Protein 2H7T (pdb70)

Organism: Homo sapiens (NCBI:txid9606)

Solvent-accessible surface area: 10264 Å² total; per-residue (Å²): 118,124,93,96,41,184,54,94,7,78,98,66,32,41,113,40,86,126,130,63,65,109,103,219,73,141,83,139,207,31,144,66,141,166,140,94,76,84,45,80,6,73,33,49,186,166,22,114,12,42,113,112,11,45,50,91,48,76,174,76,128,153,33,7,27,13,35,21,149,46,84,88,2,99,131,63,56,69,29,83,84,25,230,36,91,70,132,66,172,108,116,165,128,171,139,128,142,73,202,60,153,166,123,173,221,171,213

Nearest PDB structures (foldseek):
  2h7t-assembly1_A  TM=5.697E-01  e=1.228E-16  Homo sapiens
  2h7t-assembly1_A  TM=6.263E-01  e=9.728E-14  Homo sapiens
  2dsr-assembly1_G  TM=5.550E-01  e=2.317E-03  Homo sapiens
  6mf4-assembly1_A  TM=3.445E-01  e=5.367E+00  Saccharomyces cerevisiae S288C
  2h7t-assembly1_A  TM=6.612E-01  e=3.374E-17  Homo sapiens

CATH classification: 4.10.800.10

Foldseek 3Di:
DDDDDDAVLVVQLVVVVVCCVVDVDQDPDDDDDPDDFDWRQDADPVGQSFAKGWTGHDDPDDIAIEGHRDSVRPPRPVPDGDPNHHPDDDPDDDDDDDPDDDDDDDD

GO terms:
  GO:0001649 osteoblast differentiation (P, IDA)
  GO:0141069 receptor ligand inhibitor activity (F, IDA)
  GO:0005102 signaling receptor binding (F, TAS)
  GO:0090090 negative regulation of canonical Wnt signaling pathway (P, TAS)
  GO:0005576 extracellular region (C, EXP)
  GO:0005576 extracellular region (C, TAS)
  GO:0005515 protein binding (F, IPI)
  GO:0005576 extracellular region (C, IDA)
  GO:0042104 positive regulation of activated T cell proliferation (P, IDA)
  GO:0031994 insulin-like growth factor I binding (F, IDA)
  GO:0043567 regulation of insulin-like growth factor receptor signaling pathway (P, IC)
  GO:0070062 extracellular exosome (C, HDA)

Structure (mmCIF, N/CA/C/O backbone):
data_2H7T
#
_entry.id   2H7T
#
loop_
_atom_site.group_PDB
_atom_site.id
_atom_site.type_symbol
_atom_site.label_atom_id
_atom_site.label_alt_id
_atom_site.label_comp_id
_atom_site.label_asym_id
_atom_site.label_entity_id
_atom_site.label_seq_id
_atom_site.pdbx_PDB_ins_code
_atom_site.Cartn_x
_atom_site.Cartn_y
_atom_site.Cartn_z
_atom_site.occupancy
_atom_site.B_iso_or_equiv
_atom_site.auth_seq_id
_atom_site.auth_comp_id
_atom_site.auth_asym_id
_atom_site.auth_atom_id
_atom_site.pdbx_PDB_model_num
ATOM 1 N N . GLY A 1 1 ? -46.770 6.341 9.360 1.00 0.00 183 GLY A N 1
ATOM 2 C CA . GLY A 1 1 ? -46.373 6.633 7.979 1.00 0.00 183 GLY A CA 1
ATOM 3 C C . GLY A 1 1 ? -44.864 6.604 7.851 1.00 0.00 183 GLY A C 1
ATOM 4 O O . GLY A 1 1 ? -44.194 5.983 8.679 1.00 0.00 183 GLY A O 1
ATOM 8 N N . PRO A 1 2 ? -44.303 7.277 6.836 1.00 0.00 184 PRO A N 1
ATOM 9 C CA . PRO A 1 2 ? -42.892 7.616 6.851 1.00 0.00 184 PRO A CA 1
ATOM 10 C C . PRO A 1 2 ? -42.625 8.587 8.015 1.00 0.00 184 PRO A C 1
ATOM 11 O O . PRO A 1 2 ? -43.487 9.419 8.332 1.00 0.00 184 PRO A O 1
ATOM 22 N N . PRO A 1 3 ? -41.453 8.546 8.659 1.00 0.00 185 PRO A N 1
ATOM 23 C CA . PRO A 1 3 ? -41.035 9.595 9.581 1.00 0.00 185 PRO A CA 1
ATOM 24 C C . PRO A 1 3 ? -40.827 10.922 8.825 1.00 0.00 185 PRO A C 1
ATOM 25 O O . PRO A 1 3 ? -40.475 10.904 7.644 1.00 0.00 185 PRO A O 1
ATOM 36 N N . PRO A 1 4 ? -41.016 12.081 9.480 1.00 0.00 186 PRO A N 1
ATOM 37 C CA . PRO A 1 4 ? -40.777 13.379 8.866 1.00 0.00 186 PRO A CA 1
ATOM 38 C C . PRO A 1 4 ? -39.279 13.664 8.742 1.00 0.00 186 PRO A C 1
ATOM 39 O O . PRO A 1 4 ? -38.558 13.691 9.742 1.00 0.00 186 PRO A O 1
ATOM 50 N N . ALA A 1 5 ? -38.825 13.965 7.529 1.00 0.00 187 ALA A N 1
ATOM 51 C CA . ALA A 1 5 ? -37.526 14.584 7.273 1.00 0.00 187 ALA A CA 1
ATOM 52 C C . ALA A 1 5 ? -37.738 16.066 6.929 1.00 0.00 187 ALA A C 1
ATOM 53 O O . ALA A 1 5 ? -38.868 16.489 6.648 1.00 0.00 187 ALA A O 1
ATOM 60 N N . ARG A 1 6 ? -36.670 16.873 6.988 1.00 0.00 188 ARG A N 1
ATOM 61 C CA . ARG A 1 6 ? -36.680 18.281 6.559 1.00 0.00 188 ARG A CA 1
ATOM 62 C C . ARG A 1 6 ? -35.371 18.560 5.834 1.00 0.00 188 ARG A C 1
ATOM 63 O O . ARG A 1 6 ? -35.355 18.842 4.636 1.00 0.00 188 ARG A O 1
ATOM 84 N N . THR A 1 7 ? -34.272 18.462 6.575 1.00 0.00 189 THR A N 1
ATOM 85 C CA . THR A 1 7 ? -32.926 18.549 6.057 1.00 0.00 189 THR A CA 1
ATOM 86 C C . THR A 1 7 ? -32.717 17.356 5.114 1.00 0.00 189 THR A C 1
ATOM 87 O O . THR A 1 7 ? -32.926 16.209 5.527 1.00 0.00 189 THR A O 1
ATOM 98 N N . PRO A 1 8 ? -32.357 17.583 3.844 1.00 0.00 190 PRO A N 1
ATOM 99 C CA . PRO A 1 8 ? -32.354 16.540 2.832 1.00 0.00 190 PRO A CA 1
ATOM 100 C C . PRO A 1 8 ? -31.278 15.476 3.044 1.00 0.00 190 PRO A C 1
ATOM 101 O O . PRO A 1 8 ? -31.411 14.402 2.459 1.00 0.00 190 PRO A O 1
ATOM 112 N N . CYS A 1 9 ? -30.284 15.705 3.911 1.00 0.00 191 CYS A N 1
ATOM 113 C CA . CYS A 1 9 ? -29.391 14.652 4.385 1.00 0.00 191 CYS A CA 1
ATOM 114 C C . CYS A 1 9 ? -30.213 13.499 4.966 1.00 0.00 191 CYS A C 1
ATOM 115 O O . CYS A 1 9 ? -30.004 12.344 4.601 1.00 0.00 191 CYS A O 1
ATOM 122 N N . GLN A 1 10 ? -31.185 13.820 5.824 1.00 0.00 192 GLN A N 1
ATOM 123 C CA . GLN A 1 10 ? -32.054 12.832 6.442 1.00 0.00 192 GLN A CA 1
ATOM 124 C C . GLN A 1 10 ? -32.906 12.134 5.385 1.00 0.00 192 GLN A C 1
ATOM 125 O O . GLN A 1 10 ? -33.125 10.927 5.480 1.00 0.00 192 GLN A O 1
ATOM 139 N N . GLN A 1 11 ? -33.382 12.881 4.386 1.00 0.00 193 GLN A N 1
ATOM 140 C CA . GLN A 1 11 ? -34.221 12.331 3.337 1.00 0.00 193 GLN A CA 1
ATOM 141 C C . GLN A 1 11 ? -33.430 11.362 2.450 1.00 0.00 193 GLN A C 1
ATOM 142 O O . GLN A 1 11 ? -33.932 10.290 2.135 1.00 0.00 193 GLN A O 1
ATOM 156 N N . GLU A 1 12 ? -32.188 11.715 2.071 1.00 0.00 194 GLU A N 1
ATOM 157 C CA . GLU A 1 12 ? -31.318 10.811 1.330 1.00 0.00 194 GLU A CA 1
ATOM 158 C C . GLU A 1 12 ? -31.069 9.556 2.154 1.00 0.00 194 GLU A C 1
ATOM 159 O O . GLU A 1 12 ? -31.222 8.454 1.631 1.00 0.00 194 GLU A O 1
ATOM 171 N N . LEU A 1 13 ? -30.709 9.714 3.435 1.00 0.00 195 LEU A N 1
ATOM 172 C CA . LEU A 1 13 ? -30.421 8.597 4.327 1.00 0.00 195 LEU A CA 1
ATOM 173 C C . LEU A 1 13 ? -31.617 7.657 4.355 1.00 0.00 195 LEU A C 1
ATOM 174 O O . LEU A 1 13 ? -31.417 6.435 4.357 1.00 0.00 195 LEU A O 1
ATOM 190 N N . ASP A 1 14 ? -32.826 8.199 4.383 1.00 0.00 196 ASP A N 1
ATOM 191 C CA . ASP A 1 14 ? -34.023 7.360 4.519 1.00 0.00 196 ASP A CA 1
ATOM 192 C C . ASP A 1 14 ? -34.333 6.589 3.242 1.00 0.00 196 ASP A C 1
ATOM 193 O O . ASP A 1 14 ? -34.857 5.482 3.313 1.00 0.00 196 ASP A O 1
ATOM 202 N N . GLN A 1 15 ? -33.984 7.136 2.074 1.00 0.00 197 GLN A N 1
ATOM 203 C CA . GLN A 1 15 ? -34.099 6.421 0.811 1.00 0.00 197 GLN A CA 1
ATOM 204 C C . GLN A 1 15 ? -33.173 5.202 0.822 1.00 0.00 197 GLN A C 1
ATOM 205 O O . GLN A 1 15 ? -33.587 4.132 0.371 1.00 0.00 197 GLN A O 1
ATOM 219 N N . VAL A 1 16 ? -31.946 5.341 1.347 1.00 0.00 198 VAL A N 1
ATOM 220 C CA . VAL A 1 16 ? -31.050 4.200 1.508 1.00 0.00 198 VAL A CA 1
ATOM 221 C C . VAL A 1 16 ? -31.642 3.234 2.542 1.00 0.00 198 VAL A C 1
ATOM 222 O O . VAL A 1 16 ? -31.658 2.024 2.323 1.00 0.00 198 VAL A O 1
ATOM 235 N N . LEU A 1 17 ? -32.133 3.742 3.671 1.00 0.00 199 LEU A N 1
ATOM 236 C CA . LEU A 1 17 ? -32.649 2.917 4.754 1.00 0.00 199 LEU A CA 1
ATOM 237 C C . LEU A 1 17 ? -33.807 2.056 4.257 1.00 0.00 199 LEU A C 1
ATOM 238 O O . LEU A 1 17 ? -33.841 0.855 4.536 1.00 0.00 199 LEU A O 1
ATOM 254 N N . GLU A 1 18 ? -34.740 2.643 3.511 1.00 0.00 200 GLU A N 1
ATOM 255 C CA . GLU A 1 18 ? -35.918 1.967 2.993 1.00 0.00 200 GLU A CA 1
ATOM 256 C C . GLU A 1 18 ? -35.505 0.848 2.030 1.00 0.00 200 GLU A C 1
ATOM 257 O O . GLU A 1 18 ? -35.959 -0.293 2.172 1.00 0.00 200 GLU A O 1
ATOM 269 N N . ARG A 1 19 ? -34.632 1.133 1.056 1.00 0.00 201 ARG A N 1
ATOM 270 C CA . ARG A 1 19 ? -34.203 0.116 0.091 1.00 0.00 201 ARG A CA 1
ATOM 271 C C . ARG A 1 19 ? -33.354 -0.976 0.741 1.00 0.00 201 ARG A C 1
ATOM 272 O O . ARG A 1 19 ? -33.524 -2.146 0.397 1.00 0.00 201 ARG A O 1
ATOM 293 N N . ILE A 1 20 ? -32.504 -0.638 1.715 1.00 0.00 202 ILE A N 1
ATOM 294 C CA . ILE A 1 20 ? -31.751 -1.622 2.490 1.00 0.00 202 ILE A CA 1
ATOM 295 C C . ILE A 1 20 ? -32.742 -2.547 3.198 1.00 0.00 202 ILE A C 1
ATOM 296 O O . ILE A 1 20 ? -32.622 -3.767 3.068 1.00 0.00 202 ILE A O 1
ATOM 312 N N . SER A 1 21 ? -33.731 -1.983 3.897 1.00 0.00 203 SER A N 1
ATOM 313 C CA . SER A 1 21 ? -34.733 -2.743 4.638 1.00 0.00 203 SER A CA 1
ATOM 314 C C . SER A 1 21 ? -35.534 -3.659 3.707 1.00 0.00 203 SER A C 1
ATOM 315 O O . SER A 1 21 ? -35.886 -4.774 4.098 1.00 0.00 203 SER A O 1
ATOM 323 N N . THR A 1 22 ? -35.807 -3.211 2.480 1.00 0.00 204 THR A N 1
ATOM 324 C CA . THR A 1 22 ? -36.506 -4.001 1.476 1.00 0.00 204 THR A CA 1
ATOM 325 C C . THR A 1 22 ? -35.647 -5.212 1.076 1.00 0.00 204 THR A C 1
ATOM 326 O O . THR A 1 22 ? -36.148 -6.339 1.033 1.00 0.00 204 THR A O 1
ATOM 337 N N . MET A 1 23 ? -34.366 -5.008 0.765 1.00 0.00 205 MET A N 1
ATOM 338 C CA . MET A 1 23 ? -33.485 -6.085 0.339 1.00 0.00 205 MET A CA 1
ATOM 339 C C . MET A 1 23 ? -32.895 -6.817 1.545 1.00 0.00 205 MET A C 1
ATOM 340 O O . MET A 1 23 ? -31.712 -6.685 1.849 1.00 0.00 205 MET A O 1
ATOM 354 N N . ARG A 1 24 ? -33.701 -7.653 2.192 1.00 0.00 206 ARG A N 1
ATOM 355 C CA . ARG A 1 24 ? -33.196 -8.650 3.124 1.00 0.00 206 ARG A CA 1
ATOM 356 C C . ARG A 1 24 ? -33.232 -10.012 2.441 1.00 0.00 206 ARG A C 1
ATOM 357 O O . ARG A 1 24 ? -34.303 -10.478 2.036 1.00 0.00 206 ARG A O 1
ATOM 378 N N . LEU A 1 25 ? -32.049 -10.589 2.247 1.00 0.00 207 LEU A N 1
ATOM 379 C CA . LEU A 1 25 ? -31.755 -11.860 1.600 1.00 0.00 207 LEU A CA 1
ATOM 380 C C . LEU A 1 25 ? -30.297 -12.198 1.941 1.00 0.00 207 LEU A C 1
ATOM 381 O O . LEU A 1 25 ? -29.437 -11.336 1.736 1.00 0.00 207 LEU A O 1
ATOM 397 N N . PRO A 1 26 ? -29.963 -13.397 2.453 1.00 0.00 208 PRO A N 1
ATOM 398 C CA . PRO A 1 26 ? -28.570 -13.810 2.592 1.00 0.00 208 PRO A CA 1
ATOM 399 C C . PRO A 1 26 ? -27.902 -13.803 1.213 1.00 0.00 208 PRO A C 1
ATOM 400 O O . PRO A 1 26 ? -27.019 -12.982 0.961 1.00 0.00 208 PRO A O 1
ATOM 411 N N . ASP A 1 27 ? -28.343 -14.676 0.310 1.00 0.00 209 ASP A N 1
ATOM 412 C CA . ASP A 1 27 ? -28.111 -14.584 -1.122 1.00 0.00 209 ASP A CA 1
ATOM 413 C C . ASP A 1 27 ? -29.275 -15.283 -1.803 1.00 0.00 209 ASP A C 1
ATOM 414 O O . ASP A 1 27 ? -29.576 -16.442 -1.514 1.00 0.00 209 ASP A O 1
ATOM 423 N N . GLU A 1 28 ? -29.999 -14.545 -2.630 1.00 0.00 210 GLU A N 1
ATOM 424 C CA . GLU A 1 28 ? -31.189 -15.029 -3.299 1.00 0.00 210 GLU A CA 1
ATOM 425 C C . GLU A 1 28 ? -31.239 -14.347 -4.665 1.00 0.00 210 GLU A C 1
ATOM 426 O O . GLU A 1 28 ? -32.254 -13.760 -5.043 1.00 0.00 210 GLU A O 1
ATOM 438 N N . ARG A 1 29 ? -30.131 -14.403 -5.420 1.00 0.00 211 ARG A N 1
ATOM 439 C CA . ARG A 1 29 ? -30.121 -14.025 -6.835 1.00 0.00 211 ARG A CA 1
ATOM 440 C C . ARG A 1 29 ? -29.246 -14.954 -7.662 1.00 0.00 211 ARG A C 1
ATOM 441 O O . ARG A 1 29 ? -29.734 -15.454 -8.674 1.00 0.00 211 ARG A O 1
ATOM 462 N N . GLY A 1 30 ? -28.006 -15.226 -7.263 1.00 0.00 212 GLY A N 1
ATOM 463 C CA . GLY A 1 30 ? -27.064 -15.910 -8.147 1.00 0.00 212 GLY A CA 1
ATOM 464 C C . GLY A 1 30 ? -25.652 -15.848 -7.581 1.00 0.00 212 GLY A C 1
ATOM 465 O O . GLY A 1 30 ? -25.512 -15.530 -6.407 1.00 0.00 212 GLY A O 1
ATOM 469 N N . PRO A 1 31 ? -24.603 -16.135 -8.371 1.00 0.00 213 PRO A N 1
ATOM 470 C CA . PRO A 1 31 ? -23.226 -16.015 -7.914 1.00 0.00 213 PRO A CA 1
ATOM 471 C C . PRO A 1 31 ? -22.912 -14.546 -7.593 1.00 0.00 213 PRO A C 1
ATOM 472 O O . PRO A 1 31 ? -22.777 -13.718 -8.500 1.00 0.00 213 PRO A O 1
ATOM 483 N N . LEU A 1 32 ? -22.832 -14.218 -6.305 1.00 0.00 214 LEU A N 1
ATOM 484 C CA . LEU A 1 32 ? -22.570 -12.892 -5.758 1.00 0.00 214 LEU A CA 1
ATOM 485 C C . LEU A 1 32 ? -21.499 -13.029 -4.676 1.00 0.00 214 LEU A C 1
ATOM 486 O O . LEU A 1 32 ? -21.655 -13.830 -3.752 1.00 0.00 214 LEU A O 1
ATOM 502 N N . GLU A 1 33 ? -20.453 -12.203 -4.759 1.00 0.00 215 GLU A N 1
ATOM 503 C CA . GLU A 1 33 ? -19.374 -12.071 -3.774 1.00 0.00 215 GLU A CA 1
ATOM 504 C C . GLU A 1 33 ? -18.760 -10.663 -3.791 1.00 0.00 215 GLU A C 1
ATOM 505 O O . GLU A 1 33 ? -18.269 -10.200 -2.759 1.00 0.00 215 GLU A O 1
ATOM 517 N N . HIS A 1 34 ? -18.743 -9.995 -4.952 1.00 0.00 216 HIS A N 1
ATOM 518 C CA . HIS A 1 34 ? -18.011 -8.756 -5.188 1.00 0.00 216 HIS A CA 1
ATOM 519 C C . HIS A 1 34 ? -18.928 -7.772 -5.921 1.00 0.00 216 HIS A C 1
ATOM 520 O O . HIS A 1 34 ? -18.858 -7.621 -7.145 1.00 0.00 216 HIS A O 1
ATOM 534 N N . LEU A 1 35 ? -19.831 -7.150 -5.154 1.00 0.00 217 LEU A N 1
ATOM 535 C CA . LEU A 1 35 ? -20.850 -6.202 -5.614 1.00 0.00 217 LEU A CA 1
ATOM 536 C C . LEU A 1 35 ? -21.448 -5.420 -4.424 1.00 0.00 217 LEU A C 1
ATOM 537 O O . LEU A 1 35 ? -22.618 -5.019 -4.449 1.00 0.00 217 LEU A O 1
ATOM 553 N N . TYR A 1 36 ? -20.710 -5.263 -3.322 1.00 0.00 218 TYR A N 1
ATOM 554 C CA . TYR A 1 36 ? -21.200 -4.578 -2.126 1.00 0.00 218 TYR A CA 1
ATOM 555 C C . TYR A 1 36 ? -20.638 -3.158 -2.083 1.00 0.00 218 TYR A C 1
ATOM 556 O O . TYR A 1 36 ? -19.512 -2.925 -2.522 1.00 0.00 218 TYR A O 1
ATOM 574 N N . SER A 1 37 ? -21.440 -2.212 -1.587 1.00 0.00 219 SER A N 1
ATOM 575 C CA . SER A 1 37 ? -21.125 -0.792 -1.457 1.00 0.00 219 SER A CA 1
ATOM 576 C C . SER A 1 37 ? -22.087 -0.180 -0.432 1.00 0.00 219 SER A C 1
ATOM 577 O O . SER A 1 37 ? -22.973 0.594 -0.790 1.00 0.00 219 SER A O 1
ATOM 585 N N . LEU A 1 38 ? -21.936 -0.553 0.845 1.00 0.00 220 LEU A N 1
ATOM 586 C CA . LEU A 1 38 ? -22.879 -0.199 1.907 1.00 0.00 220 LEU A CA 1
ATOM 587 C C . LEU A 1 38 ? -22.421 1.064 2.637 1.00 0.00 220 LEU A C 1
ATOM 588 O O . LEU A 1 38 ? -21.399 1.049 3.330 1.00 0.00 220 LEU A O 1
ATOM 604 N N . HIS A 1 39 ? -23.192 2.141 2.506 1.00 0.00 221 HIS A N 1
ATOM 605 C CA . HIS A 1 39 ? -22.956 3.467 3.069 1.00 0.00 221 HIS A CA 1
ATOM 606 C C . HIS A 1 39 ? -24.306 4.047 3.525 1.00 0.00 221 HIS A C 1
ATOM 607 O O . HIS A 1 39 ? -25.287 3.944 2.787 1.00 0.00 221 HIS A O 1
ATOM 621 N N . ILE A 1 40 ? -24.360 4.660 4.713 1.00 0.00 222 ILE A N 1
ATOM 622 C CA . ILE A 1 40 ? -25.535 5.355 5.241 1.00 0.00 222 ILE A CA 1
ATOM 623 C C . ILE A 1 40 ? -25.056 6.754 5.681 1.00 0.00 222 ILE A C 1
ATOM 624 O O . ILE A 1 40 ? -24.285 6.844 6.645 1.00 0.00 222 ILE A O 1
ATOM 640 N N . PRO A 1 41 ? -25.428 7.841 4.973 1.00 0.00 223 PRO A N 1
ATOM 641 C CA . PRO A 1 41 ? -24.955 9.194 5.248 1.00 0.00 223 PRO A CA 1
ATOM 642 C C . PRO A 1 41 ? -25.648 9.797 6.476 1.00 0.00 223 PRO A C 1
ATOM 643 O O . PRO A 1 41 ? -26.632 10.519 6.348 1.00 0.00 223 PRO A O 1
ATOM 654 N N . ASN A 1 42 ? -25.109 9.546 7.667 1.00 0.00 224 ASN A N 1
ATOM 655 C CA . ASN A 1 42 ? -25.652 10.086 8.916 1.00 0.00 224 ASN A CA 1
ATOM 656 C C . ASN A 1 42 ? -25.345 11.582 9.010 1.00 0.00 224 ASN A C 1
ATOM 657 O O . ASN A 1 42 ? -24.329 12.052 8.490 1.00 0.00 224 ASN A O 1
ATOM 668 N N . CYS A 1 43 ? -26.250 12.331 9.619 1.00 0.00 225 CYS A N 1
ATOM 669 C CA . CYS A 1 43 ? -26.282 13.783 9.663 1.00 0.00 225 CYS A CA 1
ATOM 670 C C . CYS A 1 43 ? -25.975 14.239 11.095 1.00 0.00 225 CYS A C 1
ATOM 671 O O . CYS A 1 43 ? -26.202 13.500 12.060 1.00 0.00 225 CYS A O 1
ATOM 678 N N . ASP A 1 44 ? -25.456 15.454 11.240 1.00 0.00 226 ASP A N 1
ATOM 679 C CA . ASP A 1 44 ? -25.425 16.158 12.521 1.00 0.00 226 ASP A CA 1
ATOM 680 C C . ASP A 1 44 ? -26.860 16.484 12.972 1.00 0.00 226 ASP A C 1
ATOM 681 O O . ASP A 1 44 ? -27.755 16.609 12.138 1.00 0.00 226 ASP A O 1
ATOM 690 N N . LYS A 1 45 ? -27.081 16.713 14.270 1.00 0.00 227 LYS A N 1
ATOM 691 C CA . LYS A 1 45 ? -28.355 17.151 14.850 1.00 0.00 227 LYS A CA 1
ATOM 692 C C . LYS A 1 45 ? -28.895 18.463 14.266 1.00 0.00 227 LYS A C 1
ATOM 693 O O . LYS A 1 45 ? -30.113 18.664 14.238 1.00 0.00 227 LYS A O 1
ATOM 712 N N . HIS A 1 46 ? -28.030 19.368 13.802 1.00 0.00 228 HIS A N 1
ATOM 713 C CA . HIS A 1 46 ? -28.396 20.594 13.091 1.00 0.00 228 HIS A CA 1
ATOM 714 C C . HIS A 1 46 ? -28.412 20.370 11.569 1.00 0.00 228 HIS A C 1
ATOM 715 O O . HIS A 1 46 ? -28.587 21.312 10.791 1.00 0.00 228 HIS A O 1
ATOM 729 N N . GLY A 1 47 ? -28.263 19.127 11.118 1.00 0.00 229 GLY A N 1
ATOM 730 C CA . GLY A 1 47 ? -28.417 18.742 9.727 1.00 0.00 229 GLY A CA 1
ATOM 731 C C . GLY A 1 47 ? -27.237 19.188 8.880 1.00 0.00 229 GLY A C 1
ATOM 732 O O . GLY A 1 47 ? -27.421 19.544 7.718 1.00 0.00 229 GLY A O 1
ATOM 736 N N . LEU A 1 48 ? -26.031 19.226 9.446 1.00 0.00 230 LEU A N 1
ATOM 737 C CA . LEU A 1 48 ? -24.806 19.171 8.659 1.00 0.00 230 LEU A CA 1
ATOM 738 C C . LEU A 1 48 ? -24.642 17.727 8.169 1.00 0.00 230 LEU A C 1
ATOM 739 O O . LEU A 1 48 ? -25.235 16.813 8.743 1.00 0.00 230 LEU A O 1
ATOM 755 N N . TYR A 1 49 ? -23.860 17.488 7.119 1.00 0.00 231 TYR A N 1
ATOM 756 C CA . TYR A 1 49 ? -23.391 16.136 6.801 1.00 0.00 231 TYR A CA 1
ATOM 757 C C . TYR A 1 49 ? -22.287 15.796 7.820 1.00 0.00 231 TYR A C 1
ATOM 758 O O . TYR A 1 49 ? -21.615 16.684 8.362 1.00 0.00 231 TYR A O 1
ATOM 776 N N . ASN A 1 50 ? -22.086 14.507 8.094 1.00 0.00 232 ASN A N 1
ATOM 777 C CA . ASN A 1 50 ? -20.996 14.014 8.949 1.00 0.00 232 ASN A CA 1
ATOM 778 C C . ASN A 1 50 ? -19.653 14.372 8.294 1.00 0.00 232 ASN A C 1
ATOM 779 O O . ASN A 1 50 ? -19.524 14.279 7.073 1.00 0.00 232 ASN A O 1
ATOM 790 N N . LEU A 1 51 ? -18.662 14.820 9.069 1.00 0.00 233 LEU A N 1
ATOM 791 C CA . LEU A 1 51 ? -17.308 15.152 8.636 1.00 0.00 233 LEU A CA 1
ATOM 792 C C . LEU A 1 51 ? -16.565 13.951 8.047 1.00 0.00 233 LEU A C 1
ATOM 793 O O . LEU A 1 51 ? -15.600 14.170 7.322 1.00 0.00 233 LEU A O 1
ATOM 809 N N . LYS A 1 52 ? -16.974 12.698 8.292 1.00 0.00 234 LYS A N 1
ATOM 810 C CA . LYS A 1 52 ? -16.341 11.524 7.683 1.00 0.00 234 LYS A CA 1
ATOM 811 C C . LYS A 1 52 ? -17.320 10.370 7.478 1.00 0.00 234 LYS A C 1
ATOM 812 O O . LYS A 1 52 ? -18.038 9.976 8.398 1.00 0.00 234 LYS A O 1
ATOM 831 N N . GLN A 1 53 ? -17.311 9.763 6.297 1.00 0.00 235 GLN A N 1
ATOM 832 C CA . GLN A 1 53 ? -18.130 8.624 5.912 1.00 0.00 235 GLN A CA 1
ATOM 833 C C . GLN A 1 53 ? -17.223 7.395 5.823 1.00 0.00 235 GLN A C 1
ATOM 834 O O . GLN A 1 53 ? -15.995 7.518 5.817 1.00 0.00 235 GLN A O 1
ATOM 848 N N . CYS A 1 54 ? -17.838 6.216 5.716 1.00 0.00 236 CYS A N 1
ATOM 849 C CA . CYS A 1 54 ? -17.173 4.934 5.531 1.00 0.00 236 CYS A CA 1
ATOM 850 C C . CYS A 1 54 ? -18.038 4.056 4.629 1.00 0.00 236 CYS A C 1
ATOM 851 O O . CYS A 1 54 ? -19.227 4.340 4.430 1.00 0.00 236 CYS A O 1
ATOM 858 N N . LYS A 1 55 ? -17.458 2.976 4.099 1.00 0.00 237 LYS A N 1
ATOM 859 C CA . LYS A 1 55 ? -18.140 2.052 3.196 1.00 0.00 237 LYS A CA 1
ATOM 860 C C . LYS A 1 55 ? -17.815 0.634 3.622 1.00 0.00 237 LYS A C 1
ATOM 861 O O . LYS A 1 55 ? -16.653 0.304 3.874 1.00 0.00 237 LYS A O 1
ATOM 880 N N . MET A 1 56 ? -18.842 -0.198 3.679 1.00 0.00 238 MET A N 1
ATOM 881 C CA . MET A 1 56 ? -18.771 -1.597 4.100 1.00 0.00 238 MET A CA 1
ATOM 882 C C . MET A 1 56 ? -19.026 -2.505 2.897 1.00 0.00 238 MET A C 1
ATOM 883 O O . MET A 1 56 ? -19.613 -2.070 1.903 1.00 0.00 238 MET A O 1
ATOM 897 N N . SER A 1 57 ? -18.558 -3.749 2.968 1.00 0.00 239 SER A N 1
ATOM 898 C CA . SER A 1 57 ? -18.583 -4.739 1.904 1.00 0.00 239 SER A CA 1
ATOM 899 C C . SER A 1 57 ? -18.883 -6.117 2.510 1.00 0.00 239 SER A C 1
ATOM 900 O O . SER A 1 57 ? -19.954 -6.685 2.265 1.00 0.00 239 SER A O 1
ATOM 908 N N . LEU A 1 58 ? -17.953 -6.657 3.306 1.00 0.00 240 LEU A N 1
ATOM 909 C CA . LEU A 1 58 ? -18.076 -7.920 4.036 1.00 0.00 240 LEU A CA 1
ATOM 910 C C . LEU A 1 58 ? -17.668 -7.654 5.485 1.00 0.00 240 LEU A C 1
ATOM 911 O O . LEU A 1 58 ? -16.869 -6.748 5.742 1.00 0.00 240 LEU A O 1
ATOM 927 N N . ASN A 1 59 ? -18.177 -8.489 6.396 1.00 0.00 241 ASN A N 1
ATOM 928 C CA . ASN A 1 59 ? -18.421 -8.198 7.812 1.00 0.00 241 ASN A CA 1
ATOM 929 C C . ASN A 1 59 ? -17.253 -7.536 8.536 1.00 0.00 241 ASN A C 1
ATOM 930 O O . ASN A 1 59 ? -17.484 -6.654 9.367 1.00 0.00 241 ASN A O 1
ATOM 941 N N . GLY A 1 60 ? -16.019 -7.927 8.216 1.00 0.00 242 GLY A N 1
ATOM 942 C CA . GLY A 1 60 ? -14.830 -7.215 8.649 1.00 0.00 242 GLY A CA 1
ATOM 943 C C . GLY A 1 60 ? -13.661 -7.452 7.704 1.00 0.00 242 GLY A C 1
ATOM 944 O O . GLY A 1 60 ? -12.561 -7.719 8.182 1.00 0.00 242 GLY A O 1
ATOM 948 N N . GLN A 1 61 ? -13.888 -7.431 6.383 1.00 0.00 243 GLN A N 1
ATOM 949 C CA . GLN A 1 61 ? -12.841 -7.735 5.403 1.00 0.00 243 GLN A CA 1
ATOM 950 C C . GLN A 1 61 ? -12.074 -6.478 4.966 1.00 0.00 243 GLN A C 1
ATOM 951 O O . GLN A 1 61 ? -10.890 -6.569 4.646 1.00 0.00 243 GLN A O 1
ATOM 965 N N . ARG A 1 62 ? -12.722 -5.310 4.958 1.00 0.00 244 ARG A N 1
ATOM 966 C CA . ARG A 1 62 ? -12.124 -3.982 4.808 1.00 0.00 244 ARG A CA 1
ATOM 967 C C . ARG A 1 62 ? -13.048 -2.997 5.518 1.00 0.00 244 ARG A C 1
ATOM 968 O O . ARG A 1 62 ? -14.202 -3.334 5.803 1.00 0.00 244 ARG A O 1
ATOM 989 N N . GLY A 1 63 ? -12.623 -1.749 5.666 1.00 0.00 245 GLY A N 1
ATOM 990 C CA . G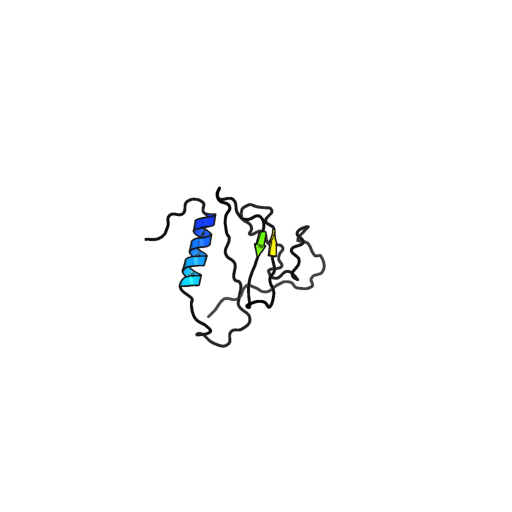LY A 1 63 ? -13.474 -0.649 6.083 1.00 0.00 245 GLY A CA 1
ATOM 991 C C . GLY A 1 63 ? -12.825 0.654 5.655 1.00 0.00 245 GLY A C 1
ATOM 992 O O . GLY A 1 63 ? -12.161 1.285 6.474 1.00 0.00 245 GLY A O 1
ATOM 996 N N . GLU A 1 64 ? -12.946 1.040 4.381 1.00 0.00 246 GLU A N 1
ATOM 997 C CA . GLU A 1 64 ? -12.511 2.369 3.970 1.00 0.00 246 GLU A CA 1
ATOM 998 C C . GLU A 1 64 ? -13.363 3.434 4.668 1.00 0.00 246 GLU A C 1
ATOM 999 O O . GLU A 1 64 ? -14.562 3.236 4.899 1.00 0.00 246 GLU A O 1
ATOM 1011 N N . CYS A 1 65 ? -12.742 4.582 4.933 1.00 0.00 247 CYS A N 1
ATOM 1012 C CA . CYS A 1 65 ? -13.378 5.814 5.370 1.00 0.00 247 CYS A CA 1
ATOM 1013 C C . CYS A 1 65 ? -12.678 6.968 4.658 1.00 0.00 247 CYS A C 1
ATOM 1014 O O . CYS A 1 65 ? -11.567 6.794 4.153 1.00 0.00 247 CYS A O 1
ATOM 1021 N N . TRP A 1 66 ? -13.305 8.138 4.626 1.00 0.00 248 TRP A N 1
ATOM 1022 C CA . TRP A 1 66 ? -12.788 9.379 4.063 1.00 0.00 248 TRP A CA 1
ATOM 1023 C C . TRP A 1 66 ? -13.464 10.513 4.829 1.00 0.00 248 TRP A C 1
ATOM 1024 O O . TRP A 1 66 ? -14.402 10.266 5.584 1.00 0.00 248 TRP A O 1
ATOM 1045 N N . CYS A 1 67 ? -13.027 11.750 4.627 1.00 0.00 249 CYS A N 1
ATOM 1046 C CA . CYS A 1 67 ? -13.586 12.937 5.259 1.00 0.00 249 CYS A CA 1
ATOM 1047 C C . CYS A 1 67 ? -14.491 13.649 4.245 1.00 0.00 249 CYS A C 1
ATOM 1048 O O . CYS A 1 67 ? -14.460 13.293 3.058 1.00 0.00 249 CYS A O 1
ATOM 1055 N N . VAL A 1 68 ? -15.307 14.628 4.637 1.00 0.00 250 VAL A N 1
ATOM 1056 C CA . VAL A 1 68 ? -15.937 15.522 3.670 1.00 0.00 250 VAL A CA 1
ATOM 1057 C C . VAL A 1 68 ? -15.375 16.931 3.867 1.00 0.00 250 VAL A C 1
ATOM 1058 O O . VAL A 1 68 ? -15.426 17.485 4.971 1.00 0.00 250 VAL A O 1
ATOM 1071 N N . ASN A 1 69 ? -14.878 17.513 2.780 1.00 0.00 251 ASN A N 1
ATOM 1072 C CA . ASN A 1 69 ? -14.641 18.943 2.620 1.00 0.00 251 ASN A CA 1
ATOM 1073 C C . ASN A 1 69 ? -15.985 19.633 2.323 1.00 0.00 251 ASN A C 1
ATOM 1074 O O . ASN A 1 69 ? -16.390 20.480 3.120 1.00 0.00 251 ASN A O 1
ATOM 1085 N N . PRO A 1 70 ? -16.700 19.309 1.221 1.00 0.00 252 PRO A N 1
ATOM 1086 C CA . PRO A 1 70 ? -17.974 19.943 0.911 1.00 0.00 252 PRO A CA 1
ATOM 1087 C C . PRO A 1 70 ? -19.109 19.312 1.730 1.00 0.00 252 PRO A C 1
ATOM 1088 O O . PRO A 1 70 ? -18.966 18.210 2.266 1.00 0.00 252 PRO A O 1
ATOM 1099 N N . ASN A 1 71 ? -20.279 19.954 1.727 1.00 0.00 253 ASN A N 1
ATOM 1100 C CA . ASN A 1 71 ? -21.440 19.500 2.508 1.00 0.00 253 ASN A CA 1
ATOM 1101 C C . ASN A 1 71 ? -22.091 18.317 1.811 1.00 0.00 253 ASN A C 1
ATOM 1102 O O . ASN A 1 71 ? -22.777 17.514 2.428 1.00 0.00 253 ASN A O 1
ATOM 1113 N N . THR A 1 72 ? -21.837 18.167 0.516 1.00 0.00 254 THR A N 1
ATOM 1114 C CA . THR A 1 72 ? -22.459 17.157 -0.309 1.00 0.00 254 THR A CA 1
ATOM 1115 C C . THR A 1 72 ? -21.770 15.819 -0.030 1.00 0.00 254 THR A C 1
ATOM 1116 O O . THR A 1 72 ? -22.349 14.773 -0.296 1.00 0.00 254 THR A O 1
ATOM 1127 N N . GLY A 1 73 ? -20.545 15.842 0.522 1.00 0.00 255 GLY A N 1
ATOM 1128 C CA . GLY A 1 73 ? -19.772 14.667 0.886 1.00 0.00 255 GLY A CA 1
ATOM 1129 C C . GLY A 1 73 ? -19.601 13.659 -0.239 1.00 0.00 255 GLY A C 1
ATOM 1130 O O . GLY A 1 73 ? -19.350 12.488 0.043 1.00 0.00 255 GLY A O 1
ATOM 1134 N N . LYS A 1 74 ? -19.763 14.091 -1.492 1.00 0.00 256 LYS A N 1
ATOM 1135 C CA . LYS A 1 74 ? -19.775 13.201 -2.658 1.00 0.00 256 LYS A CA 1
ATOM 1136 C C . LYS A 1 74 ? -18.603 13.521 -3.591 1.00 0.00 256 LYS A C 1
ATOM 1137 O O . LYS A 1 74 ? -18.533 13.009 -4.711 1.00 0.00 256 LYS A O 1
ATOM 1156 N N . LEU A 1 75 ? -17.618 14.306 -3.145 1.00 0.00 257 LEU A N 1
ATOM 1157 C CA . LEU A 1 75 ? -16.440 14.681 -3.926 1.00 0.00 257 LEU A CA 1
ATOM 1158 C C . LEU A 1 75 ? -15.306 13.711 -3.552 1.00 0.00 257 LEU A C 1
ATOM 1159 O O . LEU A 1 75 ? -14.201 14.096 -3.165 1.00 0.00 257 LEU A O 1
ATOM 1175 N N . ILE A 1 76 ? -15.642 12.420 -3.529 1.00 0.00 258 ILE A N 1
ATOM 1176 C CA . ILE A 1 76 ? -14.817 11.284 -3.135 1.00 0.00 258 ILE A CA 1
ATOM 1177 C C . ILE A 1 76 ? -13.568 11.245 -4.028 1.00 0.00 258 ILE A C 1
ATOM 1178 O O . ILE A 1 76 ? -13.670 11.542 -5.221 1.00 0.00 258 ILE A O 1
ATOM 1194 N N . GLN A 1 77 ? -12.402 10.877 -3.481 1.00 0.00 259 GLN A N 1
ATOM 1195 C CA . GLN A 1 77 ? -11.081 11.027 -4.126 1.00 0.00 259 GLN A CA 1
ATOM 1196 C C . GLN A 1 77 ? -10.858 10.157 -5.378 1.00 0.00 259 GLN A C 1
ATOM 1197 O O . GLN A 1 77 ? -9.733 10.075 -5.860 1.00 0.00 259 GLN A O 1
ATOM 1211 N N . GLY A 1 78 ? -11.880 9.491 -5.921 1.00 0.00 260 GLY A N 1
ATOM 1212 C CA . GLY A 1 78 ? -11.758 8.614 -7.086 1.00 0.00 260 GLY A CA 1
ATOM 1213 C C . GLY A 1 78 ? -11.279 7.218 -6.701 1.00 0.00 260 GLY A C 1
ATOM 1214 O O . GLY A 1 78 ? -11.069 6.370 -7.572 1.00 0.00 260 GLY A O 1
ATOM 1218 N N . ALA A 1 79 ? -11.153 6.956 -5.400 1.00 0.00 261 ALA A N 1
ATOM 1219 C CA . ALA A 1 79 ? -10.813 5.661 -4.859 1.00 0.00 261 ALA A CA 1
ATOM 1220 C C . ALA A 1 79 ? -11.963 5.167 -3.995 1.00 0.00 261 ALA A C 1
ATOM 1221 O O . ALA A 1 79 ? -11.928 5.390 -2.791 1.00 0.00 261 ALA A O 1
ATOM 1228 N N . PRO A 1 80 ? -12.990 4.516 -4.570 1.00 0.00 262 PRO A N 1
ATOM 1229 C CA . PRO A 1 80 ? -14.119 4.009 -3.803 1.00 0.00 262 PRO A CA 1
ATOM 1230 C C . PRO A 1 80 ? -13.772 2.774 -2.964 1.00 0.00 262 PRO A C 1
ATOM 1231 O O . PRO A 1 80 ? -14.652 2.169 -2.353 1.00 0.00 262 PRO A O 1
ATOM 1242 N N . THR A 1 81 ? -12.505 2.367 -2.943 1.00 0.00 263 THR A N 1
ATOM 1243 C CA . THR A 1 81 ? -11.930 1.659 -1.824 1.00 0.00 263 THR A CA 1
ATOM 1244 C C . THR A 1 81 ? -10.552 2.300 -1.569 1.00 0.00 263 THR A C 1
ATOM 1245 O O . THR A 1 81 ? -9.694 2.332 -2.463 1.00 0.00 263 THR A O 1
ATOM 1256 N N . ILE A 1 82 ? -10.340 2.862 -0.379 1.00 0.00 264 ILE A N 1
ATOM 1257 C CA . ILE A 1 82 ? -9.045 3.369 0.093 1.00 0.00 264 ILE A CA 1
ATOM 1258 C C . ILE A 1 82 ? -8.387 2.219 0.869 1.00 0.00 264 ILE A C 1
ATOM 1259 O O . ILE A 1 82 ? -9.093 1.405 1.475 1.00 0.00 264 ILE A O 1
ATOM 1275 N N . ARG A 1 83 ? -7.045 2.154 0.900 1.00 0.00 265 ARG A N 1
ATOM 1276 C CA . ARG A 1 83 ? -6.292 1.070 1.557 1.00 0.00 265 ARG A CA 1
ATOM 1277 C C . ARG A 1 83 ? -6.699 0.846 3.016 1.00 0.00 265 ARG A C 1
ATOM 1278 O O . ARG A 1 83 ? -6.612 -0.285 3.485 1.00 0.00 265 ARG A O 1
ATOM 1299 N N . GLY A 1 84 ? -7.219 1.861 3.707 1.00 0.00 266 GLY A N 1
ATOM 1300 C CA . GLY A 1 84 ? -7.881 1.679 4.989 1.00 0.00 266 GLY A CA 1
ATOM 1301 C C . GLY A 1 84 ? -7.600 2.810 5.959 1.00 0.00 266 GLY A C 1
ATOM 1302 O O . GLY A 1 84 ? -8.349 2.956 6.920 1.00 0.00 266 GLY A O 1
ATOM 1306 N N . ASP A 1 85 ? -6.571 3.621 5.697 1.00 0.00 267 ASP A N 1
ATOM 1307 C CA . ASP A 1 85 ? -6.324 4.818 6.499 1.00 0.00 267 ASP A CA 1
ATOM 1308 C C . ASP A 1 85 ? -6.966 6.018 5.795 1.00 0.00 267 ASP A C 1
ATOM 1309 O O . ASP A 1 85 ? -6.590 6.276 4.643 1.00 0.00 267 ASP A O 1
ATOM 1318 N N . PRO A 1 86 ? -7.945 6.711 6.408 1.00 0.00 268 PRO A N 1
ATOM 1319 C CA . PRO A 1 86 ? -8.567 7.914 5.865 1.00 0.00 268 PRO A CA 1
ATOM 1320 C C . PRO A 1 86 ? -7.602 9.113 5.910 1.00 0.00 268 PRO A C 1
ATOM 1321 O O . PRO A 1 86 ? -7.840 10.115 6.592 1.00 0.00 268 PRO A O 1
ATOM 1332 N N . GLU A 1 87 ? -6.512 9.051 5.157 1.00 0.00 269 GLU A N 1
ATOM 1333 C CA . GLU A 1 87 ? -5.638 10.175 4.862 1.00 0.00 269 GLU A CA 1
ATOM 1334 C C . GLU A 1 87 ? -6.333 11.034 3.823 1.00 0.00 269 GLU A C 1
ATOM 1335 O O . GLU A 1 87 ? -6.155 10.821 2.612 1.00 0.00 269 GLU A O 1
ATOM 1347 N N . CYS A 1 88 ? -7.100 12.023 4.267 1.00 0.00 270 CYS A N 1
ATOM 1348 C CA . CYS A 1 88 ? -7.445 13.114 3.387 1.00 0.00 270 CYS A CA 1
ATOM 1349 C C . CYS A 1 88 ? -6.257 14.067 3.415 1.00 0.00 270 CYS A C 1
ATOM 1350 O O . CYS A 1 88 ? -5.897 14.584 4.487 1.00 0.00 270 CYS A O 1
ATOM 1357 N N . HIS A 1 89 ? -5.761 14.391 2.238 1.00 0.00 271 HIS A N 1
ATOM 1358 C CA . HIS A 1 89 ? -4.801 15.439 1.942 1.00 0.00 271 HIS A CA 1
ATOM 1359 C C . HIS A 1 89 ? -5.036 15.916 0.505 1.00 0.00 271 HIS A C 1
ATOM 1360 O O . HIS A 1 89 ? -5.094 17.123 0.270 1.00 0.00 271 HIS A O 1
ATOM 1374 N N . LEU A 1 90 ? -5.232 14.994 -0.451 1.00 0.00 272 LEU A N 1
ATOM 1375 C CA . LEU A 1 90 ? -5.518 15.297 -1.853 1.00 0.00 272 LEU A CA 1
ATOM 1376 C C . LEU A 1 90 ? -6.258 14.142 -2.543 1.00 0.00 272 LEU A C 1
ATOM 1377 O O . LEU A 1 90 ? -6.709 13.202 -1.887 1.00 0.00 272 LEU A O 1
ATOM 1393 N N . PHE A 1 91 ? -6.409 14.233 -3.870 1.00 0.00 273 PHE A N 1
ATOM 1394 C CA . PHE A 1 91 ? -7.036 13.226 -4.729 1.00 0.00 273 PHE A CA 1
ATOM 1395 C C . PHE A 1 91 ? -6.295 13.003 -6.060 1.00 0.00 273 PHE A C 1
ATOM 1396 O O . PHE A 1 91 ? -6.739 12.191 -6.877 1.00 0.00 273 PHE A O 1
ATOM 1413 N N . TYR A 1 92 ? -5.187 13.706 -6.311 1.00 0.00 274 TYR A N 1
ATOM 1414 C CA . TYR A 1 92 ? -4.382 13.541 -7.517 1.00 0.00 274 TYR A CA 1
ATOM 1415 C C . TYR A 1 92 ? -3.223 12.589 -7.203 1.00 0.00 274 TYR A C 1
ATOM 1416 O O . TYR A 1 92 ? -2.154 13.050 -6.789 1.00 0.00 274 TYR A O 1
ATOM 1434 N N . ASN A 1 93 ? -3.400 11.280 -7.404 1.00 0.00 275 ASN A N 1
ATOM 1435 C CA . ASN A 1 93 ? -2.262 10.448 -7.801 1.00 0.00 275 ASN A CA 1
ATOM 1436 C C . ASN A 1 93 ? -1.919 10.844 -9.239 1.00 0.00 275 ASN A C 1
ATOM 1437 O O . ASN A 1 93 ? -2.798 11.280 -9.982 1.00 0.00 275 ASN A O 1
ATOM 1448 N N . GLU A 1 94 ? -0.664 10.704 -9.650 1.00 0.00 276 GLU A N 1
ATOM 1449 C CA . GLU A 1 94 ? -0.259 10.851 -11.043 1.00 0.00 276 GLU A CA 1
ATOM 1450 C C . GLU A 1 94 ? -0.307 9.482 -11.714 1.00 0.00 276 GLU A C 1
ATOM 1451 O O . GLU A 1 94 ? -0.871 9.363 -12.804 1.00 0.00 276 GLU A O 1
ATOM 1463 N N . GLN A 1 95 ? 0.312 8.475 -11.082 1.00 0.00 277 GLN A N 1
ATOM 1464 C CA . GLN A 1 95 ? 0.476 7.162 -11.682 1.00 0.00 277 GLN A CA 1
ATOM 1465 C C . GLN A 1 95 ? -0.891 6.572 -12.041 1.00 0.00 277 GLN A C 1
ATOM 1466 O O . GLN A 1 95 ? -1.733 6.364 -11.159 1.00 0.00 277 GLN A O 1
ATOM 1480 N N . GLN A 1 96 ? -1.131 6.301 -13.326 1.00 0.00 278 GLN A N 1
ATOM 1481 C CA . GLN A 1 96 ? -2.298 5.554 -13.785 1.00 0.00 278 GLN A CA 1
ATOM 1482 C C . GLN A 1 96 ? -2.116 4.076 -13.421 1.00 0.00 278 GLN A C 1
ATOM 1483 O O . GLN A 1 96 ? -1.873 3.238 -14.292 1.00 0.00 278 GLN A O 1
ATOM 1497 N N . GLU A 1 97 ? -2.242 3.781 -12.126 1.00 0.00 279 GLU A N 1
ATOM 1498 C CA . GLU A 1 97 ? -2.314 2.442 -11.565 1.00 0.00 279 GLU A CA 1
ATOM 1499 C C . GLU A 1 97 ? -3.579 1.783 -12.104 1.00 0.00 279 GLU A C 1
ATOM 1500 O O . GLU A 1 97 ? -3.494 0.795 -12.829 1.00 0.00 279 GLU A O 1
ATOM 1512 N N . ALA A 1 98 ? -4.739 2.386 -11.846 1.00 0.00 280 ALA A N 1
ATOM 1513 C CA . ALA A 1 98 ? -6.012 2.022 -12.446 1.00 0.00 280 ALA A CA 1
ATOM 1514 C C . ALA A 1 98 ? -6.588 3.246 -13.153 1.00 0.00 280 ALA A C 1
ATOM 1515 O O . ALA A 1 98 ? -6.262 4.393 -12.821 1.00 0.00 280 ALA A O 1
ATOM 1522 N N . ARG A 1 99 ? -7.513 3.003 -14.080 1.00 0.00 281 ARG A N 1
ATOM 1523 C CA . ARG A 1 99 ? -8.368 4.035 -14.676 1.00 0.00 281 ARG A CA 1
ATOM 1524 C C . ARG A 1 99 ? -9.817 3.857 -14.230 1.00 0.00 281 ARG A C 1
ATOM 1525 O O . ARG A 1 99 ? -10.665 4.673 -14.595 1.00 0.00 281 ARG A O 1
ATOM 1546 N N . GLY A 1 100 ? -10.085 2.831 -13.424 1.00 0.00 282 GLY A N 1
ATOM 1547 C CA . GLY A 1 100 ? -11.373 2.524 -12.840 1.00 0.00 282 GLY A CA 1
ATOM 1548 C C . GLY A 1 100 ? -12.279 1.838 -13.855 1.00 0.00 282 GLY A C 1
ATOM 1549 O O . GLY A 1 100 ? -12.112 1.980 -15.072 1.00 0.00 282 GLY A O 1
ATOM 1553 N N . VAL A 1 101 ? -13.265 1.123 -13.326 1.00 0.00 283 VAL A N 1
ATOM 1554 C CA . VAL A 1 101 ? -14.401 0.551 -14.037 1.00 0.00 283 VAL A CA 1
ATOM 1555 C C . VAL A 1 101 ? -15.614 0.748 -13.126 1.00 0.00 283 VAL A C 1
ATOM 1556 O O . VAL A 1 101 ? -15.521 0.471 -11.929 1.00 0.00 283 VAL A O 1
ATOM 1569 N N . HIS A 1 102 ? -16.732 1.278 -13.628 1.00 0.00 284 HIS A N 1
ATOM 1570 C CA . HIS A 1 102 ? -17.953 1.353 -12.819 1.00 0.00 284 HIS A CA 1
ATOM 1571 C C . HIS A 1 102 ? -19.206 1.248 -13.684 1.00 0.00 284 HIS A C 1
ATOM 1572 O O . HIS A 1 102 ? -20.146 0.540 -13.311 1.00 0.00 284 HIS A O 1
ATOM 1586 N N . THR A 1 103 ? -19.188 1.886 -14.856 1.00 0.00 285 THR A N 1
ATOM 1587 C CA . THR A 1 103 ? -20.221 1.841 -15.874 1.00 0.00 285 THR A CA 1
ATOM 1588 C C . THR A 1 103 ? -20.431 0.399 -16.340 1.00 0.00 285 THR A C 1
ATOM 1589 O O . THR A 1 103 ? -19.624 -0.140 -17.103 1.00 0.00 285 THR A O 1
ATOM 1600 N N . GLN A 1 104 ? -21.473 -0.255 -15.833 1.00 0.00 286 GLN A N 1
ATOM 1601 C CA . GLN A 1 104 ? -21.930 -1.572 -16.241 1.00 0.00 286 GLN A CA 1
ATOM 1602 C C . GLN A 1 104 ? -23.383 -1.671 -15.789 1.00 0.00 286 GLN A C 1
ATOM 1603 O O . GLN A 1 104 ? -23.644 -1.688 -14.587 1.00 0.00 286 GLN A O 1
ATOM 1617 N N . ARG A 1 105 ? -24.319 -1.662 -16.737 1.00 0.00 287 ARG A N 1
ATOM 1618 C CA . ARG A 1 105 ? -25.721 -1.916 -16.435 1.00 0.00 287 ARG A CA 1
ATOM 1619 C C . ARG A 1 105 ? -25.931 -3.398 -16.146 1.00 0.00 287 ARG A C 1
ATOM 1620 O O . ARG A 1 105 ? -25.024 -4.215 -16.304 1.00 0.00 287 ARG A O 1
ATOM 1641 N N . MET A 1 106 ? -27.156 -3.742 -15.764 1.00 0.00 288 MET A N 1
ATOM 1642 C CA . MET A 1 106 ? -27.557 -5.086 -15.408 1.00 0.00 288 MET A CA 1
ATOM 1643 C C . MET A 1 106 ? -28.778 -5.447 -16.246 1.00 0.00 288 MET A C 1
ATOM 1644 O O . MET A 1 106 ? -29.881 -4.955 -15.989 1.00 0.00 288 MET A O 1
ATOM 1658 N N . GLN A 1 107 ? -28.553 -6.225 -17.301 1.00 0.00 289 GLN A N 1
ATOM 1659 C CA . GLN A 1 107 ? -29.537 -6.902 -18.135 1.00 0.00 289 GLN A CA 1
ATOM 1660 C C . GLN A 1 107 ? -28.863 -8.206 -18.532 1.00 0.00 289 GLN A C 1
ATOM 1661 O O . GLN A 1 107 ? -27.658 -8.131 -18.871 1.00 0.00 289 GLN A O 1
ATOM 1675 N N . GLY A 1 1 ? -46.593 4.554 8.803 1.00 0.00 183 GLY A N 2
ATOM 1676 C CA . GLY A 1 1 ? -46.493 5.740 7.949 1.00 0.00 183 GLY A CA 2
ATOM 1677 C C . GLY A 1 1 ? -45.084 5.913 7.407 1.00 0.00 183 GLY A C 2
ATOM 1678 O O . GLY A 1 1 ? -44.220 5.071 7.666 1.00 0.00 183 GLY A O 2
ATOM 1682 N N . PRO A 1 2 ? -44.838 6.989 6.643 1.00 0.00 184 PRO A N 2
ATOM 1683 C CA . PRO A 1 2 ? -43.509 7.309 6.144 1.00 0.00 184 PRO A CA 2
ATOM 1684 C C . PRO A 1 2 ? -42.609 7.762 7.310 1.00 0.00 184 PRO A C 2
ATOM 1685 O O . PRO A 1 2 ? -43.116 8.340 8.278 1.00 0.00 184 PRO A O 2
ATOM 1696 N N . PRO A 1 3 ? -41.290 7.516 7.247 1.00 0.00 185 PRO A N 2
ATOM 1697 C CA . PRO A 1 3 ? -40.346 7.929 8.279 1.00 0.00 185 PRO A CA 2
ATOM 1698 C C . PRO A 1 3 ? -40.245 9.459 8.336 1.00 0.00 185 PRO A C 2
ATOM 1699 O O . PRO A 1 3 ? -39.881 10.061 7.327 1.00 0.00 185 PRO A O 2
ATOM 1710 N N . PRO A 1 4 ? -40.566 10.114 9.465 1.00 0.00 186 PRO A N 2
ATOM 1711 C CA . PRO A 1 4 ? -40.610 11.563 9.529 1.00 0.00 186 PRO A CA 2
ATOM 1712 C C . PRO A 1 4 ? -39.214 12.175 9.612 1.00 0.00 186 PRO A C 2
ATOM 1713 O O . PRO A 1 4 ? -38.548 12.094 10.653 1.00 0.00 186 PRO A O 2
ATOM 1724 N N . ALA A 1 5 ? -38.820 12.837 8.527 1.00 0.00 187 ALA A N 2
ATOM 1725 C CA . ALA A 1 5 ? -37.536 13.506 8.358 1.00 0.00 187 ALA A CA 2
ATOM 1726 C C . ALA A 1 5 ? -37.706 15.005 8.174 1.00 0.00 187 ALA A C 2
ATOM 1727 O O . ALA A 1 5 ? -38.634 15.469 7.505 1.00 0.00 187 ALA A O 2
ATOM 1734 N N . ARG A 1 6 ? -36.770 15.781 8.724 1.00 0.00 188 ARG A N 2
ATOM 1735 C CA . ARG A 1 6 ? -36.780 17.235 8.588 1.00 0.00 188 ARG A CA 2
ATOM 1736 C C . ARG A 1 6 ? -35.697 17.686 7.622 1.00 0.00 188 ARG A C 2
ATOM 1737 O O . ARG A 1 6 ? -36.008 18.388 6.658 1.00 0.00 188 ARG A O 2
ATOM 1758 N N . THR A 1 7 ? -34.446 17.330 7.879 1.00 0.00 189 THR A N 2
ATOM 1759 C CA . THR A 1 7 ? -33.326 17.785 7.075 1.00 0.00 189 THR A CA 2
ATOM 1760 C C . THR A 1 7 ? -33.242 16.933 5.794 1.00 0.00 189 THR A C 2
ATOM 1761 O O . THR A 1 7 ? -33.658 15.771 5.814 1.00 0.00 189 THR A O 2
ATOM 1772 N N . PRO A 1 8 ? -32.686 17.452 4.685 1.00 0.00 190 PRO A N 2
ATOM 1773 C CA . PRO A 1 8 ? -32.560 16.689 3.447 1.00 0.00 190 PRO A CA 2
ATOM 1774 C C . PRO A 1 8 ? -31.479 15.610 3.549 1.00 0.00 190 PRO A C 2
ATOM 1775 O O . PRO A 1 8 ? -31.479 14.669 2.757 1.00 0.00 190 PRO A O 2
ATOM 1786 N N . CYS A 1 9 ? -30.559 15.719 4.516 1.00 0.00 191 CYS A N 2
ATOM 1787 C CA . CYS A 1 9 ? -29.647 14.634 4.829 1.00 0.00 191 CYS A CA 2
ATOM 1788 C C . CYS A 1 9 ? -30.412 13.470 5.452 1.00 0.00 191 CYS A C 2
ATOM 1789 O O . CYS A 1 9 ? -30.255 12.345 4.991 1.00 0.00 191 CYS A O 2
ATOM 1796 N N . GLN A 1 10 ? -31.260 13.749 6.449 1.00 0.00 192 GLN A N 2
ATOM 1797 C CA . GLN A 1 10 ? -32.092 12.744 7.089 1.00 0.00 192 GLN A CA 2
ATOM 1798 C C . GLN A 1 10 ? -32.972 12.076 6.036 1.00 0.00 192 GLN A C 2
ATOM 1799 O O . GLN A 1 10 ? -33.043 10.851 5.998 1.00 0.00 192 GLN A O 2
ATOM 1813 N N . GLN A 1 11 ? -33.623 12.872 5.184 1.00 0.00 193 GLN A N 2
ATOM 1814 C CA . GLN A 1 11 ? -34.490 12.358 4.141 1.00 0.00 193 GLN A CA 2
ATOM 1815 C C . GLN A 1 11 ? -33.690 11.457 3.192 1.00 0.00 193 GLN A C 2
ATOM 1816 O O . GLN A 1 11 ? -34.119 10.347 2.907 1.00 0.00 193 GLN A O 2
ATOM 1830 N N . GLU A 1 12 ? -32.506 11.870 2.727 1.00 0.00 194 GLU A N 2
ATOM 1831 C CA . GLU A 1 12 ? -31.702 10.992 1.880 1.00 0.00 194 GLU A CA 2
ATOM 1832 C C . GLU A 1 12 ? -31.334 9.696 2.590 1.00 0.00 194 GLU A C 2
ATOM 1833 O O . GLU A 1 12 ? -31.441 8.637 1.971 1.00 0.00 194 GLU A O 2
ATOM 1845 N N . LEU A 1 13 ? -30.891 9.765 3.853 1.00 0.00 195 LEU A N 2
ATOM 1846 C CA . LEU A 1 13 ? -30.580 8.569 4.626 1.00 0.00 195 LEU A CA 2
ATOM 1847 C C . LEU A 1 13 ? -31.810 7.679 4.705 1.00 0.00 195 LEU A C 2
ATOM 1848 O O . LEU A 1 13 ? -31.648 6.467 4.681 1.00 0.00 195 LEU A O 2
ATOM 1864 N N . ASP A 1 14 ? -33.014 8.250 4.762 1.00 0.00 196 ASP A N 2
ATOM 1865 C CA . ASP A 1 14 ? -34.244 7.452 4.795 1.00 0.00 196 ASP A CA 2
ATOM 1866 C C . ASP A 1 14 ? -34.412 6.745 3.463 1.00 0.00 196 ASP A C 2
ATOM 1867 O O . ASP A 1 14 ? -34.694 5.548 3.439 1.00 0.00 196 ASP A O 2
ATOM 1876 N N . GLN A 1 15 ? -34.200 7.457 2.354 1.00 0.00 197 GLN A N 2
ATOM 1877 C CA . GLN A 1 15 ? -34.241 6.842 1.042 1.00 0.00 197 GLN A CA 2
ATOM 1878 C C . GLN A 1 15 ? -33.198 5.727 0.903 1.00 0.00 197 GLN A C 2
ATOM 1879 O O . GLN A 1 15 ? -33.493 4.758 0.201 1.00 0.00 197 GLN A O 2
ATOM 1893 N N . VAL A 1 16 ? -32.015 5.808 1.531 1.00 0.00 198 VAL A N 2
ATOM 1894 C CA . VAL A 1 16 ? -31.065 4.690 1.530 1.00 0.00 198 VAL A CA 2
ATOM 1895 C C . VAL A 1 16 ? -31.582 3.580 2.453 1.00 0.00 198 VAL A C 2
ATOM 1896 O O . VAL A 1 16 ? -31.540 2.406 2.102 1.00 0.00 198 VAL A O 2
ATOM 1909 N N . LEU A 1 17 ? -32.026 3.920 3.656 1.00 0.00 199 LEU A N 2
ATOM 1910 C CA . LEU A 1 17 ? -32.295 2.963 4.712 1.00 0.00 199 LEU A CA 2
ATOM 1911 C C . LEU A 1 17 ? -33.511 2.113 4.351 1.00 0.00 199 LEU A C 2
ATOM 1912 O O . LEU A 1 17 ? -33.473 0.891 4.518 1.00 0.00 199 LEU A O 2
ATOM 1928 N N . GLU A 1 18 ? -34.568 2.728 3.822 1.00 0.00 200 GLU A N 2
ATOM 1929 C CA . GLU A 1 18 ? -35.734 2.019 3.313 1.00 0.00 200 GLU A CA 2
ATOM 1930 C C . GLU A 1 18 ? -35.323 1.110 2.156 1.00 0.00 200 GLU A C 2
ATOM 1931 O O . GLU A 1 18 ? -35.652 -0.078 2.156 1.00 0.00 200 GLU A O 2
ATOM 1943 N N . ARG A 1 19 ? -34.594 1.628 1.153 1.00 0.00 201 ARG A N 2
ATOM 1944 C CA . ARG A 1 19 ? -34.244 0.790 0.006 1.00 0.00 201 ARG A CA 2
ATOM 1945 C C . ARG A 1 19 ? -33.331 -0.355 0.418 1.00 0.00 201 ARG A C 2
ATOM 1946 O O . ARG A 1 19 ? -33.458 -1.430 -0.155 1.00 0.00 201 ARG A O 2
ATOM 1967 N N . ILE A 1 20 ? -32.456 -0.170 1.408 1.00 0.00 202 ILE A N 2
ATOM 1968 C CA . ILE A 1 20 ? -31.578 -1.211 1.928 1.00 0.00 202 ILE A CA 2
ATOM 1969 C C . ILE A 1 20 ? -32.389 -2.309 2.632 1.00 0.00 202 ILE A C 2
ATOM 1970 O O . ILE A 1 20 ? -31.966 -3.463 2.575 1.00 0.00 202 ILE A O 2
ATOM 1986 N N . SER A 1 21 ? -33.525 -2.006 3.269 1.00 0.00 203 SER A N 2
ATOM 1987 C CA . SER A 1 21 ? -34.449 -3.036 3.749 1.00 0.00 203 SER A CA 2
ATOM 1988 C C . SER A 1 21 ? -35.304 -3.639 2.620 1.00 0.00 203 SER A C 2
ATOM 1989 O O . SER A 1 21 ? -35.636 -4.826 2.673 1.00 0.00 203 SER A O 2
ATOM 1997 N N . THR A 1 22 ? -35.669 -2.846 1.612 1.00 0.00 204 THR A N 2
ATOM 1998 C CA . THR A 1 22 ? -36.514 -3.284 0.507 1.00 0.00 204 THR A CA 2
ATOM 1999 C C . THR A 1 22 ? -35.752 -4.293 -0.362 1.00 0.00 204 THR A C 2
ATOM 2000 O O . THR A 1 22 ? -36.277 -5.367 -0.661 1.00 0.00 204 THR A O 2
ATOM 2011 N N . MET A 1 23 ? -34.521 -3.971 -0.762 1.00 0.00 205 MET A N 2
ATOM 2012 C CA . MET A 1 23 ? -33.652 -4.879 -1.493 1.00 0.00 205 MET A CA 2
ATOM 2013 C C . MET A 1 23 ? -33.077 -5.917 -0.532 1.00 0.00 205 MET A C 2
ATOM 2014 O O . MET A 1 23 ? -33.016 -5.699 0.679 1.00 0.00 205 MET A O 2
ATOM 2028 N N . ARG A 1 24 ? -32.613 -7.042 -1.065 1.00 0.00 206 ARG A N 2
ATOM 2029 C CA . ARG A 1 24 ? -31.877 -8.078 -0.348 1.00 0.00 206 ARG A CA 2
ATOM 2030 C C . ARG A 1 24 ? -31.374 -9.082 -1.378 1.00 0.00 206 ARG A C 2
ATOM 2031 O O . ARG A 1 24 ? -31.665 -8.948 -2.571 1.00 0.00 206 ARG A O 2
ATOM 2052 N N . LEU A 1 25 ? -30.636 -10.081 -0.914 1.00 0.00 207 LEU A N 2
ATOM 2053 C CA . LEU A 1 25 ? -30.316 -11.303 -1.636 1.00 0.00 207 LEU A CA 2
ATOM 2054 C C . LEU A 1 25 ? -31.020 -12.466 -0.929 1.00 0.00 207 LEU A C 2
ATOM 2055 O O . LEU A 1 25 ? -31.281 -12.346 0.274 1.00 0.00 207 LEU A O 2
ATOM 2071 N N . PRO A 1 26 ? -31.302 -13.588 -1.611 1.00 0.00 208 PRO A N 2
ATOM 2072 C CA . PRO A 1 26 ? -31.785 -14.795 -0.961 1.00 0.00 208 PRO A CA 2
ATOM 2073 C C . PRO A 1 26 ? -30.700 -15.337 -0.030 1.00 0.00 208 PRO A C 2
ATOM 2074 O O . PRO A 1 26 ? -29.599 -15.683 -0.473 1.00 0.00 208 PRO A O 2
ATOM 2085 N N . ASP A 1 27 ? -30.991 -15.397 1.267 1.00 0.00 209 ASP A N 2
ATOM 2086 C CA . ASP A 1 27 ? -30.215 -16.231 2.178 1.00 0.00 209 ASP A CA 2
ATOM 2087 C C . ASP A 1 27 ? -30.670 -17.675 1.994 1.00 0.00 209 ASP A C 2
ATOM 2088 O O . ASP A 1 27 ? -31.742 -18.047 2.480 1.00 0.00 209 ASP A O 2
ATOM 2097 N N . GLU A 1 28 ? -29.897 -18.455 1.242 1.00 0.00 210 GLU A N 2
ATOM 2098 C CA . GLU A 1 28 ? -30.048 -19.900 1.080 1.00 0.00 210 GLU A CA 2
ATOM 2099 C C . GLU A 1 28 ? -28.713 -20.437 0.546 1.00 0.00 210 GLU A C 2
ATOM 2100 O O . GLU A 1 28 ? -28.062 -21.262 1.188 1.00 0.00 210 GLU A O 2
ATOM 2112 N N . ARG A 1 29 ? -28.274 -19.911 -0.604 1.00 0.00 211 ARG A N 2
ATOM 2113 C CA . ARG A 1 29 ? -27.042 -20.285 -1.297 1.00 0.00 211 ARG A CA 2
ATOM 2114 C C . ARG A 1 29 ? -26.370 -19.010 -1.796 1.00 0.00 211 ARG A C 2
ATOM 2115 O O . ARG A 1 29 ? -26.697 -18.537 -2.886 1.00 0.00 211 ARG A O 2
ATOM 2136 N N . GLY A 1 30 ? -25.483 -18.425 -0.996 1.00 0.00 212 GLY A N 2
ATOM 2137 C CA . GLY A 1 30 ? -24.866 -17.128 -1.228 1.00 0.00 212 GLY A CA 2
ATOM 2138 C C . GLY A 1 30 ? -23.356 -17.247 -1.460 1.00 0.00 212 GLY A C 2
ATOM 2139 O O . GLY A 1 30 ? -22.600 -17.198 -0.489 1.00 0.00 212 GLY A O 2
ATOM 2143 N N . PRO A 1 31 ? -22.873 -17.385 -2.710 1.00 0.00 213 PRO A N 2
ATOM 2144 C CA . PRO A 1 31 ? -21.444 -17.519 -3.009 1.00 0.00 213 PRO A CA 2
ATOM 2145 C C . PRO A 1 31 ? -20.663 -16.190 -3.018 1.00 0.00 213 PRO A C 2
ATOM 2146 O O . PRO A 1 31 ? -19.432 -16.199 -3.136 1.00 0.00 213 PRO A O 2
ATOM 2157 N N . LEU A 1 32 ? -21.330 -15.032 -2.949 1.00 0.00 214 LEU A N 2
ATOM 2158 C CA . LEU A 1 32 ? -20.710 -13.723 -3.177 1.00 0.00 214 LEU A CA 2
ATOM 2159 C C . LEU A 1 32 ? -20.164 -13.173 -1.864 1.00 0.00 214 LEU A C 2
ATOM 2160 O O . LEU A 1 32 ? -20.541 -12.100 -1.397 1.00 0.00 214 LEU A O 2
ATOM 2176 N N . GLU A 1 33 ? -19.274 -13.928 -1.238 1.00 0.00 215 GLU A N 2
ATOM 2177 C CA . GLU A 1 33 ? -18.892 -13.776 0.158 1.00 0.00 215 GLU A CA 2
ATOM 2178 C C . GLU A 1 33 ? -17.971 -12.588 0.478 1.00 0.00 215 GLU A C 2
ATOM 2179 O O . GLU A 1 33 ? -17.376 -12.558 1.557 1.00 0.00 215 GLU A O 2
ATOM 2191 N N . HIS A 1 34 ? -17.816 -11.623 -0.431 1.00 0.00 216 HIS A N 2
ATOM 2192 C CA . HIS A 1 34 ? -17.113 -10.366 -0.165 1.00 0.00 216 HIS A CA 2
ATOM 2193 C C . HIS A 1 34 ? -17.692 -9.182 -0.958 1.00 0.00 216 HIS A C 2
ATOM 2194 O O . HIS A 1 34 ? -17.080 -8.113 -0.998 1.00 0.00 216 HIS A O 2
ATOM 2208 N N . LEU A 1 35 ? -18.833 -9.357 -1.634 1.00 0.00 217 LEU A N 2
ATOM 2209 C CA . LEU A 1 35 ? -19.250 -8.487 -2.732 1.00 0.00 217 LEU A CA 2
ATOM 2210 C C . LEU A 1 35 ? -20.357 -7.522 -2.281 1.00 0.00 217 LEU A C 2
ATOM 2211 O O . LEU A 1 35 ? -21.397 -7.410 -2.938 1.00 0.00 217 LEU A O 2
ATOM 2227 N N . TYR A 1 36 ? -20.169 -6.830 -1.154 1.00 0.00 218 TYR A N 2
ATOM 2228 C CA . TYR A 1 36 ? -21.189 -5.957 -0.563 1.00 0.00 218 TYR A CA 2
ATOM 2229 C C . TYR A 1 36 ? -20.728 -4.505 -0.612 1.00 0.00 218 TYR A C 2
ATOM 2230 O O . TYR A 1 36 ? -19.538 -4.223 -0.742 1.00 0.00 218 TYR A O 2
ATOM 2248 N N . SER A 1 37 ? -21.676 -3.573 -0.533 1.00 0.00 219 SER A N 2
ATOM 2249 C CA . SER A 1 37 ? -21.388 -2.152 -0.539 1.00 0.00 219 SER A CA 2
ATOM 2250 C C . SER A 1 37 ? -22.512 -1.444 0.216 1.00 0.00 219 SER A C 2
ATOM 2251 O O . SER A 1 37 ? -23.556 -1.111 -0.360 1.00 0.00 219 SER A O 2
ATOM 2259 N N . LEU A 1 38 ? -22.323 -1.274 1.527 1.00 0.00 220 LEU A N 2
ATOM 2260 C CA . LEU A 1 38 ? -23.244 -0.563 2.401 1.00 0.00 220 LEU A CA 2
ATOM 2261 C C . LEU A 1 38 ? -22.618 0.772 2.779 1.00 0.00 220 LEU A C 2
ATOM 2262 O O . LEU A 1 38 ? -21.482 0.817 3.255 1.00 0.00 220 LEU A O 2
ATOM 2278 N N . HIS A 1 39 ? -23.361 1.859 2.607 1.00 0.00 221 HIS A N 2
ATOM 2279 C CA . HIS A 1 39 ? -23.084 3.139 3.232 1.00 0.00 221 HIS A CA 2
ATOM 2280 C C . HIS A 1 39 ? -24.417 3.736 3.670 1.00 0.00 221 HIS A C 2
ATOM 2281 O O . HIS A 1 39 ? -25.414 3.626 2.959 1.00 0.00 221 HIS A O 2
ATOM 2295 N N . ILE A 1 40 ? -24.439 4.299 4.874 1.00 0.00 222 ILE A N 2
ATOM 2296 C CA . ILE A 1 40 ? -25.576 4.952 5.508 1.00 0.00 222 ILE A CA 2
ATOM 2297 C C . ILE A 1 40 ? -25.018 6.284 6.054 1.00 0.00 222 ILE A C 2
ATOM 2298 O O . ILE A 1 40 ? -24.229 6.240 7.004 1.00 0.00 222 ILE A O 2
ATOM 2314 N N . PRO A 1 41 ? -25.315 7.439 5.429 1.00 0.00 223 PRO A N 2
ATOM 2315 C CA . PRO A 1 41 ? -24.650 8.714 5.702 1.00 0.00 223 PRO A CA 2
ATOM 2316 C C . PRO A 1 41 ? -25.166 9.402 6.977 1.00 0.00 223 PRO A C 2
ATOM 2317 O O . PRO A 1 41 ? -26.274 9.939 6.995 1.00 0.00 223 PRO A O 2
ATOM 2328 N N . ASN A 1 42 ? -24.365 9.444 8.048 1.00 0.00 224 ASN A N 2
ATOM 2329 C CA . ASN A 1 42 ? -24.772 10.037 9.322 1.00 0.00 224 ASN A CA 2
ATOM 2330 C C . ASN A 1 42 ? -24.800 11.568 9.222 1.00 0.00 224 ASN A C 2
ATOM 2331 O O . ASN A 1 42 ? -23.889 12.152 8.620 1.00 0.00 224 ASN A O 2
ATOM 2342 N N . CYS A 1 43 ? -25.804 12.219 9.818 1.00 0.00 225 CYS A N 2
ATOM 2343 C CA . CYS A 1 43 ? -26.028 13.662 9.778 1.00 0.00 225 CYS A CA 2
ATOM 2344 C C . CYS A 1 43 ? -26.476 14.171 11.148 1.00 0.00 225 CYS A C 2
ATOM 2345 O O . CYS A 1 43 ? -26.988 13.419 11.979 1.00 0.00 225 CYS A O 2
ATOM 2352 N N . ASP A 1 44 ? -26.235 15.449 11.431 1.00 0.00 226 ASP A N 2
ATOM 2353 C CA . ASP A 1 44 ? -26.782 16.124 12.602 1.00 0.00 226 ASP A CA 2
ATOM 2354 C C . ASP A 1 44 ? -28.265 16.440 12.451 1.00 0.00 226 ASP A C 2
ATOM 2355 O O . ASP A 1 44 ? -28.804 16.533 11.348 1.00 0.00 226 ASP A O 2
ATOM 2364 N N . LYS A 1 45 ? -28.920 16.676 13.589 1.00 0.00 227 LYS A N 2
ATOM 2365 C CA . LYS A 1 45 ? -30.348 16.973 13.686 1.00 0.00 227 LYS A CA 2
ATOM 2366 C C . LYS A 1 45 ? -30.624 18.327 13.050 1.00 0.00 227 LYS A C 2
ATOM 2367 O O . LYS A 1 45 ? -31.660 18.527 12.415 1.00 0.00 227 LYS A O 2
ATOM 2386 N N . HIS A 1 46 ? -29.705 19.271 13.252 1.00 0.00 228 HIS A N 2
ATOM 2387 C CA . HIS A 1 46 ? -29.769 20.613 12.697 1.00 0.00 228 HIS A CA 2
ATOM 2388 C C . HIS A 1 46 ? -29.338 20.636 11.225 1.00 0.00 228 HIS A C 2
ATOM 2389 O O . HIS A 1 46 ? -29.434 21.681 10.576 1.00 0.00 228 HIS A O 2
ATOM 2403 N N . GLY A 1 47 ? -28.906 19.499 10.672 1.00 0.00 229 GLY A N 2
ATOM 2404 C CA . GLY A 1 47 ? -28.637 19.356 9.254 1.00 0.00 229 GLY A CA 2
ATOM 2405 C C . GLY A 1 47 ? -27.200 19.753 9.008 1.00 0.00 229 GLY A C 2
ATOM 2406 O O . GLY A 1 47 ? -26.918 20.863 8.561 1.00 0.00 229 GLY A O 2
ATOM 2410 N N . LEU A 1 48 ? -26.286 18.859 9.364 1.00 0.00 230 LEU A N 2
ATOM 2411 C CA . LEU A 1 48 ? -24.871 19.010 9.116 1.00 0.00 230 LEU A CA 2
ATOM 2412 C C . LEU A 1 48 ? -24.362 17.609 8.832 1.00 0.00 230 LEU A C 2
ATOM 2413 O O . LEU A 1 48 ? -24.378 16.760 9.730 1.00 0.00 230 LEU A O 2
ATOM 2429 N N . TYR A 1 49 ? -23.984 17.338 7.586 1.00 0.00 231 TYR A N 2
ATOM 2430 C CA . TYR A 1 49 ? -23.408 16.044 7.220 1.00 0.00 231 TYR A CA 2
ATOM 2431 C C . TYR A 1 49 ? -22.131 15.861 8.039 1.00 0.00 231 TYR A C 2
ATOM 2432 O O . TYR A 1 49 ? -21.509 16.843 8.461 1.00 0.00 231 TYR A O 2
ATOM 2450 N N . ASN A 1 50 ? -21.745 14.617 8.307 1.00 0.00 232 ASN A N 2
ATOM 2451 C CA . ASN A 1 50 ? -20.435 14.366 8.899 1.00 0.00 232 ASN A CA 2
ATOM 2452 C C . ASN A 1 50 ? -19.336 14.772 7.915 1.00 0.00 232 ASN A C 2
ATOM 2453 O O . ASN A 1 50 ? -19.594 14.997 6.734 1.00 0.00 232 ASN A O 2
ATOM 2464 N N . LEU A 1 51 ? -18.098 14.844 8.410 1.00 0.00 233 LEU A N 2
ATOM 2465 C CA . LEU A 1 51 ? -16.959 15.324 7.656 1.00 0.00 233 LEU A CA 2
ATOM 2466 C C . LEU A 1 51 ? -16.084 14.145 7.212 1.00 0.00 233 LEU A C 2
ATOM 2467 O O . LEU A 1 51 ? -15.139 14.347 6.451 1.00 0.00 233 LEU A O 2
ATOM 2483 N N . LYS A 1 52 ? -16.396 12.913 7.640 1.00 0.00 234 LYS A N 2
ATOM 2484 C CA . LYS A 1 52 ? -15.755 11.698 7.160 1.00 0.00 234 LYS A CA 2
ATOM 2485 C C . LYS A 1 52 ? -16.702 10.513 7.265 1.00 0.00 234 LYS A C 2
ATOM 2486 O O . LYS A 1 52 ? -17.503 10.408 8.194 1.00 0.00 234 LYS A O 2
ATOM 2505 N N . GLN A 1 53 ? -16.577 9.590 6.323 1.00 0.00 235 GLN A N 2
ATOM 2506 C CA . GLN A 1 53 ? -17.484 8.478 6.095 1.00 0.00 235 GLN A CA 2
ATOM 2507 C C . GLN A 1 53 ? -16.635 7.210 5.927 1.00 0.00 235 GLN A C 2
ATOM 2508 O O . GLN A 1 53 ? -15.412 7.301 5.779 1.00 0.00 235 GLN A O 2
ATOM 2522 N N . CYS A 1 54 ? -17.253 6.029 5.970 1.00 0.00 236 CYS A N 2
ATOM 2523 C CA . CYS A 1 54 ? -16.641 4.738 5.679 1.00 0.00 236 CYS A CA 2
ATOM 2524 C C . CYS A 1 54 ? -17.667 3.872 4.958 1.00 0.00 236 CYS A C 2
ATOM 2525 O O . CYS A 1 54 ? -18.873 4.108 5.076 1.00 0.00 236 CYS A O 2
ATOM 2532 N N . LYS A 1 55 ? -17.188 2.853 4.245 1.00 0.00 237 LYS A N 2
ATOM 2533 C CA . LYS A 1 55 ? -18.018 1.900 3.516 1.00 0.00 237 LYS A CA 2
ATOM 2534 C C . LYS A 1 55 ? -17.929 0.579 4.259 1.00 0.00 237 LYS A C 2
ATOM 2535 O O . LYS A 1 55 ? -16.841 0.212 4.713 1.00 0.00 237 LYS A O 2
ATOM 2554 N N . MET A 1 56 ? -19.055 -0.096 4.438 1.00 0.00 238 MET A N 2
ATOM 2555 C CA . MET A 1 56 ? -19.144 -1.369 5.131 1.00 0.00 238 MET A CA 2
ATOM 2556 C C . MET A 1 56 ? -19.252 -2.460 4.071 1.00 0.00 238 MET A C 2
ATOM 2557 O O . MET A 1 56 ? -19.918 -2.264 3.052 1.00 0.00 238 MET A O 2
ATOM 2571 N N . SER A 1 57 ? -18.613 -3.602 4.326 1.00 0.00 239 SER A N 2
ATOM 2572 C CA . SER A 1 57 ? -18.731 -4.782 3.484 1.00 0.00 239 SER A CA 2
ATOM 2573 C C . SER A 1 57 ? -18.756 -6.060 4.322 1.00 0.00 239 SER A C 2
ATOM 2574 O O . SER A 1 57 ? -19.499 -6.978 3.966 1.00 0.00 239 SER A O 2
ATOM 2582 N N . LEU A 1 58 ? -17.954 -6.176 5.394 1.00 0.00 240 LEU A N 2
ATOM 2583 C CA . LEU A 1 58 ? -17.898 -7.420 6.170 1.00 0.00 240 LEU A CA 2
ATOM 2584 C C . LEU A 1 58 ? -19.229 -7.629 6.880 1.00 0.00 240 LEU A C 2
ATOM 2585 O O . LEU A 1 58 ? -19.998 -8.499 6.469 1.00 0.00 240 LEU A O 2
ATOM 2601 N N . ASN A 1 59 ? -19.522 -6.834 7.913 1.00 0.00 241 ASN A N 2
ATOM 2602 C CA . ASN A 1 59 ? -20.898 -6.678 8.388 1.00 0.00 241 ASN A CA 2
ATOM 2603 C C . ASN A 1 59 ? -21.139 -5.352 9.119 1.00 0.00 241 ASN A C 2
ATOM 2604 O O . ASN A 1 59 ? -22.261 -4.845 9.092 1.00 0.00 241 ASN A O 2
ATOM 2615 N N . GLY A 1 60 ? -20.103 -4.781 9.754 1.00 0.00 242 GLY A N 2
ATOM 2616 C CA . GLY A 1 60 ? -20.188 -3.522 10.507 1.00 0.00 242 GLY A CA 2
ATOM 2617 C C . GLY A 1 60 ? -18.865 -2.746 10.608 1.00 0.00 242 GLY A C 2
ATOM 2618 O O . GLY A 1 60 ? -18.802 -1.699 11.247 1.00 0.00 242 GLY A O 2
ATOM 2622 N N . GLN A 1 61 ? -17.783 -3.262 10.018 1.00 0.00 243 GLN A N 2
ATOM 2623 C CA . GLN A 1 61 ? -16.425 -2.801 10.281 1.00 0.00 243 GLN A CA 2
ATOM 2624 C C . GLN A 1 61 ? -16.153 -1.514 9.502 1.00 0.00 243 GLN A C 2
ATOM 2625 O O . GLN A 1 61 ? -16.302 -1.493 8.273 1.00 0.00 243 GLN A O 2
ATOM 2639 N N . ARG A 1 62 ? -15.692 -0.464 10.190 1.00 0.00 244 ARG A N 2
ATOM 2640 C CA . ARG A 1 62 ? -15.070 0.686 9.537 1.00 0.00 244 ARG A CA 2
ATOM 2641 C C . ARG A 1 62 ? -13.679 0.249 9.106 1.00 0.00 244 ARG A C 2
ATOM 2642 O O . ARG A 1 62 ? -12.872 -0.139 9.957 1.00 0.00 244 ARG A O 2
ATOM 2663 N N . GLY A 1 63 ? -13.413 0.299 7.805 1.00 0.00 245 GLY A N 2
ATOM 2664 C CA . GLY A 1 63 ? -12.137 -0.096 7.225 1.00 0.00 245 GLY A CA 2
ATOM 2665 C C . GLY A 1 63 ? -11.637 0.974 6.271 1.00 0.00 245 GLY A C 2
ATOM 2666 O O . GLY A 1 63 ? -10.822 1.807 6.658 1.00 0.00 245 GLY A O 2
ATOM 2670 N N . GLU A 1 64 ? -12.133 0.977 5.034 1.00 0.00 246 GLU A N 2
ATOM 2671 C CA . GLU A 1 64 ? -11.862 2.067 4.112 1.00 0.00 246 GLU A CA 2
ATOM 2672 C C . GLU A 1 64 ? -12.843 3.184 4.424 1.00 0.00 246 GLU A C 2
ATOM 2673 O O . GLU A 1 64 ? -14.055 2.975 4.567 1.00 0.00 246 GLU A O 2
ATOM 2685 N N . CYS A 1 65 ? -12.270 4.373 4.541 1.00 0.00 247 CYS A N 2
ATOM 2686 C CA . CYS A 1 65 ? -12.876 5.578 5.040 1.00 0.00 247 CYS A CA 2
ATOM 2687 C C . CYS A 1 65 ? -12.282 6.735 4.241 1.00 0.00 247 CYS A C 2
ATOM 2688 O O . CYS A 1 65 ? -11.195 6.602 3.670 1.00 0.00 247 CYS A O 2
ATOM 2695 N N . TRP A 1 66 ? -12.982 7.862 4.187 1.00 0.00 248 TRP A N 2
ATOM 2696 C CA . TRP A 1 66 ? -12.572 9.050 3.455 1.00 0.00 248 TRP A CA 2
ATOM 2697 C C . TRP A 1 66 ? -13.104 10.229 4.247 1.00 0.00 248 TRP A C 2
ATOM 2698 O O . TRP A 1 66 ? -13.950 10.075 5.136 1.00 0.00 248 TRP A O 2
ATOM 2719 N N . CYS A 1 67 ? -12.640 11.403 3.876 1.00 0.00 249 CYS A N 2
ATOM 2720 C CA . CYS A 1 67 ? -13.076 12.688 4.366 1.00 0.00 249 CYS A CA 2
ATOM 2721 C C . CYS A 1 67 ? -13.992 13.258 3.293 1.00 0.00 249 CYS A C 2
ATOM 2722 O O . CYS A 1 67 ? -13.930 12.809 2.133 1.00 0.00 249 CYS A O 2
ATOM 2729 N N . VAL A 1 68 ? -14.788 14.267 3.612 1.00 0.00 250 VAL A N 2
ATOM 2730 C CA . VAL A 1 68 ? -15.549 14.958 2.581 1.00 0.00 250 VAL A CA 2
ATOM 2731 C C . VAL A 1 68 ? -14.977 16.362 2.482 1.00 0.00 250 VAL A C 2
ATOM 2732 O O . VAL A 1 68 ? -14.772 17.050 3.492 1.00 0.00 250 VAL A O 2
ATOM 2745 N N . ASN A 1 69 ? -14.618 16.780 1.276 1.00 0.00 251 ASN A N 2
ATOM 2746 C CA . ASN A 1 69 ? -14.245 18.152 0.975 1.00 0.00 251 ASN A CA 2
ATOM 2747 C C . ASN A 1 69 ? -15.516 18.983 0.765 1.00 0.00 251 ASN A C 2
ATOM 2748 O O . ASN A 1 69 ? -15.669 19.981 1.472 1.00 0.00 251 ASN A O 2
ATOM 2759 N N . PRO A 1 70 ? -16.445 18.611 -0.143 1.00 0.00 252 PRO A N 2
ATOM 2760 C CA . PRO A 1 70 ? -17.769 19.228 -0.195 1.00 0.00 252 PRO A CA 2
ATOM 2761 C C . PRO A 1 70 ? -18.602 18.764 1.003 1.00 0.00 252 PRO A C 2
ATOM 2762 O O . PRO A 1 70 ? -18.284 17.763 1.643 1.00 0.00 252 PRO A O 2
ATOM 2773 N N . ASN A 1 71 ? -19.726 19.435 1.264 1.00 0.00 253 ASN A N 2
ATOM 2774 C CA . ASN A 1 71 ? -20.523 19.182 2.465 1.00 0.00 253 ASN A CA 2
ATOM 2775 C C . ASN A 1 71 ? -21.268 17.870 2.333 1.00 0.00 253 ASN A C 2
ATOM 2776 O O . ASN A 1 71 ? -21.342 17.099 3.280 1.00 0.00 253 ASN A O 2
ATOM 2787 N N . THR A 1 72 ? -21.843 17.633 1.155 1.00 0.00 254 THR A N 2
ATOM 2788 C CA . THR A 1 72 ? -22.687 16.477 0.929 1.00 0.00 254 THR A CA 2
ATOM 2789 C C . THR A 1 72 ? -21.808 15.238 0.686 1.00 0.00 254 THR A C 2
ATOM 2790 O O . THR A 1 72 ? -22.328 14.133 0.606 1.00 0.00 254 THR A O 2
ATOM 2801 N N . GLY A 1 73 ? -20.487 15.388 0.517 1.00 0.00 255 GLY A N 2
ATOM 2802 C CA . GLY A 1 73 ? -19.541 14.291 0.337 1.00 0.00 255 GLY A CA 2
ATOM 2803 C C . GLY A 1 73 ? -19.781 13.370 -0.855 1.00 0.00 255 GLY A C 2
ATOM 2804 O O . GLY A 1 73 ? -19.048 12.393 -1.003 1.00 0.00 255 GLY A O 2
ATOM 2808 N N . LYS A 1 74 ? -20.771 13.634 -1.709 1.00 0.00 256 LYS A N 2
ATOM 2809 C CA . LYS A 1 74 ? -21.250 12.671 -2.710 1.00 0.00 256 LYS A CA 2
ATOM 2810 C C . LYS A 1 74 ? -20.349 12.630 -3.956 1.00 0.00 256 LYS A C 2
ATOM 2811 O O . LYS A 1 74 ? -20.863 12.453 -5.059 1.00 0.00 256 LYS A O 2
ATOM 2830 N N . LEU A 1 75 ? -19.026 12.823 -3.822 1.00 0.00 257 LEU A N 2
ATOM 2831 C CA . LEU A 1 75 ? -18.102 12.819 -4.961 1.00 0.00 257 LEU A CA 2
ATOM 2832 C C . LEU A 1 75 ? -16.685 12.482 -4.507 1.00 0.00 257 LEU A C 2
ATOM 2833 O O . LEU A 1 75 ? -15.698 13.120 -4.889 1.00 0.00 257 LEU A O 2
ATOM 2849 N N . ILE A 1 76 ? -16.568 11.470 -3.655 1.00 0.00 258 ILE A N 2
ATOM 2850 C CA . ILE A 1 76 ? -15.300 10.917 -3.212 1.00 0.00 258 ILE A CA 2
ATOM 2851 C C . ILE A 1 76 ? -15.553 9.435 -2.966 1.00 0.00 258 ILE A C 2
ATOM 2852 O O . ILE A 1 76 ? -16.470 9.068 -2.227 1.00 0.00 258 ILE A O 2
ATOM 2868 N N . GLN A 1 77 ? -14.754 8.598 -3.621 1.00 0.00 259 GLN A N 2
ATOM 2869 C CA . GLN A 1 77 ? -14.745 7.153 -3.465 1.00 0.00 259 GLN A CA 2
ATOM 2870 C C . GLN A 1 77 ? -13.326 6.730 -3.112 1.00 0.00 259 GLN A C 2
ATOM 2871 O O . GLN A 1 77 ? -12.548 6.393 -4.001 1.00 0.00 259 GLN A O 2
ATOM 2885 N N . GLY A 1 78 ? -12.981 6.825 -1.824 1.00 0.00 260 GLY A N 2
ATOM 2886 C CA . GLY A 1 78 ? -11.776 6.233 -1.243 1.00 0.00 260 GLY A CA 2
ATOM 2887 C C . GLY A 1 78 ? -10.454 6.612 -1.917 1.00 0.00 260 GLY A C 2
ATOM 2888 O O . GLY A 1 78 ? -9.491 5.859 -1.782 1.00 0.00 260 GLY A O 2
ATOM 2892 N N . ALA A 1 79 ? -10.410 7.718 -2.673 1.00 0.00 261 ALA A N 2
ATOM 2893 C CA . ALA A 1 79 ? -9.276 8.079 -3.517 1.00 0.00 261 ALA A CA 2
ATOM 2894 C C . ALA A 1 79 ? -7.940 8.108 -2.749 1.00 0.00 261 ALA A C 2
ATOM 2895 O O . ALA A 1 79 ? -7.042 7.376 -3.162 1.00 0.00 261 ALA A O 2
ATOM 2902 N N . PRO A 1 80 ? -7.761 8.887 -1.662 1.00 0.00 262 PRO A N 2
ATOM 2903 C CA . PRO A 1 80 ? -6.571 8.745 -0.836 1.00 0.00 262 PRO A CA 2
ATOM 2904 C C . PRO A 1 80 ? -6.625 7.419 -0.075 1.00 0.00 262 PRO A C 2
ATOM 2905 O O . PRO A 1 80 ? -7.674 7.046 0.466 1.00 0.00 262 PRO A O 2
ATOM 2916 N N . THR A 1 81 ? -5.500 6.710 -0.007 1.00 0.00 263 THR A N 2
ATOM 2917 C CA . THR A 1 81 ? -5.426 5.451 0.715 1.00 0.00 263 THR A CA 2
ATOM 2918 C C . THR A 1 81 ? -5.419 5.774 2.213 1.00 0.00 263 THR A C 2
ATOM 2919 O O . THR A 1 81 ? -4.639 6.618 2.670 1.00 0.00 263 THR A O 2
ATOM 2930 N N . ILE A 1 82 ? -6.319 5.139 2.960 1.00 0.00 264 ILE A N 2
ATOM 2931 C CA . ILE A 1 82 ? -6.618 5.388 4.366 1.00 0.00 264 ILE A CA 2
ATOM 2932 C C . ILE A 1 82 ? -6.854 4.025 5.019 1.00 0.00 264 ILE A C 2
ATOM 2933 O O . ILE A 1 82 ? -7.504 3.169 4.414 1.00 0.00 264 ILE A O 2
ATOM 2949 N N . ARG A 1 83 ? -6.414 3.822 6.265 1.00 0.00 265 ARG A N 2
ATOM 2950 C CA . ARG A 1 83 ? -6.444 2.518 6.933 1.00 0.00 265 ARG A CA 2
ATOM 2951 C C . ARG A 1 83 ? -7.437 2.481 8.098 1.00 0.00 265 ARG A C 2
ATOM 2952 O O . ARG A 1 83 ? -7.220 1.724 9.053 1.00 0.00 265 ARG A O 2
ATOM 2973 N N . GLY A 1 84 ? -8.493 3.296 8.043 1.00 0.00 266 GLY A N 2
ATOM 2974 C CA . GLY A 1 84 ? -9.452 3.494 9.124 1.00 0.00 266 GLY A CA 2
ATOM 2975 C C . GLY A 1 84 ? -9.706 4.979 9.380 1.00 0.00 266 GLY A C 2
ATOM 2976 O O . GLY A 1 84 ? -10.841 5.440 9.266 1.00 0.00 266 GLY A O 2
ATOM 2980 N N . ASP A 1 85 ? -8.667 5.745 9.712 1.00 0.00 267 ASP A N 2
ATOM 2981 C CA . ASP A 1 85 ? -8.796 7.152 10.109 1.00 0.00 267 ASP A CA 2
ATOM 2982 C C . ASP A 1 85 ? -8.367 8.033 8.928 1.00 0.00 267 ASP A C 2
ATOM 2983 O O . ASP A 1 85 ? -7.184 7.995 8.570 1.00 0.00 267 ASP A O 2
ATOM 2992 N N . PRO A 1 86 ? -9.278 8.769 8.257 1.00 0.00 268 PRO A N 2
ATOM 2993 C CA . PRO A 1 86 ? -8.966 9.586 7.087 1.00 0.00 268 PRO A CA 2
ATOM 2994 C C . PRO A 1 86 ? -8.147 10.831 7.441 1.00 0.00 268 PRO A C 2
ATOM 2995 O O . PRO A 1 86 ? -8.679 11.919 7.662 1.00 0.00 268 PRO A O 2
ATOM 3006 N N . GLU A 1 87 ? -6.831 10.655 7.516 1.00 0.00 269 GLU A N 2
ATOM 3007 C CA . GLU A 1 87 ? -5.804 11.666 7.746 1.00 0.00 269 GLU A CA 2
ATOM 3008 C C . GLU A 1 87 ? -5.619 12.594 6.541 1.00 0.00 269 GLU A C 2
ATOM 3009 O O . GLU A 1 87 ? -4.503 12.826 6.089 1.00 0.00 269 GLU A O 2
ATOM 3021 N N . CYS A 1 88 ? -6.689 13.228 6.044 1.00 0.00 270 CYS A N 2
ATOM 3022 C CA . CYS A 1 88 ? -6.635 13.786 4.702 1.00 0.00 270 CYS A CA 2
ATOM 3023 C C . CYS A 1 88 ? -5.922 15.139 4.776 1.00 0.00 270 CYS A C 2
ATOM 3024 O O . CYS A 1 88 ? -6.245 15.996 5.596 1.00 0.00 270 CYS A O 2
ATOM 3031 N N . HIS A 1 89 ? -4.941 15.295 3.890 1.00 0.00 271 HIS A N 2
ATOM 3032 C CA . HIS A 1 89 ? -3.895 16.309 3.926 1.00 0.00 271 HIS A CA 2
ATOM 3033 C C . HIS A 1 89 ? -3.858 17.034 2.575 1.00 0.00 271 HIS A C 2
ATOM 3034 O O . HIS A 1 89 ? -4.503 16.595 1.629 1.00 0.00 271 HIS A O 2
ATOM 3048 N N . LEU A 1 90 ? -3.114 18.141 2.485 1.00 0.00 272 LEU A N 2
ATOM 3049 C CA . LEU A 1 90 ? -3.184 19.089 1.367 1.00 0.00 272 LEU A CA 2
ATOM 3050 C C . LEU A 1 90 ? -2.907 18.452 0.010 1.00 0.00 272 LEU A C 2
ATOM 3051 O O . LEU A 1 90 ? -3.536 18.826 -0.981 1.00 0.00 272 LEU A O 2
ATOM 3067 N N . PHE A 1 91 ? -1.971 17.508 -0.049 1.00 0.00 273 PHE A N 2
ATOM 3068 C CA . PHE A 1 91 ? -1.679 16.749 -1.252 1.00 0.00 273 PHE A CA 2
ATOM 3069 C C . PHE A 1 91 ? -2.496 15.459 -1.187 1.00 0.00 273 PHE A C 2
ATOM 3070 O O . PHE A 1 91 ? -1.947 14.371 -1.023 1.00 0.00 273 PHE A O 2
ATOM 3087 N N . TYR A 1 92 ? -3.824 15.588 -1.303 1.00 0.00 274 TYR A N 2
ATOM 3088 C CA . TYR A 1 92 ? -4.778 14.473 -1.289 1.00 0.00 274 TYR A CA 2
ATOM 3089 C C . TYR A 1 92 ? -4.428 13.414 -2.341 1.00 0.00 274 TYR A C 2
ATOM 3090 O O . TYR A 1 92 ? -4.748 12.240 -2.170 1.00 0.00 274 TYR A O 2
ATOM 3108 N N . ASN A 1 93 ? -3.768 13.836 -3.420 1.00 0.00 275 ASN A N 2
ATOM 3109 C CA . ASN A 1 93 ? -3.104 13.021 -4.419 1.00 0.00 275 ASN A CA 2
ATOM 3110 C C . ASN A 1 93 ? -1.689 13.582 -4.487 1.00 0.00 275 ASN A C 2
ATOM 3111 O O . ASN A 1 93 ? -1.532 14.804 -4.544 1.00 0.00 275 ASN A O 2
ATOM 3122 N N . GLU A 1 94 ? -0.682 12.715 -4.474 1.00 0.00 276 GLU A N 2
ATOM 3123 C CA . GLU A 1 94 ? 0.734 13.074 -4.416 1.00 0.00 276 GLU A CA 2
ATOM 3124 C C . GLU A 1 94 ? 1.395 12.634 -5.732 1.00 0.00 276 GLU A C 2
ATOM 3125 O O . GLU A 1 94 ? 0.729 12.083 -6.617 1.00 0.00 276 GLU A O 2
ATOM 3137 N N . GLN A 1 95 ? 2.691 12.885 -5.915 1.00 0.00 277 GLN A N 2
ATOM 3138 C CA . GLN A 1 95 ? 3.469 12.201 -6.937 1.00 0.00 277 GLN A CA 2
ATOM 3139 C C . GLN A 1 95 ? 3.802 10.836 -6.357 1.00 0.00 277 GLN A C 2
ATOM 3140 O O . GLN A 1 95 ? 4.305 10.744 -5.237 1.00 0.00 277 GLN A O 2
ATOM 3154 N N . GLN A 1 96 ? 3.477 9.769 -7.081 1.00 0.00 278 GLN A N 2
ATOM 3155 C CA . GLN A 1 96 ? 3.782 8.418 -6.668 1.00 0.00 278 GLN A CA 2
ATOM 3156 C C . GLN A 1 96 ? 3.957 7.604 -7.942 1.00 0.00 278 GLN A C 2
ATOM 3157 O O . GLN A 1 96 ? 2.986 7.090 -8.489 1.00 0.00 278 GLN A O 2
ATOM 3171 N N . GLU A 1 97 ? 5.194 7.506 -8.428 1.00 0.00 279 GLU A N 2
ATOM 3172 C CA . GLU A 1 97 ? 5.540 6.660 -9.561 1.00 0.00 279 GLU A CA 2
ATOM 3173 C C . GLU A 1 97 ? 5.360 5.196 -9.127 1.00 0.00 279 GLU A C 2
ATOM 3174 O O . GLU A 1 97 ? 6.296 4.540 -8.663 1.00 0.00 279 GLU A O 2
ATOM 3186 N N . ALA A 1 98 ? 4.134 4.681 -9.228 1.00 0.00 280 ALA A N 2
ATOM 3187 C CA . ALA A 1 98 ? 3.721 3.359 -8.783 1.00 0.00 280 ALA A CA 2
ATOM 3188 C C . ALA A 1 98 ? 2.643 2.820 -9.717 1.00 0.00 280 ALA A C 2
ATOM 3189 O O . ALA A 1 98 ? 1.571 3.415 -9.831 1.00 0.00 280 ALA A O 2
ATOM 3196 N N . ARG A 1 99 ? 2.895 1.676 -10.353 1.00 0.00 281 ARG A N 2
ATOM 3197 C CA . ARG A 1 99 ? 1.925 1.029 -11.233 1.00 0.00 281 ARG A CA 2
ATOM 3198 C C . ARG A 1 99 ? 0.726 0.459 -10.462 1.00 0.00 281 ARG A C 2
ATOM 3199 O O . ARG A 1 99 ? -0.337 0.301 -11.054 1.00 0.00 281 ARG A O 2
ATOM 3220 N N . GLY A 1 100 ? 0.850 0.221 -9.150 1.00 0.00 282 GLY A N 2
ATOM 3221 C CA . GLY A 1 100 ? -0.265 -0.167 -8.291 1.00 0.00 282 GLY A CA 2
ATOM 3222 C C . GLY A 1 100 ? -0.657 -1.617 -8.549 1.00 0.00 282 GLY A C 2
ATOM 3223 O O . GLY A 1 100 ? -1.725 -1.888 -9.098 1.00 0.00 282 GLY A O 2
ATOM 3227 N N . VAL A 1 101 ? 0.221 -2.547 -8.179 1.00 0.00 283 VAL A N 2
ATOM 3228 C CA . VAL A 1 101 ? 0.131 -3.975 -8.461 1.00 0.00 283 VAL A CA 2
ATOM 3229 C C . VAL A 1 101 ? -1.116 -4.555 -7.778 1.00 0.00 283 VAL A C 2
ATOM 3230 O O . VAL A 1 101 ? -1.156 -4.695 -6.552 1.00 0.00 283 VAL A O 2
ATOM 3243 N N . HIS A 1 102 ? -2.136 -4.898 -8.562 1.00 0.00 284 HIS A N 2
ATOM 3244 C CA . HIS A 1 102 ? -3.496 -5.147 -8.094 1.00 0.00 284 HIS A CA 2
ATOM 3245 C C . HIS A 1 102 ? -3.858 -6.633 -8.226 1.00 0.00 284 HIS A C 2
ATOM 3246 O O . HIS A 1 102 ? -4.759 -7.017 -8.974 1.00 0.00 284 HIS A O 2
ATOM 3260 N N . THR A 1 103 ? -3.121 -7.493 -7.529 1.00 0.00 285 THR A N 2
ATOM 3261 C CA . THR A 1 103 ? -3.219 -8.941 -7.664 1.00 0.00 285 THR A CA 2
ATOM 3262 C C . THR A 1 103 ? -4.292 -9.515 -6.719 1.00 0.00 285 THR A C 2
ATOM 3263 O O . THR A 1 103 ? -4.477 -9.023 -5.600 1.00 0.00 285 THR A O 2
ATOM 3274 N N . GLN A 1 104 ? -4.944 -10.607 -7.124 1.00 0.00 286 GLN A N 2
ATOM 3275 C CA . GLN A 1 104 ? -5.825 -11.454 -6.317 1.00 0.00 286 GLN A CA 2
ATOM 3276 C C . GLN A 1 104 ? -5.540 -12.917 -6.708 1.00 0.00 286 GLN A C 2
ATOM 3277 O O . GLN A 1 104 ? -4.691 -13.171 -7.568 1.00 0.00 286 GLN A O 2
ATOM 3291 N N . ARG A 1 105 ? -6.191 -13.887 -6.062 1.00 0.00 287 ARG A N 2
ATOM 3292 C CA . ARG A 1 105 ? -6.348 -15.263 -6.527 1.00 0.00 287 ARG A CA 2
ATOM 3293 C C . ARG A 1 105 ? -7.732 -15.726 -6.101 1.00 0.00 287 ARG A C 2
ATOM 3294 O O . ARG A 1 105 ? -8.296 -15.145 -5.164 1.00 0.00 287 ARG A O 2
ATOM 3315 N N . MET A 1 106 ? -8.258 -16.773 -6.727 1.00 0.00 288 MET A N 2
ATOM 3316 C CA . MET A 1 106 ? -9.536 -17.367 -6.347 1.00 0.00 288 MET A CA 2
ATOM 3317 C C . MET A 1 106 ? -9.361 -18.861 -6.056 1.00 0.00 288 MET A C 2
ATOM 3318 O O . MET A 1 106 ? -8.225 -19.319 -5.926 1.00 0.00 288 MET A O 2
ATOM 3332 N N . GLN A 1 107 ? -10.451 -19.558 -5.753 1.00 0.00 289 GLN A N 2
ATOM 3333 C CA . GLN A 1 107 ? -10.453 -20.857 -5.088 1.00 0.00 289 GLN A CA 2
ATOM 3334 C C . GLN A 1 107 ? -10.043 -22.008 -5.990 1.00 0.00 289 GLN A C 2
ATOM 3335 O O . GLN A 1 107 ? -9.606 -23.034 -5.424 1.00 0.00 289 GLN A O 2
ATOM 3349 N N . GLY A 1 1 ? -48.138 16.902 13.171 1.00 0.00 183 GLY A N 3
ATOM 3350 C CA . GLY A 1 1 ? -47.423 17.629 14.228 1.00 0.00 183 GLY A CA 3
ATOM 3351 C C . GLY A 1 1 ? -46.167 18.216 13.612 1.00 0.00 183 GLY A C 3
ATOM 3352 O O . GLY A 1 1 ? -46.289 18.816 12.546 1.00 0.00 183 GLY A O 3
ATOM 3356 N N . PRO A 1 2 ? -44.985 18.048 14.225 1.00 0.00 184 PRO A N 3
ATOM 3357 C CA . PRO A 1 2 ? -43.722 18.431 13.603 1.00 0.00 184 PRO A CA 3
ATOM 3358 C C . PRO A 1 2 ? -43.426 17.530 12.389 1.00 0.00 184 PRO A C 3
ATOM 3359 O O . PRO A 1 2 ? -44.034 16.458 12.267 1.00 0.00 184 PRO A O 3
ATOM 3370 N N . PRO A 1 3 ? -42.512 17.929 11.486 1.00 0.00 185 PRO A N 3
ATOM 3371 C CA . PRO A 1 3 ? -42.203 17.159 10.283 1.00 0.00 185 PRO A CA 3
ATOM 3372 C C . PRO A 1 3 ? -41.485 15.830 10.605 1.00 0.00 185 PRO A C 3
ATOM 3373 O O . PRO A 1 3 ? -40.934 15.678 11.701 1.00 0.00 185 PRO A O 3
ATOM 3384 N N . PRO A 1 4 ? -41.456 14.877 9.653 1.00 0.00 186 PRO A N 3
ATOM 3385 C CA . PRO A 1 4 ? -40.727 13.619 9.779 1.00 0.00 186 PRO A CA 3
ATOM 3386 C C . PRO A 1 4 ? -39.211 13.856 9.653 1.00 0.00 186 PRO A C 3
ATOM 3387 O O . PRO A 1 4 ? -38.547 14.042 10.678 1.00 0.00 186 PRO A O 3
ATOM 3398 N N . ALA A 1 5 ? -38.652 13.871 8.436 1.00 0.00 187 ALA A N 3
ATOM 3399 C CA . ALA A 1 5 ? -37.256 14.187 8.163 1.00 0.00 187 ALA A CA 3
ATOM 3400 C C . ALA A 1 5 ? -37.138 15.666 7.784 1.00 0.00 187 ALA A C 3
ATOM 3401 O O . ALA A 1 5 ? -37.390 16.044 6.636 1.00 0.00 187 ALA A O 3
ATOM 3408 N N . ARG A 1 6 ? -36.794 16.527 8.747 1.00 0.00 188 ARG A N 3
ATOM 3409 C CA . ARG A 1 6 ? -36.664 17.962 8.473 1.00 0.00 188 ARG A CA 3
ATOM 3410 C C . ARG A 1 6 ? -35.431 18.265 7.628 1.00 0.00 188 ARG A C 3
ATOM 3411 O O . ARG A 1 6 ? -35.559 18.861 6.562 1.00 0.00 188 ARG A O 3
ATOM 3432 N N . THR A 1 7 ? -34.244 17.850 8.064 1.00 0.00 189 THR A N 3
ATOM 3433 C CA . THR A 1 7 ? -33.033 18.007 7.275 1.00 0.00 189 THR A CA 3
ATOM 3434 C C . THR A 1 7 ? -33.139 17.060 6.073 1.00 0.00 189 THR A C 3
ATOM 3435 O O . THR A 1 7 ? -33.443 15.882 6.277 1.00 0.00 189 THR A O 3
ATOM 3446 N N . PRO A 1 8 ? -32.892 17.506 4.831 1.00 0.00 190 PRO A N 3
ATOM 3447 C CA . PRO A 1 8 ? -33.014 16.619 3.683 1.00 0.00 190 PRO A CA 3
ATOM 3448 C C . PRO A 1 8 ? -32.002 15.466 3.730 1.00 0.00 190 PRO A C 3
ATOM 3449 O O . PRO A 1 8 ? -32.297 14.390 3.219 1.00 0.00 190 PRO A O 3
ATOM 3460 N N . CYS A 1 9 ? -30.870 15.621 4.429 1.00 0.00 191 CYS A N 3
ATOM 3461 C CA . CYS A 1 9 ? -29.947 14.531 4.721 1.00 0.00 191 CYS A CA 3
ATOM 3462 C C . CYS A 1 9 ? -30.568 13.401 5.563 1.00 0.00 191 CYS A C 3
ATOM 3463 O O . CYS A 1 9 ? -30.142 12.250 5.433 1.00 0.00 191 CYS A O 3
ATOM 3470 N N . GLN A 1 10 ? -31.524 13.685 6.460 1.00 0.00 192 GLN A N 3
ATOM 3471 C CA . GLN A 1 10 ? -32.318 12.615 7.069 1.00 0.00 192 GLN A CA 3
ATOM 3472 C C . GLN A 1 10 ? -33.161 11.941 5.985 1.00 0.00 192 GLN A C 3
ATOM 3473 O O . GLN A 1 10 ? -33.222 10.717 5.938 1.00 0.00 192 GLN A O 3
ATOM 3487 N N . GLN A 1 11 ? -33.814 12.738 5.135 1.00 0.00 193 GLN A N 3
ATOM 3488 C CA . GLN A 1 11 ? -34.774 12.235 4.167 1.00 0.00 193 GLN A CA 3
ATOM 3489 C C . GLN A 1 11 ? -34.092 11.265 3.197 1.00 0.00 193 GLN A C 3
ATOM 3490 O O . GLN A 1 11 ? -34.616 10.175 2.977 1.00 0.00 193 GLN A O 3
ATOM 3504 N N . GLU A 1 12 ? -32.909 11.618 2.682 1.00 0.00 194 GLU A N 3
ATOM 3505 C CA . GLU A 1 12 ? -32.158 10.761 1.768 1.00 0.00 194 GLU A CA 3
ATOM 3506 C C . GLU A 1 12 ? -31.696 9.489 2.476 1.00 0.00 194 GLU A C 3
ATOM 3507 O O . GLU A 1 12 ? -31.763 8.410 1.894 1.00 0.00 194 GLU A O 3
ATOM 3519 N N . LEU A 1 13 ? -31.220 9.595 3.725 1.00 0.00 195 LEU A N 3
ATOM 3520 C CA . LEU A 1 13 ? -30.824 8.421 4.496 1.00 0.00 195 LEU A CA 3
ATOM 3521 C C . LEU A 1 13 ? -32.006 7.457 4.571 1.00 0.00 195 LEU A C 3
ATOM 3522 O O . LEU A 1 13 ? -31.802 6.243 4.519 1.00 0.00 195 LEU A O 3
ATOM 3538 N N . ASP A 1 14 ? -33.223 7.990 4.643 1.00 0.00 196 ASP A N 3
ATOM 3539 C CA . ASP A 1 14 ? -34.454 7.205 4.728 1.00 0.00 196 ASP A CA 3
ATOM 3540 C C . ASP A 1 14 ? -34.784 6.535 3.390 1.00 0.00 196 ASP A C 3
ATOM 3541 O O . ASP A 1 14 ? -35.359 5.449 3.389 1.00 0.00 196 ASP A O 3
ATOM 3550 N N . GLN A 1 15 ? -34.406 7.135 2.250 1.00 0.00 197 GLN A N 3
ATOM 3551 C CA . GLN A 1 15 ? -34.511 6.495 0.937 1.00 0.00 197 GLN A CA 3
ATOM 3552 C C . GLN A 1 15 ? -33.584 5.280 0.875 1.00 0.00 197 GLN A C 3
ATOM 3553 O O . GLN A 1 15 ? -33.959 4.253 0.303 1.00 0.00 197 GLN A O 3
ATOM 3567 N N . VAL A 1 16 ? -32.366 5.387 1.408 1.00 0.00 198 VAL A N 3
ATOM 3568 C CA . VAL A 1 16 ? -31.426 4.268 1.454 1.00 0.00 198 VAL A CA 3
ATOM 3569 C C . VAL A 1 16 ? -31.976 3.199 2.399 1.00 0.00 198 VAL A C 3
ATOM 3570 O O . VAL A 1 16 ? -31.873 2.010 2.118 1.00 0.00 198 VAL A O 3
ATOM 3583 N N . LEU A 1 17 ? -32.555 3.611 3.521 1.00 0.00 199 LEU A N 3
ATOM 3584 C CA . LEU A 1 17 ? -33.074 2.722 4.546 1.00 0.00 199 LEU A CA 3
ATOM 3585 C C . LEU A 1 17 ? -34.219 1.890 3.964 1.00 0.00 199 LEU A C 3
ATOM 3586 O O . LEU A 1 17 ? -34.240 0.665 4.084 1.00 0.00 199 LEU A O 3
ATOM 3602 N N . GLU A 1 18 ? -35.111 2.552 3.229 1.00 0.00 200 GLU A N 3
ATOM 3603 C CA . GLU A 1 18 ? -36.169 1.912 2.466 1.00 0.00 200 GLU A CA 3
ATOM 3604 C C . GLU A 1 18 ? -35.572 0.913 1.473 1.00 0.00 200 GLU A C 3
ATOM 3605 O O . GLU A 1 18 ? -35.989 -0.241 1.422 1.00 0.00 200 GLU A O 3
ATOM 3617 N N . ARG A 1 19 ? -34.560 1.332 0.707 1.00 0.00 201 ARG A N 3
ATOM 3618 C CA . ARG A 1 19 ? -33.875 0.474 -0.256 1.00 0.00 201 ARG A CA 3
ATOM 3619 C C . ARG A 1 19 ? -33.349 -0.787 0.437 1.00 0.00 201 ARG A C 3
ATOM 3620 O O . ARG A 1 19 ? -33.515 -1.874 -0.112 1.00 0.00 201 ARG A O 3
ATOM 3641 N N . ILE A 1 20 ? -32.733 -0.670 1.616 1.00 0.00 202 ILE A N 3
ATOM 3642 C CA . ILE A 1 20 ? -32.187 -1.798 2.373 1.00 0.00 202 ILE A CA 3
ATOM 3643 C C . ILE A 1 20 ? -33.310 -2.782 2.752 1.00 0.00 202 ILE A C 3
ATOM 3644 O O . ILE A 1 20 ? -33.070 -3.996 2.746 1.00 0.00 202 ILE A O 3
ATOM 3660 N N . SER A 1 21 ? -34.513 -2.281 3.046 1.00 0.00 203 SER A N 3
ATOM 3661 C CA . SER A 1 21 ? -35.675 -3.094 3.402 1.00 0.00 203 SER A CA 3
ATOM 3662 C C . SER A 1 21 ? -36.292 -3.781 2.181 1.00 0.00 203 SER A C 3
ATOM 3663 O O . SER A 1 21 ? -36.730 -4.933 2.298 1.00 0.00 203 SER A O 3
ATOM 3671 N N . THR A 1 22 ? -36.364 -3.091 1.041 1.00 0.00 204 THR A N 3
ATOM 3672 C CA . THR A 1 22 ? -36.939 -3.626 -0.183 1.00 0.00 204 THR A CA 3
ATOM 3673 C C . THR A 1 22 ? -35.991 -4.648 -0.821 1.00 0.00 204 THR A C 3
ATOM 3674 O O . THR A 1 22 ? -36.417 -5.747 -1.184 1.00 0.00 204 THR A O 3
ATOM 3685 N N . MET A 1 23 ? -34.706 -4.310 -0.982 1.00 0.00 205 MET A N 3
ATOM 3686 C CA . MET A 1 23 ? -33.727 -5.198 -1.589 1.00 0.00 205 MET A CA 3
ATOM 3687 C C . MET A 1 23 ? -33.448 -6.326 -0.607 1.00 0.00 205 MET A C 3
ATOM 3688 O O . MET A 1 23 ? -32.599 -6.189 0.275 1.00 0.00 205 MET A O 3
ATOM 3702 N N . ARG A 1 24 ? -34.146 -7.450 -0.763 1.00 0.00 206 ARG A N 3
ATOM 3703 C CA . ARG A 1 24 ? -33.964 -8.650 0.050 1.00 0.00 206 ARG A CA 3
ATOM 3704 C C . ARG A 1 24 ? -33.751 -9.887 -0.805 1.00 0.00 206 ARG A C 3
ATOM 3705 O O . ARG A 1 24 ? -32.940 -10.739 -0.437 1.00 0.00 206 ARG A O 3
ATOM 3726 N N . LEU A 1 25 ? -34.501 -10.006 -1.902 1.00 0.00 207 LEU A N 3
ATOM 3727 C CA . LEU A 1 25 ? -34.577 -11.222 -2.701 1.00 0.00 207 LEU A CA 3
ATOM 3728 C C . LEU A 1 25 ? -33.184 -11.558 -3.254 1.00 0.00 207 LEU A C 3
ATOM 3729 O O . LEU A 1 25 ? -32.363 -10.649 -3.426 1.00 0.00 207 LEU A O 3
ATOM 3745 N N . PRO A 1 26 ? -32.892 -12.831 -3.566 1.00 0.00 208 PRO A N 3
ATOM 3746 C CA . PRO A 1 26 ? -31.568 -13.231 -4.032 1.00 0.00 208 PRO A CA 3
ATOM 3747 C C . PRO A 1 26 ? -31.243 -12.560 -5.368 1.00 0.00 208 PRO A C 3
ATOM 3748 O O . PRO A 1 26 ? -30.236 -11.859 -5.498 1.00 0.00 208 PRO A O 3
ATOM 3759 N N . ASP A 1 27 ? -32.134 -12.720 -6.342 1.00 0.00 209 ASP A N 3
ATOM 3760 C CA . ASP A 1 27 ? -32.078 -12.118 -7.663 1.00 0.00 209 ASP A CA 3
ATOM 3761 C C . ASP A 1 27 ? -33.491 -11.666 -8.006 1.00 0.00 209 ASP A C 3
ATOM 3762 O O . ASP A 1 27 ? -34.456 -12.301 -7.575 1.00 0.00 209 ASP A O 3
ATOM 3771 N N . GLU A 1 28 ? -33.641 -10.561 -8.730 1.00 0.00 210 GLU A N 3
ATOM 3772 C CA . GLU A 1 28 ? -34.938 -9.967 -9.001 1.00 0.00 210 GLU A CA 3
ATOM 3773 C C . GLU A 1 28 ? -34.873 -9.212 -10.329 1.00 0.00 210 GLU A C 3
ATOM 3774 O O . GLU A 1 28 ? -35.274 -9.755 -11.362 1.00 0.00 210 GLU A O 3
ATOM 3786 N N . ARG A 1 29 ? -34.328 -7.990 -10.319 1.00 0.00 211 ARG A N 3
ATOM 3787 C CA . ARG A 1 29 ? -34.054 -7.176 -11.503 1.00 0.00 211 ARG A CA 3
ATOM 3788 C C . ARG A 1 29 ? -32.688 -6.502 -11.349 1.00 0.00 211 ARG A C 3
ATOM 3789 O O . ARG A 1 29 ? -32.531 -5.306 -11.600 1.00 0.00 211 ARG A O 3
ATOM 3810 N N . GLY A 1 30 ? -31.664 -7.266 -10.993 1.00 0.00 212 GLY A N 3
ATOM 3811 C CA . GLY A 1 30 ? -30.278 -6.831 -10.933 1.00 0.00 212 GLY A CA 3
ATOM 3812 C C . GLY A 1 30 ? -29.412 -8.083 -10.867 1.00 0.00 212 GLY A C 3
ATOM 3813 O O . GLY A 1 30 ? -29.440 -8.730 -9.823 1.00 0.00 212 GLY A O 3
ATOM 3817 N N . PRO A 1 31 ? -28.708 -8.482 -11.938 1.00 0.00 213 PRO A N 3
ATOM 3818 C CA . PRO A 1 31 ? -27.933 -9.718 -11.960 1.00 0.00 213 PRO A CA 3
ATOM 3819 C C . PRO A 1 31 ? -26.627 -9.521 -11.178 1.00 0.00 213 PRO A C 3
ATOM 3820 O O . PRO A 1 31 ? -25.561 -9.327 -11.765 1.00 0.00 213 PRO A O 3
ATOM 3831 N N . LEU A 1 32 ? -26.726 -9.499 -9.848 1.00 0.00 214 LEU A N 3
ATOM 3832 C CA . LEU A 1 32 ? -25.627 -9.217 -8.928 1.00 0.00 214 LEU A CA 3
ATOM 3833 C C . LEU A 1 32 ? -24.523 -10.265 -9.043 1.00 0.00 214 LEU A C 3
ATOM 3834 O O . LEU A 1 32 ? -24.796 -11.410 -9.387 1.00 0.00 214 LEU A O 3
ATOM 3850 N N . GLU A 1 33 ? -23.312 -9.912 -8.605 1.00 0.00 215 GLU A N 3
ATOM 3851 C CA . GLU A 1 33 ? -22.386 -10.883 -8.034 1.00 0.00 215 GLU A CA 3
ATOM 3852 C C . GLU A 1 33 ? -21.563 -10.246 -6.921 1.00 0.00 215 GLU A C 3
ATOM 3853 O O . GLU A 1 33 ? -21.523 -10.782 -5.816 1.00 0.00 215 GLU A O 3
ATOM 3865 N N . HIS A 1 34 ? -20.901 -9.123 -7.197 1.00 0.00 216 HIS A N 3
ATOM 3866 C CA . HIS A 1 34 ? -19.749 -8.676 -6.409 1.00 0.00 216 HIS A CA 3
ATOM 3867 C C . HIS A 1 34 ? -19.627 -7.145 -6.345 1.00 0.00 216 HIS A C 3
ATOM 3868 O O . HIS A 1 34 ? -18.531 -6.603 -6.215 1.00 0.00 216 HIS A O 3
ATOM 3882 N N . LEU A 1 35 ? -20.744 -6.430 -6.517 1.00 0.00 217 LEU A N 3
ATOM 3883 C CA . LEU A 1 35 ? -20.780 -4.986 -6.746 1.00 0.00 217 LEU A CA 3
ATOM 3884 C C . LEU A 1 35 ? -21.639 -4.277 -5.694 1.00 0.00 217 LEU A C 3
ATOM 3885 O O . LEU A 1 35 ? -22.588 -3.560 -6.028 1.00 0.00 217 LEU A O 3
ATOM 3901 N N . TYR A 1 36 ? -21.323 -4.464 -4.414 1.00 0.00 218 TYR A N 3
ATOM 3902 C CA . TYR A 1 36 ? -22.087 -3.898 -3.305 1.00 0.00 218 TYR A CA 3
ATOM 3903 C C . TYR A 1 36 ? -21.193 -3.531 -2.122 1.00 0.00 218 TYR A C 3
ATOM 3904 O O . TYR A 1 36 ? -20.014 -3.884 -2.068 1.00 0.00 218 TYR A O 3
ATOM 3922 N N . SER A 1 37 ? -21.749 -2.768 -1.183 1.00 0.00 219 SER A N 3
ATOM 3923 C CA . SER A 1 37 ? -21.250 -2.517 0.161 1.00 0.00 219 SER A CA 3
ATOM 3924 C C . SER A 1 37 ? -22.390 -1.829 0.924 1.00 0.00 219 SER A C 3
ATOM 3925 O O . SER A 1 37 ? -23.393 -1.422 0.317 1.00 0.00 219 SER A O 3
ATOM 3933 N N . LEU A 1 38 ? -22.203 -1.650 2.236 1.00 0.00 220 LEU A N 3
ATOM 3934 C CA . LEU A 1 38 ? -23.042 -0.795 3.068 1.00 0.00 220 LEU A CA 3
ATOM 3935 C C . LEU A 1 38 ? -22.370 0.570 3.147 1.00 0.00 220 LEU A C 3
ATOM 3936 O O . LEU A 1 38 ? -21.168 0.648 3.413 1.00 0.00 220 LEU A O 3
ATOM 3952 N N . HIS A 1 39 ? -23.132 1.644 2.949 1.00 0.00 221 HIS A N 3
ATOM 3953 C CA . HIS A 1 39 ? -22.732 2.972 3.390 1.00 0.00 221 HIS A CA 3
ATOM 3954 C C . HIS A 1 39 ? -23.979 3.719 3.852 1.00 0.00 221 HIS A C 3
ATOM 3955 O O . HIS A 1 39 ? -24.947 3.826 3.094 1.00 0.00 221 HIS A O 3
ATOM 3969 N N . ILE A 1 40 ? -23.962 4.247 5.072 1.00 0.00 222 ILE A N 3
ATOM 3970 C CA . ILE A 1 40 ? -25.082 4.940 5.687 1.00 0.00 222 ILE A CA 3
ATOM 3971 C C . ILE A 1 40 ? -24.692 6.420 5.801 1.00 0.00 222 ILE A C 3
ATOM 3972 O O . ILE A 1 40 ? -23.839 6.751 6.630 1.00 0.00 222 ILE A O 3
ATOM 3988 N N . PRO A 1 41 ? -25.248 7.319 4.964 1.00 0.00 223 PRO A N 3
ATOM 3989 C CA . PRO A 1 41 ? -24.923 8.743 4.983 1.00 0.00 223 PRO A CA 3
ATOM 3990 C C . PRO A 1 41 ? -25.624 9.448 6.157 1.00 0.00 223 PRO A C 3
ATOM 3991 O O . PRO A 1 41 ? -26.590 10.203 5.989 1.00 0.00 223 PRO A O 3
ATOM 4002 N N . ASN A 1 42 ? -25.141 9.189 7.371 1.00 0.00 224 ASN A N 3
ATOM 4003 C CA . ASN A 1 42 ? -25.583 9.837 8.596 1.00 0.00 224 ASN A CA 3
ATOM 4004 C C . ASN A 1 42 ? -25.023 11.263 8.628 1.00 0.00 224 ASN A C 3
ATOM 4005 O O . ASN A 1 42 ? -23.807 11.452 8.525 1.00 0.00 224 ASN A O 3
ATOM 4016 N N . CYS A 1 43 ? -25.901 12.261 8.741 1.00 0.00 225 CYS A N 3
ATOM 4017 C CA . CYS A 1 43 ? -25.545 13.652 8.977 1.00 0.00 225 CYS A CA 3
ATOM 4018 C C . CYS A 1 43 ? -25.758 13.989 10.451 1.00 0.00 225 CYS A C 3
ATOM 4019 O O . CYS A 1 43 ? -26.598 13.378 11.119 1.00 0.00 225 CYS A O 3
ATOM 4026 N N . ASP A 1 44 ? -25.028 14.983 10.957 1.00 0.00 226 ASP A N 3
ATOM 4027 C CA . ASP A 1 44 ? -25.186 15.465 12.328 1.00 0.00 226 ASP A CA 3
ATOM 4028 C C . ASP A 1 44 ? -26.589 16.024 12.507 1.00 0.00 226 ASP A C 3
ATOM 4029 O O . ASP A 1 44 ? -27.199 16.524 11.551 1.00 0.00 226 ASP A O 3
ATOM 4038 N N . LYS A 1 45 ? -27.102 16.046 13.740 1.00 0.00 227 LYS A N 3
ATOM 4039 C CA . LYS A 1 45 ? -28.418 16.650 14.007 1.00 0.00 227 LYS A CA 3
ATOM 4040 C C . LYS A 1 45 ? -28.451 18.151 13.690 1.00 0.00 227 LYS A C 3
ATOM 4041 O O . LYS A 1 45 ? -29.524 18.740 13.568 1.00 0.00 227 LYS A O 3
ATOM 4060 N N . HIS A 1 46 ? -27.284 18.782 13.543 1.00 0.00 228 HIS A N 3
ATOM 4061 C CA . HIS A 1 46 ? -27.119 20.164 13.113 1.00 0.00 228 HIS A CA 3
ATOM 4062 C C . HIS A 1 46 ? -27.451 20.343 11.623 1.00 0.00 228 HIS A C 3
ATOM 4063 O O . HIS A 1 46 ? -27.552 21.477 11.160 1.00 0.00 228 HIS A O 3
ATOM 4077 N N . GLY A 1 47 ? -27.619 19.265 10.851 1.00 0.00 229 GLY A N 3
ATOM 4078 C CA . GLY A 1 47 ? -27.956 19.311 9.431 1.00 0.00 229 GLY A CA 3
ATOM 4079 C C . GLY A 1 47 ? -26.743 19.560 8.536 1.00 0.00 229 GLY A C 3
ATOM 4080 O O . GLY A 1 47 ? -26.832 19.369 7.322 1.00 0.00 229 GLY A O 3
ATOM 4084 N N . LEU A 1 48 ? -25.600 19.948 9.105 1.00 0.00 230 LEU A N 3
ATOM 4085 C CA . LEU A 1 48 ? -24.318 19.739 8.454 1.00 0.00 230 LEU A CA 3
ATOM 4086 C C . LEU A 1 48 ? -24.137 18.234 8.252 1.00 0.00 230 LEU A C 3
ATOM 4087 O O . LEU A 1 48 ? -24.479 17.418 9.113 1.00 0.00 230 LEU A O 3
ATOM 4103 N N . TYR A 1 49 ? -23.644 17.871 7.078 1.00 0.00 231 TYR A N 3
ATOM 4104 C CA . TYR A 1 49 ? -23.262 16.513 6.748 1.00 0.00 231 TYR A CA 3
ATOM 4105 C C . TYR A 1 49 ? -22.034 16.188 7.589 1.00 0.00 231 TYR A C 3
ATOM 4106 O O . TYR A 1 49 ? -21.200 17.072 7.807 1.00 0.00 231 TYR A O 3
ATOM 4124 N N . ASN A 1 50 ? -21.908 14.947 8.060 1.00 0.00 232 ASN A N 3
ATOM 4125 C CA . ASN A 1 50 ? -20.753 14.564 8.863 1.00 0.00 232 ASN A CA 3
ATOM 4126 C C . ASN A 1 50 ? -19.482 14.779 8.036 1.00 0.00 232 ASN A C 3
ATOM 4127 O O . ASN A 1 50 ? -19.462 14.438 6.848 1.00 0.00 232 ASN A O 3
ATOM 4138 N N . LEU A 1 51 ? -18.448 15.357 8.654 1.00 0.00 233 LEU A N 3
ATOM 4139 C CA . LEU A 1 51 ? -17.135 15.610 8.107 1.00 0.00 233 LEU A CA 3
ATOM 4140 C C . LEU A 1 51 ? -16.507 14.330 7.562 1.00 0.00 233 LEU A C 3
ATOM 4141 O O . LEU A 1 51 ? -15.727 14.435 6.631 1.00 0.00 233 LEU A O 3
ATOM 4157 N N . LYS A 1 52 ? -16.837 13.153 8.101 1.00 0.00 234 LYS A N 3
ATOM 4158 C CA . LYS A 1 52 ? -16.266 11.871 7.708 1.00 0.00 234 LYS A CA 3
ATOM 4159 C C . LYS A 1 52 ? -17.349 10.813 7.531 1.00 0.00 234 LYS A C 3
ATOM 4160 O O . LYS A 1 52 ? -18.423 10.908 8.131 1.00 0.00 234 LYS A O 3
ATOM 4179 N N . GLN A 1 53 ? -17.054 9.782 6.741 1.00 0.00 235 GLN A N 3
ATOM 4180 C CA . GLN A 1 53 ? -17.809 8.536 6.659 1.00 0.00 235 GLN A CA 3
ATOM 4181 C C . GLN A 1 53 ? -16.810 7.388 6.505 1.00 0.00 235 GLN A C 3
ATOM 4182 O O . GLN A 1 53 ? -15.612 7.641 6.369 1.00 0.00 235 GLN A O 3
ATOM 4196 N N . CYS A 1 54 ? -17.294 6.147 6.530 1.00 0.00 236 CYS A N 3
ATOM 4197 C CA . CYS A 1 54 ? -16.601 4.934 6.111 1.00 0.00 236 CYS A CA 3
ATOM 4198 C C . CYS A 1 54 ? -17.565 4.143 5.222 1.00 0.00 236 CYS A C 3
ATOM 4199 O O . CYS A 1 54 ? -18.756 4.462 5.161 1.00 0.00 236 CYS A O 3
ATOM 4206 N N . LYS A 1 55 ? -17.067 3.104 4.545 1.00 0.00 237 LYS A N 3
ATOM 4207 C CA . LYS A 1 55 ? -17.871 2.228 3.694 1.00 0.00 237 LYS A CA 3
ATOM 4208 C C . LYS A 1 55 ? -17.652 0.805 4.174 1.00 0.00 237 LYS A C 3
ATOM 4209 O O . LYS A 1 55 ? -16.546 0.274 4.040 1.00 0.00 237 LYS A O 3
ATOM 4228 N N . MET A 1 56 ? -18.679 0.192 4.753 1.00 0.00 238 MET A N 3
ATOM 4229 C CA . MET A 1 56 ? -18.513 -1.056 5.476 1.00 0.00 238 MET A CA 3
ATOM 4230 C C . MET A 1 56 ? -18.632 -2.223 4.505 1.00 0.00 238 MET A C 3
ATOM 4231 O O . MET A 1 56 ? -19.424 -2.187 3.556 1.00 0.00 238 MET A O 3
ATOM 4245 N N . SER A 1 57 ? -17.827 -3.261 4.736 1.00 0.00 239 SER A N 3
ATOM 4246 C CA . SER A 1 57 ? -17.830 -4.445 3.898 1.00 0.00 239 SER A CA 3
ATOM 4247 C C . SER A 1 57 ? -19.147 -5.198 4.110 1.00 0.00 239 SER A C 3
ATOM 4248 O O . SER A 1 57 ? -20.001 -5.172 3.223 1.00 0.00 239 SER A O 3
ATOM 4256 N N . LEU A 1 58 ? -19.321 -5.872 5.254 1.00 0.00 240 LEU A N 3
ATOM 4257 C CA . LEU A 1 58 ? -20.457 -6.755 5.559 1.00 0.00 240 LEU A CA 3
ATOM 4258 C C . LEU A 1 58 ? -20.341 -7.367 6.955 1.00 0.00 240 LEU A C 3
ATOM 4259 O O . LEU A 1 58 ? -21.349 -7.461 7.656 1.00 0.00 240 LEU A O 3
ATOM 4275 N N . ASN A 1 59 ? -19.138 -7.765 7.379 1.00 0.00 241 ASN A N 3
ATOM 4276 C CA . ASN A 1 59 ? -18.846 -8.243 8.737 1.00 0.00 241 ASN A CA 3
ATOM 4277 C C . ASN A 1 59 ? -17.662 -7.482 9.343 1.00 0.00 241 ASN A C 3
ATOM 4278 O O . ASN A 1 59 ? -17.341 -7.711 10.502 1.00 0.00 241 ASN A O 3
ATOM 4289 N N . GLY A 1 60 ? -17.004 -6.599 8.584 1.00 0.00 242 GLY A N 3
ATOM 4290 C CA . GLY A 1 60 ? -16.033 -5.640 9.100 1.00 0.00 242 GLY A CA 3
ATOM 4291 C C . GLY A 1 60 ? -14.632 -5.823 8.540 1.00 0.00 242 GLY A C 3
ATOM 4292 O O . GLY A 1 60 ? -13.727 -5.128 8.991 1.00 0.00 242 GLY A O 3
ATOM 4296 N N . GLN A 1 61 ? -14.438 -6.723 7.571 1.00 0.00 243 GLN A N 3
ATOM 4297 C CA . GLN A 1 61 ? -13.116 -7.207 7.188 1.00 0.00 243 GLN A CA 3
ATOM 4298 C C . GLN A 1 61 ? -12.207 -6.106 6.623 1.00 0.00 243 GLN A C 3
ATOM 4299 O O . GLN A 1 61 ? -11.001 -6.125 6.864 1.00 0.00 243 GLN A O 3
ATOM 4313 N N . ARG A 1 62 ? -12.769 -5.144 5.884 1.00 0.00 244 ARG A N 3
ATOM 4314 C CA . ARG A 1 62 ? -12.135 -3.869 5.547 1.00 0.00 244 ARG A CA 3
ATOM 4315 C C . ARG A 1 62 ? -13.219 -2.805 5.392 1.00 0.00 244 ARG A C 3
ATOM 4316 O O . ARG A 1 62 ? -14.374 -3.138 5.086 1.00 0.00 244 ARG A O 3
ATOM 4337 N N . GLY A 1 63 ? -12.864 -1.529 5.480 1.00 0.00 245 GLY A N 3
ATOM 4338 C CA . GLY A 1 63 ? -13.786 -0.436 5.253 1.00 0.00 245 GLY A CA 3
ATOM 4339 C C . GLY A 1 63 ? -13.085 0.880 5.507 1.00 0.00 245 GLY A C 3
ATOM 4340 O O . GLY A 1 63 ? -13.094 1.370 6.633 1.00 0.00 245 GLY A O 3
ATOM 4344 N N . GLU A 1 64 ? -12.461 1.437 4.472 1.00 0.00 246 GLU A N 3
ATOM 4345 C CA . GLU A 1 64 ? -11.795 2.725 4.542 1.00 0.00 246 GLU A CA 3
ATOM 4346 C C . GLU A 1 64 ? -12.787 3.856 4.820 1.00 0.00 246 GLU A C 3
ATOM 4347 O O . GLU A 1 64 ? -13.990 3.743 4.547 1.00 0.00 246 GLU A O 3
ATOM 4359 N N . CYS A 1 65 ? -12.247 4.962 5.340 1.00 0.00 247 CYS A N 3
ATOM 4360 C CA . CYS A 1 65 ? -12.952 6.195 5.649 1.00 0.00 247 CYS A CA 3
ATOM 4361 C C . CYS A 1 65 ? -12.419 7.307 4.760 1.00 0.00 247 CYS A C 3
ATOM 4362 O O . CYS A 1 65 ? -11.277 7.238 4.304 1.00 0.00 247 CYS A O 3
ATOM 4369 N N . TRP A 1 66 ? -13.214 8.357 4.577 1.00 0.00 248 TRP A N 3
ATOM 4370 C CA . TRP A 1 66 ? -12.811 9.578 3.904 1.00 0.00 248 TRP A CA 3
ATOM 4371 C C . TRP A 1 66 ? -13.496 10.745 4.620 1.00 0.00 248 TRP A C 3
ATOM 4372 O O . TRP A 1 66 ? -14.406 10.543 5.431 1.00 0.00 248 TRP A O 3
ATOM 4393 N N . CYS A 1 67 ? -13.069 11.950 4.266 1.00 0.00 249 CYS A N 3
ATOM 4394 C CA . CYS A 1 67 ? -13.567 13.223 4.754 1.00 0.00 249 CYS A CA 3
ATOM 4395 C C . CYS A 1 67 ? -14.476 13.818 3.673 1.00 0.00 249 CYS A C 3
ATOM 4396 O O . CYS A 1 67 ? -14.382 13.396 2.513 1.00 0.00 249 CYS A O 3
ATOM 4403 N N . VAL A 1 68 ? -15.264 14.858 3.972 1.00 0.00 250 VAL A N 3
ATOM 4404 C CA . VAL A 1 68 ? -15.977 15.571 2.914 1.00 0.00 250 VAL A CA 3
ATOM 4405 C C . VAL A 1 68 ? -15.426 16.990 2.790 1.00 0.00 250 VAL A C 3
ATOM 4406 O O . VAL A 1 68 ? -15.355 17.732 3.771 1.00 0.00 250 VAL A O 3
ATOM 4419 N N . ASN A 1 69 ? -15.044 17.380 1.571 1.00 0.00 251 ASN A N 3
ATOM 4420 C CA . ASN A 1 69 ? -14.940 18.782 1.175 1.00 0.00 251 ASN A CA 3
ATOM 4421 C C . ASN A 1 69 ? -16.363 19.299 0.941 1.00 0.00 251 ASN A C 3
ATOM 4422 O O . ASN A 1 69 ? -16.813 20.126 1.733 1.00 0.00 251 ASN A O 3
ATOM 4433 N N . PRO A 1 70 ? -17.087 18.851 -0.110 1.00 0.00 252 PRO A N 3
ATOM 4434 C CA . PRO A 1 70 ? -18.390 19.407 -0.435 1.00 0.00 252 PRO A CA 3
ATOM 4435 C C . PRO A 1 70 ? -19.459 18.935 0.551 1.00 0.00 252 PRO A C 3
ATOM 4436 O O . PRO A 1 70 ? -19.345 17.875 1.175 1.00 0.00 252 PRO A O 3
ATOM 4447 N N . ASN A 1 71 ? -20.569 19.669 0.596 1.00 0.00 253 ASN A N 3
ATOM 4448 C CA . ASN A 1 71 ? -21.626 19.504 1.590 1.00 0.00 253 ASN A CA 3
ATOM 4449 C C . ASN A 1 71 ? -22.296 18.145 1.492 1.00 0.00 253 ASN A C 3
ATOM 4450 O O . ASN A 1 71 ? -22.842 17.684 2.484 1.00 0.00 253 ASN A O 3
ATOM 4461 N N . THR A 1 72 ? -22.306 17.503 0.328 1.00 0.00 254 THR A N 3
ATOM 4462 C CA . THR A 1 72 ? -23.003 16.231 0.166 1.00 0.00 254 THR A CA 3
ATOM 4463 C C . THR A 1 72 ? -22.014 15.064 0.256 1.00 0.00 254 THR A C 3
ATOM 4464 O O . THR A 1 72 ? -22.416 13.905 0.179 1.00 0.00 254 THR A O 3
ATOM 4475 N N . GLY A 1 73 ? -20.710 15.326 0.375 1.00 0.00 255 GLY A N 3
ATOM 4476 C CA . GLY A 1 73 ? -19.701 14.279 0.416 1.00 0.00 255 GLY A CA 3
ATOM 4477 C C . GLY A 1 73 ? -19.683 13.369 -0.815 1.00 0.00 255 GLY A C 3
ATOM 4478 O O . GLY A 1 73 ? -19.145 12.265 -0.747 1.00 0.00 255 GLY A O 3
ATOM 4482 N N . LYS A 1 74 ? -20.321 13.744 -1.930 1.00 0.00 256 LYS A N 3
ATOM 4483 C CA . LYS A 1 74 ? -20.492 12.851 -3.080 1.00 0.00 256 LYS A CA 3
ATOM 4484 C C . LYS A 1 74 ? -19.234 12.748 -3.959 1.00 0.00 256 LYS A C 3
ATOM 4485 O O . LYS A 1 74 ? -19.324 12.232 -5.074 1.00 0.00 256 LYS A O 3
ATOM 4504 N N . LEU A 1 75 ? -18.068 13.191 -3.475 1.00 0.00 257 LEU A N 3
ATOM 4505 C CA . LEU A 1 75 ? -16.773 13.027 -4.139 1.00 0.00 257 LEU A CA 3
ATOM 4506 C C . LEU A 1 75 ? -16.083 11.722 -3.704 1.00 0.00 257 LEU A C 3
ATOM 4507 O O . LEU A 1 75 ? -14.852 11.643 -3.679 1.00 0.00 257 LEU A O 3
ATOM 4523 N N . ILE A 1 76 ? -16.831 10.707 -3.268 1.00 0.00 258 ILE A N 3
ATOM 4524 C CA . ILE A 1 76 ? -16.297 9.367 -3.050 1.00 0.00 258 ILE A CA 3
ATOM 4525 C C . ILE A 1 76 ? -15.743 8.826 -4.367 1.00 0.00 258 ILE A C 3
ATOM 4526 O O . ILE A 1 76 ? -16.489 8.642 -5.324 1.00 0.00 258 ILE A O 3
ATOM 4542 N N . GLN A 1 77 ? -14.427 8.610 -4.441 1.00 0.00 259 GLN A N 3
ATOM 4543 C CA . GLN A 1 77 ? -13.791 8.058 -5.636 1.00 0.00 259 GLN A CA 3
ATOM 4544 C C . GLN A 1 77 ? -12.737 7.049 -5.236 1.00 0.00 259 GLN A C 3
ATOM 4545 O O . GLN A 1 77 ? -11.557 7.396 -5.151 1.00 0.00 259 GLN A O 3
ATOM 4559 N N . GLY A 1 78 ? -13.175 5.819 -4.972 1.00 0.00 260 GLY A N 3
ATOM 4560 C CA . GLY A 1 78 ? -12.306 4.661 -4.820 1.00 0.00 260 GLY A CA 3
ATOM 4561 C C . GLY A 1 78 ? -11.108 4.915 -3.910 1.00 0.00 260 GLY A C 3
ATOM 4562 O O . GLY A 1 78 ? -9.991 4.551 -4.283 1.00 0.00 260 GLY A O 3
ATOM 4566 N N . ALA A 1 79 ? -11.321 5.585 -2.773 1.00 0.00 261 ALA A N 3
ATOM 4567 C CA . ALA A 1 79 ? -10.307 5.787 -1.726 1.00 0.00 261 ALA A CA 3
ATOM 4568 C C . ALA A 1 79 ? -9.418 4.540 -1.475 1.00 0.00 261 ALA A C 3
ATOM 4569 O O . ALA A 1 79 ? -9.875 3.410 -1.680 1.00 0.00 261 ALA A O 3
ATOM 4576 N N . PRO A 1 80 ? -8.154 4.727 -1.049 1.00 0.00 262 PRO A N 3
ATOM 4577 C CA . PRO A 1 80 ? -7.208 3.640 -0.798 1.00 0.00 262 PRO A CA 3
ATOM 4578 C C . PRO A 1 80 ? -7.540 2.930 0.521 1.00 0.00 262 PRO A C 3
ATOM 4579 O O . PRO A 1 80 ? -8.548 3.239 1.165 1.00 0.00 262 PRO A O 3
ATOM 4590 N N . THR A 1 81 ? -6.693 1.988 0.948 1.00 0.00 263 THR A N 3
ATOM 4591 C CA . THR A 1 81 ? -6.887 1.382 2.253 1.00 0.00 263 THR A CA 3
ATOM 4592 C C . THR A 1 81 ? -6.468 2.394 3.321 1.00 0.00 263 THR A C 3
ATOM 4593 O O . THR A 1 81 ? -5.622 3.268 3.098 1.00 0.00 263 THR A O 3
ATOM 4604 N N . ILE A 1 82 ? -7.132 2.287 4.466 1.00 0.00 264 ILE A N 3
ATOM 4605 C CA . ILE A 1 82 ? -7.119 3.168 5.618 1.00 0.00 264 ILE A CA 3
ATOM 4606 C C . ILE A 1 82 ? -7.417 2.214 6.772 1.00 0.00 264 ILE A C 3
ATOM 4607 O O . ILE A 1 82 ? -8.387 1.451 6.675 1.00 0.00 264 ILE A O 3
ATOM 4623 N N . ARG A 1 83 ? -6.615 2.231 7.846 1.00 0.00 265 ARG A N 3
ATOM 4624 C CA . ARG A 1 83 ? -6.874 1.353 8.992 1.00 0.00 265 ARG A CA 3
ATOM 4625 C C . ARG A 1 83 ? -8.135 1.762 9.757 1.00 0.00 265 ARG A C 3
ATOM 4626 O O . ARG A 1 83 ? -8.742 0.916 10.420 1.00 0.00 265 ARG A O 3
ATOM 4647 N N . GLY A 1 84 ? -8.522 3.037 9.667 1.00 0.00 266 GLY A N 3
ATOM 4648 C CA . GLY A 1 84 ? -9.625 3.615 10.413 1.00 0.00 266 GLY A CA 3
ATOM 4649 C C . GLY A 1 84 ? -9.385 5.083 10.764 1.00 0.00 266 GLY A C 3
ATOM 4650 O O . GLY A 1 84 ? -10.367 5.815 10.912 1.00 0.00 266 GLY A O 3
ATOM 4654 N N . ASP A 1 85 ? -8.134 5.543 10.865 1.00 0.00 267 ASP A N 3
ATOM 4655 C CA . ASP A 1 85 ? -7.810 6.973 10.828 1.00 0.00 267 ASP A CA 3
ATOM 4656 C C . ASP A 1 85 ? -7.611 7.335 9.357 1.00 0.00 267 ASP A C 3
ATOM 4657 O O . ASP A 1 85 ? -6.703 6.780 8.734 1.00 0.00 267 ASP A O 3
ATOM 4666 N N . PRO A 1 86 ? -8.484 8.157 8.747 1.00 0.00 268 PRO A N 3
ATOM 4667 C CA . PRO A 1 86 ? -8.318 8.557 7.362 1.00 0.00 268 PRO A CA 3
ATOM 4668 C C . PRO A 1 86 ? -7.093 9.462 7.229 1.00 0.00 268 PRO A C 3
ATOM 4669 O O . PRO A 1 86 ? -6.530 9.947 8.217 1.00 0.00 268 PRO A O 3
ATOM 4680 N N . GLU A 1 87 ? -6.714 9.745 5.987 1.00 0.00 269 GLU A N 3
ATOM 4681 C CA . GLU A 1 87 ? -5.798 10.820 5.683 1.00 0.00 269 GLU A CA 3
ATOM 4682 C C . GLU A 1 87 ? -6.358 11.562 4.475 1.00 0.00 269 GLU A C 3
ATOM 4683 O O . GLU A 1 87 ? -6.434 11.005 3.374 1.00 0.00 269 GLU A O 3
ATOM 4695 N N . CYS A 1 88 ? -6.784 12.804 4.687 1.00 0.00 270 CYS A N 3
ATOM 4696 C CA . CYS A 1 88 ? -7.092 13.734 3.622 1.00 0.00 270 CYS A CA 3
ATOM 4697 C C . CYS A 1 88 ? -6.075 14.861 3.662 1.00 0.00 270 CYS A C 3
ATOM 4698 O O . CYS A 1 88 ? -5.943 15.535 4.685 1.00 0.00 270 CYS A O 3
ATOM 4705 N N . HIS A 1 89 ? -5.461 15.142 2.516 1.00 0.00 271 HIS A N 3
ATOM 4706 C CA . HIS A 1 89 ? -4.657 16.331 2.268 1.00 0.00 271 HIS A CA 3
ATOM 4707 C C . HIS A 1 89 ? -4.730 16.632 0.765 1.00 0.00 271 HIS A C 3
ATOM 4708 O O . HIS A 1 89 ? -5.562 16.047 0.066 1.00 0.00 271 HIS A O 3
ATOM 4722 N N . LEU A 1 90 ? -3.913 17.563 0.267 1.00 0.00 272 LEU A N 3
ATOM 4723 C CA . LEU A 1 90 ? -3.950 18.066 -1.107 1.00 0.00 272 LEU A CA 3
ATOM 4724 C C . LEU A 1 90 ? -2.631 17.666 -1.749 1.00 0.00 272 LEU A C 3
ATOM 4725 O O . LEU A 1 90 ? -1.634 18.376 -1.614 1.00 0.00 272 LEU A O 3
ATOM 4741 N N . PHE A 1 91 ? -2.607 16.502 -2.398 1.00 0.00 273 PHE A N 3
ATOM 4742 C CA . PHE A 1 91 ? -1.392 15.773 -2.738 1.00 0.00 273 PHE A CA 3
ATOM 4743 C C . PHE A 1 91 ? -1.198 15.700 -4.258 1.00 0.00 273 PHE A C 3
ATOM 4744 O O . PHE A 1 91 ? -0.990 14.620 -4.799 1.00 0.00 273 PHE A O 3
ATOM 4761 N N . TYR A 1 92 ? -1.280 16.840 -4.959 1.00 0.00 274 TYR A N 3
ATOM 4762 C CA . TYR A 1 92 ? -1.444 16.905 -6.419 1.00 0.00 274 TYR A CA 3
ATOM 4763 C C . TYR A 1 92 ? -0.502 16.011 -7.239 1.00 0.00 274 TYR A C 3
ATOM 4764 O O . TYR A 1 92 ? -0.926 15.515 -8.282 1.00 0.00 274 TYR A O 3
ATOM 4782 N N . ASN A 1 93 ? 0.750 15.800 -6.823 1.00 0.00 275 ASN A N 3
ATOM 4783 C CA . ASN A 1 93 ? 1.686 14.927 -7.529 1.00 0.00 275 ASN A CA 3
ATOM 4784 C C . ASN A 1 93 ? 2.434 14.067 -6.515 1.00 0.00 275 ASN A C 3
ATOM 4785 O O . ASN A 1 93 ? 3.595 14.330 -6.197 1.00 0.00 275 ASN A O 3
ATOM 4796 N N . GLU A 1 94 ? 1.766 13.059 -5.961 1.00 0.00 276 GLU A N 3
ATOM 4797 C CA . GLU A 1 94 ? 2.267 12.222 -4.873 1.00 0.00 276 GLU A CA 3
ATOM 4798 C C . GLU A 1 94 ? 1.878 10.766 -5.154 1.00 0.00 276 GLU A C 3
ATOM 4799 O O . GLU A 1 94 ? 1.180 10.493 -6.132 1.00 0.00 276 GLU A O 3
ATOM 4811 N N . GLN A 1 95 ? 2.347 9.814 -4.345 1.00 0.00 277 GLN A N 3
ATOM 4812 C CA . GLN A 1 95 ? 1.989 8.405 -4.482 1.00 0.00 277 GLN A CA 3
ATOM 4813 C C . GLN A 1 95 ? 2.484 7.616 -3.268 1.00 0.00 277 GLN A C 3
ATOM 4814 O O . GLN A 1 95 ? 1.703 7.251 -2.394 1.00 0.00 277 GLN A O 3
ATOM 4828 N N . GLN A 1 96 ? 3.774 7.295 -3.255 1.00 0.00 278 GLN A N 3
ATOM 4829 C CA . GLN A 1 96 ? 4.362 6.176 -2.553 1.00 0.00 278 GLN A CA 3
ATOM 4830 C C . GLN A 1 96 ? 5.852 6.507 -2.508 1.00 0.00 278 GLN A C 3
ATOM 4831 O O . GLN A 1 96 ? 6.562 6.239 -3.485 1.00 0.00 278 GLN A O 3
ATOM 4845 N N . GLU A 1 97 ? 6.327 7.183 -1.460 1.00 0.00 279 GLU A N 3
ATOM 4846 C CA . GLU A 1 97 ? 7.736 7.546 -1.418 1.00 0.00 279 GLU A CA 3
ATOM 4847 C C . GLU A 1 97 ? 8.570 6.282 -1.181 1.00 0.00 279 GLU A C 3
ATOM 4848 O O . GLU A 1 97 ? 8.176 5.379 -0.431 1.00 0.00 279 GLU A O 3
ATOM 4860 N N . ALA A 1 98 ? 9.701 6.186 -1.882 1.00 0.00 280 ALA A N 3
ATOM 4861 C CA . ALA A 1 98 ? 10.578 5.028 -1.858 1.00 0.00 280 ALA A CA 3
ATOM 4862 C C . ALA A 1 98 ? 11.163 4.818 -0.457 1.00 0.00 280 ALA A C 3
ATOM 4863 O O . ALA A 1 98 ? 11.295 5.757 0.332 1.00 0.00 280 ALA A O 3
ATOM 4870 N N . ARG A 1 99 ? 11.515 3.569 -0.135 1.00 0.00 281 ARG A N 3
ATOM 4871 C CA . ARG A 1 99 ? 11.821 3.164 1.241 1.00 0.00 281 ARG A CA 3
ATOM 4872 C C . ARG A 1 99 ? 13.305 2.844 1.457 1.00 0.00 281 ARG A C 3
ATOM 4873 O O . ARG A 1 99 ? 13.637 2.195 2.448 1.00 0.00 281 ARG A O 3
ATOM 4894 N N . GLY A 1 100 ? 14.186 3.255 0.544 1.00 0.00 282 GLY A N 3
ATOM 4895 C CA . GLY A 1 100 ? 15.629 3.250 0.755 1.00 0.00 282 GLY A CA 3
ATOM 4896 C C . GLY A 1 100 ? 16.257 1.867 0.917 1.00 0.00 282 GLY A C 3
ATOM 4897 O O . GLY A 1 100 ? 17.289 1.756 1.576 1.00 0.00 282 GLY A O 3
ATOM 4901 N N . VAL A 1 101 ? 15.674 0.809 0.342 1.00 0.00 283 VAL A N 3
ATOM 4902 C CA . VAL A 1 101 ? 16.191 -0.551 0.465 1.00 0.00 283 VAL A CA 3
ATOM 4903 C C . VAL A 1 101 ? 16.358 -1.180 -0.918 1.00 0.00 283 VAL A C 3
ATOM 4904 O O . VAL A 1 101 ? 15.553 -0.942 -1.818 1.00 0.00 283 VAL A O 3
ATOM 4917 N N . HIS A 1 102 ? 17.409 -1.991 -1.069 1.00 0.00 284 HIS A N 3
ATOM 4918 C CA . HIS A 1 102 ? 17.660 -2.870 -2.203 1.00 0.00 284 HIS A CA 3
ATOM 4919 C C . HIS A 1 102 ? 18.538 -4.008 -1.680 1.00 0.00 284 HIS A C 3
ATOM 4920 O O . HIS A 1 102 ? 18.027 -5.077 -1.364 1.00 0.00 284 HIS A O 3
ATOM 4934 N N . THR A 1 103 ? 19.842 -3.775 -1.539 1.00 0.00 285 THR A N 3
ATOM 4935 C CA . THR A 1 103 ? 20.812 -4.711 -0.987 1.00 0.00 285 THR A CA 3
ATOM 4936 C C . THR A 1 103 ? 21.971 -3.885 -0.409 1.00 0.00 285 THR A C 3
ATOM 4937 O O . THR A 1 103 ? 21.967 -2.656 -0.538 1.00 0.00 285 THR A O 3
ATOM 4948 N N . GLN A 1 104 ? 22.948 -4.529 0.232 1.00 0.00 286 GLN A N 3
ATOM 4949 C CA . GLN A 1 104 ? 24.176 -3.912 0.723 1.00 0.00 286 GLN A CA 3
ATOM 4950 C C . GLN A 1 104 ? 25.323 -4.909 0.543 1.00 0.00 286 GLN A C 3
ATOM 4951 O O . GLN A 1 104 ? 25.103 -6.118 0.552 1.00 0.00 286 GLN A O 3
ATOM 4965 N N . ARG A 1 105 ? 26.551 -4.404 0.418 1.00 0.00 287 ARG A N 3
ATOM 4966 C CA . ARG A 1 105 ? 27.806 -5.152 0.459 1.00 0.00 287 ARG A CA 3
ATOM 4967 C C . ARG A 1 105 ? 28.913 -4.137 0.759 1.00 0.00 287 ARG A C 3
ATOM 4968 O O . ARG A 1 105 ? 28.744 -2.961 0.435 1.00 0.00 287 ARG A O 3
ATOM 4989 N N . MET A 1 106 ? 30.035 -4.570 1.338 1.00 0.00 288 MET A N 3
ATOM 4990 C CA . MET A 1 106 ? 31.305 -3.868 1.143 1.00 0.00 288 MET A CA 3
ATOM 4991 C C . MET A 1 106 ? 31.790 -4.187 -0.279 1.00 0.00 288 MET A C 3
ATOM 4992 O O . MET A 1 106 ? 31.201 -5.054 -0.925 1.00 0.00 288 MET A O 3
ATOM 5006 N N . GLN A 1 107 ? 32.776 -3.467 -0.820 1.00 0.00 289 GLN A N 3
ATOM 5007 C CA . GLN A 1 107 ? 33.223 -3.668 -2.198 1.00 0.00 289 GLN A CA 3
ATOM 5008 C C . GLN A 1 107 ? 34.163 -4.868 -2.255 1.00 0.00 289 GLN A C 3
ATOM 5009 O O . GLN A 1 107 ? 35.076 -4.919 -1.415 1.00 0.00 289 GLN A O 3
ATOM 5023 N N . GLY A 1 1 ? -47.432 13.298 4.370 1.00 0.00 183 GLY A N 4
ATOM 5024 C CA . GLY A 1 1 ? -48.649 13.361 5.190 1.00 0.00 183 GLY A CA 4
ATOM 5025 C C . GLY A 1 1 ? -48.321 14.133 6.451 1.00 0.00 183 GLY A C 4
ATOM 5026 O O . GLY A 1 1 ? -48.115 15.340 6.342 1.00 0.00 183 GLY A O 4
ATOM 5030 N N . PRO A 1 2 ? -48.165 13.480 7.617 1.00 0.00 184 PRO A N 4
ATOM 5031 C CA . PRO A 1 2 ? -47.297 14.031 8.657 1.00 0.00 184 PRO A CA 4
ATOM 5032 C C . PRO A 1 2 ? -45.887 14.220 8.060 1.00 0.00 184 PRO A C 4
ATOM 5033 O O . PRO A 1 2 ? -45.579 13.568 7.054 1.00 0.00 184 PRO A O 4
ATOM 5044 N N . PRO A 1 3 ? -45.043 15.108 8.617 1.00 0.00 185 PRO A N 4
ATOM 5045 C CA . PRO A 1 3 ? -43.812 15.559 7.971 1.00 0.00 185 PRO A CA 4
ATOM 5046 C C . PRO A 1 3 ? -42.862 14.378 7.721 1.00 0.00 185 PRO A C 4
ATOM 5047 O O . PRO A 1 3 ? -42.286 13.871 8.684 1.00 0.00 185 PRO A O 4
ATOM 5058 N N . PRO A 1 4 ? -42.697 13.907 6.469 1.00 0.00 186 PRO A N 4
ATOM 5059 C CA . PRO A 1 4 ? -41.997 12.651 6.204 1.00 0.00 186 PRO A CA 4
ATOM 5060 C C . PRO A 1 4 ? -40.489 12.813 6.404 1.00 0.00 186 PRO A C 4
ATOM 5061 O O . PRO A 1 4 ? -39.801 11.906 6.868 1.00 0.00 186 PRO A O 4
ATOM 5072 N N . ALA A 1 5 ? -39.991 14.000 6.074 1.00 0.00 187 ALA A N 4
ATOM 5073 C CA . ALA A 1 5 ? -38.627 14.469 6.191 1.00 0.00 187 ALA A CA 4
ATOM 5074 C C . ALA A 1 5 ? -38.684 15.980 6.397 1.00 0.00 187 ALA A C 4
ATOM 5075 O O . ALA A 1 5 ? -39.731 16.612 6.204 1.00 0.00 187 ALA A O 4
ATOM 5082 N N . ARG A 1 6 ? -37.540 16.575 6.720 1.00 0.00 188 ARG A N 4
ATOM 5083 C CA . ARG A 1 6 ? -37.272 17.993 6.584 1.00 0.00 188 ARG A CA 4
ATOM 5084 C C . ARG A 1 6 ? -35.937 18.136 5.879 1.00 0.00 188 ARG A C 4
ATOM 5085 O O . ARG A 1 6 ? -35.914 18.478 4.699 1.00 0.00 188 ARG A O 4
ATOM 5106 N N . THR A 1 7 ? -34.839 17.878 6.584 1.00 0.00 189 THR A N 4
ATOM 5107 C CA . THR A 1 7 ? -33.516 18.085 6.040 1.00 0.00 189 THR A CA 4
ATOM 5108 C C . THR A 1 7 ? -33.200 16.991 5.008 1.00 0.00 189 THR A C 4
ATOM 5109 O O . THR A 1 7 ? -33.404 15.797 5.282 1.00 0.00 189 THR A O 4
ATOM 5120 N N . PRO A 1 8 ? -32.683 17.368 3.824 1.00 0.00 190 PRO A N 4
ATOM 5121 C CA . PRO A 1 8 ? -32.448 16.424 2.744 1.00 0.00 190 PRO A CA 4
ATOM 5122 C C . PRO A 1 8 ? -31.320 15.432 3.055 1.00 0.00 190 PRO A C 4
ATOM 5123 O O . PRO A 1 8 ? -31.341 14.328 2.504 1.00 0.00 190 PRO A O 4
ATOM 5134 N N . CYS A 1 9 ? -30.398 15.754 3.977 1.00 0.00 191 CYS A N 4
ATOM 5135 C CA . CYS A 1 9 ? -29.449 14.806 4.534 1.00 0.00 191 CYS A CA 4
ATOM 5136 C C . CYS A 1 9 ? -30.167 13.598 5.134 1.00 0.00 191 CYS A C 4
ATOM 5137 O O . CYS A 1 9 ? -29.862 12.459 4.787 1.00 0.00 191 CYS A O 4
ATOM 5144 N N . GLN A 1 10 ? -31.128 13.839 6.025 1.00 0.00 192 GLN A N 4
ATOM 5145 C CA . GLN A 1 10 ? -31.900 12.790 6.671 1.00 0.00 192 GLN A CA 4
ATOM 5146 C C . GLN A 1 10 ? -32.806 12.075 5.663 1.00 0.00 192 GLN A C 4
ATOM 5147 O O . GLN A 1 10 ? -32.943 10.859 5.755 1.00 0.00 192 GLN A O 4
ATOM 5161 N N . GLN A 1 11 ? -33.418 12.794 4.714 1.00 0.00 193 GLN A N 4
ATOM 5162 C CA . GLN A 1 11 ? -34.283 12.184 3.705 1.00 0.00 193 GLN A CA 4
ATOM 5163 C C . GLN A 1 11 ? -33.504 11.154 2.876 1.00 0.00 193 GLN A C 4
ATOM 5164 O O . GLN A 1 11 ? -34.006 10.078 2.563 1.00 0.00 193 GLN A O 4
ATOM 5178 N N . GLU A 1 12 ? -32.269 11.483 2.507 1.00 0.00 194 GLU A N 4
ATOM 5179 C CA . GLU A 1 12 ? -31.404 10.595 1.746 1.00 0.00 194 GLU A CA 4
ATOM 5180 C C . GLU A 1 12 ? -31.008 9.390 2.583 1.00 0.00 194 GLU A C 4
ATOM 5181 O O . GLU A 1 12 ? -31.054 8.272 2.084 1.00 0.00 194 GLU A O 4
ATOM 5193 N N . LEU A 1 13 ? -30.636 9.608 3.852 1.00 0.00 195 LEU A N 4
ATOM 5194 C CA . LEU A 1 13 ? -30.354 8.537 4.806 1.00 0.00 195 LEU A CA 4
ATOM 5195 C C . LEU A 1 13 ? -31.544 7.577 4.897 1.00 0.00 195 LEU A C 4
ATOM 5196 O O . LEU A 1 13 ? -31.338 6.374 5.060 1.00 0.00 195 LEU A O 4
ATOM 5212 N N . ASP A 1 14 ? -32.766 8.100 4.754 1.00 0.00 196 ASP A N 4
ATOM 5213 C CA . ASP A 1 14 ? -33.984 7.288 4.784 1.00 0.00 196 ASP A CA 4
ATOM 5214 C C . ASP A 1 14 ? -34.061 6.457 3.511 1.00 0.00 196 ASP A C 4
ATOM 5215 O O . ASP A 1 14 ? -34.211 5.243 3.577 1.00 0.00 196 ASP A O 4
ATOM 5224 N N . GLN A 1 15 ? -33.860 7.075 2.343 1.00 0.00 197 GLN A N 4
ATOM 5225 C CA . GLN A 1 15 ? -33.925 6.347 1.087 1.00 0.00 197 GLN A CA 4
ATOM 5226 C C . GLN A 1 15 ? -32.892 5.216 0.997 1.00 0.00 197 GLN A C 4
ATOM 5227 O O . GLN A 1 15 ? -33.203 4.199 0.370 1.00 0.00 197 GLN A O 4
ATOM 5241 N N . VAL A 1 16 ? -31.706 5.331 1.609 1.00 0.00 198 VAL A N 4
ATOM 5242 C CA . VAL A 1 16 ? -30.784 4.195 1.650 1.00 0.00 198 VAL A CA 4
ATOM 5243 C C . VAL A 1 16 ? -31.323 3.136 2.617 1.00 0.00 198 VAL A C 4
ATOM 5244 O O . VAL A 1 16 ? -31.328 1.955 2.269 1.00 0.00 198 VAL A O 4
ATOM 5257 N N . LEU A 1 17 ? -31.716 3.513 3.842 1.00 0.00 199 LEU A N 4
ATOM 5258 C CA . LEU A 1 17 ? -32.071 2.522 4.861 1.00 0.00 199 LEU A CA 4
ATOM 5259 C C . LEU A 1 17 ? -33.308 1.725 4.446 1.00 0.00 199 LEU A C 4
ATOM 5260 O O . LEU A 1 17 ? -33.353 0.517 4.694 1.00 0.00 199 LEU A O 4
ATOM 5276 N N . GLU A 1 18 ? -34.259 2.368 3.769 1.00 0.00 200 GLU A N 4
ATOM 5277 C CA . GLU A 1 18 ? -35.407 1.729 3.141 1.00 0.00 200 GLU A CA 4
ATOM 5278 C C . GLU A 1 18 ? -34.914 0.736 2.088 1.00 0.00 200 GLU A C 4
ATOM 5279 O O . GLU A 1 18 ? -35.243 -0.447 2.142 1.00 0.00 200 GLU A O 4
ATOM 5291 N N . ARG A 1 19 ? -34.040 1.190 1.181 1.00 0.00 201 ARG A N 4
ATOM 5292 C CA . ARG A 1 19 ? -33.542 0.370 0.081 1.00 0.00 201 ARG A CA 4
ATOM 5293 C C . ARG A 1 19 ? -32.818 -0.872 0.582 1.00 0.00 201 ARG A C 4
ATOM 5294 O O . ARG A 1 19 ? -32.904 -1.915 -0.061 1.00 0.00 201 ARG A O 4
ATOM 5315 N N . ILE A 1 20 ? -32.106 -0.788 1.700 1.00 0.00 202 ILE A N 4
ATOM 5316 C CA . ILE A 1 20 ? -31.398 -1.929 2.265 1.00 0.00 202 ILE A CA 4
ATOM 5317 C C . ILE A 1 20 ? -32.404 -3.005 2.705 1.00 0.00 202 ILE A C 4
ATOM 5318 O O . ILE A 1 20 ? -32.092 -4.192 2.587 1.00 0.00 202 ILE A O 4
ATOM 5334 N N . SER A 1 21 ? -33.599 -2.629 3.172 1.00 0.00 203 SER A N 4
ATOM 5335 C CA . SER A 1 21 ? -34.659 -3.588 3.443 1.00 0.00 203 SER A CA 4
ATOM 5336 C C . SER A 1 21 ? -35.273 -4.118 2.142 1.00 0.00 203 SER A C 4
ATOM 5337 O O . SER A 1 21 ? -35.566 -5.309 2.063 1.00 0.00 203 SER A O 4
ATOM 5345 N N . THR A 1 22 ? -35.483 -3.282 1.123 1.00 0.00 204 THR A N 4
ATOM 5346 C CA . THR A 1 22 ? -36.076 -3.714 -0.144 1.00 0.00 204 THR A CA 4
ATOM 5347 C C . THR A 1 22 ? -35.154 -4.701 -0.877 1.00 0.00 204 THR A C 4
ATOM 5348 O O . THR A 1 22 ? -35.620 -5.716 -1.412 1.00 0.00 204 THR A O 4
ATOM 5359 N N . MET A 1 23 ? -33.843 -4.448 -0.860 1.00 0.00 205 MET A N 4
ATOM 5360 C CA . MET A 1 23 ? -32.797 -5.393 -1.232 1.00 0.00 205 MET A CA 4
ATOM 5361 C C . MET A 1 23 ? -32.833 -6.603 -0.289 1.00 0.00 205 MET A C 4
ATOM 5362 O O . MET A 1 23 ? -32.114 -6.672 0.707 1.00 0.00 205 MET A O 4
ATOM 5376 N N . ARG A 1 24 ? -33.690 -7.573 -0.601 1.00 0.00 206 ARG A N 4
ATOM 5377 C CA . ARG A 1 24 ? -33.877 -8.812 0.156 1.00 0.00 206 ARG A CA 4
ATOM 5378 C C . ARG A 1 24 ? -34.217 -9.953 -0.785 1.00 0.00 206 ARG A C 4
ATOM 5379 O O . ARG A 1 24 ? -33.674 -11.049 -0.661 1.00 0.00 206 ARG A O 4
ATOM 5400 N N . LEU A 1 25 ? -35.135 -9.689 -1.718 1.00 0.00 207 LEU A N 4
ATOM 5401 C CA . LEU A 1 25 ? -35.396 -10.590 -2.828 1.00 0.00 207 LEU A CA 4
ATOM 5402 C C . LEU A 1 25 ? -34.088 -10.795 -3.605 1.00 0.00 207 LEU A C 4
ATOM 5403 O O . LEU A 1 25 ? -33.241 -9.896 -3.633 1.00 0.00 207 LEU A O 4
ATOM 5419 N N . PRO A 1 26 ? -33.918 -11.950 -4.269 1.00 0.00 208 PRO A N 4
ATOM 5420 C CA . PRO A 1 26 ? -32.735 -12.213 -5.073 1.00 0.00 208 PRO A CA 4
ATOM 5421 C C . PRO A 1 26 ? -32.724 -11.374 -6.360 1.00 0.00 208 PRO A C 4
ATOM 5422 O O . PRO A 1 26 ? -31.651 -11.012 -6.848 1.00 0.00 208 PRO A O 4
ATOM 5433 N N . ASP A 1 27 ? -33.891 -11.087 -6.934 1.00 0.00 209 ASP A N 4
ATOM 5434 C CA . ASP A 1 27 ? -34.052 -10.642 -8.313 1.00 0.00 209 ASP A CA 4
ATOM 5435 C C . ASP A 1 27 ? -34.998 -9.447 -8.300 1.00 0.00 209 ASP A C 4
ATOM 5436 O O . ASP A 1 27 ? -36.219 -9.606 -8.347 1.00 0.00 209 ASP A O 4
ATOM 5445 N N . GLU A 1 28 ? -34.437 -8.251 -8.135 1.00 0.00 210 GLU A N 4
ATOM 5446 C CA . GLU A 1 28 ? -35.167 -6.990 -7.982 1.00 0.00 210 GLU A CA 4
ATOM 5447 C C . GLU A 1 28 ? -34.852 -6.062 -9.163 1.00 0.00 210 GLU A C 4
ATOM 5448 O O . GLU A 1 28 ? -35.763 -5.641 -9.882 1.00 0.00 210 GLU A O 4
ATOM 5460 N N . ARG A 1 29 ? -33.569 -5.770 -9.410 1.00 0.00 211 ARG A N 4
ATOM 5461 C CA . ARG A 1 29 ? -33.122 -4.810 -10.419 1.00 0.00 211 ARG A CA 4
ATOM 5462 C C . ARG A 1 29 ? -32.041 -5.457 -11.277 1.00 0.00 211 ARG A C 4
ATOM 5463 O O . ARG A 1 29 ? -30.853 -5.206 -11.093 1.00 0.00 211 ARG A O 4
ATOM 5484 N N . GLY A 1 30 ? -32.453 -6.320 -12.200 1.00 0.00 212 GLY A N 4
ATOM 5485 C CA . GLY A 1 30 ? -31.519 -7.092 -13.000 1.00 0.00 212 GLY A CA 4
ATOM 5486 C C . GLY A 1 30 ? -30.944 -8.205 -12.130 1.00 0.00 212 GLY A C 4
ATOM 5487 O O . GLY A 1 30 ? -31.655 -8.683 -11.235 1.00 0.00 212 GLY A O 4
ATOM 5491 N N . PRO A 1 31 ? -29.725 -8.689 -12.406 1.00 0.00 213 PRO A N 4
ATOM 5492 C CA . PRO A 1 31 ? -29.070 -9.632 -11.521 1.00 0.00 213 PRO A CA 4
ATOM 5493 C C . PRO A 1 31 ? -28.547 -8.886 -10.292 1.00 0.00 213 PRO A C 4
ATOM 5494 O O . PRO A 1 31 ? -28.393 -7.658 -10.307 1.00 0.00 213 PRO A O 4
ATOM 5505 N N . LEU A 1 32 ? -28.256 -9.635 -9.236 1.00 0.00 214 LEU A N 4
ATOM 5506 C CA . LEU A 1 32 ? -27.580 -9.133 -8.053 1.00 0.00 214 LEU A CA 4
ATOM 5507 C C . LEU A 1 32 ? -26.097 -8.890 -8.349 1.00 0.00 214 LEU A C 4
ATOM 5508 O O . LEU A 1 32 ? -25.524 -9.502 -9.252 1.00 0.00 214 LEU A O 4
ATOM 5524 N N . GLU A 1 33 ? -25.458 -8.030 -7.562 1.00 0.00 215 GLU A N 4
ATOM 5525 C CA . GLU A 1 33 ? -24.043 -7.723 -7.715 1.00 0.00 215 GLU A CA 4
ATOM 5526 C C . GLU A 1 33 ? -23.211 -8.835 -7.073 1.00 0.00 215 GLU A C 4
ATOM 5527 O O . GLU A 1 33 ? -23.520 -9.314 -5.985 1.00 0.00 215 GLU A O 4
ATOM 5539 N N . HIS A 1 34 ? -22.132 -9.268 -7.715 1.00 0.00 216 HIS A N 4
ATOM 5540 C CA . HIS A 1 34 ? -21.237 -10.280 -7.155 1.00 0.00 216 HIS A CA 4
ATOM 5541 C C . HIS A 1 34 ? -20.579 -9.924 -5.808 1.00 0.00 216 HIS A C 4
ATOM 5542 O O . HIS A 1 34 ? -20.078 -10.819 -5.125 1.00 0.00 216 HIS A O 4
ATOM 5556 N N . LEU A 1 35 ? -20.486 -8.646 -5.431 1.00 0.00 217 LEU A N 4
ATOM 5557 C CA . LEU A 1 35 ? -19.904 -8.157 -4.201 1.00 0.00 217 LEU A CA 4
ATOM 5558 C C . LEU A 1 35 ? -20.429 -6.733 -4.060 1.00 0.00 217 LEU A C 4
ATOM 5559 O O . LEU A 1 35 ? -20.241 -5.944 -4.981 1.00 0.00 217 LEU A O 4
ATOM 5575 N N . TYR A 1 36 ? -21.083 -6.394 -2.954 1.00 0.00 218 TYR A N 4
ATOM 5576 C CA . TYR A 1 36 ? -21.822 -5.145 -2.792 1.00 0.00 218 TYR A CA 4
ATOM 5577 C C . TYR A 1 36 ? -21.597 -4.599 -1.394 1.00 0.00 218 TYR A C 4
ATOM 5578 O O . TYR A 1 36 ? -21.180 -5.333 -0.494 1.00 0.00 218 TYR A O 4
ATOM 5596 N N . SER A 1 37 ? -21.861 -3.311 -1.206 1.00 0.00 219 SER A N 4
ATOM 5597 C CA . SER A 1 37 ? -21.602 -2.601 0.037 1.00 0.00 219 SER A CA 4
ATOM 5598 C C . SER A 1 37 ? -22.531 -1.386 0.122 1.00 0.00 219 SER A C 4
ATOM 5599 O O . SER A 1 37 ? -23.118 -0.968 -0.880 1.00 0.00 219 SER A O 4
ATOM 5607 N N . LEU A 1 38 ? -22.686 -0.810 1.312 1.00 0.00 220 LEU A N 4
ATOM 5608 C CA . LEU A 1 38 ? -23.670 0.226 1.607 1.00 0.00 220 LEU A CA 4
ATOM 5609 C C . LEU A 1 38 ? -23.068 1.282 2.521 1.00 0.00 220 LEU A C 4
ATOM 5610 O O . LEU A 1 38 ? -22.108 1.023 3.250 1.00 0.00 220 LEU A O 4
ATOM 5626 N N . HIS A 1 39 ? -23.627 2.488 2.471 1.00 0.00 221 HIS A N 4
ATOM 5627 C CA . HIS A 1 39 ? -23.169 3.635 3.228 1.00 0.00 221 HIS A CA 4
ATOM 5628 C C . HIS A 1 39 ? -24.391 4.450 3.635 1.00 0.00 221 HIS A C 4
ATOM 5629 O O . HIS A 1 39 ? -25.067 5.011 2.770 1.00 0.00 221 HIS A O 4
ATOM 5643 N N . ILE A 1 40 ? -24.657 4.532 4.937 1.00 0.00 222 ILE A N 4
ATOM 5644 C CA . ILE A 1 40 ? -25.641 5.443 5.501 1.00 0.00 222 ILE A CA 4
ATOM 5645 C C . ILE A 1 40 ? -24.875 6.645 6.092 1.00 0.00 222 ILE A C 4
ATOM 5646 O O . ILE A 1 40 ? -24.213 6.483 7.122 1.00 0.00 222 ILE A O 4
ATOM 5662 N N . PRO A 1 41 ? -24.907 7.828 5.456 1.00 0.00 223 PRO A N 4
ATOM 5663 C CA . PRO A 1 41 ? -24.350 9.067 5.988 1.00 0.00 223 PRO A CA 4
ATOM 5664 C C . PRO A 1 41 ? -25.267 9.660 7.065 1.00 0.00 223 PRO A C 4
ATOM 5665 O O . PRO A 1 41 ? -26.356 10.134 6.751 1.00 0.00 223 PRO A O 4
ATOM 5676 N N . ASN A 1 42 ? -24.837 9.680 8.328 1.00 0.00 224 ASN A N 4
ATOM 5677 C CA . ASN A 1 42 ? -25.630 10.317 9.381 1.00 0.00 224 ASN A CA 4
ATOM 5678 C C . ASN A 1 42 ? -25.552 11.842 9.259 1.00 0.00 224 ASN A C 4
ATOM 5679 O O . ASN A 1 42 ? -24.467 12.387 9.020 1.00 0.00 224 ASN A O 4
ATOM 5690 N N . CYS A 1 43 ? -26.668 12.532 9.515 1.00 0.00 225 CYS A N 4
ATOM 5691 C CA . CYS A 1 43 ? -26.716 13.982 9.668 1.00 0.00 225 CYS A CA 4
ATOM 5692 C C . CYS A 1 43 ? -26.735 14.340 11.161 1.00 0.00 225 CYS A C 4
ATOM 5693 O O . CYS A 1 43 ? -27.291 13.604 11.979 1.00 0.00 225 CYS A O 4
ATOM 5700 N N . ASP A 1 44 ? -26.129 15.462 11.540 1.00 0.00 226 ASP A N 4
ATOM 5701 C CA . ASP A 1 44 ? -26.264 16.031 12.879 1.00 0.00 226 ASP A CA 4
ATOM 5702 C C . ASP A 1 44 ? -27.706 16.518 13.085 1.00 0.00 226 ASP A C 4
ATOM 5703 O O . ASP A 1 44 ? -28.434 16.726 12.107 1.00 0.00 226 ASP A O 4
ATOM 5712 N N . LYS A 1 45 ? -28.144 16.725 14.332 1.00 0.00 227 LYS A N 4
ATOM 5713 C CA . LYS A 1 45 ? -29.493 17.240 14.593 1.00 0.00 227 LYS A CA 4
ATOM 5714 C C . LYS A 1 45 ? -29.702 18.601 13.948 1.00 0.00 227 LYS A C 4
ATOM 5715 O O . LYS A 1 45 ? -30.704 18.790 13.264 1.00 0.00 227 LYS A O 4
ATOM 5734 N N . HIS A 1 46 ? -28.732 19.504 14.086 1.00 0.00 228 HIS A N 4
ATOM 5735 C CA . HIS A 1 46 ? -28.808 20.859 13.553 1.00 0.00 228 HIS A CA 4
ATOM 5736 C C . HIS A 1 46 ? -28.475 20.936 12.056 1.00 0.00 228 HIS A C 4
ATOM 5737 O O . HIS A 1 46 ? -28.226 22.019 11.524 1.00 0.00 228 HIS A O 4
ATOM 5751 N N . GLY A 1 47 ? -28.439 19.794 11.376 1.00 0.00 229 GLY A N 4
ATOM 5752 C CA . GLY A 1 47 ? -28.357 19.712 9.931 1.00 0.00 229 GLY A CA 4
ATOM 5753 C C . GLY A 1 47 ? -26.932 19.948 9.459 1.00 0.00 229 GLY A C 4
ATOM 5754 O O . GLY A 1 47 ? -26.614 21.009 8.917 1.00 0.00 229 GLY A O 4
ATOM 5758 N N . LEU A 1 48 ? -26.063 18.954 9.645 1.00 0.00 230 LEU A N 4
ATOM 5759 C CA . LEU A 1 48 ? -24.707 18.966 9.106 1.00 0.00 230 LEU A CA 4
ATOM 5760 C C . LEU A 1 48 ? -24.328 17.534 8.745 1.00 0.00 230 LEU A C 4
ATOM 5761 O O . LEU A 1 48 ? -24.453 16.630 9.575 1.00 0.00 230 LEU A O 4
ATOM 5777 N N . TYR A 1 49 ? -23.917 17.311 7.499 1.00 0.00 231 TYR A N 4
ATOM 5778 C CA . TYR A 1 49 ? -23.322 16.048 7.085 1.00 0.00 231 TYR A CA 4
ATOM 5779 C C . TYR A 1 49 ? -21.949 15.909 7.759 1.00 0.00 231 TYR A C 4
ATOM 5780 O O . TYR A 1 49 ? -21.354 16.885 8.218 1.00 0.00 231 TYR A O 4
ATOM 5798 N N . ASN A 1 50 ? -21.451 14.679 7.861 1.00 0.00 232 ASN A N 4
ATOM 5799 C CA . ASN A 1 50 ? -20.205 14.388 8.555 1.00 0.00 232 ASN A CA 4
ATOM 5800 C C . ASN A 1 50 ? -19.021 14.665 7.620 1.00 0.00 232 ASN A C 4
ATOM 5801 O O . ASN A 1 50 ? -19.069 14.299 6.445 1.00 0.00 232 ASN A O 4
ATOM 5812 N N . LEU A 1 51 ? -17.957 15.275 8.150 1.00 0.00 233 LEU A N 4
ATOM 5813 C CA . LEU A 1 51 ? -16.691 15.606 7.518 1.00 0.00 233 LEU A CA 4
ATOM 5814 C C . LEU A 1 51 ? -15.930 14.335 7.121 1.00 0.00 233 LEU A C 4
ATOM 5815 O O . LEU A 1 51 ? -14.984 14.401 6.343 1.00 0.00 233 LEU A O 4
ATOM 5831 N N . LYS A 1 52 ? -16.333 13.162 7.607 1.00 0.00 234 LYS A N 4
ATOM 5832 C CA . LYS A 1 52 ? -15.791 11.874 7.209 1.00 0.00 234 LYS A CA 4
ATOM 5833 C C . LYS A 1 52 ? -16.923 10.862 7.188 1.00 0.00 234 LYS A C 4
ATOM 5834 O O . LYS A 1 52 ? -17.941 11.045 7.856 1.00 0.00 234 LYS A O 4
ATOM 5853 N N . GLN A 1 53 ? -16.811 9.839 6.350 1.00 0.00 235 GLN A N 4
ATOM 5854 C CA . GLN A 1 53 ? -17.884 8.907 6.070 1.00 0.00 235 GLN A CA 4
ATOM 5855 C C . GLN A 1 53 ? -17.238 7.553 5.781 1.00 0.00 235 GLN A C 4
ATOM 5856 O O . GLN A 1 53 ? -16.090 7.522 5.342 1.00 0.00 235 GLN A O 4
ATOM 5870 N N . CYS A 1 54 ? -17.954 6.448 6.008 1.00 0.00 236 CYS A N 4
ATOM 5871 C CA . CYS A 1 54 ? -17.469 5.085 5.836 1.00 0.00 236 CYS A CA 4
ATOM 5872 C C . CYS A 1 54 ? -18.533 4.227 5.152 1.00 0.00 236 CYS A C 4
ATOM 5873 O O . CYS A 1 54 ? -19.734 4.427 5.358 1.00 0.00 236 CYS A O 4
ATOM 5880 N N . LYS A 1 55 ? -18.092 3.245 4.365 1.00 0.00 237 LYS A N 4
ATOM 5881 C CA . LYS A 1 55 ? -18.931 2.329 3.599 1.00 0.00 237 LYS A CA 4
ATOM 5882 C C . LYS A 1 55 ? -18.659 0.931 4.129 1.00 0.00 237 LYS A C 4
ATOM 5883 O O . LYS A 1 55 ? -17.506 0.500 4.174 1.00 0.00 237 LYS A O 4
ATOM 5902 N N . MET A 1 56 ? -19.705 0.255 4.583 1.00 0.00 238 MET A N 4
ATOM 5903 C CA . MET A 1 56 ? -19.678 -1.073 5.190 1.00 0.00 238 MET A CA 4
ATOM 5904 C C . MET A 1 56 ? -20.177 -2.123 4.204 1.00 0.00 238 MET A C 4
ATOM 5905 O O . MET A 1 56 ? -20.856 -1.797 3.232 1.00 0.00 238 MET A O 4
ATOM 5919 N N . SER A 1 57 ? -19.831 -3.377 4.456 1.00 0.00 239 SER A N 4
ATOM 5920 C CA . SER A 1 57 ? -20.411 -4.523 3.781 1.00 0.00 239 SER A CA 4
ATOM 5921 C C . SER A 1 57 ? -20.996 -5.446 4.846 1.00 0.00 239 SER A C 4
ATOM 5922 O O . SER A 1 57 ? -22.185 -5.356 5.180 1.00 0.00 239 SER A O 4
ATOM 5930 N N . LEU A 1 58 ? -20.166 -6.323 5.406 1.00 0.00 240 LEU A N 4
ATOM 5931 C CA . LEU A 1 58 ? -20.591 -7.314 6.384 1.00 0.00 240 LEU A CA 4
ATOM 5932 C C . LEU A 1 58 ? -20.625 -6.662 7.757 1.00 0.00 240 LEU A C 4
ATOM 5933 O O . LEU A 1 58 ? -19.752 -5.856 8.090 1.00 0.00 240 LEU A O 4
ATOM 5949 N N . ASN A 1 59 ? -21.624 -7.015 8.558 1.00 0.00 241 ASN A N 4
ATOM 5950 C CA . ASN A 1 59 ? -21.732 -6.570 9.938 1.00 0.00 241 ASN A CA 4
ATOM 5951 C C . ASN A 1 59 ? -20.496 -7.076 10.684 1.00 0.00 241 ASN A C 4
ATOM 5952 O O . ASN A 1 59 ? -20.112 -8.238 10.545 1.00 0.00 241 ASN A O 4
ATOM 5963 N N . GLY A 1 60 ? -19.838 -6.197 11.436 1.00 0.00 242 GLY A N 4
ATOM 5964 C CA . GLY A 1 60 ? -18.640 -6.517 12.206 1.00 0.00 242 GLY A CA 4
ATOM 5965 C C . GLY A 1 60 ? -17.339 -6.508 11.396 1.00 0.00 242 GLY A C 4
ATOM 5966 O O . GLY A 1 60 ? -16.264 -6.499 12.007 1.00 0.00 242 GLY A O 4
ATOM 5970 N N . GLN A 1 61 ? -17.376 -6.455 10.059 1.00 0.00 243 GLN A N 4
ATOM 5971 C CA . GLN A 1 61 ? -16.195 -6.043 9.308 1.00 0.00 243 GLN A CA 4
ATOM 5972 C C . GLN A 1 61 ? -16.068 -4.526 9.496 1.00 0.00 243 GLN A C 4
ATOM 5973 O O . GLN A 1 61 ? -17.054 -3.797 9.318 1.00 0.00 243 GLN A O 4
ATOM 5987 N N . ARG A 1 62 ? -14.865 -4.018 9.789 1.00 0.00 244 ARG A N 4
ATOM 5988 C CA . ARG A 1 62 ? -14.577 -2.601 9.556 1.00 0.00 244 ARG A CA 4
ATOM 5989 C C . ARG A 1 62 ? -14.878 -2.288 8.087 1.00 0.00 244 ARG A C 4
ATOM 5990 O O . ARG A 1 62 ? -14.818 -3.181 7.236 1.00 0.00 244 ARG A O 4
ATOM 6011 N N . GLY A 1 63 ? -15.205 -1.043 7.777 1.00 0.00 245 GLY A N 4
ATOM 6012 C CA . GLY A 1 63 ? -15.569 -0.628 6.435 1.00 0.00 245 GLY A CA 4
ATOM 6013 C C . GLY A 1 63 ? -14.836 0.657 6.123 1.00 0.00 245 GLY A C 4
ATOM 6014 O O . GLY A 1 63 ? -14.812 1.547 6.978 1.00 0.00 245 GLY A O 4
ATOM 6018 N N . GLU A 1 64 ? -14.276 0.742 4.920 1.00 0.00 246 GLU A N 4
ATOM 6019 C CA . GLU A 1 64 ? -13.355 1.781 4.483 1.00 0.00 246 GLU A CA 4
ATOM 6020 C C . GLU A 1 64 ? -14.029 3.158 4.539 1.00 0.00 246 GLU A C 4
ATOM 6021 O O . GLU A 1 64 ? -15.230 3.273 4.293 1.00 0.00 246 GLU A O 4
ATOM 6033 N N . CYS A 1 65 ? -13.242 4.189 4.879 1.00 0.00 247 CYS A N 4
ATOM 6034 C CA . CYS A 1 65 ? -13.696 5.544 5.147 1.00 0.00 247 CYS A CA 4
ATOM 6035 C C . CYS A 1 65 ? -12.932 6.553 4.291 1.00 0.00 247 CYS A C 4
ATOM 6036 O O . CYS A 1 65 ? -11.793 6.302 3.900 1.00 0.00 247 CYS A O 4
ATOM 6043 N N . TRP A 1 66 ? -13.523 7.726 4.083 1.00 0.00 248 TRP A N 4
ATOM 6044 C CA . TRP A 1 66 ? -12.928 8.879 3.422 1.00 0.00 248 TRP A CA 4
ATOM 6045 C C . TRP A 1 66 ? -13.294 10.117 4.243 1.00 0.00 248 TRP A C 4
ATOM 6046 O O . TRP A 1 66 ? -14.100 10.040 5.178 1.00 0.00 248 TRP A O 4
ATOM 6067 N N . CYS A 1 67 ? -12.684 11.249 3.925 1.00 0.00 249 CYS A N 4
ATOM 6068 C CA . CYS A 1 67 ? -13.018 12.570 4.434 1.00 0.00 249 CYS A CA 4
ATOM 6069 C C . CYS A 1 67 ? -13.786 13.279 3.323 1.00 0.00 249 CYS A C 4
ATOM 6070 O O . CYS A 1 67 ? -13.618 12.922 2.151 1.00 0.00 249 CYS A O 4
ATOM 6077 N N . VAL A 1 68 ? -14.598 14.294 3.624 1.00 0.00 250 VAL A N 4
ATOM 6078 C CA . VAL A 1 68 ? -15.324 15.017 2.582 1.00 0.00 250 VAL A CA 4
ATOM 6079 C C . VAL A 1 68 ? -14.805 16.447 2.500 1.00 0.00 250 VAL A C 4
ATOM 6080 O O . VAL A 1 68 ? -14.057 16.909 3.361 1.00 0.00 250 VAL A O 4
ATOM 6093 N N . ASN A 1 69 ? -15.142 17.140 1.416 1.00 0.00 251 ASN A N 4
ATOM 6094 C CA . ASN A 1 69 ? -14.612 18.464 1.113 1.00 0.00 251 ASN A CA 4
ATOM 6095 C C . ASN A 1 69 ? -15.694 19.371 0.524 1.00 0.00 251 ASN A C 4
ATOM 6096 O O . ASN A 1 69 ? -15.764 20.526 0.940 1.00 0.00 251 ASN A O 4
ATOM 6107 N N . PRO A 1 70 ? -16.610 18.871 -0.335 1.00 0.00 252 PRO A N 4
ATOM 6108 C CA . PRO A 1 70 ? -17.985 19.354 -0.332 1.00 0.00 252 PRO A CA 4
ATOM 6109 C C . PRO A 1 70 ? -18.643 19.039 1.015 1.00 0.00 252 PRO A C 4
ATOM 6110 O O . PRO A 1 70 ? -18.189 18.153 1.747 1.00 0.00 252 PRO A O 4
ATOM 6121 N N . ASN A 1 71 ? -19.774 19.678 1.313 1.00 0.00 253 ASN A N 4
ATOM 6122 C CA . ASN A 1 71 ? -20.622 19.332 2.456 1.00 0.00 253 ASN A CA 4
ATOM 6123 C C . ASN A 1 71 ? -21.479 18.126 2.103 1.00 0.00 253 ASN A C 4
ATOM 6124 O O . ASN A 1 71 ? -21.977 17.435 2.978 1.00 0.00 253 ASN A O 4
ATOM 6135 N N . THR A 1 72 ? -21.617 17.838 0.814 1.00 0.00 254 THR A N 4
ATOM 6136 C CA . THR A 1 72 ? -22.562 16.894 0.271 1.00 0.00 254 THR A CA 4
ATOM 6137 C C . THR A 1 72 ? -22.011 15.483 0.482 1.00 0.00 254 THR A C 4
ATOM 6138 O O . THR A 1 72 ? -22.739 14.516 0.327 1.00 0.00 254 THR A O 4
ATOM 6149 N N . GLY A 1 73 ? -20.711 15.336 0.779 1.00 0.00 255 GLY A N 4
ATOM 6150 C CA . GLY A 1 73 ? -20.031 14.061 0.951 1.00 0.00 255 GLY A CA 4
ATOM 6151 C C . GLY A 1 73 ? -20.113 13.118 -0.247 1.00 0.00 255 GLY A C 4
ATOM 6152 O O . GLY A 1 73 ? -19.665 11.977 -0.147 1.00 0.00 255 GLY A O 4
ATOM 6156 N N . LYS A 1 74 ? -20.638 13.574 -1.386 1.00 0.00 256 LYS A N 4
ATOM 6157 C CA . LYS A 1 74 ? -21.156 12.707 -2.452 1.00 0.00 256 LYS A CA 4
ATOM 6158 C C . LYS A 1 74 ? -20.418 13.024 -3.745 1.00 0.00 256 LYS A C 4
ATOM 6159 O O . LYS A 1 74 ? -21.026 13.415 -4.744 1.00 0.00 256 LYS A O 4
ATOM 6178 N N . LEU A 1 75 ? -19.094 12.927 -3.699 1.00 0.00 257 LEU A N 4
ATOM 6179 C CA . LEU A 1 75 ? -18.220 13.273 -4.794 1.00 0.00 257 LEU A CA 4
ATOM 6180 C C . LEU A 1 75 ? -17.423 12.017 -5.096 1.00 0.00 257 LEU A C 4
ATOM 6181 O O . LEU A 1 75 ? -17.886 11.163 -5.845 1.00 0.00 257 LEU A O 4
ATOM 6197 N N . ILE A 1 76 ? -16.284 11.850 -4.431 1.00 0.00 258 ILE A N 4
ATOM 6198 C CA . ILE A 1 76 ? -15.413 10.683 -4.486 1.00 0.00 258 ILE A CA 4
ATOM 6199 C C . ILE A 1 76 ? -14.838 10.462 -3.087 1.00 0.00 258 ILE A C 4
ATOM 6200 O O . ILE A 1 76 ? -15.139 11.232 -2.164 1.00 0.00 258 ILE A O 4
ATOM 6216 N N . GLN A 1 77 ? -13.972 9.454 -2.950 1.00 0.00 259 GLN A N 4
ATOM 6217 C CA . GLN A 1 77 ? -13.097 9.315 -1.800 1.00 0.00 259 GLN A CA 4
ATOM 6218 C C . GLN A 1 77 ? -12.330 10.628 -1.575 1.00 0.00 259 GLN A C 4
ATOM 6219 O O . GLN A 1 77 ? -12.547 11.281 -0.561 1.00 0.00 259 GLN A O 4
ATOM 6233 N N . GLY A 1 78 ? -11.475 11.059 -2.511 1.00 0.00 260 GLY A N 4
ATOM 6234 C CA . GLY A 1 78 ? -10.549 12.166 -2.269 1.00 0.00 260 GLY A CA 4
ATOM 6235 C C . GLY A 1 78 ? -9.660 11.852 -1.064 1.00 0.00 260 GLY A C 4
ATOM 6236 O O . GLY A 1 78 ? -9.372 12.722 -0.243 1.00 0.00 260 GLY A O 4
ATOM 6240 N N . ALA A 1 79 ? -9.308 10.576 -0.926 1.00 0.00 261 ALA A N 4
ATOM 6241 C CA . ALA A 1 79 ? -8.549 9.977 0.154 1.00 0.00 261 ALA A CA 4
ATOM 6242 C C . ALA A 1 79 ? -7.725 8.830 -0.452 1.00 0.00 261 ALA A C 4
ATOM 6243 O O . ALA A 1 79 ? -8.072 8.347 -1.541 1.00 0.00 261 ALA A O 4
ATOM 6250 N N . PRO A 1 80 ? -6.657 8.373 0.222 1.00 0.00 262 PRO A N 4
ATOM 6251 C CA . PRO A 1 80 ? -5.878 7.223 -0.224 1.00 0.00 262 PRO A CA 4
ATOM 6252 C C . PRO A 1 80 ? -6.663 5.919 -0.004 1.00 0.00 262 PRO A C 4
ATOM 6253 O O . PRO A 1 80 ? -7.855 5.947 0.324 1.00 0.00 262 PRO A O 4
ATOM 6264 N N . THR A 1 81 ? -6.022 4.762 -0.184 1.00 0.00 263 THR A N 4
ATOM 6265 C CA . THR A 1 81 ? -6.649 3.491 0.155 1.00 0.00 263 THR A CA 4
ATOM 6266 C C . THR A 1 81 ? -6.659 3.358 1.681 1.00 0.00 263 THR A C 4
ATOM 6267 O O . THR A 1 81 ? -5.645 3.589 2.349 1.00 0.00 263 THR A O 4
ATOM 6278 N N . ILE A 1 82 ? -7.818 3.026 2.243 1.00 0.00 264 ILE A N 4
ATOM 6279 C CA . ILE A 1 82 ? -8.087 2.983 3.676 1.00 0.00 264 ILE A CA 4
ATOM 6280 C C . ILE A 1 82 ? -8.693 1.600 3.967 1.00 0.00 264 ILE A C 4
ATOM 6281 O O . ILE A 1 82 ? -9.207 0.938 3.061 1.00 0.00 264 ILE A O 4
ATOM 6297 N N . ARG A 1 83 ? -8.645 1.127 5.216 1.00 0.00 265 ARG A N 4
ATOM 6298 C CA . ARG A 1 83 ? -9.220 -0.166 5.610 1.00 0.00 265 ARG A CA 4
ATOM 6299 C C . ARG A 1 83 ? -10.509 0.017 6.389 1.00 0.00 265 ARG A C 4
ATOM 6300 O O . ARG A 1 83 ? -11.439 -0.769 6.259 1.00 0.00 265 ARG A O 4
ATOM 6321 N N . GLY A 1 84 ? -10.552 1.036 7.230 1.00 0.00 266 GLY A N 4
ATOM 6322 C CA . GLY A 1 84 ? -11.687 1.376 8.070 1.00 0.00 266 GLY A CA 4
ATOM 6323 C C . GLY A 1 84 ? -11.210 2.327 9.147 1.00 0.00 266 GLY A C 4
ATOM 6324 O O . GLY A 1 84 ? -11.615 2.234 10.300 1.00 0.00 266 GLY A O 4
ATOM 6328 N N . ASP A 1 85 ? -10.275 3.186 8.767 1.00 0.00 267 ASP A N 4
ATOM 6329 C CA . ASP A 1 85 ? -9.546 4.113 9.593 1.00 0.00 267 ASP A CA 4
ATOM 6330 C C . ASP A 1 85 ? -9.924 5.471 9.013 1.00 0.00 267 ASP A C 4
ATOM 6331 O O . ASP A 1 85 ? -9.385 5.879 7.988 1.00 0.00 267 ASP A O 4
ATOM 6340 N N . PRO A 1 86 ? -10.909 6.153 9.624 1.00 0.00 268 PRO A N 4
ATOM 6341 C CA . PRO A 1 86 ? -11.308 7.490 9.236 1.00 0.00 268 PRO A CA 4
ATOM 6342 C C . PRO A 1 86 ? -10.274 8.446 9.809 1.00 0.00 268 PRO A C 4
ATOM 6343 O O . PRO A 1 86 ? -10.387 8.930 10.938 1.00 0.00 268 PRO A O 4
ATOM 6354 N N . GLU A 1 87 ? -9.217 8.644 9.040 1.00 0.00 269 GLU A N 4
ATOM 6355 C CA . GLU A 1 87 ? -8.214 9.644 9.281 1.00 0.00 269 GLU A CA 4
ATOM 6356 C C . GLU A 1 87 ? -7.762 10.100 7.904 1.00 0.00 269 GLU A C 4
ATOM 6357 O O . GLU A 1 87 ? -7.364 9.280 7.072 1.00 0.00 269 GLU A O 4
ATOM 6369 N N . CYS A 1 88 ? -7.848 11.401 7.658 1.00 0.00 270 CYS A N 4
ATOM 6370 C CA . CYS A 1 88 ? -7.233 12.053 6.524 1.00 0.00 270 CYS A CA 4
ATOM 6371 C C . CYS A 1 88 ? -6.266 13.078 7.098 1.00 0.00 270 CYS A C 4
ATOM 6372 O O . CYS A 1 88 ? -6.621 13.828 8.011 1.00 0.00 270 CYS A O 4
ATOM 6379 N N . HIS A 1 89 ? -5.049 13.111 6.571 1.00 0.00 271 HIS A N 4
ATOM 6380 C CA . HIS A 1 89 ? -4.063 14.135 6.856 1.00 0.00 271 HIS A CA 4
ATOM 6381 C C . HIS A 1 89 ? -3.242 14.285 5.581 1.00 0.00 271 HIS A C 4
ATOM 6382 O O . HIS A 1 89 ? -3.470 15.216 4.813 1.00 0.00 271 HIS A O 4
ATOM 6396 N N . LEU A 1 90 ? -2.348 13.339 5.300 1.00 0.00 272 LEU A N 4
ATOM 6397 C CA . LEU A 1 90 ? -1.630 13.237 4.037 1.00 0.00 272 LEU A CA 4
ATOM 6398 C C . LEU A 1 90 ? -1.480 11.749 3.710 1.00 0.00 272 LEU A C 4
ATOM 6399 O O . LEU A 1 90 ? -1.962 10.897 4.464 1.00 0.00 272 LEU A O 4
ATOM 6415 N N . PHE A 1 91 ? -0.867 11.421 2.576 1.00 0.00 273 PHE A N 4
ATOM 6416 C CA . PHE A 1 91 ? -0.732 10.056 2.079 1.00 0.00 273 PHE A CA 4
ATOM 6417 C C . PHE A 1 91 ? 0.737 9.644 1.938 1.00 0.00 273 PHE A C 4
ATOM 6418 O O . PHE A 1 91 ? 1.051 8.683 1.236 1.00 0.00 273 PHE A O 4
ATOM 6435 N N . TYR A 1 92 ? 1.659 10.411 2.521 1.00 0.00 274 TYR A N 4
ATOM 6436 C CA . TYR A 1 92 ? 3.091 10.294 2.300 1.00 0.00 274 TYR A CA 4
ATOM 6437 C C . TYR A 1 92 ? 3.645 9.212 3.238 1.00 0.00 274 TYR A C 4
ATOM 6438 O O . TYR A 1 92 ? 4.462 9.497 4.114 1.00 0.00 274 TYR A O 4
ATOM 6456 N N . ASN A 1 93 ? 3.190 7.959 3.123 1.00 0.00 275 ASN A N 4
ATOM 6457 C CA . ASN A 1 93 ? 3.553 6.928 4.092 1.00 0.00 275 ASN A CA 4
ATOM 6458 C C . ASN A 1 93 ? 3.717 5.556 3.441 1.00 0.00 275 ASN A C 4
ATOM 6459 O O . ASN A 1 93 ? 2.802 4.730 3.466 1.00 0.00 275 ASN A O 4
ATOM 6470 N N . GLU A 1 94 ? 4.906 5.293 2.907 1.00 0.00 276 GLU A N 4
ATOM 6471 C CA . GLU A 1 94 ? 5.294 4.002 2.354 1.00 0.00 276 GLU A CA 4
ATOM 6472 C C . GLU A 1 94 ? 6.619 3.600 3.001 1.00 0.00 276 GLU A C 4
ATOM 6473 O O . GLU A 1 94 ? 7.578 4.372 2.947 1.00 0.00 276 GLU A O 4
ATOM 6485 N N . GLN A 1 95 ? 6.690 2.391 3.556 1.00 0.00 277 GLN A N 4
ATOM 6486 C CA . GLN A 1 95 ? 7.932 1.714 3.921 1.00 0.00 277 GLN A CA 4
ATOM 6487 C C . GLN A 1 95 ? 7.743 0.230 3.606 1.00 0.00 277 GLN A C 4
ATOM 6488 O O . GLN A 1 95 ? 6.606 -0.259 3.618 1.00 0.00 277 GLN A O 4
ATOM 6502 N N . GLN A 1 96 ? 8.826 -0.507 3.358 1.00 0.00 278 GLN A N 4
ATOM 6503 C CA . GLN A 1 96 ? 8.845 -1.967 3.295 1.00 0.00 278 GLN A CA 4
ATOM 6504 C C . GLN A 1 96 ? 10.293 -2.454 3.446 1.00 0.00 278 GLN A C 4
ATOM 6505 O O . GLN A 1 96 ? 11.239 -1.692 3.225 1.00 0.00 278 GLN A O 4
ATOM 6519 N N . GLU A 1 97 ? 10.474 -3.732 3.767 1.00 0.00 279 GLU A N 4
ATOM 6520 C CA . GLU A 1 97 ? 11.746 -4.451 3.736 1.00 0.00 279 GLU A CA 4
ATOM 6521 C C . GLU A 1 97 ? 11.426 -5.900 3.324 1.00 0.00 279 GLU A C 4
ATOM 6522 O O . GLU A 1 97 ? 10.245 -6.265 3.247 1.00 0.00 279 GLU A O 4
ATOM 6534 N N . ALA A 1 98 ? 12.432 -6.737 3.066 1.00 0.00 280 ALA A N 4
ATOM 6535 C CA . ALA A 1 98 ? 12.308 -8.183 2.938 1.00 0.00 280 ALA A CA 4
ATOM 6536 C C . ALA A 1 98 ? 13.556 -8.811 3.564 1.00 0.00 280 ALA A C 4
ATOM 6537 O O . ALA A 1 98 ? 14.661 -8.607 3.066 1.00 0.00 280 ALA A O 4
ATOM 6544 N N . ARG A 1 99 ? 13.394 -9.579 4.644 1.00 0.00 281 ARG A N 4
ATOM 6545 C CA . ARG A 1 99 ? 14.494 -10.145 5.433 1.00 0.00 281 ARG A CA 4
ATOM 6546 C C . ARG A 1 99 ? 15.371 -11.139 4.655 1.00 0.00 281 ARG A C 4
ATOM 6547 O O . ARG A 1 99 ? 16.463 -11.461 5.122 1.00 0.00 281 ARG A O 4
ATOM 6568 N N . GLY A 1 100 ? 14.928 -11.646 3.503 1.00 0.00 282 GLY A N 4
ATOM 6569 C CA . GLY A 1 100 ? 15.685 -12.616 2.721 1.00 0.00 282 GLY A CA 4
ATOM 6570 C C . GLY A 1 100 ? 15.527 -14.018 3.306 1.00 0.00 282 GLY A C 4
ATOM 6571 O O . GLY A 1 100 ? 16.122 -14.344 4.335 1.00 0.00 282 GLY A O 4
ATOM 6575 N N . VAL A 1 101 ? 14.680 -14.832 2.677 1.00 0.00 283 VAL A N 4
ATOM 6576 C CA . VAL A 1 101 ? 14.627 -16.275 2.913 1.00 0.00 283 VAL A CA 4
ATOM 6577 C C . VAL A 1 101 ? 15.749 -16.976 2.131 1.00 0.00 283 VAL A C 4
ATOM 6578 O O . VAL A 1 101 ? 16.385 -16.353 1.282 1.00 0.00 283 VAL A O 4
ATOM 6591 N N . HIS A 1 102 ? 15.954 -18.273 2.366 1.00 0.00 284 HIS A N 4
ATOM 6592 C CA . HIS A 1 102 ? 16.732 -19.161 1.512 1.00 0.00 284 HIS A CA 4
ATOM 6593 C C . HIS A 1 102 ? 16.142 -20.567 1.660 1.00 0.00 284 HIS A C 4
ATOM 6594 O O . HIS A 1 102 ? 15.208 -20.767 2.439 1.00 0.00 284 HIS A O 4
ATOM 6608 N N . THR A 1 103 ? 16.710 -21.548 0.968 1.00 0.00 285 THR A N 4
ATOM 6609 C CA . THR A 1 103 ? 16.368 -22.961 1.088 1.00 0.00 285 THR A CA 4
ATOM 6610 C C . THR A 1 103 ? 17.640 -23.799 0.974 1.00 0.00 285 THR A C 4
ATOM 6611 O O . THR A 1 103 ? 18.656 -23.317 0.469 1.00 0.00 285 THR A O 4
ATOM 6622 N N . GLN A 1 104 ? 17.562 -25.072 1.368 1.00 0.00 286 GLN A N 4
ATOM 6623 C CA . GLN A 1 104 ? 18.546 -26.099 1.071 1.00 0.00 286 GLN A CA 4
ATOM 6624 C C . GLN A 1 104 ? 17.767 -27.363 0.697 1.00 0.00 286 GLN A C 4
ATOM 6625 O O . GLN A 1 104 ? 16.637 -27.555 1.144 1.00 0.00 286 GLN A O 4
ATOM 6639 N N . ARG A 1 105 ? 18.388 -28.237 -0.089 1.00 0.00 287 ARG A N 4
ATOM 6640 C CA . ARG A 1 105 ? 18.078 -29.659 -0.199 1.00 0.00 287 ARG A CA 4
ATOM 6641 C C . ARG A 1 105 ? 19.422 -30.390 -0.136 1.00 0.00 287 ARG A C 4
ATOM 6642 O O . ARG A 1 105 ? 20.465 -29.743 -0.240 1.00 0.00 287 ARG A O 4
ATOM 6663 N N . MET A 1 106 ? 19.403 -31.709 0.031 1.00 0.00 288 MET A N 4
ATOM 6664 C CA . MET A 1 106 ? 20.545 -32.563 -0.261 1.00 0.00 288 MET A CA 4
ATOM 6665 C C . MET A 1 106 ? 20.541 -32.813 -1.784 1.00 0.00 288 MET A C 4
ATOM 6666 O O . MET A 1 106 ? 20.322 -31.875 -2.554 1.00 0.00 288 MET A O 4
ATOM 6680 N N . GLN A 1 107 ? 20.800 -34.052 -2.215 1.00 0.00 289 GLN A N 4
ATOM 6681 C CA . GLN A 1 107 ? 20.684 -34.478 -3.601 1.00 0.00 289 GLN A CA 4
ATOM 6682 C C . GLN A 1 107 ? 19.251 -34.270 -4.080 1.00 0.00 289 GLN A C 4
ATOM 6683 O O . GLN A 1 107 ? 19.072 -34.162 -5.311 1.00 0.00 289 GLN A O 4
ATOM 6697 N N . GLY A 1 1 ? -49.566 8.836 4.584 1.00 0.00 183 GLY A N 5
ATOM 6698 C CA . GLY A 1 1 ? -49.841 10.275 4.666 1.00 0.00 183 GLY A CA 5
ATOM 6699 C C . GLY A 1 1 ? -48.741 11.047 3.957 1.00 0.00 183 GLY A C 5
ATOM 6700 O O . GLY A 1 1 ? -47.812 10.427 3.426 1.00 0.00 183 GLY A O 5
ATOM 6704 N N . PRO A 1 2 ? -48.841 12.385 3.919 1.00 0.00 184 PRO A N 5
ATOM 6705 C CA . PRO A 1 2 ? -47.894 13.233 3.216 1.00 0.00 184 PRO A CA 5
ATOM 6706 C C . PRO A 1 2 ? -46.488 12.987 3.778 1.00 0.00 184 PRO A C 5
ATOM 6707 O O . PRO A 1 2 ? -46.343 12.757 4.984 1.00 0.00 184 PRO A O 5
ATOM 6718 N N . PRO A 1 3 ? -45.460 12.934 2.922 1.00 0.00 185 PRO A N 5
ATOM 6719 C CA . PRO A 1 3 ? -44.175 12.358 3.278 1.00 0.00 185 PRO A CA 5
ATOM 6720 C C . PRO A 1 3 ? -43.446 13.220 4.311 1.00 0.00 185 PRO A C 5
ATOM 6721 O O . PRO A 1 3 ? -43.689 14.435 4.389 1.00 0.00 185 PRO A O 5
ATOM 6732 N N . PRO A 1 4 ? -42.536 12.628 5.096 1.00 0.00 186 PRO A N 5
ATOM 6733 C CA . PRO A 1 4 ? -41.682 13.379 5.996 1.00 0.00 186 PRO A CA 5
ATOM 6734 C C . PRO A 1 4 ? -40.767 14.293 5.183 1.00 0.00 186 PRO A C 5
ATOM 6735 O O . PRO A 1 4 ? -40.233 13.881 4.145 1.00 0.00 186 PRO A O 5
ATOM 6746 N N . ALA A 1 5 ? -40.553 15.524 5.648 1.00 0.00 187 ALA A N 5
ATOM 6747 C CA . ALA A 1 5 ? -39.655 16.469 4.993 1.00 0.00 187 ALA A CA 5
ATOM 6748 C C . ALA A 1 5 ? -39.228 17.548 5.986 1.00 0.00 187 ALA A C 5
ATOM 6749 O O . ALA A 1 5 ? -40.046 18.408 6.332 1.00 0.00 187 ALA A O 5
ATOM 6756 N N . ARG A 1 6 ? -37.980 17.485 6.474 1.00 0.00 188 ARG A N 5
ATOM 6757 C CA . ARG A 1 6 ? -37.358 18.540 7.285 1.00 0.00 188 ARG A CA 5
ATOM 6758 C C . ARG A 1 6 ? -35.902 18.785 6.911 1.00 0.00 188 ARG A C 5
ATOM 6759 O O . ARG A 1 6 ? -35.454 19.936 6.962 1.00 0.00 188 ARG A O 5
ATOM 6780 N N . THR A 1 7 ? -35.132 17.735 6.632 1.00 0.00 189 THR A N 5
ATOM 6781 C CA . THR A 1 7 ? -33.692 17.769 6.833 1.00 0.00 189 THR A CA 5
ATOM 6782 C C . THR A 1 7 ? -33.013 17.078 5.644 1.00 0.00 189 THR A C 5
ATOM 6783 O O . THR A 1 7 ? -33.356 15.937 5.328 1.00 0.00 189 THR A O 5
ATOM 6794 N N . PRO A 1 8 ? -32.024 17.719 4.992 1.00 0.00 190 PRO A N 5
ATOM 6795 C CA . PRO A 1 8 ? -31.432 17.211 3.760 1.00 0.00 190 PRO A CA 5
ATOM 6796 C C . PRO A 1 8 ? -30.704 15.885 3.987 1.00 0.00 190 PRO A C 5
ATOM 6797 O O . PRO A 1 8 ? -30.830 14.984 3.158 1.00 0.00 190 PRO A O 5
ATOM 6808 N N . CYS A 1 9 ? -29.960 15.739 5.089 1.00 0.00 191 CYS A N 5
ATOM 6809 C CA . CYS A 1 9 ? -29.316 14.476 5.418 1.00 0.00 191 CYS A CA 5
ATOM 6810 C C . CYS A 1 9 ? -30.314 13.387 5.796 1.00 0.00 191 CYS A C 5
ATOM 6811 O O . CYS A 1 9 ? -30.031 12.217 5.559 1.00 0.00 191 CYS A O 5
ATOM 6818 N N . GLN A 1 10 ? -31.443 13.756 6.412 1.00 0.00 192 GLN A N 5
ATOM 6819 C CA . GLN A 1 10 ? -32.402 12.783 6.908 1.00 0.00 192 GLN A CA 5
ATOM 6820 C C . GLN A 1 10 ? -33.029 12.095 5.709 1.00 0.00 192 GLN A C 5
ATOM 6821 O O . GLN A 1 10 ? -33.004 10.875 5.656 1.00 0.00 192 GLN A O 5
ATOM 6835 N N . GLN A 1 11 ? -33.497 12.855 4.717 1.00 0.00 193 GLN A N 5
ATOM 6836 C CA . GLN A 1 11 ? -34.141 12.280 3.548 1.00 0.00 193 GLN A CA 5
ATOM 6837 C C . GLN A 1 11 ? -33.207 11.318 2.803 1.00 0.00 193 GLN A C 5
ATOM 6838 O O . GLN A 1 11 ? -33.648 10.313 2.259 1.00 0.00 193 GLN A O 5
ATOM 6852 N N . GLU A 1 12 ? -31.911 11.615 2.764 1.00 0.00 194 GLU A N 5
ATOM 6853 C CA . GLU A 1 12 ? -30.937 10.792 2.064 1.00 0.00 194 GLU A CA 5
ATOM 6854 C C . GLU A 1 12 ? -30.715 9.472 2.790 1.00 0.00 194 GLU A C 5
ATOM 6855 O O . GLU A 1 12 ? -30.617 8.437 2.129 1.00 0.00 194 GLU A O 5
ATOM 6867 N N . LEU A 1 13 ? -30.605 9.518 4.123 1.00 0.00 195 LEU A N 5
ATOM 6868 C CA . LEU A 1 13 ? -30.541 8.351 4.996 1.00 0.00 195 LEU A CA 5
ATOM 6869 C C . LEU A 1 13 ? -31.818 7.532 4.856 1.00 0.00 195 LEU A C 5
ATOM 6870 O O . LEU A 1 13 ? -31.761 6.312 4.751 1.00 0.00 195 LEU A O 5
ATOM 6886 N N . ASP A 1 14 ? -32.951 8.227 4.816 1.00 0.00 196 ASP A N 5
ATOM 6887 C CA . ASP A 1 14 ? -34.298 7.664 4.731 1.00 0.00 196 ASP A CA 5
ATOM 6888 C C . ASP A 1 14 ? -34.426 6.860 3.439 1.00 0.00 196 ASP A C 5
ATOM 6889 O O . ASP A 1 14 ? -34.770 5.679 3.471 1.00 0.00 196 ASP A O 5
ATOM 6898 N N . GLN A 1 15 ? -33.993 7.437 2.317 1.00 0.00 197 GLN A N 5
ATOM 6899 C CA . GLN A 1 15 ? -33.927 6.762 1.025 1.00 0.00 197 GLN A CA 5
ATOM 6900 C C . GLN A 1 15 ? -33.093 5.471 1.092 1.00 0.00 197 GLN A C 5
ATOM 6901 O O . GLN A 1 15 ? -33.509 4.473 0.498 1.00 0.00 197 GLN A O 5
ATOM 6915 N N . VAL A 1 16 ? -31.934 5.470 1.765 1.00 0.00 198 VAL A N 5
ATOM 6916 C CA . VAL A 1 16 ? -31.104 4.269 1.927 1.00 0.00 198 VAL A CA 5
ATOM 6917 C C . VAL A 1 16 ? -31.852 3.248 2.784 1.00 0.00 198 VAL A C 5
ATOM 6918 O O . VAL A 1 16 ? -31.882 2.068 2.440 1.00 0.00 198 VAL A O 5
ATOM 6931 N N . LEU A 1 17 ? -32.417 3.682 3.910 1.00 0.00 199 LEU A N 5
ATOM 6932 C CA . LEU A 1 17 ? -33.044 2.802 4.879 1.00 0.00 199 LEU A CA 5
ATOM 6933 C C . LEU A 1 17 ? -34.240 2.113 4.244 1.00 0.00 199 LEU A C 5
ATOM 6934 O O . LEU A 1 17 ? -34.377 0.896 4.392 1.00 0.00 199 LEU A O 5
ATOM 6950 N N . GLU A 1 18 ? -35.041 2.869 3.491 1.00 0.00 200 GLU A N 5
ATOM 6951 C CA . GLU A 1 18 ? -36.168 2.369 2.731 1.00 0.00 200 GLU A CA 5
ATOM 6952 C C . GLU A 1 18 ? -35.676 1.291 1.779 1.00 0.00 200 GLU A C 5
ATOM 6953 O O . GLU A 1 18 ? -36.212 0.184 1.810 1.00 0.00 200 GLU A O 5
ATOM 6965 N N . ARG A 1 19 ? -34.629 1.581 0.995 1.00 0.00 201 ARG A N 5
ATOM 6966 C CA . ARG A 1 19 ? -34.082 0.630 0.044 1.00 0.00 201 ARG A CA 5
ATOM 6967 C C . ARG A 1 19 ? -33.640 -0.643 0.746 1.00 0.00 201 ARG A C 5
ATOM 6968 O O . ARG A 1 19 ? -33.887 -1.722 0.214 1.00 0.00 201 ARG A O 5
ATOM 6989 N N . ILE A 1 20 ? -32.968 -0.551 1.892 1.00 0.00 202 ILE A N 5
ATOM 6990 C CA . ILE A 1 20 ? -32.535 -1.738 2.615 1.00 0.00 202 ILE A CA 5
ATOM 6991 C C . ILE A 1 20 ? -33.771 -2.590 2.933 1.00 0.00 202 ILE A C 5
ATOM 6992 O O . ILE A 1 20 ? -33.771 -3.775 2.608 1.00 0.00 202 ILE A O 5
ATOM 7008 N N . SER A 1 21 ? -34.841 -2.011 3.485 1.00 0.00 203 SER A N 5
ATOM 7009 C CA . SER A 1 21 ? -36.070 -2.754 3.750 1.00 0.00 203 SER A CA 5
ATOM 7010 C C . SER A 1 21 ? -36.640 -3.370 2.465 1.00 0.00 203 SER A C 5
ATOM 7011 O O . SER A 1 21 ? -37.069 -4.526 2.470 1.00 0.00 203 SER A O 5
ATOM 7019 N N . THR A 1 22 ? -36.623 -2.623 1.359 1.00 0.00 204 THR A N 5
ATOM 7020 C CA . THR A 1 22 ? -37.124 -3.073 0.076 1.00 0.00 204 THR A CA 5
ATOM 7021 C C . THR A 1 22 ? -36.301 -4.266 -0.438 1.00 0.00 204 THR A C 5
ATOM 7022 O O . THR A 1 22 ? -36.904 -5.286 -0.779 1.00 0.00 204 THR A O 5
ATOM 7033 N N . MET A 1 23 ? -34.961 -4.211 -0.458 1.00 0.00 205 MET A N 5
ATOM 7034 C CA . MET A 1 23 ? -34.154 -5.341 -0.930 1.00 0.00 205 MET A CA 5
ATOM 7035 C C . MET A 1 23 ? -34.147 -6.558 0.009 1.00 0.00 205 MET A C 5
ATOM 7036 O O . MET A 1 23 ? -33.804 -7.656 -0.448 1.00 0.00 205 MET A O 5
ATOM 7050 N N . ARG A 1 24 ? -34.541 -6.418 1.283 1.00 0.00 206 ARG A N 5
ATOM 7051 C CA . ARG A 1 24 ? -34.653 -7.542 2.219 1.00 0.00 206 ARG A CA 5
ATOM 7052 C C . ARG A 1 24 ? -35.838 -8.440 1.858 1.00 0.00 206 ARG A C 5
ATOM 7053 O O . ARG A 1 24 ? -36.923 -8.333 2.435 1.00 0.00 206 ARG A O 5
ATOM 7074 N N . LEU A 1 25 ? -35.616 -9.363 0.929 1.00 0.00 207 LEU A N 5
ATOM 7075 C CA . LEU A 1 25 ? -36.499 -10.472 0.598 1.00 0.00 207 LEU A CA 5
ATOM 7076 C C . LEU A 1 25 ? -35.590 -11.662 0.293 1.00 0.00 207 LEU A C 5
ATOM 7077 O O . LEU A 1 25 ? -34.839 -11.577 -0.677 1.00 0.00 207 LEU A O 5
ATOM 7093 N N . PRO A 1 26 ? -35.596 -12.739 1.094 1.00 0.00 208 PRO A N 5
ATOM 7094 C CA . PRO A 1 26 ? -34.800 -13.918 0.808 1.00 0.00 208 PRO A CA 5
ATOM 7095 C C . PRO A 1 26 ? -35.390 -14.644 -0.397 1.00 0.00 208 PRO A C 5
ATOM 7096 O O . PRO A 1 26 ? -36.466 -15.245 -0.304 1.00 0.00 208 PRO A O 5
ATOM 7107 N N . ASP A 1 27 ? -34.700 -14.592 -1.530 1.00 0.00 209 ASP A N 5
ATOM 7108 C CA . ASP A 1 27 ? -35.087 -15.287 -2.750 1.00 0.00 209 ASP A CA 5
ATOM 7109 C C . ASP A 1 27 ? -33.884 -16.074 -3.268 1.00 0.00 209 ASP A C 5
ATOM 7110 O O . ASP A 1 27 ? -32.735 -15.777 -2.932 1.00 0.00 209 ASP A O 5
ATOM 7119 N N . GLU A 1 28 ? -34.154 -17.073 -4.095 1.00 0.00 210 GLU A N 5
ATOM 7120 C CA . GLU A 1 28 ? -33.201 -17.870 -4.845 1.00 0.00 210 GLU A CA 5
ATOM 7121 C C . GLU A 1 28 ? -33.769 -17.880 -6.257 1.00 0.00 210 GLU A C 5
ATOM 7122 O O . GLU A 1 28 ? -34.473 -18.817 -6.637 1.00 0.00 210 GLU A O 5
ATOM 7134 N N . ARG A 1 29 ? -33.604 -16.756 -6.954 1.00 0.00 211 ARG A N 5
ATOM 7135 C CA . ARG A 1 29 ? -34.036 -16.507 -8.326 1.00 0.00 211 ARG A CA 5
ATOM 7136 C C . ARG A 1 29 ? -33.636 -15.083 -8.664 1.00 0.00 211 ARG A C 5
ATOM 7137 O O . ARG A 1 29 ? -32.883 -14.874 -9.619 1.00 0.00 211 ARG A O 5
ATOM 7158 N N . GLY A 1 30 ? -34.162 -14.125 -7.895 1.00 0.00 212 GLY A N 5
ATOM 7159 C CA . GLY A 1 30 ? -33.927 -12.698 -8.059 1.00 0.00 212 GLY A CA 5
ATOM 7160 C C . GLY A 1 30 ? -32.483 -12.294 -7.748 1.00 0.00 212 GLY A C 5
ATOM 7161 O O . GLY A 1 30 ? -31.680 -13.136 -7.325 1.00 0.00 212 GLY A O 5
ATOM 7165 N N . PRO A 1 31 ? -32.133 -11.013 -7.964 1.00 0.00 213 PRO A N 5
ATOM 7166 C CA . PRO A 1 31 ? -30.855 -10.437 -7.555 1.00 0.00 213 PRO A CA 5
ATOM 7167 C C . PRO A 1 31 ? -30.820 -10.230 -6.031 1.00 0.00 213 PRO A C 5
ATOM 7168 O O . PRO A 1 31 ? -31.737 -10.630 -5.305 1.00 0.00 213 PRO A O 5
ATOM 7179 N N . LEU A 1 32 ? -29.741 -9.623 -5.526 1.00 0.00 214 LEU A N 5
ATOM 7180 C CA . LEU A 1 32 ? -29.534 -9.409 -4.100 1.00 0.00 214 LEU A CA 5
ATOM 7181 C C . LEU A 1 32 ? -28.666 -8.169 -3.862 1.00 0.00 214 LEU A C 5
ATOM 7182 O O . LEU A 1 32 ? -27.989 -7.703 -4.781 1.00 0.00 214 LEU A O 5
ATOM 7198 N N . GLU A 1 33 ? -28.641 -7.684 -2.616 1.00 0.00 215 GLU A N 5
ATOM 7199 C CA . GLU A 1 33 ? -27.672 -6.722 -2.090 1.00 0.00 215 GLU A CA 5
ATOM 7200 C C . GLU A 1 33 ? -27.273 -7.153 -0.670 1.00 0.00 215 GLU A C 5
ATOM 7201 O O . GLU A 1 33 ? -27.867 -6.742 0.326 1.00 0.00 215 GLU A O 5
ATOM 7213 N N . HIS A 1 34 ? -26.289 -8.050 -0.566 1.00 0.00 216 HIS A N 5
ATOM 7214 C CA . HIS A 1 34 ? -25.748 -8.552 0.698 1.00 0.00 216 HIS A CA 5
ATOM 7215 C C . HIS A 1 34 ? -24.236 -8.464 0.571 1.00 0.00 216 HIS A C 5
ATOM 7216 O O . HIS A 1 34 ? -23.602 -7.584 1.153 1.00 0.00 216 HIS A O 5
ATOM 7230 N N . LEU A 1 35 ? -23.693 -9.323 -0.291 1.00 0.00 217 LEU A N 5
ATOM 7231 C CA . LEU A 1 35 ? -22.325 -9.372 -0.784 1.00 0.00 217 LEU A CA 5
ATOM 7232 C C . LEU A 1 35 ? -22.167 -8.303 -1.878 1.00 0.00 217 LEU A C 5
ATOM 7233 O O . LEU A 1 35 ? -21.794 -8.589 -3.018 1.00 0.00 217 LEU A O 5
ATOM 7249 N N . TYR A 1 36 ? -22.559 -7.078 -1.541 1.00 0.00 218 TYR A N 5
ATOM 7250 C CA . TYR A 1 36 ? -22.488 -5.848 -2.311 1.00 0.00 218 TYR A CA 5
ATOM 7251 C C . TYR A 1 36 ? -22.135 -4.771 -1.291 1.00 0.00 218 TYR A C 5
ATOM 7252 O O . TYR A 1 36 ? -22.531 -4.876 -0.127 1.00 0.00 218 TYR A O 5
ATOM 7270 N N . SER A 1 37 ? -21.359 -3.764 -1.676 1.00 0.00 219 SER A N 5
ATOM 7271 C CA . SER A 1 37 ? -20.825 -2.795 -0.729 1.00 0.00 219 SER A CA 5
ATOM 7272 C C . SER A 1 37 ? -21.945 -1.882 -0.191 1.00 0.00 219 SER A C 5
ATOM 7273 O O . SER A 1 37 ? -22.960 -1.672 -0.862 1.00 0.00 219 SER A O 5
ATOM 7281 N N . LEU A 1 38 ? -21.785 -1.325 1.016 1.00 0.00 220 LEU A N 5
ATOM 7282 C CA . LEU A 1 38 ? -22.859 -0.636 1.738 1.00 0.00 220 LEU A CA 5
ATOM 7283 C C . LEU A 1 38 ? -22.283 0.533 2.541 1.00 0.00 220 LEU A C 5
ATOM 7284 O O . LEU A 1 38 ? -21.216 0.414 3.145 1.00 0.00 220 LEU A O 5
ATOM 7300 N N . HIS A 1 39 ? -23.000 1.659 2.572 1.00 0.00 221 HIS A N 5
ATOM 7301 C CA . HIS A 1 39 ? -22.689 2.834 3.378 1.00 0.00 221 HIS A CA 5
ATOM 7302 C C . HIS A 1 39 ? -23.985 3.492 3.878 1.00 0.00 221 HIS A C 5
ATOM 7303 O O . HIS A 1 39 ? -24.879 3.785 3.080 1.00 0.00 221 HIS A O 5
ATOM 7317 N N . ILE A 1 40 ? -24.077 3.770 5.182 1.00 0.00 222 ILE A N 5
ATOM 7318 C CA . ILE A 1 40 ? -25.198 4.485 5.793 1.00 0.00 222 ILE A CA 5
ATOM 7319 C C . ILE A 1 40 ? -24.749 5.932 6.055 1.00 0.00 222 ILE A C 5
ATOM 7320 O O . ILE A 1 40 ? -23.808 6.116 6.832 1.00 0.00 222 ILE A O 5
ATOM 7336 N N . PRO A 1 41 ? -25.367 6.956 5.442 1.00 0.00 223 PRO A N 5
ATOM 7337 C CA . PRO A 1 41 ? -24.986 8.341 5.665 1.00 0.00 223 PRO A CA 5
ATOM 7338 C C . PRO A 1 41 ? -25.450 8.795 7.053 1.00 0.00 223 PRO A C 5
ATOM 7339 O O . PRO A 1 41 ? -26.647 8.833 7.332 1.00 0.00 223 PRO A O 5
ATOM 7350 N N . ASN A 1 42 ? -24.520 9.170 7.933 1.00 0.00 224 ASN A N 5
ATOM 7351 C CA . ASN A 1 42 ? -24.863 9.706 9.242 1.00 0.00 224 ASN A CA 5
ATOM 7352 C C . ASN A 1 42 ? -25.390 11.122 9.055 1.00 0.00 224 ASN A C 5
ATOM 7353 O O . ASN A 1 42 ? -24.641 12.016 8.641 1.00 0.00 224 ASN A O 5
ATOM 7364 N N . CYS A 1 43 ? -26.636 11.334 9.467 1.00 0.00 225 CYS A N 5
ATOM 7365 C CA . CYS A 1 43 ? -27.298 12.617 9.381 1.00 0.00 225 CYS A CA 5
ATOM 7366 C C . CYS A 1 43 ? -27.150 13.280 10.742 1.00 0.00 225 CYS A C 5
ATOM 7367 O O . CYS A 1 43 ? -27.502 12.687 11.771 1.00 0.00 225 CYS A O 5
ATOM 7374 N N . ASP A 1 44 ? -26.536 14.461 10.756 1.00 0.00 226 ASP A N 5
ATOM 7375 C CA . ASP A 1 44 ? -26.210 15.162 11.985 1.00 0.00 226 ASP A CA 5
ATOM 7376 C C . ASP A 1 44 ? -27.356 16.062 12.437 1.00 0.00 226 ASP A C 5
ATOM 7377 O O . ASP A 1 44 ? -28.211 16.471 11.649 1.00 0.00 226 ASP A O 5
ATOM 7386 N N . LYS A 1 45 ? -27.331 16.450 13.712 1.00 0.00 227 LYS A N 5
ATOM 7387 C CA . LYS A 1 45 ? -28.259 17.396 14.310 1.00 0.00 227 LYS A CA 5
ATOM 7388 C C . LYS A 1 45 ? -28.330 18.704 13.517 1.00 0.00 227 LYS A C 5
ATOM 7389 O O . LYS A 1 45 ? -29.426 19.252 13.383 1.00 0.00 227 LYS A O 5
ATOM 7408 N N . HIS A 1 46 ? -27.210 19.174 12.959 1.00 0.00 228 HIS A N 5
ATOM 7409 C CA . HIS A 1 46 ? -27.143 20.394 12.150 1.00 0.00 228 HIS A CA 5
ATOM 7410 C C . HIS A 1 46 ? -27.674 20.224 10.715 1.00 0.00 228 HIS A C 5
ATOM 7411 O O . HIS A 1 46 ? -27.642 21.183 9.944 1.00 0.00 228 HIS A O 5
ATOM 7425 N N . GLY A 1 47 ? -28.089 19.030 10.289 1.00 0.00 229 GLY A N 5
ATOM 7426 C CA . GLY A 1 47 ? -28.566 18.760 8.932 1.00 0.00 229 GLY A CA 5
ATOM 7427 C C . GLY A 1 47 ? -27.428 18.635 7.914 1.00 0.00 229 GLY A C 5
ATOM 7428 O O . GLY A 1 47 ? -27.593 18.022 6.857 1.00 0.00 229 GLY A O 5
ATOM 7432 N N . LEU A 1 48 ? -26.262 19.192 8.233 1.00 0.00 230 LEU A N 5
ATOM 7433 C CA . LEU A 1 48 ? -24.987 18.961 7.582 1.00 0.00 230 LEU A CA 5
ATOM 7434 C C . LEU A 1 48 ? -24.655 17.467 7.681 1.00 0.00 230 LEU A C 5
ATOM 7435 O O . LEU A 1 48 ? -24.861 16.851 8.728 1.00 0.00 230 LEU A O 5
ATOM 7451 N N . TYR A 1 49 ? -24.192 16.864 6.589 1.00 0.00 231 TYR A N 5
ATOM 7452 C CA . TYR A 1 49 ? -23.770 15.466 6.587 1.00 0.00 231 TYR A CA 5
ATOM 7453 C C . TYR A 1 49 ? -22.395 15.362 7.274 1.00 0.00 231 TYR A C 5
ATOM 7454 O O . TYR A 1 49 ? -21.606 16.310 7.224 1.00 0.00 231 TYR A O 5
ATOM 7472 N N . ASN A 1 50 ? -22.097 14.223 7.907 1.00 0.00 232 ASN A N 5
ATOM 7473 C CA . ASN A 1 50 ? -20.929 14.075 8.786 1.00 0.00 232 ASN A CA 5
ATOM 7474 C C . ASN A 1 50 ? -19.599 14.304 8.058 1.00 0.00 232 ASN A C 5
ATOM 7475 O O . ASN A 1 50 ? -19.380 13.737 6.988 1.00 0.00 232 ASN A O 5
ATOM 7486 N N . LEU A 1 51 ? -18.697 15.079 8.680 1.00 0.00 233 LEU A N 5
ATOM 7487 C CA . LEU A 1 51 ? -17.388 15.477 8.182 1.00 0.00 233 LEU A CA 5
ATOM 7488 C C . LEU A 1 51 ? -16.506 14.298 7.762 1.00 0.00 233 LEU A C 5
ATOM 7489 O O . LEU A 1 51 ? -15.611 14.512 6.947 1.00 0.00 233 LEU A O 5
ATOM 7505 N N . LYS A 1 52 ? -16.721 13.075 8.258 1.00 0.00 234 LYS A N 5
ATOM 7506 C CA . LYS A 1 52 ? -16.085 11.879 7.703 1.00 0.00 234 LYS A CA 5
ATOM 7507 C C . LYS A 1 52 ? -17.032 10.697 7.728 1.00 0.00 234 LYS A C 5
ATOM 7508 O O . LYS A 1 52 ? -17.864 10.608 8.627 1.00 0.00 234 LYS A O 5
ATOM 7527 N N . GLN A 1 53 ? -16.910 9.777 6.775 1.00 0.00 235 GLN A N 5
ATOM 7528 C CA . GLN A 1 53 ? -17.758 8.600 6.628 1.00 0.00 235 GLN A CA 5
ATOM 7529 C C . GLN A 1 53 ? -16.904 7.461 6.097 1.00 0.00 235 GLN A C 5
ATOM 7530 O O . GLN A 1 53 ? -15.898 7.729 5.452 1.00 0.00 235 GLN A O 5
ATOM 7544 N N . CYS A 1 54 ? -17.312 6.214 6.338 1.00 0.00 236 CYS A N 5
ATOM 7545 C CA . CYS A 1 54 ? -16.633 4.996 5.908 1.00 0.00 236 CYS A CA 5
ATOM 7546 C C . CYS A 1 54 ? -17.619 4.125 5.132 1.00 0.00 236 CYS A C 5
ATOM 7547 O O . CYS A 1 54 ? -18.814 4.094 5.446 1.00 0.00 236 CYS A O 5
ATOM 7554 N N . LYS A 1 55 ? -17.118 3.338 4.180 1.00 0.00 237 LYS A N 5
ATOM 7555 C CA . LYS A 1 55 ? -17.902 2.350 3.435 1.00 0.00 237 LYS A CA 5
ATOM 7556 C C . LYS A 1 55 ? -17.547 0.986 4.005 1.00 0.00 237 LYS A C 5
ATOM 7557 O O . LYS A 1 55 ? -16.387 0.776 4.383 1.00 0.00 237 LYS A O 5
ATOM 7576 N N . MET A 1 56 ? -18.510 0.073 4.055 1.00 0.00 238 MET A N 5
ATOM 7577 C CA . MET A 1 56 ? -18.315 -1.299 4.469 1.00 0.00 238 MET A CA 5
ATOM 7578 C C . MET A 1 56 ? -18.434 -2.168 3.220 1.00 0.00 238 MET A C 5
ATOM 7579 O O . MET A 1 56 ? -19.210 -1.862 2.312 1.00 0.00 238 MET A O 5
ATOM 7593 N N . SER A 1 57 ? -17.688 -3.268 3.171 1.00 0.00 239 SER A N 5
ATOM 7594 C CA . SER A 1 57 ? -17.997 -4.381 2.293 1.00 0.00 239 SER A CA 5
ATOM 7595 C C . SER A 1 57 ? -17.376 -5.660 2.848 1.00 0.00 239 SER A C 5
ATOM 7596 O O . SER A 1 57 ? -18.082 -6.649 3.074 1.00 0.00 239 SER A O 5
ATOM 7604 N N . LEU A 1 58 ? -16.058 -5.641 3.058 1.00 0.00 240 LEU A N 5
ATOM 7605 C CA . LEU A 1 58 ? -15.294 -6.812 3.456 1.00 0.00 240 LEU A CA 5
ATOM 7606 C C . LEU A 1 58 ? -15.753 -7.272 4.836 1.00 0.00 240 LEU A C 5
ATOM 7607 O O . LEU A 1 58 ? -16.107 -6.458 5.691 1.00 0.00 240 LEU A O 5
ATOM 7623 N N . ASN A 1 59 ? -15.718 -8.578 5.070 1.00 0.00 241 ASN A N 5
ATOM 7624 C CA . ASN A 1 59 ? -15.872 -9.177 6.391 1.00 0.00 241 ASN A CA 5
ATOM 7625 C C . ASN A 1 59 ? -14.764 -8.644 7.294 1.00 0.00 241 ASN A C 5
ATOM 7626 O O . ASN A 1 59 ? -13.618 -9.065 7.132 1.00 0.00 241 ASN A O 5
ATOM 7637 N N . GLY A 1 60 ? -15.088 -7.728 8.211 1.00 0.00 242 GLY A N 5
ATOM 7638 C CA . GLY A 1 60 ? -14.245 -7.271 9.311 1.00 0.00 242 GLY A CA 5
ATOM 7639 C C . GLY A 1 60 ? -12.769 -7.073 8.964 1.00 0.00 242 GLY A C 5
ATOM 7640 O O . GLY A 1 60 ? -11.916 -7.560 9.706 1.00 0.00 242 GLY A O 5
ATOM 7644 N N . GLN A 1 61 ? -12.448 -6.442 7.828 1.00 0.00 243 GLN A N 5
ATOM 7645 C CA . GLN A 1 61 ? -11.061 -6.269 7.392 1.00 0.00 243 GLN A CA 5
ATOM 7646 C C . GLN A 1 61 ? -10.526 -4.846 7.629 1.00 0.00 243 GLN A C 5
ATOM 7647 O O . GLN A 1 61 ? -9.400 -4.706 8.118 1.00 0.00 243 GLN A O 5
ATOM 7661 N N . ARG A 1 62 ? -11.253 -3.792 7.236 1.00 0.00 244 ARG A N 5
ATOM 7662 C CA . ARG A 1 62 ? -10.712 -2.433 7.106 1.00 0.00 244 ARG A CA 5
ATOM 7663 C C . ARG A 1 62 ? -11.782 -1.389 7.395 1.00 0.00 244 ARG A C 5
ATOM 7664 O O . ARG A 1 62 ? -12.972 -1.683 7.271 1.00 0.00 244 ARG A O 5
ATOM 7685 N N . GLY A 1 63 ? -11.357 -0.151 7.652 1.00 0.00 245 GLY A N 5
ATOM 7686 C CA . GLY A 1 63 ? -12.206 1.027 7.743 1.00 0.00 245 GLY A CA 5
ATOM 7687 C C . GLY A 1 63 ? -11.587 2.119 6.884 1.00 0.00 245 GLY A C 5
ATOM 7688 O O . GLY A 1 63 ? -10.843 2.959 7.391 1.00 0.00 245 GLY A O 5
ATOM 7692 N N . GLU A 1 64 ? -11.784 2.073 5.567 1.00 0.00 246 GLU A N 5
ATOM 7693 C CA . GLU A 1 64 ? -11.499 3.216 4.711 1.00 0.00 246 GLU A CA 5
ATOM 7694 C C . GLU A 1 64 ? -12.633 4.203 4.928 1.00 0.00 246 GLU A C 5
ATOM 7695 O O . GLU A 1 64 ? -13.802 3.869 4.696 1.00 0.00 246 GLU A O 5
ATOM 7707 N N . CYS A 1 65 ? -12.257 5.414 5.327 1.00 0.00 247 CYS A N 5
ATOM 7708 C CA . CYS A 1 65 ? -13.150 6.550 5.411 1.00 0.00 247 CYS A CA 5
ATOM 7709 C C . CYS A 1 65 ? -12.729 7.570 4.359 1.00 0.00 247 CYS A C 5
ATOM 7710 O O . CYS A 1 65 ? -11.665 7.453 3.744 1.00 0.00 247 CYS A O 5
ATOM 7717 N N . TRP A 1 66 ? -13.552 8.589 4.165 1.00 0.00 248 TRP A N 5
ATOM 7718 C CA . TRP A 1 66 ? -13.173 9.819 3.499 1.00 0.00 248 TRP A CA 5
ATOM 7719 C C . TRP A 1 66 ? -13.625 10.938 4.424 1.00 0.00 248 TRP A C 5
ATOM 7720 O O . TRP A 1 66 ? -14.380 10.701 5.376 1.00 0.00 248 TRP A O 5
ATOM 7741 N N . CYS A 1 67 ? -13.142 12.154 4.201 1.00 0.00 249 CYS A N 5
ATOM 7742 C CA . CYS A 1 67 ? -13.717 13.340 4.805 1.00 0.00 249 CYS A CA 5
ATOM 7743 C C . CYS A 1 67 ? -14.543 14.047 3.740 1.00 0.00 249 CYS A C 5
ATOM 7744 O O . CYS A 1 67 ? -14.418 13.733 2.555 1.00 0.00 249 CYS A O 5
ATOM 7751 N N . VAL A 1 68 ? -15.396 14.985 4.132 1.00 0.00 250 VAL A N 5
ATOM 7752 C CA . VAL A 1 68 ? -16.120 15.817 3.176 1.00 0.00 250 VAL A CA 5
ATOM 7753 C C . VAL A 1 68 ? -15.683 17.268 3.388 1.00 0.00 250 VAL A C 5
ATOM 7754 O O . VAL A 1 68 ? -15.014 17.575 4.381 1.00 0.00 250 VAL A O 5
ATOM 7767 N N . ASN A 1 69 ? -16.014 18.169 2.464 1.00 0.00 251 ASN A N 5
ATOM 7768 C CA . ASN A 1 69 ? -16.015 19.598 2.748 1.00 0.00 251 ASN A CA 5
ATOM 7769 C C . ASN A 1 69 ? -17.439 19.944 3.153 1.00 0.00 251 ASN A C 5
ATOM 7770 O O . ASN A 1 69 ? -18.370 19.448 2.514 1.00 0.00 251 ASN A O 5
ATOM 7781 N N . PRO A 1 70 ? -17.650 20.895 4.078 1.00 0.00 252 PRO A N 5
ATOM 7782 C CA . PRO A 1 70 ? -18.989 21.379 4.410 1.00 0.00 252 PRO A CA 5
ATOM 7783 C C . PRO A 1 70 ? -19.648 22.113 3.231 1.00 0.00 252 PRO A C 5
ATOM 7784 O O . PRO A 1 70 ? -20.794 22.541 3.325 1.00 0.00 252 PRO A O 5
ATOM 7795 N N . ASN A 1 71 ? -18.932 22.272 2.116 1.00 0.00 253 ASN A N 5
ATOM 7796 C CA . ASN A 1 71 ? -19.401 22.905 0.900 1.00 0.00 253 ASN A CA 5
ATOM 7797 C C . ASN A 1 71 ? -20.558 22.129 0.288 1.00 0.00 253 ASN A C 5
ATOM 7798 O O . ASN A 1 71 ? -21.450 22.732 -0.298 1.00 0.00 253 ASN A O 5
ATOM 7809 N N . THR A 1 72 ? -20.506 20.795 0.365 1.00 0.00 254 THR A N 5
ATOM 7810 C CA . THR A 1 72 ? -21.615 19.935 -0.002 1.00 0.00 254 THR A CA 5
ATOM 7811 C C . THR A 1 72 ? -21.991 19.085 1.216 1.00 0.00 254 THR A C 5
ATOM 7812 O O . THR A 1 72 ? -23.168 18.815 1.443 1.00 0.00 254 THR A O 5
ATOM 7823 N N . GLY A 1 73 ? -20.985 18.655 1.988 1.00 0.00 255 GLY A N 5
ATOM 7824 C CA . GLY A 1 73 ? -21.008 17.582 2.972 1.00 0.00 255 GLY A CA 5
ATOM 7825 C C . GLY A 1 73 ? -21.238 16.191 2.361 1.00 0.00 255 GLY A C 5
ATOM 7826 O O . GLY A 1 73 ? -21.190 15.189 3.071 1.00 0.00 255 GLY A O 5
ATOM 7830 N N . LYS A 1 74 ? -21.464 16.086 1.049 1.00 0.00 256 LYS A N 5
ATOM 7831 C CA . LYS A 1 74 ? -21.584 14.795 0.379 1.00 0.00 256 LYS A CA 5
ATOM 7832 C C . LYS A 1 74 ? -20.184 14.282 0.075 1.00 0.00 256 LYS A C 5
ATOM 7833 O O . LYS A 1 74 ? -19.215 15.038 0.200 1.00 0.00 256 LYS A O 5
ATOM 7852 N N . LEU A 1 75 ? -20.090 13.005 -0.300 1.00 0.00 257 LEU A N 5
ATOM 7853 C CA . LEU A 1 75 ? -18.845 12.327 -0.620 1.00 0.00 257 LEU A CA 5
ATOM 7854 C C . LEU A 1 75 ? -17.991 13.194 -1.541 1.00 0.00 257 LEU A C 5
ATOM 7855 O O . LEU A 1 75 ? -18.381 13.491 -2.670 1.00 0.00 257 LEU A O 5
ATOM 7871 N N . ILE A 1 76 ? -16.870 13.678 -1.009 1.00 0.00 258 ILE A N 5
ATOM 7872 C CA . ILE A 1 76 ? -15.789 14.201 -1.823 1.00 0.00 258 ILE A CA 5
ATOM 7873 C C . ILE A 1 76 ? -15.079 13.021 -2.490 1.00 0.00 258 ILE A C 5
ATOM 7874 O O . ILE A 1 76 ? -15.385 11.857 -2.219 1.00 0.00 258 ILE A O 5
ATOM 7890 N N . GLN A 1 77 ? -14.105 13.352 -3.329 1.00 0.00 259 GLN A N 5
ATOM 7891 C CA . GLN A 1 77 ? -13.220 12.405 -3.987 1.00 0.00 259 GLN A CA 5
ATOM 7892 C C . GLN A 1 77 ? -11.779 12.937 -4.108 1.00 0.00 259 GLN A C 5
ATOM 7893 O O . GLN A 1 77 ? -10.883 12.185 -4.495 1.00 0.00 259 GLN A O 5
ATOM 7907 N N . GLY A 1 78 ? -11.525 14.207 -3.767 1.00 0.00 260 GLY A N 5
ATOM 7908 C CA . GLY A 1 78 ? -10.254 14.881 -4.018 1.00 0.00 260 GLY A CA 5
ATOM 7909 C C . GLY A 1 78 ? -9.157 14.596 -2.993 1.00 0.00 260 GLY A C 5
ATOM 7910 O O . GLY A 1 78 ? -8.034 15.060 -3.187 1.00 0.00 260 GLY A O 5
ATOM 7914 N N . ALA A 1 79 ? -9.448 13.874 -1.912 1.00 0.00 261 ALA A N 5
ATOM 7915 C CA . ALA A 1 79 ? -8.445 13.463 -0.927 1.00 0.00 261 ALA A CA 5
ATOM 7916 C C . ALA A 1 79 ? -7.517 12.340 -1.449 1.00 0.00 261 ALA A C 5
ATOM 7917 O O . ALA A 1 79 ? -7.772 11.778 -2.522 1.00 0.00 261 ALA A O 5
ATOM 7924 N N . PRO A 1 80 ? -6.471 11.945 -0.692 1.00 0.00 262 PRO A N 5
ATOM 7925 C CA . PRO A 1 80 ? -5.875 10.607 -0.785 1.00 0.00 262 PRO A CA 5
ATOM 7926 C C . PRO A 1 80 ? -6.896 9.521 -0.394 1.00 0.00 262 PRO A C 5
ATOM 7927 O O . PRO A 1 80 ? -8.047 9.823 -0.078 1.00 0.00 262 PRO A O 5
ATOM 7938 N N . THR A 1 81 ? -6.488 8.251 -0.403 1.00 0.00 263 THR A N 5
ATOM 7939 C CA . THR A 1 81 ? -7.236 7.160 0.225 1.00 0.00 263 THR A CA 5
ATOM 7940 C C . THR A 1 81 ? -6.723 6.965 1.666 1.00 0.00 263 THR A C 5
ATOM 7941 O O . THR A 1 81 ? -5.730 7.578 2.060 1.00 0.00 263 THR A O 5
ATOM 7952 N N . ILE A 1 82 ? -7.399 6.119 2.451 1.00 0.00 264 ILE A N 5
ATOM 7953 C CA . ILE A 1 82 ? -7.279 6.056 3.905 1.00 0.00 264 ILE A CA 5
ATOM 7954 C C . ILE A 1 82 ? -7.074 4.601 4.323 1.00 0.00 264 ILE A C 5
ATOM 7955 O O . ILE A 1 82 ? -8.015 3.799 4.266 1.00 0.00 264 ILE A O 5
ATOM 7971 N N . ARG A 1 83 ? -5.869 4.242 4.780 1.00 0.00 265 ARG A N 5
ATOM 7972 C CA . ARG A 1 83 ? -5.529 2.872 5.176 1.00 0.00 265 ARG A CA 5
ATOM 7973 C C . ARG A 1 83 ? -5.489 2.621 6.680 1.00 0.00 265 ARG A C 5
ATOM 7974 O O . ARG A 1 83 ? -5.018 1.570 7.125 1.00 0.00 265 ARG A O 5
ATOM 7995 N N . GLY A 1 84 ? -6.092 3.508 7.461 1.00 0.00 266 GLY A N 5
ATOM 7996 C CA . GLY A 1 84 ? -6.168 3.318 8.898 1.00 0.00 266 GLY A CA 5
ATOM 7997 C C . GLY A 1 84 ? -6.802 4.524 9.544 1.00 0.00 266 GLY A C 5
ATOM 7998 O O . GLY A 1 84 ? -7.783 4.387 10.273 1.00 0.00 266 GLY A O 5
ATOM 8002 N N . ASP A 1 85 ? -6.281 5.709 9.240 1.00 0.00 267 ASP A N 5
ATOM 8003 C CA . ASP A 1 85 ? -6.664 6.932 9.960 1.00 0.00 267 ASP A CA 5
ATOM 8004 C C . ASP A 1 85 ? -7.252 7.972 9.002 1.00 0.00 267 ASP A C 5
ATOM 8005 O O . ASP A 1 85 ? -6.620 8.211 7.969 1.00 0.00 267 ASP A O 5
ATOM 8014 N N . PRO A 1 86 ? -8.424 8.579 9.302 1.00 0.00 268 PRO A N 5
ATOM 8015 C CA . PRO A 1 86 ? -9.141 9.576 8.481 1.00 0.00 268 PRO A CA 5
ATOM 8016 C C . PRO A 1 86 ? -8.409 10.930 8.312 1.00 0.00 268 PRO A C 5
ATOM 8017 O O . PRO A 1 86 ? -9.011 12.007 8.364 1.00 0.00 268 PRO A O 5
ATOM 8028 N N . GLU A 1 87 ? -7.097 10.888 8.131 1.00 0.00 269 GLU A N 5
ATOM 8029 C CA . GLU A 1 87 ? -6.142 11.979 8.127 1.00 0.00 269 GLU A CA 5
ATOM 8030 C C . GLU A 1 87 ? -6.123 12.688 6.764 1.00 0.00 269 GLU A C 5
ATOM 8031 O O . GLU A 1 87 ? -5.134 12.622 6.027 1.00 0.00 269 GLU A O 5
ATOM 8043 N N . CYS A 1 88 ? -7.223 13.361 6.406 1.00 0.00 270 CYS A N 5
ATOM 8044 C CA . CYS A 1 88 ? -7.219 14.274 5.269 1.00 0.00 270 CYS A CA 5
ATOM 8045 C C . CYS A 1 88 ? -6.677 15.627 5.740 1.00 0.00 270 CYS A C 5
ATOM 8046 O O . CYS A 1 88 ? -7.061 16.115 6.813 1.00 0.00 270 CYS A O 5
ATOM 8053 N N . HIS A 1 89 ? -5.794 16.236 4.954 1.00 0.00 271 HIS A N 5
ATOM 8054 C CA . HIS A 1 89 ? -5.463 17.647 5.049 1.00 0.00 271 HIS A CA 5
ATOM 8055 C C . HIS A 1 89 ? -5.172 18.180 3.651 1.00 0.00 271 HIS A C 5
ATOM 8056 O O . HIS A 1 89 ? -5.812 19.148 3.253 1.00 0.00 271 HIS A O 5
ATOM 8070 N N . LEU A 1 90 ? -4.222 17.597 2.916 1.00 0.00 272 LEU A N 5
ATOM 8071 C CA . LEU A 1 90 ? -3.835 18.048 1.579 1.00 0.00 272 LEU A CA 5
ATOM 8072 C C . LEU A 1 90 ? -3.377 16.833 0.766 1.00 0.00 272 LEU A C 5
ATOM 8073 O O . LEU A 1 90 ? -3.373 15.713 1.277 1.00 0.00 272 LEU A O 5
ATOM 8089 N N . PHE A 1 91 ? -2.987 17.044 -0.491 1.00 0.00 273 PHE A N 5
ATOM 8090 C CA . PHE A 1 91 ? -2.641 15.992 -1.448 1.00 0.00 273 PHE A CA 5
ATOM 8091 C C . PHE A 1 91 ? -1.251 16.190 -2.071 1.00 0.00 273 PHE A C 5
ATOM 8092 O O . PHE A 1 91 ? -0.906 15.523 -3.047 1.00 0.00 273 PHE A O 5
ATOM 8109 N N . TYR A 1 92 ? -0.463 17.136 -1.558 1.00 0.00 274 TYR A N 5
ATOM 8110 C CA . TYR A 1 92 ? 0.757 17.610 -2.192 1.00 0.00 274 TYR A CA 5
ATOM 8111 C C . TYR A 1 92 ? 1.940 16.706 -1.833 1.00 0.00 274 TYR A C 5
ATOM 8112 O O . TYR A 1 92 ? 2.683 17.001 -0.886 1.00 0.00 274 TYR A O 5
ATOM 8130 N N . ASN A 1 93 ? 2.096 15.581 -2.537 1.00 0.00 275 ASN A N 5
ATOM 8131 C CA . ASN A 1 93 ? 3.239 14.687 -2.371 1.00 0.00 275 ASN A CA 5
ATOM 8132 C C . ASN A 1 93 ? 3.508 13.912 -3.663 1.00 0.00 275 ASN A C 5
ATOM 8133 O O . ASN A 1 93 ? 3.227 12.712 -3.741 1.00 0.00 275 ASN A O 5
ATOM 8144 N N . GLU A 1 94 ? 4.115 14.567 -4.647 1.00 0.00 276 GLU A N 5
ATOM 8145 C CA . GLU A 1 94 ? 4.838 13.893 -5.717 1.00 0.00 276 GLU A CA 5
ATOM 8146 C C . GLU A 1 94 ? 6.337 14.001 -5.393 1.00 0.00 276 GLU A C 5
ATOM 8147 O O . GLU A 1 94 ? 6.773 13.292 -4.483 1.00 0.00 276 GLU A O 5
ATOM 8159 N N . GLN A 1 95 ? 7.135 14.859 -6.047 1.00 0.00 277 GLN A N 5
ATOM 8160 C CA . GLN A 1 95 ? 8.598 14.825 -5.926 1.00 0.00 277 GLN A CA 5
ATOM 8161 C C . GLN A 1 95 ? 9.193 16.209 -5.671 1.00 0.00 277 GLN A C 5
ATOM 8162 O O . GLN A 1 95 ? 8.935 17.171 -6.402 1.00 0.00 277 GLN A O 5
ATOM 8176 N N . GLN A 1 96 ? 10.021 16.310 -4.632 1.00 0.00 278 GLN A N 5
ATOM 8177 C CA . GLN A 1 96 ? 10.661 17.535 -4.178 1.00 0.00 278 GLN A CA 5
ATOM 8178 C C . GLN A 1 96 ? 12.104 17.550 -4.702 1.00 0.00 278 GLN A C 5
ATOM 8179 O O . GLN A 1 96 ? 13.033 17.154 -3.998 1.00 0.00 278 GLN A O 5
ATOM 8193 N N . GLU A 1 97 ? 12.277 17.942 -5.968 1.00 0.00 279 GLU A N 5
ATOM 8194 C CA . GLU A 1 97 ? 13.525 17.792 -6.709 1.00 0.00 279 GLU A CA 5
ATOM 8195 C C . GLU A 1 97 ? 14.698 18.561 -6.091 1.00 0.00 279 GLU A C 5
ATOM 8196 O O . GLU A 1 97 ? 14.550 19.669 -5.565 1.00 0.00 279 GLU A O 5
ATOM 8208 N N . ALA A 1 98 ? 15.910 18.028 -6.278 1.00 0.00 280 ALA A N 5
ATOM 8209 C CA . ALA A 1 98 ? 17.139 18.774 -6.060 1.00 0.00 280 ALA A CA 5
ATOM 8210 C C . ALA A 1 98 ? 17.235 19.878 -7.119 1.00 0.00 280 ALA A C 5
ATOM 8211 O O . ALA A 1 98 ? 17.433 19.580 -8.294 1.00 0.00 280 ALA A O 5
ATOM 8218 N N . ARG A 1 99 ? 17.140 21.143 -6.693 1.00 0.00 281 ARG A N 5
ATOM 8219 C CA . ARG A 1 99 ? 17.056 22.380 -7.491 1.00 0.00 281 ARG A CA 5
ATOM 8220 C C . ARG A 1 99 ? 18.102 22.612 -8.602 1.00 0.00 281 ARG A C 5
ATOM 8221 O O . ARG A 1 99 ? 18.080 23.684 -9.200 1.00 0.00 281 ARG A O 5
ATOM 8242 N N . GLY A 1 100 ? 19.053 21.708 -8.828 1.00 0.00 282 GLY A N 5
ATOM 8243 C CA . GLY A 1 100 ? 20.159 21.904 -9.751 1.00 0.00 282 GLY A CA 5
ATOM 8244 C C . GLY A 1 100 ? 21.357 22.518 -9.030 1.00 0.00 282 GLY A C 5
ATOM 8245 O O . GLY A 1 100 ? 21.252 23.552 -8.372 1.00 0.00 282 GLY A O 5
ATOM 8249 N N . VAL A 1 101 ? 22.512 21.857 -9.149 1.00 0.00 283 VAL A N 5
ATOM 8250 C CA . VAL A 1 101 ? 23.828 22.365 -8.735 1.00 0.00 283 VAL A CA 5
ATOM 8251 C C . VAL A 1 101 ? 24.926 21.986 -9.748 1.00 0.00 283 VAL A C 5
ATOM 8252 O O . VAL A 1 101 ? 26.066 22.421 -9.633 1.00 0.00 283 VAL A O 5
ATOM 8265 N N . HIS A 1 102 ? 24.595 21.160 -10.742 1.00 0.00 284 HIS A N 5
ATOM 8266 C CA . HIS A 1 102 ? 25.504 20.504 -11.674 1.00 0.00 284 HIS A CA 5
ATOM 8267 C C . HIS A 1 102 ? 25.871 21.429 -12.845 1.00 0.00 284 HIS A C 5
ATOM 8268 O O . HIS A 1 102 ? 25.622 21.095 -14.001 1.00 0.00 284 HIS A O 5
ATOM 8282 N N . THR A 1 103 ? 26.444 22.605 -12.579 1.00 0.00 285 THR A N 5
ATOM 8283 C CA . THR A 1 103 ? 26.947 23.474 -13.636 1.00 0.00 285 THR A CA 5
ATOM 8284 C C . THR A 1 103 ? 28.077 24.352 -13.095 1.00 0.00 285 THR A C 5
ATOM 8285 O O . THR A 1 103 ? 28.223 24.515 -11.884 1.00 0.00 285 THR A O 5
ATOM 8296 N N . GLN A 1 104 ? 28.866 24.931 -14.000 1.00 0.00 286 GLN A N 5
ATOM 8297 C CA . GLN A 1 104 ? 29.836 25.982 -13.737 1.00 0.00 286 GLN A CA 5
ATOM 8298 C C . GLN A 1 104 ? 30.056 26.709 -15.059 1.00 0.00 286 GLN A C 5
ATOM 8299 O O . GLN A 1 104 ? 30.267 26.045 -16.077 1.00 0.00 286 GLN A O 5
ATOM 8313 N N . ARG A 1 105 ? 30.038 28.045 -15.075 1.00 0.00 287 ARG A N 5
ATOM 8314 C CA . ARG A 1 105 ? 30.628 28.830 -16.156 1.00 0.00 287 ARG A CA 5
ATOM 8315 C C . ARG A 1 105 ? 30.749 30.285 -15.721 1.00 0.00 287 ARG A C 5
ATOM 8316 O O . ARG A 1 105 ? 30.163 30.686 -14.720 1.00 0.00 287 ARG A O 5
ATOM 8337 N N . MET A 1 106 ? 31.494 31.053 -16.504 1.00 0.00 288 MET A N 5
ATOM 8338 C CA . MET A 1 106 ? 31.492 32.501 -16.601 1.00 0.00 288 MET A CA 5
ATOM 8339 C C . MET A 1 106 ? 31.829 32.790 -18.077 1.00 0.00 288 MET A C 5
ATOM 8340 O O . MET A 1 106 ? 32.148 31.850 -18.823 1.00 0.00 288 MET A O 5
ATOM 8354 N N . GLN A 1 107 ? 31.740 34.044 -18.503 1.00 0.00 289 GLN A N 5
ATOM 8355 C CA . GLN A 1 107 ? 32.203 34.548 -19.782 1.00 0.00 289 GLN A CA 5
ATOM 8356 C C . GLN A 1 107 ? 32.886 35.871 -19.473 1.00 0.00 289 GLN A C 5
ATOM 8357 O O . GLN A 1 107 ? 33.810 36.211 -20.239 1.00 0.00 289 GLN A O 5
ATOM 8371 N N . GLY A 1 1 ? -45.074 5.227 9.907 1.00 0.00 183 GLY A N 6
ATOM 8372 C CA . GLY A 1 1 ? -46.191 5.908 9.236 1.00 0.00 183 GLY A CA 6
ATOM 8373 C C . GLY A 1 1 ? -45.794 7.357 8.999 1.00 0.00 183 GLY A C 6
ATOM 8374 O O . GLY A 1 1 ? -45.259 7.971 9.920 1.00 0.00 183 GLY A O 6
ATOM 8378 N N . PRO A 1 2 ? -46.042 7.909 7.801 1.00 0.00 184 PRO A N 6
ATOM 8379 C CA . PRO A 1 2 ? -45.213 8.945 7.187 1.00 0.00 184 PRO A CA 6
ATOM 8380 C C . PRO A 1 2 ? -44.980 10.187 8.062 1.00 0.00 184 PRO A C 6
ATOM 8381 O O . PRO A 1 2 ? -45.866 11.036 8.168 1.00 0.00 184 PRO A O 6
ATOM 8392 N N . PRO A 1 3 ? -43.805 10.323 8.705 1.00 0.00 185 PRO A N 6
ATOM 8393 C CA . PRO A 1 3 ? -43.383 11.592 9.284 1.00 0.00 185 PRO A CA 6
ATOM 8394 C C . PRO A 1 3 ? -42.929 12.529 8.153 1.00 0.00 185 PRO A C 6
ATOM 8395 O O . PRO A 1 3 ? -42.346 12.050 7.169 1.00 0.00 185 PRO A O 6
ATOM 8406 N N . PRO A 1 4 ? -43.101 13.855 8.274 1.00 0.00 186 PRO A N 6
ATOM 8407 C CA . PRO A 1 4 ? -42.580 14.793 7.286 1.00 0.00 186 PRO A CA 6
ATOM 8408 C C . PRO A 1 4 ? -41.049 14.806 7.314 1.00 0.00 186 PRO A C 6
ATOM 8409 O O . PRO A 1 4 ? -40.444 14.589 8.370 1.00 0.00 186 PRO A O 6
ATOM 8420 N N . ALA A 1 5 ? -40.408 15.073 6.173 1.00 0.00 187 ALA A N 6
ATOM 8421 C CA . ALA A 1 5 ? -38.966 15.315 6.103 1.00 0.00 187 ALA A CA 6
ATOM 8422 C C . ALA A 1 5 ? -38.652 16.681 6.715 1.00 0.00 187 ALA A C 6
ATOM 8423 O O . ALA A 1 5 ? -39.533 17.536 6.773 1.00 0.00 187 ALA A O 6
ATOM 8430 N N . ARG A 1 6 ? -37.393 16.930 7.113 1.00 0.00 188 ARG A N 6
ATOM 8431 C CA . ARG A 1 6 ? -36.970 18.261 7.572 1.00 0.00 188 ARG A CA 6
ATOM 8432 C C . ARG A 1 6 ? -35.632 18.659 6.976 1.00 0.00 188 ARG A C 6
ATOM 8433 O O . ARG A 1 6 ? -35.582 19.641 6.231 1.00 0.00 188 ARG A O 6
ATOM 8454 N N . THR A 1 7 ? -34.549 17.963 7.309 1.00 0.00 189 THR A N 6
ATOM 8455 C CA . THR A 1 7 ? -33.272 18.150 6.637 1.00 0.00 189 THR A CA 6
ATOM 8456 C C . THR A 1 7 ? -33.246 17.199 5.427 1.00 0.00 189 THR A C 6
ATOM 8457 O O . THR A 1 7 ? -33.822 16.111 5.495 1.00 0.00 189 THR A O 6
ATOM 8468 N N . PRO A 1 8 ? -32.606 17.563 4.304 1.00 0.00 190 PRO A N 6
ATOM 8469 C CA . PRO A 1 8 ? -32.588 16.730 3.109 1.00 0.00 190 PRO A CA 6
ATOM 8470 C C . PRO A 1 8 ? -31.652 15.538 3.304 1.00 0.00 190 PRO A C 6
ATOM 8471 O O . PRO A 1 8 ? -31.977 14.431 2.902 1.00 0.00 190 PRO A O 6
ATOM 8482 N N . CYS A 1 9 ? -30.544 15.709 4.027 1.00 0.00 191 CYS A N 6
ATOM 8483 C CA . CYS A 1 9 ? -29.646 14.608 4.353 1.00 0.00 191 CYS A CA 6
ATOM 8484 C C . CYS A 1 9 ? -30.330 13.521 5.194 1.00 0.00 191 CYS A C 6
ATOM 8485 O O . CYS A 1 9 ? -29.998 12.346 5.082 1.00 0.00 191 CYS A O 6
ATOM 8492 N N . GLN A 1 10 ? -31.278 13.911 6.051 1.00 0.00 192 GLN A N 6
ATOM 8493 C CA . GLN A 1 10 ? -32.117 12.989 6.803 1.00 0.00 192 GLN A CA 6
ATOM 8494 C C . GLN A 1 10 ? -33.024 12.228 5.827 1.00 0.00 192 GLN A C 6
ATOM 8495 O O . GLN A 1 10 ? -33.135 11.007 5.915 1.00 0.00 192 GLN A O 6
ATOM 8509 N N . GLN A 1 11 ? -33.673 12.936 4.897 1.00 0.00 193 GLN A N 6
ATOM 8510 C CA . GLN A 1 11 ? -34.499 12.326 3.864 1.00 0.00 193 GLN A CA 6
ATOM 8511 C C . GLN A 1 11 ? -33.678 11.314 3.045 1.00 0.00 193 GLN A C 6
ATOM 8512 O O . GLN A 1 11 ? -34.179 10.217 2.799 1.00 0.00 193 GLN A O 6
ATOM 8526 N N . GLU A 1 12 ? -32.440 11.652 2.662 1.00 0.00 194 GLU A N 6
ATOM 8527 C CA . GLU A 1 12 ? -31.530 10.778 1.930 1.00 0.00 194 GLU A CA 6
ATOM 8528 C C . GLU A 1 12 ? -31.232 9.531 2.749 1.00 0.00 194 GLU A C 6
ATOM 8529 O O . GLU A 1 12 ? -31.336 8.424 2.230 1.00 0.00 194 GLU A O 6
ATOM 8541 N N . LEU A 1 13 ? -30.865 9.688 4.024 1.00 0.00 195 LEU A N 6
ATOM 8542 C CA . LEU A 1 13 ? -30.558 8.563 4.909 1.00 0.00 195 LEU A CA 6
ATOM 8543 C C . LEU A 1 13 ? -31.740 7.599 4.918 1.00 0.00 195 LEU A C 6
ATOM 8544 O O . LEU A 1 13 ? -31.546 6.389 4.848 1.00 0.00 195 LEU A O 6
ATOM 8560 N N . ASP A 1 14 ? -32.962 8.134 4.960 1.00 0.00 196 ASP A N 6
ATOM 8561 C CA . ASP A 1 14 ? -34.171 7.313 4.946 1.00 0.00 196 ASP A CA 6
ATOM 8562 C C . ASP A 1 14 ? -34.431 6.700 3.572 1.00 0.00 196 ASP A C 6
ATOM 8563 O O . ASP A 1 14 ? -35.027 5.628 3.513 1.00 0.00 196 ASP A O 6
ATOM 8572 N N . GLN A 1 15 ? -34.007 7.310 2.461 1.00 0.00 197 GLN A N 6
ATOM 8573 C CA . GLN A 1 15 ? -34.039 6.665 1.158 1.00 0.00 197 GLN A CA 6
ATOM 8574 C C . GLN A 1 15 ? -33.164 5.411 1.201 1.00 0.00 197 GLN A C 6
ATOM 8575 O O . GLN A 1 15 ? -33.587 4.369 0.699 1.00 0.00 197 GLN A O 6
ATOM 8589 N N . VAL A 1 16 ? -31.969 5.491 1.795 1.00 0.00 198 VAL A N 6
ATOM 8590 C CA . VAL A 1 16 ? -31.089 4.334 1.923 1.00 0.00 198 VAL A CA 6
ATOM 8591 C C . VAL A 1 16 ? -31.722 3.300 2.852 1.00 0.00 198 VAL A C 6
ATOM 8592 O O . VAL A 1 16 ? -31.727 2.116 2.519 1.00 0.00 198 VAL A O 6
ATOM 8605 N N . LEU A 1 17 ? -32.246 3.710 3.998 1.00 0.00 199 LEU A N 6
ATOM 8606 C CA . LEU A 1 17 ? -32.745 2.789 5.011 1.00 0.00 199 LEU A CA 6
ATOM 8607 C C . LEU A 1 17 ? -33.910 1.976 4.447 1.00 0.00 199 LEU A C 6
ATOM 8608 O O . LEU A 1 17 ? -33.914 0.742 4.496 1.00 0.00 199 LEU A O 6
ATOM 8624 N N . GLU A 1 18 ? -34.850 2.665 3.799 1.00 0.00 200 GLU A N 6
ATOM 8625 C CA . GLU A 1 18 ? -35.974 2.010 3.146 1.00 0.00 200 GLU A CA 6
ATOM 8626 C C . GLU A 1 18 ? -35.513 1.215 1.913 1.00 0.00 200 GLU A C 6
ATOM 8627 O O . GLU A 1 18 ? -36.112 0.176 1.624 1.00 0.00 200 GLU A O 6
ATOM 8639 N N . ARG A 1 19 ? -34.437 1.614 1.215 1.00 0.00 201 ARG A N 6
ATOM 8640 C CA . ARG A 1 19 ? -33.846 0.814 0.132 1.00 0.00 201 ARG A CA 6
ATOM 8641 C C . ARG A 1 19 ? -33.360 -0.521 0.678 1.00 0.00 201 ARG A C 6
ATOM 8642 O O . ARG A 1 19 ? -33.722 -1.556 0.125 1.00 0.00 201 ARG A O 6
ATOM 8663 N N . ILE A 1 20 ? -32.557 -0.498 1.746 1.00 0.00 202 ILE A N 6
ATOM 8664 C CA . ILE A 1 20 ? -32.028 -1.700 2.376 1.00 0.00 202 ILE A CA 6
ATOM 8665 C C . ILE A 1 20 ? -33.206 -2.561 2.833 1.00 0.00 202 ILE A C 6
ATOM 8666 O O . ILE A 1 20 ? -33.183 -3.768 2.622 1.00 0.00 202 ILE A O 6
ATOM 8682 N N . SER A 1 21 ? -34.252 -1.946 3.387 1.00 0.00 203 SER A N 6
ATOM 8683 C CA . SER A 1 21 ? -35.441 -2.663 3.839 1.00 0.00 203 SER A CA 6
ATOM 8684 C C . SER A 1 21 ? -36.155 -3.343 2.659 1.00 0.00 203 SER A C 6
ATOM 8685 O O . SER A 1 21 ? -36.588 -4.493 2.764 1.00 0.00 203 SER A O 6
ATOM 8693 N N . THR A 1 22 ? -36.255 -2.643 1.527 1.00 0.00 204 THR A N 6
ATOM 8694 C CA . THR A 1 22 ? -36.931 -3.109 0.328 1.00 0.00 204 THR A CA 6
ATOM 8695 C C . THR A 1 22 ? -36.163 -4.276 -0.295 1.00 0.00 204 THR A C 6
ATOM 8696 O O . THR A 1 22 ? -36.758 -5.316 -0.566 1.00 0.00 204 THR A O 6
ATOM 8707 N N . MET A 1 23 ? -34.850 -4.125 -0.493 1.00 0.00 205 MET A N 6
ATOM 8708 C CA . MET A 1 23 ? -33.990 -5.099 -1.164 1.00 0.00 205 MET A CA 6
ATOM 8709 C C . MET A 1 23 ? -33.371 -6.097 -0.172 1.00 0.00 205 MET A C 6
ATOM 8710 O O . MET A 1 23 ? -32.293 -6.645 -0.425 1.00 0.00 205 MET A O 6
ATOM 8724 N N . ARG A 1 24 ? -34.030 -6.329 0.966 1.00 0.00 206 ARG A N 6
ATOM 8725 C CA . ARG A 1 24 ? -33.690 -7.374 1.919 1.00 0.00 206 ARG A CA 6
ATOM 8726 C C . ARG A 1 24 ? -35.003 -7.927 2.468 1.00 0.00 206 ARG A C 6
ATOM 8727 O O . ARG A 1 24 ? -35.271 -7.821 3.667 1.00 0.00 206 ARG A O 6
ATOM 8748 N N . LEU A 1 25 ? -35.850 -8.478 1.602 1.00 0.00 207 LEU A N 6
ATOM 8749 C CA . LEU A 1 25 ? -37.083 -9.165 1.999 1.00 0.00 207 LEU A CA 6
ATOM 8750 C C . LEU A 1 25 ? -37.401 -10.274 0.991 1.00 0.00 207 LEU A C 6
ATOM 8751 O O . LEU A 1 25 ? -37.198 -11.438 1.339 1.00 0.00 207 LEU A O 6
ATOM 8767 N N . PRO A 1 26 ? -37.834 -9.978 -0.251 1.00 0.00 208 PRO A N 6
ATOM 8768 C CA . PRO A 1 26 ? -38.292 -11.000 -1.198 1.00 0.00 208 PRO A CA 6
ATOM 8769 C C . PRO A 1 26 ? -37.157 -11.850 -1.780 1.00 0.00 208 PRO A C 6
ATOM 8770 O O . PRO A 1 26 ? -37.375 -12.689 -2.651 1.00 0.00 208 PRO A O 6
ATOM 8781 N N . ASP A 1 27 ? -35.922 -11.564 -1.394 1.00 0.00 209 ASP A N 6
ATOM 8782 C CA . ASP A 1 27 ? -34.643 -12.030 -1.919 1.00 0.00 209 ASP A CA 6
ATOM 8783 C C . ASP A 1 27 ? -34.358 -13.482 -1.501 1.00 0.00 209 ASP A C 6
ATOM 8784 O O . ASP A 1 27 ? -33.206 -13.847 -1.256 1.00 0.00 209 ASP A O 6
ATOM 8793 N N . GLU A 1 28 ? -35.392 -14.326 -1.402 1.00 0.00 210 GLU A N 6
ATOM 8794 C CA . GLU A 1 28 ? -35.387 -15.665 -0.812 1.00 0.00 210 GLU A CA 6
ATOM 8795 C C . GLU A 1 28 ? -34.228 -16.512 -1.334 1.00 0.00 210 GLU A C 6
ATOM 8796 O O . GLU A 1 28 ? -33.271 -16.771 -0.594 1.00 0.00 210 GLU A O 6
ATOM 8808 N N . ARG A 1 29 ? -34.307 -16.947 -2.594 1.00 0.00 211 ARG A N 6
ATOM 8809 C CA . ARG A 1 29 ? -33.279 -17.721 -3.276 1.00 0.00 211 ARG A CA 6
ATOM 8810 C C . ARG A 1 29 ? -33.189 -17.183 -4.701 1.00 0.00 211 ARG A C 6
ATOM 8811 O O . ARG A 1 29 ? -33.916 -17.625 -5.597 1.00 0.00 211 ARG A O 6
ATOM 8832 N N . GLY A 1 30 ? -32.363 -16.161 -4.885 1.00 0.00 212 GLY A N 6
ATOM 8833 C CA . GLY A 1 30 ? -32.146 -15.503 -6.157 1.00 0.00 212 GLY A CA 6
ATOM 8834 C C . GLY A 1 30 ? -31.039 -14.476 -5.970 1.00 0.00 212 GLY A C 6
ATOM 8835 O O . GLY A 1 30 ? -29.878 -14.885 -5.855 1.00 0.00 212 GLY A O 6
ATOM 8839 N N . PRO A 1 31 ? -31.357 -13.174 -5.895 1.00 0.00 213 PRO A N 6
ATOM 8840 C CA . PRO A 1 31 ? -30.349 -12.140 -5.746 1.00 0.00 213 PRO A CA 6
ATOM 8841 C C . PRO A 1 31 ? -29.687 -12.227 -4.372 1.00 0.00 213 PRO A C 6
ATOM 8842 O O . PRO A 1 31 ? -30.295 -12.674 -3.392 1.00 0.00 213 PRO A O 6
ATOM 8853 N N . LEU A 1 32 ? -28.438 -11.775 -4.283 1.00 0.00 214 LEU A N 6
ATOM 8854 C CA . LEU A 1 32 ? -27.714 -11.630 -3.035 1.00 0.00 214 LEU A CA 6
ATOM 8855 C C . LEU A 1 32 ? -27.157 -10.219 -2.972 1.00 0.00 214 LEU A C 6
ATOM 8856 O O . LEU A 1 32 ? -26.712 -9.660 -3.976 1.00 0.00 214 LEU A O 6
ATOM 8872 N N . GLU A 1 33 ? -27.126 -9.693 -1.756 1.00 0.00 215 GLU A N 6
ATOM 8873 C CA . GLU A 1 33 ? -26.409 -8.507 -1.319 1.00 0.00 215 GLU A CA 6
ATOM 8874 C C . GLU A 1 33 ? -25.863 -8.855 0.073 1.00 0.00 215 GLU A C 6
ATOM 8875 O O . GLU A 1 33 ? -26.173 -8.200 1.072 1.00 0.00 215 GLU A O 6
ATOM 8887 N N . HIS A 1 34 ? -25.083 -9.935 0.181 1.00 0.00 216 HIS A N 6
ATOM 8888 C CA . HIS A 1 34 ? -24.299 -10.163 1.395 1.00 0.00 216 HIS A CA 6
ATOM 8889 C C . HIS A 1 34 ? -23.196 -9.102 1.503 1.00 0.00 216 HIS A C 6
ATOM 8890 O O . HIS A 1 34 ? -23.138 -8.153 0.720 1.00 0.00 216 HIS A O 6
ATOM 8904 N N . LEU A 1 35 ? -22.399 -9.180 2.564 1.00 0.00 217 LEU A N 6
ATOM 8905 C CA . LEU A 1 35 ? -21.619 -8.057 3.054 1.00 0.00 217 LEU A CA 6
ATOM 8906 C C . LEU A 1 35 ? -20.403 -7.750 2.162 1.00 0.00 217 LEU A C 6
ATOM 8907 O O . LEU A 1 35 ? -19.314 -8.291 2.360 1.00 0.00 217 LEU A O 6
ATOM 8923 N N . TYR A 1 36 ? -20.603 -6.872 1.170 1.00 0.00 218 TYR A N 6
ATOM 8924 C CA . TYR A 1 36 ? -19.638 -6.514 0.121 1.00 0.00 218 TYR A CA 6
ATOM 8925 C C . TYR A 1 36 ? -19.623 -5.009 -0.188 1.00 0.00 218 TYR A C 6
ATOM 8926 O O . TYR A 1 36 ? -18.623 -4.483 -0.686 1.00 0.00 218 TYR A O 6
ATOM 8944 N N . SER A 1 37 ? -20.721 -4.298 0.058 1.00 0.00 219 SER A N 6
ATOM 8945 C CA . SER A 1 37 ? -20.916 -2.908 -0.306 1.00 0.00 219 SER A CA 6
ATOM 8946 C C . SER A 1 37 ? -22.024 -2.313 0.561 1.00 0.00 219 SER A C 6
ATOM 8947 O O . SER A 1 37 ? -23.142 -2.108 0.085 1.00 0.00 219 SER A O 6
ATOM 8955 N N . LEU A 1 38 ? -21.715 -1.945 1.803 1.00 0.00 220 LEU A N 6
ATOM 8956 C CA . LEU A 1 38 ? -22.647 -1.217 2.662 1.00 0.00 220 LEU A CA 6
ATOM 8957 C C . LEU A 1 38 ? -22.026 0.125 3.019 1.00 0.00 220 LEU A C 6
ATOM 8958 O O . LEU A 1 38 ? -20.988 0.169 3.676 1.00 0.00 220 LEU A O 6
ATOM 8974 N N . HIS A 1 39 ? -22.645 1.205 2.548 1.00 0.00 221 HIS A N 6
ATOM 8975 C CA . HIS A 1 39 ? -22.453 2.568 3.016 1.00 0.00 221 HIS A CA 6
ATOM 8976 C C . HIS A 1 39 ? -23.844 3.181 3.167 1.00 0.00 221 HIS A C 6
ATOM 8977 O O . HIS A 1 39 ? -24.696 3.021 2.287 1.00 0.00 221 HIS A O 6
ATOM 8991 N N . ILE A 1 40 ? -24.070 3.892 4.266 1.00 0.00 222 ILE A N 6
ATOM 8992 C CA . ILE A 1 40 ? -25.262 4.678 4.575 1.00 0.00 222 ILE A CA 6
ATOM 8993 C C . ILE A 1 40 ? -24.729 6.041 5.058 1.00 0.00 222 ILE A C 6
ATOM 8994 O O . ILE A 1 40 ? -23.754 6.062 5.824 1.00 0.00 222 ILE A O 6
ATOM 9010 N N . PRO A 1 41 ? -25.302 7.182 4.639 1.00 0.00 223 PRO A N 6
ATOM 9011 C CA . PRO A 1 41 ? -24.865 8.489 5.110 1.00 0.00 223 PRO A CA 6
ATOM 9012 C C . PRO A 1 41 ? -25.264 8.675 6.579 1.00 0.00 223 PRO A C 6
ATOM 9013 O O . PRO A 1 41 ? -26.246 8.100 7.048 1.00 0.00 223 PRO A O 6
ATOM 9024 N N . ASN A 1 42 ? -24.516 9.491 7.315 1.00 0.00 224 ASN A N 6
ATOM 9025 C CA . ASN A 1 42 ? -24.944 10.098 8.569 1.00 0.00 224 ASN A CA 6
ATOM 9026 C C . ASN A 1 42 ? -24.999 11.604 8.341 1.00 0.00 224 ASN A C 6
ATOM 9027 O O . ASN A 1 42 ? -24.128 12.123 7.636 1.00 0.00 224 ASN A O 6
ATOM 9038 N N . CYS A 1 43 ? -25.936 12.329 8.943 1.00 0.00 225 CYS A N 6
ATOM 9039 C CA . CYS A 1 43 ? -25.810 13.770 9.124 1.00 0.00 225 CYS A CA 6
ATOM 9040 C C . CYS A 1 43 ? -26.309 14.133 10.510 1.00 0.00 225 CYS A C 6
ATOM 9041 O O . CYS A 1 43 ? -27.115 13.408 11.102 1.00 0.00 225 CYS A O 6
ATOM 9048 N N . ASP A 1 44 ? -25.810 15.241 11.050 1.00 0.00 226 ASP A N 6
ATOM 9049 C CA . ASP A 1 44 ? -26.249 15.702 12.360 1.00 0.00 226 ASP A CA 6
ATOM 9050 C C . ASP A 1 44 ? -27.738 16.005 12.324 1.00 0.00 226 ASP A C 6
ATOM 9051 O O . ASP A 1 44 ? -28.253 16.464 11.302 1.00 0.00 226 ASP A O 6
ATOM 9060 N N . LYS A 1 45 ? -28.409 15.906 13.466 1.00 0.00 227 LYS A N 6
ATOM 9061 C CA . LYS A 1 45 ? -29.789 16.361 13.576 1.00 0.00 227 LYS A CA 6
ATOM 9062 C C . LYS A 1 45 ? -29.871 17.871 13.370 1.00 0.00 227 LYS A C 6
ATOM 9063 O O . LYS A 1 45 ? -30.922 18.378 12.981 1.00 0.00 227 LYS A O 6
ATOM 9082 N N . HIS A 1 46 ? -28.765 18.584 13.595 1.00 0.00 228 HIS A N 6
ATOM 9083 C CA . HIS A 1 46 ? -28.625 20.001 13.300 1.00 0.00 228 HIS A CA 6
ATOM 9084 C C . HIS A 1 46 ? -28.507 20.271 11.792 1.00 0.00 228 HIS A C 6
ATOM 9085 O O . HIS A 1 46 ? -28.779 21.395 11.360 1.00 0.00 228 HIS A O 6
ATOM 9099 N N . GLY A 1 47 ? -28.118 19.278 10.982 1.00 0.00 229 GLY A N 6
ATOM 9100 C CA . GLY A 1 47 ? -27.920 19.424 9.537 1.00 0.00 229 GLY A CA 6
ATOM 9101 C C . GLY A 1 47 ? -26.457 19.688 9.171 1.00 0.00 229 GLY A C 6
ATOM 9102 O O . GLY A 1 47 ? -26.166 20.227 8.105 1.00 0.00 229 GLY A O 6
ATOM 9106 N N . LEU A 1 48 ? -25.523 19.361 10.068 1.00 0.00 230 LEU A N 6
ATOM 9107 C CA . LEU A 1 48 ? -24.088 19.390 9.821 1.00 0.00 230 LEU A CA 6
ATOM 9108 C C . LEU A 1 48 ? -23.728 18.155 8.987 1.00 0.00 230 LEU A C 6
ATOM 9109 O O . LEU A 1 48 ? -23.984 17.027 9.416 1.00 0.00 230 LEU A O 6
ATOM 9125 N N . TYR A 1 49 ? -23.161 18.383 7.798 1.00 0.00 231 TYR A N 6
ATOM 9126 C CA . TYR A 1 49 ? -22.737 17.381 6.820 1.00 0.00 231 TYR A CA 6
ATOM 9127 C C . TYR A 1 49 ? -21.234 17.592 6.546 1.00 0.00 231 TYR A C 6
ATOM 9128 O O . TYR A 1 49 ? -20.787 17.701 5.407 1.00 0.00 231 TYR A O 6
ATOM 9146 N N . ASN A 1 50 ? -20.443 17.733 7.609 1.00 0.00 232 ASN A N 6
ATOM 9147 C CA . ASN A 1 50 ? -18.985 17.923 7.600 1.00 0.00 232 ASN A CA 6
ATOM 9148 C C . ASN A 1 50 ? -18.241 16.653 8.034 1.00 0.00 232 ASN A C 6
ATOM 9149 O O . ASN A 1 50 ? -17.088 16.707 8.469 1.00 0.00 232 ASN A O 6
ATOM 9160 N N . LEU A 1 51 ? -18.947 15.532 8.070 1.00 0.00 233 LEU A N 6
ATOM 9161 C CA . LEU A 1 51 ? -18.556 14.352 8.807 1.00 0.00 233 LEU A CA 6
ATOM 9162 C C . LEU A 1 51 ? -17.748 13.422 7.911 1.00 0.00 233 LEU A C 6
ATOM 9163 O O . LEU A 1 51 ? -17.532 13.656 6.718 1.00 0.00 233 LEU A O 6
ATOM 9179 N N . LYS A 1 52 ? -17.282 12.329 8.504 1.00 0.00 234 LYS A N 6
ATOM 9180 C CA . LYS A 1 52 ? -16.542 11.292 7.820 1.00 0.00 234 LYS A CA 6
ATOM 9181 C C . LYS A 1 52 ? -17.451 10.092 7.678 1.00 0.00 234 LYS A C 6
ATOM 9182 O O . LYS A 1 52 ? -18.341 9.869 8.498 1.00 0.00 234 LYS A O 6
ATOM 9201 N N . GLN A 1 53 ? -17.271 9.340 6.606 1.00 0.00 235 GLN A N 6
ATOM 9202 C CA . GLN A 1 53 ? -18.083 8.207 6.229 1.00 0.00 235 GLN A CA 6
ATOM 9203 C C . GLN A 1 53 ? -17.094 7.076 5.943 1.00 0.00 235 GLN A C 6
ATOM 9204 O O . GLN A 1 53 ? -15.946 7.345 5.588 1.00 0.00 235 GLN A O 6
ATOM 9218 N N . CYS A 1 54 ? -17.525 5.824 6.069 1.00 0.00 236 CYS A N 6
ATOM 9219 C CA . CYS A 1 54 ? -16.748 4.653 5.704 1.00 0.00 236 CYS A CA 6
ATOM 9220 C C . CYS A 1 54 ? -17.631 3.729 4.870 1.00 0.00 236 CYS A C 6
ATOM 9221 O O . CYS A 1 54 ? -18.854 3.907 4.821 1.00 0.00 236 CYS A O 6
ATOM 9228 N N . LYS A 1 55 ? -17.027 2.738 4.210 1.00 0.00 237 LYS A N 6
ATOM 9229 C CA . LYS A 1 55 ? -17.755 1.659 3.548 1.00 0.00 237 LYS A CA 6
ATOM 9230 C C . LYS A 1 55 ? -17.373 0.372 4.256 1.00 0.00 237 LYS A C 6
ATOM 9231 O O . LYS A 1 55 ? -16.267 0.237 4.793 1.00 0.00 237 LYS A O 6
ATOM 9250 N N . MET A 1 56 ? -18.303 -0.568 4.275 1.00 0.00 238 MET A N 6
ATOM 9251 C CA . MET A 1 56 ? -18.102 -1.919 4.734 1.00 0.00 238 MET A CA 6
ATOM 9252 C C . MET A 1 56 ? -18.068 -2.799 3.490 1.00 0.00 238 MET A C 6
ATOM 9253 O O . MET A 1 56 ? -18.916 -2.676 2.602 1.00 0.00 238 MET A O 6
ATOM 9267 N N . SER A 1 57 ? -17.088 -3.694 3.459 1.00 0.00 239 SER A N 6
ATOM 9268 C CA . SER A 1 57 ? -17.039 -4.826 2.560 1.00 0.00 239 SER A CA 6
ATOM 9269 C C . SER A 1 57 ? -16.612 -5.999 3.443 1.00 0.00 239 SER A C 6
ATOM 9270 O O . SER A 1 57 ? -17.499 -6.578 4.060 1.00 0.00 239 SER A O 6
ATOM 9278 N N . LEU A 1 58 ? -15.302 -6.250 3.619 1.00 0.00 240 LEU A N 6
ATOM 9279 C CA . LEU A 1 58 ? -14.698 -7.360 4.377 1.00 0.00 240 LEU A CA 6
ATOM 9280 C C . LEU A 1 58 ? -15.561 -7.805 5.559 1.00 0.00 240 LEU A C 6
ATOM 9281 O O . LEU A 1 58 ? -16.050 -8.931 5.599 1.00 0.00 240 LEU A O 6
ATOM 9297 N N . ASN A 1 59 ? -15.717 -6.923 6.536 1.00 0.00 241 ASN A N 6
ATOM 9298 C CA . ASN A 1 59 ? -16.711 -6.978 7.588 1.00 0.00 241 ASN A CA 6
ATOM 9299 C C . ASN A 1 59 ? -16.887 -5.533 8.066 1.00 0.00 241 ASN A C 6
ATOM 9300 O O . ASN A 1 59 ? -16.186 -4.635 7.582 1.00 0.00 241 ASN A O 6
ATOM 9311 N N . GLY A 1 60 ? -17.777 -5.287 9.025 1.00 0.00 242 GLY A N 6
ATOM 9312 C CA . GLY A 1 60 ? -17.821 -4.027 9.748 1.00 0.00 242 GLY A CA 6
ATOM 9313 C C . GLY A 1 60 ? -16.756 -4.099 10.827 1.00 0.00 242 GLY A C 6
ATOM 9314 O O . GLY A 1 60 ? -17.024 -4.639 11.903 1.00 0.00 242 GLY A O 6
ATOM 9318 N N . GLN A 1 61 ? -15.537 -3.670 10.502 1.00 0.00 243 GLN A N 6
ATOM 9319 C CA . GLN A 1 61 ? -14.410 -3.642 11.420 1.00 0.00 243 GLN A CA 6
ATOM 9320 C C . GLN A 1 61 ? -13.793 -2.243 11.360 1.00 0.00 243 GLN A C 6
ATOM 9321 O O . GLN A 1 61 ? -13.980 -1.463 12.296 1.00 0.00 243 GLN A O 6
ATOM 9335 N N . ARG A 1 62 ? -13.130 -1.897 10.254 1.00 0.00 244 ARG A N 6
ATOM 9336 C CA . ARG A 1 62 ? -12.441 -0.628 10.021 1.00 0.00 244 ARG A CA 6
ATOM 9337 C C . ARG A 1 62 ? -12.737 -0.162 8.593 1.00 0.00 244 ARG A C 6
ATOM 9338 O O . ARG A 1 62 ? -13.437 0.836 8.428 1.00 0.00 244 ARG A O 6
ATOM 9359 N N . GLY A 1 63 ? -12.287 -0.905 7.577 1.00 0.00 245 GLY A N 6
ATOM 9360 C CA . GLY A 1 63 ? -12.564 -0.600 6.175 1.00 0.00 245 GLY A CA 6
ATOM 9361 C C . GLY A 1 63 ? -11.913 0.707 5.712 1.00 0.00 245 GLY A C 6
ATOM 9362 O O . GLY A 1 63 ? -11.054 1.269 6.397 1.00 0.00 245 GLY A O 6
ATOM 9366 N N . GLU A 1 64 ? -12.267 1.156 4.509 1.00 0.00 246 GLU A N 6
ATOM 9367 C CA . GLU A 1 64 ? -11.885 2.477 4.027 1.00 0.00 246 GLU A CA 6
ATOM 9368 C C . GLU A 1 64 ? -12.883 3.523 4.530 1.00 0.00 246 GLU A C 6
ATOM 9369 O O . GLU A 1 64 ? -14.086 3.261 4.613 1.00 0.00 246 GLU A O 6
ATOM 9381 N N . CYS A 1 65 ? -12.374 4.726 4.812 1.00 0.00 247 CYS A N 6
ATOM 9382 C CA . CYS A 1 65 ? -13.107 5.884 5.304 1.00 0.00 247 CYS A CA 6
ATOM 9383 C C . CYS A 1 65 ? -12.606 7.136 4.587 1.00 0.00 247 CYS A C 6
ATOM 9384 O O . CYS A 1 65 ? -11.423 7.196 4.247 1.00 0.00 247 CYS A O 6
ATOM 9391 N N . TRP A 1 66 ? -13.468 8.141 4.443 1.00 0.00 248 TRP A N 6
ATOM 9392 C CA . TRP A 1 66 ? -13.195 9.430 3.820 1.00 0.00 248 TRP A CA 6
ATOM 9393 C C . TRP A 1 66 ? -13.924 10.534 4.591 1.00 0.00 248 TRP A C 6
ATOM 9394 O O . TRP A 1 66 ? -14.765 10.257 5.448 1.00 0.00 248 TRP A O 6
ATOM 9415 N N . CYS A 1 67 ? -13.608 11.790 4.288 1.00 0.00 249 CYS A N 6
ATOM 9416 C CA . CYS A 1 67 ? -14.120 13.001 4.926 1.00 0.00 249 CYS A CA 6
ATOM 9417 C C . CYS A 1 67 ? -14.896 13.784 3.869 1.00 0.00 249 CYS A C 6
ATOM 9418 O O . CYS A 1 67 ? -14.365 13.992 2.773 1.00 0.00 249 CYS A O 6
ATOM 9425 N N . VAL A 1 68 ? -16.119 14.236 4.169 1.00 0.00 250 VAL A N 6
ATOM 9426 C CA . VAL A 1 68 ? -16.855 15.117 3.267 1.00 0.00 250 VAL A CA 6
ATOM 9427 C C . VAL A 1 68 ? -17.108 16.436 3.986 1.00 0.00 250 VAL A C 6
ATOM 9428 O O . VAL A 1 68 ? -17.677 16.469 5.075 1.00 0.00 250 VAL A O 6
ATOM 9441 N N . ASN A 1 69 ? -16.736 17.540 3.345 1.00 0.00 251 ASN A N 6
ATOM 9442 C CA . ASN A 1 69 ? -17.277 18.850 3.654 1.00 0.00 251 ASN A CA 6
ATOM 9443 C C . ASN A 1 69 ? -18.720 18.906 3.149 1.00 0.00 251 ASN A C 6
ATOM 9444 O O . ASN A 1 69 ? -19.060 18.210 2.180 1.00 0.00 251 ASN A O 6
ATOM 9455 N N . PRO A 1 70 ? -19.548 19.826 3.670 1.00 0.00 252 PRO A N 6
ATOM 9456 C CA . PRO A 1 70 ? -20.893 20.061 3.155 1.00 0.00 252 PRO A CA 6
ATOM 9457 C C . PRO A 1 70 ? -20.885 20.759 1.787 1.00 0.00 252 PRO A C 6
ATOM 9458 O O . PRO A 1 70 ? -21.949 21.018 1.228 1.00 0.00 252 PRO A O 6
ATOM 9469 N N . ASN A 1 71 ? -19.704 21.082 1.246 1.00 0.00 253 ASN A N 6
ATOM 9470 C CA . ASN A 1 71 ? -19.521 21.931 0.078 1.00 0.00 253 ASN A CA 6
ATOM 9471 C C . ASN A 1 71 ? -20.208 21.358 -1.159 1.00 0.00 253 ASN A C 6
ATOM 9472 O O . ASN A 1 71 ? -20.621 22.122 -2.029 1.00 0.00 253 ASN A O 6
ATOM 9483 N N . THR A 1 72 ? -20.309 20.033 -1.275 1.00 0.00 254 THR A N 6
ATOM 9484 C CA . THR A 1 72 ? -21.195 19.413 -2.259 1.00 0.00 254 THR A CA 6
ATOM 9485 C C . THR A 1 72 ? -22.229 18.521 -1.570 1.00 0.00 254 THR A C 6
ATOM 9486 O O . THR A 1 72 ? -23.340 18.375 -2.067 1.00 0.00 254 THR A O 6
ATOM 9497 N N . GLY A 1 73 ? -21.905 17.939 -0.414 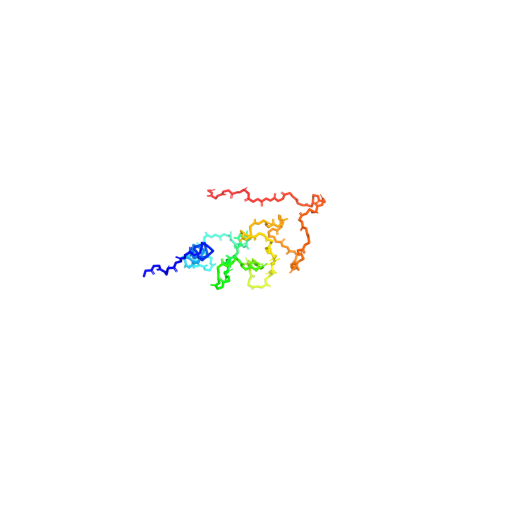1.00 0.00 255 GLY A N 6
ATOM 9498 C CA . GLY A 1 73 ? -22.825 17.094 0.334 1.00 0.00 255 GLY A CA 6
ATOM 9499 C C . GLY A 1 73 ? -22.794 15.644 -0.157 1.00 0.00 255 GLY A C 6
ATOM 9500 O O . GLY A 1 73 ? -23.814 14.954 -0.089 1.00 0.00 255 GLY A O 6
ATOM 9504 N N . LYS A 1 74 ? -21.649 15.146 -0.642 1.00 0.00 256 LYS A N 6
ATOM 9505 C CA . LYS A 1 74 ? -21.538 13.791 -1.174 1.00 0.00 256 LYS A CA 6
ATOM 9506 C C . LYS A 1 74 ? -20.106 13.292 -1.001 1.00 0.00 256 LYS A C 6
ATOM 9507 O O . LYS A 1 74 ? -19.194 14.107 -0.819 1.00 0.00 256 LYS A O 6
ATOM 9526 N N . LEU A 1 75 ? -19.915 11.969 -1.063 1.00 0.00 257 LEU A N 6
ATOM 9527 C CA . LEU A 1 75 ? -18.641 11.278 -1.211 1.00 0.00 257 LEU A CA 6
ATOM 9528 C C . LEU A 1 75 ? -17.769 11.972 -2.252 1.00 0.00 257 LEU A C 6
ATOM 9529 O O . LEU A 1 75 ? -18.169 12.110 -3.411 1.00 0.00 257 LEU A O 6
ATOM 9545 N N . ILE A 1 76 ? -16.565 12.354 -1.836 1.00 0.00 258 ILE A N 6
ATOM 9546 C CA . ILE A 1 76 ? -15.497 12.904 -2.662 1.00 0.00 258 ILE A CA 6
ATOM 9547 C C . ILE A 1 76 ? -14.327 11.924 -2.732 1.00 0.00 258 ILE A C 6
ATOM 9548 O O . ILE A 1 76 ? -13.437 11.916 -1.885 1.00 0.00 258 ILE A O 6
ATOM 9564 N N . GLN A 1 77 ? -14.337 11.075 -3.746 1.00 0.00 259 GLN A N 6
ATOM 9565 C CA . GLN A 1 77 ? -13.292 10.124 -4.132 1.00 0.00 259 GLN A CA 6
ATOM 9566 C C . GLN A 1 77 ? -11.999 10.814 -4.621 1.00 0.00 259 GLN A C 6
ATOM 9567 O O . GLN A 1 77 ? -11.356 10.317 -5.545 1.00 0.00 259 GLN A O 6
ATOM 9581 N N . GLY A 1 78 ? -11.649 11.984 -4.082 1.00 0.00 260 GLY A N 6
ATOM 9582 C CA . GLY A 1 78 ? -10.575 12.815 -4.605 1.00 0.00 260 GLY A CA 6
ATOM 9583 C C . GLY A 1 78 ? -9.228 12.094 -4.607 1.00 0.00 260 GLY A C 6
ATOM 9584 O O . GLY A 1 78 ? -8.413 12.358 -5.492 1.00 0.00 260 GLY A O 6
ATOM 9588 N N . ALA A 1 79 ? -8.990 11.197 -3.649 1.00 0.00 261 ALA A N 6
ATOM 9589 C CA . ALA A 1 79 ? -7.790 10.362 -3.566 1.00 0.00 261 ALA A CA 6
ATOM 9590 C C . ALA A 1 79 ? -8.164 8.879 -3.777 1.00 0.00 261 ALA A C 6
ATOM 9591 O O . ALA A 1 79 ? -9.351 8.547 -3.718 1.00 0.00 261 ALA A O 6
ATOM 9598 N N . PRO A 1 80 ? -7.207 7.967 -4.043 1.00 0.00 262 PRO A N 6
ATOM 9599 C CA . PRO A 1 80 ? -7.521 6.594 -4.431 1.00 0.00 262 PRO A CA 6
ATOM 9600 C C . PRO A 1 80 ? -7.733 5.653 -3.242 1.00 0.00 262 PRO A C 6
ATOM 9601 O O . PRO A 1 80 ? -8.708 4.898 -3.234 1.00 0.00 262 PRO A O 6
ATOM 9612 N N . THR A 1 81 ? -6.783 5.596 -2.305 1.00 0.00 263 THR A N 6
ATOM 9613 C CA . THR A 1 81 ? -6.858 4.813 -1.085 1.00 0.00 263 THR A CA 6
ATOM 9614 C C . THR A 1 81 ? -6.345 5.685 0.072 1.00 0.00 263 THR A C 6
ATOM 9615 O O . THR A 1 81 ? -5.477 6.541 -0.138 1.00 0.00 263 THR A O 6
ATOM 9626 N N . ILE A 1 82 ? -6.849 5.468 1.288 1.00 0.00 264 ILE A N 6
ATOM 9627 C CA . ILE A 1 82 ? -6.545 6.238 2.496 1.00 0.00 264 ILE A CA 6
ATOM 9628 C C . ILE A 1 82 ? -6.127 5.232 3.569 1.00 0.00 264 ILE A C 6
ATOM 9629 O O . ILE A 1 82 ? -6.667 4.124 3.614 1.00 0.00 264 ILE A O 6
ATOM 9645 N N . ARG A 1 83 ? -5.234 5.630 4.481 1.00 0.00 265 ARG A N 6
ATOM 9646 C CA . ARG A 1 83 ? -4.739 4.810 5.597 1.00 0.00 265 ARG A CA 6
ATOM 9647 C C . ARG A 1 83 ? -5.791 4.466 6.668 1.00 0.00 265 ARG A C 6
ATOM 9648 O O . ARG A 1 83 ? -5.420 4.050 7.765 1.00 0.00 265 ARG A O 6
ATOM 9669 N N . GLY A 1 84 ? -7.085 4.663 6.411 1.00 0.00 266 GLY A N 6
ATOM 9670 C CA . GLY A 1 84 ? -8.160 4.405 7.367 1.00 0.00 266 GLY A CA 6
ATOM 9671 C C . GLY A 1 84 ? -8.384 5.571 8.333 1.00 0.00 266 GLY A C 6
ATOM 9672 O O . GLY A 1 84 ? -9.349 5.555 9.098 1.00 0.00 266 GLY A O 6
ATOM 9676 N N . ASP A 1 85 ? -7.534 6.599 8.263 1.00 0.00 267 ASP A N 6
ATOM 9677 C CA . ASP A 1 85 ? -7.635 7.850 9.001 1.00 0.00 267 ASP A CA 6
ATOM 9678 C C . ASP A 1 85 ? -7.709 8.953 7.948 1.00 0.00 267 ASP A C 6
ATOM 9679 O O . ASP A 1 85 ? -6.682 9.272 7.340 1.00 0.00 267 ASP A O 6
ATOM 9688 N N . PRO A 1 86 ? -8.907 9.460 7.617 1.00 0.00 268 PRO A N 6
ATOM 9689 C CA . PRO A 1 86 ? -9.093 10.379 6.507 1.00 0.00 268 PRO A CA 6
ATOM 9690 C C . PRO A 1 86 ? -8.846 11.822 6.950 1.00 0.00 268 PRO A C 6
ATOM 9691 O O . PRO A 1 86 ? -9.750 12.657 6.845 1.00 0.00 268 PRO A O 6
ATOM 9702 N N . GLU A 1 87 ? -7.638 12.153 7.412 1.00 0.00 269 GLU A N 6
ATOM 9703 C CA . GLU A 1 87 ? -7.264 13.541 7.668 1.00 0.00 269 GLU A CA 6
ATOM 9704 C C . GLU A 1 87 ? -7.484 14.337 6.381 1.00 0.00 269 GLU A C 6
ATOM 9705 O O . GLU A 1 87 ? -6.902 14.022 5.340 1.00 0.00 269 GLU A O 6
ATOM 9717 N N . CYS A 1 88 ? -8.393 15.308 6.443 1.00 0.00 270 CYS A N 6
ATOM 9718 C CA . CYS A 1 88 ? -8.730 16.256 5.394 1.00 0.00 270 CYS A CA 6
ATOM 9719 C C . CYS A 1 88 ? -8.235 17.622 5.864 1.00 0.00 270 CYS A C 6
ATOM 9720 O O . CYS A 1 88 ? -8.468 17.994 7.022 1.00 0.00 270 CYS A O 6
ATOM 9727 N N . HIS A 1 89 ? -7.496 18.326 5.001 1.00 0.00 271 HIS A N 6
ATOM 9728 C CA . HIS A 1 89 ? -6.924 19.626 5.318 1.00 0.00 271 HIS A CA 6
ATOM 9729 C C . HIS A 1 89 ? -6.586 20.392 4.036 1.00 0.00 271 HIS A C 6
ATOM 9730 O O . HIS A 1 89 ? -7.208 21.416 3.756 1.00 0.00 271 HIS A O 6
ATOM 9744 N N . LEU A 1 90 ? -5.611 19.912 3.258 1.00 0.00 272 LEU A N 6
ATOM 9745 C CA . LEU A 1 90 ? -5.190 20.473 1.973 1.00 0.00 272 LEU A CA 6
ATOM 9746 C C . LEU A 1 90 ? -5.046 19.336 0.966 1.00 0.00 272 LEU A C 6
ATOM 9747 O O . LEU A 1 90 ? -5.108 18.166 1.344 1.00 0.00 272 LEU A O 6
ATOM 9763 N N . PHE A 1 91 ? -4.890 19.686 -0.311 1.00 0.00 273 PHE A N 6
ATOM 9764 C CA . PHE A 1 91 ? -5.037 18.772 -1.440 1.00 0.00 273 PHE A CA 6
ATOM 9765 C C . PHE A 1 91 ? -4.070 19.120 -2.581 1.00 0.00 273 PHE A C 6
ATOM 9766 O O . PHE A 1 91 ? -4.371 18.850 -3.740 1.00 0.00 273 PHE A O 6
ATOM 9783 N N . TYR A 1 92 ? -2.942 19.775 -2.286 1.00 0.00 274 TYR A N 6
ATOM 9784 C CA . TYR A 1 92 ? -1.991 20.228 -3.303 1.00 0.00 274 TYR A CA 6
ATOM 9785 C C . TYR A 1 92 ? -0.670 19.461 -3.303 1.00 0.00 274 TYR A C 6
ATOM 9786 O O . TYR A 1 92 ? 0.095 19.582 -4.262 1.00 0.00 274 TYR A O 6
ATOM 9804 N N . ASN A 1 93 ? -0.386 18.706 -2.248 1.00 0.00 275 ASN A N 6
ATOM 9805 C CA . ASN A 1 93 ? 0.843 17.972 -1.974 1.00 0.00 275 ASN A CA 6
ATOM 9806 C C . ASN A 1 93 ? 0.617 17.272 -0.636 1.00 0.00 275 ASN A C 6
ATOM 9807 O O . ASN A 1 93 ? -0.413 17.494 0.002 1.00 0.00 275 ASN A O 6
ATOM 9818 N N . GLU A 1 94 ? 1.582 16.479 -0.183 1.00 0.00 276 GLU A N 6
ATOM 9819 C CA . GLU A 1 94 ? 1.675 16.113 1.226 1.00 0.00 276 GLU A CA 6
ATOM 9820 C C . GLU A 1 94 ? 3.126 16.378 1.589 1.00 0.00 276 GLU A C 6
ATOM 9821 O O . GLU A 1 94 ? 3.445 17.520 1.928 1.00 0.00 276 GLU A O 6
ATOM 9833 N N . GLN A 1 95 ? 4.020 15.423 1.346 1.00 0.00 277 GLN A N 6
ATOM 9834 C CA . GLN A 1 95 ? 5.455 15.641 1.311 1.00 0.00 277 GLN A CA 6
ATOM 9835 C C . GLN A 1 95 ? 6.029 14.760 0.204 1.00 0.00 277 GLN A C 6
ATOM 9836 O O . GLN A 1 95 ? 5.403 13.776 -0.209 1.00 0.00 277 GLN A O 6
ATOM 9850 N N . GLN A 1 96 ? 7.235 15.079 -0.253 1.00 0.00 278 GLN A N 6
ATOM 9851 C CA . GLN A 1 96 ? 8.054 14.148 -1.003 1.00 0.00 278 GLN A CA 6
ATOM 9852 C C . GLN A 1 96 ? 9.000 13.470 -0.018 1.00 0.00 278 GLN A C 6
ATOM 9853 O O . GLN A 1 96 ? 9.710 14.135 0.745 1.00 0.00 278 GLN A O 6
ATOM 9867 N N . GLU A 1 97 ? 9.018 12.147 -0.061 1.00 0.00 279 GLU A N 6
ATOM 9868 C CA . GLU A 1 97 ? 10.002 11.274 0.559 1.00 0.00 279 GLU A CA 6
ATOM 9869 C C . GLU A 1 97 ? 10.610 10.422 -0.555 1.00 0.00 279 GLU A C 6
ATOM 9870 O O . GLU A 1 97 ? 10.136 10.458 -1.699 1.00 0.00 279 GLU A O 6
ATOM 9882 N N . ALA A 1 98 ? 11.649 9.648 -0.249 1.00 0.00 280 ALA A N 6
ATOM 9883 C CA . ALA A 1 98 ? 12.272 8.698 -1.154 1.00 0.00 280 ALA A CA 6
ATOM 9884 C C . ALA A 1 98 ? 12.466 7.398 -0.385 1.00 0.00 280 ALA A C 6
ATOM 9885 O O . ALA A 1 98 ? 13.212 7.366 0.593 1.00 0.00 280 ALA A O 6
ATOM 9892 N N . ARG A 1 99 ? 11.810 6.317 -0.819 1.00 0.00 281 ARG A N 6
ATOM 9893 C CA . ARG A 1 99 ? 11.767 5.027 -0.118 1.00 0.00 281 ARG A CA 6
ATOM 9894 C C . ARG A 1 99 ? 13.149 4.443 0.197 1.00 0.00 281 ARG A C 6
ATOM 9895 O O . ARG A 1 99 ? 13.267 3.671 1.148 1.00 0.00 281 ARG A O 6
ATOM 9916 N N . GLY A 1 100 ? 14.164 4.775 -0.604 1.00 0.00 282 GLY A N 6
ATOM 9917 C CA . GLY A 1 100 ? 15.488 4.182 -0.541 1.00 0.00 282 GLY A CA 6
ATOM 9918 C C . GLY A 1 100 ? 15.646 3.222 -1.710 1.00 0.00 282 GLY A C 6
ATOM 9919 O O . GLY A 1 100 ? 15.392 2.028 -1.578 1.00 0.00 282 GLY A O 6
ATOM 9923 N N . VAL A 1 101 ? 16.018 3.738 -2.883 1.00 0.00 283 VAL A N 6
ATOM 9924 C CA . VAL A 1 101 ? 16.330 2.909 -4.043 1.00 0.00 283 VAL A CA 6
ATOM 9925 C C . VAL A 1 101 ? 17.743 2.334 -3.890 1.00 0.00 283 VAL A C 6
ATOM 9926 O O . VAL A 1 101 ? 18.683 2.764 -4.554 1.00 0.00 283 VAL A O 6
ATOM 9939 N N . HIS A 1 102 ? 17.902 1.358 -3.000 1.00 0.00 284 HIS A N 6
ATOM 9940 C CA . HIS A 1 102 ? 19.170 0.687 -2.791 1.00 0.00 284 HIS A CA 6
ATOM 9941 C C . HIS A 1 102 ? 18.884 -0.799 -2.652 1.00 0.00 284 HIS A C 6
ATOM 9942 O O . HIS A 1 102 ? 18.040 -1.202 -1.855 1.00 0.00 284 HIS A O 6
ATOM 9956 N N . THR A 1 103 ? 19.546 -1.612 -3.468 1.00 0.00 285 THR A N 6
ATOM 9957 C CA . THR A 1 103 ? 19.453 -3.065 -3.411 1.00 0.00 285 THR A CA 6
ATOM 9958 C C . THR A 1 103 ? 20.868 -3.658 -3.397 1.00 0.00 285 THR A C 6
ATOM 9959 O O . THR A 1 103 ? 21.845 -2.955 -3.664 1.00 0.00 285 THR A O 6
ATOM 9970 N N . GLN A 1 104 ? 20.993 -4.944 -3.068 1.00 0.00 286 GLN A N 6
ATOM 9971 C CA . GLN A 1 104 ? 22.254 -5.669 -2.999 1.00 0.00 286 GLN A CA 6
ATOM 9972 C C . GLN A 1 104 ? 21.954 -7.156 -3.229 1.00 0.00 286 GLN A C 6
ATOM 9973 O O . GLN A 1 104 ? 20.800 -7.579 -3.166 1.00 0.00 286 GLN A O 6
ATOM 9987 N N . ARG A 1 105 ? 22.992 -7.958 -3.461 1.00 0.00 287 ARG A N 6
ATOM 9988 C CA . ARG A 1 105 ? 22.979 -9.416 -3.402 1.00 0.00 287 ARG A CA 6
ATOM 9989 C C . ARG A 1 105 ? 24.372 -9.853 -2.944 1.00 0.00 287 ARG A C 6
ATOM 9990 O O . ARG A 1 105 ? 25.296 -9.037 -3.009 1.00 0.00 287 ARG A O 6
ATOM 10011 N N . MET A 1 106 ? 24.523 -11.099 -2.498 1.00 0.00 288 MET A N 6
ATOM 10012 C CA . MET A 1 106 ? 25.819 -11.679 -2.154 1.00 0.00 288 MET A CA 6
ATOM 10013 C C . MET A 1 106 ? 26.353 -12.413 -3.395 1.00 0.00 288 MET A C 6
ATOM 10014 O O . MET A 1 106 ? 26.032 -12.021 -4.519 1.00 0.00 288 MET A O 6
ATOM 10028 N N . GLN A 1 107 ? 27.202 -13.428 -3.217 1.00 0.00 289 GLN A N 6
ATOM 10029 C CA . GLN A 1 107 ? 27.338 -14.480 -4.211 1.00 0.00 289 GLN A CA 6
ATOM 10030 C C . GLN A 1 107 ? 26.023 -15.262 -4.242 1.00 0.00 289 GLN A C 6
ATOM 10031 O O . GLN A 1 107 ? 25.806 -15.972 -5.239 1.00 0.00 289 GLN A O 6
ATOM 10045 N N . GLY A 1 1 ? -38.953 6.866 19.118 1.00 0.00 183 GLY A N 7
ATOM 10046 C CA . GLY A 1 1 ? -38.547 5.800 18.189 1.00 0.00 183 GLY A CA 7
ATOM 10047 C C . GLY A 1 1 ? -37.522 6.325 17.204 1.00 0.00 183 GLY A C 7
ATOM 10048 O O . GLY A 1 1 ? -36.449 6.743 17.642 1.00 0.00 183 GLY A O 7
ATOM 10052 N N . PRO A 1 2 ? -37.803 6.328 15.889 1.00 0.00 184 PRO A N 7
ATOM 10053 C CA . PRO A 1 2 ? -36.898 6.902 14.898 1.00 0.00 184 PRO A CA 7
ATOM 10054 C C . PRO A 1 2 ? -36.551 8.364 15.251 1.00 0.00 184 PRO A C 7
ATOM 10055 O O . PRO A 1 2 ? -37.371 9.066 15.860 1.00 0.00 184 PRO A O 7
ATOM 10066 N N . PRO A 1 3 ? -35.329 8.829 14.942 1.00 0.00 185 PRO A N 7
ATOM 10067 C CA . PRO A 1 3 ? -34.868 10.164 15.304 1.00 0.00 185 PRO A CA 7
ATOM 10068 C C . PRO A 1 3 ? -35.615 11.218 14.481 1.00 0.00 185 PRO A C 7
ATOM 10069 O O . PRO A 1 3 ? -36.184 10.877 13.446 1.00 0.00 185 PRO A O 7
ATOM 10080 N N . PRO A 1 4 ? -35.615 12.495 14.899 1.00 0.00 186 PRO A N 7
ATOM 10081 C CA . PRO A 1 4 ? -36.324 13.529 14.172 1.00 0.00 186 PRO A CA 7
ATOM 10082 C C . PRO A 1 4 ? -35.616 13.865 12.864 1.00 0.00 186 PRO A C 7
ATOM 10083 O O . PRO A 1 4 ? -34.651 14.635 12.817 1.00 0.00 186 PRO A O 7
ATOM 10094 N N . ALA A 1 5 ? -36.115 13.252 11.803 1.00 0.00 187 ALA A N 7
ATOM 10095 C CA . ALA A 1 5 ? -35.652 13.377 10.432 1.00 0.00 187 ALA A CA 7
ATOM 10096 C C . ALA A 1 5 ? -36.091 14.730 9.889 1.00 0.00 187 ALA A C 7
ATOM 10097 O O . ALA A 1 5 ? -37.124 14.833 9.241 1.00 0.00 187 ALA A O 7
ATOM 10104 N N . ARG A 1 6 ? -35.341 15.786 10.213 1.00 0.00 188 ARG A N 7
ATOM 10105 C CA . ARG A 1 6 ? -35.701 17.169 9.859 1.00 0.00 188 ARG A CA 7
ATOM 10106 C C . ARG A 1 6 ? -34.607 17.847 9.043 1.00 0.00 188 ARG A C 7
ATOM 10107 O O . ARG A 1 6 ? -34.343 19.041 9.213 1.00 0.00 188 ARG A O 7
ATOM 10128 N N . THR A 1 7 ? -33.958 17.087 8.171 1.00 0.00 189 THR A N 7
ATOM 10129 C CA . THR A 1 7 ? -32.973 17.577 7.216 1.00 0.00 189 THR A CA 7
ATOM 10130 C C . THR A 1 7 ? -33.168 16.842 5.878 1.00 0.00 189 THR A C 7
ATOM 10131 O O . THR A 1 7 ? -33.686 15.722 5.884 1.00 0.00 189 THR A O 7
ATOM 10142 N N . PRO A 1 8 ? -32.723 17.388 4.731 1.00 0.00 190 PRO A N 7
ATOM 10143 C CA . PRO A 1 8 ? -32.836 16.681 3.461 1.00 0.00 190 PRO A CA 7
ATOM 10144 C C . PRO A 1 8 ? -31.982 15.413 3.481 1.00 0.00 190 PRO A C 7
ATOM 10145 O O . PRO A 1 8 ? -32.458 14.354 3.091 1.00 0.00 190 PRO A O 7
ATOM 10156 N N . CYS A 1 9 ? -30.772 15.482 4.047 1.00 0.00 191 CYS A N 7
ATOM 10157 C CA . CYS A 1 9 ? -29.917 14.319 4.250 1.00 0.00 191 CYS A CA 7
ATOM 10158 C C . CYS A 1 9 ? -30.611 13.210 5.051 1.00 0.00 191 CYS A C 7
ATOM 10159 O O . CYS A 1 9 ? -30.342 12.041 4.808 1.00 0.00 191 CYS A O 7
ATOM 10166 N N . GLN A 1 10 ? -31.494 13.553 5.994 1.00 0.00 192 GLN A N 7
ATOM 10167 C CA . GLN A 1 10 ? -32.247 12.548 6.734 1.00 0.00 192 GLN A CA 7
ATOM 10168 C C . GLN A 1 10 ? -33.234 11.847 5.798 1.00 0.00 192 GLN A C 7
ATOM 10169 O O . GLN A 1 10 ? -33.330 10.627 5.835 1.00 0.00 192 GLN A O 7
ATOM 10183 N N . GLN A 1 11 ? -33.929 12.586 4.927 1.00 0.00 193 GLN A N 7
ATOM 10184 C CA . GLN A 1 11 ? -34.843 11.993 3.958 1.00 0.00 193 GLN A CA 7
ATOM 10185 C C . GLN A 1 11 ? -34.089 11.114 2.949 1.00 0.00 193 GLN A C 7
ATOM 10186 O O . GLN A 1 11 ? -34.630 10.109 2.486 1.00 0.00 193 GLN A O 7
ATOM 10200 N N . GLU A 1 12 ? -32.846 11.462 2.606 1.00 0.00 194 GLU A N 7
ATOM 10201 C CA . GLU A 1 12 ? -32.005 10.641 1.745 1.00 0.00 194 GLU A CA 7
ATOM 10202 C C . GLU A 1 12 ? -31.551 9.376 2.466 1.00 0.00 194 GLU A C 7
ATOM 10203 O O . GLU A 1 12 ? -31.641 8.292 1.899 1.00 0.00 194 GLU A O 7
ATOM 10215 N N . LEU A 1 13 ? -31.052 9.503 3.700 1.00 0.00 195 LEU A N 7
ATOM 10216 C CA . LEU A 1 13 ? -30.660 8.386 4.554 1.00 0.00 195 LEU A CA 7
ATOM 10217 C C . LEU A 1 13 ? -31.834 7.419 4.689 1.00 0.00 195 LEU A C 7
ATOM 10218 O O . LEU A 1 13 ? -31.647 6.203 4.621 1.00 0.00 195 LEU A O 7
ATOM 10234 N N . ASP A 1 14 ? -33.036 7.970 4.829 1.00 0.00 196 ASP A N 7
ATOM 10235 C CA . ASP A 1 14 ? -34.276 7.214 4.995 1.00 0.00 196 ASP A CA 7
ATOM 10236 C C . ASP A 1 14 ? -34.592 6.433 3.719 1.00 0.00 196 ASP A C 7
ATOM 10237 O O . ASP A 1 14 ? -34.979 5.268 3.788 1.00 0.00 196 ASP A O 7
ATOM 10246 N N . GLN A 1 15 ? -34.343 7.035 2.547 1.00 0.00 197 GLN A N 7
ATOM 10247 C CA . GLN A 1 15 ? -34.380 6.351 1.260 1.00 0.00 197 GLN A CA 7
ATOM 10248 C C . GLN A 1 15 ? -33.390 5.177 1.243 1.00 0.00 197 GLN A C 7
ATOM 10249 O O . GLN A 1 15 ? -33.786 4.095 0.815 1.00 0.00 197 GLN A O 7
ATOM 10263 N N . VAL A 1 16 ? -32.135 5.354 1.681 1.00 0.00 198 VAL A N 7
ATOM 10264 C CA . VAL A 1 16 ? -31.169 4.250 1.704 1.00 0.00 198 VAL A CA 7
ATOM 10265 C C . VAL A 1 16 ? -31.690 3.132 2.610 1.00 0.00 198 VAL A C 7
ATOM 10266 O O . VAL A 1 16 ? -31.610 1.961 2.237 1.00 0.00 198 VAL A O 7
ATOM 10279 N N . LEU A 1 17 ? -32.163 3.474 3.814 1.00 0.00 199 LEU A N 7
ATOM 10280 C CA . LEU A 1 17 ? -32.510 2.473 4.810 1.00 0.00 199 LEU A CA 7
ATOM 10281 C C . LEU A 1 17 ? -33.706 1.668 4.330 1.00 0.00 199 LEU A C 7
ATOM 10282 O O . LEU A 1 17 ? -33.645 0.438 4.338 1.00 0.00 199 LEU A O 7
ATOM 10298 N N . GLU A 1 18 ? -34.742 2.348 3.827 1.00 0.00 200 GLU A N 7
ATOM 10299 C CA . GLU A 1 18 ? -35.904 1.673 3.282 1.00 0.00 200 GLU A CA 7
ATOM 10300 C C . GLU A 1 18 ? -35.458 0.791 2.118 1.00 0.00 200 GLU A C 7
ATOM 10301 O O . GLU A 1 18 ? -35.833 -0.375 2.053 1.00 0.00 200 GLU A O 7
ATOM 10313 N N . ARG A 1 19 ? -34.593 1.296 1.232 1.00 0.00 201 ARG A N 7
ATOM 10314 C CA . ARG A 1 19 ? -34.107 0.530 0.095 1.00 0.00 201 ARG A CA 7
ATOM 10315 C C . ARG A 1 19 ? -33.377 -0.741 0.510 1.00 0.00 201 ARG A C 7
ATOM 10316 O O . ARG A 1 19 ? -33.488 -1.740 -0.199 1.00 0.00 201 ARG A O 7
ATOM 10337 N N . ILE A 1 20 ? -32.618 -0.745 1.604 1.00 0.00 202 ILE A N 7
ATOM 10338 C CA . ILE A 1 20 ? -31.931 -1.949 2.062 1.00 0.00 202 ILE A CA 7
ATOM 10339 C C . ILE A 1 20 ? -32.952 -3.022 2.471 1.00 0.00 202 ILE A C 7
ATOM 10340 O O . ILE A 1 20 ? -32.707 -4.210 2.235 1.00 0.00 202 ILE A O 7
ATOM 10356 N N . SER A 1 21 ? -34.090 -2.642 3.059 1.00 0.00 203 SER A N 7
ATOM 10357 C CA . SER A 1 21 ? -35.156 -3.589 3.381 1.00 0.00 203 SER A CA 7
ATOM 10358 C C . SER A 1 21 ? -35.954 -3.967 2.122 1.00 0.00 203 SER A C 7
ATOM 10359 O O . SER A 1 21 ? -36.232 -5.138 1.883 1.00 0.00 203 SER A O 7
ATOM 10367 N N . THR A 1 22 ? -36.269 -3.000 1.271 1.00 0.00 204 THR A N 7
ATOM 10368 C CA . THR A 1 22 ? -37.106 -3.184 0.095 1.00 0.00 204 THR A CA 7
ATOM 10369 C C . THR A 1 22 ? -36.366 -4.046 -0.946 1.00 0.00 204 THR A C 7
ATOM 10370 O O . THR A 1 22 ? -36.963 -4.962 -1.520 1.00 0.00 204 THR A O 7
ATOM 10381 N N . MET A 1 23 ? -35.066 -3.845 -1.177 1.00 0.00 205 MET A N 7
ATOM 10382 C CA . MET A 1 23 ? -34.222 -4.719 -1.995 1.00 0.00 205 MET A CA 7
ATOM 10383 C C . MET A 1 23 ? -33.536 -5.819 -1.160 1.00 0.00 205 MET A C 7
ATOM 10384 O O . MET A 1 23 ? -32.343 -6.092 -1.342 1.00 0.00 205 MET A O 7
ATOM 10398 N N . ARG A 1 24 ? -34.281 -6.481 -0.268 1.00 0.00 206 ARG A N 7
ATOM 10399 C CA . ARG A 1 24 ? -33.863 -7.717 0.419 1.00 0.00 206 ARG A CA 7
ATOM 10400 C C . ARG A 1 24 ? -33.881 -8.916 -0.546 1.00 0.00 206 ARG A C 7
ATOM 10401 O O . ARG A 1 24 ? -34.753 -9.783 -0.499 1.00 0.00 206 ARG A O 7
ATOM 10422 N N . LEU A 1 25 ? -32.982 -8.939 -1.510 1.00 0.00 207 LEU A N 7
ATOM 10423 C CA . LEU A 1 25 ? -32.848 -10.056 -2.442 1.00 0.00 207 LEU A CA 7
ATOM 10424 C C . LEU A 1 25 ? -32.370 -11.291 -1.651 1.00 0.00 207 LEU A C 7
ATOM 10425 O O . LEU A 1 25 ? -31.312 -11.209 -1.022 1.00 0.00 207 LEU A O 7
ATOM 10441 N N . PRO A 1 26 ? -33.150 -12.392 -1.586 1.00 0.00 208 PRO A N 7
ATOM 10442 C CA . PRO A 1 26 ? -32.817 -13.548 -0.763 1.00 0.00 208 PRO A CA 7
ATOM 10443 C C . PRO A 1 26 ? -31.695 -14.379 -1.396 1.00 0.00 208 PRO A C 7
ATOM 10444 O O . PRO A 1 26 ? -30.614 -14.448 -0.818 1.00 0.00 208 PRO A O 7
ATOM 10455 N N . ASP A 1 27 ? -31.942 -15.039 -2.533 1.00 0.00 209 ASP A N 7
ATOM 10456 C CA . ASP A 1 27 ? -30.965 -15.800 -3.315 1.00 0.00 209 ASP A CA 7
ATOM 10457 C C . ASP A 1 27 ? -31.518 -16.013 -4.724 1.00 0.00 209 ASP A C 7
ATOM 10458 O O . ASP A 1 27 ? -31.016 -15.415 -5.675 1.00 0.00 209 ASP A O 7
ATOM 10467 N N . GLU A 1 28 ? -32.641 -16.731 -4.852 1.00 0.00 210 GLU A N 7
ATOM 10468 C CA . GLU A 1 28 ? -33.299 -17.127 -6.107 1.00 0.00 210 GLU A CA 7
ATOM 10469 C C . GLU A 1 28 ? -33.512 -15.948 -7.059 1.00 0.00 210 GLU A C 7
ATOM 10470 O O . GLU A 1 28 ? -33.506 -16.090 -8.286 1.00 0.00 210 GLU A O 7
ATOM 10482 N N . ARG A 1 29 ? -33.793 -14.790 -6.466 1.00 0.00 211 ARG A N 7
ATOM 10483 C CA . ARG A 1 29 ? -34.329 -13.590 -7.092 1.00 0.00 211 ARG A CA 7
ATOM 10484 C C . ARG A 1 29 ? -33.292 -12.848 -7.938 1.00 0.00 211 ARG A C 7
ATOM 10485 O O . ARG A 1 29 ? -33.642 -11.882 -8.617 1.00 0.00 211 ARG A O 7
ATOM 10506 N N . GLY A 1 30 ? -32.037 -13.294 -7.904 1.00 0.00 212 GLY A N 7
ATOM 10507 C CA . GLY A 1 30 ? -30.879 -12.664 -8.507 1.00 0.00 212 GLY A CA 7
ATOM 10508 C C . GLY A 1 30 ? -29.672 -13.048 -7.654 1.00 0.00 212 GLY A C 7
ATOM 10509 O O . GLY A 1 30 ? -29.307 -12.262 -6.773 1.00 0.00 212 GLY A O 7
ATOM 10513 N N . PRO A 1 31 ? -29.125 -14.269 -7.814 1.00 0.00 213 PRO A N 7
ATOM 10514 C CA . PRO A 1 31 ? -28.032 -14.776 -6.992 1.00 0.00 213 PRO A CA 7
ATOM 10515 C C . PRO A 1 31 ? -26.738 -14.064 -7.388 1.00 0.00 213 PRO A C 7
ATOM 10516 O O . PRO A 1 31 ? -26.081 -14.426 -8.365 1.00 0.00 213 PRO A O 7
ATOM 10527 N N . LEU A 1 32 ? -26.416 -12.989 -6.676 1.00 0.00 214 LEU A N 7
ATOM 10528 C CA . LEU A 1 32 ? -25.297 -12.094 -6.918 1.00 0.00 214 LEU A CA 7
ATOM 10529 C C . LEU A 1 32 ? -24.800 -11.693 -5.537 1.00 0.00 214 LEU A C 7
ATOM 10530 O O . LEU A 1 32 ? -25.621 -11.373 -4.676 1.00 0.00 214 LEU A O 7
ATOM 10546 N N . GLU A 1 33 ? -23.485 -11.681 -5.326 1.00 0.00 215 GLU A N 7
ATOM 10547 C CA . GLU A 1 33 ? -22.869 -11.533 -3.998 1.00 0.00 215 GLU A CA 7
ATOM 10548 C C . GLU A 1 33 ? -21.533 -10.774 -4.091 1.00 0.00 215 GLU A C 7
ATOM 10549 O O . GLU A 1 33 ? -20.592 -11.021 -3.335 1.00 0.00 215 GLU A O 7
ATOM 10561 N N . HIS A 1 34 ? -21.417 -9.887 -5.086 1.00 0.00 216 HIS A N 7
ATOM 10562 C CA . HIS A 1 34 ? -20.168 -9.275 -5.524 1.00 0.00 216 HIS A CA 7
ATOM 10563 C C . HIS A 1 34 ? -20.280 -7.744 -5.530 1.00 0.00 216 HIS A C 7
ATOM 10564 O O . HIS A 1 34 ? -19.773 -7.092 -4.614 1.00 0.00 216 HIS A O 7
ATOM 10578 N N . LEU A 1 35 ? -20.980 -7.166 -6.513 1.00 0.00 217 LEU A N 7
ATOM 10579 C CA . LEU A 1 35 ? -21.301 -5.747 -6.651 1.00 0.00 217 LEU A CA 7
ATOM 10580 C C . LEU A 1 35 ? -22.250 -5.323 -5.534 1.00 0.00 217 LEU A C 7
ATOM 10581 O O . LEU A 1 35 ? -23.471 -5.404 -5.691 1.00 0.00 217 LEU A O 7
ATOM 10597 N N . TYR A 1 36 ? -21.696 -4.908 -4.401 1.00 0.00 218 TYR A N 7
ATOM 10598 C CA . TYR A 1 36 ? -22.404 -4.529 -3.190 1.00 0.00 218 TYR A CA 7
ATOM 10599 C C . TYR A 1 36 ? -21.595 -3.407 -2.556 1.00 0.00 218 TYR A C 7
ATOM 10600 O O . TYR A 1 36 ? -20.363 -3.405 -2.625 1.00 0.00 218 TYR A O 7
ATOM 10618 N N . SER A 1 37 ? -22.265 -2.441 -1.935 1.00 0.00 219 SER A N 7
ATOM 10619 C CA . SER A 1 37 ? -21.621 -1.282 -1.351 1.00 0.00 219 SER A CA 7
ATOM 10620 C C . SER A 1 37 ? -22.596 -0.627 -0.379 1.00 0.00 219 SER A C 7
ATOM 10621 O O . SER A 1 37 ? -23.584 -0.030 -0.815 1.00 0.00 219 SER A O 7
ATOM 10629 N N . LEU A 1 38 ? -22.322 -0.699 0.927 1.00 0.00 220 LEU A N 7
ATOM 10630 C CA . LEU A 1 38 ? -23.107 -0.004 1.942 1.00 0.00 220 LEU A CA 7
ATOM 10631 C C . LEU A 1 38 ? -22.411 1.318 2.241 1.00 0.00 220 LEU A C 7
ATOM 10632 O O . LEU A 1 38 ? -21.292 1.322 2.748 1.00 0.00 220 LEU A O 7
ATOM 10648 N N . HIS A 1 39 ? -23.081 2.440 1.944 1.00 0.00 221 HIS A N 7
ATOM 10649 C CA . HIS A 1 39 ? -22.718 3.755 2.446 1.00 0.00 221 HIS A CA 7
ATOM 10650 C C . HIS A 1 39 ? -23.951 4.331 3.142 1.00 0.00 221 HIS A C 7
ATOM 10651 O O . HIS A 1 39 ? -25.047 4.295 2.587 1.00 0.00 221 HIS A O 7
ATOM 10665 N N . ILE A 1 40 ? -23.758 4.827 4.362 1.00 0.00 222 ILE A N 7
ATOM 10666 C CA . ILE A 1 40 ? -24.784 5.272 5.289 1.00 0.00 222 ILE A CA 7
ATOM 10667 C C . ILE A 1 40 ? -24.326 6.650 5.810 1.00 0.00 222 ILE A C 7
ATOM 10668 O O . ILE A 1 40 ? -23.419 6.703 6.654 1.00 0.00 222 ILE A O 7
ATOM 10684 N N . PRO A 1 41 ? -24.837 7.776 5.285 1.00 0.00 223 PRO A N 7
ATOM 10685 C CA . PRO A 1 41 ? -24.458 9.113 5.738 1.00 0.00 223 PRO A CA 7
ATOM 10686 C C . PRO A 1 41 ? -25.160 9.502 7.050 1.00 0.00 223 PRO A C 7
ATOM 10687 O O . PRO A 1 41 ? -26.383 9.611 7.094 1.00 0.00 223 PRO A O 7
ATOM 10698 N N . ASN A 1 42 ? -24.387 9.768 8.109 1.00 0.00 224 ASN A N 7
ATOM 10699 C CA . ASN A 1 42 ? -24.898 10.489 9.280 1.00 0.00 224 ASN A CA 7
ATOM 10700 C C . ASN A 1 42 ? -24.920 11.985 8.959 1.00 0.00 224 ASN A C 7
ATOM 10701 O O . ASN A 1 42 ? -23.922 12.520 8.456 1.00 0.00 224 ASN A O 7
ATOM 10712 N N . CYS A 1 43 ? -25.990 12.668 9.355 1.00 0.00 225 CYS A N 7
ATOM 10713 C CA . CYS A 1 43 ? -26.107 14.115 9.451 1.00 0.00 225 CYS A CA 7
ATOM 10714 C C . CYS A 1 43 ? -26.672 14.424 10.840 1.00 0.00 225 CYS A C 7
ATOM 10715 O O . CYS A 1 43 ? -27.656 13.815 11.280 1.00 0.00 225 CYS A O 7
ATOM 10722 N N . ASP A 1 44 ? -26.028 15.340 11.562 1.00 0.00 226 ASP A N 7
ATOM 10723 C CA . ASP A 1 44 ? -26.428 15.652 12.939 1.00 0.00 226 ASP A CA 7
ATOM 10724 C C . ASP A 1 44 ? -27.746 16.432 12.924 1.00 0.00 226 ASP A C 7
ATOM 10725 O O . ASP A 1 44 ? -28.191 16.906 11.878 1.00 0.00 226 ASP A O 7
ATOM 10734 N N . LYS A 1 45 ? -28.377 16.628 14.081 1.00 0.00 227 LYS A N 7
ATOM 10735 C CA . LYS A 1 45 ? -29.658 17.348 14.159 1.00 0.00 227 LYS A CA 7
ATOM 10736 C C . LYS A 1 45 ? -29.534 18.843 13.871 1.00 0.00 227 LYS A C 7
ATOM 10737 O O . LYS A 1 45 ? -30.486 19.492 13.438 1.00 0.00 227 LYS A O 7
ATOM 10756 N N . HIS A 1 46 ? -28.348 19.388 14.089 1.00 0.00 228 HIS A N 7
ATOM 10757 C CA . HIS A 1 46 ? -27.923 20.740 13.743 1.00 0.00 228 HIS A CA 7
ATOM 10758 C C . HIS A 1 46 ? -26.954 20.720 12.558 1.00 0.00 228 HIS A C 7
ATOM 10759 O O . HIS A 1 46 ? -26.601 21.772 12.018 1.00 0.00 228 HIS A O 7
ATOM 10773 N N . GLY A 1 47 ? -26.464 19.534 12.208 1.00 0.00 229 GLY A N 7
ATOM 10774 C CA . GLY A 1 47 ? -25.527 19.297 11.137 1.00 0.00 229 GLY A CA 7
ATOM 10775 C C . GLY A 1 47 ? -26.303 19.031 9.862 1.00 0.00 229 GLY A C 7
ATOM 10776 O O . GLY A 1 47 ? -27.532 18.973 9.860 1.00 0.00 229 GLY A O 7
ATOM 10780 N N . LEU A 1 48 ? -25.568 18.897 8.766 1.00 0.00 230 LEU A N 7
ATOM 10781 C CA . LEU A 1 48 ? -26.148 18.835 7.433 1.00 0.00 230 LEU A CA 7
ATOM 10782 C C . LEU A 1 48 ? -25.695 17.571 6.731 1.00 0.00 230 LEU A C 7
ATOM 10783 O O . LEU A 1 48 ? -26.499 16.960 6.029 1.00 0.00 230 LEU A O 7
ATOM 10799 N N . TYR A 1 49 ? -24.427 17.202 6.924 1.00 0.00 231 TYR A N 7
ATOM 10800 C CA . TYR A 1 49 ? -23.794 15.988 6.428 1.00 0.00 231 TYR A CA 7
ATOM 10801 C C . TYR A 1 49 ? -22.412 15.892 7.076 1.00 0.00 231 TYR A C 7
ATOM 10802 O O . TYR A 1 49 ? -21.694 16.899 7.099 1.00 0.00 231 TYR A O 7
ATOM 10820 N N . ASN A 1 50 ? -22.001 14.720 7.568 1.00 0.00 232 ASN A N 7
ATOM 10821 C CA . ASN A 1 50 ? -20.701 14.568 8.232 1.00 0.00 232 ASN A CA 7
ATOM 10822 C C . ASN A 1 50 ? -19.518 14.924 7.311 1.00 0.00 232 ASN A C 7
ATOM 10823 O O . ASN A 1 50 ? -19.610 14.821 6.085 1.00 0.00 232 ASN A O 7
ATOM 10834 N N . LEU A 1 51 ? -18.394 15.328 7.912 1.00 0.00 233 LEU A N 7
ATOM 10835 C CA . LEU A 1 51 ? -17.129 15.712 7.306 1.00 0.00 233 LEU A CA 7
ATOM 10836 C C . LEU A 1 51 ? -16.257 14.484 7.017 1.00 0.00 233 LEU A C 7
ATOM 10837 O O . LEU A 1 51 ? -15.239 14.605 6.341 1.00 0.00 233 LEU A O 7
ATOM 10853 N N . LYS A 1 52 ? -16.645 13.300 7.493 1.00 0.00 234 LYS A N 7
ATOM 10854 C CA . LYS A 1 52 ? -16.002 12.022 7.215 1.00 0.00 234 LYS A CA 7
ATOM 10855 C C . LYS A 1 52 ? -17.089 10.982 6.998 1.00 0.00 234 LYS A C 7
ATOM 10856 O O . LYS A 1 52 ? -18.220 11.187 7.438 1.00 0.00 234 LYS A O 7
ATOM 10875 N N . GLN A 1 53 ? -16.802 9.900 6.281 1.00 0.00 235 GLN A N 7
ATOM 10876 C CA . GLN A 1 53 ? -17.748 8.823 6.024 1.00 0.00 235 GLN A CA 7
ATOM 10877 C C . GLN A 1 53 ? -16.963 7.527 5.915 1.00 0.00 235 GLN A C 7
ATOM 10878 O O . GLN A 1 53 ? -15.783 7.579 5.572 1.00 0.00 235 GLN A O 7
ATOM 10892 N N . CYS A 1 54 ? -17.629 6.391 6.130 1.00 0.00 236 CYS A N 7
ATOM 10893 C CA . CYS A 1 54 ? -17.087 5.056 5.897 1.00 0.00 236 CYS A CA 7
ATOM 10894 C C . CYS A 1 54 ? -17.913 4.346 4.828 1.00 0.00 236 CYS A C 7
ATOM 10895 O O . CYS A 1 54 ? -19.019 4.781 4.468 1.00 0.00 236 CYS A O 7
ATOM 10902 N N . LYS A 1 55 ? -17.396 3.215 4.346 1.00 0.00 237 LYS A N 7
ATOM 10903 C CA . LYS A 1 55 ? -18.084 2.272 3.467 1.00 0.00 237 LYS A CA 7
ATOM 10904 C C . LYS A 1 55 ? -17.945 0.885 4.081 1.00 0.00 237 LYS A C 7
ATOM 10905 O O . LYS A 1 55 ? -17.022 0.654 4.861 1.00 0.00 237 LYS A O 7
ATOM 10924 N N . MET A 1 56 ? -18.880 -0.018 3.797 1.00 0.00 238 MET A N 7
ATOM 10925 C CA . MET A 1 56 ? -18.791 -1.403 4.224 1.00 0.00 238 MET A CA 7
ATOM 10926 C C . MET A 1 56 ? -19.118 -2.298 3.034 1.00 0.00 238 MET A C 7
ATOM 10927 O O . MET A 1 56 ? -20.235 -2.233 2.517 1.00 0.00 238 MET A O 7
ATOM 10941 N N . SER A 1 57 ? -18.162 -3.133 2.628 1.00 0.00 239 SER A N 7
ATOM 10942 C CA . SER A 1 57 ? -18.349 -4.374 1.889 1.00 0.00 239 SER A CA 7
ATOM 10943 C C . SER A 1 57 ? -17.235 -5.290 2.377 1.00 0.00 239 SER A C 7
ATOM 10944 O O . SER A 1 57 ? -16.076 -5.085 2.013 1.00 0.00 239 SER A O 7
ATOM 10952 N N . LEU A 1 58 ? -17.578 -6.170 3.318 1.00 0.00 240 LEU A N 7
ATOM 10953 C CA . LEU A 1 58 ? -16.724 -7.128 4.012 1.00 0.00 240 LEU A CA 7
ATOM 10954 C C . LEU A 1 58 ? -17.638 -7.880 4.990 1.00 0.00 240 LEU A C 7
ATOM 10955 O O . LEU A 1 58 ? -18.298 -8.853 4.626 1.00 0.00 240 LEU A O 7
ATOM 10971 N N . ASN A 1 59 ? -17.764 -7.375 6.214 1.00 0.00 241 ASN A N 7
ATOM 10972 C CA . ASN A 1 59 ? -18.547 -7.911 7.313 1.00 0.00 241 ASN A CA 7
ATOM 10973 C C . ASN A 1 59 ? -19.133 -6.716 8.070 1.00 0.00 241 ASN A C 7
ATOM 10974 O O . ASN A 1 59 ? -18.574 -5.621 7.990 1.00 0.00 241 ASN A O 7
ATOM 10985 N N . GLY A 1 60 ? -20.212 -6.910 8.831 1.00 0.00 242 GLY A N 7
ATOM 10986 C CA . GLY A 1 60 ? -20.970 -5.863 9.516 1.00 0.00 242 GLY A CA 7
ATOM 10987 C C . GLY A 1 60 ? -20.286 -5.265 10.750 1.00 0.00 242 GLY A C 7
ATOM 10988 O O . GLY A 1 60 ? -20.895 -5.204 11.821 1.00 0.00 242 GLY A O 7
ATOM 10992 N N . GLN A 1 61 ? -19.043 -4.809 10.603 1.00 0.00 243 GLN A N 7
ATOM 10993 C CA . GLN A 1 61 ? -18.302 -3.981 11.552 1.00 0.00 243 GLN A CA 7
ATOM 10994 C C . GLN A 1 61 ? -17.869 -2.696 10.825 1.00 0.00 243 GLN A C 7
ATOM 10995 O O . GLN A 1 61 ? -18.337 -2.425 9.713 1.00 0.00 243 GLN A O 7
ATOM 11009 N N . ARG A 1 62 ? -17.003 -1.872 11.433 1.00 0.00 244 ARG A N 7
ATOM 11010 C CA . ARG A 1 62 ? -16.366 -0.753 10.730 1.00 0.00 244 ARG A CA 7
ATOM 11011 C C . ARG A 1 62 ? -15.668 -1.279 9.472 1.00 0.00 244 ARG A C 7
ATOM 11012 O O . ARG A 1 62 ? -15.068 -2.359 9.498 1.00 0.00 244 ARG A O 7
ATOM 11033 N N . GLY A 1 63 ? -15.701 -0.476 8.415 1.00 0.00 245 GLY A N 7
ATOM 11034 C CA . GLY A 1 63 ? -14.806 -0.558 7.274 1.00 0.00 245 GLY A CA 7
ATOM 11035 C C . GLY A 1 63 ? -14.039 0.757 7.195 1.00 0.00 245 GLY A C 7
ATOM 11036 O O . GLY A 1 63 ? -14.126 1.581 8.109 1.00 0.00 245 GLY A O 7
ATOM 11040 N N . GLU A 1 64 ? -13.286 0.958 6.121 1.00 0.00 246 GLU A N 7
ATOM 11041 C CA . GLU A 1 64 ? -12.460 2.145 5.926 1.00 0.00 246 GLU A CA 7
ATOM 11042 C C . GLU A 1 64 ? -13.331 3.413 5.889 1.00 0.00 246 GLU A C 7
ATOM 11043 O O . GLU A 1 64 ? -14.455 3.385 5.370 1.00 0.00 246 GLU A O 7
ATOM 11055 N N . CYS A 1 65 ? -12.771 4.527 6.379 1.00 0.00 247 CYS A N 7
ATOM 11056 C CA . CYS A 1 65 ? -13.335 5.870 6.277 1.00 0.00 247 CYS A CA 7
ATOM 11057 C C . CYS A 1 65 ? -12.476 6.768 5.391 1.00 0.00 247 CYS A C 7
ATOM 11058 O O . CYS A 1 65 ? -11.385 6.389 4.971 1.00 0.00 247 CYS A O 7
ATOM 11065 N N . TRP A 1 66 ? -12.968 7.974 5.111 1.00 0.00 248 TRP A N 7
ATOM 11066 C CA . TRP A 1 66 ? -12.237 9.055 4.470 1.00 0.00 248 TRP A CA 7
ATOM 11067 C C . TRP A 1 66 ? -12.941 10.360 4.852 1.00 0.00 248 TRP A C 7
ATOM 11068 O O . TRP A 1 66 ? -14.051 10.331 5.393 1.00 0.00 248 TRP A O 7
ATOM 11089 N N . CYS A 1 67 ? -12.337 11.508 4.534 1.00 0.00 249 CYS A N 7
ATOM 11090 C CA . CYS A 1 67 ? -12.917 12.817 4.820 1.00 0.00 249 CYS A CA 7
ATOM 11091 C C . CYS A 1 67 ? -13.517 13.398 3.542 1.00 0.00 249 CYS A C 7
ATOM 11092 O O . CYS A 1 67 ? -13.080 13.051 2.437 1.00 0.00 249 CYS A O 7
ATOM 11099 N N . VAL A 1 68 ? -14.496 14.298 3.664 1.00 0.00 250 VAL A N 7
ATOM 11100 C CA . VAL A 1 68 ? -15.198 14.851 2.508 1.00 0.00 250 VAL A CA 7
ATOM 11101 C C . VAL A 1 68 ? -14.857 16.332 2.393 1.00 0.00 250 VAL A C 7
ATOM 11102 O O . VAL A 1 68 ? -14.669 17.014 3.402 1.00 0.00 250 VAL A O 7
ATOM 11115 N N . ASN A 1 69 ? -14.785 16.836 1.162 1.00 0.00 251 ASN A N 7
ATOM 11116 C CA . ASN A 1 69 ? -14.686 18.268 0.909 1.00 0.00 251 ASN A CA 7
ATOM 11117 C C . ASN A 1 69 ? -16.066 18.900 0.675 1.00 0.00 251 ASN A C 7
ATOM 11118 O O . ASN A 1 69 ? -16.313 19.957 1.262 1.00 0.00 251 ASN A O 7
ATOM 11129 N N . PRO A 1 70 ? -16.964 18.348 -0.170 1.00 0.00 252 PRO A N 7
ATOM 11130 C CA . PRO A 1 70 ? -18.286 18.935 -0.379 1.00 0.00 252 PRO A CA 7
ATOM 11131 C C . PRO A 1 70 ? -19.247 18.519 0.744 1.00 0.00 252 PRO A C 7
ATOM 11132 O O . PRO A 1 70 ? -19.137 17.419 1.287 1.00 0.00 252 PRO A O 7
ATOM 11143 N N . ASN A 1 71 ? -20.262 19.345 1.015 1.00 0.00 253 ASN A N 7
ATOM 11144 C CA . ASN A 1 71 ? -21.327 19.044 1.983 1.00 0.00 253 ASN A CA 7
ATOM 11145 C C . ASN A 1 71 ? -22.242 17.915 1.513 1.00 0.00 253 ASN A C 7
ATOM 11146 O O . ASN A 1 71 ? -23.048 17.418 2.283 1.00 0.00 253 ASN A O 7
ATOM 11157 N N . THR A 1 72 ? -22.123 17.486 0.260 1.00 0.00 254 THR A N 7
ATOM 11158 C CA . THR A 1 72 ? -22.843 16.338 -0.280 1.00 0.00 254 THR A CA 7
ATOM 11159 C C . THR A 1 72 ? -22.148 15.041 0.183 1.00 0.00 254 THR A C 7
ATOM 11160 O O . THR A 1 72 ? -22.613 13.943 -0.113 1.00 0.00 254 THR A O 7
ATOM 11171 N N . GLY A 1 73 ? -21.034 15.176 0.919 1.00 0.00 255 GLY A N 7
ATOM 11172 C CA . GLY A 1 73 ? -20.280 14.137 1.578 1.00 0.00 255 GLY A CA 7
ATOM 11173 C C . GLY A 1 73 ? -19.978 12.977 0.659 1.00 0.00 255 GLY A C 7
ATOM 11174 O O . GLY A 1 73 ? -20.270 11.827 0.981 1.00 0.00 255 GLY A O 7
ATOM 11178 N N . LYS A 1 74 ? -19.344 13.295 -0.463 1.00 0.00 256 LYS A N 7
ATOM 11179 C CA . LYS A 1 74 ? -18.887 12.343 -1.467 1.00 0.00 256 LYS A CA 7
ATOM 11180 C C . LYS A 1 74 ? -17.376 12.447 -1.608 1.00 0.00 256 LYS A C 7
ATOM 11181 O O . LYS A 1 74 ? -16.848 13.565 -1.627 1.00 0.00 256 LYS A O 7
ATOM 11200 N N . LEU A 1 75 ? -16.692 11.306 -1.739 1.00 0.00 257 LEU A N 7
ATOM 11201 C CA . LEU A 1 75 ? -15.249 11.205 -1.959 1.00 0.00 257 LEU A CA 7
ATOM 11202 C C . LEU A 1 75 ? -14.883 12.064 -3.164 1.00 0.00 257 LEU A C 7
ATOM 11203 O O . LEU A 1 75 ? -15.449 11.857 -4.242 1.00 0.00 257 LEU A O 7
ATOM 11219 N N . ILE A 1 76 ? -14.019 13.068 -2.981 1.00 0.00 258 ILE A N 7
ATOM 11220 C CA . ILE A 1 76 ? -13.593 13.953 -4.065 1.00 0.00 258 ILE A CA 7
ATOM 11221 C C . ILE A 1 76 ? -12.230 13.498 -4.600 1.00 0.00 258 ILE A C 7
ATOM 11222 O O . ILE A 1 76 ? -12.157 12.981 -5.714 1.00 0.00 258 ILE A O 7
ATOM 11238 N N . GLN A 1 77 ? -11.176 13.616 -3.794 1.00 0.00 259 GLN A N 7
ATOM 11239 C CA . GLN A 1 77 ? -9.813 13.232 -4.152 1.00 0.00 259 GLN A CA 7
ATOM 11240 C C . GLN A 1 77 ? -8.996 13.104 -2.870 1.00 0.00 259 GLN A C 7
ATOM 11241 O O . GLN A 1 77 ? -8.600 11.999 -2.513 1.00 0.00 259 GLN A O 7
ATOM 11255 N N . GLY A 1 78 ? -8.830 14.203 -2.125 1.00 0.00 260 GLY A N 7
ATOM 11256 C CA . GLY A 1 78 ? -7.994 14.265 -0.929 1.00 0.00 260 GLY A CA 7
ATOM 11257 C C . GLY A 1 78 ? -8.523 13.433 0.242 1.00 0.00 260 GLY A C 7
ATOM 11258 O O . GLY A 1 78 ? -7.835 13.325 1.256 1.00 0.00 260 GLY A O 7
ATOM 11262 N N . ALA A 1 79 ? -9.717 12.845 0.113 1.00 0.00 261 ALA A N 7
ATOM 11263 C CA . ALA A 1 79 ? -10.178 11.683 0.863 1.00 0.00 261 ALA A CA 7
ATOM 11264 C C . ALA A 1 79 ? -9.044 10.645 0.931 1.00 0.00 261 ALA A C 7
ATOM 11265 O O . ALA A 1 79 ? -8.771 10.034 -0.101 1.00 0.00 261 ALA A O 7
ATOM 11272 N N . PRO A 1 80 ? -8.364 10.455 2.074 1.00 0.00 262 PRO A N 7
ATOM 11273 C CA . PRO A 1 80 ? -7.246 9.531 2.148 1.00 0.00 262 PRO A CA 7
ATOM 11274 C C . PRO A 1 80 ? -7.747 8.085 2.238 1.00 0.00 262 PRO A C 7
ATOM 11275 O O . PRO A 1 80 ? -8.951 7.838 2.323 1.00 0.00 262 PRO A O 7
ATOM 11286 N N . THR A 1 81 ? -6.809 7.147 2.303 1.00 0.00 263 THR A N 7
ATOM 11287 C CA . THR A 1 81 ? -7.035 5.843 2.905 1.00 0.00 263 THR A CA 7
ATOM 11288 C C . THR A 1 81 ? -7.069 6.093 4.417 1.00 0.00 263 THR A C 7
ATOM 11289 O O . THR A 1 81 ? -6.212 6.813 4.945 1.00 0.00 263 THR A O 7
ATOM 11300 N N . ILE A 1 82 ? -7.994 5.463 5.138 1.00 0.00 264 ILE A N 7
ATOM 11301 C CA . ILE A 1 82 ? -7.954 5.364 6.590 1.00 0.00 264 ILE A CA 7
ATOM 11302 C C . ILE A 1 82 ? -7.846 3.887 6.907 1.00 0.00 264 ILE A C 7
ATOM 11303 O O . ILE A 1 82 ? -8.622 3.070 6.408 1.00 0.00 264 ILE A O 7
ATOM 11319 N N . ARG A 1 83 ? -6.911 3.560 7.788 1.00 0.00 265 ARG A N 7
ATOM 11320 C CA . ARG A 1 83 ? -6.800 2.249 8.392 1.00 0.00 265 ARG A CA 7
ATOM 11321 C C . ARG A 1 83 ? -6.559 2.477 9.872 1.00 0.00 265 ARG A C 7
ATOM 11322 O O . ARG A 1 83 ? -5.411 2.565 10.301 1.00 0.00 265 ARG A O 7
ATOM 11343 N N . GLY A 1 84 ? -7.630 2.621 10.647 1.00 0.00 266 GLY A N 7
ATOM 11344 C CA . GLY A 1 84 ? -7.599 2.442 12.094 1.00 0.00 266 GLY A CA 7
ATOM 11345 C C . GLY A 1 84 ? -8.176 3.650 12.808 1.00 0.00 266 GLY A C 7
ATOM 11346 O O . GLY A 1 84 ? -9.139 3.510 13.558 1.00 0.00 266 GLY A O 7
ATOM 11350 N N . ASP A 1 85 ? -7.602 4.833 12.586 1.00 0.00 267 ASP A N 7
ATOM 11351 C CA . ASP A 1 85 ? -8.063 6.087 13.186 1.00 0.00 267 ASP A CA 7
ATOM 11352 C C . ASP A 1 85 ? -8.421 7.071 12.068 1.00 0.00 267 ASP A C 7
ATOM 11353 O O . ASP A 1 85 ? -7.502 7.564 11.405 1.00 0.00 267 ASP A O 7
ATOM 11362 N N . PRO A 1 86 ? -9.716 7.285 11.758 1.00 0.00 268 PRO A N 7
ATOM 11363 C CA . PRO A 1 86 ? -10.163 8.338 10.860 1.00 0.00 268 PRO A CA 7
ATOM 11364 C C . PRO A 1 86 ? -9.749 9.718 11.387 1.00 0.00 268 PRO A C 7
ATOM 11365 O O . PRO A 1 86 ? -10.442 10.324 12.210 1.00 0.00 268 PRO A O 7
ATOM 11376 N N . GLU A 1 87 ? -8.595 10.179 10.911 1.00 0.00 269 GLU A N 7
ATOM 11377 C CA . GLU A 1 87 ? -7.903 11.402 11.275 1.00 0.00 269 GLU A CA 7
ATOM 11378 C C . GLU A 1 87 ? -7.147 11.854 10.018 1.00 0.00 269 GLU A C 7
ATOM 11379 O O . GLU A 1 87 ? -5.964 11.539 9.857 1.00 0.00 269 GLU A O 7
ATOM 11391 N N . CYS A 1 88 ? -7.831 12.520 9.080 1.00 0.00 270 CYS A N 7
ATOM 11392 C CA . CYS A 1 88 ? -7.203 12.996 7.845 1.00 0.00 270 CYS A CA 7
ATOM 11393 C C . CYS A 1 88 ? -6.520 14.333 8.144 1.00 0.00 270 CYS A C 7
ATOM 11394 O O . CYS A 1 88 ? -7.112 15.162 8.844 1.00 0.00 270 CYS A O 7
ATOM 11401 N N . HIS A 1 89 ? -5.334 14.592 7.591 1.00 0.00 271 HIS A N 7
ATOM 11402 C CA . HIS A 1 89 ? -4.565 15.795 7.915 1.00 0.00 271 HIS A CA 7
ATOM 11403 C C . HIS A 1 89 ? -3.818 16.353 6.698 1.00 0.00 271 HIS A C 7
ATOM 11404 O O . HIS A 1 89 ? -3.498 15.630 5.750 1.00 0.00 271 HIS A O 7
ATOM 11418 N N . LEU A 1 90 ? -3.460 17.640 6.773 1.00 0.00 272 LEU A N 7
ATOM 11419 C CA . LEU A 1 90 ? -2.576 18.302 5.810 1.00 0.00 272 LEU A CA 7
ATOM 11420 C C . LEU A 1 90 ? -1.462 19.133 6.457 1.00 0.00 272 LEU A C 7
ATOM 11421 O O . LEU A 1 90 ? -0.561 19.558 5.738 1.00 0.00 272 LEU A O 7
ATOM 11437 N N . PHE A 1 91 ? -1.449 19.323 7.779 1.00 0.00 273 PHE A N 7
ATOM 11438 C CA . PHE A 1 91 ? -0.404 20.110 8.450 1.00 0.00 273 PHE A CA 7
ATOM 11439 C C . PHE A 1 91 ? 0.891 19.312 8.713 1.00 0.00 273 PHE A C 7
ATOM 11440 O O . PHE A 1 91 ? 1.858 19.848 9.249 1.00 0.00 273 PHE A O 7
ATOM 11457 N N . TYR A 1 92 ? 0.914 18.025 8.351 1.00 0.00 274 TYR A N 7
ATOM 11458 C CA . TYR A 1 92 ? 2.061 17.144 8.477 1.00 0.00 274 TYR A CA 7
ATOM 11459 C C . TYR A 1 92 ? 3.143 17.583 7.493 1.00 0.00 274 TYR A C 7
ATOM 11460 O O . TYR A 1 92 ? 3.087 17.254 6.300 1.00 0.00 274 TYR A O 7
ATOM 11478 N N . ASN A 1 93 ? 4.119 18.315 8.011 1.00 0.00 275 ASN A N 7
ATOM 11479 C CA . ASN A 1 93 ? 5.506 18.385 7.556 1.00 0.00 275 ASN A CA 7
ATOM 11480 C C . ASN A 1 93 ? 6.387 18.654 8.781 1.00 0.00 275 ASN A C 7
ATOM 11481 O O . ASN A 1 93 ? 5.897 19.230 9.754 1.00 0.00 275 ASN A O 7
ATOM 11492 N N . GLU A 1 94 ? 7.670 18.281 8.738 1.00 0.00 276 GLU A N 7
ATOM 11493 C CA . GLU A 1 94 ? 8.632 18.606 9.790 1.00 0.00 276 GLU A CA 7
ATOM 11494 C C . GLU A 1 94 ? 10.061 18.587 9.226 1.00 0.00 276 GLU A C 7
ATOM 11495 O O . GLU A 1 94 ? 10.553 19.632 8.804 1.00 0.00 276 GLU A O 7
ATOM 11507 N N . GLN A 1 95 ? 10.744 17.434 9.206 1.00 0.00 277 GLN A N 7
ATOM 11508 C CA . GLN A 1 95 ? 12.139 17.341 8.798 1.00 0.00 277 GLN A CA 7
ATOM 11509 C C . GLN A 1 95 ? 12.290 17.694 7.318 1.00 0.00 277 GLN A C 7
ATOM 11510 O O . GLN A 1 95 ? 11.538 17.197 6.478 1.00 0.00 277 GLN A O 7
ATOM 11524 N N . GLN A 1 96 ? 13.322 18.481 7.016 1.00 0.00 278 GLN A N 7
ATOM 11525 C CA . GLN A 1 96 ? 13.631 18.998 5.687 1.00 0.00 278 GLN A CA 7
ATOM 11526 C C . GLN A 1 96 ? 14.980 18.491 5.162 1.00 0.00 278 GLN A C 7
ATOM 11527 O O . GLN A 1 96 ? 15.228 18.554 3.958 1.00 0.00 278 GLN A O 7
ATOM 11541 N N . GLU A 1 97 ? 15.854 17.990 6.039 1.00 0.00 279 GLU A N 7
ATOM 11542 C CA . GLU A 1 97 ? 17.156 17.406 5.729 1.00 0.00 279 GLU A CA 7
ATOM 11543 C C . GLU A 1 97 ? 17.516 16.508 6.927 1.00 0.00 279 GLU A C 7
ATOM 11544 O O . GLU A 1 97 ? 16.809 16.523 7.944 1.00 0.00 279 GLU A O 7
ATOM 11556 N N . ALA A 1 98 ? 18.591 15.727 6.825 1.00 0.00 280 ALA A N 7
ATOM 11557 C CA . ALA A 1 98 ? 19.085 14.827 7.856 1.00 0.00 280 ALA A CA 7
ATOM 11558 C C . ALA A 1 98 ? 20.595 14.652 7.645 1.00 0.00 280 ALA A C 7
ATOM 11559 O O . ALA A 1 98 ? 21.062 13.591 7.223 1.00 0.00 280 ALA A O 7
ATOM 11566 N N . ARG A 1 99 ? 21.355 15.724 7.893 1.00 0.00 281 ARG A N 7
ATOM 11567 C CA . ARG A 1 99 ? 22.730 15.891 7.418 1.00 0.00 281 ARG A CA 7
ATOM 11568 C C . ARG A 1 99 ? 23.736 15.022 8.188 1.00 0.00 281 ARG A C 7
ATOM 11569 O O . ARG A 1 99 ? 24.574 15.546 8.916 1.00 0.00 281 ARG A O 7
ATOM 11590 N N . GLY A 1 100 ? 23.700 13.706 7.993 1.00 0.00 282 GLY A N 7
ATOM 11591 C CA . GLY A 1 100 ? 24.592 12.745 8.623 1.00 0.00 282 GLY A CA 7
ATOM 11592 C C . GLY A 1 100 ? 23.832 11.947 9.672 1.00 0.00 282 GLY A C 7
ATOM 11593 O O . GLY A 1 100 ? 23.976 12.196 10.865 1.00 0.00 282 GLY A O 7
ATOM 11597 N N . VAL A 1 101 ? 23.015 10.989 9.232 1.00 0.00 283 VAL A N 7
ATOM 11598 C CA . VAL A 1 101 ? 22.321 10.058 10.115 1.00 0.00 283 VAL A CA 7
ATOM 11599 C C . VAL A 1 101 ? 23.364 9.105 10.717 1.00 0.00 283 VAL A C 7
ATOM 11600 O O . VAL A 1 101 ? 23.665 8.054 10.146 1.00 0.00 283 VAL A O 7
ATOM 11613 N N . HIS A 1 102 ? 23.951 9.483 11.855 1.00 0.00 284 HIS A N 7
ATOM 11614 C CA . HIS A 1 102 ? 24.875 8.656 12.618 1.00 0.00 284 HIS A CA 7
ATOM 11615 C C . HIS A 1 102 ? 24.118 7.444 13.178 1.00 0.00 284 HIS A C 7
ATOM 11616 O O . HIS A 1 102 ? 23.533 7.507 14.259 1.00 0.00 284 HIS A O 7
ATOM 11630 N N . THR A 1 103 ? 24.072 6.348 12.424 1.00 0.00 285 THR A N 7
ATOM 11631 C CA . THR A 1 103 ? 23.356 5.144 12.808 1.00 0.00 285 THR A CA 7
ATOM 11632 C C . THR A 1 103 ? 24.100 4.484 13.979 1.00 0.00 285 THR A C 7
ATOM 11633 O O . THR A 1 103 ? 25.161 3.892 13.805 1.00 0.00 285 THR A O 7
ATOM 11644 N N . GLN A 1 104 ? 23.545 4.609 15.182 1.00 0.00 286 GLN A N 7
ATOM 11645 C CA . GLN A 1 104 ? 23.912 3.842 16.365 1.00 0.00 286 GLN A CA 7
ATOM 11646 C C . GLN A 1 104 ? 22.628 3.134 16.823 1.00 0.00 286 GLN A C 7
ATOM 11647 O O . GLN A 1 104 ? 21.593 3.227 16.151 1.00 0.00 286 GLN A O 7
ATOM 11661 N N . ARG A 1 105 ? 22.659 2.383 17.922 1.00 0.00 287 ARG A N 7
ATOM 11662 C CA . ARG A 1 105 ? 21.447 1.841 18.546 1.00 0.00 287 ARG A CA 7
ATOM 11663 C C . ARG A 1 105 ? 21.426 2.276 20.002 1.00 0.00 287 ARG A C 7
ATOM 11664 O O . ARG A 1 105 ? 20.631 3.137 20.355 1.00 0.00 287 ARG A O 7
ATOM 11685 N N . MET A 1 106 ? 22.338 1.750 20.809 1.00 0.00 288 MET A N 7
ATOM 11686 C CA . MET A 1 106 ? 22.766 2.331 22.075 1.00 0.00 288 MET A CA 7
ATOM 11687 C C . MET A 1 106 ? 24.295 2.298 22.050 1.00 0.00 288 MET A C 7
ATOM 11688 O O . MET A 1 106 ? 24.880 1.705 21.135 1.00 0.00 288 MET A O 7
ATOM 11702 N N . GLN A 1 107 ? 24.933 2.961 23.002 1.00 0.00 289 GLN A N 7
ATOM 11703 C CA . GLN A 1 107 ? 26.360 2.976 23.263 1.00 0.00 289 GLN A CA 7
ATOM 11704 C C . GLN A 1 107 ? 26.478 3.202 24.766 1.00 0.00 289 GLN A C 7
ATOM 11705 O O . GLN A 1 107 ? 25.477 3.679 25.349 1.00 0.00 289 GLN A O 7
ATOM 11719 N N . GLY A 1 1 ? -47.824 8.635 13.592 1.00 0.00 183 GLY A N 8
ATOM 11720 C CA . GLY A 1 1 ? -47.218 8.307 12.298 1.00 0.00 183 GLY A CA 8
ATOM 11721 C C . GLY A 1 1 ? -45.721 8.560 12.317 1.00 0.00 183 GLY A C 8
ATOM 11722 O O . GLY A 1 1 ? -45.174 8.939 13.361 1.00 0.00 183 GLY A O 8
ATOM 11726 N N . PRO A 1 2 ? -45.040 8.397 11.170 1.00 0.00 184 PRO A N 8
ATOM 11727 C CA . PRO A 1 2 ? -43.668 8.858 10.991 1.00 0.00 184 PRO A CA 8
ATOM 11728 C C . PRO A 1 2 ? -43.593 10.394 11.108 1.00 0.00 184 PRO A C 8
ATOM 11729 O O . PRO A 1 2 ? -44.624 11.070 10.967 1.00 0.00 184 PRO A O 8
ATOM 11740 N N . PRO A 1 3 ? -42.404 10.968 11.371 1.00 0.00 185 PRO A N 8
ATOM 11741 C CA . PRO A 1 3 ? -42.215 12.413 11.433 1.00 0.00 185 PRO A CA 8
ATOM 11742 C C . PRO A 1 3 ? -42.286 13.022 10.023 1.00 0.00 185 PRO A C 8
ATOM 11743 O O . PRO A 1 3 ? -42.074 12.313 9.037 1.00 0.00 185 PRO A O 8
ATOM 11754 N N . PRO A 1 4 ? -42.541 14.331 9.885 1.00 0.00 186 PRO A N 8
ATOM 11755 C CA . PRO A 1 4 ? -42.521 14.974 8.581 1.00 0.00 186 PRO A CA 8
ATOM 11756 C C . PRO A 1 4 ? -41.070 15.163 8.123 1.00 0.00 186 PRO A C 8
ATOM 11757 O O . PRO A 1 4 ? -40.173 15.326 8.949 1.00 0.00 186 PRO A O 8
ATOM 11768 N N . ALA A 1 5 ? -40.847 15.226 6.812 1.00 0.00 187 ALA A N 8
ATOM 11769 C CA . ALA A 1 5 ? -39.569 15.639 6.252 1.00 0.00 187 ALA A CA 8
ATOM 11770 C C . ALA A 1 5 ? -39.300 17.089 6.646 1.00 0.00 187 ALA A C 8
ATOM 11771 O O . ALA A 1 5 ? -40.185 17.935 6.454 1.00 0.00 187 ALA A O 8
ATOM 11778 N N . ARG A 1 6 ? -38.101 17.377 7.171 1.00 0.00 188 ARG A N 8
ATOM 11779 C CA . ARG A 1 6 ? -37.712 18.740 7.580 1.00 0.00 188 ARG A CA 8
ATOM 11780 C C . ARG A 1 6 ? -36.400 19.228 6.963 1.00 0.00 188 ARG A C 8
ATOM 11781 O O . ARG A 1 6 ? -36.161 20.440 6.998 1.00 0.00 188 ARG A O 8
ATOM 11802 N N . THR A 1 7 ? -35.551 18.328 6.465 1.00 0.00 189 THR A N 8
ATOM 11803 C CA . THR A 1 7 ? -34.158 18.607 6.116 1.00 0.00 189 THR A CA 8
ATOM 11804 C C . THR A 1 7 ? -33.730 17.602 5.032 1.00 0.00 189 THR A C 8
ATOM 11805 O O . THR A 1 7 ? -34.022 16.413 5.181 1.00 0.00 189 THR A O 8
ATOM 11816 N N . PRO A 1 8 ? -33.025 18.003 3.961 1.00 0.00 190 PRO A N 8
ATOM 11817 C CA . PRO A 1 8 ? -32.783 17.126 2.816 1.00 0.00 190 PRO A CA 8
ATOM 11818 C C . PRO A 1 8 ? -31.908 15.926 3.178 1.00 0.00 190 PRO A C 8
ATOM 11819 O O . PRO A 1 8 ? -32.192 14.810 2.749 1.00 0.00 190 PRO A O 8
ATOM 11830 N N . CYS A 1 9 ? -30.875 16.123 4.004 1.00 0.00 191 CYS A N 8
ATOM 11831 C CA . CYS A 1 9 ? -30.003 15.037 4.418 1.00 0.00 191 CYS A CA 8
ATOM 11832 C C . CYS A 1 9 ? -30.755 13.932 5.161 1.00 0.00 191 CYS A C 8
ATOM 11833 O O . CYS A 1 9 ? -30.331 12.775 5.094 1.00 0.00 191 CYS A O 8
ATOM 11840 N N . GLN A 1 10 ? -31.819 14.282 5.905 1.00 0.00 192 GLN A N 8
ATOM 11841 C CA . GLN A 1 10 ? -32.653 13.292 6.565 1.00 0.00 192 GLN A CA 8
ATOM 11842 C C . GLN A 1 10 ? -33.243 12.394 5.483 1.00 0.00 192 GLN A C 8
ATOM 11843 O O . GLN A 1 10 ? -33.086 11.183 5.568 1.00 0.00 192 GLN A O 8
ATOM 11857 N N . GLN A 1 11 ? -33.829 12.990 4.441 1.00 0.00 193 GLN A N 8
ATOM 11858 C CA . GLN A 1 11 ? -34.509 12.277 3.374 1.00 0.00 193 GLN A CA 8
ATOM 11859 C C . GLN A 1 11 ? -33.520 11.402 2.600 1.00 0.00 193 GLN A C 8
ATOM 11860 O O . GLN A 1 11 ? -33.865 10.295 2.198 1.00 0.00 193 GLN A O 8
ATOM 11874 N N . GLU A 1 12 ? -32.284 11.866 2.396 1.00 0.00 194 GLU A N 8
ATOM 11875 C CA . GLU A 1 12 ? -31.247 11.068 1.748 1.00 0.00 194 GLU A CA 8
ATOM 11876 C C . GLU A 1 12 ? -30.926 9.821 2.570 1.00 0.00 194 GLU A C 8
ATOM 11877 O O . GLU A 1 12 ? -30.895 8.726 2.015 1.00 0.00 194 GLU A O 8
ATOM 11889 N N . LEU A 1 13 ? -30.672 9.977 3.874 1.00 0.00 195 LEU A N 8
ATOM 11890 C CA . LEU A 1 13 ? -30.320 8.877 4.772 1.00 0.00 195 LEU A CA 8
ATOM 11891 C C . LEU A 1 13 ? -31.491 7.904 4.842 1.00 0.00 195 LEU A C 8
ATOM 11892 O O . LEU A 1 13 ? -31.317 6.685 4.772 1.00 0.00 195 LEU A O 8
ATOM 11908 N N . ASP A 1 14 ? -32.682 8.475 4.973 1.00 0.00 196 ASP A N 8
ATOM 11909 C CA . ASP A 1 14 ? -33.917 7.756 5.249 1.00 0.00 196 ASP A CA 8
ATOM 11910 C C . ASP A 1 14 ? -34.286 6.880 4.054 1.00 0.00 196 ASP A C 8
ATOM 11911 O O . ASP A 1 14 ? -34.790 5.777 4.266 1.00 0.00 196 ASP A O 8
ATOM 11920 N N . GLN A 1 15 ? -34.012 7.331 2.824 1.00 0.00 197 GLN A N 8
ATOM 11921 C CA . GLN A 1 15 ? -34.223 6.549 1.609 1.00 0.00 197 GLN A CA 8
ATOM 11922 C C . GLN A 1 15 ? -33.313 5.321 1.568 1.00 0.00 197 GLN A C 8
ATOM 11923 O O . GLN A 1 15 ? -33.797 4.241 1.238 1.00 0.00 197 GLN A O 8
ATOM 11937 N N . VAL A 1 16 ? -32.021 5.456 1.891 1.00 0.00 198 VAL A N 8
ATOM 11938 C CA . VAL A 1 16 ? -31.084 4.325 1.903 1.00 0.00 198 VAL A CA 8
ATOM 11939 C C . VAL A 1 16 ? -31.579 3.289 2.910 1.00 0.00 198 VAL A C 8
ATOM 11940 O O . VAL A 1 16 ? -31.534 2.087 2.645 1.00 0.00 198 VAL A O 8
ATOM 11953 N N . LEU A 1 17 ? -32.032 3.761 4.069 1.00 0.00 199 LEU A N 8
ATOM 11954 C CA . LEU A 1 17 ? -32.443 2.934 5.185 1.00 0.00 199 LEU A CA 8
ATOM 11955 C C . LEU A 1 17 ? -33.673 2.118 4.800 1.00 0.00 199 LEU A C 8
ATOM 11956 O O . LEU A 1 17 ? -33.677 0.897 4.976 1.00 0.00 199 LEU A O 8
ATOM 11972 N N . GLU A 1 18 ? -34.665 2.767 4.186 1.00 0.00 200 GLU A N 8
ATOM 11973 C CA . GLU A 1 18 ? -35.886 2.129 3.708 1.00 0.00 200 GLU A CA 8
ATOM 11974 C C . GLU A 1 18 ? -35.580 1.208 2.515 1.00 0.00 200 GLU A C 8
ATOM 11975 O O . GLU A 1 18 ? -36.213 0.167 2.333 1.00 0.00 200 GLU A O 8
ATOM 11987 N N . ARG A 1 19 ? -34.558 1.537 1.722 1.00 0.00 201 ARG A N 8
ATOM 11988 C CA . ARG A 1 19 ? -34.088 0.671 0.655 1.00 0.00 201 ARG A CA 8
ATOM 11989 C C . ARG A 1 19 ? -33.495 -0.616 1.230 1.00 0.00 201 ARG A C 8
ATOM 11990 O O . ARG A 1 19 ? -33.790 -1.679 0.688 1.00 0.00 201 ARG A O 8
ATOM 12011 N N . ILE A 1 20 ? -32.721 -0.562 2.323 1.00 0.00 202 ILE A N 8
ATOM 12012 C CA . ILE A 1 20 ? -32.291 -1.781 3.017 1.00 0.00 202 ILE A CA 8
ATOM 12013 C C . ILE A 1 20 ? -33.525 -2.513 3.566 1.00 0.00 202 ILE A C 8
ATOM 12014 O O . ILE A 1 20 ? -33.516 -3.738 3.617 1.00 0.00 202 ILE A O 8
ATOM 12030 N N . SER A 1 21 ? -34.595 -1.819 3.960 1.00 0.00 203 SER A N 8
ATOM 12031 C CA . SER A 1 21 ? -35.803 -2.497 4.425 1.00 0.00 203 SER A CA 8
ATOM 12032 C C . SER A 1 21 ? -36.460 -3.262 3.272 1.00 0.00 203 SER A C 8
ATOM 12033 O O . SER A 1 21 ? -36.878 -4.408 3.447 1.00 0.00 203 SER A O 8
ATOM 12041 N N . THR A 1 22 ? -36.510 -2.649 2.088 1.00 0.00 204 THR A N 8
ATOM 12042 C CA . THR A 1 22 ? -37.146 -3.226 0.917 1.00 0.00 204 THR A CA 8
ATOM 12043 C C . THR A 1 22 ? -36.318 -4.410 0.399 1.00 0.00 204 THR A C 8
ATOM 12044 O O . THR A 1 22 ? -36.866 -5.498 0.222 1.00 0.00 204 THR A O 8
ATOM 12055 N N . MET A 1 23 ? -35.004 -4.225 0.216 1.00 0.00 205 MET A N 8
ATOM 12056 C CA . MET A 1 23 ? -34.118 -5.190 -0.415 1.00 0.00 205 MET A CA 8
ATOM 12057 C C . MET A 1 23 ? -33.160 -5.780 0.624 1.00 0.00 205 MET A C 8
ATOM 12058 O O . MET A 1 23 ? -32.113 -5.184 0.891 1.00 0.00 205 MET A O 8
ATOM 12072 N N . ARG A 1 24 ? -33.512 -6.931 1.212 1.00 0.00 206 ARG A N 8
ATOM 12073 C CA . ARG A 1 24 ? -32.696 -7.624 2.222 1.00 0.00 206 ARG A CA 8
ATOM 12074 C C . ARG A 1 24 ? -33.114 -9.087 2.456 1.00 0.00 206 ARG A C 8
ATOM 12075 O O . ARG A 1 24 ? -32.972 -9.581 3.585 1.00 0.00 206 ARG A O 8
ATOM 12096 N N . LEU A 1 25 ? -33.749 -9.765 1.500 1.00 0.00 207 LEU A N 8
ATOM 12097 C CA . LEU A 1 25 ? -34.339 -11.086 1.722 1.00 0.00 207 LEU A CA 8
ATOM 12098 C C . LEU A 1 25 ? -33.750 -12.063 0.700 1.00 0.00 207 LEU A C 8
ATOM 12099 O O . LEU A 1 25 ? -33.714 -11.715 -0.481 1.00 0.00 207 LEU A O 8
ATOM 12115 N N . PRO A 1 26 ? -33.231 -13.232 1.121 1.00 0.00 208 PRO A N 8
ATOM 12116 C CA . PRO A 1 26 ? -32.369 -14.059 0.286 1.00 0.00 208 PRO A CA 8
ATOM 12117 C C . PRO A 1 26 ? -33.157 -14.697 -0.858 1.00 0.00 208 PRO A C 8
ATOM 12118 O O . PRO A 1 26 ? -33.909 -15.659 -0.665 1.00 0.00 208 PRO A O 8
ATOM 12129 N N . ASP A 1 27 ? -32.991 -14.150 -2.058 1.00 0.00 209 ASP A N 8
ATOM 12130 C CA . ASP A 1 27 ? -33.351 -14.793 -3.316 1.00 0.00 209 ASP A CA 8
ATOM 12131 C C . ASP A 1 27 ? -32.066 -15.312 -3.937 1.00 0.00 209 ASP A C 8
ATOM 12132 O O . ASP A 1 27 ? -30.974 -15.141 -3.388 1.00 0.00 209 ASP A O 8
ATOM 12141 N N . GLU A 1 28 ? -32.172 -16.001 -5.065 1.00 0.00 210 GLU A N 8
ATOM 12142 C CA . GLU A 1 28 ? -31.040 -16.666 -5.679 1.00 0.00 210 GLU A CA 8
ATOM 12143 C C . GLU A 1 28 ? -30.284 -15.726 -6.618 1.00 0.00 210 GLU A C 8
ATOM 12144 O O . GLU A 1 28 ? -29.120 -15.983 -6.936 1.00 0.00 210 GLU A O 8
ATOM 12156 N N . ARG A 1 29 ? -30.945 -14.672 -7.105 1.00 0.00 211 ARG A N 8
ATOM 12157 C CA . ARG A 1 29 ? -30.419 -13.737 -8.100 1.00 0.00 211 ARG A CA 8
ATOM 12158 C C . ARG A 1 29 ? -31.225 -12.424 -8.061 1.00 0.00 211 ARG A C 8
ATOM 12159 O O . ARG A 1 29 ? -31.473 -11.798 -9.097 1.00 0.00 211 ARG A O 8
ATOM 12180 N N . GLY A 1 30 ? -31.707 -12.044 -6.878 1.00 0.00 212 GLY A N 8
ATOM 12181 C CA . GLY A 1 30 ? -32.624 -10.937 -6.677 1.00 0.00 212 GLY A CA 8
ATOM 12182 C C . GLY A 1 30 ? -31.872 -9.695 -6.195 1.00 0.00 212 GLY A C 8
ATOM 12183 O O . GLY A 1 30 ? -31.232 -9.034 -7.017 1.00 0.00 212 GLY A O 8
ATOM 12187 N N . PRO A 1 31 ? -31.974 -9.321 -4.907 1.00 0.00 213 PRO A N 8
ATOM 12188 C CA . PRO A 1 31 ? -31.429 -8.081 -4.368 1.00 0.00 213 PRO A CA 8
ATOM 12189 C C . PRO A 1 31 ? -29.909 -8.162 -4.174 1.00 0.00 213 PRO A C 8
ATOM 12190 O O . PRO A 1 31 ? -29.286 -9.199 -4.416 1.00 0.00 213 PRO A O 8
ATOM 12201 N N . LEU A 1 32 ? -29.318 -7.070 -3.677 1.00 0.00 214 LEU A N 8
ATOM 12202 C CA . LEU A 1 32 ? -28.068 -7.173 -2.936 1.00 0.00 214 LEU A CA 8
ATOM 12203 C C . LEU A 1 32 ? -28.298 -8.052 -1.706 1.00 0.00 214 LEU A C 8
ATOM 12204 O O . LEU A 1 32 ? -29.429 -8.207 -1.251 1.00 0.00 214 LEU A O 8
ATOM 12220 N N . GLU A 1 33 ? -27.221 -8.579 -1.137 1.00 0.00 215 GLU A N 8
ATOM 12221 C CA . GLU A 1 33 ? -27.304 -9.559 -0.062 1.00 0.00 215 GLU A CA 8
ATOM 12222 C C . GLU A 1 33 ? -26.461 -9.036 1.114 1.00 0.00 215 GLU A C 8
ATOM 12223 O O . GLU A 1 33 ? -26.992 -8.298 1.948 1.00 0.00 215 GLU A O 8
ATOM 12235 N N . HIS A 1 34 ? -25.155 -9.340 1.172 1.00 0.00 216 HIS A N 8
ATOM 12236 C CA . HIS A 1 34 ? -24.264 -8.938 2.267 1.00 0.00 216 HIS A CA 8
ATOM 12237 C C . HIS A 1 34 ? -23.000 -8.305 1.699 1.00 0.00 216 HIS A C 8
ATOM 12238 O O . HIS A 1 34 ? -22.770 -7.113 1.914 1.00 0.00 216 HIS A O 8
ATOM 12252 N N . LEU A 1 35 ? -22.213 -9.065 0.922 1.00 0.00 217 LEU A N 8
ATOM 12253 C CA . LEU A 1 35 ? -20.865 -8.705 0.440 1.00 0.00 217 LEU A CA 8
ATOM 12254 C C . LEU A 1 35 ? -20.844 -7.591 -0.621 1.00 0.00 217 LEU A C 8
ATOM 12255 O O . LEU A 1 35 ? -19.848 -7.372 -1.310 1.00 0.00 217 LEU A O 8
ATOM 12271 N N . TYR A 1 36 ? -21.961 -6.892 -0.774 1.00 0.00 218 TYR A N 8
ATOM 12272 C CA . TYR A 1 36 ? -22.182 -5.779 -1.677 1.00 0.00 218 TYR A CA 8
ATOM 12273 C C . TYR A 1 36 ? -21.747 -4.451 -1.042 1.00 0.00 218 TYR A C 8
ATOM 12274 O O . TYR A 1 36 ? -21.354 -4.404 0.129 1.00 0.00 218 TYR A O 8
ATOM 12292 N N . SER A 1 37 ? -21.849 -3.366 -1.805 1.00 0.00 219 SER A N 8
ATOM 12293 C CA . SER A 1 37 ? -21.473 -2.021 -1.407 1.00 0.00 219 SER A CA 8
ATOM 12294 C C . SER A 1 37 ? -22.463 -1.485 -0.360 1.00 0.00 219 SER A C 8
ATOM 12295 O O . SER A 1 37 ? -23.533 -0.978 -0.709 1.00 0.00 219 SER A O 8
ATOM 12303 N N . LEU A 1 38 ? -22.157 -1.598 0.936 1.00 0.00 220 LEU A N 8
ATOM 12304 C CA . LEU A 1 38 ? -22.967 -1.000 1.996 1.00 0.00 220 LEU A CA 8
ATOM 12305 C C . LEU A 1 38 ? -22.368 0.369 2.325 1.00 0.00 220 LEU A C 8
ATOM 12306 O O . LEU A 1 38 ? -21.172 0.471 2.610 1.00 0.00 220 LEU A O 8
ATOM 12322 N N . HIS A 1 39 ? -23.166 1.431 2.233 1.00 0.00 221 HIS A N 8
ATOM 12323 C CA . HIS A 1 39 ? -22.785 2.779 2.634 1.00 0.00 221 HIS A CA 8
ATOM 12324 C C . HIS A 1 39 ? -23.989 3.440 3.298 1.00 0.00 221 HIS A C 8
ATOM 12325 O O . HIS A 1 39 ? -25.060 3.526 2.691 1.00 0.00 221 HIS A O 8
ATOM 12339 N N . ILE A 1 40 ? -23.796 3.898 4.535 1.00 0.00 222 ILE A N 8
ATOM 12340 C CA . ILE A 1 40 ? -24.818 4.444 5.415 1.00 0.00 222 ILE A CA 8
ATOM 12341 C C . ILE A 1 40 ? -24.428 5.907 5.694 1.00 0.00 222 ILE A C 8
ATOM 12342 O O . ILE A 1 40 ? -23.518 6.163 6.489 1.00 0.00 222 ILE A O 8
ATOM 12358 N N . PRO A 1 41 ? -25.032 6.876 4.985 1.00 0.00 223 PRO A N 8
ATOM 12359 C CA . PRO A 1 41 ? -24.614 8.270 4.998 1.00 0.00 223 PRO A CA 8
ATOM 12360 C C . PRO A 1 41 ? -25.248 9.044 6.170 1.00 0.00 223 PRO A C 8
ATOM 12361 O O . PRO A 1 41 ? -26.369 9.548 6.061 1.00 0.00 223 PRO A O 8
ATOM 12372 N N . ASN A 1 42 ? -24.516 9.183 7.275 1.00 0.00 224 ASN A N 8
ATOM 12373 C CA . ASN A 1 42 ? -25.022 9.780 8.514 1.00 0.00 224 ASN A CA 8
ATOM 12374 C C . ASN A 1 42 ? -25.169 11.290 8.344 1.00 0.00 224 ASN A C 8
ATOM 12375 O O . ASN A 1 42 ? -24.293 11.921 7.749 1.00 0.00 224 ASN A O 8
ATOM 12386 N N . CYS A 1 43 ? -26.232 11.874 8.909 1.00 0.00 225 CYS A N 8
ATOM 12387 C CA . CYS A 1 43 ? -26.401 13.313 9.040 1.00 0.00 225 CYS A CA 8
ATOM 12388 C C . CYS A 1 43 ? -26.853 13.616 10.466 1.00 0.00 225 CYS A C 8
ATOM 12389 O O . CYS A 1 43 ? -27.530 12.797 11.102 1.00 0.00 225 CYS A O 8
ATOM 12396 N N . ASP A 1 44 ? -26.510 14.812 10.943 1.00 0.00 226 ASP A N 8
ATOM 12397 C CA . ASP A 1 44 ? -26.879 15.312 12.257 1.00 0.00 226 ASP A CA 8
ATOM 12398 C C . ASP A 1 44 ? -28.349 15.708 12.264 1.00 0.00 226 ASP A C 8
ATOM 12399 O O . ASP A 1 44 ? -28.906 16.128 11.240 1.00 0.00 226 ASP A O 8
ATOM 12408 N N . LYS A 1 45 ? -28.942 15.788 13.461 1.00 0.00 227 LYS A N 8
ATOM 12409 C CA . LYS A 1 45 ? -30.250 16.432 13.637 1.00 0.00 227 LYS A CA 8
ATOM 12410 C C . LYS A 1 45 ? -30.260 17.900 13.195 1.00 0.00 227 LYS A C 8
ATOM 12411 O O . LYS A 1 45 ? -31.318 18.505 13.045 1.00 0.00 227 LYS A O 8
ATOM 12430 N N . HIS A 1 46 ? -29.081 18.502 13.045 1.00 0.00 228 HIS A N 8
ATOM 12431 C CA . HIS A 1 46 ? -28.883 19.893 12.673 1.00 0.00 228 HIS A CA 8
ATOM 12432 C C . HIS A 1 46 ? -28.845 20.065 11.149 1.00 0.00 228 HIS A C 8
ATOM 12433 O O . HIS A 1 46 ? -28.904 21.194 10.666 1.00 0.00 228 HIS A O 8
ATOM 12447 N N . GLY A 1 47 ? -28.722 18.975 10.385 1.00 0.00 229 GLY A N 8
ATOM 12448 C CA . GLY A 1 47 ? -28.514 19.018 8.942 1.00 0.00 229 GLY A CA 8
ATOM 12449 C C . GLY A 1 47 ? -27.045 19.153 8.538 1.00 0.00 229 GLY A C 8
ATOM 12450 O O . GLY A 1 47 ? -26.752 19.210 7.344 1.00 0.00 229 GLY A O 8
ATOM 12454 N N . LEU A 1 48 ? -26.124 19.225 9.506 1.00 0.00 230 LEU A N 8
ATOM 12455 C CA . LEU A 1 48 ? -24.696 19.375 9.250 1.00 0.00 230 LEU A CA 8
ATOM 12456 C C . LEU A 1 48 ? -24.166 18.087 8.637 1.00 0.00 230 LEU A C 8
ATOM 12457 O O . LEU A 1 48 ? -24.527 16.999 9.100 1.00 0.00 230 LEU A O 8
ATOM 12473 N N . TYR A 1 49 ? -23.289 18.214 7.640 1.00 0.00 231 TYR A N 8
ATOM 12474 C CA . TYR A 1 49 ? -22.913 17.126 6.739 1.00 0.00 231 TYR A CA 8
ATOM 12475 C C . TYR A 1 49 ? -21.397 17.161 6.503 1.00 0.00 231 TYR A C 8
ATOM 12476 O O . TYR A 1 49 ? -20.918 17.390 5.393 1.00 0.00 231 TYR A O 8
ATOM 12494 N N . ASN A 1 50 ? -20.632 17.006 7.587 1.00 0.00 232 ASN A N 8
ATOM 12495 C CA . ASN A 1 50 ? -19.208 17.355 7.660 1.00 0.00 232 ASN A CA 8
ATOM 12496 C C . ASN A 1 50 ? -18.418 16.393 8.560 1.00 0.00 232 ASN A C 8
ATOM 12497 O O . ASN A 1 50 ? -17.496 16.807 9.267 1.00 0.00 232 ASN A O 8
ATOM 12508 N N . LEU A 1 51 ? -18.824 15.121 8.581 1.00 0.00 233 LEU A N 8
ATOM 12509 C CA . LEU A 1 51 ? -18.154 14.054 9.315 1.00 0.00 233 LEU A CA 8
ATOM 12510 C C . LEU A 1 51 ? -17.190 13.323 8.373 1.00 0.00 233 LEU A C 8
ATOM 12511 O O . LEU A 1 51 ? -16.496 13.923 7.549 1.00 0.00 233 LEU A O 8
ATOM 12527 N N . LYS A 1 52 ? -17.082 12.011 8.555 1.00 0.00 234 LYS A N 8
ATOM 12528 C CA . LYS A 1 52 ? -16.218 11.074 7.881 1.00 0.00 234 LYS A CA 8
ATOM 12529 C C . LYS A 1 52 ? -17.095 9.839 7.682 1.00 0.00 234 LYS A C 8
ATOM 12530 O O . LYS A 1 52 ? -17.945 9.550 8.530 1.00 0.00 234 LYS A O 8
ATOM 12549 N N . GLN A 1 53 ? -16.963 9.147 6.556 1.00 0.00 235 GLN A N 8
ATOM 12550 C CA . GLN A 1 53 ? -17.775 7.990 6.193 1.00 0.00 235 GLN A CA 8
ATOM 12551 C C . GLN A 1 53 ? -16.821 6.896 5.721 1.00 0.00 235 GLN A C 8
ATOM 12552 O O . GLN A 1 53 ? -15.629 7.152 5.572 1.00 0.00 235 GLN A O 8
ATOM 12566 N N . CYS A 1 54 ? -17.334 5.684 5.507 1.00 0.00 236 CYS A N 8
ATOM 12567 C CA . CYS A 1 54 ? -16.545 4.514 5.135 1.00 0.00 236 CYS A CA 8
ATOM 12568 C C . CYS A 1 54 ? -17.288 3.678 4.102 1.00 0.00 236 CYS A C 8
ATOM 12569 O O . CYS A 1 54 ? -18.523 3.723 4.060 1.00 0.00 236 CYS A O 8
ATOM 12576 N N . LYS A 1 55 ? -16.559 2.880 3.312 1.00 0.00 237 LYS A N 8
ATOM 12577 C CA . LYS A 1 55 ? -17.142 1.976 2.322 1.00 0.00 237 LYS A CA 8
ATOM 12578 C C . LYS A 1 55 ? -17.054 0.577 2.920 1.00 0.00 237 LYS A C 8
ATOM 12579 O O . LYS A 1 55 ? -15.952 0.064 3.121 1.00 0.00 237 LYS A O 8
ATOM 12598 N N . MET A 1 56 ? -18.192 -0.025 3.256 1.00 0.00 238 MET A N 8
ATOM 12599 C CA . MET A 1 56 ? -18.236 -1.398 3.746 1.00 0.00 238 MET A CA 8
ATOM 12600 C C . MET A 1 56 ? -18.376 -2.319 2.537 1.00 0.00 238 MET A C 8
ATOM 12601 O O . MET A 1 56 ? -19.043 -1.975 1.551 1.00 0.00 238 MET A O 8
ATOM 12615 N N . SER A 1 57 ? -17.723 -3.476 2.598 1.00 0.00 239 SER A N 8
ATOM 12616 C CA . SER A 1 57 ? -17.886 -4.580 1.661 1.00 0.00 239 SER A CA 8
ATOM 12617 C C . SER A 1 57 ? -17.519 -5.880 2.388 1.00 0.00 239 SER A C 8
ATOM 12618 O O . SER A 1 57 ? -18.334 -6.799 2.426 1.00 0.00 239 SER A O 8
ATOM 12626 N N . LEU A 1 58 ? -16.327 -5.927 3.011 1.00 0.00 240 LEU A N 8
ATOM 12627 C CA . LEU A 1 58 ? -15.840 -7.073 3.781 1.00 0.00 240 LEU A CA 8
ATOM 12628 C C . LEU A 1 58 ? -16.763 -7.295 4.973 1.00 0.00 240 LEU A C 8
ATOM 12629 O O . LEU A 1 58 ? -17.487 -8.284 5.026 1.00 0.00 240 LEU A O 8
ATOM 12645 N N . ASN A 1 59 ? -16.709 -6.382 5.942 1.00 0.00 241 ASN A N 8
ATOM 12646 C CA . ASN A 1 59 ? -17.461 -6.468 7.184 1.00 0.00 241 ASN A CA 8
ATOM 12647 C C . ASN A 1 59 ? -18.085 -5.117 7.472 1.00 0.00 241 ASN A C 8
ATOM 12648 O O . ASN A 1 59 ? -17.493 -4.076 7.172 1.00 0.00 241 ASN A O 8
ATOM 12659 N N . GLY A 1 60 ? -19.223 -5.130 8.158 1.00 0.00 242 GLY A N 8
ATOM 12660 C CA . GLY A 1 60 ? -20.009 -3.968 8.532 1.00 0.00 242 GLY A CA 8
ATOM 12661 C C . GLY A 1 60 ? -19.415 -3.264 9.744 1.00 0.00 242 GLY A C 8
ATOM 12662 O O . GLY A 1 60 ? -20.148 -2.847 10.640 1.00 0.00 242 GLY A O 8
ATOM 12666 N N . GLN A 1 61 ? -18.092 -3.165 9.818 1.00 0.00 243 GLN A N 8
ATOM 12667 C CA . GLN A 1 61 ? -17.354 -2.559 10.911 1.00 0.00 243 GLN A CA 8
ATOM 12668 C C . GLN A 1 61 ? -16.760 -1.267 10.356 1.00 0.00 243 GLN A C 8
ATOM 12669 O O . GLN A 1 61 ? -17.521 -0.446 9.832 1.00 0.00 243 GLN A O 8
ATOM 12683 N N . ARG A 1 62 ? -15.444 -1.057 10.440 1.00 0.00 244 ARG A N 8
ATOM 12684 C CA . ARG A 1 62 ? -14.741 0.005 9.720 1.00 0.00 244 ARG A CA 8
ATOM 12685 C C . ARG A 1 62 ? -14.031 -0.643 8.519 1.00 0.00 244 ARG A C 8
ATOM 12686 O O . ARG A 1 62 ? -14.285 -1.809 8.207 1.00 0.00 244 ARG A O 8
ATOM 12707 N N . GLY A 1 63 ? -13.254 0.122 7.760 1.00 0.00 245 GLY A N 8
ATOM 12708 C CA . GLY A 1 63 ? -12.730 -0.270 6.459 1.00 0.00 245 GLY A CA 8
ATOM 12709 C C . GLY A 1 63 ? -12.001 0.933 5.881 1.00 0.00 245 GLY A C 8
ATOM 12710 O O . GLY A 1 63 ? -11.413 1.700 6.644 1.00 0.00 245 GLY A O 8
ATOM 12714 N N . GLU A 1 64 ? -12.040 1.115 4.559 1.00 0.00 246 GLU A N 8
ATOM 12715 C CA . GLU A 1 64 ? -11.625 2.383 3.976 1.00 0.00 246 GLU A CA 8
ATOM 12716 C C . GLU A 1 64 ? -12.602 3.468 4.444 1.00 0.00 246 GLU A C 8
ATOM 12717 O O . GLU A 1 64 ? -13.817 3.250 4.404 1.00 0.00 246 GLU A O 8
ATOM 12729 N N . CYS A 1 65 ? -12.083 4.611 4.902 1.00 0.00 247 CYS A N 8
ATOM 12730 C CA . CYS A 1 65 ? -12.889 5.756 5.335 1.00 0.00 247 CYS A CA 8
ATOM 12731 C C . CYS A 1 65 ? -12.293 7.057 4.785 1.00 0.00 247 CYS A C 8
ATOM 12732 O O . CYS A 1 65 ? -11.100 7.085 4.495 1.00 0.00 247 CYS A O 8
ATOM 12739 N N . TRP A 1 66 ? -13.078 8.133 4.671 1.00 0.00 248 TRP A N 8
ATOM 12740 C CA . TRP A 1 66 ? -12.609 9.430 4.182 1.00 0.00 248 TRP A CA 8
ATOM 12741 C C . TRP A 1 66 ? -13.410 10.544 4.861 1.00 0.00 248 TRP A C 8
ATOM 12742 O O . TRP A 1 66 ? -14.576 10.350 5.230 1.00 0.00 248 TRP A O 8
ATOM 12763 N N . CYS A 1 67 ? -12.817 11.733 4.970 1.00 0.00 249 CYS A N 8
ATOM 12764 C CA . CYS A 1 67 ? -13.364 12.886 5.670 1.00 0.00 249 CYS A CA 8
ATOM 12765 C C . CYS A 1 67 ? -13.906 13.877 4.653 1.00 0.00 249 CYS A C 8
ATOM 12766 O O . CYS A 1 67 ? -13.456 13.908 3.505 1.00 0.00 249 CYS A O 8
ATOM 12773 N N . VAL A 1 68 ? -14.862 14.704 5.073 1.00 0.00 250 VAL A N 8
ATOM 12774 C CA . VAL A 1 68 ? -15.505 15.693 4.219 1.00 0.00 250 VAL A CA 8
ATOM 12775 C C . VAL A 1 68 ? -15.696 16.985 5.010 1.00 0.00 250 VAL A C 8
ATOM 12776 O O . VAL A 1 68 ? -15.970 16.946 6.210 1.00 0.00 250 VAL A O 8
ATOM 12789 N N . ASN A 1 69 ? -15.534 18.122 4.338 1.00 0.00 251 ASN A N 8
ATOM 12790 C CA . ASN A 1 69 ? -16.039 19.414 4.791 1.00 0.00 251 ASN A CA 8
ATOM 12791 C C . ASN A 1 69 ? -17.431 19.644 4.196 1.00 0.00 251 ASN A C 8
ATOM 12792 O O . ASN A 1 69 ? -18.374 19.778 4.976 1.00 0.00 251 ASN A O 8
ATOM 12803 N N . PRO A 1 70 ? -17.609 19.714 2.856 1.00 0.00 252 PRO A N 8
ATOM 12804 C CA . PRO A 1 70 ? -18.906 19.997 2.258 1.00 0.00 252 PRO A CA 8
ATOM 12805 C C . PRO A 1 70 ? -19.796 18.749 2.177 1.00 0.00 252 PRO A C 8
ATOM 12806 O O . PRO A 1 70 ? -19.340 17.600 2.211 1.00 0.00 252 PRO A O 8
ATOM 12817 N N . ASN A 1 71 ? -21.085 18.987 1.939 1.00 0.00 253 ASN A N 8
ATOM 12818 C CA . ASN A 1 71 ? -22.169 18.010 1.925 1.00 0.00 253 ASN A CA 8
ATOM 12819 C C . ASN A 1 71 ? -21.961 17.029 0.777 1.00 0.00 253 ASN A C 8
ATOM 12820 O O . ASN A 1 71 ? -22.204 15.833 0.918 1.00 0.00 253 ASN A O 8
ATOM 12831 N N . THR A 1 72 ? -21.476 17.520 -0.360 1.00 0.00 254 THR A N 8
ATOM 12832 C CA . THR A 1 72 ? -21.257 16.745 -1.577 1.00 0.00 254 THR A CA 8
ATOM 12833 C C . THR A 1 72 ? -19.885 16.055 -1.552 1.00 0.00 254 THR A C 8
ATOM 12834 O O . THR A 1 72 ? -19.618 15.184 -2.378 1.00 0.00 254 THR A O 8
ATOM 12845 N N . GLY A 1 73 ? -19.031 16.379 -0.569 1.00 0.00 255 GLY A N 8
ATOM 12846 C CA . GLY A 1 73 ? -17.700 15.800 -0.421 1.00 0.00 255 GLY A CA 8
ATOM 12847 C C . GLY A 1 73 ? -17.736 14.280 -0.291 1.00 0.00 255 GLY A C 8
ATOM 12848 O O . GLY A 1 73 ? -16.708 13.627 -0.431 1.00 0.00 255 GLY A O 8
ATOM 12852 N N . LYS A 1 74 ? -18.907 13.694 -0.048 1.00 0.00 256 LYS A N 8
ATOM 12853 C CA . LYS A 1 74 ? -19.169 12.258 0.030 1.00 0.00 256 LYS A CA 8
ATOM 12854 C C . LYS A 1 74 ? -18.653 11.428 -1.162 1.00 0.00 256 LYS A C 8
ATOM 12855 O O . LYS A 1 74 ? -18.791 10.203 -1.132 1.00 0.00 256 LYS A O 8
ATOM 12874 N N . LEU A 1 75 ? -18.102 12.036 -2.218 1.00 0.00 257 LEU A N 8
ATOM 12875 C CA . LEU A 1 75 ? -17.514 11.374 -3.382 1.00 0.00 257 LEU A CA 8
ATOM 12876 C C . LEU A 1 75 ? -15.994 11.561 -3.504 1.00 0.00 257 LEU A C 8
ATOM 12877 O O . LEU A 1 75 ? -15.423 10.956 -4.408 1.00 0.00 257 LEU A O 8
ATOM 12893 N N . ILE A 1 76 ? -15.324 12.272 -2.578 1.00 0.00 258 ILE A N 8
ATOM 12894 C CA . ILE A 1 76 ? -14.018 12.945 -2.707 1.00 0.00 258 ILE A CA 8
ATOM 12895 C C . ILE A 1 76 ? -13.394 12.807 -4.100 1.00 0.00 258 ILE A C 8
ATOM 12896 O O . ILE A 1 76 ? -13.624 13.695 -4.921 1.00 0.00 258 ILE A O 8
ATOM 12912 N N . GLN A 1 77 ? -12.588 11.765 -4.346 1.00 0.00 259 GLN A N 8
ATOM 12913 C CA . GLN A 1 77 ? -11.738 11.725 -5.537 1.00 0.00 259 GLN A CA 8
ATOM 12914 C C . GLN A 1 77 ? -11.406 10.318 -6.026 1.00 0.00 259 GLN A C 8
ATOM 12915 O O . GLN A 1 77 ? -10.493 10.144 -6.835 1.00 0.00 259 GLN A O 8
ATOM 12929 N N . GLY A 1 78 ? -12.088 9.291 -5.517 1.00 0.00 260 GLY A N 8
ATOM 12930 C CA . GLY A 1 78 ? -11.693 7.915 -5.811 1.00 0.00 260 GLY A CA 8
ATOM 12931 C C . GLY A 1 78 ? -10.307 7.635 -5.234 1.00 0.00 260 GLY A C 8
ATOM 12932 O O . GLY A 1 78 ? -9.448 7.024 -5.886 1.00 0.00 260 GLY A O 8
ATOM 12936 N N . ALA A 1 79 ? -10.071 8.183 -4.042 1.00 0.00 261 ALA A N 8
ATOM 12937 C CA . ALA A 1 79 ? -8.835 8.051 -3.283 1.00 0.00 261 ALA A CA 8
ATOM 12938 C C . ALA A 1 79 ? -8.435 6.572 -3.074 1.00 0.00 261 ALA A C 8
ATOM 12939 O O . ALA A 1 79 ? -9.271 5.675 -3.241 1.00 0.00 261 ALA A O 8
ATOM 12946 N N . PRO A 1 80 ? -7.160 6.289 -2.733 1.00 0.00 262 PRO A N 8
ATOM 12947 C CA . PRO A 1 80 ? -6.684 4.941 -2.421 1.00 0.00 262 PRO A CA 8
ATOM 12948 C C . PRO A 1 80 ? -7.440 4.282 -1.265 1.00 0.00 262 PRO A C 8
ATOM 12949 O O . PRO A 1 80 ? -8.217 4.923 -0.553 1.00 0.00 262 PRO A O 8
ATOM 12960 N N . THR A 1 81 ? -7.143 3.003 -1.021 1.00 0.00 263 THR A N 8
ATOM 12961 C CA . THR A 1 81 ? -7.614 2.342 0.185 1.00 0.00 263 THR A CA 8
ATOM 12962 C C . THR A 1 81 ? -6.785 2.864 1.369 1.00 0.00 263 THR A C 8
ATOM 12963 O O . THR A 1 81 ? -5.720 3.469 1.200 1.00 0.00 263 THR A O 8
ATOM 12974 N N . ILE A 1 82 ? -7.273 2.615 2.580 1.00 0.00 264 ILE A N 8
ATOM 12975 C CA . ILE A 1 82 ? -6.823 3.291 3.788 1.00 0.00 264 ILE A CA 8
ATOM 12976 C C . ILE A 1 82 ? -6.396 2.236 4.796 1.00 0.00 264 ILE A C 8
ATOM 12977 O O . ILE A 1 82 ? -7.085 1.223 4.988 1.00 0.00 264 ILE A O 8
ATOM 12993 N N . ARG A 1 83 ? -5.274 2.490 5.470 1.00 0.00 265 ARG A N 8
ATOM 12994 C CA . ARG A 1 83 ? -4.711 1.622 6.497 1.00 0.00 265 ARG A CA 8
ATOM 12995 C C . ARG A 1 83 ? -5.357 1.928 7.851 1.00 0.00 265 ARG A C 8
ATOM 12996 O O . ARG A 1 83 ? -4.667 2.009 8.866 1.00 0.00 265 ARG A O 8
ATOM 13017 N N . GLY A 1 84 ? -6.679 2.127 7.885 1.00 0.00 266 GLY A N 8
ATOM 13018 C CA . GLY A 1 84 ? -7.441 2.245 9.114 1.00 0.00 266 GLY A CA 8
ATOM 13019 C C . GLY A 1 84 ? -7.482 3.677 9.624 1.00 0.00 266 GLY A C 8
ATOM 13020 O O . GLY A 1 84 ? -8.547 4.107 10.071 1.00 0.00 266 GLY A O 8
ATOM 13024 N N . ASP A 1 85 ? -6.385 4.437 9.531 1.00 0.00 267 ASP A N 8
ATOM 13025 C CA . ASP A 1 85 ? -6.344 5.854 9.883 1.00 0.00 267 ASP A CA 8
ATOM 13026 C C . ASP A 1 85 ? -6.500 6.686 8.605 1.00 0.00 267 ASP A C 8
ATOM 13027 O O . ASP A 1 85 ? -5.577 6.714 7.794 1.00 0.00 267 ASP A O 8
ATOM 13036 N N . PRO A 1 86 ? -7.670 7.295 8.347 1.00 0.00 268 PRO A N 8
ATOM 13037 C CA . PRO A 1 86 ? -7.944 7.997 7.099 1.00 0.00 268 PRO A CA 8
ATOM 13038 C C . PRO A 1 86 ? -7.216 9.343 7.066 1.00 0.00 268 PRO A C 8
ATOM 13039 O O . PRO A 1 86 ? -7.774 10.370 7.457 1.00 0.00 268 PRO A O 8
ATOM 13050 N N . GLU A 1 87 ? -5.965 9.321 6.620 1.00 0.00 269 GLU A N 8
ATOM 13051 C CA . GLU A 1 87 ? -5.009 10.420 6.496 1.00 0.00 269 GLU A CA 8
ATOM 13052 C C . GLU A 1 87 ? -5.389 11.414 5.376 1.00 0.00 269 GLU A C 8
ATOM 13053 O O . GLU A 1 87 ? -4.595 11.721 4.478 1.00 0.00 269 GLU A O 8
ATOM 13065 N N . CYS A 1 88 ? -6.631 11.902 5.392 1.00 0.00 270 CYS A N 8
ATOM 13066 C CA . CYS A 1 88 ? -7.177 12.886 4.468 1.00 0.00 270 CYS A CA 8
ATOM 13067 C C . CYS A 1 88 ? -7.113 14.271 5.122 1.00 0.00 270 CYS A C 8
ATOM 13068 O O . CYS A 1 88 ? -7.403 14.413 6.311 1.00 0.00 270 CYS A O 8
ATOM 13075 N N . HIS A 1 89 ? -6.696 15.270 4.347 1.00 0.00 271 HIS A N 8
ATOM 13076 C CA . HIS A 1 89 ? -6.724 16.706 4.616 1.00 0.00 271 HIS A CA 8
ATOM 13077 C C . HIS A 1 89 ? -6.109 17.411 3.405 1.00 0.00 271 HIS A C 8
ATOM 13078 O O . HIS A 1 89 ? -6.856 17.901 2.556 1.00 0.00 271 HIS A O 8
ATOM 13092 N N . LEU A 1 90 ? -4.777 17.409 3.279 1.00 0.00 272 LEU A N 8
ATOM 13093 C CA . LEU A 1 90 ? -4.043 18.032 2.182 1.00 0.00 272 LEU A CA 8
ATOM 13094 C C . LEU A 1 90 ? -2.870 17.122 1.799 1.00 0.00 272 LEU A C 8
ATOM 13095 O O . LEU A 1 90 ? -2.012 16.864 2.644 1.00 0.00 272 LEU A O 8
ATOM 13111 N N . PHE A 1 91 ? -2.861 16.667 0.542 1.00 0.00 273 PHE A N 8
ATOM 13112 C CA . PHE A 1 91 ? -2.123 15.543 -0.052 1.00 0.00 273 PHE A CA 8
ATOM 13113 C C . PHE A 1 91 ? -0.651 15.373 0.344 1.00 0.00 273 PHE A C 8
ATOM 13114 O O . PHE A 1 91 ? -0.141 14.254 0.308 1.00 0.00 273 PHE A O 8
ATOM 13131 N N . TYR A 1 92 ? 0.024 16.469 0.687 1.00 0.00 274 TYR A N 8
ATOM 13132 C CA . TYR A 1 92 ? 1.445 16.575 1.016 1.00 0.00 274 TYR A CA 8
ATOM 13133 C C . TYR A 1 92 ? 1.852 15.628 2.160 1.00 0.00 274 TYR A C 8
ATOM 13134 O O . TYR A 1 92 ? 3.032 15.311 2.329 1.00 0.00 274 TYR A O 8
ATOM 13152 N N . ASN A 1 93 ? 0.875 15.229 2.982 1.00 0.00 275 ASN A N 8
ATOM 13153 C CA . ASN A 1 93 ? 1.033 14.409 4.166 1.00 0.00 275 ASN A CA 8
ATOM 13154 C C . ASN A 1 93 ? 1.432 12.980 3.791 1.00 0.00 275 ASN A C 8
ATOM 13155 O O . ASN A 1 93 ? 0.591 12.142 3.460 1.00 0.00 275 ASN A O 8
ATOM 13166 N N . GLU A 1 94 ? 2.723 12.664 3.871 1.00 0.00 276 GLU A N 8
ATOM 13167 C CA . GLU A 1 94 ? 3.222 11.309 3.630 1.00 0.00 276 GLU A CA 8
ATOM 13168 C C . GLU A 1 94 ? 4.100 10.790 4.774 1.00 0.00 276 GLU A C 8
ATOM 13169 O O . GLU A 1 94 ? 4.429 9.603 4.783 1.00 0.00 276 GLU A O 8
ATOM 13181 N N . GLN A 1 95 ? 4.461 11.621 5.759 1.00 0.00 277 GLN A N 8
ATOM 13182 C CA . GLN A 1 95 ? 5.458 11.303 6.775 1.00 0.00 277 GLN A CA 8
ATOM 13183 C C . GLN A 1 95 ? 5.118 11.976 8.107 1.00 0.00 277 GLN A C 8
ATOM 13184 O O . GLN A 1 95 ? 5.392 13.168 8.272 1.00 0.00 277 GLN A O 8
ATOM 13198 N N . GLN A 1 96 ? 4.532 11.242 9.059 1.00 0.00 278 GLN A N 8
ATOM 13199 C CA . GLN A 1 96 ? 4.048 11.783 10.330 1.00 0.00 278 GLN A CA 8
ATOM 13200 C C . GLN A 1 96 ? 4.576 11.012 11.552 1.00 0.00 278 GLN A C 8
ATOM 13201 O O . GLN A 1 96 ? 4.281 11.410 12.683 1.00 0.00 278 GLN A O 8
ATOM 13215 N N . GLU A 1 97 ? 5.309 9.911 11.358 1.00 0.00 279 GLU A N 8
ATOM 13216 C CA . GLU A 1 97 ? 5.686 9.003 12.443 1.00 0.00 279 GLU A CA 8
ATOM 13217 C C . GLU A 1 97 ? 6.636 9.691 13.438 1.00 0.00 279 GLU A C 8
ATOM 13218 O O . GLU A 1 97 ? 7.477 10.510 13.055 1.00 0.00 279 GLU A O 8
ATOM 13230 N N . ALA A 1 98 ? 6.573 9.276 14.705 1.00 0.00 280 ALA A N 8
ATOM 13231 C CA . ALA A 1 98 ? 7.561 9.565 15.728 1.00 0.00 280 ALA A CA 8
ATOM 13232 C C . ALA A 1 98 ? 8.024 8.241 16.328 1.00 0.00 280 ALA A C 8
ATOM 13233 O O . ALA A 1 98 ? 7.304 7.632 17.115 1.00 0.00 280 ALA A O 8
ATOM 13240 N N . ARG A 1 99 ? 9.224 7.777 15.959 1.00 0.00 281 ARG A N 8
ATOM 13241 C CA . ARG A 1 99 ? 9.784 6.478 16.361 1.00 0.00 281 ARG A CA 8
ATOM 13242 C C . ARG A 1 99 ? 9.988 6.285 17.875 1.00 0.00 281 ARG A C 8
ATOM 13243 O O . ARG A 1 99 ? 10.480 5.228 18.260 1.00 0.00 281 ARG A O 8
ATOM 13264 N N . GLY A 1 100 ? 9.649 7.255 18.732 1.00 0.00 282 GLY A N 8
ATOM 13265 C CA . GLY A 1 100 ? 9.652 7.111 20.187 1.00 0.00 282 GLY A CA 8
ATOM 13266 C C . GLY A 1 100 ? 11.044 6.833 20.750 1.00 0.00 282 GLY A C 8
ATOM 13267 O O . GLY A 1 100 ? 11.285 5.780 21.330 1.00 0.00 282 GLY A O 8
ATOM 13271 N N . VAL A 1 101 ? 11.973 7.776 20.583 1.00 0.00 283 VAL A N 8
ATOM 13272 C CA . VAL A 1 101 ? 13.312 7.678 21.157 1.00 0.00 283 VAL A CA 8
ATOM 13273 C C . VAL A 1 101 ? 13.273 7.982 22.665 1.00 0.00 283 VAL A C 8
ATOM 13274 O O . VAL A 1 101 ? 13.588 9.093 23.088 1.00 0.00 283 VAL A O 8
ATOM 13287 N N . HIS A 1 102 ? 12.920 6.990 23.482 1.00 0.00 284 HIS A N 8
ATOM 13288 C CA . HIS A 1 102 ? 13.148 6.990 24.924 1.00 0.00 284 HIS A CA 8
ATOM 13289 C C . HIS A 1 102 ? 13.710 5.616 25.274 1.00 0.00 284 HIS A C 8
ATOM 13290 O O . HIS A 1 102 ? 13.216 4.603 24.773 1.00 0.00 284 HIS A O 8
ATOM 13304 N N . THR A 1 103 ? 14.760 5.560 26.090 1.00 0.00 285 THR A N 8
ATOM 13305 C CA . THR A 1 103 ? 15.284 4.308 26.630 1.00 0.00 285 THR A CA 8
ATOM 13306 C C . THR A 1 103 ? 15.983 4.637 27.950 1.00 0.00 285 THR A C 8
ATOM 13307 O O . THR A 1 103 ? 15.416 4.436 29.020 1.00 0.00 285 THR A O 8
ATOM 13318 N N . GLN A 1 104 ? 17.198 5.188 27.883 1.00 0.00 286 GLN A N 8
ATOM 13319 C CA . GLN A 1 104 ? 17.961 5.556 29.062 1.00 0.00 286 GLN A CA 8
ATOM 13320 C C . GLN A 1 104 ? 17.351 6.811 29.694 1.00 0.00 286 GLN A C 8
ATOM 13321 O O . GLN A 1 104 ? 16.797 7.661 28.994 1.00 0.00 286 GLN A O 8
ATOM 13335 N N . ARG A 1 105 ? 17.562 6.980 30.999 1.00 0.00 287 ARG A N 8
ATOM 13336 C CA . ARG A 1 105 ? 17.547 8.265 31.688 1.00 0.00 287 ARG A CA 8
ATOM 13337 C C . ARG A 1 105 ? 18.725 8.236 32.669 1.00 0.00 287 ARG A C 8
ATOM 13338 O O . ARG A 1 105 ? 19.383 7.201 32.805 1.00 0.00 287 ARG A O 8
ATOM 13359 N N . MET A 1 106 ? 18.973 9.333 33.376 1.00 0.00 288 MET A N 8
ATOM 13360 C CA . MET A 1 106 ? 19.799 9.376 34.574 1.00 0.00 288 MET A CA 8
ATOM 13361 C C . MET A 1 106 ? 18.958 10.054 35.659 1.00 0.00 288 MET A C 8
ATOM 13362 O O . MET A 1 106 ? 17.727 9.914 35.649 1.00 0.00 288 MET A O 8
ATOM 13376 N N . GLN A 1 107 ? 19.610 10.728 36.610 1.00 0.00 289 GLN A N 8
ATOM 13377 C CA . GLN A 1 107 ? 19.012 11.595 37.610 1.00 0.00 289 GLN A CA 8
ATOM 13378 C C . GLN A 1 107 ? 18.281 12.750 36.937 1.00 0.00 289 GLN A C 8
ATOM 13379 O O . GLN A 1 107 ? 17.266 13.205 37.505 1.00 0.00 289 GLN A O 8
ATOM 13393 N N . GLY A 1 1 ? -46.893 6.403 10.837 1.00 0.00 183 GLY A N 9
ATOM 13394 C CA . GLY A 1 1 ? -46.100 6.976 9.744 1.00 0.00 183 GLY A CA 9
ATOM 13395 C C . GLY A 1 1 ? -44.617 6.862 10.049 1.00 0.00 183 GLY A C 9
ATOM 13396 O O . GLY A 1 1 ? -44.237 6.667 11.208 1.00 0.00 183 GLY A O 9
ATOM 13400 N N . PRO A 1 2 ? -43.741 7.007 9.046 1.00 0.00 184 PRO A N 9
ATOM 13401 C CA . PRO A 1 2 ? -42.320 7.174 9.302 1.00 0.00 184 PRO A CA 9
ATOM 13402 C C . PRO A 1 2 ? -42.088 8.498 10.059 1.00 0.00 184 PRO A C 9
ATOM 13403 O O . PRO A 1 2 ? -42.968 9.376 10.089 1.00 0.00 184 PRO A O 9
ATOM 13414 N N . PRO A 1 3 ? -40.927 8.672 10.703 1.00 0.00 185 PRO A N 9
ATOM 13415 C CA . PRO A 1 3 ? -40.557 9.946 11.305 1.00 0.00 185 PRO A CA 9
ATOM 13416 C C . PRO A 1 3 ? -40.444 11.009 10.202 1.00 0.00 185 PRO A C 9
ATOM 13417 O O . PRO A 1 3 ? -39.884 10.713 9.146 1.00 0.00 185 PRO A O 9
ATOM 13428 N N . PRO A 1 4 ? -40.951 12.237 10.410 1.00 0.00 186 PRO A N 9
ATOM 13429 C CA . PRO A 1 4 ? -40.823 13.286 9.413 1.00 0.00 186 PRO A CA 9
ATOM 13430 C C . PRO A 1 4 ? -39.354 13.676 9.284 1.00 0.00 186 PRO A C 9
ATOM 13431 O O . PRO A 1 4 ? -38.692 13.964 10.287 1.00 0.00 186 PRO A O 9
ATOM 13442 N N . ALA A 1 5 ? -38.847 13.691 8.056 1.00 0.00 187 ALA A N 9
ATOM 13443 C CA . ALA A 1 5 ? -37.609 14.374 7.728 1.00 0.00 187 ALA A CA 9
ATOM 13444 C C . ALA A 1 5 ? -37.930 15.824 7.370 1.00 0.00 187 ALA A C 9
ATOM 13445 O O . ALA A 1 5 ? -39.087 16.175 7.123 1.00 0.00 187 ALA A O 9
ATOM 13452 N N . ARG A 1 6 ? -36.891 16.649 7.266 1.00 0.00 188 ARG A N 9
ATOM 13453 C CA . ARG A 1 6 ? -36.903 17.812 6.376 1.00 0.00 188 ARG A CA 9
ATOM 13454 C C . ARG A 1 6 ? -35.515 18.180 5.854 1.00 0.00 188 ARG A C 9
ATOM 13455 O O . ARG A 1 6 ? -35.432 19.050 4.990 1.00 0.00 188 ARG A O 9
ATOM 13476 N N . THR A 1 7 ? -34.435 17.614 6.397 1.00 0.00 189 THR A N 9
ATOM 13477 C CA . THR A 1 7 ? -33.101 17.933 5.922 1.00 0.00 189 THR A CA 9
ATOM 13478 C C . THR A 1 7 ? -32.783 17.073 4.693 1.00 0.00 189 THR A C 9
ATOM 13479 O O . THR A 1 7 ? -33.193 15.906 4.625 1.00 0.00 189 THR A O 9
ATOM 13490 N N . PRO A 1 8 ? -32.000 17.599 3.740 1.00 0.00 190 PRO A N 9
ATOM 13491 C CA . PRO A 1 8 ? -31.642 16.873 2.533 1.00 0.00 190 PRO A CA 9
ATOM 13492 C C . PRO A 1 8 ? -30.680 15.735 2.862 1.00 0.00 190 PRO A C 9
ATOM 13493 O O . PRO A 1 8 ? -30.790 14.656 2.283 1.00 0.00 190 PRO A O 9
ATOM 13504 N N . CYS A 1 9 ? -29.766 15.944 3.816 1.00 0.00 191 CYS A N 9
ATOM 13505 C CA . CYS A 1 9 ? -28.879 14.896 4.281 1.00 0.00 191 CYS A CA 9
ATOM 13506 C C . CYS A 1 9 ? -29.676 13.716 4.839 1.00 0.00 191 CYS A C 9
ATOM 13507 O O . CYS A 1 9 ? -29.333 12.573 4.540 1.00 0.00 191 CYS A O 9
ATOM 13514 N N . GLN A 1 10 ? -30.743 13.978 5.610 1.00 0.00 192 GLN A N 9
ATOM 13515 C CA . GLN A 1 10 ? -31.601 12.910 6.085 1.00 0.00 192 GLN A CA 9
ATOM 13516 C C . GLN A 1 10 ? -32.247 12.219 4.895 1.00 0.00 192 GLN A C 9
ATOM 13517 O O . GLN A 1 10 ? -32.268 11.005 4.917 1.00 0.00 192 GLN A O 9
ATOM 13531 N N . GLN A 1 11 ? -32.701 12.922 3.849 1.00 0.00 193 GLN A N 9
ATOM 13532 C CA . GLN A 1 11 ? -33.285 12.256 2.686 1.00 0.00 193 GLN A CA 9
ATOM 13533 C C . GLN A 1 11 ? -32.297 11.286 2.023 1.00 0.00 193 GLN A C 9
ATOM 13534 O O . GLN A 1 11 ? -32.730 10.298 1.436 1.00 0.00 193 GLN A O 9
ATOM 13548 N N . GLU A 1 12 ? -30.989 11.546 2.064 1.00 0.00 194 GLU A N 9
ATOM 13549 C CA . GLU A 1 12 ? -30.007 10.615 1.510 1.00 0.00 194 GLU A CA 9
ATOM 13550 C C . GLU A 1 12 ? -29.992 9.341 2.352 1.00 0.00 194 GLU A C 9
ATOM 13551 O O . GLU A 1 12 ? -30.164 8.259 1.803 1.00 0.00 194 GLU A O 9
ATOM 13563 N N . LEU A 1 13 ? -29.877 9.482 3.677 1.00 0.00 195 LEU A N 9
ATOM 13564 C CA . LEU A 1 13 ? -29.934 8.379 4.634 1.00 0.00 195 LEU A CA 9
ATOM 13565 C C . LEU A 1 13 ? -31.249 7.623 4.479 1.00 0.00 195 LEU A C 9
ATOM 13566 O O . LEU A 1 13 ? -31.275 6.398 4.542 1.00 0.00 195 LEU A O 9
ATOM 13582 N N . ASP A 1 14 ? -32.330 8.368 4.291 1.00 0.00 196 ASP A N 9
ATOM 13583 C CA . ASP A 1 14 ? -33.709 7.890 4.334 1.00 0.00 196 ASP A CA 9
ATOM 13584 C C . ASP A 1 14 ? -34.041 7.059 3.099 1.00 0.00 196 ASP A C 9
ATOM 13585 O O . ASP A 1 14 ? -34.817 6.112 3.197 1.00 0.00 196 ASP A O 9
ATOM 13594 N N . GLN A 1 15 ? -33.419 7.373 1.955 1.00 0.00 197 GLN A N 9
ATOM 13595 C CA . GLN A 1 15 ? -33.466 6.546 0.756 1.00 0.00 197 GLN A CA 9
ATOM 13596 C C . GLN A 1 15 ? -32.815 5.191 1.030 1.00 0.00 197 GLN A C 9
ATOM 13597 O O . GLN A 1 15 ? -33.407 4.166 0.684 1.00 0.00 197 GLN A O 9
ATOM 13611 N N . VAL A 1 16 ? -31.615 5.175 1.629 1.00 0.00 198 VAL A N 9
ATOM 13612 C CA . VAL A 1 16 ? -30.940 3.923 1.960 1.00 0.00 198 VAL A CA 9
ATOM 13613 C C . VAL A 1 16 ? -31.775 3.152 2.983 1.00 0.00 198 VAL A C 9
ATOM 13614 O O . VAL A 1 16 ? -31.888 1.937 2.877 1.00 0.00 198 VAL A O 9
ATOM 13627 N N . LEU A 1 17 ? -32.360 3.835 3.961 1.00 0.00 199 LEU A N 9
ATOM 13628 C CA . LEU A 1 17 ? -33.148 3.212 5.010 1.00 0.00 199 LEU A CA 9
ATOM 13629 C C . LEU A 1 17 ? -34.363 2.509 4.407 1.00 0.00 199 LEU A C 9
ATOM 13630 O O . LEU A 1 17 ? -34.632 1.356 4.751 1.00 0.00 199 LEU A O 9
ATOM 13646 N N . GLU A 1 18 ? -35.067 3.175 3.486 1.00 0.00 200 GLU A N 9
ATOM 13647 C CA . GLU A 1 18 ? -36.275 2.636 2.873 1.00 0.00 200 GLU A CA 9
ATOM 13648 C C . GLU A 1 18 ? -35.923 1.370 2.088 1.00 0.00 200 GLU A C 9
ATOM 13649 O O . GLU A 1 18 ? -36.515 0.313 2.314 1.00 0.00 200 GLU A O 9
ATOM 13661 N N . ARG A 1 19 ? -34.916 1.435 1.208 1.00 0.00 201 ARG A N 9
ATOM 13662 C CA . ARG A 1 19 ? -34.553 0.283 0.381 1.00 0.00 201 ARG A CA 9
ATOM 13663 C C . ARG A 1 19 ? -33.972 -0.850 1.222 1.00 0.00 201 ARG A C 9
ATOM 13664 O O . ARG A 1 19 ? -34.292 -2.008 0.953 1.00 0.00 201 ARG A O 9
ATOM 13685 N N . ILE A 1 20 ? -33.159 -0.552 2.242 1.00 0.00 202 ILE A N 9
ATOM 13686 C CA . ILE A 1 20 ? -32.519 -1.587 3.046 1.00 0.00 202 ILE A CA 9
ATOM 13687 C C . ILE A 1 20 ? -33.559 -2.445 3.769 1.00 0.00 202 ILE A C 9
ATOM 13688 O O . ILE A 1 20 ? -33.327 -3.645 3.889 1.00 0.00 202 ILE A O 9
ATOM 13704 N N . SER A 1 21 ? -34.722 -1.914 4.160 1.00 0.00 203 SER A N 9
ATOM 13705 C CA . SER A 1 21 ? -35.768 -2.748 4.748 1.00 0.00 203 SER A CA 9
ATOM 13706 C C . SER A 1 21 ? -36.242 -3.877 3.811 1.00 0.00 203 SER A C 9
ATOM 13707 O O . SER A 1 21 ? -36.796 -4.864 4.303 1.00 0.00 203 SER A O 9
ATOM 13715 N N . THR A 1 22 ? -36.030 -3.758 2.496 1.00 0.00 204 THR A N 9
ATOM 13716 C CA . THR A 1 22 ? -36.252 -4.805 1.500 1.00 0.00 204 THR A CA 9
ATOM 13717 C C . THR A 1 22 ? -34.954 -5.543 1.090 1.00 0.00 204 THR A C 9
ATOM 13718 O O . THR A 1 22 ? -35.033 -6.597 0.456 1.00 0.00 204 THR A O 9
ATOM 13729 N N . MET A 1 23 ? -33.749 -5.070 1.438 1.00 0.00 205 MET A N 9
ATOM 13730 C CA . MET A 1 23 ? -32.516 -5.849 1.265 1.00 0.00 205 MET A CA 9
ATOM 13731 C C . MET A 1 23 ? -32.498 -6.908 2.366 1.00 0.00 205 MET A C 9
ATOM 13732 O O . MET A 1 23 ? -32.060 -6.655 3.486 1.00 0.00 205 MET A O 9
ATOM 13746 N N . ARG A 1 24 ? -33.039 -8.086 2.061 1.00 0.00 206 ARG A N 9
ATOM 13747 C CA . ARG A 1 24 ? -33.146 -9.192 3.001 1.00 0.00 206 ARG A CA 9
ATOM 13748 C C . ARG A 1 24 ? -32.027 -10.178 2.728 1.00 0.00 206 ARG A C 9
ATOM 13749 O O . ARG A 1 24 ? -31.050 -10.210 3.470 1.00 0.00 206 ARG A O 9
ATOM 13770 N N . LEU A 1 25 ? -32.171 -10.969 1.665 1.00 0.00 207 LEU A N 9
ATOM 13771 C CA . LEU A 1 25 ? -31.164 -11.924 1.246 1.00 0.00 207 LEU A CA 9
ATOM 13772 C C . LEU A 1 25 ? -31.329 -12.145 -0.258 1.00 0.00 207 LEU A C 9
ATOM 13773 O O . LEU A 1 25 ? -32.162 -12.967 -0.648 1.00 0.00 207 LEU A O 9
ATOM 13789 N N . PRO A 1 26 ? -30.642 -11.375 -1.117 1.00 0.00 208 PRO A N 9
ATOM 13790 C CA . PRO A 1 26 ? -30.690 -11.597 -2.549 1.00 0.00 208 PRO A CA 9
ATOM 13791 C C . PRO A 1 26 ? -30.009 -12.914 -2.919 1.00 0.00 208 PRO A C 9
ATOM 13792 O O . PRO A 1 26 ? -28.870 -13.176 -2.523 1.00 0.00 208 PRO A O 9
ATOM 13803 N N . ASP A 1 27 ? -30.719 -13.738 -3.689 1.00 0.00 209 ASP A N 9
ATOM 13804 C CA . ASP A 1 27 ? -30.157 -14.872 -4.418 1.00 0.00 209 ASP A CA 9
ATOM 13805 C C . ASP A 1 27 ? -31.038 -15.183 -5.624 1.00 0.00 209 ASP A C 9
ATOM 13806 O O . ASP A 1 27 ? -30.522 -15.215 -6.739 1.00 0.00 209 ASP A O 9
ATOM 13815 N N . GLU A 1 28 ? -32.350 -15.377 -5.425 1.00 0.00 210 GLU A N 9
ATOM 13816 C CA . GLU A 1 28 ? -33.276 -15.815 -6.473 1.00 0.00 210 GLU A CA 9
ATOM 13817 C C . GLU A 1 28 ? -33.121 -14.988 -7.748 1.00 0.00 210 GLU A C 9
ATOM 13818 O O . GLU A 1 28 ? -33.099 -15.535 -8.851 1.00 0.00 210 GLU A O 9
ATOM 13830 N N . ARG A 1 29 ? -33.050 -13.659 -7.596 1.00 0.00 211 ARG A N 9
ATOM 13831 C CA . ARG A 1 29 ? -33.084 -12.747 -8.729 1.00 0.00 211 ARG A CA 9
ATOM 13832 C C . ARG A 1 29 ? -31.932 -13.024 -9.696 1.00 0.00 211 ARG A C 9
ATOM 13833 O O . ARG A 1 29 ? -32.142 -12.960 -10.911 1.00 0.00 211 ARG A O 9
ATOM 13854 N N . GLY A 1 30 ? -30.757 -13.404 -9.198 1.00 0.00 212 GLY A N 9
ATOM 13855 C CA . GLY A 1 30 ? -29.562 -13.609 -9.999 1.00 0.00 212 GLY A CA 9
ATOM 13856 C C . GLY A 1 30 ? -28.312 -13.316 -9.169 1.00 0.00 212 GLY A C 9
ATOM 13857 O O . GLY A 1 30 ? -28.420 -13.043 -7.971 1.00 0.00 212 GLY A O 9
ATOM 13861 N N . PRO A 1 31 ? -27.115 -13.396 -9.768 1.00 0.00 213 PRO A N 9
ATOM 13862 C CA . PRO A 1 31 ? -25.871 -13.038 -9.105 1.00 0.00 213 PRO A CA 9
ATOM 13863 C C . PRO A 1 31 ? -25.793 -11.521 -8.886 1.00 0.00 213 PRO A C 9
ATOM 13864 O O . PRO A 1 31 ? -26.527 -10.743 -9.506 1.00 0.00 213 PRO A O 9
ATOM 13875 N N . LEU A 1 32 ? -24.861 -11.085 -8.040 1.00 0.00 214 LEU A N 9
ATOM 13876 C CA . LEU A 1 32 ? -24.599 -9.676 -7.774 1.00 0.00 214 LEU A CA 9
ATOM 13877 C C . LEU A 1 32 ? -23.096 -9.438 -7.782 1.00 0.00 214 LEU A C 9
ATOM 13878 O O . LEU A 1 32 ? -22.374 -9.919 -6.918 1.00 0.00 214 LEU A O 9
ATOM 13894 N N . GLU A 1 33 ? -22.626 -8.716 -8.796 1.00 0.00 215 GLU A N 9
ATOM 13895 C CA . GLU A 1 33 ? -21.253 -8.252 -8.940 1.00 0.00 215 GLU A CA 9
ATOM 13896 C C . GLU A 1 33 ? -21.345 -6.951 -9.753 1.00 0.00 215 GLU A C 9
ATOM 13897 O O . GLU A 1 33 ? -20.929 -6.902 -10.912 1.00 0.00 215 GLU A O 9
ATOM 13909 N N . HIS A 1 34 ? -21.966 -5.909 -9.185 1.00 0.00 216 HIS A N 9
ATOM 13910 C CA . HIS A 1 34 ? -21.842 -4.541 -9.701 1.00 0.00 216 HIS A CA 9
ATOM 13911 C C . HIS A 1 34 ? -22.149 -3.486 -8.625 1.00 0.00 216 HIS A C 9
ATOM 13912 O O . HIS A 1 34 ? -21.524 -2.429 -8.635 1.00 0.00 216 HIS A O 9
ATOM 13926 N N . LEU A 1 35 ? -23.092 -3.743 -7.705 1.00 0.00 217 LEU A N 9
ATOM 13927 C CA . LEU A 1 35 ? -23.440 -2.851 -6.599 1.00 0.00 217 LEU A CA 9
ATOM 13928 C C . LEU A 1 35 ? -23.715 -3.681 -5.351 1.00 0.00 217 LEU A C 9
ATOM 13929 O O . LEU A 1 35 ? -24.635 -4.507 -5.330 1.00 0.00 217 LEU A O 9
ATOM 13945 N N . TYR A 1 36 ? -22.891 -3.489 -4.330 1.00 0.00 218 TYR A N 9
ATOM 13946 C CA . TYR A 1 36 ? -22.927 -4.164 -3.044 1.00 0.00 218 TYR A CA 9
ATOM 13947 C C . TYR A 1 36 ? -22.076 -3.319 -2.102 1.00 0.00 218 TYR A C 9
ATOM 13948 O O . TYR A 1 36 ? -20.860 -3.216 -2.286 1.00 0.00 218 TYR A O 9
ATOM 13966 N N . SER A 1 37 ? -22.719 -2.632 -1.159 1.00 0.00 219 SER A N 9
ATOM 13967 C CA . SER A 1 37 ? -22.061 -1.921 -0.070 1.00 0.00 219 SER A CA 9
ATOM 13968 C C . SER A 1 37 ? -23.113 -1.401 0.911 1.00 0.00 219 SER A C 9
ATOM 13969 O O . SER A 1 37 ? -24.294 -1.350 0.576 1.00 0.00 219 SER A O 9
ATOM 13977 N N . LEU A 1 38 ? -22.691 -0.915 2.075 1.00 0.00 220 LEU A N 9
ATOM 13978 C CA . LEU A 1 38 ? -23.523 -0.172 3.012 1.00 0.00 220 LEU A CA 9
ATOM 13979 C C . LEU A 1 38 ? -22.812 1.143 3.301 1.00 0.00 220 LEU A C 9
ATOM 13980 O O . LEU A 1 38 ? -21.790 1.180 3.995 1.00 0.00 220 LEU A O 9
ATOM 13996 N N . HIS A 1 39 ? -23.335 2.223 2.730 1.00 0.00 221 HIS A N 9
ATOM 13997 C CA . HIS A 1 39 ? -22.983 3.592 3.054 1.00 0.00 221 HIS A CA 9
ATOM 13998 C C . HIS A 1 39 ? -24.277 4.268 3.488 1.00 0.00 221 HIS A C 9
ATOM 13999 O O . HIS A 1 39 ? -25.170 4.463 2.665 1.00 0.00 221 HIS A O 9
ATOM 14013 N N . ILE A 1 40 ? -24.396 4.606 4.769 1.00 0.00 222 ILE A N 9
ATOM 14014 C CA . ILE A 1 40 ? -25.460 5.458 5.281 1.00 0.00 222 ILE A CA 9
ATOM 14015 C C . ILE A 1 40 ? -24.738 6.658 5.906 1.00 0.00 222 ILE A C 9
ATOM 14016 O O . ILE A 1 40 ? -23.917 6.444 6.803 1.00 0.00 222 ILE A O 9
ATOM 14032 N N . PRO A 1 41 ? -24.934 7.890 5.408 1.00 0.00 223 PRO A N 9
ATOM 14033 C CA . PRO A 1 41 ? -24.320 9.079 5.982 1.00 0.00 223 PRO A CA 9
ATOM 14034 C C . PRO A 1 41 ? -25.112 9.551 7.209 1.00 0.00 223 PRO A C 9
ATOM 14035 O O . PRO A 1 41 ? -26.216 10.075 7.066 1.00 0.00 223 PRO A O 9
ATOM 14046 N N . ASN A 1 42 ? -24.573 9.374 8.420 1.00 0.00 224 ASN A N 9
ATOM 14047 C CA . ASN A 1 42 ? -25.261 9.771 9.642 1.00 0.00 224 ASN A CA 9
ATOM 14048 C C . ASN A 1 42 ? -25.221 11.297 9.760 1.00 0.00 224 ASN A C 9
ATOM 14049 O O . ASN A 1 42 ? -24.180 11.877 10.098 1.00 0.00 224 ASN A O 9
ATOM 14060 N N . CYS A 1 43 ? -26.338 11.965 9.493 1.00 0.00 225 CYS A N 9
ATOM 14061 C CA . CYS A 1 43 ? -26.448 13.414 9.594 1.00 0.00 225 CYS A CA 9
ATOM 14062 C C . CYS A 1 43 ? -27.077 13.752 10.940 1.00 0.00 225 CYS A C 9
ATOM 14063 O O . CYS A 1 43 ? -27.915 12.999 11.441 1.00 0.00 225 CYS A O 9
ATOM 14070 N N . ASP A 1 44 ? -26.714 14.898 11.515 1.00 0.00 226 ASP A N 9
ATOM 14071 C CA . ASP A 1 44 ? -27.314 15.340 12.774 1.00 0.00 226 ASP A CA 9
ATOM 14072 C C . ASP A 1 44 ? -28.723 15.857 12.528 1.00 0.00 226 ASP A C 9
ATOM 14073 O O . ASP A 1 44 ? -29.041 16.297 11.420 1.00 0.00 226 ASP A O 9
ATOM 14082 N N . LYS A 1 45 ? -29.533 15.939 13.585 1.00 0.00 227 LYS A N 9
ATOM 14083 C CA . LYS A 1 45 ? -30.879 16.515 13.527 1.00 0.00 227 LYS A CA 9
ATOM 14084 C C . LYS A 1 45 ? -30.868 17.921 12.947 1.00 0.00 227 LYS A C 9
ATOM 14085 O O . LYS A 1 45 ? -31.669 18.292 12.087 1.00 0.00 227 LYS A O 9
ATOM 14104 N N . HIS A 1 46 ? -29.921 18.694 13.454 1.00 0.00 228 HIS A N 9
ATOM 14105 C CA . HIS A 1 46 ? -29.660 20.076 13.092 1.00 0.00 228 HIS A CA 9
ATOM 14106 C C . HIS A 1 46 ? -29.149 20.189 11.654 1.00 0.00 228 HIS A C 9
ATOM 14107 O O . HIS A 1 46 ? -29.140 21.291 11.107 1.00 0.00 228 HIS A O 9
ATOM 14121 N N . GLY A 1 47 ? -28.752 19.083 11.022 1.00 0.00 229 GLY A N 9
ATOM 14122 C CA . GLY A 1 47 ? -28.335 19.023 9.635 1.00 0.00 229 GLY A CA 9
ATOM 14123 C C . GLY A 1 47 ? -26.823 18.923 9.471 1.00 0.00 229 GLY A C 9
ATOM 14124 O O . GLY A 1 47 ? -26.366 18.959 8.333 1.00 0.00 229 GLY A O 9
ATOM 14128 N N . LEU A 1 48 ? -26.043 18.817 10.554 1.00 0.00 230 LEU A N 9
ATOM 14129 C CA . LEU A 1 48 ? -24.591 18.748 10.442 1.00 0.00 230 LEU A CA 9
ATOM 14130 C C . LEU A 1 48 ? -24.202 17.433 9.766 1.00 0.00 230 LEU A C 9
ATOM 14131 O O . LEU A 1 48 ? -24.433 16.350 10.320 1.00 0.00 230 LEU A O 9
ATOM 14147 N N . TYR A 1 49 ? -23.667 17.523 8.553 1.00 0.00 231 TYR A N 9
ATOM 14148 C CA . TYR A 1 49 ? -23.229 16.361 7.797 1.00 0.00 231 TYR A CA 9
ATOM 14149 C C . TYR A 1 49 ? -21.896 15.849 8.346 1.00 0.00 231 TYR A C 9
ATOM 14150 O O . TYR A 1 49 ? -21.195 16.567 9.073 1.00 0.00 231 TYR A O 9
ATOM 14168 N N . ASN A 1 50 ? -21.574 14.596 8.025 1.00 0.00 232 ASN A N 9
ATOM 14169 C CA . ASN A 1 50 ? -20.484 13.837 8.623 1.00 0.00 232 ASN A CA 9
ATOM 14170 C C . ASN A 1 50 ? -19.172 14.057 7.874 1.00 0.00 232 ASN A C 9
ATOM 14171 O O . ASN A 1 50 ? -18.992 13.582 6.756 1.00 0.00 232 ASN A O 9
ATOM 14182 N N . LEU A 1 51 ? -18.260 14.795 8.520 1.00 0.00 233 LEU A N 9
ATOM 14183 C CA . LEU A 1 51 ? -16.954 15.256 8.064 1.00 0.00 233 LEU A CA 9
ATOM 14184 C C . LEU A 1 51 ? -16.033 14.136 7.597 1.00 0.00 233 LEU A C 9
ATOM 14185 O O . LEU A 1 51 ? -15.119 14.403 6.818 1.00 0.00 233 LEU A O 9
ATOM 14201 N N . LYS A 1 52 ? -16.258 12.896 8.027 1.00 0.00 234 LYS A N 9
ATOM 14202 C CA . LYS A 1 52 ? -15.709 11.725 7.363 1.00 0.00 234 LYS A CA 9
ATOM 14203 C C . LYS A 1 52 ? -16.782 10.656 7.332 1.00 0.00 234 LYS A C 9
ATOM 14204 O O . LYS A 1 52 ? -17.585 10.552 8.262 1.00 0.00 234 LYS A O 9
ATOM 14223 N N . GLN A 1 53 ? -16.798 9.854 6.273 1.00 0.00 235 GLN A N 9
ATOM 14224 C CA . GLN A 1 53 ? -17.791 8.837 6.014 1.00 0.00 235 GLN A CA 9
ATOM 14225 C C . GLN A 1 53 ? -17.037 7.566 5.621 1.00 0.00 235 GLN A C 9
ATOM 14226 O O . GLN A 1 53 ? -15.862 7.642 5.268 1.00 0.00 235 GLN A O 9
ATOM 14240 N N . CYS A 1 54 ? -17.702 6.415 5.635 1.00 0.00 236 CYS A N 9
ATOM 14241 C CA . CYS A 1 54 ? -17.152 5.119 5.282 1.00 0.00 236 CYS A CA 9
ATOM 14242 C C . CYS A 1 54 ? -18.163 4.350 4.431 1.00 0.00 236 CYS A C 9
ATOM 14243 O O . CYS A 1 54 ? -19.354 4.696 4.395 1.00 0.00 236 CYS A O 9
ATOM 14250 N N . LYS A 1 55 ? -17.700 3.302 3.745 1.00 0.00 237 LYS A N 9
ATOM 14251 C CA . LYS A 1 55 ? -18.529 2.421 2.927 1.00 0.00 237 LYS A CA 9
ATOM 14252 C C . LYS A 1 55 ? -18.147 0.994 3.283 1.00 0.00 237 LYS A C 9
ATOM 14253 O O . LYS A 1 55 ? -17.011 0.586 3.046 1.00 0.00 237 LYS A O 9
ATOM 14272 N N . MET A 1 56 ? -19.051 0.258 3.913 1.00 0.00 238 MET A N 9
ATOM 14273 C CA . MET A 1 56 ? -18.846 -1.131 4.307 1.00 0.00 238 MET A CA 9
ATOM 14274 C C . MET A 1 56 ? -19.201 -2.052 3.137 1.00 0.00 238 MET A C 9
ATOM 14275 O O . MET A 1 56 ? -19.981 -1.667 2.268 1.00 0.00 238 MET A O 9
ATOM 14289 N N . SER A 1 57 ? -18.674 -3.273 3.141 1.00 0.00 239 SER A N 9
ATOM 14290 C CA . SER A 1 57 ? -19.110 -4.400 2.322 1.00 0.00 239 SER A CA 9
ATOM 14291 C C . SER A 1 57 ? -18.920 -5.685 3.138 1.00 0.00 239 SER A C 9
ATOM 14292 O O . SER A 1 57 ? -19.828 -6.515 3.208 1.00 0.00 239 SER A O 9
ATOM 14300 N N . LEU A 1 58 ? -17.766 -5.853 3.792 1.00 0.00 240 LEU A N 9
ATOM 14301 C CA . LEU A 1 58 ? -17.478 -7.024 4.612 1.00 0.00 240 LEU A CA 9
ATOM 14302 C C . LEU A 1 58 ? -18.358 -7.017 5.870 1.00 0.00 240 LEU A C 9
ATOM 14303 O O . LEU A 1 58 ? -18.995 -6.017 6.202 1.00 0.00 240 LEU A O 9
ATOM 14319 N N . ASN A 1 59 ? -18.377 -8.143 6.591 1.00 0.00 241 ASN A N 9
ATOM 14320 C CA . ASN A 1 59 ? -19.252 -8.341 7.752 1.00 0.00 241 ASN A CA 9
ATOM 14321 C C . ASN A 1 59 ? -19.017 -7.264 8.819 1.00 0.00 241 ASN A C 9
ATOM 14322 O O . ASN A 1 59 ? -19.955 -6.690 9.366 1.00 0.00 241 ASN A O 9
ATOM 14333 N N . GLY A 1 60 ? -17.752 -6.939 9.080 1.00 0.00 242 GLY A N 9
ATOM 14334 C CA . GLY A 1 60 ? -17.349 -5.843 9.949 1.00 0.00 242 GLY A CA 9
ATOM 14335 C C . GLY A 1 60 ? -15.842 -5.885 10.088 1.00 0.00 242 GLY A C 9
ATOM 14336 O O . GLY A 1 60 ? -15.321 -6.093 11.187 1.00 0.00 242 GLY A O 9
ATOM 14340 N N . GLN A 1 61 ? -15.165 -5.801 8.947 1.00 0.00 243 GLN A N 9
ATOM 14341 C CA . GLN A 1 61 ? -13.719 -5.699 8.811 1.00 0.00 243 GLN A CA 9
ATOM 14342 C C . GLN A 1 61 ? -13.371 -4.228 8.577 1.00 0.00 243 GLN A C 9
ATOM 14343 O O . GLN A 1 61 ? -14.271 -3.405 8.400 1.00 0.00 243 GLN A O 9
ATOM 14357 N N . ARG A 1 62 ? -12.075 -3.913 8.501 1.00 0.00 244 ARG A N 9
ATOM 14358 C CA . ARG A 1 62 ? -11.595 -2.639 7.972 1.00 0.00 244 ARG A CA 9
ATOM 14359 C C . ARG A 1 62 ? -12.259 -2.381 6.616 1.00 0.00 244 ARG A C 9
ATOM 14360 O O . ARG A 1 62 ? -12.142 -3.205 5.705 1.00 0.00 244 ARG A O 9
ATOM 14381 N N . GLY A 1 63 ? -12.940 -1.247 6.475 1.00 0.00 245 GLY A N 9
ATOM 14382 C CA . GLY A 1 63 ? -13.445 -0.744 5.208 1.00 0.00 245 GLY A CA 9
ATOM 14383 C C . GLY A 1 63 ? -12.917 0.668 4.999 1.00 0.00 245 GLY A C 9
ATOM 14384 O O . GLY A 1 63 ? -12.553 1.343 5.972 1.00 0.00 245 GLY A O 9
ATOM 14388 N N . GLU A 1 64 ? -12.845 1.122 3.748 1.00 0.00 246 GLU A N 9
ATOM 14389 C CA . GLU A 1 64 ? -12.321 2.449 3.464 1.00 0.00 246 GLU A CA 9
ATOM 14390 C C . GLU A 1 64 ? -13.287 3.538 3.959 1.00 0.00 246 GLU A C 9
ATOM 14391 O O . GLU A 1 64 ? -14.516 3.395 3.896 1.00 0.00 246 GLU A O 9
ATOM 14403 N N . CYS A 1 65 ? -12.700 4.640 4.425 1.00 0.00 247 CYS A N 9
ATOM 14404 C CA . CYS A 1 65 ? -13.379 5.878 4.793 1.00 0.00 247 CYS A CA 9
ATOM 14405 C C . CYS A 1 65 ? -12.685 7.041 4.081 1.00 0.00 247 CYS A C 9
ATOM 14406 O O . CYS A 1 65 ? -11.523 6.919 3.690 1.00 0.00 247 CYS A O 9
ATOM 14413 N N . TRP A 1 66 ? -13.369 8.175 3.951 1.00 0.00 248 TRP A N 9
ATOM 14414 C CA . TRP A 1 66 ? -12.881 9.395 3.321 1.00 0.00 248 TRP A CA 9
ATOM 14415 C C . TRP A 1 66 ? -13.371 10.594 4.129 1.00 0.00 248 TRP A C 9
ATOM 14416 O O . TRP A 1 66 ? -14.276 10.457 4.952 1.00 0.00 248 TRP A O 9
ATOM 14437 N N . CYS A 1 67 ? -12.794 11.767 3.886 1.00 0.00 249 CYS A N 9
ATOM 14438 C CA . CYS A 1 67 ? -13.146 13.023 4.540 1.00 0.00 249 CYS A CA 9
ATOM 14439 C C . CYS A 1 67 ? -13.983 13.845 3.560 1.00 0.00 249 CYS A C 9
ATOM 14440 O O . CYS A 1 67 ? -13.786 13.694 2.350 1.00 0.00 249 CYS A O 9
ATOM 14447 N N . VAL A 1 68 ? -14.856 14.747 4.029 1.00 0.00 250 VAL A N 9
ATOM 14448 C CA . VAL A 1 68 ? -15.633 15.598 3.125 1.00 0.00 250 VAL A CA 9
ATOM 14449 C C . VAL A 1 68 ? -15.236 17.070 3.271 1.00 0.00 250 VAL A C 9
ATOM 14450 O O . VAL A 1 68 ? -15.086 17.590 4.381 1.00 0.00 250 VAL A O 9
ATOM 14463 N N . ASN A 1 69 ? -15.038 17.731 2.127 1.00 0.00 251 ASN A N 9
ATOM 14464 C CA . ASN A 1 69 ? -14.872 19.179 2.004 1.00 0.00 251 ASN A CA 9
ATOM 14465 C C . ASN A 1 69 ? -16.222 19.908 1.883 1.00 0.00 251 ASN A C 9
ATOM 14466 O O . ASN A 1 69 ? -16.387 20.917 2.578 1.00 0.00 251 ASN A O 9
ATOM 14477 N N . PRO A 1 70 ? -17.175 19.513 1.011 1.00 0.00 252 PRO A N 9
ATOM 14478 C CA . PRO A 1 70 ? -18.481 20.167 0.943 1.00 0.00 252 PRO A CA 9
ATOM 14479 C C . PRO A 1 70 ? -19.384 19.715 2.093 1.00 0.00 252 PRO A C 9
ATOM 14480 O O . PRO A 1 70 ? -19.266 18.595 2.594 1.00 0.00 252 PRO A O 9
ATOM 14491 N N . ASN A 1 71 ? -20.375 20.543 2.426 1.00 0.00 253 ASN A N 9
ATOM 14492 C CA . ASN A 1 71 ? -21.370 20.259 3.465 1.00 0.00 253 ASN A CA 9
ATOM 14493 C C . ASN A 1 71 ? -22.345 19.164 3.027 1.00 0.00 253 ASN A C 9
ATOM 14494 O O . ASN A 1 71 ? -23.096 18.647 3.851 1.00 0.00 253 ASN A O 9
ATOM 14505 N N . THR A 1 72 ? -22.366 18.817 1.741 1.00 0.00 254 THR A N 9
ATOM 14506 C CA . THR A 1 72 ? -23.198 17.755 1.174 1.00 0.00 254 THR A CA 9
ATOM 14507 C C . THR A 1 72 ? -22.393 16.452 1.027 1.00 0.00 254 THR A C 9
ATOM 14508 O O . THR A 1 72 ? -22.953 15.436 0.625 1.00 0.00 254 THR A O 9
ATOM 14519 N N . GLY A 1 73 ? -21.090 16.481 1.350 1.00 0.00 255 GLY A N 9
ATOM 14520 C CA . GLY A 1 73 ? -20.151 15.371 1.238 1.00 0.00 255 GLY A CA 9
ATOM 14521 C C . GLY A 1 73 ? -20.388 14.502 0.014 1.00 0.00 255 GLY A C 9
ATOM 14522 O O . GLY A 1 73 ? -20.532 13.286 0.125 1.00 0.00 255 GLY A O 9
ATOM 14526 N N . LYS A 1 74 ? -20.456 15.140 -1.156 1.00 0.00 256 LYS A N 9
ATOM 14527 C CA . LYS A 1 74 ? -20.614 14.450 -2.423 1.00 0.00 256 LYS A CA 9
ATOM 14528 C C . LYS A 1 74 ? -19.234 13.945 -2.787 1.00 0.00 256 LYS A C 9
ATOM 14529 O O . LYS A 1 74 ? -18.425 14.726 -3.296 1.00 0.00 256 LYS A O 9
ATOM 14548 N N . LEU A 1 75 ? -18.962 12.690 -2.427 1.00 0.00 257 LEU A N 9
ATOM 14549 C CA . LEU A 1 75 ? -17.684 12.002 -2.576 1.00 0.00 257 LEU A CA 9
ATOM 14550 C C . LEU A 1 75 ? -17.015 12.394 -3.889 1.00 0.00 257 LEU A C 9
ATOM 14551 O O . LEU A 1 75 ? -17.583 12.154 -4.952 1.00 0.00 257 LEU A O 9
ATOM 14567 N N . ILE A 1 76 ? -15.844 13.042 -3.818 1.00 0.00 258 ILE A N 9
ATOM 14568 C CA . ILE A 1 76 ? -15.096 13.482 -5.005 1.00 0.00 258 ILE A CA 9
ATOM 14569 C C . ILE A 1 76 ? -15.000 12.323 -5.996 1.00 0.00 258 ILE A C 9
ATOM 14570 O O . ILE A 1 76 ? -15.556 12.420 -7.089 1.00 0.00 258 ILE A O 9
ATOM 14586 N N . GLN A 1 77 ? -14.338 11.222 -5.618 1.00 0.00 259 GLN A N 9
ATOM 14587 C CA . GLN A 1 77 ? -14.316 10.018 -6.449 1.00 0.00 259 GLN A CA 9
ATOM 14588 C C . GLN A 1 77 ? -13.822 8.789 -5.704 1.00 0.00 259 GLN A C 9
ATOM 14589 O O . GLN A 1 77 ? -14.230 7.681 -6.051 1.00 0.00 259 GLN A O 9
ATOM 14603 N N . GLY A 1 78 ? -12.957 8.969 -4.704 1.00 0.00 260 GLY A N 9
ATOM 14604 C CA . GLY A 1 78 ? -12.361 7.860 -3.984 1.00 0.00 260 GLY A CA 9
ATOM 14605 C C . GLY A 1 78 ? -11.590 6.923 -4.903 1.00 0.00 260 GLY A C 9
ATOM 14606 O O . GLY A 1 78 ? -11.666 5.706 -4.743 1.00 0.00 260 GLY A O 9
ATOM 14610 N N . ALA A 1 79 ? -10.879 7.479 -5.888 1.00 0.00 261 ALA A N 9
ATOM 14611 C CA . ALA A 1 79 ? -9.855 6.757 -6.642 1.00 0.00 261 ALA A CA 9
ATOM 14612 C C . ALA A 1 79 ? -8.895 5.982 -5.712 1.00 0.00 261 ALA A C 9
ATOM 14613 O O . ALA A 1 79 ? -8.817 4.760 -5.853 1.00 0.00 261 ALA A O 9
ATOM 14620 N N . PRO A 1 80 ? -8.203 6.607 -4.736 1.00 0.00 262 PRO A N 9
ATOM 14621 C CA . PRO A 1 80 ? -7.394 5.876 -3.759 1.00 0.00 262 PRO A CA 9
ATOM 14622 C C . PRO A 1 80 ? -8.284 5.107 -2.764 1.00 0.00 262 PRO A C 9
ATOM 14623 O O . PRO A 1 80 ? -8.683 5.640 -1.723 1.00 0.00 262 PRO A O 9
ATOM 14634 N N . THR A 1 81 ? -8.636 3.860 -3.082 1.00 0.00 263 THR A N 9
ATOM 14635 C CA . THR A 1 81 ? -9.280 2.894 -2.189 1.00 0.00 263 THR A CA 9
ATOM 14636 C C . THR A 1 81 ? -8.203 2.403 -1.217 1.00 0.00 263 THR A C 9
ATOM 14637 O O . THR A 1 81 ? -7.214 1.803 -1.641 1.00 0.00 263 THR A O 9
ATOM 14648 N N . ILE A 1 82 ? -8.352 2.706 0.077 1.00 0.00 264 ILE A N 9
ATOM 14649 C CA . ILE A 1 82 ? -7.423 2.311 1.128 1.00 0.00 264 ILE A CA 9
ATOM 14650 C C . ILE A 1 82 ? -8.263 1.564 2.164 1.00 0.00 264 ILE A C 9
ATOM 14651 O O . ILE A 1 82 ? -8.931 2.169 3.004 1.00 0.00 264 ILE A O 9
ATOM 14667 N N . ARG A 1 83 ? -8.255 0.229 2.110 1.00 0.00 265 ARG A N 9
ATOM 14668 C CA . ARG A 1 83 ? -8.991 -0.593 3.070 1.00 0.00 265 ARG A CA 9
ATOM 14669 C C . ARG A 1 83 ? -8.099 -0.845 4.272 1.00 0.00 265 ARG A C 9
ATOM 14670 O O . ARG A 1 83 ? -7.721 -1.987 4.541 1.00 0.00 265 ARG A O 9
ATOM 14691 N N . GLY A 1 84 ? -7.769 0.203 5.019 1.00 0.00 266 GLY A N 9
ATOM 14692 C CA . GLY A 1 84 ? -6.981 0.014 6.228 1.00 0.00 266 GLY A CA 9
ATOM 14693 C C . GLY A 1 84 ? -6.812 1.268 7.052 1.00 0.00 266 GLY A C 9
ATOM 14694 O O . GLY A 1 84 ? -6.791 1.179 8.277 1.00 0.00 266 GLY A O 9
ATOM 14698 N N . ASP A 1 85 ? -6.696 2.422 6.404 1.00 0.00 267 ASP A N 9
ATOM 14699 C CA . ASP A 1 85 ? -6.405 3.682 7.078 1.00 0.00 267 ASP A CA 9
ATOM 14700 C C . ASP A 1 85 ? -7.539 4.657 6.785 1.00 0.00 267 ASP A C 9
ATOM 14701 O O . ASP A 1 85 ? -7.575 5.213 5.689 1.00 0.00 267 ASP A O 9
ATOM 14710 N N . PRO A 1 86 ? -8.509 4.835 7.693 1.00 0.00 268 PRO A N 9
ATOM 14711 C CA . PRO A 1 86 ? -9.737 5.599 7.457 1.00 0.00 268 PRO A CA 9
ATOM 14712 C C . PRO A 1 86 ? -9.568 7.130 7.384 1.00 0.00 268 PRO A C 9
ATOM 14713 O O . PRO A 1 86 ? -10.570 7.850 7.412 1.00 0.00 268 PRO A O 9
ATOM 14724 N N . GLU A 1 87 ? -8.344 7.658 7.332 1.00 0.00 269 GLU A N 9
ATOM 14725 C CA . GLU A 1 87 ? -8.099 9.075 7.067 1.00 0.00 269 GLU A CA 9
ATOM 14726 C C . GLU A 1 87 ? -8.156 9.363 5.559 1.00 0.00 269 GLU A C 9
ATOM 14727 O O . GLU A 1 87 ? -8.581 8.518 4.770 1.00 0.00 269 GLU A O 9
ATOM 14739 N N . CYS A 1 88 ? -7.769 10.570 5.160 1.00 0.00 270 CYS A N 9
ATOM 14740 C CA . CYS A 1 88 ? -7.653 11.029 3.785 1.00 0.00 270 CYS A CA 9
ATOM 14741 C C . CYS A 1 88 ? -6.263 11.639 3.607 1.00 0.00 270 CYS A C 9
ATOM 14742 O O . CYS A 1 88 ? -5.574 11.897 4.598 1.00 0.00 270 CYS A O 9
ATOM 14749 N N . HIS A 1 89 ? -5.875 11.926 2.360 1.00 0.00 271 HIS A N 9
ATOM 14750 C CA . HIS A 1 89 ? -4.633 12.624 2.050 1.00 0.00 271 HIS A CA 9
ATOM 14751 C C . HIS A 1 89 ? -4.609 13.985 2.757 1.00 0.00 271 HIS A C 9
ATOM 14752 O O . HIS A 1 89 ? -5.364 14.901 2.399 1.00 0.00 271 HIS A O 9
ATOM 14766 N N . LEU A 1 90 ? -3.726 14.123 3.744 1.00 0.00 272 LEU A N 9
ATOM 14767 C CA . LEU A 1 90 ? -3.533 15.311 4.570 1.00 0.00 272 LEU A CA 9
ATOM 14768 C C . LEU A 1 90 ? -2.164 15.933 4.291 1.00 0.00 272 LEU A C 9
ATOM 14769 O O . LEU A 1 90 ? -1.397 15.455 3.458 1.00 0.00 272 LEU A O 9
ATOM 14785 N N . PHE A 1 91 ? -1.882 17.044 4.967 1.00 0.00 273 PHE A N 9
ATOM 14786 C CA . PHE A 1 91 ? -0.784 17.964 4.688 1.00 0.00 273 PHE A CA 9
ATOM 14787 C C . PHE A 1 91 ? 0.301 17.901 5.772 1.00 0.00 273 PHE A C 9
ATOM 14788 O O . PHE A 1 91 ? 1.067 18.853 5.924 1.00 0.00 273 PHE A O 9
ATOM 14805 N N . TYR A 1 92 ? 0.373 16.813 6.535 1.00 0.00 274 TYR A N 9
ATOM 14806 C CA . TYR A 1 92 ? 1.310 16.614 7.628 1.00 0.00 274 TYR A CA 9
ATOM 14807 C C . TYR A 1 92 ? 1.640 15.130 7.643 1.00 0.00 274 TYR A C 9
ATOM 14808 O O . TYR A 1 92 ? 0.723 14.304 7.632 1.00 0.00 274 TYR A O 9
ATOM 14826 N N . ASN A 1 93 ? 2.925 14.786 7.609 1.00 0.00 275 ASN A N 9
ATOM 14827 C CA . ASN A 1 93 ? 3.400 13.410 7.543 1.00 0.00 275 ASN A CA 9
ATOM 14828 C C . ASN A 1 93 ? 4.815 13.288 8.096 1.00 0.00 275 ASN A C 9
ATOM 14829 O O . ASN A 1 93 ? 5.550 14.275 8.199 1.00 0.00 275 ASN A O 9
ATOM 14840 N N . GLU A 1 94 ? 5.223 12.057 8.399 1.00 0.00 276 GLU A N 9
ATOM 14841 C CA . GLU A 1 94 ? 6.588 11.692 8.742 1.00 0.00 276 GLU A CA 9
ATOM 14842 C C . GLU A 1 94 ? 6.741 10.219 8.390 1.00 0.00 276 GLU A C 9
ATOM 14843 O O . GLU A 1 94 ? 5.859 9.425 8.725 1.00 0.00 276 GLU A O 9
ATOM 14855 N N . GLN A 1 95 ? 7.803 9.842 7.679 1.00 0.00 277 GLN A N 9
ATOM 14856 C CA . GLN A 1 95 ? 8.091 8.443 7.386 1.00 0.00 277 GLN A CA 9
ATOM 14857 C C . GLN A 1 95 ? 9.103 7.983 8.436 1.00 0.00 277 GLN A C 9
ATOM 14858 O O . GLN A 1 95 ? 10.145 8.621 8.581 1.00 0.00 277 GLN A O 9
ATOM 14872 N N . GLN A 1 96 ? 8.790 6.930 9.190 1.00 0.00 278 GLN A N 9
ATOM 14873 C CA . GLN A 1 96 ? 9.665 6.365 10.209 1.00 0.00 278 GLN A CA 9
ATOM 14874 C C . GLN A 1 96 ? 9.582 4.829 10.144 1.00 0.00 278 GLN A C 9
ATOM 14875 O O . GLN A 1 96 ? 8.733 4.256 9.446 1.00 0.00 278 GLN A O 9
ATOM 14889 N N . GLU A 1 97 ? 10.469 4.146 10.860 1.00 0.00 279 GLU A N 9
ATOM 14890 C CA . GLU A 1 97 ? 10.594 2.696 10.898 1.00 0.00 279 GLU A CA 9
ATOM 14891 C C . GLU A 1 97 ? 9.350 2.080 11.543 1.00 0.00 279 GLU A C 9
ATOM 14892 O O . GLU A 1 97 ? 8.608 2.754 12.266 1.00 0.00 279 GLU A O 9
ATOM 14904 N N . ALA A 1 98 ? 9.119 0.785 11.319 1.00 0.00 280 ALA A N 9
ATOM 14905 C CA . ALA A 1 98 ? 7.997 0.054 11.886 1.00 0.00 280 ALA A CA 9
ATOM 14906 C C . ALA A 1 98 ? 8.409 -1.403 12.095 1.00 0.00 280 ALA A C 9
ATOM 14907 O O . ALA A 1 98 ? 8.675 -2.111 11.123 1.00 0.00 280 ALA A O 9
ATOM 14914 N N . ARG A 1 99 ? 8.462 -1.864 13.347 1.00 0.00 281 ARG A N 9
ATOM 14915 C CA . ARG A 1 99 ? 8.535 -3.285 13.669 1.00 0.00 281 ARG A CA 9
ATOM 14916 C C . ARG A 1 99 ? 7.822 -3.505 14.998 1.00 0.00 281 ARG A C 9
ATOM 14917 O O . ARG A 1 99 ? 8.334 -3.062 16.027 1.00 0.00 281 ARG A O 9
ATOM 14938 N N . GLY A 1 100 ? 6.663 -4.162 14.994 1.00 0.00 282 GLY A N 9
ATOM 14939 C CA . GLY A 1 100 ? 5.975 -4.543 16.215 1.00 0.00 282 GLY A CA 9
ATOM 14940 C C . GLY A 1 100 ? 4.471 -4.686 16.016 1.00 0.00 282 GLY A C 9
ATOM 14941 O O . GLY A 1 100 ? 3.916 -5.731 16.367 1.00 0.00 282 GLY A O 9
ATOM 14945 N N . VAL A 1 101 ? 3.800 -3.660 15.475 1.00 0.00 283 VAL A N 9
ATOM 14946 C CA . VAL A 1 101 ? 2.353 -3.710 15.266 1.00 0.00 283 VAL A CA 9
ATOM 14947 C C . VAL A 1 101 ? 2.027 -4.869 14.317 1.00 0.00 283 VAL A C 9
ATOM 14948 O O . VAL A 1 101 ? 2.663 -5.023 13.271 1.00 0.00 283 VAL A O 9
ATOM 14961 N N . HIS A 1 102 ? 1.082 -5.712 14.720 1.00 0.00 284 HIS A N 9
ATOM 14962 C CA . HIS A 1 102 ? 0.683 -6.931 14.035 1.00 0.00 284 HIS A CA 9
ATOM 14963 C C . HIS A 1 102 ? -0.802 -7.087 14.331 1.00 0.00 284 HIS A C 9
ATOM 14964 O O . HIS A 1 102 ? -1.182 -7.545 15.408 1.00 0.00 284 HIS A O 9
ATOM 14978 N N . THR A 1 103 ? -1.637 -6.616 13.414 1.00 0.00 285 THR A N 9
ATOM 14979 C CA . THR A 1 103 ? -3.073 -6.524 13.598 1.00 0.00 285 THR A CA 9
ATOM 14980 C C . THR A 1 103 ? -3.674 -7.933 13.733 1.00 0.00 285 THR A C 9
ATOM 14981 O O . THR A 1 103 ? -3.556 -8.748 12.810 1.00 0.00 285 THR A O 9
ATOM 14992 N N . GLN A 1 104 ? -4.307 -8.233 14.870 1.00 0.00 286 GLN A N 9
ATOM 14993 C CA . GLN A 1 104 ? -5.014 -9.478 15.160 1.00 0.00 286 GLN A CA 9
ATOM 14994 C C . GLN A 1 104 ? -6.388 -9.125 15.754 1.00 0.00 286 GLN A C 9
ATOM 14995 O O . GLN A 1 104 ? -6.568 -8.024 16.285 1.00 0.00 286 GLN A O 9
ATOM 15009 N N . ARG A 1 105 ? -7.360 -10.043 15.684 1.00 0.00 287 ARG A N 9
ATOM 15010 C CA . ARG A 1 105 ? -8.727 -9.839 16.165 1.00 0.00 287 ARG A CA 9
ATOM 15011 C C . ARG A 1 105 ? -9.191 -11.090 16.915 1.00 0.00 287 ARG A C 9
ATOM 15012 O O . ARG A 1 105 ? -8.761 -12.205 16.603 1.00 0.00 287 ARG A O 9
ATOM 15033 N N . MET A 1 106 ? -10.060 -10.924 17.913 1.00 0.00 288 MET A N 9
ATOM 15034 C CA . MET A 1 106 ? -10.528 -12.010 18.770 1.00 0.00 288 MET A CA 9
ATOM 15035 C C . MET A 1 106 ? -11.995 -11.767 19.145 1.00 0.00 288 MET A C 9
ATOM 15036 O O . MET A 1 106 ? -12.671 -10.952 18.510 1.00 0.00 288 MET A O 9
ATOM 15050 N N . GLN A 1 107 ? -12.529 -12.536 20.095 1.00 0.00 289 GLN A N 9
ATOM 15051 C CA . GLN A 1 107 ? -13.818 -12.304 20.737 1.00 0.00 289 GLN A CA 9
ATOM 15052 C C . GLN A 1 107 ? -13.768 -10.949 21.427 1.00 0.00 289 GLN A C 9
ATOM 15053 O O . GLN A 1 107 ? -14.778 -10.216 21.412 1.00 0.00 289 GLN A O 9
ATOM 15067 N N . GLY A 1 1 ? -47.927 13.618 15.055 1.00 0.00 183 GLY A N 10
ATOM 15068 C CA . GLY A 1 1 ? -47.821 12.575 14.026 1.00 0.00 183 GLY A CA 10
ATOM 15069 C C . GLY A 1 1 ? -46.370 12.478 13.589 1.00 0.00 183 GLY A C 10
ATOM 15070 O O . GLY A 1 1 ? -45.487 12.884 14.346 1.00 0.00 183 GLY A O 10
ATOM 15074 N N . PRO A 1 2 ? -46.090 11.998 12.368 1.00 0.00 184 PRO A N 10
ATOM 15075 C CA . PRO A 1 2 ? -44.781 12.226 11.784 1.00 0.00 184 PRO A CA 10
ATOM 15076 C C . PRO A 1 2 ? -44.595 13.745 11.625 1.00 0.00 184 PRO A C 10
ATOM 15077 O O . PRO A 1 2 ? -45.547 14.429 11.230 1.00 0.00 184 PRO A O 10
ATOM 15088 N N . PRO A 1 3 ? -43.422 14.307 11.939 1.00 0.00 185 PRO A N 10
ATOM 15089 C CA . PRO A 1 3 ? -43.069 15.642 11.489 1.00 0.00 185 PRO A CA 10
ATOM 15090 C C . PRO A 1 3 ? -42.649 15.596 10.008 1.00 0.00 185 PRO A C 10
ATOM 15091 O O . PRO A 1 3 ? -42.199 14.544 9.530 1.00 0.00 185 PRO A O 10
ATOM 15102 N N . PRO A 1 4 ? -42.704 16.729 9.289 1.00 0.00 186 PRO A N 10
ATOM 15103 C CA . PRO A 1 4 ? -42.112 16.836 7.963 1.00 0.00 186 PRO A CA 10
ATOM 15104 C C . PRO A 1 4 ? -40.587 16.750 8.056 1.00 0.00 186 PRO A C 10
ATOM 15105 O O . PRO A 1 4 ? -39.991 17.063 9.094 1.00 0.00 186 PRO A O 10
ATOM 15116 N N . ALA A 1 5 ? -39.942 16.366 6.950 1.00 0.00 187 ALA A N 10
ATOM 15117 C CA . ALA A 1 5 ? -38.489 16.353 6.862 1.00 0.00 187 ALA A CA 10
ATOM 15118 C C . ALA A 1 5 ? -37.928 17.773 6.938 1.00 0.00 187 ALA A C 10
ATOM 15119 O O . ALA A 1 5 ? -38.645 18.748 6.680 1.00 0.00 187 ALA A O 10
ATOM 15126 N N . ARG A 1 6 ? -36.643 17.896 7.283 1.00 0.00 188 ARG A N 10
ATOM 15127 C CA . ARG A 1 6 ? -36.006 19.194 7.539 1.00 0.00 188 ARG A CA 10
ATOM 15128 C C . ARG A 1 6 ? -34.542 19.290 7.126 1.00 0.00 188 ARG A C 10
ATOM 15129 O O . ARG A 1 6 ? -34.031 20.402 7.027 1.00 0.00 188 ARG A O 10
ATOM 15150 N N . THR A 1 7 ? -33.873 18.172 6.870 1.00 0.00 189 THR A N 10
ATOM 15151 C CA . THR A 1 7 ? -32.557 18.146 6.231 1.00 0.00 189 THR A CA 10
ATOM 15152 C C . THR A 1 7 ? -32.625 17.215 5.018 1.00 0.00 189 THR A C 10
ATOM 15153 O O . THR A 1 7 ? -33.309 16.193 5.089 1.00 0.00 189 THR A O 10
ATOM 15164 N N . PRO A 1 8 ? -31.877 17.491 3.935 1.00 0.00 190 PRO A N 10
ATOM 15165 C CA . PRO A 1 8 ? -31.744 16.571 2.814 1.00 0.00 190 PRO A CA 10
ATOM 15166 C C . PRO A 1 8 ? -31.021 15.274 3.204 1.00 0.00 190 PRO A C 10
ATOM 15167 O O . PRO A 1 8 ? -31.166 14.275 2.499 1.00 0.00 190 PRO A O 10
ATOM 15178 N N . CYS A 1 9 ? -30.279 15.246 4.322 1.00 0.00 191 CYS A N 10
ATOM 15179 C CA . CYS A 1 9 ? -29.740 14.013 4.867 1.00 0.00 191 CYS A CA 10
ATOM 15180 C C . CYS A 1 9 ? -30.845 13.054 5.281 1.00 0.00 191 CYS A C 10
ATOM 15181 O O . CYS A 1 9 ? -30.694 11.856 5.072 1.00 0.00 191 CYS A O 10
ATOM 15188 N N . GLN A 1 10 ? -31.933 13.573 5.858 1.00 0.00 192 GLN A N 10
ATOM 15189 C CA . GLN A 1 10 ? -33.018 12.746 6.361 1.00 0.00 192 GLN A CA 10
ATOM 15190 C C . GLN A 1 10 ? -33.580 11.937 5.199 1.00 0.00 192 GLN A C 10
ATOM 15191 O O . GLN A 1 10 ? -33.608 10.717 5.260 1.00 0.00 192 GLN A O 10
ATOM 15205 N N . GLN A 1 11 ? -33.885 12.620 4.096 1.00 0.00 193 GLN A N 10
ATOM 15206 C CA . GLN A 1 11 ? -34.375 12.024 2.866 1.00 0.00 193 GLN A CA 10
ATOM 15207 C C . GLN A 1 11 ? -33.437 10.936 2.352 1.00 0.00 193 GLN A C 10
ATOM 15208 O O . GLN A 1 11 ? -33.896 9.890 1.905 1.00 0.00 193 GLN A O 10
ATOM 15222 N N . GLU A 1 12 ? -32.134 11.196 2.331 1.00 0.00 194 GLU A N 10
ATOM 15223 C CA . GLU A 1 12 ? -31.148 10.281 1.775 1.00 0.00 194 GLU A CA 10
ATOM 15224 C C . GLU A 1 12 ? -30.985 9.035 2.629 1.00 0.00 194 GLU A C 10
ATOM 15225 O O . GLU A 1 12 ? -30.980 7.921 2.100 1.00 0.00 194 GLU A O 10
ATOM 15237 N N . LEU A 1 13 ? -30.808 9.213 3.940 1.00 0.00 195 LEU A N 10
ATOM 15238 C CA . LEU A 1 13 ? -30.700 8.099 4.862 1.00 0.00 195 LEU A CA 10
ATOM 15239 C C . LEU A 1 13 ? -31.968 7.265 4.759 1.00 0.00 195 LEU A C 10
ATOM 15240 O O . LEU A 1 13 ? -31.875 6.044 4.658 1.00 0.00 195 LEU A O 10
ATOM 15256 N N . ASP A 1 14 ? -33.127 7.931 4.735 1.00 0.00 196 ASP A N 10
ATOM 15257 C CA . ASP A 1 14 ? -34.435 7.267 4.720 1.00 0.00 196 ASP A CA 10
ATOM 15258 C C . ASP A 1 14 ? -34.573 6.395 3.472 1.00 0.00 196 ASP A C 10
ATOM 15259 O O . ASP A 1 14 ? -35.108 5.293 3.552 1.00 0.00 196 ASP A O 10
ATOM 15268 N N . GLN A 1 15 ? -34.071 6.853 2.320 1.00 0.00 197 GLN A N 10
ATOM 15269 C CA . GLN A 1 15 ? -34.163 6.125 1.060 1.00 0.00 197 GLN A CA 10
ATOM 15270 C C . GLN A 1 15 ? -33.347 4.835 1.067 1.00 0.00 197 GLN A C 10
ATOM 15271 O O . GLN A 1 15 ? -33.843 3.807 0.609 1.00 0.00 197 GLN A O 10
ATOM 15285 N N . VAL A 1 16 ? -32.087 4.875 1.508 1.00 0.00 198 VAL A N 10
ATOM 15286 C CA . VAL A 1 16 ? -31.259 3.663 1.519 1.00 0.00 198 VAL A CA 10
ATOM 15287 C C . VAL A 1 16 ? -31.818 2.694 2.554 1.00 0.00 198 VAL A C 10
ATOM 15288 O O . VAL A 1 16 ? -31.790 1.486 2.353 1.00 0.00 198 VAL A O 10
ATOM 15301 N N . LEU A 1 17 ? -32.318 3.222 3.662 1.00 0.00 199 LEU A N 10
ATOM 15302 C CA . LEU A 1 17 ? -32.870 2.453 4.749 1.00 0.00 199 LEU A CA 10
ATOM 15303 C C . LEU A 1 17 ? -34.150 1.752 4.300 1.00 0.00 199 LEU A C 10
ATOM 15304 O O . LEU A 1 17 ? -34.287 0.546 4.516 1.00 0.00 199 LEU A O 10
ATOM 15320 N N . GLU A 1 18 ? -35.041 2.467 3.611 1.00 0.00 200 GLU A N 10
ATOM 15321 C CA . GLU A 1 18 ? -36.217 1.891 2.976 1.00 0.00 200 GLU A CA 10
ATOM 15322 C C . GLU A 1 18 ? -35.779 0.809 1.991 1.00 0.00 200 GLU A C 10
ATOM 15323 O O . GLU A 1 18 ? -36.297 -0.303 2.046 1.00 0.00 200 GLU A O 10
ATOM 15335 N N . ARG A 1 19 ? -34.802 1.105 1.124 1.00 0.00 201 ARG A N 10
ATOM 15336 C CA . ARG A 1 19 ? -34.294 0.164 0.131 1.00 0.00 201 ARG A CA 10
ATOM 15337 C C . ARG A 1 19 ? -33.854 -1.118 0.831 1.00 0.00 201 ARG A C 10
ATOM 15338 O O . ARG A 1 19 ? -34.268 -2.186 0.398 1.00 0.00 201 ARG A O 10
ATOM 15359 N N . ILE A 1 20 ? -33.052 -1.041 1.894 1.00 0.00 202 ILE A N 10
ATOM 15360 C CA . ILE A 1 20 ? -32.580 -2.209 2.628 1.00 0.00 202 ILE A CA 10
ATOM 15361 C C . ILE A 1 20 ? -33.760 -3.041 3.155 1.00 0.00 202 ILE A C 10
ATOM 15362 O O . ILE A 1 20 ? -33.705 -4.273 3.088 1.00 0.00 202 ILE A O 10
ATOM 15378 N N . SER A 1 21 ? -34.811 -2.390 3.664 1.00 0.00 203 SER A N 10
ATOM 15379 C CA . SER A 1 21 ? -36.002 -3.072 4.164 1.00 0.00 203 SER A CA 10
ATOM 15380 C C . SER A 1 21 ? -36.826 -3.684 3.024 1.00 0.00 203 SER A C 10
ATOM 15381 O O . SER A 1 21 ? -37.522 -4.681 3.230 1.00 0.00 203 SER A O 10
ATOM 15389 N N . THR A 1 22 ? -36.778 -3.100 1.827 1.00 0.00 204 THR A N 10
ATOM 15390 C CA . THR A 1 22 ? -37.602 -3.472 0.688 1.00 0.00 204 THR A CA 10
ATOM 15391 C C . THR A 1 22 ? -36.902 -4.483 -0.234 1.00 0.00 204 THR A C 10
ATOM 15392 O O . THR A 1 22 ? -37.596 -5.281 -0.871 1.00 0.00 204 THR A O 10
ATOM 15403 N N . MET A 1 23 ? -35.567 -4.554 -0.285 1.00 0.00 205 MET A N 10
ATOM 15404 C CA . MET A 1 23 ? -34.890 -5.743 -0.800 1.00 0.00 205 MET A CA 10
ATOM 15405 C C . MET A 1 23 ? -35.033 -6.911 0.179 1.00 0.00 205 MET A C 10
ATOM 15406 O O . MET A 1 23 ? -35.412 -6.729 1.337 1.00 0.00 205 MET A O 10
ATOM 15420 N N . ARG A 1 24 ? -34.656 -8.113 -0.264 1.00 0.00 206 ARG A N 10
ATOM 15421 C CA . ARG A 1 24 ? -34.370 -9.259 0.591 1.00 0.00 206 ARG A CA 10
ATOM 15422 C C . ARG A 1 24 ? -32.913 -9.633 0.357 1.00 0.00 206 ARG A C 10
ATOM 15423 O O . ARG A 1 24 ? -32.507 -9.815 -0.795 1.00 0.00 206 ARG A O 10
ATOM 15444 N N . LEU A 1 25 ? -32.136 -9.749 1.430 1.00 0.00 207 LEU A N 10
ATOM 15445 C CA . LEU A 1 25 ? -30.760 -10.240 1.413 1.00 0.00 207 LEU A CA 10
ATOM 15446 C C . LEU A 1 25 ? -30.766 -11.675 0.858 1.00 0.00 207 LEU A C 10
ATOM 15447 O O . LEU A 1 25 ? -31.503 -12.496 1.407 1.00 0.00 207 LEU A O 10
ATOM 15463 N N . PRO A 1 26 ? -30.047 -12.006 -0.231 1.00 0.00 208 PRO A N 10
ATOM 15464 C CA . PRO A 1 26 ? -29.951 -13.376 -0.728 1.00 0.00 208 PRO A CA 10
ATOM 15465 C C . PRO A 1 26 ? -29.028 -14.198 0.176 1.00 0.00 208 PRO A C 10
ATOM 15466 O O . PRO A 1 26 ? -27.820 -13.970 0.194 1.00 0.00 208 PRO A O 10
ATOM 15477 N N . ASP A 1 27 ? -29.591 -15.130 0.944 1.00 0.00 209 ASP A N 10
ATOM 15478 C CA . ASP A 1 27 ? -28.822 -16.041 1.801 1.00 0.00 209 ASP A CA 10
ATOM 15479 C C . ASP A 1 27 ? -29.585 -17.365 1.979 1.00 0.00 209 ASP A C 10
ATOM 15480 O O . ASP A 1 27 ? -28.981 -18.433 2.060 1.00 0.00 209 ASP A O 10
ATOM 15489 N N . GLU A 1 28 ? -30.924 -17.353 1.909 1.00 0.00 210 GLU A N 10
ATOM 15490 C CA . GLU A 1 28 ? -31.719 -18.582 1.867 1.00 0.00 210 GLU A CA 10
ATOM 15491 C C . GLU A 1 28 ? -31.379 -19.413 0.630 1.00 0.00 210 GLU A C 10
ATOM 15492 O O . GLU A 1 28 ? -31.213 -20.627 0.764 1.00 0.00 210 GLU A O 10
ATOM 15504 N N . ARG A 1 29 ? -31.290 -18.801 -0.558 1.00 0.00 211 ARG A N 10
ATOM 15505 C CA . ARG A 1 29 ? -31.009 -19.518 -1.800 1.00 0.00 211 ARG A CA 10
ATOM 15506 C C . ARG A 1 29 ? -30.234 -18.646 -2.782 1.00 0.00 211 ARG A C 10
ATOM 15507 O O . ARG A 1 29 ? -30.847 -17.993 -3.633 1.00 0.00 211 ARG A O 10
ATOM 15528 N N . GLY A 1 30 ? -28.906 -18.705 -2.737 1.00 0.00 212 GLY A N 10
ATOM 15529 C CA . GLY A 1 30 ? -28.052 -18.260 -3.824 1.00 0.00 212 GLY A CA 10
ATOM 15530 C C . GLY A 1 30 ? -26.899 -17.426 -3.278 1.00 0.00 212 GLY A C 10
ATOM 15531 O O . GLY A 1 30 ? -27.004 -16.201 -3.361 1.00 0.00 212 GLY A O 10
ATOM 15535 N N . PRO A 1 31 ? -25.839 -18.055 -2.740 1.00 0.00 213 PRO A N 10
ATOM 15536 C CA . PRO A 1 31 ? -24.761 -17.371 -2.031 1.00 0.00 213 PRO A CA 10
ATOM 15537 C C . PRO A 1 31 ? -23.941 -16.521 -3.001 1.00 0.00 213 PRO A C 10
ATOM 15538 O O . PRO A 1 31 ? -23.384 -17.052 -3.966 1.00 0.00 213 PRO A O 10
ATOM 15549 N N . LEU A 1 32 ? -23.864 -15.211 -2.762 1.00 0.00 214 LEU A N 10
ATOM 15550 C CA . LEU A 1 32 ? -23.160 -14.255 -3.607 1.00 0.00 214 LEU A CA 10
ATOM 15551 C C . LEU A 1 32 ? -22.243 -13.413 -2.731 1.00 0.00 214 LEU A C 10
ATOM 15552 O O . LEU A 1 32 ? -22.535 -12.247 -2.454 1.00 0.00 214 LEU A O 10
ATOM 15568 N N . GLU A 1 33 ? -21.091 -13.959 -2.345 1.00 0.00 215 GLU A N 10
ATOM 15569 C CA . GLU A 1 33 ? -20.014 -13.212 -1.694 1.00 0.00 215 GLU A CA 10
ATOM 15570 C C . GLU A 1 33 ? -19.308 -12.259 -2.678 1.00 0.00 215 GLU A C 10
ATOM 15571 O O . GLU A 1 33 ? -18.093 -12.331 -2.868 1.00 0.00 215 GLU A O 10
ATOM 15583 N N . HIS A 1 34 ? -20.056 -11.362 -3.333 1.00 0.00 216 HIS A N 10
ATOM 15584 C CA . HIS A 1 34 ? -19.464 -10.363 -4.216 1.00 0.00 216 HIS A CA 10
ATOM 15585 C C . HIS A 1 34 ? -20.261 -9.061 -4.356 1.00 0.00 216 HIS A C 10
ATOM 15586 O O . HIS A 1 34 ? -19.643 -8.040 -4.684 1.00 0.00 216 HIS A O 10
ATOM 15600 N N . LEU A 1 35 ? -21.589 -9.048 -4.170 1.00 0.00 217 LEU A N 10
ATOM 15601 C CA . LEU A 1 35 ? -22.425 -7.901 -4.527 1.00 0.00 217 LEU A CA 10
ATOM 15602 C C . LEU A 1 35 ? -22.781 -7.093 -3.278 1.00 0.00 217 LEU A C 10
ATOM 15603 O O . LEU A 1 35 ? -23.912 -7.113 -2.791 1.00 0.00 217 LEU A O 10
ATOM 15619 N N . TYR A 1 36 ? -21.793 -6.380 -2.743 1.00 0.00 218 TYR A N 10
ATOM 15620 C CA . TYR A 1 36 ? -21.906 -5.662 -1.487 1.00 0.00 218 TYR A CA 10
ATOM 15621 C C . TYR A 1 36 ? -21.198 -4.318 -1.600 1.00 0.00 218 TYR A C 10
ATOM 15622 O O . TYR A 1 36 ? -19.977 -4.261 -1.698 1.00 0.00 218 TYR A O 10
ATOM 15640 N N . SER A 1 37 ? -21.971 -3.235 -1.625 1.00 0.00 219 SER A N 10
ATOM 15641 C CA . SER A 1 37 ? -21.502 -1.862 -1.548 1.00 0.00 219 SER A CA 10
ATOM 15642 C C . SER A 1 37 ? -22.674 -1.044 -1.026 1.00 0.00 219 SER A C 10
ATOM 15643 O O . SER A 1 37 ? -23.684 -0.938 -1.733 1.00 0.00 219 SER A O 10
ATOM 15651 N N . LEU A 1 38 ? -22.577 -0.509 0.196 1.00 0.00 220 LEU A N 10
ATOM 15652 C CA . LEU A 1 38 ? -23.536 0.460 0.731 1.00 0.00 220 LEU A CA 10
ATOM 15653 C C . LEU A 1 38 ? -22.783 1.511 1.551 1.00 0.00 220 LEU A C 10
ATOM 15654 O O . LEU A 1 38 ? -21.681 1.262 2.041 1.00 0.00 220 LEU A O 10
ATOM 15670 N N . HIS A 1 39 ? -23.407 2.670 1.735 1.00 0.00 221 HIS A N 10
ATOM 15671 C CA . HIS A 1 39 ? -22.957 3.802 2.531 1.00 0.00 221 HIS A CA 10
ATOM 15672 C C . HIS A 1 39 ? -24.199 4.424 3.174 1.00 0.00 221 HIS A C 10
ATOM 15673 O O . HIS A 1 39 ? -25.236 4.537 2.512 1.00 0.00 221 HIS A O 10
ATOM 15687 N N . ILE A 1 40 ? -24.101 4.787 4.455 1.00 0.00 222 ILE A N 10
ATOM 15688 C CA . ILE A 1 40 ? -25.128 5.525 5.185 1.00 0.00 222 ILE A CA 10
ATOM 15689 C C . ILE A 1 40 ? -24.424 6.728 5.845 1.00 0.00 222 ILE A C 10
ATOM 15690 O O . ILE A 1 40 ? -23.455 6.526 6.591 1.00 0.00 222 ILE A O 10
ATOM 15706 N N . PRO A 1 41 ? -24.837 7.974 5.555 1.00 0.00 223 PRO A N 10
ATOM 15707 C CA . PRO A 1 41 ? -24.436 9.153 6.298 1.00 0.00 223 PRO A CA 10
ATOM 15708 C C . PRO A 1 41 ? -25.322 9.277 7.547 1.00 0.00 223 PRO A C 10
ATOM 15709 O O . PRO A 1 41 ? -26.538 9.364 7.423 1.00 0.00 223 PRO A O 10
ATOM 15720 N N . ASN A 1 42 ? -24.740 9.367 8.744 1.00 0.00 224 ASN A N 10
ATOM 15721 C CA . ASN A 1 42 ? -25.525 9.757 9.919 1.00 0.00 224 ASN A CA 10
ATOM 15722 C C . ASN A 1 42 ? -25.825 11.252 9.785 1.00 0.00 224 ASN A C 10
ATOM 15723 O O . ASN A 1 42 ? -24.951 12.021 9.358 1.00 0.00 224 ASN A O 10
ATOM 15734 N N . CYS A 1 43 ? -27.016 11.678 10.194 1.00 0.00 225 CYS A N 10
ATOM 15735 C CA . CYS A 1 43 ? -27.476 13.042 10.016 1.00 0.00 225 CYS A CA 10
ATOM 15736 C C . CYS A 1 43 ? -27.244 13.793 11.318 1.00 0.00 225 CYS A C 10
ATOM 15737 O O . CYS A 1 43 ? -27.870 13.498 12.342 1.00 0.00 225 CYS A O 10
ATOM 15744 N N . ASP A 1 44 ? -26.329 14.762 11.274 1.00 0.00 226 ASP A N 10
ATOM 15745 C CA . ASP A 1 44 ? -26.005 15.598 12.424 1.00 0.00 226 ASP A CA 10
ATOM 15746 C C . ASP A 1 44 ? -27.265 16.371 12.843 1.00 0.00 226 ASP A C 10
ATOM 15747 O O . ASP A 1 44 ? -28.155 16.589 12.017 1.00 0.00 226 ASP A O 10
ATOM 15756 N N . LYS A 1 45 ? -27.346 16.860 14.086 1.00 0.00 227 LYS A N 10
ATOM 15757 C CA . LYS A 1 45 ? -28.370 17.847 14.453 1.00 0.00 227 LYS A CA 10
ATOM 15758 C C . LYS A 1 45 ? -28.245 19.065 13.539 1.00 0.00 227 LYS A C 10
ATOM 15759 O O . LYS A 1 45 ? -29.246 19.657 13.135 1.00 0.00 227 LYS A O 10
ATOM 15778 N N . HIS A 1 46 ? -27.017 19.436 13.179 1.00 0.00 228 HIS A N 10
ATOM 15779 C CA . HIS A 1 46 ? -26.747 20.544 12.284 1.00 0.00 228 HIS A CA 10
ATOM 15780 C C . HIS A 1 46 ? -27.269 20.221 10.879 1.00 0.00 228 HIS A C 10
ATOM 15781 O O . HIS A 1 46 ? -27.614 21.143 10.147 1.00 0.00 228 HIS A O 10
ATOM 15795 N N . GLY A 1 47 ? -27.453 18.950 10.517 1.00 0.00 229 GLY A N 10
ATOM 15796 C CA . GLY A 1 47 ? -28.190 18.501 9.342 1.00 0.00 229 GLY A CA 10
ATOM 15797 C C . GLY A 1 47 ? -27.277 18.041 8.213 1.00 0.00 229 GLY A C 10
ATOM 15798 O O . GLY A 1 47 ? -27.671 17.162 7.445 1.00 0.00 229 GLY A O 10
ATOM 15802 N N . LEU A 1 48 ? -26.080 18.621 8.110 1.00 0.00 230 LEU A N 10
ATOM 15803 C CA . LEU A 1 48 ? -25.024 18.213 7.184 1.00 0.00 230 LEU A CA 10
ATOM 15804 C C . LEU A 1 48 ? -24.470 16.828 7.545 1.00 0.00 230 LEU A C 10
ATOM 15805 O O . LEU A 1 48 ? -24.753 16.298 8.627 1.00 0.00 230 LEU A O 10
ATOM 15821 N N . TYR A 1 49 ? -23.692 16.242 6.629 1.00 0.00 231 TYR A N 10
ATOM 15822 C CA . TYR A 1 49 ? -23.036 14.963 6.861 1.00 0.00 231 TYR A CA 10
ATOM 15823 C C . TYR A 1 49 ? -21.734 15.181 7.635 1.00 0.00 231 TYR A C 10
ATOM 15824 O O . TYR A 1 49 ? -21.159 16.276 7.621 1.00 0.00 231 TYR A O 10
ATOM 15842 N N . ASN A 1 50 ? -21.252 14.131 8.303 1.00 0.00 232 ASN A N 10
ATOM 15843 C CA . ASN A 1 50 ? -20.082 14.233 9.167 1.00 0.00 232 ASN A CA 10
ATOM 15844 C C . ASN A 1 50 ? -18.819 14.523 8.361 1.00 0.00 232 ASN A C 10
ATOM 15845 O O . ASN A 1 50 ? -18.605 13.919 7.310 1.00 0.00 232 ASN A O 10
ATOM 15856 N N . LEU A 1 51 ? -17.960 15.391 8.905 1.00 0.00 233 LEU A N 10
ATOM 15857 C CA . LEU A 1 51 ? -16.641 15.771 8.410 1.00 0.00 233 LEU A CA 10
ATOM 15858 C C . LEU A 1 51 ? -15.729 14.591 8.066 1.00 0.00 233 LEU A C 10
ATOM 15859 O O . LEU A 1 51 ? -14.786 14.791 7.309 1.00 0.00 233 LEU A O 10
ATOM 15875 N N . LYS A 1 52 ? -15.991 13.379 8.562 1.00 0.00 234 LYS A N 10
ATOM 15876 C CA . LYS A 1 52 ? -15.446 12.154 7.995 1.00 0.00 234 LYS A CA 10
ATOM 15877 C C . LYS A 1 52 ? -16.534 11.105 7.894 1.00 0.00 234 LYS A C 10
ATOM 15878 O O . LYS A 1 52 ? -17.358 10.974 8.800 1.00 0.00 234 LYS A O 10
ATOM 15897 N N . GLN A 1 53 ? -16.507 10.311 6.828 1.00 0.00 235 GLN A N 10
ATOM 15898 C CA . GLN A 1 53 ? -17.477 9.269 6.553 1.00 0.00 235 GLN A CA 10
ATOM 15899 C C . GLN A 1 53 ? -16.732 7.998 6.154 1.00 0.00 235 GLN A C 10
ATOM 15900 O O . GLN A 1 53 ? -15.506 8.035 6.028 1.00 0.00 235 GLN A O 10
ATOM 15914 N N . CYS A 1 54 ? -17.441 6.877 5.999 1.00 0.00 236 CYS A N 10
ATOM 15915 C CA . CYS A 1 54 ? -16.881 5.572 5.661 1.00 0.00 236 CYS A CA 10
ATOM 15916 C C . CYS A 1 54 ? -17.875 4.786 4.795 1.00 0.00 236 CYS A C 10
ATOM 15917 O O . CYS A 1 54 ? -19.058 5.137 4.726 1.00 0.00 236 CYS A O 10
ATOM 15924 N N . LYS A 1 55 ? -17.414 3.707 4.155 1.00 0.00 237 LYS A N 10
ATOM 15925 C CA . LYS A 1 55 ? -18.222 2.828 3.296 1.00 0.00 237 LYS A CA 10
ATOM 15926 C C . LYS A 1 55 ? -18.287 1.436 3.932 1.00 0.00 237 LYS A C 10
ATOM 15927 O O . LYS A 1 55 ? -17.393 1.073 4.704 1.00 0.00 237 LYS A O 10
ATOM 15946 N N . MET A 1 56 ? -19.353 0.683 3.651 1.00 0.00 238 MET A N 10
ATOM 15947 C CA . MET A 1 56 ? -19.621 -0.644 4.189 1.00 0.00 238 MET A CA 10
ATOM 15948 C C . MET A 1 56 ? -19.602 -1.670 3.058 1.00 0.00 238 MET A C 10
ATOM 15949 O O . MET A 1 56 ? -19.822 -1.334 1.889 1.00 0.00 238 MET A O 10
ATOM 15963 N N . SER A 1 57 ? -19.372 -2.927 3.433 1.00 0.00 239 SER A N 10
ATOM 15964 C CA . SER A 1 57 ? -19.400 -4.081 2.547 1.00 0.00 239 SER A CA 10
ATOM 15965 C C . SER A 1 57 ? -19.836 -5.325 3.338 1.00 0.00 239 SER A C 10
ATOM 15966 O O . SER A 1 57 ? -20.802 -5.985 2.959 1.00 0.00 239 SER A O 10
ATOM 15974 N N . LEU A 1 58 ? -19.178 -5.636 4.463 1.00 0.00 240 LEU A N 10
ATOM 15975 C CA . LEU A 1 58 ? -19.537 -6.769 5.321 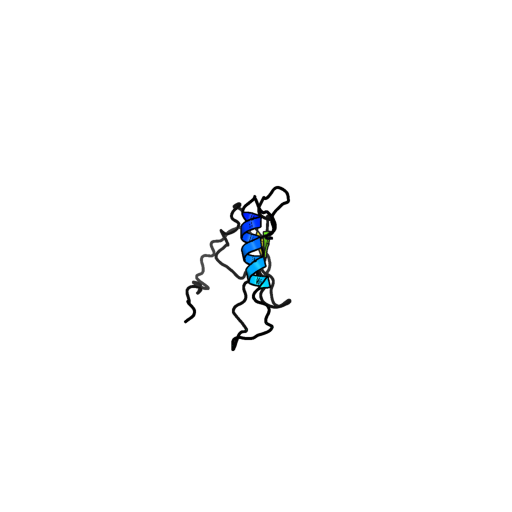1.00 0.00 240 LEU A CA 10
ATOM 15976 C C . LEU A 1 58 ? -19.242 -6.454 6.786 1.00 0.00 240 LEU A C 10
ATOM 15977 O O . LEU A 1 58 ? -18.483 -5.518 7.077 1.00 0.00 240 LEU A O 10
ATOM 15993 N N . ASN A 1 59 ? -19.799 -7.241 7.711 1.00 0.00 241 ASN A N 10
ATOM 15994 C CA . ASN A 1 59 ? -19.425 -7.199 9.128 1.00 0.00 241 ASN A CA 10
ATOM 15995 C C . ASN A 1 59 ? -17.971 -7.650 9.291 1.00 0.00 241 ASN A C 10
ATOM 15996 O O . ASN A 1 59 ? -17.400 -8.257 8.382 1.00 0.00 241 ASN A O 10
ATOM 16007 N N . GLY A 1 60 ? -17.365 -7.370 10.448 1.00 0.00 242 GLY A N 10
ATOM 16008 C CA . GLY A 1 60 ? -15.963 -7.660 10.717 1.00 0.00 242 GLY A CA 10
ATOM 16009 C C . GLY A 1 60 ? -15.074 -6.628 10.039 1.00 0.00 242 GLY A C 10
ATOM 16010 O O . GLY A 1 60 ? -14.463 -5.798 10.717 1.00 0.00 242 GLY A O 10
ATOM 16014 N N . GLN A 1 61 ? -15.030 -6.658 8.704 1.00 0.00 243 GLN A N 10
ATOM 16015 C CA . GLN A 1 61 ? -14.210 -5.808 7.847 1.00 0.00 243 GLN A CA 10
ATOM 16016 C C . GLN A 1 61 ? -14.346 -4.341 8.275 1.00 0.00 243 GLN A C 10
ATOM 16017 O O . GLN A 1 61 ? -15.453 -3.810 8.378 1.00 0.00 243 GLN A O 10
ATOM 16031 N N . ARG A 1 62 ? -13.218 -3.674 8.532 1.00 0.00 244 ARG A N 10
ATOM 16032 C CA . ARG A 1 62 ? -13.177 -2.314 9.074 1.00 0.00 244 ARG A CA 10
ATOM 16033 C C . ARG A 1 62 ? -13.770 -1.256 8.141 1.00 0.00 244 ARG A C 10
ATOM 16034 O O . ARG A 1 62 ? -14.010 -0.135 8.596 1.00 0.00 244 ARG A O 10
ATOM 16055 N N . GLY A 1 63 ? -13.975 -1.550 6.857 1.00 0.00 245 GLY A N 10
ATOM 16056 C CA . GLY A 1 63 ? -14.283 -0.535 5.859 1.00 0.00 245 GLY A CA 10
ATOM 16057 C C . GLY A 1 63 ? -13.074 0.380 5.637 1.00 0.00 245 GLY A C 10
ATOM 16058 O O . GLY A 1 63 ? -12.003 0.150 6.211 1.00 0.00 245 GLY A O 10
ATOM 16062 N N . GLU A 1 64 ? -13.213 1.395 4.787 1.00 0.00 246 GLU A N 10
ATOM 16063 C CA . GLU A 1 64 ? -12.323 2.555 4.698 1.00 0.00 246 GLU A CA 10
ATOM 16064 C C . GLU A 1 64 ? -13.132 3.846 4.879 1.00 0.00 246 GLU A C 10
ATOM 16065 O O . GLU A 1 64 ? -14.363 3.821 4.754 1.00 0.00 246 GLU A O 10
ATOM 16077 N N . CYS A 1 65 ? -12.451 4.938 5.234 1.00 0.00 247 CYS A N 10
ATOM 16078 C CA . CYS A 1 65 ? -13.026 6.231 5.586 1.00 0.00 247 CYS A CA 10
ATOM 16079 C C . CYS A 1 65 ? -12.335 7.360 4.813 1.00 0.00 247 CYS A C 10
ATOM 16080 O O . CYS A 1 65 ? -11.292 7.133 4.199 1.00 0.00 247 CYS A O 10
ATOM 16087 N N . TRP A 1 66 ? -12.896 8.571 4.839 1.00 0.00 248 TRP A N 10
ATOM 16088 C CA . TRP A 1 66 ? -12.373 9.775 4.190 1.00 0.00 248 TRP A CA 10
ATOM 16089 C C . TRP A 1 66 ? -12.924 10.989 4.933 1.00 0.00 248 TRP A C 10
ATOM 16090 O O . TRP A 1 66 ? -13.859 10.829 5.720 1.00 0.00 248 TRP A O 10
ATOM 16111 N N . CYS A 1 67 ? -12.390 12.182 4.662 1.00 0.00 249 CYS A N 10
ATOM 16112 C CA . CYS A 1 67 ? -12.872 13.444 5.219 1.00 0.00 249 CYS A CA 10
ATOM 16113 C C . CYS A 1 67 ? -13.681 14.221 4.167 1.00 0.00 249 CYS A C 10
ATOM 16114 O O . CYS A 1 67 ? -13.584 13.911 2.974 1.00 0.00 249 CYS A O 10
ATOM 16121 N N . VAL A 1 68 ? -14.454 15.242 4.565 1.00 0.00 250 VAL A N 10
ATOM 16122 C CA . VAL A 1 68 ? -15.184 16.115 3.644 1.00 0.00 250 VAL A CA 10
ATOM 16123 C C . VAL A 1 68 ? -14.883 17.587 3.959 1.00 0.00 250 VAL A C 10
ATOM 16124 O O . VAL A 1 68 ? -14.988 17.999 5.113 1.00 0.00 250 VAL A O 10
ATOM 16137 N N . ASN A 1 69 ? -14.505 18.389 2.953 1.00 0.00 251 ASN A N 10
ATOM 16138 C CA . ASN A 1 69 ? -14.500 19.853 3.070 1.00 0.00 251 ASN A CA 10
ATOM 16139 C C . ASN A 1 69 ? -15.945 20.386 3.082 1.00 0.00 251 ASN A C 10
ATOM 16140 O O . ASN A 1 69 ? -16.308 21.046 4.05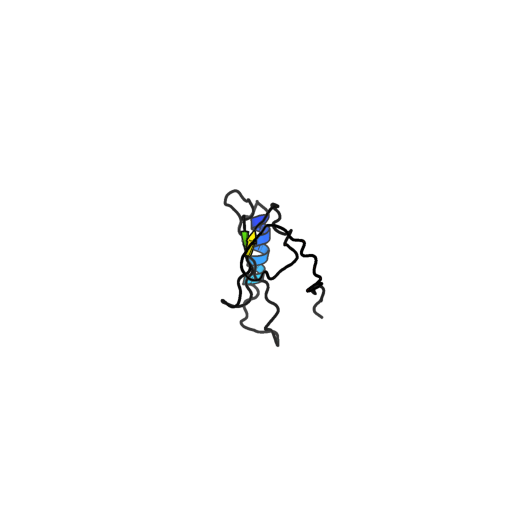8 1.00 0.00 251 ASN A O 10
ATOM 16151 N N . PRO A 1 70 ? -16.777 20.172 2.037 1.00 0.00 252 PRO A N 10
ATOM 16152 C CA . PRO A 1 70 ? -18.137 20.699 1.998 1.00 0.00 252 PRO A CA 10
ATOM 16153 C C . PRO A 1 70 ? -19.109 19.828 2.796 1.00 0.00 252 PRO A C 10
ATOM 16154 O O . PRO A 1 70 ? -18.780 18.741 3.267 1.00 0.00 252 PRO A O 10
ATOM 16165 N N . ASN A 1 71 ? -20.357 20.295 2.872 1.00 0.00 253 ASN A N 10
ATOM 16166 C CA . ASN A 1 71 ? -21.397 19.753 3.741 1.00 0.00 253 ASN A CA 10
ATOM 16167 C C . ASN A 1 71 ? -21.981 18.479 3.141 1.00 0.00 253 ASN A C 10
ATOM 16168 O O . ASN A 1 71 ? -22.293 17.537 3.863 1.00 0.00 253 ASN A O 10
ATOM 16179 N N . THR A 1 72 ? -22.146 18.481 1.818 1.00 0.00 254 THR A N 10
ATOM 16180 C CA . THR A 1 72 ? -22.650 17.361 1.039 1.00 0.00 254 THR A CA 10
ATOM 16181 C C . THR A 1 72 ? -21.529 16.336 0.803 1.00 0.00 254 THR A C 10
ATOM 16182 O O . THR A 1 72 ? -21.805 15.184 0.474 1.00 0.00 254 THR A O 10
ATOM 16193 N N . GLY A 1 73 ? -20.255 16.733 0.939 1.00 0.00 255 GLY A N 10
ATOM 16194 C CA . GLY A 1 73 ? -19.111 15.827 0.918 1.00 0.00 255 GLY A CA 10
ATOM 16195 C C . GLY A 1 73 ? -18.887 15.005 -0.355 1.00 0.00 255 GLY A C 10
ATOM 16196 O O . GLY A 1 73 ? -18.014 14.140 -0.353 1.00 0.00 255 GLY A O 10
ATOM 16200 N N . LYS A 1 74 ? -19.623 15.270 -1.440 1.00 0.00 256 LYS A N 10
ATOM 16201 C CA . LYS A 1 74 ? -19.831 14.324 -2.557 1.00 0.00 256 LYS A CA 10
ATOM 16202 C C . LYS A 1 74 ? -18.607 13.995 -3.426 1.00 0.00 256 LYS A C 10
ATOM 16203 O O . LYS A 1 74 ? -18.790 13.479 -4.530 1.00 0.00 256 LYS A O 10
ATOM 16222 N N . LEU A 1 75 ? -17.389 14.334 -3.003 1.00 0.00 257 LEU A N 10
ATOM 16223 C CA . LEU A 1 75 ? -16.204 14.395 -3.858 1.00 0.00 257 LEU A CA 10
ATOM 16224 C C . LEU A 1 75 ? -15.054 13.504 -3.393 1.00 0.00 257 LEU A C 10
ATOM 16225 O O . LEU A 1 75 ? -14.048 13.436 -4.096 1.00 0.00 257 LEU A O 10
ATOM 16241 N N . ILE A 1 76 ? -15.164 12.823 -2.250 1.00 0.00 258 ILE A N 10
ATOM 16242 C CA . ILE A 1 76 ? -14.227 11.774 -1.850 1.00 0.00 258 ILE A CA 10
ATOM 16243 C C . ILE A 1 76 ? -15.091 10.554 -1.487 1.00 0.00 258 ILE A C 10
ATOM 16244 O O . ILE A 1 76 ? -16.283 10.697 -1.194 1.00 0.00 258 ILE A O 10
ATOM 16260 N N . GLN A 1 77 ? -14.528 9.348 -1.589 1.00 0.00 259 GLN A N 10
ATOM 16261 C CA . GLN A 1 77 ? -15.236 8.077 -1.411 1.00 0.00 259 GLN A CA 10
ATOM 16262 C C . GLN A 1 77 ? -14.313 6.991 -0.841 1.00 0.00 259 GLN A C 10
ATOM 16263 O O . GLN A 1 77 ? -14.483 5.809 -1.131 1.00 0.00 259 GLN A O 10
ATOM 16277 N N . GLY A 1 78 ? -13.286 7.385 -0.083 1.00 0.00 260 GLY A N 10
ATOM 16278 C CA . GLY A 1 78 ? -12.200 6.478 0.276 1.00 0.00 260 GLY A CA 10
ATOM 16279 C C . GLY A 1 78 ? -11.197 6.397 -0.866 1.00 0.00 260 GLY A C 10
ATOM 16280 O O . GLY A 1 78 ? -10.655 5.334 -1.145 1.00 0.00 260 GLY A O 10
ATOM 16284 N N . ALA A 1 79 ? -10.996 7.519 -1.567 1.00 0.00 261 ALA A N 10
ATOM 16285 C CA . ALA A 1 79 ? -9.976 7.673 -2.592 1.00 0.00 261 ALA A CA 10
ATOM 16286 C C . ALA A 1 79 ? -8.563 7.408 -2.040 1.00 0.00 261 ALA A C 10
ATOM 16287 O O . ALA A 1 79 ? -7.896 6.522 -2.582 1.00 0.00 261 ALA A O 10
ATOM 16294 N N . PRO A 1 80 ? -8.071 8.121 -1.003 1.00 0.00 262 PRO A N 10
ATOM 16295 C CA . PRO A 1 80 ? -6.765 7.811 -0.429 1.00 0.00 262 PRO A CA 10
ATOM 16296 C C . PRO A 1 80 ? -6.759 6.418 0.203 1.00 0.00 262 PRO A C 10
ATOM 16297 O O . PRO A 1 80 ? -7.802 5.907 0.613 1.00 0.00 262 PRO A O 10
ATOM 16308 N N . THR A 1 81 ? -5.569 5.831 0.320 1.00 0.00 263 THR A N 10
ATOM 16309 C CA . THR A 1 81 ? -5.333 4.637 1.112 1.00 0.00 263 THR A CA 10
ATOM 16310 C C . THR A 1 81 ? -5.337 5.101 2.566 1.00 0.00 263 THR A C 10
ATOM 16311 O O . THR A 1 81 ? -4.475 5.884 2.967 1.00 0.00 263 THR A O 10
ATOM 16322 N N . ILE A 1 82 ? -6.354 4.679 3.317 1.00 0.00 264 ILE A N 10
ATOM 16323 C CA . ILE A 1 82 ? -6.576 5.027 4.716 1.00 0.00 264 ILE A CA 10
ATOM 16324 C C . ILE A 1 82 ? -6.565 3.733 5.523 1.00 0.00 264 ILE A C 10
ATOM 16325 O O . ILE A 1 82 ? -6.910 2.661 5.007 1.00 0.00 264 ILE A O 10
ATOM 16341 N N . ARG A 1 83 ? -6.188 3.825 6.797 1.00 0.00 265 ARG A N 10
ATOM 16342 C CA . ARG A 1 83 ? -6.028 2.724 7.733 1.00 0.00 265 ARG A CA 10
ATOM 16343 C C . ARG A 1 83 ? -6.812 3.054 9.008 1.00 0.00 265 ARG A C 10
ATOM 16344 O O . ARG A 1 83 ? -6.280 3.084 10.120 1.00 0.00 265 ARG A O 10
ATOM 16365 N N . GLY A 1 84 ? -8.106 3.331 8.839 1.00 0.00 266 GLY A N 10
ATOM 16366 C CA . GLY A 1 84 ? -9.055 3.581 9.905 1.00 0.00 266 GLY A CA 10
ATOM 16367 C C . GLY A 1 84 ? -9.222 5.076 10.090 1.00 0.00 266 GLY A C 10
ATOM 16368 O O . GLY A 1 84 ? -10.245 5.608 9.670 1.00 0.00 266 GLY A O 10
ATOM 16372 N N . ASP A 1 85 ? -8.224 5.736 10.678 1.00 0.00 267 ASP A N 10
ATOM 16373 C CA . ASP A 1 85 ? -8.213 7.178 10.915 1.00 0.00 267 ASP A CA 10
ATOM 16374 C C . ASP A 1 85 ? -8.029 7.871 9.561 1.00 0.00 267 ASP A C 10
ATOM 16375 O O . ASP A 1 85 ? -6.960 7.725 8.968 1.00 0.00 267 ASP A O 10
ATOM 16384 N N . PRO A 1 86 ? -9.015 8.595 9.011 1.00 0.00 268 PRO A N 10
ATOM 16385 C CA . PRO A 1 86 ? -8.848 9.325 7.767 1.00 0.00 268 PRO A CA 10
ATOM 16386 C C . PRO A 1 86 ? -8.003 10.580 8.008 1.00 0.00 268 PRO A C 10
ATOM 16387 O O . PRO A 1 86 ? -8.538 11.680 8.147 1.00 0.00 268 PRO A O 10
ATOM 16398 N N . GLU A 1 87 ? -6.683 10.402 8.028 1.00 0.00 269 GLU A N 10
ATOM 16399 C CA . GLU A 1 87 ? -5.739 11.468 7.749 1.00 0.00 269 GLU A CA 10
ATOM 16400 C C . GLU A 1 87 ? -6.140 12.068 6.403 1.00 0.00 269 GLU A C 10
ATOM 16401 O O . GLU A 1 87 ? -6.406 11.352 5.431 1.00 0.00 269 GLU A O 10
ATOM 16413 N N . CYS A 1 88 ? -6.255 13.386 6.350 1.00 0.00 270 CYS A N 10
ATOM 16414 C CA . CYS A 1 88 ? -6.219 14.126 5.110 1.00 0.00 270 CYS A CA 10
ATOM 16415 C C . CYS A 1 88 ? -5.501 15.428 5.412 1.00 0.00 270 CYS A C 10
ATOM 16416 O O . CYS A 1 88 ? -5.599 15.942 6.532 1.00 0.00 270 CYS A O 10
ATOM 16423 N N . HIS A 1 89 ? -4.768 15.939 4.432 1.00 0.00 271 HIS A N 10
ATOM 16424 C CA . HIS A 1 89 ? -4.036 17.178 4.539 1.00 0.00 271 HIS A CA 10
ATOM 16425 C C . HIS A 1 89 ? -4.030 17.818 3.156 1.00 0.00 271 HIS A C 10
ATOM 16426 O O . HIS A 1 89 ? -4.152 17.137 2.129 1.00 0.00 271 HIS A O 10
ATOM 16440 N N . LEU A 1 90 ? -3.840 19.132 3.105 1.00 0.00 272 LEU A N 10
ATOM 16441 C CA . LEU A 1 90 ? -3.493 19.813 1.870 1.00 0.00 272 LEU A CA 10
ATOM 16442 C C . LEU A 1 90 ? -1.977 19.755 1.788 1.00 0.00 272 LEU A C 10
ATOM 16443 O O . LEU A 1 90 ? -1.292 20.729 2.105 1.00 0.00 272 LEU A O 10
ATOM 16459 N N . PHE A 1 91 ? -1.457 18.584 1.409 1.00 0.00 273 PHE A N 10
ATOM 16460 C CA . PHE A 1 91 ? -0.049 18.391 1.109 1.00 0.00 273 PHE A CA 10
ATOM 16461 C C . PHE A 1 91 ? 0.218 19.117 -0.223 1.00 0.00 273 PHE A C 10
ATOM 16462 O O . PHE A 1 91 ? 0.193 18.487 -1.282 1.00 0.00 273 PHE A O 10
ATOM 16479 N N . TYR A 1 92 ? 0.316 20.449 -0.209 1.00 0.00 274 TYR A N 10
ATOM 16480 C CA . TYR A 1 92 ? 0.338 21.265 -1.426 1.00 0.00 274 TYR A CA 10
ATOM 16481 C C . TYR A 1 92 ? 1.558 20.906 -2.266 1.00 0.00 274 TYR A C 10
ATOM 16482 O O . TYR A 1 92 ? 1.460 20.653 -3.463 1.00 0.00 274 TYR A O 10
ATOM 16500 N N . ASN A 1 93 ? 2.712 20.934 -1.609 1.00 0.00 275 ASN A N 10
ATOM 16501 C CA . ASN A 1 93 ? 4.045 20.706 -2.127 1.00 0.00 275 ASN A CA 10
ATOM 16502 C C . ASN A 1 93 ? 4.737 19.829 -1.091 1.00 0.00 275 ASN A C 10
ATOM 16503 O O . ASN A 1 93 ? 4.297 19.775 0.061 1.00 0.00 275 ASN A O 10
ATOM 16514 N N . GLU A 1 94 ? 5.834 19.172 -1.444 1.00 0.00 276 GLU A N 10
ATOM 16515 C CA . GLU A 1 94 ? 6.654 18.474 -0.464 1.00 0.00 276 GLU A CA 10
ATOM 16516 C C . GLU A 1 94 ? 8.115 18.583 -0.887 1.00 0.00 276 GLU A C 10
ATOM 16517 O O . GLU A 1 94 ? 8.409 19.188 -1.922 1.00 0.00 276 GLU A O 10
ATOM 16529 N N . GLN A 1 95 ? 9.040 18.059 -0.091 1.00 0.00 277 GLN A N 10
ATOM 16530 C CA . GLN A 1 95 ? 10.468 18.282 -0.255 1.00 0.00 277 GLN A CA 10
ATOM 16531 C C . GLN A 1 95 ? 11.209 17.002 0.099 1.00 0.00 277 GLN A C 10
ATOM 16532 O O . GLN A 1 95 ? 10.806 16.289 1.023 1.00 0.00 277 GLN A O 10
ATOM 16546 N N . GLN A 1 96 ? 12.310 16.737 -0.597 1.00 0.00 278 GLN A N 10
ATOM 16547 C CA . GLN A 1 96 ? 13.136 15.553 -0.424 1.00 0.00 278 GLN A CA 10
ATOM 16548 C C . GLN A 1 96 ? 14.598 15.984 -0.282 1.00 0.00 278 GLN A C 10
ATOM 16549 O O . GLN A 1 96 ? 14.974 17.072 -0.728 1.00 0.00 278 GLN A O 10
ATOM 16563 N N . GLU A 1 97 ? 15.427 15.137 0.320 1.00 0.00 279 GLU A N 10
ATOM 16564 C CA . GLU A 1 97 ? 16.870 15.305 0.392 1.00 0.00 279 GLU A CA 10
ATOM 16565 C C . GLU A 1 97 ? 17.480 13.899 0.500 1.00 0.00 279 GLU A C 10
ATOM 16566 O O . GLU A 1 97 ? 16.759 12.917 0.724 1.00 0.00 279 GLU A O 10
ATOM 16578 N N . ALA A 1 98 ? 18.792 13.790 0.300 1.00 0.00 280 ALA A N 10
ATOM 16579 C CA . ALA A 1 98 ? 19.550 12.555 0.338 1.00 0.00 280 ALA A CA 10
ATOM 16580 C C . ALA A 1 98 ? 20.787 12.807 1.197 1.00 0.00 280 ALA A C 10
ATOM 16581 O O . ALA A 1 98 ? 21.756 13.387 0.710 1.00 0.00 280 ALA A O 10
ATOM 16588 N N . ARG A 1 99 ? 20.727 12.330 2.447 1.00 0.00 281 ARG A N 10
ATOM 16589 C CA . ARG A 1 99 ? 21.544 12.598 3.647 1.00 0.00 281 ARG A CA 10
ATOM 16590 C C . ARG A 1 99 ? 23.078 12.480 3.509 1.00 0.00 281 ARG A C 10
ATOM 16591 O O . ARG A 1 99 ? 23.783 12.498 4.518 1.00 0.00 281 ARG A O 10
ATOM 16612 N N . GLY A 1 100 ? 23.644 12.341 2.314 1.00 0.00 282 GLY A N 10
ATOM 16613 C CA . GLY A 1 100 ? 25.077 12.417 2.092 1.00 0.00 282 GLY A CA 10
ATOM 16614 C C . GLY A 1 100 ? 25.744 11.127 2.531 1.00 0.00 282 GLY A C 10
ATOM 16615 O O . GLY A 1 100 ? 26.152 10.989 3.684 1.00 0.00 282 GLY A O 10
ATOM 16619 N N . VAL A 1 101 ? 25.869 10.166 1.615 1.00 0.00 283 VAL A N 10
ATOM 16620 C CA . VAL A 1 101 ? 26.849 9.102 1.799 1.00 0.00 283 VAL A CA 10
ATOM 16621 C C . VAL A 1 101 ? 28.233 9.757 1.865 1.00 0.00 283 VAL A C 10
ATOM 16622 O O . VAL A 1 101 ? 28.518 10.682 1.103 1.00 0.00 283 VAL A O 10
ATOM 16635 N N . HIS A 1 102 ? 29.094 9.296 2.769 1.00 0.00 284 HIS A N 10
ATOM 16636 C CA . HIS A 1 102 ? 30.450 9.798 2.917 1.00 0.00 284 HIS A CA 10
ATOM 16637 C C . HIS A 1 102 ? 31.339 8.632 3.336 1.00 0.00 284 HIS A C 10
ATOM 16638 O O . HIS A 1 102 ? 30.898 7.729 4.049 1.00 0.00 284 HIS A O 10
ATOM 16652 N N . THR A 1 103 ? 32.595 8.649 2.905 1.00 0.00 285 THR A N 10
ATOM 16653 C CA . THR A 1 103 ? 33.606 7.663 3.247 1.00 0.00 285 THR A CA 10
ATOM 16654 C C . THR A 1 103 ? 34.977 8.347 3.123 1.00 0.00 285 THR A C 10
ATOM 16655 O O . THR A 1 103 ? 35.054 9.518 2.744 1.00 0.00 285 THR A O 10
ATOM 16666 N N . GLN A 1 104 ? 36.056 7.633 3.436 1.00 0.00 286 GLN A N 10
ATOM 16667 C CA . GLN A 1 104 ? 37.427 8.099 3.297 1.00 0.00 286 GLN A CA 10
ATOM 16668 C C . GLN A 1 104 ? 38.338 6.896 3.023 1.00 0.00 286 GLN A C 10
ATOM 16669 O O . GLN A 1 104 ? 37.881 5.758 2.918 1.00 0.00 286 GLN A O 10
ATOM 16683 N N . ARG A 1 105 ? 39.648 7.137 2.976 1.00 0.00 287 ARG A N 10
ATOM 16684 C CA . ARG A 1 105 ? 40.671 6.111 3.132 1.00 0.00 287 ARG A CA 10
ATOM 16685 C C . ARG A 1 105 ? 41.680 6.651 4.155 1.00 0.00 287 ARG A C 10
ATOM 16686 O O . ARG A 1 105 ? 41.455 7.715 4.741 1.00 0.00 287 ARG A O 10
ATOM 16707 N N . MET A 1 106 ? 42.765 5.924 4.389 1.00 0.00 288 MET A N 10
ATOM 16708 C CA . MET A 1 106 ? 43.937 6.353 5.132 1.00 0.00 288 MET A CA 10
ATOM 16709 C C . MET A 1 106 ? 45.138 5.861 4.310 1.00 0.00 288 MET A C 10
ATOM 16710 O O . MET A 1 106 ? 45.071 5.923 3.075 1.00 0.00 288 MET A O 10
ATOM 16724 N N . GLN A 1 107 ? 46.210 5.400 4.963 1.00 0.00 289 GLN A N 10
ATOM 16725 C CA . GLN A 1 107 ? 47.278 4.623 4.345 1.00 0.00 289 GLN A CA 10
ATOM 16726 C C . GLN A 1 107 ? 46.677 3.392 3.673 1.00 0.00 289 GLN A C 10
ATOM 16727 O O . GLN A 1 107 ? 45.596 2.922 4.083 1.00 0.00 289 GLN A O 10
ATOM 16741 N N . GLY A 1 1 ? -48.728 7.456 4.345 1.00 0.00 183 GLY A N 11
ATOM 16742 C CA . GLY A 1 1 ? -48.368 8.869 4.183 1.00 0.00 183 GLY A CA 11
ATOM 16743 C C . GLY A 1 1 ? -46.857 9.027 4.243 1.00 0.00 183 GLY A C 11
ATOM 16744 O O . GLY A 1 1 ? -46.190 8.212 4.886 1.00 0.00 183 GLY A O 11
ATOM 16748 N N . PRO A 1 2 ? -46.301 10.056 3.585 1.00 0.00 184 PRO A N 11
ATOM 16749 C CA . PRO A 1 2 ? -44.863 10.278 3.568 1.00 0.00 184 PRO A CA 11
ATOM 16750 C C . PRO A 1 2 ? -44.359 10.682 4.966 1.00 0.00 184 PRO A C 11
ATOM 16751 O O . PRO A 1 2 ? -45.154 11.120 5.806 1.00 0.00 184 PRO A O 11
ATOM 16762 N N . PRO A 1 3 ? -43.053 10.547 5.241 1.00 0.00 185 PRO A N 11
ATOM 16763 C CA . PRO A 1 3 ? -42.447 11.072 6.457 1.00 0.00 185 PRO A CA 11
ATOM 16764 C C . PRO A 1 3 ? -42.289 12.601 6.349 1.00 0.00 185 PRO A C 11
ATOM 16765 O O . PRO A 1 3 ? -42.101 13.118 5.243 1.00 0.00 185 PRO A O 11
ATOM 16776 N N . PRO A 1 4 ? -42.295 13.350 7.470 1.00 0.00 186 PRO A N 11
ATOM 16777 C CA . PRO A 1 4 ? -41.995 14.776 7.478 1.00 0.00 186 PRO A CA 11
ATOM 16778 C C . PRO A 1 4 ? -40.520 15.039 7.195 1.00 0.00 186 PRO A C 11
ATOM 16779 O O . PRO A 1 4 ? -39.657 14.968 8.077 1.00 0.00 186 PRO A O 11
ATOM 16790 N N . ALA A 1 5 ? -40.249 15.348 5.938 1.00 0.00 187 ALA A N 11
ATOM 16791 C CA . ALA A 1 5 ? -38.929 15.589 5.375 1.00 0.00 187 ALA A CA 11
ATOM 16792 C C . ALA A 1 5 ? -38.591 17.072 5.524 1.00 0.00 187 ALA A C 11
ATOM 16793 O O . ALA A 1 5 ? -39.357 17.928 5.063 1.00 0.00 187 ALA A O 11
ATOM 16800 N N . ARG A 1 6 ? -37.470 17.373 6.191 1.00 0.00 188 ARG A N 11
ATOM 16801 C CA . ARG A 1 6 ? -37.095 18.720 6.641 1.00 0.00 188 ARG A CA 11
ATOM 16802 C C . ARG A 1 6 ? -35.718 19.167 6.158 1.00 0.00 188 ARG A C 11
ATOM 16803 O O . ARG A 1 6 ? -35.505 20.364 5.965 1.00 0.00 188 ARG A O 11
ATOM 16824 N N . THR A 1 7 ? -34.764 18.253 6.042 1.00 0.00 189 THR A N 11
ATOM 16825 C CA . THR A 1 7 ? -33.389 18.560 5.651 1.00 0.00 189 THR A CA 11
ATOM 16826 C C . THR A 1 7 ? -33.062 17.747 4.390 1.00 0.00 189 THR A C 11
ATOM 16827 O O . THR A 1 7 ? -33.820 16.825 4.049 1.00 0.00 189 THR A O 11
ATOM 16838 N N . PRO A 1 8 ? -31.965 18.054 3.676 1.00 0.00 190 PRO A N 11
ATOM 16839 C CA . PRO A 1 8 ? -31.611 17.306 2.485 1.00 0.00 190 PRO A CA 11
ATOM 16840 C C . PRO A 1 8 ? -30.999 15.957 2.861 1.00 0.00 190 PRO A C 11
ATOM 16841 O O . PRO A 1 8 ? -31.320 14.956 2.217 1.00 0.00 190 PRO A O 11
ATOM 16852 N N . CYS A 1 9 ? -30.144 15.915 3.890 1.00 0.00 191 CYS A N 11
ATOM 16853 C CA . CYS A 1 9 ? -29.546 14.673 4.350 1.00 0.00 191 CYS A CA 11
ATOM 16854 C C . CYS A 1 9 ? -30.597 13.714 4.917 1.00 0.00 191 CYS A C 11
ATOM 16855 O O . CYS A 1 9 ? -30.403 12.513 4.777 1.00 0.00 191 CYS A O 11
ATOM 16862 N N . GLN A 1 10 ? -31.686 14.199 5.542 1.00 0.00 192 GLN A N 11
ATOM 16863 C CA . GLN A 1 10 ? -32.736 13.304 6.017 1.00 0.00 192 GLN A CA 11
ATOM 16864 C C . GLN A 1 10 ? -33.259 12.474 4.851 1.00 0.00 192 GLN A C 11
ATOM 16865 O O . GLN A 1 10 ? -33.274 11.255 4.971 1.00 0.00 192 GLN A O 11
ATOM 16879 N N . GLN A 1 11 ? -33.621 13.107 3.732 1.00 0.00 193 GLN A N 11
ATOM 16880 C CA . GLN A 1 11 ? -34.221 12.413 2.597 1.00 0.00 193 GLN A CA 11
ATOM 16881 C C . GLN A 1 11 ? -33.216 11.413 2.008 1.00 0.00 193 GLN A C 11
ATOM 16882 O O . GLN A 1 11 ? -33.575 10.292 1.645 1.00 0.00 193 GLN A O 11
ATOM 16896 N N . GLU A 1 12 ? -31.947 11.816 1.963 1.00 0.00 194 GLU A N 11
ATOM 16897 C CA . GLU A 1 12 ? -30.860 11.064 1.362 1.00 0.00 194 GLU A CA 11
ATOM 16898 C C . GLU A 1 12 ? -30.554 9.791 2.155 1.00 0.00 194 GLU A C 11
ATOM 16899 O O . GLU A 1 12 ? -30.337 8.733 1.556 1.00 0.00 194 GLU A O 11
ATOM 16911 N N . LEU A 1 13 ? -30.529 9.900 3.490 1.00 0.00 195 LEU A N 11
ATOM 16912 C CA . LEU A 1 13 ? -30.383 8.793 4.429 1.00 0.00 195 LEU A CA 11
ATOM 16913 C C . LEU A 1 13 ? -31.633 7.922 4.408 1.00 0.00 195 LEU A C 11
ATOM 16914 O O . LEU A 1 13 ? -31.505 6.701 4.518 1.00 0.00 195 LEU A O 11
ATOM 16930 N N . ASP A 1 14 ? -32.816 8.534 4.273 1.00 0.00 196 ASP A N 11
ATOM 16931 C CA . ASP A 1 14 ? -34.104 7.838 4.466 1.00 0.00 196 ASP A CA 11
ATOM 16932 C C . ASP A 1 14 ? -34.190 6.679 3.486 1.00 0.00 196 ASP A C 11
ATOM 16933 O O . ASP A 1 14 ? -34.532 5.557 3.839 1.00 0.00 196 ASP A O 11
ATOM 16942 N N . GLN A 1 15 ? -33.803 6.956 2.247 1.00 0.00 197 GLN A N 11
ATOM 16943 C CA . GLN A 1 15 ? -33.753 6.021 1.139 1.00 0.00 197 GLN A CA 11
ATOM 16944 C C . GLN A 1 15 ? -32.738 4.888 1.340 1.00 0.00 197 GLN A C 11
ATOM 16945 O O . GLN A 1 15 ? -32.884 3.831 0.724 1.00 0.00 197 GLN A O 11
ATOM 16959 N N . VAL A 1 16 ? -31.648 5.093 2.089 1.00 0.00 198 VAL A N 11
ATOM 16960 C CA . VAL A 1 16 ? -30.714 3.996 2.385 1.00 0.00 198 VAL A CA 11
ATOM 16961 C C . VAL A 1 16 ? -31.330 3.102 3.461 1.00 0.00 198 VAL A C 11
ATOM 16962 O O . VAL A 1 16 ? -31.302 1.879 3.335 1.00 0.00 198 VAL A O 11
ATOM 16975 N N . LEU A 1 17 ? -31.915 3.725 4.486 1.00 0.00 199 LEU A N 11
ATOM 16976 C CA . LEU A 1 17 ? -32.613 3.047 5.562 1.00 0.00 199 LEU A CA 11
ATOM 16977 C C . LEU A 1 17 ? -33.726 2.186 4.956 1.00 0.00 199 LEU A C 11
ATOM 16978 O O . LEU A 1 17 ? -33.822 1.001 5.272 1.00 0.00 199 LEU A O 11
ATOM 16994 N N . GLU A 1 18 ? -34.485 2.734 4.006 1.00 0.00 200 GLU A N 11
ATOM 16995 C CA . GLU A 1 18 ? -35.536 2.026 3.293 1.00 0.00 200 GLU A CA 11
ATOM 16996 C C . GLU A 1 18 ? -34.970 0.811 2.561 1.00 0.00 200 GLU A C 11
ATOM 16997 O O . GLU A 1 18 ? -35.549 -0.278 2.629 1.00 0.00 200 GLU A O 11
ATOM 17009 N N . ARG A 1 19 ? -33.848 0.982 1.848 1.00 0.00 201 ARG A N 11
ATOM 17010 C CA . ARG A 1 19 ? -33.225 -0.080 1.060 1.00 0.00 201 ARG A CA 11
ATOM 17011 C C . ARG A 1 19 ? -32.936 -1.292 1.938 1.00 0.00 201 ARG A C 11
ATOM 17012 O O . ARG A 1 19 ? -33.252 -2.404 1.528 1.00 0.00 201 ARG A O 11
ATOM 17033 N N . ILE A 1 20 ? -32.398 -1.095 3.138 1.00 0.00 202 ILE A N 11
ATOM 17034 C CA . ILE A 1 20 ? -31.987 -2.182 4.022 1.00 0.00 202 ILE A CA 11
ATOM 17035 C C . ILE A 1 20 ? -33.177 -3.092 4.377 1.00 0.00 202 ILE A C 11
ATOM 17036 O O . ILE A 1 20 ? -33.005 -4.309 4.447 1.00 0.00 202 ILE A O 11
ATOM 17052 N N . SER A 1 21 ? -34.376 -2.532 4.569 1.00 0.00 203 SER A N 11
ATOM 17053 C CA . SER A 1 21 ? -35.596 -3.330 4.714 1.00 0.00 203 SER A CA 11
ATOM 17054 C C . SER A 1 21 ? -36.123 -3.875 3.377 1.00 0.00 203 SER A C 11
ATOM 17055 O O . SER A 1 21 ? -36.759 -4.932 3.353 1.00 0.00 203 SER A O 11
ATOM 17063 N N . THR A 1 22 ? -35.926 -3.149 2.274 1.00 0.00 204 THR A N 11
ATOM 17064 C CA . THR A 1 22 ? -36.437 -3.534 0.960 1.00 0.00 204 THR A CA 11
ATOM 17065 C C . THR A 1 22 ? -35.653 -4.727 0.395 1.00 0.00 204 THR A C 11
ATOM 17066 O O . THR A 1 22 ? -36.250 -5.524 -0.326 1.00 0.00 204 THR A O 11
ATOM 17077 N N . MET A 1 23 ? -34.365 -4.883 0.737 1.00 0.00 205 MET A N 11
ATOM 17078 C CA . MET A 1 23 ? -33.560 -6.091 0.530 1.00 0.00 205 MET A CA 11
ATOM 17079 C C . MET A 1 23 ? -34.109 -7.251 1.371 1.00 0.00 205 MET A C 11
ATOM 17080 O O . MET A 1 23 ? -33.531 -7.693 2.369 1.00 0.00 205 MET A O 11
ATOM 17094 N N . ARG A 1 24 ? -35.270 -7.750 0.952 1.00 0.00 206 ARG A N 11
ATOM 17095 C CA . ARG A 1 24 ? -35.924 -8.906 1.534 1.00 0.00 206 ARG A CA 11
ATOM 17096 C C . ARG A 1 24 ? -35.176 -10.153 1.090 1.00 0.00 206 ARG A C 11
ATOM 17097 O O . ARG A 1 24 ? -34.889 -11.022 1.910 1.00 0.00 206 ARG A O 11
ATOM 17118 N N . LEU A 1 25 ? -34.860 -10.243 -0.205 1.00 0.00 207 LEU A N 11
ATOM 17119 C CA . LEU A 1 25 ? -34.064 -11.340 -0.728 1.00 0.00 207 LEU A CA 11
ATOM 17120 C C . LEU A 1 25 ? -32.679 -11.385 -0.062 1.00 0.00 207 LEU A C 11
ATOM 17121 O O . LEU A 1 25 ? -32.149 -10.340 0.327 1.00 0.00 207 LEU A O 11
ATOM 17137 N N . PRO A 1 26 ? -32.058 -12.575 0.019 1.00 0.00 208 PRO A N 11
ATOM 17138 C CA . PRO A 1 26 ? -30.667 -12.744 0.413 1.00 0.00 208 PRO A CA 11
ATOM 17139 C C . PRO A 1 26 ? -29.718 -12.311 -0.711 1.00 0.00 208 PRO A C 11
ATOM 17140 O O . PRO A 1 26 ? -29.139 -13.133 -1.426 1.00 0.00 208 PRO A O 11
ATOM 17151 N N . ASP A 1 27 ? -29.565 -10.997 -0.829 1.00 0.00 209 ASP A N 11
ATOM 17152 C CA . ASP A 1 27 ? -28.628 -10.317 -1.717 1.00 0.00 209 ASP A CA 11
ATOM 17153 C C . ASP A 1 27 ? -27.215 -10.696 -1.279 1.00 0.00 209 ASP A C 11
ATOM 17154 O O . ASP A 1 27 ? -26.476 -11.312 -2.039 1.00 0.00 209 ASP A O 11
ATOM 17163 N N . GLU A 1 28 ? -26.848 -10.387 -0.027 1.00 0.00 210 GLU A N 11
ATOM 17164 C CA . GLU A 1 28 ? -25.480 -10.566 0.479 1.00 0.00 210 GLU A CA 11
ATOM 17165 C C . GLU A 1 28 ? -25.026 -12.026 0.467 1.00 0.00 210 GLU A C 11
ATOM 17166 O O . GLU A 1 28 ? -23.831 -12.306 0.368 1.00 0.00 210 GLU A O 11
ATOM 17178 N N . ARG A 1 29 ? -25.958 -12.970 0.622 1.00 0.00 211 ARG A N 11
ATOM 17179 C CA . ARG A 1 29 ? -25.641 -14.398 0.605 1.00 0.00 211 ARG A CA 11
ATOM 17180 C C . ARG A 1 29 ? -25.334 -14.845 -0.827 1.00 0.00 211 ARG A C 11
ATOM 17181 O O . ARG A 1 29 ? -24.569 -15.795 -1.005 1.00 0.00 211 ARG A O 11
ATOM 17202 N N . GLY A 1 30 ? -25.940 -14.212 -1.829 1.00 0.00 212 GLY A N 11
ATOM 17203 C CA . GLY A 1 30 ? -25.873 -14.621 -3.219 1.00 0.00 212 GLY A CA 11
ATOM 17204 C C . GLY A 1 30 ? -24.549 -14.227 -3.876 1.00 0.00 212 GLY A C 11
ATOM 17205 O O . GLY A 1 30 ? -23.621 -13.774 -3.196 1.00 0.00 212 GLY A O 11
ATOM 17209 N N . PRO A 1 31 ? -24.436 -14.430 -5.199 1.00 0.00 213 PRO A N 11
ATOM 17210 C CA . PRO A 1 31 ? -23.438 -13.744 -6.006 1.00 0.00 213 PRO A CA 11
ATOM 17211 C C . PRO A 1 31 ? -23.783 -12.254 -6.054 1.00 0.00 213 PRO A C 11
ATOM 17212 O O . PRO A 1 31 ? -24.968 -11.917 -6.106 1.00 0.00 213 PRO A O 11
ATOM 17223 N N . LEU A 1 32 ? -22.791 -11.361 -6.079 1.00 0.00 214 LEU A N 11
ATOM 17224 C CA . LEU A 1 32 ? -23.018 -9.969 -6.455 1.00 0.00 214 LEU A CA 11
ATOM 17225 C C . LEU A 1 32 ? -21.744 -9.334 -7.012 1.00 0.00 214 LEU A C 11
ATOM 17226 O O . LEU A 1 32 ? -20.667 -9.445 -6.425 1.00 0.00 214 LEU A O 11
ATOM 17242 N N . GLU A 1 33 ? -21.877 -8.646 -8.146 1.00 0.00 215 GLU A N 11
ATOM 17243 C CA . GLU A 1 33 ? -20.856 -7.801 -8.768 1.00 0.00 215 GLU A CA 11
ATOM 17244 C C . GLU A 1 33 ? -21.561 -6.666 -9.526 1.00 0.00 215 GLU A C 11
ATOM 17245 O O . GLU A 1 33 ? -21.330 -6.471 -10.725 1.00 0.00 215 GLU A O 11
ATOM 17257 N N . HIS A 1 34 ? -22.455 -5.925 -8.854 1.00 0.00 216 HIS A N 11
ATOM 17258 C CA . HIS A 1 34 ? -22.909 -4.644 -9.399 1.00 0.00 216 HIS A CA 11
ATOM 17259 C C . HIS A 1 34 ? -23.390 -3.634 -8.351 1.00 0.00 216 HIS A C 11
ATOM 17260 O O . HIS A 1 34 ? -23.209 -2.433 -8.550 1.00 0.00 216 HIS A O 11
ATOM 17274 N N . LEU A 1 35 ? -24.007 -4.083 -7.252 1.00 0.00 217 LEU A N 11
ATOM 17275 C CA . LEU A 1 35 ? -24.672 -3.228 -6.272 1.00 0.00 217 LEU A CA 11
ATOM 17276 C C . LEU A 1 35 ? -24.494 -3.894 -4.912 1.00 0.00 217 LEU A C 11
ATOM 17277 O O . LEU A 1 35 ? -24.925 -5.037 -4.750 1.00 0.00 217 LEU A O 11
ATOM 17293 N N . TYR A 1 36 ? -23.774 -3.236 -3.999 1.00 0.00 218 TYR A N 11
ATOM 17294 C CA . TYR A 1 36 ? -23.367 -3.764 -2.689 1.00 0.00 218 TYR A CA 11
ATOM 17295 C C . TYR A 1 36 ? -22.670 -2.713 -1.808 1.00 0.00 218 TYR A C 11
ATOM 17296 O O . TYR A 1 36 ? -22.691 -2.841 -0.587 1.00 0.00 218 TYR A O 11
ATOM 17314 N N . SER A 1 37 ? -22.016 -1.723 -2.422 1.00 0.00 219 SER A N 11
ATOM 17315 C CA . SER A 1 37 ? -21.157 -0.708 -1.830 1.00 0.00 219 SER A CA 11
ATOM 17316 C C . SER A 1 37 ? -22.045 0.332 -1.130 1.00 0.00 219 SER A C 11
ATOM 17317 O O . SER A 1 37 ? -22.414 1.353 -1.717 1.00 0.00 219 SER A O 11
ATOM 17325 N N . LEU A 1 38 ? -22.463 0.063 0.107 1.00 0.00 220 LEU A N 11
ATOM 17326 C CA . LEU A 1 38 ? -23.452 0.860 0.835 1.00 0.00 220 LEU A CA 11
ATOM 17327 C C . LEU A 1 38 ? -22.746 1.887 1.723 1.00 0.00 220 LEU A C 11
ATOM 17328 O O . LEU A 1 38 ? -21.643 1.649 2.206 1.00 0.00 220 LEU A O 11
ATOM 17344 N N . HIS A 1 39 ? -23.373 3.035 1.952 1.00 0.00 221 HIS A N 11
ATOM 17345 C CA . HIS A 1 39 ? -22.987 4.048 2.925 1.00 0.00 221 HIS A CA 11
ATOM 17346 C C . HIS A 1 39 ? -24.282 4.641 3.485 1.00 0.00 221 HIS A C 11
ATOM 17347 O O . HIS A 1 39 ? -25.195 4.898 2.697 1.00 0.00 221 HIS A O 11
ATOM 17361 N N . ILE A 1 40 ? -24.391 4.860 4.797 1.00 0.00 222 ILE A N 11
ATOM 17362 C CA . ILE A 1 40 ? -25.491 5.591 5.427 1.00 0.00 222 ILE A CA 11
ATOM 17363 C C . ILE A 1 40 ? -24.923 6.938 5.914 1.00 0.00 222 ILE A C 11
ATOM 17364 O O . ILE A 1 40 ? -24.219 6.946 6.924 1.00 0.00 222 ILE A O 11
ATOM 17380 N N . PRO A 1 41 ? -25.179 8.072 5.237 1.00 0.00 223 PRO A N 11
ATOM 17381 C CA . PRO A 1 41 ? -24.715 9.380 5.687 1.00 0.00 223 PRO A CA 11
ATOM 17382 C C . PRO A 1 41 ? -25.551 9.864 6.879 1.00 0.00 223 PRO A C 11
ATOM 17383 O O . PRO A 1 41 ? -26.547 10.560 6.694 1.00 0.00 223 PRO A O 11
ATOM 17394 N N . ASN A 1 42 ? -25.143 9.545 8.112 1.00 0.00 224 ASN A N 11
ATOM 17395 C CA . ASN A 1 42 ? -25.761 10.111 9.296 1.00 0.00 224 ASN A CA 11
ATOM 17396 C C . ASN A 1 42 ? -25.314 11.567 9.401 1.00 0.00 224 ASN A C 11
ATOM 17397 O O . ASN A 1 42 ? -24.156 11.911 9.129 1.00 0.00 224 ASN A O 11
ATOM 17408 N N . CYS A 1 43 ? -26.279 12.406 9.757 1.00 0.00 225 CYS A N 11
ATOM 17409 C CA . CYS A 1 43 ? -26.188 13.835 9.939 1.00 0.00 225 CYS A CA 11
ATOM 17410 C C . CYS A 1 43 ? -27.012 14.189 11.178 1.00 0.00 225 CYS A C 11
ATOM 17411 O O . CYS A 1 43 ? -27.923 13.452 11.555 1.00 0.00 225 CYS A O 11
ATOM 17418 N N . ASP A 1 44 ? -26.680 15.307 11.816 1.00 0.00 226 ASP A N 11
ATOM 17419 C CA . ASP A 1 44 ? -27.345 15.831 13.011 1.00 0.00 226 ASP A CA 11
ATOM 17420 C C . ASP A 1 44 ? -28.826 16.137 12.734 1.00 0.00 226 ASP A C 11
ATOM 17421 O O . ASP A 1 44 ? -29.250 16.140 11.580 1.00 0.00 226 ASP A O 11
ATOM 17430 N N . LYS A 1 45 ? -29.618 16.490 13.749 1.00 0.00 227 LYS A N 11
ATOM 17431 C CA . LYS A 1 45 ? -30.968 17.044 13.575 1.00 0.00 227 LYS A CA 11
ATOM 17432 C C . LYS A 1 45 ? -30.955 18.236 12.629 1.00 0.00 227 LYS A C 11
ATOM 17433 O O . LYS A 1 45 ? -31.895 18.407 11.851 1.00 0.00 227 LYS A O 11
ATOM 17452 N N . HIS A 1 46 ? -29.935 19.090 12.741 1.00 0.00 228 HIS A N 11
ATOM 17453 C CA . HIS A 1 46 ? -29.772 20.240 11.863 1.00 0.00 228 HIS A CA 11
ATOM 17454 C C . HIS A 1 46 ? -29.309 19.807 10.473 1.00 0.00 228 HIS A C 11
ATOM 17455 O O . HIS A 1 46 ? -29.559 20.512 9.496 1.00 0.00 228 HIS A O 11
ATOM 17469 N N . GLY A 1 47 ? -28.636 18.658 10.370 1.00 0.00 229 GLY A N 11
ATOM 17470 C CA . GLY A 1 47 ? -28.082 18.158 9.125 1.00 0.00 229 GLY A CA 11
ATOM 17471 C C . GLY A 1 47 ? -26.587 18.432 9.013 1.00 0.00 229 GLY A C 11
ATOM 17472 O O . GLY A 1 47 ? -26.066 18.487 7.901 1.00 0.00 229 GLY A O 11
ATOM 17476 N N . LEU A 1 48 ? -25.876 18.621 10.132 1.00 0.00 230 LEU A N 11
ATOM 17477 C CA . LEU A 1 48 ? -24.417 18.679 10.136 1.00 0.00 230 LEU A CA 11
ATOM 17478 C C . LEU A 1 48 ? -23.905 17.332 9.622 1.00 0.00 230 LEU A C 11
ATOM 17479 O O . LEU A 1 48 ? -24.041 16.325 10.319 1.00 0.00 230 LEU A O 11
ATOM 17495 N N . TYR A 1 49 ? -23.424 17.293 8.381 1.00 0.00 231 TYR A N 11
ATOM 17496 C CA . TYR A 1 49 ? -22.964 16.085 7.706 1.00 0.00 231 TYR A CA 11
ATOM 17497 C C . TYR A 1 49 ? -21.649 15.633 8.358 1.00 0.00 231 TYR A C 11
ATOM 17498 O O . TYR A 1 49 ? -20.856 16.478 8.790 1.00 0.00 231 TYR A O 11
ATOM 17516 N N . ASN A 1 50 ? -21.420 14.318 8.455 1.00 0.00 232 ASN A N 11
ATOM 17517 C CA . ASN A 1 50 ? -20.234 13.813 9.144 1.00 0.00 232 ASN A CA 11
ATOM 17518 C C . ASN A 1 50 ? -18.973 14.145 8.347 1.00 0.00 232 ASN A C 11
ATOM 17519 O O . ASN A 1 50 ? -18.947 13.997 7.123 1.00 0.00 232 ASN A O 11
ATOM 17530 N N . LEU A 1 51 ? -17.925 14.574 9.051 1.00 0.00 233 LEU A N 11
ATOM 17531 C CA . LEU A 1 51 ? -16.635 14.970 8.548 1.00 0.00 233 LEU A CA 11
ATOM 17532 C C . LEU A 1 51 ? -15.864 13.788 7.980 1.00 0.00 233 LEU A C 11
ATOM 17533 O O . LEU A 1 51 ? -14.917 14.009 7.236 1.00 0.00 233 LEU A O 11
ATOM 17549 N N . LYS A 1 52 ? -16.245 12.546 8.282 1.00 0.00 234 LYS A N 11
ATOM 17550 C CA . LYS A 1 52 ? -15.743 11.368 7.596 1.00 0.00 234 LYS A CA 11
ATOM 17551 C C . LYS A 1 52 ? -16.862 10.359 7.396 1.00 0.00 234 LYS A C 11
ATOM 17552 O O . LYS A 1 52 ? -17.784 10.270 8.205 1.00 0.00 234 LYS A O 11
ATOM 17571 N N . GLN A 1 53 ? -16.796 9.590 6.320 1.00 0.00 235 GLN A N 11
ATOM 17572 C CA . GLN A 1 53 ? -17.785 8.594 5.949 1.00 0.00 235 GLN A CA 11
ATOM 17573 C C . GLN A 1 53 ? -17.023 7.335 5.524 1.00 0.00 235 GLN A C 11
ATOM 17574 O O . GLN A 1 53 ? -15.810 7.396 5.317 1.00 0.00 235 GLN A O 11
ATOM 17588 N N . CYS A 1 54 ? -17.717 6.201 5.419 1.00 0.00 236 CYS A N 11
ATOM 17589 C CA . CYS A 1 54 ? -17.138 4.887 5.160 1.00 0.00 236 CYS A CA 11
ATOM 17590 C C . CYS A 1 54 ? -18.084 4.070 4.281 1.00 0.00 236 CYS A C 11
ATOM 17591 O O . CYS A 1 54 ? -19.284 4.351 4.241 1.00 0.00 236 CYS A O 11
ATOM 17598 N N . LYS A 1 55 ? -17.550 3.066 3.577 1.00 0.00 237 LYS A N 11
ATOM 17599 C CA . LYS A 1 55 ? -18.272 2.290 2.563 1.00 0.00 237 LYS A CA 11
ATOM 17600 C C . LYS A 1 55 ? -18.301 0.827 2.989 1.00 0.00 237 LYS A C 11
ATOM 17601 O O . LYS A 1 55 ? -17.248 0.186 3.066 1.00 0.00 237 LYS A O 11
ATOM 17620 N N . MET A 1 56 ? -19.478 0.308 3.314 1.00 0.00 238 MET A N 11
ATOM 17621 C CA . MET A 1 56 ? -19.709 -1.085 3.656 1.00 0.00 238 MET A CA 11
ATOM 17622 C C . MET A 1 56 ? -19.733 -1.887 2.357 1.00 0.00 238 MET A C 11
ATOM 17623 O O . MET A 1 56 ? -20.621 -1.679 1.530 1.00 0.00 238 MET A O 11
ATOM 17637 N N . SER A 1 57 ? -18.792 -2.819 2.200 1.00 0.00 239 SER A N 11
ATOM 17638 C CA . SER A 1 57 ? -18.863 -3.866 1.188 1.00 0.00 239 SER A CA 11
ATOM 17639 C C . SER A 1 57 ? -18.353 -5.169 1.805 1.00 0.00 239 SER A C 11
ATOM 17640 O O . SER A 1 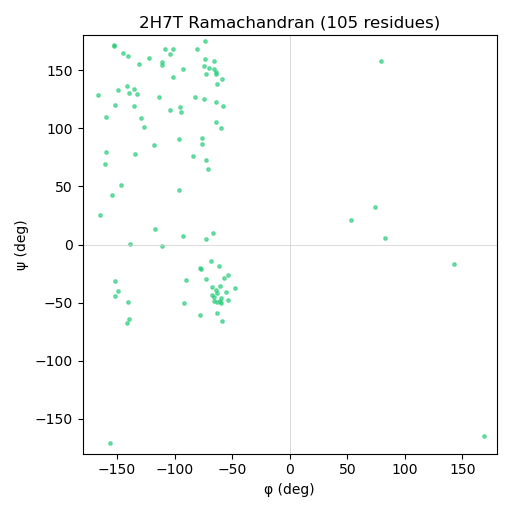57 ? -19.139 -6.065 2.120 1.00 0.00 239 SER A O 11
ATOM 17648 N N . LEU A 1 58 ? -17.031 -5.260 2.000 1.00 0.00 240 LEU A N 11
ATOM 17649 C CA . LEU A 1 58 ? -16.324 -6.407 2.569 1.00 0.00 240 LEU A CA 11
ATOM 17650 C C . LEU A 1 58 ? -16.874 -6.698 3.960 1.00 0.00 240 LEU A C 11
ATOM 17651 O O . LEU A 1 58 ? -17.255 -5.760 4.670 1.00 0.00 240 LEU A O 11
ATOM 17667 N N . ASN A 1 59 ? -16.892 -7.974 4.358 1.00 0.00 241 ASN A N 11
ATOM 17668 C CA . ASN A 1 59 ? -17.699 -8.422 5.492 1.00 0.00 241 ASN A CA 11
ATOM 17669 C C . ASN A 1 59 ? -17.307 -7.694 6.770 1.00 0.00 241 ASN A C 11
ATOM 17670 O O . ASN A 1 59 ? -18.184 -7.136 7.430 1.00 0.00 241 ASN A O 11
ATOM 17681 N N . GLY A 1 60 ? -16.009 -7.640 7.072 1.00 0.00 242 GLY A N 11
ATOM 17682 C CA . GLY A 1 60 ? -15.454 -6.816 8.134 1.00 0.00 242 GLY A CA 11
ATOM 17683 C C . GLY A 1 60 ? -13.945 -6.993 8.124 1.00 0.00 242 GLY A C 11
ATOM 17684 O O . GLY A 1 60 ? -13.409 -7.644 9.021 1.00 0.00 242 GLY A O 11
ATOM 17688 N N . GLN A 1 61 ? -13.284 -6.521 7.061 1.00 0.00 243 GLN A N 11
ATOM 17689 C CA . GLN A 1 61 ? -11.904 -6.892 6.742 1.00 0.00 243 GLN A CA 11
ATOM 17690 C C . GLN A 1 61 ? -10.998 -5.675 6.517 1.00 0.00 243 GLN A C 11
ATOM 17691 O O . GLN A 1 61 ? -9.893 -5.627 7.060 1.00 0.00 243 GLN A O 11
ATOM 17705 N N . ARG A 1 62 ? -11.450 -4.659 5.775 1.00 0.00 244 ARG A N 11
ATOM 17706 C CA . ARG A 1 62 ? -10.783 -3.358 5.669 1.00 0.00 244 ARG A CA 11
ATOM 17707 C C . ARG A 1 62 ? -11.720 -2.302 6.261 1.00 0.00 244 ARG A C 11
ATOM 17708 O O . ARG A 1 62 ? -12.794 -2.641 6.774 1.00 0.00 244 ARG A O 11
ATOM 17729 N N . GLY A 1 63 ? -11.310 -1.038 6.235 1.00 0.00 245 GLY A N 11
ATOM 17730 C CA . GLY A 1 63 ? -12.116 0.099 6.640 1.00 0.00 245 GLY A CA 11
ATOM 17731 C C . GLY A 1 63 ? -11.905 1.171 5.590 1.00 0.00 245 GLY A C 11
ATOM 17732 O O . GLY A 1 63 ? -11.060 2.041 5.769 1.00 0.00 245 GLY A O 11
ATOM 17736 N N . GLU A 1 64 ? -12.594 1.051 4.457 1.00 0.00 246 GLU A N 11
ATOM 17737 C CA . GLU A 1 64 ? -12.571 2.097 3.453 1.00 0.00 246 GLU A CA 11
ATOM 17738 C C . GLU A 1 64 ? -13.429 3.249 3.980 1.00 0.00 246 GLU A C 11
ATOM 17739 O O . GLU A 1 64 ? -14.639 3.089 4.176 1.00 0.00 246 GLU A O 11
ATOM 17751 N N . CYS A 1 65 ? -12.790 4.400 4.188 1.00 0.00 247 CYS A N 11
ATOM 17752 C CA . CYS A 1 65 ? -13.366 5.639 4.678 1.00 0.00 247 CYS A CA 11
ATOM 17753 C C . CYS A 1 65 ? -12.669 6.807 3.979 1.00 0.00 247 CYS A C 11
ATOM 17754 O O . CYS A 1 65 ? -11.603 6.628 3.397 1.00 0.00 247 CYS A O 11
ATOM 17761 N N . TRP A 1 66 ? -13.239 8.007 4.044 1.00 0.00 248 TRP A N 11
ATOM 17762 C CA . TRP A 1 66 ? -12.652 9.254 3.561 1.00 0.00 248 TRP A CA 11
ATOM 17763 C C . TRP A 1 66 ? -13.115 10.338 4.529 1.00 0.00 248 TRP A C 11
ATOM 17764 O O . TRP A 1 66 ? -14.136 10.165 5.198 1.00 0.00 248 TRP A O 11
ATOM 17785 N N . CYS A 1 67 ? -12.395 11.458 4.590 1.00 0.00 249 CYS A N 11
ATOM 17786 C CA . CYS A 1 67 ? -12.821 12.632 5.344 1.00 0.00 249 CYS A CA 11
ATOM 17787 C C . CYS A 1 67 ? -13.364 13.620 4.310 1.00 0.00 249 CYS A C 11
ATOM 17788 O O . CYS A 1 67 ? -13.092 13.429 3.116 1.00 0.00 249 CYS A O 11
ATOM 17795 N N . VAL A 1 68 ? -14.084 14.672 4.718 1.00 0.00 250 VAL A N 11
ATOM 17796 C CA . VAL A 1 68 ? -14.717 15.547 3.733 1.00 0.00 250 VAL A CA 11
ATOM 17797 C C . VAL A 1 68 ? -14.060 16.929 3.755 1.00 0.00 250 VAL A C 11
ATOM 17798 O O . VAL A 1 68 ? -13.421 17.323 4.734 1.00 0.00 250 VAL A O 11
ATOM 17811 N N . ASN A 1 69 ? -14.221 17.657 2.652 1.00 0.00 251 ASN A N 11
ATOM 17812 C CA . ASN A 1 69 ? -13.991 19.093 2.545 1.00 0.00 251 ASN A CA 11
ATOM 17813 C C . ASN A 1 69 ? -15.357 19.756 2.386 1.00 0.00 251 ASN A C 11
ATOM 17814 O O . ASN A 1 69 ? -15.743 20.498 3.291 1.00 0.00 251 ASN A O 11
ATOM 17825 N N . PRO A 1 70 ? -16.130 19.476 1.314 1.00 0.00 252 PRO A N 11
ATOM 17826 C CA . PRO A 1 70 ? -17.478 20.008 1.169 1.00 0.00 252 PRO A CA 11
ATOM 17827 C C . PRO A 1 70 ? -18.370 19.610 2.341 1.00 0.00 252 PRO A C 11
ATOM 17828 O O . PRO A 1 70 ? -18.337 18.464 2.793 1.00 0.00 252 PRO A O 11
ATOM 17839 N N . ASN A 1 71 ? -19.238 20.535 2.749 1.00 0.00 253 ASN A N 11
ATOM 17840 C CA . ASN A 1 71 ? -20.233 20.363 3.809 1.00 0.00 253 ASN A CA 11
ATOM 17841 C C . ASN A 1 71 ? -21.259 19.287 3.455 1.00 0.00 253 ASN A C 11
ATOM 17842 O O . ASN A 1 71 ? -21.968 18.796 4.325 1.00 0.00 253 ASN A O 11
ATOM 17853 N N . THR A 1 72 ? -21.368 18.937 2.174 1.00 0.00 254 THR A N 11
ATOM 17854 C CA . THR A 1 72 ? -22.246 17.909 1.645 1.00 0.00 254 THR A CA 11
ATOM 17855 C C . THR A 1 72 ? -21.502 16.569 1.563 1.00 0.00 254 THR A C 11
ATOM 17856 O O . THR A 1 72 ? -22.117 15.562 1.253 1.00 0.00 254 THR A O 11
ATOM 17867 N N . GLY A 1 73 ? -20.175 16.536 1.749 1.00 0.00 255 GLY A N 11
ATOM 17868 C CA . GLY A 1 73 ? -19.350 15.343 1.606 1.00 0.00 255 GLY A CA 11
ATOM 17869 C C . GLY A 1 73 ? -19.478 14.608 0.266 1.00 0.00 255 GLY A C 11
ATOM 17870 O O . GLY A 1 73 ? -19.024 13.464 0.162 1.00 0.00 255 GLY A O 11
ATOM 17874 N N . LYS A 1 74 ? -20.084 15.217 -0.756 1.00 0.00 256 LYS A N 11
ATOM 17875 C CA . LYS A 1 74 ? -20.466 14.540 -1.992 1.00 0.00 256 LYS A CA 11
ATOM 17876 C C . LYS A 1 74 ? -19.560 14.948 -3.152 1.00 0.00 256 LYS A C 11
ATOM 17877 O O . LYS A 1 74 ? -20.063 15.175 -4.251 1.00 0.00 256 LYS A O 11
ATOM 17896 N N . LEU A 1 75 ? -18.245 15.047 -2.907 1.00 0.00 257 LEU A N 11
ATOM 17897 C CA . LEU A 1 75 ? -17.225 15.189 -3.949 1.00 0.00 257 LEU A CA 11
ATOM 17898 C C . LEU A 1 75 ? -15.995 14.423 -3.471 1.00 0.00 257 LEU A C 11
ATOM 17899 O O . LEU A 1 75 ? -14.969 15.032 -3.155 1.00 0.00 257 LEU A O 11
ATOM 17915 N N . ILE A 1 76 ? -16.117 13.105 -3.290 1.00 0.00 258 ILE A N 11
ATOM 17916 C CA . ILE A 1 76 ? -15.000 12.298 -2.793 1.00 0.00 258 ILE A CA 11
ATOM 17917 C C . ILE A 1 76 ? -13.820 12.407 -3.758 1.00 0.00 258 ILE A C 11
ATOM 17918 O O . ILE A 1 76 ? -13.992 12.222 -4.967 1.00 0.00 258 ILE A O 11
ATOM 17934 N N . GLN A 1 77 ? -12.635 12.719 -3.242 1.00 0.00 259 GLN A N 11
ATOM 17935 C CA . GLN A 1 77 ? -11.434 12.895 -4.039 1.00 0.00 259 GLN A CA 11
ATOM 17936 C C . GLN A 1 77 ? -10.760 11.545 -4.303 1.00 0.00 259 GLN A C 11
ATOM 17937 O O . GLN A 1 77 ? -9.722 11.250 -3.702 1.00 0.00 259 GLN A O 11
ATOM 17951 N N . GLY A 1 78 ? -11.341 10.765 -5.220 1.00 0.00 260 GLY A N 11
ATOM 17952 C CA . GLY A 1 78 ? -10.745 9.620 -5.907 1.00 0.00 260 GLY A CA 11
ATOM 17953 C C . GLY A 1 78 ? -9.967 8.660 -5.011 1.00 0.00 260 GLY A C 11
ATOM 17954 O O . GLY A 1 78 ? -8.945 8.132 -5.441 1.00 0.00 260 GLY A O 11
ATOM 17958 N N . ALA A 1 79 ? -10.394 8.492 -3.760 1.00 0.00 261 ALA A N 11
ATOM 17959 C CA . ALA A 1 79 ? -9.732 7.634 -2.786 1.00 0.00 261 ALA A CA 11
ATOM 17960 C C . ALA A 1 79 ? -9.692 6.189 -3.325 1.00 0.00 261 ALA A C 11
ATOM 17961 O O . ALA A 1 79 ? -10.769 5.625 -3.553 1.00 0.00 261 ALA A O 11
ATOM 17968 N N . PRO A 1 80 ? -8.505 5.607 -3.598 1.00 0.00 262 PRO A N 11
ATOM 17969 C CA . PRO A 1 80 ? -8.392 4.284 -4.201 1.00 0.00 262 PRO A CA 11
ATOM 17970 C C . PRO A 1 80 ? -8.558 3.172 -3.154 1.00 0.00 262 PRO A C 11
ATOM 17971 O O . PRO A 1 80 ? -9.319 2.219 -3.348 1.00 0.00 262 PRO A O 11
ATOM 17982 N N . THR A 1 81 ? -7.821 3.254 -2.053 1.00 0.00 263 THR A N 11
ATOM 17983 C CA . THR A 1 81 ? -8.133 2.632 -0.783 1.00 0.00 263 THR A CA 11
ATOM 17984 C C . THR A 1 81 ? -7.851 3.695 0.289 1.00 0.00 263 THR A C 11
ATOM 17985 O O . THR A 1 81 ? -7.304 4.758 -0.022 1.00 0.00 263 THR A O 11
ATOM 17996 N N . ILE A 1 82 ? -8.202 3.407 1.541 1.00 0.00 264 ILE A N 11
ATOM 17997 C CA . ILE A 1 82 ? -7.724 4.114 2.718 1.00 0.00 264 ILE A CA 11
ATOM 17998 C C . ILE A 1 82 ? -7.468 3.038 3.765 1.00 0.00 264 ILE A C 11
ATOM 17999 O O . ILE A 1 82 ? -8.281 2.127 3.932 1.00 0.00 264 ILE A O 11
ATOM 18015 N N . ARG A 1 83 ? -6.348 3.139 4.483 1.00 0.00 265 ARG A N 11
ATOM 18016 C CA . ARG A 1 83 ? -6.016 2.239 5.578 1.00 0.00 265 ARG A CA 11
ATOM 18017 C C . ARG A 1 83 ? -6.745 2.700 6.843 1.00 0.00 265 ARG A C 11
ATOM 18018 O O . ARG A 1 83 ? -6.096 3.099 7.814 1.00 0.00 265 ARG A O 11
ATOM 18039 N N . GLY A 1 84 ? -8.079 2.643 6.854 1.00 0.00 266 GLY A N 11
ATOM 18040 C CA . GLY A 1 84 ? -8.902 2.847 8.042 1.00 0.00 266 GLY A CA 11
ATOM 18041 C C . GLY A 1 84 ? -9.091 4.325 8.364 1.00 0.00 266 GLY A C 11
ATOM 18042 O O . GLY A 1 84 ? -10.194 4.864 8.241 1.00 0.00 266 GLY A O 11
ATOM 18046 N N . ASP A 1 85 ? -8.026 4.981 8.811 1.00 0.00 267 ASP A N 11
ATOM 18047 C CA . ASP A 1 85 ? -7.988 6.415 9.067 1.00 0.00 267 ASP A CA 11
ATOM 18048 C C . ASP A 1 85 ? -7.675 7.114 7.746 1.00 0.00 267 ASP A C 11
ATOM 18049 O O . ASP A 1 85 ? -6.576 6.907 7.222 1.00 0.00 267 ASP A O 11
ATOM 18058 N N . PRO A 1 86 ? -8.599 7.902 7.166 1.00 0.00 268 PRO A N 11
ATOM 18059 C CA . PRO A 1 86 ? -8.280 8.777 6.055 1.00 0.00 268 PRO A CA 11
ATOM 18060 C C . PRO A 1 86 ? -7.377 9.886 6.580 1.00 0.00 268 PRO A C 11
ATOM 18061 O O . PRO A 1 86 ? -7.836 10.838 7.219 1.00 0.00 268 PRO A O 11
ATOM 18072 N N . GLU A 1 87 ? -6.077 9.714 6.380 1.00 0.00 269 GLU A N 11
ATOM 18073 C CA . GLU A 1 87 ? -5.059 10.652 6.797 1.00 0.00 269 GLU A CA 11
ATOM 18074 C C . GLU A 1 87 ? -5.055 11.821 5.809 1.00 0.00 269 GLU A C 11
ATOM 18075 O O . GLU A 1 87 ? -4.190 11.911 4.940 1.00 0.00 269 GLU A O 11
ATOM 18087 N N . CYS A 1 88 ? -6.067 12.684 5.880 1.00 0.00 270 CYS A N 11
ATOM 18088 C CA . CYS A 1 88 ? -6.247 13.788 4.950 1.00 0.00 270 CYS A CA 11
ATOM 18089 C C . CYS A 1 88 ? -5.612 15.060 5.513 1.00 0.00 270 CYS A C 11
ATOM 18090 O O . CYS A 1 88 ? -5.772 15.346 6.705 1.00 0.00 270 CYS A O 11
ATOM 18097 N N . HIS A 1 89 ? -4.945 15.834 4.653 1.00 0.00 271 HIS A N 11
ATOM 18098 C CA . HIS A 1 89 ? -4.556 17.231 4.822 1.00 0.00 271 HIS A CA 11
ATOM 18099 C C . HIS A 1 89 ? -3.807 17.651 3.552 1.00 0.00 271 HIS A C 11
ATOM 18100 O O . HIS A 1 89 ? -4.456 18.189 2.651 1.00 0.00 271 HIS A O 11
ATOM 18114 N N . LEU A 1 90 ? -2.486 17.436 3.453 1.00 0.00 272 LEU A N 11
ATOM 18115 C CA . LEU A 1 90 ? -1.671 18.004 2.369 1.00 0.00 272 LEU A CA 11
ATOM 18116 C C . LEU A 1 90 ? -0.509 17.093 1.953 1.00 0.00 272 LEU A C 11
ATOM 18117 O O . LEU A 1 90 ? -0.323 16.868 0.760 1.00 0.00 272 LEU A O 11
ATOM 18133 N N . PHE A 1 91 ? 0.255 16.553 2.904 1.00 0.00 273 PHE A N 11
ATOM 18134 C CA . PHE A 1 91 ? 1.508 15.814 2.716 1.00 0.00 273 PHE A CA 11
ATOM 18135 C C . PHE A 1 91 ? 1.310 14.297 2.909 1.00 0.00 273 PHE A C 11
ATOM 18136 O O . PHE A 1 91 ? 2.215 13.586 3.335 1.00 0.00 273 PHE A O 11
ATOM 18153 N N . TYR A 1 92 ? 0.098 13.803 2.650 1.00 0.00 274 TYR A N 11
ATOM 18154 C CA . TYR A 1 92 ? -0.434 12.479 2.980 1.00 0.00 274 TYR A CA 11
ATOM 18155 C C . TYR A 1 92 ? 0.189 11.303 2.186 1.00 0.00 274 TYR A C 11
ATOM 18156 O O . TYR A 1 92 ? -0.525 10.457 1.642 1.00 0.00 274 TYR A O 11
ATOM 18174 N N . ASN A 1 93 ? 1.512 11.239 2.084 1.00 0.00 275 ASN A N 11
ATOM 18175 C CA . ASN A 1 93 ? 2.259 10.531 1.048 1.00 0.00 275 ASN A CA 11
ATOM 18176 C C . ASN A 1 93 ? 2.285 8.996 1.186 1.00 0.00 275 ASN A C 11
ATOM 18177 O O . ASN A 1 93 ? 3.317 8.417 1.520 1.00 0.00 275 ASN A O 11
ATOM 18188 N N . GLU A 1 94 ? 1.170 8.310 0.927 1.00 0.00 276 GLU A N 11
ATOM 18189 C CA . GLU A 1 94 ? 1.048 6.884 1.244 1.00 0.00 276 GLU A CA 11
ATOM 18190 C C . GLU A 1 94 ? 1.770 5.981 0.234 1.00 0.00 276 GLU A C 11
ATOM 18191 O O . GLU A 1 94 ? 2.275 4.924 0.622 1.00 0.00 276 GLU A O 11
ATOM 18203 N N . GLN A 1 95 ? 1.815 6.361 -1.049 1.00 0.00 277 GLN A N 11
ATOM 18204 C CA . GLN A 1 95 ? 2.466 5.555 -2.087 1.00 0.00 277 GLN A CA 11
ATOM 18205 C C . GLN A 1 95 ? 3.960 5.488 -1.787 1.00 0.00 277 GLN A C 11
ATOM 18206 O O . GLN A 1 95 ? 4.609 6.534 -1.720 1.00 0.00 277 GLN A O 11
ATOM 18220 N N . GLN A 1 96 ? 4.478 4.283 -1.546 1.00 0.00 278 GLN A N 11
ATOM 18221 C CA . GLN A 1 96 ? 5.867 4.032 -1.192 1.00 0.00 278 GLN A CA 11
ATOM 18222 C C . GLN A 1 96 ? 6.207 2.634 -1.703 1.00 0.00 278 GLN A C 11
ATOM 18223 O O . GLN A 1 96 ? 6.899 2.501 -2.716 1.00 0.00 278 GLN A O 11
ATOM 18237 N N . GLU A 1 97 ? 5.690 1.600 -1.040 1.00 0.00 279 GLU A N 11
ATOM 18238 C CA . GLU A 1 97 ? 6.017 0.201 -1.269 1.00 0.00 279 GLU A CA 11
ATOM 18239 C C . GLU A 1 97 ? 4.705 -0.577 -1.325 1.00 0.00 279 GLU A C 11
ATOM 18240 O O . GLU A 1 97 ? 4.011 -0.688 -0.307 1.00 0.00 279 GLU A O 11
ATOM 18252 N N . ALA A 1 98 ? 4.359 -1.089 -2.507 1.00 0.00 280 ALA A N 11
ATOM 18253 C CA . ALA A 1 98 ? 3.237 -1.989 -2.701 1.00 0.00 280 ALA A CA 11
ATOM 18254 C C . ALA A 1 98 ? 3.536 -3.292 -1.967 1.00 0.00 280 ALA A C 11
ATOM 18255 O O . ALA A 1 98 ? 4.405 -4.058 -2.387 1.00 0.00 280 ALA A O 11
ATOM 18262 N N . ARG A 1 99 ? 2.809 -3.566 -0.884 1.00 0.00 281 ARG A N 11
ATOM 18263 C CA . ARG A 1 99 ? 2.808 -4.875 -0.238 1.00 0.00 281 ARG A CA 11
ATOM 18264 C C . ARG A 1 99 ? 2.350 -5.915 -1.252 1.00 0.00 281 ARG A C 11
ATOM 18265 O O . ARG A 1 99 ? 3.065 -6.875 -1.538 1.00 0.00 281 ARG A O 11
ATOM 18286 N N . GLY A 1 100 ? 1.197 -5.688 -1.873 1.00 0.00 282 GLY A N 11
ATOM 18287 C CA . GLY A 1 100 ? 0.803 -6.430 -3.053 1.00 0.00 282 GLY A CA 11
ATOM 18288 C C . GLY A 1 100 ? -0.464 -5.839 -3.631 1.00 0.00 282 GLY A C 11
ATOM 18289 O O . GLY A 1 100 ? -1.253 -5.236 -2.891 1.00 0.00 282 GLY A O 11
ATOM 18293 N N . VAL A 1 101 ? -0.668 -6.026 -4.930 1.00 0.00 283 VAL A N 11
ATOM 18294 C CA . VAL A 1 101 ? -1.807 -5.518 -5.679 1.00 0.00 283 VAL A CA 11
ATOM 18295 C C . VAL A 1 101 ? -2.204 -6.576 -6.708 1.00 0.00 283 VAL A C 11
ATOM 18296 O O . VAL A 1 101 ? -1.348 -7.315 -7.208 1.00 0.00 283 VAL A O 11
ATOM 18309 N N . HIS A 1 102 ? -3.490 -6.642 -7.043 1.00 0.00 284 HIS A N 11
ATOM 18310 C CA . HIS A 1 102 ? -3.977 -7.467 -8.142 1.00 0.00 284 HIS A CA 11
ATOM 18311 C C . HIS A 1 102 ? -3.577 -6.826 -9.468 1.00 0.00 284 HIS A C 11
ATOM 18312 O O . HIS A 1 102 ? -3.543 -5.598 -9.570 1.00 0.00 284 HIS A O 11
ATOM 18326 N N . THR A 1 103 ? -3.327 -7.653 -10.479 1.00 0.00 285 THR A N 11
ATOM 18327 C CA . THR A 1 103 ? -3.261 -7.279 -11.880 1.00 0.00 285 THR A CA 11
ATOM 18328 C C . THR A 1 103 ? -3.753 -8.491 -12.686 1.00 0.00 285 THR A C 11
ATOM 18329 O O . THR A 1 103 ? -2.960 -9.345 -13.091 1.00 0.00 285 THR A O 11
ATOM 18340 N N . GLN A 1 104 ? -5.060 -8.590 -12.926 1.00 0.00 286 GLN A N 11
ATOM 18341 C CA . GLN A 1 104 ? -5.613 -9.477 -13.938 1.00 0.00 286 GLN A CA 11
ATOM 18342 C C . GLN A 1 104 ? -6.819 -8.783 -14.570 1.00 0.00 286 GLN A C 11
ATOM 18343 O O . GLN A 1 104 ? -7.558 -8.080 -13.883 1.00 0.00 286 GLN A O 11
ATOM 18357 N N . ARG A 1 105 ? -7.050 -8.999 -15.868 1.00 0.00 287 ARG A N 11
ATOM 18358 C CA . ARG A 1 105 ? -8.240 -8.498 -16.555 1.00 0.00 287 ARG A CA 11
ATOM 18359 C C . ARG A 1 105 ? -9.473 -9.283 -16.097 1.00 0.00 287 ARG A C 11
ATOM 18360 O O . ARG A 1 105 ? -9.893 -10.258 -16.737 1.00 0.00 287 ARG A O 11
ATOM 18381 N N . MET A 1 106 ? -10.052 -8.844 -14.983 1.00 0.00 288 MET A N 11
ATOM 18382 C CA . MET A 1 106 ? -11.415 -9.149 -14.566 1.00 0.00 288 MET A CA 11
ATOM 18383 C C . MET A 1 106 ? -12.397 -8.450 -15.517 1.00 0.00 288 MET A C 11
ATOM 18384 O O . MET A 1 106 ? -12.006 -7.955 -16.579 1.00 0.00 288 MET A O 11
ATOM 18398 N N . GLN A 1 107 ? -13.691 -8.514 -15.218 1.00 0.00 289 GLN A N 11
ATOM 18399 C CA . GLN A 1 107 ? -14.756 -7.960 -16.037 1.00 0.00 289 GLN A CA 11
ATOM 18400 C C . GLN A 1 107 ? -15.329 -6.790 -15.263 1.00 0.00 289 GLN A C 11
ATOM 18401 O O . GLN A 1 107 ? -16.418 -6.922 -14.660 1.00 0.00 289 GLN A O 11
ATOM 18415 N N . GLY A 1 1 ? -48.642 7.679 6.885 1.00 0.00 183 GLY A N 12
ATOM 18416 C CA . GLY A 1 1 ? -48.673 9.048 7.403 1.00 0.00 183 GLY A CA 12
ATOM 18417 C C . GLY A 1 1 ? -47.247 9.405 7.753 1.00 0.00 183 GLY A C 12
ATOM 18418 O O . GLY A 1 1 ? -46.821 9.038 8.846 1.00 0.00 183 GLY A O 12
ATOM 18422 N N . PRO A 1 2 ? -46.489 9.971 6.807 1.00 0.00 184 PRO A N 12
ATOM 18423 C CA . PRO A 1 2 ? -45.039 9.836 6.782 1.00 0.00 184 PRO A CA 12
ATOM 18424 C C . PRO A 1 2 ? -44.323 10.781 7.759 1.00 0.00 184 PRO A C 12
ATOM 18425 O O . PRO A 1 2 ? -44.908 11.770 8.207 1.00 0.00 184 PRO A O 12
ATOM 18436 N N . PRO A 1 3 ? -43.047 10.503 8.072 1.00 0.00 185 PRO A N 12
ATOM 18437 C CA . PRO A 1 3 ? -42.179 11.424 8.792 1.00 0.00 185 PRO A CA 12
ATOM 18438 C C . PRO A 1 3 ? -41.630 12.508 7.836 1.00 0.00 185 PRO A C 12
ATOM 18439 O O . PRO A 1 3 ? -41.308 12.202 6.685 1.00 0.00 185 PRO A O 12
ATOM 18450 N N . PRO A 1 4 ? -41.505 13.773 8.274 1.00 0.00 186 PRO A N 12
ATOM 18451 C CA . PRO A 1 4 ? -41.050 14.874 7.426 1.00 0.00 186 PRO A CA 12
ATOM 18452 C C . PRO A 1 4 ? -39.521 14.926 7.302 1.00 0.00 186 PRO A C 12
ATOM 18453 O O . PRO A 1 4 ? -38.795 14.799 8.297 1.00 0.00 186 PRO A O 12
ATOM 18464 N N . ALA A 1 5 ? -39.039 15.219 6.093 1.00 0.00 187 ALA A N 12
ATOM 18465 C CA . ALA A 1 5 ? -37.631 15.346 5.752 1.00 0.00 187 ALA A CA 12
ATOM 18466 C C . ALA A 1 5 ? -37.289 16.801 5.411 1.00 0.00 187 ALA A C 12
ATOM 18467 O O . ALA A 1 5 ? -37.455 17.240 4.269 1.00 0.00 187 ALA A O 12
ATOM 18474 N N . ARG A 1 6 ? -36.834 17.590 6.391 1.00 0.00 188 ARG A N 12
ATOM 18475 C CA . ARG A 1 6 ? -36.367 18.961 6.121 1.00 0.00 188 ARG A CA 12
ATOM 18476 C C . ARG A 1 6 ? -34.996 18.964 5.455 1.00 0.00 188 ARG A C 12
ATOM 18477 O O . ARG A 1 6 ? -34.861 19.580 4.392 1.00 0.00 188 ARG A O 12
ATOM 18498 N N . THR A 1 7 ? -33.980 18.348 6.061 1.00 0.00 189 THR A N 12
ATOM 18499 C CA . THR A 1 7 ? -32.637 18.359 5.492 1.00 0.00 189 THR A CA 12
ATOM 18500 C C . THR A 1 7 ? -32.610 17.434 4.264 1.00 0.00 189 THR A C 12
ATOM 18501 O O . THR A 1 7 ? -33.090 16.306 4.373 1.00 0.00 189 THR A O 12
ATOM 18512 N N . PRO A 1 8 ? -32.007 17.832 3.130 1.00 0.00 190 PRO A N 12
ATOM 18513 C CA . PRO A 1 8 ? -31.852 16.948 1.978 1.00 0.00 190 PRO A CA 12
ATOM 18514 C C . PRO A 1 8 ? -30.956 15.738 2.289 1.00 0.00 190 PRO A C 12
ATOM 18515 O O . PRO A 1 8 ? -31.198 14.662 1.750 1.00 0.00 190 PRO A O 12
ATOM 18526 N N . CYS A 1 9 ? -29.980 15.873 3.201 1.00 0.00 191 CYS A N 12
ATOM 18527 C CA . CYS A 1 9 ? -29.233 14.749 3.757 1.00 0.00 191 CYS A CA 12
ATOM 18528 C C . CYS A 1 9 ? -30.181 13.679 4.298 1.00 0.00 191 CYS A C 12
ATOM 18529 O O . CYS A 1 9 ? -30.026 12.503 3.983 1.00 0.00 191 CYS A O 12
ATOM 18536 N N . GLN A 1 10 ? -31.118 14.104 5.152 1.00 0.00 192 GLN A N 12
ATOM 18537 C CA . GLN A 1 10 ? -32.079 13.224 5.786 1.00 0.00 192 GLN A CA 12
ATOM 18538 C C . GLN A 1 10 ? -32.964 12.616 4.698 1.00 0.00 192 GLN A C 12
ATOM 18539 O O . GLN A 1 10 ? -33.131 11.402 4.683 1.00 0.00 192 GLN A O 12
ATOM 18553 N N . GLN A 1 11 ? -33.443 13.429 3.750 1.00 0.00 193 GLN A N 12
ATOM 18554 C CA . GLN A 1 11 ? -34.310 12.971 2.671 1.00 0.00 193 GLN A CA 12
ATOM 18555 C C . GLN A 1 11 ? -33.632 11.875 1.835 1.00 0.00 193 GLN A C 12
ATOM 18556 O O . GLN A 1 11 ? -34.327 10.982 1.357 1.00 0.00 193 GLN A O 12
ATOM 18570 N N . GLU A 1 12 ? -32.301 11.895 1.673 1.00 0.00 194 GLU A N 12
ATOM 18571 C CA . GLU A 1 12 ? -31.589 10.783 1.050 1.00 0.00 194 GLU A CA 12
ATOM 18572 C C . GLU A 1 12 ? -31.486 9.592 2.001 1.00 0.00 194 GLU A C 12
ATOM 18573 O O . GLU A 1 12 ? -31.778 8.471 1.596 1.00 0.00 194 GLU A O 12
ATOM 18585 N N . LEU A 1 13 ? -31.038 9.818 3.240 1.00 0.00 195 LEU A N 12
ATOM 18586 C CA . LEU A 1 13 ? -30.790 8.771 4.232 1.00 0.00 195 LEU A CA 12
ATOM 18587 C C . LEU A 1 13 ? -32.053 7.950 4.465 1.00 0.00 195 LEU A C 12
ATOM 18588 O O . LEU A 1 13 ? -31.984 6.735 4.644 1.00 0.00 195 LEU A O 12
ATOM 18604 N N . ASP A 1 14 ? -33.200 8.618 4.452 1.00 0.00 196 ASP A N 12
ATOM 18605 C CA . ASP A 1 14 ? -34.489 7.997 4.730 1.00 0.00 196 ASP A CA 12
ATOM 18606 C C . ASP A 1 14 ? -34.860 7.036 3.601 1.00 0.00 196 ASP A C 12
ATOM 18607 O O . ASP A 1 14 ? -35.365 5.947 3.864 1.00 0.00 196 ASP A O 12
ATOM 18616 N N . GLN A 1 15 ? -34.528 7.386 2.350 1.00 0.00 197 GLN A N 12
ATOM 18617 C CA . GLN A 1 15 ? -34.671 6.501 1.200 1.00 0.00 197 GLN A CA 12
ATOM 18618 C C . GLN A 1 15 ? -33.708 5.311 1.289 1.00 0.00 197 GLN A C 12
ATOM 18619 O O . GLN A 1 15 ? -34.094 4.215 0.877 1.00 0.00 197 GLN A O 12
ATOM 18633 N N . VAL A 1 16 ? -32.469 5.508 1.767 1.00 0.00 198 VAL A N 12
ATOM 18634 C CA . VAL A 1 16 ? -31.530 4.398 1.967 1.00 0.00 198 VAL A CA 12
ATOM 18635 C C . VAL A 1 16 ? -32.176 3.417 2.937 1.00 0.00 198 VAL A C 12
ATOM 18636 O O . VAL A 1 16 ? -32.247 2.218 2.651 1.00 0.00 198 VAL A O 12
ATOM 18649 N N . LEU A 1 17 ? -32.629 3.916 4.079 1.00 0.00 199 LEU A N 12
ATOM 18650 C CA . LEU A 1 17 ? -33.129 3.092 5.161 1.00 0.00 199 LEU A CA 12
ATOM 18651 C C . LEU A 1 17 ? -34.389 2.358 4.705 1.00 0.00 199 LEU A C 12
ATOM 18652 O O . LEU A 1 17 ? -34.480 1.144 4.857 1.00 0.00 199 LEU A O 12
ATOM 18668 N N . GLU A 1 18 ? -35.323 3.065 4.059 1.00 0.00 200 GLU A N 12
ATOM 18669 C CA . GLU A 1 18 ? -36.532 2.451 3.524 1.00 0.00 200 GLU A CA 12
ATOM 18670 C C . GLU A 1 18 ? -36.187 1.374 2.478 1.00 0.00 200 GLU A C 12
ATOM 18671 O O . GLU A 1 18 ? -36.830 0.321 2.461 1.00 0.00 200 GLU A O 12
ATOM 18683 N N . ARG A 1 19 ? -35.153 1.559 1.643 1.00 0.00 201 ARG A N 12
ATOM 18684 C CA . ARG A 1 19 ? -34.719 0.510 0.713 1.00 0.00 201 ARG A CA 12
ATOM 18685 C C . ARG A 1 19 ? -34.161 -0.693 1.472 1.00 0.00 201 ARG A C 12
ATOM 18686 O O . ARG A 1 19 ? -34.502 -1.829 1.144 1.00 0.00 201 ARG A O 12
ATOM 18707 N N . ILE A 1 20 ? -33.284 -0.474 2.448 1.00 0.00 202 ILE A N 12
ATOM 18708 C CA . ILE A 1 20 ? -32.698 -1.544 3.255 1.00 0.00 202 ILE A CA 12
ATOM 18709 C C . ILE A 1 20 ? -33.830 -2.323 3.948 1.00 0.00 202 ILE A C 12
ATOM 18710 O O . ILE A 1 20 ? -33.769 -3.549 4.050 1.00 0.00 202 ILE A O 12
ATOM 18726 N N . SER A 1 21 ? -34.902 -1.641 4.349 1.00 0.00 203 SER A N 12
ATOM 18727 C CA . SER A 1 21 ? -36.086 -2.240 4.945 1.00 0.00 203 SER A CA 12
ATOM 18728 C C . SER A 1 21 ? -36.876 -3.057 3.899 1.00 0.00 203 SER A C 12
ATOM 18729 O O . SER A 1 21 ? -37.407 -4.125 4.222 1.00 0.00 203 SER A O 12
ATOM 18737 N N . THR A 1 22 ? -36.941 -2.609 2.642 1.00 0.00 204 THR A N 12
ATOM 18738 C CA . THR A 1 22 ? -37.588 -3.327 1.546 1.00 0.00 204 THR A CA 12
ATOM 18739 C C . THR A 1 22 ? -36.782 -4.569 1.124 1.00 0.00 204 THR A C 12
ATOM 18740 O O . THR A 1 22 ? -37.370 -5.567 0.700 1.00 0.00 204 THR A O 12
ATOM 18751 N N . MET A 1 23 ? -35.451 -4.532 1.191 1.00 0.00 205 MET A N 12
ATOM 18752 C CA . MET A 1 23 ? -34.587 -5.608 0.747 1.00 0.00 205 MET A CA 12
ATOM 18753 C C . MET A 1 23 ? -34.502 -6.662 1.847 1.00 0.00 205 MET A C 12
ATOM 18754 O O . MET A 1 23 ? -33.855 -6.471 2.875 1.00 0.00 205 MET A O 12
ATOM 18768 N N . ARG A 1 24 ? -35.192 -7.778 1.638 1.00 0.00 206 ARG A N 12
ATOM 18769 C CA . ARG A 1 24 ? -35.172 -8.914 2.560 1.00 0.00 206 ARG A CA 12
ATOM 18770 C C . ARG A 1 24 ? -33.786 -9.533 2.535 1.00 0.00 206 ARG A C 12
ATOM 18771 O O . ARG A 1 24 ? -33.373 -10.035 1.490 1.00 0.00 206 ARG A O 12
ATOM 18792 N N . LEU A 1 25 ? -33.095 -9.504 3.679 1.00 0.00 207 LEU A N 12
ATOM 18793 C CA . LEU A 1 25 ? -31.776 -10.105 3.865 1.00 0.00 207 LEU A CA 12
ATOM 18794 C C . LEU A 1 25 ? -31.682 -11.529 3.307 1.00 0.00 207 LEU A C 12
ATOM 18795 O O . LEU A 1 25 ? -30.702 -11.805 2.613 1.00 0.00 207 LEU A O 12
ATOM 18811 N N . PRO A 1 26 ? -32.632 -12.447 3.573 1.00 0.00 208 PRO A N 12
ATOM 18812 C CA . PRO A 1 26 ? -32.647 -13.733 2.900 1.00 0.00 208 PRO A CA 12
ATOM 18813 C C . PRO A 1 26 ? -33.195 -13.575 1.483 1.00 0.00 208 PRO A C 12
ATOM 18814 O O . PRO A 1 26 ? -34.390 -13.773 1.242 1.00 0.00 208 PRO A O 12
ATOM 18825 N N . ASP A 1 27 ? -32.314 -13.240 0.545 1.00 0.00 209 ASP A N 12
ATOM 18826 C CA . ASP A 1 27 ? -32.545 -13.470 -0.879 1.00 0.00 209 ASP A CA 12
ATOM 18827 C C . ASP A 1 27 ? -32.411 -14.978 -1.098 1.00 0.00 209 ASP A C 12
ATOM 18828 O O . ASP A 1 27 ? -31.324 -15.529 -1.260 1.00 0.00 209 ASP A O 12
ATOM 18837 N N . GLU A 1 28 ? -33.533 -15.687 -0.985 1.00 0.00 210 GLU A N 12
ATOM 18838 C CA . GLU A 1 28 ? -33.578 -17.138 -1.144 1.00 0.00 210 GLU A CA 12
ATOM 18839 C C . GLU A 1 28 ? -33.266 -17.526 -2.597 1.00 0.00 210 GLU A C 12
ATOM 18840 O O . GLU A 1 28 ? -32.688 -18.593 -2.831 1.00 0.00 210 GLU A O 12
ATOM 18852 N N . ARG A 1 29 ? -33.640 -16.663 -3.555 1.00 0.00 211 ARG A N 12
ATOM 18853 C CA . ARG A 1 29 ? -33.305 -16.667 -4.981 1.00 0.00 211 ARG A CA 12
ATOM 18854 C C . ARG A 1 29 ? -33.782 -15.314 -5.508 1.00 0.00 211 ARG A C 12
ATOM 18855 O O . ARG A 1 29 ? -34.970 -15.183 -5.829 1.00 0.00 211 ARG A O 12
ATOM 18876 N N . GLY A 1 30 ? -32.912 -14.308 -5.545 1.00 0.00 212 GLY A N 12
ATOM 18877 C CA . GLY A 1 30 ? -33.306 -12.914 -5.712 1.00 0.00 212 GLY A CA 12
ATOM 18878 C C . GLY A 1 30 ? -32.094 -12.060 -6.097 1.00 0.00 212 GLY A C 12
ATOM 18879 O O . GLY A 1 30 ? -31.251 -12.536 -6.862 1.00 0.00 212 GLY A O 12
ATOM 18883 N N . PRO A 1 31 ? -32.010 -10.798 -5.652 1.00 0.00 213 PRO A N 12
ATOM 18884 C CA . PRO A 1 31 ? -30.808 -9.989 -5.774 1.00 0.00 213 PRO A CA 12
ATOM 18885 C C . PRO A 1 31 ? -29.815 -10.349 -4.659 1.00 0.00 213 PRO A C 12
ATOM 18886 O O . PRO A 1 31 ? -30.054 -10.041 -3.493 1.00 0.00 213 PRO A O 12
ATOM 18897 N N . LEU A 1 32 ? -28.676 -10.950 -5.016 1.00 0.00 214 LEU A N 12
ATOM 18898 C CA . LEU A 1 32 ? -27.522 -11.023 -4.120 1.00 0.00 214 LEU A CA 12
ATOM 18899 C C . LEU A 1 32 ? -27.113 -9.591 -3.770 1.00 0.00 214 LEU A C 12
ATOM 18900 O O . LEU A 1 32 ? -27.100 -8.720 -4.647 1.00 0.00 214 LEU A O 12
ATOM 18916 N N . GLU A 1 33 ? -26.719 -9.339 -2.524 1.00 0.00 215 GLU A N 12
ATOM 18917 C CA . GLU A 1 33 ? -26.512 -8.000 -1.975 1.00 0.00 215 GLU A CA 12
ATOM 18918 C C . GLU A 1 33 ? -25.332 -8.043 -0.991 1.00 0.00 215 GLU A C 12
ATOM 18919 O O . GLU A 1 33 ? -25.524 -7.863 0.214 1.00 0.00 215 GLU A O 12
ATOM 18931 N N . HIS A 1 34 ? -24.110 -8.322 -1.471 1.00 0.00 216 HIS A N 12
ATOM 18932 C CA . HIS A 1 34 ? -22.950 -8.537 -0.590 1.00 0.00 216 HIS A CA 12
ATOM 18933 C C . HIS A 1 34 ? -21.657 -7.930 -1.129 1.00 0.00 216 HIS A C 12
ATOM 18934 O O . HIS A 1 34 ? -20.855 -7.398 -0.358 1.00 0.00 216 HIS A O 12
ATOM 18948 N N . LEU A 1 35 ? -21.411 -8.044 -2.438 1.00 0.00 217 LEU A N 12
ATOM 18949 C CA . LEU A 1 35 ? -20.181 -7.531 -3.032 1.00 0.00 217 LEU A CA 12
ATOM 18950 C C . LEU A 1 35 ? -20.272 -6.009 -3.165 1.00 0.00 217 LEU A C 12
ATOM 18951 O O . LEU A 1 35 ? -19.291 -5.304 -2.910 1.00 0.00 217 LEU A O 12
ATOM 18967 N N . TYR A 1 36 ? -21.457 -5.505 -3.519 1.00 0.00 218 TYR A N 12
ATOM 18968 C CA . TYR A 1 36 ? -21.776 -4.086 -3.578 1.00 0.00 218 TYR A CA 12
ATOM 18969 C C . TYR A 1 36 ? -21.488 -3.462 -2.213 1.00 0.00 218 TYR A C 12
ATOM 18970 O O . TYR A 1 36 ? -22.054 -3.876 -1.197 1.00 0.00 218 TYR A O 12
ATOM 18988 N N . SER A 1 37 ? -20.555 -2.519 -2.178 1.00 0.00 219 SER A N 12
ATOM 18989 C CA . SER A 1 37 ? -20.119 -1.859 -0.968 1.00 0.00 219 SER A CA 12
ATOM 18990 C C . SER A 1 37 ? -21.193 -0.909 -0.449 1.00 0.00 219 SER A C 12
ATOM 18991 O O . SER A 1 37 ? -21.721 -0.082 -1.199 1.00 0.00 219 SER A O 12
ATOM 18999 N N . LEU A 1 38 ? -21.483 -1.001 0.849 1.00 0.00 220 LEU A N 12
ATOM 19000 C CA . LEU A 1 38 ? -22.527 -0.225 1.500 1.00 0.00 220 LEU A CA 12
ATOM 19001 C C . LEU A 1 38 ? -21.894 1.030 2.093 1.00 0.00 220 LEU A C 12
ATOM 19002 O O . LEU A 1 38 ? -20.752 1.006 2.557 1.00 0.00 220 LEU A O 12
ATOM 19018 N N . HIS A 1 39 ? -22.647 2.124 2.088 1.00 0.00 221 HIS A N 12
ATOM 19019 C CA . HIS A 1 39 ? -22.362 3.317 2.856 1.00 0.00 221 HIS A CA 12
ATOM 19020 C C . HIS A 1 39 ? -23.715 3.873 3.291 1.00 0.00 221 HIS A C 12
ATOM 19021 O O . HIS A 1 39 ? -24.504 4.316 2.454 1.00 0.00 221 HIS A O 12
ATOM 19035 N N . ILE A 1 40 ? -24.009 3.821 4.588 1.00 0.00 222 ILE A N 12
ATOM 19036 C CA . ILE A 1 40 ? -25.076 4.616 5.185 1.00 0.00 222 ILE A CA 12
ATOM 19037 C C . ILE A 1 40 ? -24.469 6.007 5.426 1.00 0.00 222 ILE A C 12
ATOM 19038 O O . ILE A 1 40 ? -23.434 6.083 6.098 1.00 0.00 222 ILE A O 12
ATOM 19054 N N . PRO A 1 41 ? -25.021 7.106 4.879 1.00 0.00 223 PRO A N 12
ATOM 19055 C CA . PRO A 1 41 ? -24.530 8.448 5.178 1.00 0.00 223 PRO A CA 12
ATOM 19056 C C . PRO A 1 41 ? -24.812 8.791 6.645 1.00 0.00 223 PRO A C 12
ATOM 19057 O O . PRO A 1 41 ? -25.808 8.339 7.212 1.00 0.00 223 PRO A O 12
ATOM 19068 N N . ASN A 1 42 ? -23.941 9.583 7.272 1.00 0.00 224 ASN A N 12
ATOM 19069 C CA . ASN A 1 42 ? -24.076 10.027 8.649 1.00 0.00 224 ASN A CA 12
ATOM 19070 C C . ASN A 1 42 ? -24.278 11.536 8.696 1.00 0.00 224 ASN A C 12
ATOM 19071 O O . ASN A 1 42 ? -23.357 12.282 8.332 1.00 0.00 224 ASN A O 12
ATOM 19082 N N . CYS A 1 43 ? -25.451 11.956 9.173 1.00 0.00 225 CYS A N 12
ATOM 19083 C CA . CYS A 1 43 ? -25.768 13.332 9.509 1.00 0.00 225 CYS A CA 12
ATOM 19084 C C . CYS A 1 43 ? -25.985 13.486 11.011 1.00 0.00 225 CYS A C 12
ATOM 19085 O O . CYS A 1 43 ? -26.432 12.554 11.685 1.00 0.00 225 CYS A O 12
ATOM 19092 N N . ASP A 1 44 ? -25.744 14.691 11.526 1.00 0.00 226 ASP A N 12
ATOM 19093 C CA . ASP A 1 44 ? -26.101 15.035 12.902 1.00 0.00 226 ASP A CA 12
ATOM 19094 C C . ASP A 1 44 ? -27.615 15.094 13.107 1.00 0.00 226 ASP A C 12
ATOM 19095 O O . ASP A 1 44 ? -28.385 14.958 12.152 1.00 0.00 226 ASP A O 12
ATOM 19104 N N . LYS A 1 45 ? -28.053 15.324 14.354 1.00 0.00 227 LYS A N 12
ATOM 19105 C CA . LYS A 1 45 ? -29.476 15.284 14.709 1.00 0.00 227 LYS A CA 12
ATOM 19106 C C . LYS A 1 45 ? -30.279 16.287 13.895 1.00 0.00 227 LYS A C 12
ATOM 19107 O O . LYS A 1 45 ? -31.322 15.925 13.354 1.00 0.00 227 LYS A O 12
ATOM 19126 N N . HIS A 1 46 ? -29.792 17.526 13.768 1.00 0.00 228 HIS A N 12
ATOM 19127 C CA . HIS A 1 46 ? -30.510 18.541 13.006 1.00 0.00 228 HIS A CA 12
ATOM 19128 C C . HIS A 1 46 ? -30.126 18.473 11.524 1.00 0.00 228 HIS A C 12
ATOM 19129 O O . HIS A 1 46 ? -30.741 19.165 10.715 1.00 0.00 228 HIS A O 12
ATOM 19143 N N . GLY A 1 47 ? -29.175 17.617 11.138 1.00 0.00 229 GLY A N 12
ATOM 19144 C CA . GLY A 1 47 ? -28.861 17.356 9.747 1.00 0.00 229 GLY A CA 12
ATOM 19145 C C . GLY A 1 47 ? -27.736 18.276 9.309 1.00 0.00 229 GLY A C 12
ATOM 19146 O O . GLY A 1 47 ? -27.981 19.433 8.947 1.00 0.00 229 GLY A O 12
ATOM 19150 N N . LEU A 1 48 ? -26.512 17.766 9.403 1.00 0.00 230 LEU A N 12
ATOM 19151 C CA . LEU A 1 48 ? -25.274 18.303 8.855 1.00 0.00 230 LEU A CA 12
ATOM 19152 C C . LEU A 1 48 ? -24.434 17.075 8.525 1.00 0.00 230 LEU A C 12
ATOM 19153 O O . LEU A 1 48 ? -24.343 16.194 9.384 1.00 0.00 230 LEU A O 12
ATOM 19169 N N . TYR A 1 49 ? -23.871 16.986 7.316 1.00 0.00 231 TYR A N 12
ATOM 19170 C CA . TYR A 1 49 ? -22.981 15.887 6.937 1.00 0.00 231 TYR A CA 12
ATOM 19171 C C . TYR A 1 49 ? -21.775 15.886 7.878 1.00 0.00 231 TYR A C 12
ATOM 19172 O O . TYR A 1 49 ? -21.083 16.900 7.976 1.00 0.00 231 TYR A O 12
ATOM 19190 N N . ASN A 1 50 ? -21.507 14.750 8.530 1.00 0.00 232 ASN A N 12
ATOM 19191 C CA . ASN A 1 50 ? -20.234 14.515 9.214 1.00 0.00 232 ASN A CA 12
ATOM 19192 C C . ASN A 1 50 ? -19.116 14.632 8.180 1.00 0.00 232 ASN A C 12
ATOM 19193 O O . ASN A 1 50 ? -19.254 14.104 7.069 1.00 0.00 232 ASN A O 12
ATOM 19204 N N . LEU A 1 51 ? -18.027 15.335 8.508 1.00 0.00 233 LEU A N 12
ATOM 19205 C CA . LEU A 1 51 ? -16.964 15.633 7.577 1.00 0.00 233 LEU A CA 12
ATOM 19206 C C . LEU A 1 51 ? -16.072 14.419 7.324 1.00 0.00 233 LEU A C 12
ATOM 19207 O O . LEU A 1 51 ? -15.121 14.524 6.560 1.00 0.00 233 LEU A O 12
ATOM 19223 N N . LYS A 1 52 ? -16.362 13.264 7.923 1.00 0.00 234 LYS A N 12
ATOM 19224 C CA . LYS A 1 52 ? -15.692 12.000 7.682 1.00 0.00 234 LYS A CA 12
ATOM 19225 C C . LYS A 1 52 ? -16.783 10.968 7.468 1.00 0.00 234 LYS A C 12
ATOM 19226 O O . LYS A 1 52 ? -17.769 10.956 8.210 1.00 0.00 234 LYS A O 12
ATOM 19245 N N . GLN A 1 53 ? -16.630 10.089 6.485 1.00 0.00 235 GLN A N 12
ATOM 19246 C CA . GLN A 1 53 ? -17.569 9.009 6.223 1.00 0.00 235 GLN A CA 12
ATOM 19247 C C . GLN A 1 53 ? -16.740 7.790 5.833 1.00 0.00 235 GLN A C 12
ATOM 19248 O O . GLN A 1 53 ? -15.605 7.965 5.388 1.00 0.00 235 GLN A O 12
ATOM 19262 N N . CYS A 1 54 ? -17.300 6.589 5.987 1.00 0.00 236 CYS A N 12
ATOM 19263 C CA . CYS A 1 54 ? -16.655 5.315 5.682 1.00 0.00 236 CYS A CA 12
ATOM 19264 C C . CYS A 1 54 ? -17.466 4.523 4.660 1.00 0.00 236 CYS A C 12
ATOM 19265 O O . CYS A 1 54 ? -18.675 4.726 4.520 1.00 0.00 236 CYS A O 12
ATOM 19272 N N . LYS A 1 55 ? -16.815 3.563 4.005 1.00 0.00 237 LYS A N 12
ATOM 19273 C CA . LYS A 1 55 ? -17.439 2.548 3.166 1.00 0.00 237 LYS A CA 12
ATOM 19274 C C . LYS A 1 55 ? -17.278 1.215 3.896 1.00 0.00 237 LYS A C 12
ATOM 19275 O O . LYS A 1 55 ? -16.317 1.032 4.644 1.00 0.00 237 LYS A O 12
ATOM 19294 N N . MET A 1 56 ? -18.247 0.317 3.741 1.00 0.00 238 MET A N 12
ATOM 19295 C CA . MET A 1 56 ? -18.411 -0.864 4.568 1.00 0.00 238 MET A CA 12
ATOM 19296 C C . MET A 1 56 ? -18.636 -2.063 3.646 1.00 0.00 238 MET A C 12
ATOM 19297 O O . MET A 1 56 ? -19.571 -2.046 2.842 1.00 0.00 238 MET A O 12
ATOM 19311 N N . SER A 1 57 ? -17.794 -3.091 3.764 1.00 0.00 239 SER A N 12
ATOM 19312 C CA . SER A 1 57 ? -18.015 -4.394 3.151 1.00 0.00 239 SER A CA 12
ATOM 19313 C C . SER A 1 57 ? -17.512 -5.478 4.099 1.00 0.00 239 SER A C 12
ATOM 19314 O O . SER A 1 57 ? -18.289 -5.922 4.939 1.00 0.00 239 SER A O 12
ATOM 19322 N N . LEU A 1 58 ? -16.228 -5.853 4.016 1.00 0.00 240 LEU A N 12
ATOM 19323 C CA . LEU A 1 58 ? -15.614 -7.026 4.645 1.00 0.00 240 LEU A CA 12
ATOM 19324 C C . LEU A 1 58 ? -16.031 -7.102 6.117 1.00 0.00 240 LEU A C 12
ATOM 19325 O O . LEU A 1 58 ? -15.601 -6.257 6.910 1.00 0.00 240 LEU A O 12
ATOM 19341 N N . ASN A 1 59 ? -16.956 -8.002 6.456 1.00 0.00 241 ASN A N 12
ATOM 19342 C CA . ASN A 1 59 ? -17.780 -7.846 7.649 1.00 0.00 241 ASN A CA 12
ATOM 19343 C C . ASN A 1 59 ? -16.935 -7.925 8.915 1.00 0.00 241 ASN A C 12
ATOM 19344 O O . ASN A 1 59 ? -16.091 -8.813 9.053 1.00 0.00 241 ASN A O 12
ATOM 19355 N N . GLY A 1 60 ? -17.154 -7.002 9.849 1.00 0.00 242 GLY A N 12
ATOM 19356 C CA . GLY A 1 60 ? -16.422 -6.921 11.107 1.00 0.00 242 GLY A CA 12
ATOM 19357 C C . GLY A 1 60 ? -15.051 -6.259 10.951 1.00 0.00 242 GLY A C 12
ATOM 19358 O O . GLY A 1 60 ? -14.514 -5.752 11.939 1.00 0.00 242 GLY A O 12
ATOM 19362 N N . GLN A 1 61 ? -14.462 -6.217 9.752 1.00 0.00 243 GLN A N 12
ATOM 19363 C CA . GLN A 1 61 ? -13.213 -5.505 9.501 1.00 0.00 243 GLN A CA 12
ATOM 19364 C C . GLN A 1 61 ? -13.508 -4.008 9.492 1.00 0.00 243 GLN A C 12
ATOM 19365 O O . GLN A 1 61 ? -14.533 -3.602 8.929 1.00 0.00 243 GLN A O 12
ATOM 19379 N N . ARG A 1 62 ? -12.636 -3.193 10.100 1.00 0.00 244 ARG A N 12
ATOM 19380 C CA . ARG A 1 62 ? -12.821 -1.741 10.113 1.00 0.00 244 ARG A CA 12
ATOM 19381 C C . ARG A 1 62 ? -12.738 -1.242 8.674 1.00 0.00 244 ARG A C 12
ATOM 19382 O O . ARG A 1 62 ? -11.669 -1.354 8.067 1.00 0.00 244 ARG A O 12
ATOM 19403 N N . GLY A 1 63 ? -13.855 -0.772 8.117 1.00 0.00 245 GLY A N 12
ATOM 19404 C CA . GLY A 1 63 ? -13.873 -0.260 6.755 1.00 0.00 245 GLY A CA 12
ATOM 19405 C C . GLY A 1 63 ? -13.152 1.082 6.683 1.00 0.00 245 GLY A C 12
ATOM 19406 O O . GLY A 1 63 ? -12.939 1.747 7.705 1.00 0.00 245 GLY A O 12
ATOM 19410 N N . GLU A 1 64 ? -12.784 1.482 5.471 1.00 0.00 246 GLU A N 12
ATOM 19411 C CA . GLU A 1 64 ? -11.997 2.675 5.225 1.00 0.00 246 GLU A CA 12
ATOM 19412 C C . GLU A 1 64 ? -12.879 3.925 5.206 1.00 0.00 246 GLU A C 12
ATOM 19413 O O . GLU A 1 64 ? -14.035 3.860 4.785 1.00 0.00 246 GLU A O 12
ATOM 19425 N N . CYS A 1 65 ? -12.311 5.065 5.612 1.00 0.00 247 CYS A N 12
ATOM 19426 C CA . CYS A 1 65 ? -12.942 6.383 5.629 1.00 0.00 247 CYS A CA 12
ATOM 19427 C C . CYS A 1 65 ? -12.181 7.385 4.768 1.00 0.00 247 CYS A C 12
ATOM 19428 O O . CYS A 1 65 ? -10.984 7.218 4.521 1.00 0.00 247 CYS A O 12
ATOM 19435 N N . TRP A 1 66 ? -12.855 8.481 4.420 1.00 0.00 248 TRP A N 12
ATOM 19436 C CA . TRP A 1 66 ? -12.277 9.679 3.831 1.00 0.00 248 TRP A CA 12
ATOM 19437 C C . TRP A 1 66 ? -12.732 10.844 4.705 1.00 0.00 248 TRP A C 12
ATOM 19438 O O . TRP A 1 66 ? -13.646 10.687 5.523 1.00 0.00 248 TRP A O 12
ATOM 19459 N N . CYS A 1 67 ? -12.147 12.017 4.485 1.00 0.00 249 CYS A N 12
ATOM 19460 C CA . CYS A 1 67 ? -12.697 13.274 4.957 1.00 0.00 249 CYS A CA 12
ATOM 19461 C C . CYS A 1 67 ? -13.347 13.943 3.744 1.00 0.00 249 CYS A C 12
ATOM 19462 O O . CYS A 1 67 ? -13.005 13.623 2.596 1.00 0.00 249 CYS A O 12
ATOM 19469 N N . VAL A 1 68 ? -14.268 14.877 3.974 1.00 0.00 250 VAL A N 12
ATOM 19470 C CA . VAL A 1 68 ? -14.976 15.572 2.908 1.00 0.00 250 VAL A CA 12
ATOM 19471 C C . VAL A 1 68 ? -14.534 17.031 2.963 1.00 0.00 250 VAL A C 12
ATOM 19472 O O . VAL A 1 68 ? -14.446 17.619 4.043 1.00 0.00 250 VAL A O 12
ATOM 19485 N N . ASN A 1 69 ? -14.193 17.608 1.815 1.00 0.00 251 ASN A N 12
ATOM 19486 C CA . ASN A 1 69 ? -13.824 19.017 1.737 1.00 0.00 251 ASN A CA 12
ATOM 19487 C C . ASN A 1 69 ? -15.114 19.832 1.532 1.00 0.00 251 ASN A C 12
ATOM 19488 O O . ASN A 1 69 ? -15.448 20.618 2.415 1.00 0.00 251 ASN A O 12
ATOM 19499 N N . PRO A 1 70 ? -15.909 19.622 0.461 1.00 0.00 252 PRO A N 12
ATOM 19500 C CA . PRO A 1 70 ? -17.208 20.274 0.307 1.00 0.00 252 PRO A CA 12
ATOM 19501 C C . PRO A 1 70 ? -18.307 19.670 1.205 1.00 0.00 252 PRO A C 12
ATOM 19502 O O . PRO A 1 70 ? -18.082 18.707 1.950 1.00 0.00 252 PRO A O 12
ATOM 19513 N N . ASN A 1 71 ? -19.525 20.192 1.092 1.00 0.00 253 ASN A N 12
ATOM 19514 C CA . ASN A 1 71 ? -20.649 20.023 2.039 1.00 0.00 253 ASN A CA 12
ATOM 19515 C C . ASN A 1 71 ? -21.507 18.805 1.695 1.00 0.00 253 ASN A C 12
ATOM 19516 O O . ASN A 1 71 ? -22.431 18.452 2.434 1.00 0.00 253 ASN A O 12
ATOM 19527 N N . THR A 1 72 ? -21.271 18.230 0.520 1.00 0.00 254 THR A N 12
ATOM 19528 C CA . THR A 1 72 ? -22.054 17.173 -0.086 1.00 0.00 254 THR A CA 12
ATOM 19529 C C . THR A 1 72 ? -21.393 15.802 0.119 1.00 0.00 254 THR A C 12
ATOM 19530 O O . THR A 1 72 ? -22.073 14.781 0.037 1.00 0.00 254 THR A O 12
ATOM 19541 N N . GLY A 1 73 ? -20.066 15.766 0.318 1.00 0.00 255 GLY A N 12
ATOM 19542 C CA . GLY A 1 73 ? -19.256 14.558 0.433 1.00 0.00 255 GLY A CA 12
ATOM 19543 C C . GLY A 1 73 ? -19.276 13.653 -0.802 1.00 0.00 255 GLY A C 12
ATOM 19544 O O . GLY A 1 73 ? -18.777 12.529 -0.751 1.00 0.00 255 GLY A O 12
ATOM 19548 N N . LYS A 1 74 ? -19.865 14.088 -1.920 1.00 0.00 256 LYS A N 12
ATOM 19549 C CA . LYS A 1 74 ? -20.212 13.136 -2.990 1.00 0.00 256 LYS A CA 12
ATOM 19550 C C . LYS A 1 74 ? -19.053 12.781 -3.925 1.00 0.00 256 LYS A C 12
ATOM 19551 O O . LYS A 1 74 ? -19.258 11.950 -4.812 1.00 0.00 256 LYS A O 12
ATOM 19570 N N . LEU A 1 75 ? -17.861 13.359 -3.765 1.00 0.00 257 LEU A N 12
ATOM 19571 C CA . LEU A 1 75 ? -16.889 13.470 -4.862 1.00 0.00 257 LEU A CA 12
ATOM 19572 C C . LEU A 1 75 ? -15.727 12.484 -4.720 1.00 0.00 257 LEU A C 12
ATOM 19573 O O . LEU A 1 75 ? -14.641 12.731 -5.243 1.00 0.00 257 LEU A O 12
ATOM 19589 N N . ILE A 1 76 ? -15.910 11.406 -3.958 1.00 0.00 258 ILE A N 12
ATOM 19590 C CA . ILE A 1 76 ? -14.847 10.493 -3.560 1.00 0.00 258 ILE A CA 12
ATOM 19591 C C . ILE A 1 76 ? -14.072 9.945 -4.762 1.00 0.00 258 ILE A C 12
ATOM 19592 O O . ILE A 1 76 ? -14.669 9.482 -5.736 1.00 0.00 258 ILE A O 12
ATOM 19608 N N . GLN A 1 77 ? -12.740 9.939 -4.665 1.00 0.00 259 GLN A N 12
ATOM 19609 C CA . GLN A 1 77 ? -11.891 9.269 -5.654 1.00 0.00 259 GLN A CA 12
ATOM 19610 C C . GLN A 1 77 ? -11.648 7.808 -5.264 1.00 0.00 259 GLN A C 12
ATOM 19611 O O . GLN A 1 77 ? -10.506 7.403 -5.068 1.00 0.00 259 GLN A O 12
ATOM 19625 N N . GLY A 1 78 ? -12.749 7.049 -5.133 1.00 0.00 260 GLY A N 12
ATOM 19626 C CA . GLY A 1 78 ? -12.845 5.622 -4.808 1.00 0.00 260 GLY A CA 12
ATOM 19627 C C . GLY A 1 78 ? -11.673 5.081 -3.991 1.00 0.00 260 GLY A C 12
ATOM 19628 O O . GLY A 1 78 ? -11.068 4.074 -4.370 1.00 0.00 260 GLY A O 12
ATOM 19632 N N . ALA A 1 79 ? -11.340 5.806 -2.921 1.00 0.00 261 ALA A N 12
ATOM 19633 C CA . ALA A 1 79 ? -10.056 5.735 -2.232 1.00 0.00 261 ALA A CA 12
ATOM 19634 C C . ALA A 1 79 ? -9.743 4.321 -1.714 1.00 0.00 261 ALA A C 12
ATOM 19635 O O . ALA A 1 79 ? -10.675 3.569 -1.416 1.00 0.00 261 ALA A O 12
ATOM 19642 N N . PRO A 1 80 ? -8.457 3.940 -1.591 1.00 0.00 262 PRO A N 12
ATOM 19643 C CA . PRO A 1 80 ? -8.061 2.580 -1.235 1.00 0.00 262 PRO A CA 12
ATOM 19644 C C . PRO A 1 80 ? -8.464 2.238 0.199 1.00 0.00 262 PRO A C 12
ATOM 19645 O O . PRO A 1 80 ? -8.794 3.127 0.989 1.00 0.00 262 PRO A O 12
ATOM 19656 N N . THR A 1 81 ? -8.378 0.956 0.567 1.00 0.00 263 THR A N 12
ATOM 19657 C CA . THR A 1 81 ? -8.698 0.564 1.930 1.00 0.00 263 THR A CA 12
ATOM 19658 C C . THR A 1 81 ? -7.545 1.039 2.810 1.00 0.00 263 THR A C 12
ATOM 19659 O O . THR A 1 81 ? -6.370 1.016 2.423 1.00 0.00 263 THR A O 12
ATOM 19670 N N . ILE A 1 82 ? -7.922 1.526 3.982 1.00 0.00 264 ILE A N 12
ATOM 19671 C CA . ILE A 1 82 ? -7.104 2.118 5.014 1.00 0.00 264 ILE A CA 12
ATOM 19672 C C . ILE A 1 82 ? -7.626 1.503 6.311 1.00 0.00 264 ILE A C 12
ATOM 19673 O O . ILE A 1 82 ? -8.798 1.128 6.384 1.00 0.00 264 ILE A O 12
ATOM 19689 N N . ARG A 1 83 ? -6.791 1.480 7.355 1.00 0.00 265 ARG A N 12
ATOM 19690 C CA . ARG A 1 83 ? -7.115 0.947 8.681 1.00 0.00 265 ARG A CA 12
ATOM 19691 C C . ARG A 1 83 ? -8.432 1.476 9.271 1.00 0.00 265 ARG A C 12
ATOM 19692 O O . ARG A 1 83 ? -8.944 0.870 10.214 1.00 0.00 265 ARG A O 12
ATOM 19713 N N . GLY A 1 84 ? -8.958 2.599 8.773 1.00 0.00 266 GLY A N 12
ATOM 19714 C CA . GLY A 1 84 ? -10.145 3.290 9.262 1.00 0.00 266 GLY A CA 12
ATOM 19715 C C . GLY A 1 84 ? -9.801 4.688 9.779 1.00 0.00 266 GLY A C 12
ATOM 19716 O O . GLY A 1 84 ? -10.693 5.489 10.062 1.00 0.00 266 GLY A O 12
ATOM 19720 N N . ASP A 1 85 ? -8.505 5.006 9.875 1.00 0.00 267 ASP A N 12
ATOM 19721 C CA . ASP A 1 85 ? -7.993 6.308 10.275 1.00 0.00 267 ASP A CA 12
ATOM 19722 C C . ASP A 1 85 ? -7.442 6.992 9.025 1.00 0.00 267 ASP A C 12
ATOM 19723 O O . ASP A 1 85 ? -6.332 6.658 8.610 1.00 0.00 267 ASP A O 12
ATOM 19732 N N . PRO A 1 86 ? -8.195 7.904 8.383 1.00 0.00 268 PRO A N 12
ATOM 19733 C CA . PRO A 1 86 ? -7.651 8.799 7.372 1.00 0.00 268 PRO A CA 12
ATOM 19734 C C . PRO A 1 86 ? -6.756 9.871 8.007 1.00 0.00 268 PRO A C 12
ATOM 19735 O O . PRO A 1 86 ? -6.747 10.085 9.225 1.00 0.00 268 PRO A O 12
ATOM 19746 N N . GLU A 1 87 ? -6.036 10.578 7.142 1.00 0.00 269 GLU A N 12
ATOM 19747 C CA . GLU A 1 87 ? -5.035 11.583 7.450 1.00 0.00 269 GLU A CA 12
ATOM 19748 C C . GLU A 1 87 ? -5.353 12.795 6.582 1.00 0.00 269 GLU A C 12
ATOM 19749 O O . GLU A 1 87 ? -5.019 12.843 5.393 1.00 0.00 269 GLU A O 12
ATOM 19761 N N . CYS A 1 88 ? -6.071 13.752 7.165 1.00 0.00 270 CYS A N 12
ATOM 19762 C CA . CYS A 1 88 ? -6.421 15.001 6.523 1.00 0.00 270 CYS A CA 12
ATOM 19763 C C . CYS A 1 88 ? -5.943 16.151 7.395 1.00 0.00 270 CYS A C 12
ATOM 19764 O O . CYS A 1 88 ? -6.245 16.202 8.588 1.00 0.00 270 CYS A O 12
ATOM 19771 N N . HIS A 1 89 ? -5.228 17.075 6.772 1.00 0.00 271 HIS A N 12
ATOM 19772 C CA . HIS A 1 89 ? -4.858 18.378 7.285 1.00 0.00 271 HIS A CA 12
ATOM 19773 C C . HIS A 1 89 ? -4.796 19.325 6.083 1.00 0.00 271 HIS A C 12
ATOM 19774 O O . HIS A 1 89 ? -4.808 18.872 4.935 1.00 0.00 271 HIS A O 12
ATOM 19788 N N . LEU A 1 90 ? -4.763 20.637 6.330 1.00 0.00 272 LEU A N 12
ATOM 19789 C CA . LEU A 1 90 ? -4.810 21.618 5.249 1.00 0.00 272 LEU A CA 12
ATOM 19790 C C . LEU A 1 90 ? -3.467 21.634 4.514 1.00 0.00 272 LEU A C 12
ATOM 19791 O O . LEU A 1 90 ? -3.427 21.536 3.287 1.00 0.00 272 LEU A O 12
ATOM 19807 N N . PHE A 1 91 ? -2.377 21.719 5.280 1.00 0.00 273 PHE A N 12
ATOM 19808 C CA . PHE A 1 91 ? -1.007 21.589 4.808 1.00 0.00 273 PHE A CA 12
ATOM 19809 C C . PHE A 1 91 ? -0.779 20.146 4.339 1.00 0.00 273 PHE A C 12
ATOM 19810 O O . PHE A 1 91 ? -0.354 19.311 5.139 1.00 0.00 273 PHE A O 12
ATOM 19827 N N . TYR A 1 92 ? -1.090 19.835 3.075 1.00 0.00 274 TYR A N 12
ATOM 19828 C CA . TYR A 1 92 ? -0.914 18.489 2.542 1.00 0.00 274 TYR A CA 12
ATOM 19829 C C . TYR A 1 92 ? -0.554 18.535 1.049 1.00 0.00 274 TYR A C 12
ATOM 19830 O O . TYR A 1 92 ? -1.413 18.430 0.167 1.00 0.00 274 TYR A O 12
ATOM 19848 N N . ASN A 1 93 ? 0.740 18.704 0.760 1.00 0.00 275 ASN A N 12
ATOM 19849 C CA . ASN A 1 93 ? 1.301 18.667 -0.585 1.00 0.00 275 ASN A CA 12
ATOM 19850 C C . ASN A 1 93 ? 2.336 17.550 -0.611 1.00 0.00 275 ASN A C 12
ATOM 19851 O O . ASN A 1 93 ? 3.340 17.633 0.108 1.00 0.00 275 ASN A O 12
ATOM 19862 N N . GLU A 1 94 ? 2.107 16.510 -1.416 1.00 0.00 276 GLU A N 12
ATOM 19863 C CA . GLU A 1 94 ? 3.047 15.403 -1.578 1.00 0.00 276 GLU A CA 12
ATOM 19864 C C . GLU A 1 94 ? 4.393 15.976 -2.035 1.00 0.00 276 GLU A C 12
ATOM 19865 O O . GLU A 1 94 ? 4.418 16.958 -2.784 1.00 0.00 276 GLU A O 12
ATOM 19877 N N . GLN A 1 95 ? 5.504 15.417 -1.559 1.00 0.00 277 GLN A N 12
ATOM 19878 C CA . GLN A 1 95 ? 6.813 15.889 -1.960 1.00 0.00 277 GLN A CA 12
ATOM 19879 C C . GLN A 1 95 ? 7.077 15.447 -3.398 1.00 0.00 277 GLN A C 12
ATOM 19880 O O . GLN A 1 95 ? 6.670 14.344 -3.785 1.00 0.00 277 GLN A O 12
ATOM 19894 N N . GLN A 1 96 ? 7.771 16.305 -4.156 1.00 0.00 278 GLN A N 12
ATOM 19895 C CA . GLN A 1 96 ? 8.200 16.020 -5.517 1.00 0.00 278 GLN A CA 12
ATOM 19896 C C . GLN A 1 96 ? 8.912 14.664 -5.504 1.00 0.00 278 GLN A C 12
ATOM 19897 O O . GLN A 1 96 ? 9.850 14.463 -4.729 1.00 0.00 278 GLN A O 12
ATOM 19911 N N . GLU A 1 97 ? 8.397 13.719 -6.288 1.00 0.00 279 GLU A N 12
ATOM 19912 C CA . GLU A 1 97 ? 8.800 12.325 -6.210 1.00 0.00 279 GLU A CA 12
ATOM 19913 C C . GLU A 1 97 ? 10.233 12.164 -6.716 1.00 0.00 279 GLU A C 12
ATOM 19914 O O . GLU A 1 97 ? 10.795 13.092 -7.310 1.00 0.00 279 GLU A O 12
ATOM 19926 N N . ALA A 1 98 ? 10.794 10.962 -6.549 1.00 0.00 280 ALA A N 12
ATOM 19927 C CA . ALA A 1 98 ? 12.106 10.601 -7.059 1.00 0.00 280 ALA A CA 12
ATOM 19928 C C . ALA A 1 98 ? 12.190 10.956 -8.547 1.00 0.00 280 ALA A C 12
ATOM 19929 O O . ALA A 1 98 ? 11.482 10.402 -9.385 1.00 0.00 280 ALA A O 12
ATOM 19936 N N . ARG A 1 99 ? 13.031 11.941 -8.865 1.00 0.00 281 ARG A N 12
ATOM 19937 C CA . ARG A 1 99 ? 13.151 12.517 -10.204 1.00 0.00 281 ARG A CA 12
ATOM 19938 C C . ARG A 1 99 ? 14.005 11.650 -11.139 1.00 0.00 281 ARG A C 12
ATOM 19939 O O . ARG A 1 99 ? 14.137 11.962 -12.315 1.00 0.00 281 ARG A O 12
ATOM 19960 N N . GLY A 1 100 ? 14.617 10.592 -10.615 1.00 0.00 282 GLY A N 12
ATOM 19961 C CA . GLY A 1 100 ? 15.270 9.529 -11.356 1.00 0.00 282 GLY A CA 12
ATOM 19962 C C . GLY A 1 100 ? 14.810 8.224 -10.724 1.00 0.00 282 GLY A C 12
ATOM 19963 O O . GLY A 1 100 ? 14.959 8.060 -9.513 1.00 0.00 282 GLY A O 12
ATOM 19967 N N . VAL A 1 101 ? 14.214 7.339 -11.518 1.00 0.00 283 VAL A N 12
ATOM 19968 C CA . VAL A 1 101 ? 13.620 6.071 -11.104 1.00 0.00 283 VAL A CA 12
ATOM 19969 C C . VAL A 1 101 ? 13.787 5.060 -12.242 1.00 0.00 283 VAL A C 12
ATOM 19970 O O . VAL A 1 101 ? 14.140 5.435 -13.364 1.00 0.00 283 VAL A O 12
ATOM 19983 N N . HIS A 1 102 ? 13.499 3.781 -11.980 1.00 0.00 284 HIS A N 12
ATOM 19984 C CA . HIS A 1 102 ? 13.265 2.824 -13.052 1.00 0.00 284 HIS A CA 12
ATOM 19985 C C . HIS A 1 102 ? 12.031 3.263 -13.850 1.00 0.00 284 HIS A C 12
ATOM 19986 O O . HIS A 1 102 ? 11.103 3.862 -13.303 1.00 0.00 284 HIS A O 12
ATOM 20000 N N . THR A 1 103 ? 12.001 2.925 -15.136 1.00 0.00 285 THR A N 12
ATOM 20001 C CA . THR A 1 103 ? 10.882 3.199 -16.025 1.00 0.00 285 THR A CA 12
ATOM 20002 C C . THR A 1 103 ? 9.628 2.451 -15.545 1.00 0.00 285 THR A C 12
ATOM 20003 O O . THR A 1 103 ? 9.591 1.217 -15.553 1.00 0.00 285 THR A O 12
ATOM 20014 N N . GLN A 1 104 ? 8.573 3.201 -15.221 1.00 0.00 286 GLN A N 12
ATOM 20015 C CA . GLN A 1 104 ? 7.185 2.759 -15.282 1.00 0.00 286 GLN A CA 12
ATOM 20016 C C . GLN A 1 104 ? 6.398 3.858 -15.997 1.00 0.00 286 GLN A C 12
ATOM 20017 O O . GLN A 1 104 ? 6.789 5.024 -15.928 1.00 0.00 286 GLN A O 12
ATOM 20031 N N . ARG A 1 105 ? 5.320 3.492 -16.689 1.00 0.00 287 ARG A N 12
ATOM 20032 C CA . ARG A 1 105 ? 4.265 4.356 -17.223 1.00 0.00 287 ARG A CA 12
ATOM 20033 C C . ARG A 1 105 ? 3.283 3.431 -17.931 1.00 0.00 287 ARG A C 12
ATOM 20034 O O . ARG A 1 105 ? 3.721 2.475 -18.571 1.00 0.00 287 ARG A O 12
ATOM 20055 N N . MET A 1 106 ? 1.985 3.700 -17.847 1.00 0.00 288 MET A N 12
ATOM 20056 C CA . MET A 1 106 ? 0.965 3.018 -18.630 1.00 0.00 288 MET A CA 12
ATOM 20057 C C . MET A 1 106 ? -0.329 3.779 -18.402 1.00 0.00 288 MET A C 12
ATOM 20058 O O . MET A 1 106 ? -0.916 3.690 -17.321 1.00 0.00 288 MET A O 12
ATOM 20072 N N . GLN A 1 107 ? -0.710 4.641 -19.343 1.00 0.00 289 GLN A N 12
ATOM 20073 C CA . GLN A 1 107 ? -2.004 5.297 -19.281 1.00 0.00 289 GLN A CA 12
ATOM 20074 C C . GLN A 1 107 ? -3.031 4.238 -19.646 1.00 0.00 289 GLN A C 12
ATOM 20075 O O . GLN A 1 107 ? -2.985 3.755 -20.793 1.00 0.00 289 GLN A O 12
ATOM 20089 N N . GLY A 1 1 ? -34.102 2.082 16.507 1.00 0.00 183 GLY A N 13
ATOM 20090 C CA . GLY A 1 1 ? -33.439 3.067 15.643 1.00 0.00 183 GLY A CA 13
ATOM 20091 C C . GLY A 1 1 ? -33.316 4.418 16.340 1.00 0.00 183 GLY A C 13
ATOM 20092 O O . GLY A 1 1 ? -33.695 4.556 17.506 1.00 0.00 183 GLY A O 13
ATOM 20096 N N . PRO A 1 2 ? -32.760 5.439 15.665 1.00 0.00 184 PRO A N 13
ATOM 20097 C CA . PRO A 1 2 ? -32.845 6.836 16.094 1.00 0.00 184 PRO A CA 13
ATOM 20098 C C . PRO A 1 2 ? -34.274 7.363 15.850 1.00 0.00 184 PRO A C 13
ATOM 20099 O O . PRO A 1 2 ? -35.078 6.666 15.220 1.00 0.00 184 PRO A O 13
ATOM 20110 N N . PRO A 1 3 ? -34.644 8.575 16.298 1.00 0.00 185 PRO A N 13
ATOM 20111 C CA . PRO A 1 3 ? -35.834 9.231 15.773 1.00 0.00 185 PRO A CA 13
ATOM 20112 C C . PRO A 1 3 ? -35.556 9.726 14.344 1.00 0.00 185 PRO A C 13
ATOM 20113 O O . PRO A 1 3 ? -34.393 9.865 13.957 1.00 0.00 185 PRO A O 13
ATOM 20124 N N . PRO A 1 4 ? -36.592 10.079 13.571 1.00 0.00 186 PRO A N 13
ATOM 20125 C CA . PRO A 1 4 ? -36.402 10.911 12.396 1.00 0.00 186 PRO A CA 13
ATOM 20126 C C . PRO A 1 4 ? -35.979 12.323 12.832 1.00 0.00 186 PRO A C 13
ATOM 20127 O O . PRO A 1 4 ? -36.291 12.777 13.939 1.00 0.00 186 PRO A O 13
ATOM 20138 N N . ALA A 1 5 ? -35.314 13.049 11.937 1.00 0.00 187 ALA A N 13
ATOM 20139 C CA . ALA A 1 5 ? -34.993 14.457 12.077 1.00 0.00 187 ALA A CA 13
ATOM 20140 C C . ALA A 1 5 ? -35.096 15.052 10.682 1.00 0.00 187 ALA A C 13
ATOM 20141 O O . ALA A 1 5 ? -34.334 14.663 9.806 1.00 0.00 187 ALA A O 13
ATOM 20148 N N . ARG A 1 6 ? -36.084 15.919 10.464 1.00 0.00 188 ARG A N 13
ATOM 20149 C CA . ARG A 1 6 ? -36.361 16.591 9.197 1.00 0.00 188 ARG A CA 13
ATOM 20150 C C . ARG A 1 6 ? -35.131 17.379 8.744 1.00 0.00 188 ARG A C 13
ATOM 20151 O O . ARG A 1 6 ? -34.951 18.523 9.164 1.00 0.00 188 ARG A O 13
ATOM 20172 N N . THR A 1 7 ? -34.294 16.802 7.891 1.00 0.00 189 THR A N 13
ATOM 20173 C CA . THR A 1 7 ? -33.147 17.462 7.283 1.00 0.00 189 THR A CA 13
ATOM 20174 C C . THR A 1 7 ? -33.030 16.949 5.838 1.00 0.00 189 THR A C 13
ATOM 20175 O O . THR A 1 7 ? -33.590 15.893 5.523 1.00 0.00 189 THR A O 13
ATOM 20186 N N . PRO A 1 8 ? -32.310 17.633 4.931 1.00 0.00 190 PRO A N 13
ATOM 20187 C CA . PRO A 1 8 ? -32.152 17.136 3.569 1.00 0.00 190 PRO A CA 13
ATOM 20188 C C . PRO A 1 8 ? -31.192 15.945 3.540 1.00 0.00 190 PRO A C 13
ATOM 20189 O O . PRO A 1 8 ? -31.340 15.073 2.686 1.00 0.00 190 PRO A O 13
ATOM 20200 N N . CYS A 1 9 ? -30.218 15.884 4.458 1.00 0.00 191 CYS A N 13
ATOM 20201 C CA . CYS A 1 9 ? -29.371 14.730 4.646 1.00 0.00 191 CYS A CA 13
ATOM 20202 C C . CYS A 1 9 ? -30.198 13.540 5.115 1.00 0.00 191 CYS A C 13
ATOM 20203 O O . CYS A 1 9 ? -29.933 12.437 4.657 1.00 0.00 191 CYS A O 13
ATOM 20210 N N . GLN A 1 10 ? -31.183 13.729 6.001 1.00 0.00 192 GLN A N 13
ATOM 20211 C CA . GLN A 1 10 ? -32.083 12.652 6.378 1.00 0.00 192 GLN A CA 13
ATOM 20212 C C . GLN A 1 10 ? -32.905 12.228 5.167 1.00 0.00 192 GLN A C 13
ATOM 20213 O O . GLN A 1 10 ? -32.934 11.039 4.889 1.00 0.00 192 GLN A O 13
ATOM 20227 N N . GLN A 1 11 ? -33.528 13.143 4.420 1.00 0.00 193 GLN A N 13
ATOM 20228 C CA . GLN A 1 11 ? -34.291 12.738 3.238 1.00 0.00 193 GLN A CA 13
ATOM 20229 C C . GLN A 1 11 ? -33.426 11.939 2.260 1.00 0.00 193 GLN A C 13
ATOM 20230 O O . GLN A 1 11 ? -33.928 11.013 1.626 1.00 0.00 193 GLN A O 13
ATOM 20244 N N . GLU A 1 12 ? -32.147 12.280 2.118 1.00 0.00 194 GLU A N 13
ATOM 20245 C CA . GLU A 1 12 ? -31.220 11.576 1.245 1.00 0.00 194 GLU A CA 13
ATOM 20246 C C . GLU A 1 12 ? -30.849 10.204 1.813 1.00 0.00 194 GLU A C 13
ATOM 20247 O O . GLU A 1 12 ? -30.945 9.201 1.106 1.00 0.00 194 GLU A O 13
ATOM 20259 N N . LEU A 1 13 ? -30.450 10.144 3.085 1.00 0.00 195 LEU A N 13
ATOM 20260 C CA . LEU A 1 13 ? -29.991 8.922 3.735 1.00 0.00 195 LEU A CA 13
ATOM 20261 C C . LEU A 1 13 ? -31.137 7.929 3.875 1.00 0.00 195 LEU A C 13
ATOM 20262 O O . LEU A 1 13 ? -30.918 6.719 3.817 1.00 0.00 195 LEU A O 13
ATOM 20278 N N . ASP A 1 14 ? -32.348 8.444 4.068 1.00 0.00 196 ASP A N 13
ATOM 20279 C CA . ASP A 1 14 ? -33.531 7.631 4.361 1.00 0.00 196 ASP A CA 13
ATOM 20280 C C . ASP A 1 14 ? -33.956 6.866 3.111 1.00 0.00 196 ASP A C 13
ATOM 20281 O O . ASP A 1 14 ? -34.368 5.714 3.206 1.00 0.00 196 ASP A O 13
ATOM 20290 N N . GLN A 1 15 ? -33.718 7.436 1.923 1.00 0.00 197 GLN A N 13
ATOM 20291 C CA . GLN A 1 15 ? -33.940 6.729 0.662 1.00 0.00 197 GLN A CA 13
ATOM 20292 C C . GLN A 1 15 ? -33.089 5.458 0.624 1.00 0.00 197 GLN A C 13
ATOM 20293 O O . GLN A 1 15 ? -33.555 4.419 0.147 1.00 0.00 197 GLN A O 13
ATOM 20307 N N . VAL A 1 16 ? -31.850 5.541 1.106 1.00 0.00 198 VAL A N 13
ATOM 20308 C CA . VAL A 1 16 ? -30.919 4.426 1.115 1.00 0.00 198 VAL A CA 13
ATOM 20309 C C . VAL A 1 16 ? -31.322 3.434 2.206 1.00 0.00 198 VAL A C 13
ATOM 20310 O O . VAL A 1 16 ? -31.264 2.231 1.966 1.00 0.00 198 VAL A O 13
ATOM 20323 N N . LEU A 1 17 ? -31.722 3.896 3.397 1.00 0.00 199 LEU A N 13
ATOM 20324 C CA . LEU A 1 17 ? -32.096 2.977 4.469 1.00 0.00 199 LEU A CA 13
ATOM 20325 C C . LEU A 1 17 ? -33.336 2.181 4.057 1.00 0.00 199 LEU A C 13
ATOM 20326 O O . LEU A 1 17 ? -33.387 0.973 4.286 1.00 0.00 199 LEU A O 13
ATOM 20342 N N . GLU A 1 18 ? -34.290 2.833 3.394 1.00 0.00 200 GLU A N 13
ATOM 20343 C CA . GLU A 1 18 ? -35.489 2.209 2.873 1.00 0.00 200 GLU A CA 13
ATOM 20344 C C . GLU A 1 18 ? -35.112 1.102 1.881 1.00 0.00 200 GLU A C 13
ATOM 20345 O O . GLU A 1 18 ? -35.544 -0.046 2.022 1.00 0.00 200 GLU A O 13
ATOM 20357 N N . ARG A 1 19 ? -34.269 1.417 0.894 1.00 0.00 201 ARG A N 13
ATOM 20358 C CA . ARG A 1 19 ? -33.974 0.483 -0.191 1.00 0.00 201 ARG A CA 13
ATOM 20359 C C . ARG A 1 19 ? -33.044 -0.647 0.249 1.00 0.00 201 ARG A C 13
ATOM 20360 O O . ARG A 1 19 ? -33.131 -1.743 -0.302 1.00 0.00 201 ARG A O 13
ATOM 20381 N N . ILE A 1 20 ? -32.155 -0.408 1.214 1.00 0.00 202 ILE A N 13
ATOM 20382 C CA . ILE A 1 20 ? -31.267 -1.425 1.779 1.00 0.00 202 ILE A CA 13
ATOM 20383 C C . ILE A 1 20 ? -32.092 -2.523 2.460 1.00 0.00 202 ILE A C 13
ATOM 20384 O O . ILE A 1 20 ? -31.843 -3.700 2.188 1.00 0.00 202 ILE A O 13
ATOM 20400 N N . SER A 1 21 ? -33.043 -2.164 3.330 1.00 0.00 203 SER A N 13
ATOM 20401 C CA . SER A 1 21 ? -33.863 -3.153 4.028 1.00 0.00 203 SER A CA 13
ATOM 20402 C C . SER A 1 21 ? -34.954 -3.753 3.124 1.00 0.00 203 SER A C 13
ATOM 20403 O O . SER A 1 21 ? -35.422 -4.867 3.388 1.00 0.00 203 SER A O 13
ATOM 20411 N N . THR A 1 22 ? -35.344 -3.067 2.044 1.00 0.00 204 THR A N 13
ATOM 20412 C CA . THR A 1 22 ? -36.183 -3.631 0.990 1.00 0.00 204 THR A CA 13
ATOM 20413 C C . THR A 1 22 ? -35.415 -4.671 0.162 1.00 0.00 204 THR A C 13
ATOM 20414 O O . THR A 1 22 ? -36.015 -5.681 -0.217 1.00 0.00 204 THR A O 13
ATOM 20425 N N . MET A 1 23 ? -34.110 -4.491 -0.080 1.00 0.00 205 MET A N 13
ATOM 20426 C CA . MET A 1 23 ? -33.304 -5.519 -0.735 1.00 0.00 205 MET A CA 13
ATOM 20427 C C . MET A 1 23 ? -33.331 -6.808 0.099 1.00 0.00 205 MET A C 13
ATOM 20428 O O . MET A 1 23 ? -33.395 -6.765 1.332 1.00 0.00 205 MET A O 13
ATOM 20442 N N . ARG A 1 24 ? -33.287 -7.963 -0.566 1.00 0.00 206 ARG A N 13
ATOM 20443 C CA . ARG A 1 24 ? -33.468 -9.278 0.035 1.00 0.00 206 ARG A CA 13
ATOM 20444 C C . ARG A 1 24 ? -32.720 -10.298 -0.823 1.00 0.00 206 ARG A C 13
ATOM 20445 O O . ARG A 1 24 ? -33.306 -10.840 -1.760 1.00 0.00 206 ARG A O 13
ATOM 20466 N N . LEU A 1 25 ? -31.432 -10.530 -0.547 1.00 0.00 207 LEU A N 13
ATOM 20467 C CA . LEU A 1 25 ? -30.610 -11.531 -1.247 1.00 0.00 207 LEU A CA 13
ATOM 20468 C C . LEU A 1 25 ? -30.067 -12.534 -0.228 1.00 0.00 207 LEU A C 13
ATOM 20469 O O . LEU A 1 25 ? -29.000 -12.284 0.344 1.00 0.00 207 LEU A O 13
ATOM 20485 N N . PRO A 1 26 ? -30.752 -13.660 0.025 1.00 0.00 208 PRO A N 13
ATOM 20486 C CA . PRO A 1 26 ? -30.121 -14.810 0.652 1.00 0.00 208 PRO A CA 13
ATOM 20487 C C . PRO A 1 26 ? -29.100 -15.470 -0.282 1.00 0.00 208 PRO A C 13
ATOM 20488 O O . PRO A 1 26 ? -28.019 -15.844 0.171 1.00 0.00 208 PRO A O 13
ATOM 20499 N N . ASP A 1 27 ? -29.428 -15.657 -1.567 1.00 0.00 209 ASP A N 13
ATOM 20500 C CA . ASP A 1 27 ? -28.817 -16.733 -2.357 1.00 0.00 209 ASP A CA 13
ATOM 20501 C C . ASP A 1 27 ? -28.399 -16.328 -3.773 1.00 0.00 209 ASP A C 13
ATOM 20502 O O . ASP A 1 27 ? -27.428 -16.879 -4.294 1.00 0.00 209 ASP A O 13
ATOM 20511 N N . GLU A 1 28 ? -29.106 -15.396 -4.416 1.00 0.00 210 GLU A N 13
ATOM 20512 C CA . GLU A 1 28 ? -29.129 -15.277 -5.873 1.00 0.00 210 GLU A CA 13
ATOM 20513 C C . GLU A 1 28 ? -27.751 -14.969 -6.458 1.00 0.00 210 GLU A C 13
ATOM 20514 O O . GLU A 1 28 ? -27.309 -15.620 -7.411 1.00 0.00 210 GLU A O 13
ATOM 20526 N N . ARG A 1 29 ? -27.094 -13.938 -5.928 1.00 0.00 211 ARG A N 13
ATOM 20527 C CA . ARG A 1 29 ? -25.883 -13.359 -6.497 1.00 0.00 211 ARG A CA 13
ATOM 20528 C C . ARG A 1 29 ? -25.010 -12.859 -5.354 1.00 0.00 211 ARG A C 13
ATOM 20529 O O . ARG A 1 29 ? -24.809 -11.652 -5.215 1.00 0.00 211 ARG A O 13
ATOM 20550 N N . GLY A 1 30 ? -24.529 -13.775 -4.519 1.00 0.00 212 GLY A N 13
ATOM 20551 C CA . GLY A 1 30 ? -23.720 -13.461 -3.351 1.00 0.00 212 GLY A CA 13
ATOM 20552 C C . GLY A 1 30 ? -22.358 -14.137 -3.424 1.00 0.00 212 GLY A C 13
ATOM 20553 O O . GLY A 1 30 ? -22.143 -15.094 -2.681 1.00 0.00 212 GLY A O 13
ATOM 20557 N N . PRO A 1 31 ? -21.434 -13.685 -4.291 1.00 0.00 213 PRO A N 13
ATOM 20558 C CA . PRO A 1 31 ? -20.106 -14.276 -4.405 1.00 0.00 213 PRO A CA 13
ATOM 20559 C C . PRO A 1 31 ? -19.180 -13.843 -3.264 1.00 0.00 213 PRO A C 13
ATOM 20560 O O . PRO A 1 31 ? -18.117 -14.435 -3.091 1.00 0.00 213 PRO A O 13
ATOM 20571 N N . LEU A 1 32 ? -19.523 -12.781 -2.526 1.00 0.00 214 LEU A N 13
ATOM 20572 C CA . LEU A 1 32 ? -18.849 -12.402 -1.295 1.00 0.00 214 LEU A CA 13
ATOM 20573 C C . LEU A 1 32 ? -19.629 -13.009 -0.138 1.00 0.00 214 LEU A C 13
ATOM 20574 O O . LEU A 1 32 ? -19.074 -13.817 0.602 1.00 0.00 214 LEU A O 13
ATOM 20590 N N . GLU A 1 33 ? -20.903 -12.637 0.009 1.00 0.00 215 GLU A N 13
ATOM 20591 C CA . GLU A 1 33 ? -21.808 -13.171 1.019 1.00 0.00 215 GLU A CA 13
ATOM 20592 C C . GLU A 1 33 ? -23.242 -12.760 0.646 1.00 0.00 215 GLU A C 13
ATOM 20593 O O . GLU A 1 33 ? -23.495 -12.298 -0.472 1.00 0.00 215 GLU A O 13
ATOM 20605 N N . HIS A 1 34 ? -24.183 -12.944 1.570 1.00 0.00 216 HIS A N 13
ATOM 20606 C CA . HIS A 1 34 ? -25.599 -12.613 1.422 1.00 0.00 216 HIS A CA 13
ATOM 20607 C C . HIS A 1 34 ? -25.853 -11.089 1.442 1.00 0.00 216 HIS A C 13
ATOM 20608 O O . HIS A 1 34 ? -26.126 -10.501 0.391 1.00 0.00 216 HIS A O 13
ATOM 20622 N N . LEU A 1 35 ? -25.751 -10.420 2.594 1.00 0.00 217 LEU A N 13
ATOM 20623 C CA . LEU A 1 35 ? -25.749 -8.958 2.728 1.00 0.00 217 LEU A CA 13
ATOM 20624 C C . LEU A 1 35 ? -24.376 -8.574 3.250 1.00 0.00 217 LEU A C 13
ATOM 20625 O O . LEU A 1 35 ? -23.794 -9.292 4.061 1.00 0.00 217 LEU A O 13
ATOM 20641 N N . TYR A 1 36 ? -23.835 -7.463 2.762 1.00 0.00 218 TYR A N 13
ATOM 20642 C CA . TYR A 1 36 ? -22.503 -7.002 3.105 1.00 0.00 218 TYR A CA 13
ATOM 20643 C C . TYR A 1 36 ? -22.462 -5.492 2.923 1.00 0.00 218 TYR A C 13
ATOM 20644 O O . TYR A 1 36 ? -22.406 -4.761 3.902 1.00 0.00 218 TYR A O 13
ATOM 20662 N N . SER A 1 37 ? -22.501 -5.029 1.680 1.00 0.00 219 SER A N 13
ATOM 20663 C CA . SER A 1 37 ? -22.403 -3.634 1.291 1.00 0.00 219 SER A CA 13
ATOM 20664 C C . SER A 1 37 ? -23.532 -2.778 1.893 1.00 0.00 219 SER A C 13
ATOM 20665 O O . SER A 1 37 ? -24.673 -2.857 1.423 1.00 0.00 219 SER A O 13
ATOM 20673 N N . LEU A 1 38 ? -23.226 -1.932 2.883 1.00 0.00 220 LEU A N 13
ATOM 20674 C CA . LEU A 1 38 ? -24.133 -0.936 3.458 1.00 0.00 220 LEU A CA 13
ATOM 20675 C C . LEU A 1 38 ? -23.376 0.382 3.675 1.00 0.00 220 LEU A C 13
ATOM 20676 O O . LEU A 1 38 ? -22.221 0.378 4.108 1.00 0.00 220 LEU A O 13
ATOM 20692 N N . HIS A 1 39 ? -24.011 1.529 3.419 1.00 0.00 221 HIS A N 13
ATOM 20693 C CA . HIS A 1 39 ? -23.565 2.810 3.957 1.00 0.00 221 HIS A CA 13
ATOM 20694 C C . HIS A 1 39 ? -24.776 3.672 4.292 1.00 0.00 221 HIS A C 13
ATOM 20695 O O . HIS A 1 39 ? -25.573 4.003 3.411 1.00 0.00 221 HIS A O 13
ATOM 20709 N N . ILE A 1 40 ? -24.877 4.070 5.558 1.00 0.00 222 ILE A N 13
ATOM 20710 C CA . ILE A 1 40 ? -25.804 5.064 6.065 1.00 0.00 222 ILE A CA 13
ATOM 20711 C C . ILE A 1 40 ? -24.953 6.056 6.878 1.00 0.00 222 ILE A C 13
ATOM 20712 O O . ILE A 1 40 ? -24.437 5.670 7.932 1.00 0.00 222 ILE A O 13
ATOM 20728 N N . PRO A 1 41 ? -24.736 7.298 6.414 1.00 0.00 223 PRO A N 13
ATOM 20729 C CA . PRO A 1 41 ? -24.102 8.323 7.229 1.00 0.00 223 PRO A CA 13
ATOM 20730 C C . PRO A 1 41 ? -25.056 8.750 8.349 1.00 0.00 223 PRO A C 13
ATOM 20731 O O . PRO A 1 41 ? -26.279 8.732 8.184 1.00 0.00 223 PRO A O 13
ATOM 20742 N N . ASN A 1 42 ? -24.505 9.177 9.483 1.00 0.00 224 ASN A N 13
ATOM 20743 C CA . ASN A 1 42 ? -25.249 9.928 10.481 1.00 0.00 224 ASN A CA 13
ATOM 20744 C C . ASN A 1 42 ? -25.221 11.408 10.089 1.00 0.00 224 ASN A C 13
ATOM 20745 O O . ASN A 1 42 ? -24.217 11.873 9.541 1.00 0.00 224 ASN A O 13
ATOM 20756 N N . CYS A 1 43 ? -26.297 12.144 10.364 1.00 0.00 225 CYS A N 13
ATOM 20757 C CA . CYS A 1 43 ? -26.370 13.584 10.167 1.00 0.00 225 CYS A CA 13
ATOM 20758 C C . CYS A 1 43 ? -26.914 14.198 11.450 1.00 0.00 225 CYS A C 13
ATOM 20759 O O . CYS A 1 43 ? -27.996 13.792 11.889 1.00 0.00 225 CYS A O 13
ATOM 20766 N N . ASP A 1 44 ? -26.196 15.154 12.049 1.00 0.00 226 ASP A N 13
ATOM 20767 C CA . ASP A 1 44 ? -26.674 15.815 13.271 1.00 0.00 226 ASP A CA 13
ATOM 20768 C C . ASP A 1 44 ? -27.946 16.611 12.935 1.00 0.00 226 ASP A C 13
ATOM 20769 O O . ASP A 1 44 ? -28.220 16.927 11.770 1.00 0.00 226 ASP A O 13
ATOM 20778 N N . LYS A 1 45 ? -28.766 16.893 13.947 1.00 0.00 227 LYS A N 13
ATOM 20779 C CA . LYS A 1 45 ? -30.202 17.175 13.802 1.00 0.00 227 LYS A CA 13
ATOM 20780 C C . LYS A 1 45 ? -30.470 18.527 13.168 1.00 0.00 227 LYS A C 13
ATOM 20781 O O . LYS A 1 45 ? -31.489 18.697 12.501 1.00 0.00 227 LYS A O 13
ATOM 20800 N N . HIS A 1 46 ? -29.582 19.489 13.403 1.00 0.00 228 HIS A N 13
ATOM 20801 C CA . HIS A 1 46 ? -29.672 20.811 12.806 1.00 0.00 228 HIS A CA 13
ATOM 20802 C C . HIS A 1 46 ? -29.206 20.745 11.343 1.00 0.00 228 HIS A C 13
ATOM 20803 O O . HIS A 1 46 ? -29.556 21.628 10.554 1.00 0.00 228 HIS A O 13
ATOM 20817 N N . GLY A 1 47 ? -28.509 19.673 10.942 1.00 0.00 229 GLY A N 13
ATOM 20818 C CA . GLY A 1 47 ? -27.974 19.464 9.603 1.00 0.00 229 GLY A CA 13
ATOM 20819 C C . GLY A 1 47 ? -26.458 19.523 9.644 1.00 0.00 229 GLY A C 13
ATOM 20820 O O . GLY A 1 47 ? -25.884 20.594 9.452 1.00 0.00 229 GLY A O 13
ATOM 20824 N N . LEU A 1 48 ? -25.804 18.396 9.932 1.00 0.00 230 LEU A N 13
ATOM 20825 C CA . LEU A 1 48 ? -24.356 18.270 9.819 1.00 0.00 230 LEU A CA 13
ATOM 20826 C C . LEU A 1 48 ? -24.055 16.854 9.349 1.00 0.00 230 LEU A C 13
ATOM 20827 O O . LEU A 1 48 ? -23.999 15.926 10.158 1.00 0.00 230 LEU A O 13
ATOM 20843 N N . TYR A 1 49 ? -23.951 16.674 8.033 1.00 0.00 231 TYR A N 13
ATOM 20844 C CA . TYR A 1 49 ? -23.510 15.434 7.408 1.00 0.00 231 TYR A CA 13
ATOM 20845 C C . TYR A 1 49 ? -22.056 15.177 7.814 1.00 0.00 231 TYR A C 13
ATOM 20846 O O . TYR A 1 49 ? -21.298 16.127 8.040 1.00 0.00 231 TYR A O 13
ATOM 20864 N N . ASN A 1 50 ? -21.681 13.901 7.926 1.00 0.00 232 ASN A N 13
ATOM 20865 C CA . ASN A 1 50 ? -20.409 13.503 8.528 1.00 0.00 232 ASN A CA 13
ATOM 20866 C C . ASN A 1 50 ? -19.218 13.921 7.670 1.00 0.00 232 ASN A C 13
ATOM 20867 O O . ASN A 1 50 ? -19.199 13.685 6.464 1.00 0.00 232 ASN A O 13
ATOM 20878 N N . LEU A 1 51 ? -18.207 14.509 8.316 1.00 0.00 233 LEU A N 13
ATOM 20879 C CA . LEU A 1 51 ? -17.065 15.165 7.712 1.00 0.00 233 LEU A CA 13
ATOM 20880 C C . LEU A 1 51 ? -16.051 14.157 7.165 1.00 0.00 233 LEU A C 13
ATOM 20881 O O . LEU A 1 51 ? -15.258 14.497 6.281 1.00 0.00 233 LEU A O 13
ATOM 20897 N N . LYS A 1 52 ? -16.116 12.908 7.640 1.00 0.00 234 LYS A N 13
ATOM 20898 C CA . LYS A 1 52 ? -15.580 11.728 6.980 1.00 0.00 234 LYS A CA 13
ATOM 20899 C C . LYS A 1 52 ? -16.611 10.610 7.088 1.00 0.00 234 LYS A C 13
ATOM 20900 O O . LYS A 1 52 ? -17.188 10.392 8.158 1.00 0.00 234 LYS A O 13
ATOM 20919 N N . GLN A 1 53 ? -16.870 9.928 5.978 1.00 0.00 235 GLN A N 13
ATOM 20920 C CA . GLN A 1 53 ? -17.838 8.854 5.845 1.00 0.00 235 GLN A CA 13
ATOM 20921 C C . GLN A 1 53 ? -17.039 7.586 5.543 1.00 0.00 235 GLN A C 13
ATOM 20922 O O . GLN A 1 53 ? -15.887 7.678 5.116 1.00 0.00 235 GLN A O 13
ATOM 20936 N N . CYS A 1 54 ? -17.631 6.408 5.739 1.00 0.00 236 CYS A N 13
ATOM 20937 C CA . CYS A 1 54 ? -16.991 5.133 5.446 1.00 0.00 236 CYS A CA 13
ATOM 20938 C C . CYS A 1 54 ? -18.020 4.152 4.902 1.00 0.00 236 CYS A C 13
ATOM 20939 O O . CYS A 1 54 ? -19.205 4.255 5.227 1.00 0.00 236 CYS A O 13
ATOM 20946 N N . LYS A 1 55 ? -17.574 3.149 4.150 1.00 0.00 237 LYS A N 13
ATOM 20947 C CA . LYS A 1 55 ? -18.422 2.126 3.548 1.00 0.00 237 LYS A CA 13
ATOM 20948 C C . LYS A 1 55 ? -18.255 0.869 4.388 1.00 0.00 237 LYS A C 13
ATOM 20949 O O . LYS A 1 55 ? -17.129 0.382 4.531 1.00 0.00 237 LYS A O 13
ATOM 20968 N N . MET A 1 56 ? -19.344 0.364 4.967 1.00 0.00 238 MET A N 13
ATOM 20969 C CA . MET A 1 56 ? -19.304 -0.923 5.624 1.00 0.00 238 MET A CA 13
ATOM 20970 C C . MET A 1 56 ? -19.539 -1.981 4.547 1.00 0.00 238 MET A C 13
ATOM 20971 O O . MET A 1 56 ? -20.452 -1.836 3.734 1.00 0.00 238 MET A O 13
ATOM 20985 N N . SER A 1 57 ? -18.740 -3.044 4.566 1.00 0.00 239 SER A N 13
ATOM 20986 C CA . SER A 1 57 ? -19.007 -4.248 3.788 1.00 0.00 239 SER A CA 13
ATOM 20987 C C . SER A 1 57 ? -18.741 -5.525 4.592 1.00 0.00 239 SER A C 13
ATOM 20988 O O . SER A 1 57 ? -19.102 -6.606 4.138 1.00 0.00 239 SER A O 13
ATOM 20996 N N . LEU A 1 58 ? -18.119 -5.455 5.770 1.00 0.00 240 LEU A N 13
ATOM 20997 C CA . LEU A 1 58 ? -17.937 -6.590 6.671 1.00 0.00 240 LEU A CA 13
ATOM 20998 C C . LEU A 1 58 ? -17.705 -6.011 8.063 1.00 0.00 240 LEU A C 13
ATOM 20999 O O . LEU A 1 58 ? -17.233 -4.878 8.190 1.00 0.00 240 LEU A O 13
ATOM 21015 N N . ASN A 1 59 ? -18.011 -6.770 9.107 1.00 0.00 241 ASN A N 13
ATOM 21016 C CA . ASN A 1 59 ? -17.827 -6.307 10.476 1.00 0.00 241 ASN A CA 13
ATOM 21017 C C . ASN A 1 59 ? -16.348 -6.357 10.866 1.00 0.00 241 ASN A C 13
ATOM 21018 O O . ASN A 1 59 ? -15.809 -5.355 11.335 1.00 0.00 241 ASN A O 13
ATOM 21029 N N . GLY A 1 60 ? -15.692 -7.503 10.640 1.00 0.00 242 GLY A N 13
ATOM 21030 C CA . GLY A 1 60 ? -14.349 -7.785 11.141 1.00 0.00 242 GLY A CA 13
ATOM 21031 C C . GLY A 1 60 ? -13.203 -7.387 10.205 1.00 0.00 242 GLY A C 13
ATOM 21032 O O . GLY A 1 60 ? -12.056 -7.353 10.656 1.00 0.00 242 GLY A O 13
ATOM 21036 N N . GLN A 1 61 ? -13.461 -7.086 8.927 1.00 0.00 243 GLN A N 13
ATOM 21037 C CA . GLN A 1 61 ? -12.487 -6.403 8.068 1.00 0.00 243 GLN A CA 13
ATOM 21038 C C . GLN A 1 61 ? -12.417 -4.928 8.497 1.00 0.00 243 GLN A C 13
ATOM 21039 O O . GLN A 1 61 ? -13.201 -4.468 9.334 1.00 0.00 243 GLN A O 13
ATOM 21053 N N . ARG A 1 62 ? -11.492 -4.153 7.922 1.00 0.00 244 ARG A N 13
ATOM 21054 C CA . ARG A 1 62 ? -11.622 -2.697 7.958 1.00 0.00 244 ARG A CA 13
ATOM 21055 C C . ARG A 1 62 ? -12.767 -2.287 7.029 1.00 0.00 244 ARG A C 13
ATOM 21056 O O . ARG A 1 62 ? -13.270 -3.098 6.245 1.00 0.00 244 ARG A O 13
ATOM 21077 N N . GLY A 1 63 ? -13.171 -1.023 7.102 1.00 0.00 245 GLY A N 13
ATOM 21078 C CA . GLY A 1 63 ? -14.044 -0.404 6.125 1.00 0.00 245 GLY A CA 13
ATOM 21079 C C . GLY A 1 63 ? -13.430 0.924 5.727 1.00 0.00 245 GLY A C 13
ATOM 21080 O O . GLY A 1 63 ? -13.123 1.756 6.589 1.00 0.00 245 GLY A O 13
ATOM 21084 N N . GLU A 1 64 ? -13.247 1.098 4.424 1.00 0.00 246 GLU A N 13
ATOM 21085 C CA . GLU A 1 64 ? -12.651 2.257 3.779 1.00 0.00 246 GLU A CA 13
ATOM 21086 C C . GLU A 1 64 ? -13.483 3.502 4.060 1.00 0.00 246 GLU A C 13
ATOM 21087 O O . GLU A 1 64 ? -14.713 3.433 4.131 1.00 0.00 246 GLU A O 13
ATOM 21099 N N . CYS A 1 65 ? -12.794 4.637 4.178 1.00 0.00 247 CYS A N 13
ATOM 21100 C CA . CYS A 1 65 ? -13.341 5.933 4.535 1.00 0.00 247 CYS A CA 13
ATOM 21101 C C . CYS A 1 65 ? -12.804 6.974 3.563 1.00 0.00 247 CYS A C 13
ATOM 21102 O O . CYS A 1 65 ? -11.722 6.786 3.006 1.00 0.00 247 CYS A O 13
ATOM 21109 N N . TRP A 1 66 ? -13.529 8.077 3.419 1.00 0.00 248 TRP A N 13
ATOM 21110 C CA . TRP A 1 66 ? -13.156 9.262 2.665 1.00 0.00 248 TRP A CA 13
ATOM 21111 C C . TRP A 1 66 ? -13.666 10.457 3.468 1.00 0.00 248 TRP A C 13
ATOM 21112 O O . TRP A 1 66 ? -14.466 10.297 4.395 1.00 0.00 248 TRP A O 13
ATOM 21133 N N . CYS A 1 67 ? -13.243 11.657 3.098 1.00 0.00 249 CYS A N 13
ATOM 21134 C CA . CYS A 1 67 ? -13.655 12.886 3.753 1.00 0.00 249 CYS A CA 13
ATOM 21135 C C . CYS A 1 67 ? -14.701 13.570 2.880 1.00 0.00 249 CYS A C 13
ATOM 21136 O O . CYS A 1 67 ? -14.808 13.245 1.691 1.00 0.00 249 CYS A O 13
ATOM 21143 N N . VAL A 1 68 ? -15.446 14.542 3.419 1.00 0.00 250 VAL A N 13
ATOM 21144 C CA . VAL A 1 68 ? -16.290 15.371 2.563 1.00 0.00 250 VAL A CA 13
ATOM 21145 C C . VAL A 1 68 ? -15.782 16.806 2.562 1.00 0.00 250 VAL A C 13
ATOM 21146 O O . VAL A 1 68 ? -15.315 17.321 3.579 1.00 0.00 250 VAL A O 13
ATOM 21159 N N . ASN A 1 69 ? -15.881 17.441 1.398 1.00 0.00 251 ASN A N 13
ATOM 21160 C CA . ASN A 1 69 ? -15.796 18.885 1.240 1.00 0.00 251 ASN A CA 13
ATOM 21161 C C . ASN A 1 69 ? -17.223 19.440 1.199 1.00 0.00 251 ASN A C 13
ATOM 21162 O O . ASN A 1 69 ? -17.575 20.199 2.104 1.00 0.00 251 ASN A O 13
ATOM 21173 N N . PRO A 1 70 ? -18.068 19.078 0.207 1.00 0.00 252 PRO A N 13
ATOM 21174 C CA . PRO A 1 70 ? -19.395 19.662 0.095 1.00 0.00 252 PRO A CA 13
ATOM 21175 C C . PRO A 1 70 ? -20.320 19.243 1.240 1.00 0.00 252 PRO A C 13
ATOM 21176 O O . PRO A 1 70 ? -20.107 18.255 1.949 1.00 0.00 252 PRO A O 13
ATOM 21187 N N . ASN A 1 71 ? -21.408 19.995 1.351 1.00 0.00 253 ASN A N 13
ATOM 21188 C CA . ASN A 1 71 ? -22.407 19.955 2.426 1.00 0.00 253 ASN A CA 13
ATOM 21189 C C . ASN A 1 71 ? -23.254 18.695 2.330 1.00 0.00 253 ASN A C 13
ATOM 21190 O O . ASN A 1 71 ? -23.783 18.200 3.322 1.00 0.00 253 ASN A O 13
ATOM 21201 N N . THR A 1 72 ? -23.382 18.187 1.112 1.00 0.00 254 THR A N 13
ATOM 21202 C CA . THR A 1 72 ? -24.194 17.052 0.724 1.00 0.00 254 THR A CA 13
ATOM 21203 C C . THR A 1 72 ? -23.359 15.767 0.839 1.00 0.00 254 THR A C 13
ATOM 21204 O O . THR A 1 72 ? -23.869 14.691 0.542 1.00 0.00 254 THR A O 13
ATOM 21215 N N . GLY A 1 73 ? -22.081 15.894 1.244 1.00 0.00 255 GLY A N 13
ATOM 21216 C CA . GLY A 1 73 ? -21.057 14.870 1.350 1.00 0.00 255 GLY A CA 13
ATOM 21217 C C . GLY A 1 73 ? -21.258 13.741 0.364 1.00 0.00 255 GLY A C 13
ATOM 21218 O O . GLY A 1 73 ? -21.592 12.619 0.756 1.00 0.00 255 GLY A O 13
ATOM 21222 N N . LYS A 1 74 ? -21.097 14.059 -0.920 1.00 0.00 256 LYS A N 13
ATOM 21223 C CA . LYS A 1 74 ? -21.492 13.120 -1.962 1.00 0.00 256 LYS A CA 13
ATOM 21224 C C . LYS A 1 74 ? -20.307 12.234 -2.255 1.00 0.00 256 LYS A C 13
ATOM 21225 O O . LYS A 1 74 ? -20.345 11.053 -1.912 1.00 0.00 256 LYS A O 13
ATOM 21244 N N . LEU A 1 75 ? -19.240 12.777 -2.819 1.00 0.00 257 LEU A N 13
ATOM 21245 C CA . LEU A 1 75 ? -17.966 12.117 -3.010 1.00 0.00 257 LEU A CA 13
ATOM 21246 C C . LEU A 1 75 ? -16.915 13.209 -2.896 1.00 0.00 257 LEU A C 13
ATOM 21247 O O . LEU A 1 75 ? -17.215 14.387 -3.091 1.00 0.00 257 LEU A O 13
ATOM 21263 N N . ILE A 1 76 ? -15.715 12.834 -2.482 1.00 0.00 258 ILE A N 13
ATOM 21264 C CA . ILE A 1 76 ? -14.534 13.701 -2.513 1.00 0.00 258 ILE A CA 13
ATOM 21265 C C . ILE A 1 76 ? -14.178 14.040 -3.968 1.00 0.00 258 ILE A C 13
ATOM 21266 O O . ILE A 1 76 ? -14.525 15.129 -4.422 1.00 0.00 258 ILE A O 13
ATOM 21282 N N . GLN A 1 77 ? -13.526 13.134 -4.708 1.00 0.00 259 GLN A N 13
ATOM 21283 C CA . GLN A 1 77 ? -13.287 13.283 -6.145 1.00 0.00 259 GLN A CA 13
ATOM 21284 C C . GLN A 1 77 ? -13.026 11.944 -6.847 1.00 0.00 259 GLN A C 13
ATOM 21285 O O . GLN A 1 77 ? -12.314 11.909 -7.849 1.00 0.00 259 GLN A O 13
ATOM 21299 N N . GLY A 1 78 ? -13.560 10.829 -6.337 1.00 0.00 260 GLY A N 13
ATOM 21300 C CA . GLY A 1 78 ? -13.290 9.528 -6.946 1.00 0.00 260 GLY A CA 13
ATOM 21301 C C . GLY A 1 78 ? -11.834 9.116 -6.723 1.00 0.00 260 GLY A C 13
ATOM 21302 O O . GLY A 1 78 ? -11.207 8.526 -7.603 1.00 0.00 260 GLY A O 13
ATOM 21306 N N . ALA A 1 79 ? -11.280 9.489 -5.563 1.00 0.00 261 ALA A N 13
ATOM 21307 C CA . ALA A 1 79 ? -9.929 9.099 -5.146 1.00 0.00 261 ALA A CA 13
ATOM 21308 C C . ALA A 1 79 ? -9.735 7.553 -5.117 1.00 0.00 261 ALA A C 13
ATOM 21309 O O . ALA A 1 79 ? -10.731 6.816 -5.113 1.00 0.00 261 ALA A O 13
ATOM 21316 N N . PRO A 1 80 ? -8.482 7.040 -5.098 1.00 0.00 262 PRO A N 13
ATOM 21317 C CA . PRO A 1 80 ? -8.138 5.608 -5.162 1.00 0.00 262 PRO A CA 13
ATOM 21318 C C . PRO A 1 80 ? -8.441 4.822 -3.868 1.00 0.00 262 PRO A C 13
ATOM 21319 O O . PRO A 1 80 ? -9.259 5.244 -3.048 1.00 0.00 262 PRO A O 13
ATOM 21330 N N . THR A 1 81 ? -7.921 3.595 -3.744 1.00 0.00 263 THR A N 13
ATOM 21331 C CA . THR A 1 81 ? -8.161 2.718 -2.598 1.00 0.00 263 THR A CA 13
ATOM 21332 C C . THR A 1 81 ? -7.355 3.201 -1.381 1.00 0.00 263 THR A C 13
ATOM 21333 O O . THR A 1 81 ? -6.276 3.783 -1.538 1.00 0.00 263 THR A O 13
ATOM 21344 N N . ILE A 1 82 ? -7.866 2.970 -0.165 1.00 0.00 264 ILE A N 13
ATOM 21345 C CA . ILE A 1 82 ? -7.362 3.564 1.070 1.00 0.00 264 ILE A CA 13
ATOM 21346 C C . ILE A 1 82 ? -7.176 2.465 2.125 1.00 0.00 264 ILE A C 13
ATOM 21347 O O . ILE A 1 82 ? -8.115 1.751 2.485 1.00 0.00 264 ILE A O 13
ATOM 21363 N N . ARG A 1 83 ? -5.963 2.400 2.681 1.00 0.00 265 ARG A N 13
ATOM 21364 C CA . ARG A 1 83 ? -5.484 1.578 3.802 1.00 0.00 265 ARG A CA 13
ATOM 21365 C C . ARG A 1 83 ? -6.189 1.844 5.147 1.00 0.00 265 ARG A C 13
ATOM 21366 O O . ARG A 1 83 ? -5.604 1.622 6.206 1.00 0.00 265 ARG A O 13
ATOM 21387 N N . GLY A 1 84 ? -7.416 2.361 5.142 1.00 0.00 266 GLY A N 13
ATOM 21388 C CA . GLY A 1 84 ? -8.185 2.660 6.342 1.00 0.00 266 GLY A CA 13
ATOM 21389 C C . GLY A 1 84 ? -7.742 3.956 7.020 1.00 0.00 266 GLY A C 13
ATOM 21390 O O . GLY A 1 84 ? -8.387 4.374 7.977 1.00 0.00 266 GLY A O 13
ATOM 21394 N N . ASP A 1 85 ? -6.698 4.619 6.521 1.00 0.00 267 ASP A N 13
ATOM 21395 C CA . ASP A 1 85 ? -6.223 5.919 6.988 1.00 0.00 267 ASP A CA 13
ATOM 21396 C C . ASP A 1 85 ? -6.447 6.915 5.847 1.00 0.00 267 ASP A C 13
ATOM 21397 O O . ASP A 1 85 ? -5.657 6.919 4.895 1.00 0.00 267 ASP A O 13
ATOM 21406 N N . PRO A 1 86 ? -7.539 7.701 5.873 1.00 0.00 268 PRO A N 13
ATOM 21407 C CA . PRO A 1 86 ? -7.866 8.646 4.818 1.00 0.00 268 PRO A CA 13
ATOM 21408 C C . PRO A 1 86 ? -7.000 9.900 4.961 1.00 0.00 268 PRO A C 13
ATOM 21409 O O . PRO A 1 86 ? -7.288 10.786 5.770 1.00 0.00 268 PRO A O 13
ATOM 21420 N N . GLU A 1 87 ? -5.913 9.969 4.202 1.00 0.00 269 GLU A N 13
ATOM 21421 C CA . GLU A 1 87 ? -5.156 11.186 3.966 1.00 0.00 269 GLU A CA 13
ATOM 21422 C C . GLU A 1 87 ? -5.698 11.737 2.647 1.00 0.00 269 GLU A C 13
ATOM 21423 O O . GLU A 1 87 ? -5.211 11.341 1.589 1.00 0.00 269 GLU A O 13
ATOM 21435 N N . CYS A 1 88 ? -6.739 12.574 2.672 1.00 0.00 270 CYS A N 13
ATOM 21436 C CA . CYS A 1 88 ? -7.331 13.161 1.470 1.00 0.00 270 CYS A CA 13
ATOM 21437 C C . CYS A 1 88 ? -6.839 14.607 1.326 1.00 0.00 270 CYS A C 13
ATOM 21438 O O . CYS A 1 88 ? -6.889 15.375 2.292 1.00 0.00 270 CYS A O 13
ATOM 21445 N N . HIS A 1 89 ? -6.360 14.994 0.143 1.00 0.00 271 HIS A N 13
ATOM 21446 C CA . HIS A 1 89 ? -5.807 16.322 -0.112 1.00 0.00 271 HIS A CA 13
ATOM 21447 C C . HIS A 1 89 ? -6.570 17.026 -1.227 1.00 0.00 271 HIS A C 13
ATOM 21448 O O . HIS A 1 89 ? -7.425 16.443 -1.903 1.00 0.00 271 HIS A O 13
ATOM 21462 N N . LEU A 1 90 ? -6.249 18.306 -1.398 1.00 0.00 272 LEU A N 13
ATOM 21463 C CA . LEU A 1 90 ? -6.595 19.085 -2.568 1.00 0.00 272 LEU A CA 13
ATOM 21464 C C . LEU A 1 90 ? -6.002 18.475 -3.840 1.00 0.00 272 LEU A C 13
ATOM 21465 O O . LEU A 1 90 ? -5.127 17.607 -3.812 1.00 0.00 272 LEU A O 13
ATOM 21481 N N . PHE A 1 91 ? -6.449 19.000 -4.975 1.00 0.00 273 PHE A N 13
ATOM 21482 C CA . PHE A 1 91 ? -6.089 18.573 -6.322 1.00 0.00 273 PHE A CA 13
ATOM 21483 C C . PHE A 1 91 ? -4.645 18.920 -6.736 1.00 0.00 273 PHE A C 13
ATOM 21484 O O . PHE A 1 91 ? -4.308 18.789 -7.917 1.00 0.00 273 PHE A O 13
ATOM 21501 N N . TYR A 1 92 ? -3.812 19.369 -5.796 1.00 0.00 274 TYR A N 13
ATOM 21502 C CA . TYR A 1 92 ? -2.442 19.812 -5.973 1.00 0.00 274 TYR A CA 13
ATOM 21503 C C . TYR A 1 92 ? -1.558 19.010 -5.030 1.00 0.00 274 TYR A C 13
ATOM 21504 O O . TYR A 1 92 ? -1.681 19.116 -3.807 1.00 0.00 274 TYR A O 13
ATOM 21522 N N . ASN A 1 93 ? -0.690 18.192 -5.615 1.00 0.00 275 ASN A N 13
ATOM 21523 C CA . ASN A 1 93 ? 0.446 17.558 -4.966 1.00 0.00 275 ASN A CA 13
ATOM 21524 C C . ASN A 1 93 ? 1.478 17.244 -6.057 1.00 0.00 275 ASN A C 13
ATOM 21525 O O . ASN A 1 93 ? 1.152 17.308 -7.247 1.00 0.00 275 ASN A O 13
ATOM 21536 N N . GLU A 1 94 ? 2.693 16.874 -5.662 1.00 0.00 276 GLU A N 13
ATOM 21537 C CA . GLU A 1 94 ? 3.744 16.357 -6.520 1.00 0.00 276 GLU A CA 13
ATOM 21538 C C . GLU A 1 94 ? 3.955 14.858 -6.271 1.00 0.00 276 GLU A C 13
ATOM 21539 O O . GLU A 1 94 ? 4.158 14.129 -7.243 1.00 0.00 276 GLU A O 13
ATOM 21551 N N . GLN A 1 95 ? 3.887 14.377 -5.022 1.00 0.00 277 GLN A N 13
ATOM 21552 C CA . GLN A 1 95 ? 4.242 13.011 -4.640 1.00 0.00 277 GLN A CA 13
ATOM 21553 C C . GLN A 1 95 ? 3.212 12.499 -3.631 1.00 0.00 277 GLN A C 13
ATOM 21554 O O . GLN A 1 95 ? 2.904 13.210 -2.674 1.00 0.00 277 GLN A O 13
ATOM 21568 N N . GLN A 1 96 ? 2.713 11.270 -3.809 1.00 0.00 278 GLN A N 13
ATOM 21569 C CA . GLN A 1 96 ? 1.586 10.766 -3.028 1.00 0.00 278 GLN A CA 13
ATOM 21570 C C . GLN A 1 96 ? 1.764 9.321 -2.528 1.00 0.00 278 GLN A C 13
ATOM 21571 O O . GLN A 1 96 ? 0.864 8.804 -1.870 1.00 0.00 278 GLN A O 13
ATOM 21585 N N . GLU A 1 97 ? 2.860 8.611 -2.807 1.00 0.00 279 GLU A N 13
ATOM 21586 C CA . GLU A 1 97 ? 3.082 7.280 -2.226 1.00 0.00 279 GLU A CA 13
ATOM 21587 C C . GLU A 1 97 ? 3.999 7.399 -1.005 1.00 0.00 279 GLU A C 13
ATOM 21588 O O . GLU A 1 97 ? 4.619 8.443 -0.775 1.00 0.00 279 GLU A O 13
ATOM 21600 N N . ALA A 1 98 ? 4.040 6.351 -0.179 1.00 0.00 280 ALA A N 13
ATOM 21601 C CA . ALA A 1 98 ? 4.839 6.232 1.037 1.00 0.00 280 ALA A CA 13
ATOM 21602 C C . ALA A 1 98 ? 4.875 4.758 1.456 1.00 0.00 280 ALA A C 13
ATOM 21603 O O . ALA A 1 98 ? 4.117 3.946 0.919 1.00 0.00 280 ALA A O 13
ATOM 21610 N N . ARG A 1 99 ? 5.711 4.421 2.447 1.00 0.00 281 ARG A N 13
ATOM 21611 C CA . ARG A 1 99 ? 5.736 3.097 3.068 1.00 0.00 281 ARG A CA 13
ATOM 21612 C C . ARG A 1 99 ? 4.466 2.948 3.914 1.00 0.00 281 ARG A C 13
ATOM 21613 O O . ARG A 1 99 ? 3.493 2.346 3.455 1.00 0.00 281 ARG A O 13
ATOM 21634 N N . GLY A 1 100 ? 4.432 3.526 5.114 1.00 0.00 282 GLY A N 13
ATOM 21635 C CA . GLY A 1 100 ? 3.342 3.407 6.076 1.00 0.00 282 GLY A CA 13
ATOM 21636 C C . GLY A 1 100 ? 3.865 3.069 7.470 1.00 0.00 282 GLY A C 13
ATOM 21637 O O . GLY A 1 100 ? 3.351 2.151 8.114 1.00 0.00 282 GLY A O 13
ATOM 21641 N N . VAL A 1 101 ? 4.920 3.754 7.921 1.00 0.00 283 VAL A N 13
ATOM 21642 C CA . VAL A 1 101 ? 5.426 3.676 9.288 1.00 0.00 283 VAL A CA 13
ATOM 21643 C C . VAL A 1 101 ? 6.083 5.014 9.617 1.00 0.00 283 VAL A C 13
ATOM 21644 O O . VAL A 1 101 ? 6.842 5.541 8.807 1.00 0.00 283 VAL A O 13
ATOM 21657 N N . HIS A 1 102 ? 5.838 5.546 10.815 1.00 0.00 284 HIS A N 13
ATOM 21658 C CA . HIS A 1 102 ? 6.546 6.704 11.350 1.00 0.00 284 HIS A CA 13
ATOM 21659 C C . HIS A 1 102 ? 6.661 6.567 12.874 1.00 0.00 284 HIS A C 13
ATOM 21660 O O . HIS A 1 102 ? 6.377 7.501 13.625 1.00 0.00 284 HIS A O 13
ATOM 21674 N N . THR A 1 103 ? 7.000 5.372 13.358 1.00 0.00 285 THR A N 13
ATOM 21675 C CA . THR A 1 103 ? 7.170 5.069 14.773 1.00 0.00 285 THR A CA 13
ATOM 21676 C C . THR A 1 103 ? 8.179 3.928 14.864 1.00 0.00 285 THR A C 13
ATOM 21677 O O . THR A 1 103 ? 8.257 3.115 13.941 1.00 0.00 285 THR A O 13
ATOM 21688 N N . GLN A 1 104 ? 8.936 3.871 15.958 1.00 0.00 286 GLN A N 13
ATOM 21689 C CA . GLN A 1 104 ? 9.792 2.767 16.359 1.00 0.00 286 GLN A CA 13
ATOM 21690 C C . GLN A 1 104 ? 10.350 3.100 17.749 1.00 0.00 286 GLN A C 13
ATOM 21691 O O . GLN A 1 104 ? 10.043 4.150 18.325 1.00 0.00 286 GLN A O 13
ATOM 21705 N N . ARG A 1 105 ? 11.227 2.238 18.259 1.00 0.00 287 ARG A N 13
ATOM 21706 C CA . ARG A 1 105 ? 12.287 2.613 19.182 1.00 0.00 287 ARG A CA 13
ATOM 21707 C C . ARG A 1 105 ? 13.575 1.975 18.654 1.00 0.00 287 ARG A C 13
ATOM 21708 O O . ARG A 1 105 ? 13.526 1.019 17.874 1.00 0.00 287 ARG A O 13
ATOM 21729 N N . MET A 1 106 ? 14.717 2.499 19.090 1.00 0.00 288 MET A N 13
ATOM 21730 C CA . MET A 1 106 ? 15.980 1.771 19.130 1.00 0.00 288 MET A CA 13
ATOM 21731 C C . MET A 1 106 ? 15.872 0.685 20.223 1.00 0.00 288 MET A C 13
ATOM 21732 O O . MET A 1 106 ? 14.786 0.425 20.748 1.00 0.00 288 MET A O 13
ATOM 21746 N N . GLN A 1 107 ? 16.990 0.050 20.573 1.00 0.00 289 GLN A N 13
ATOM 21747 C CA . GLN A 1 107 ? 17.154 -0.535 21.896 1.00 0.00 289 GLN A CA 13
ATOM 21748 C C . GLN A 1 107 ? 16.947 0.596 22.900 1.00 0.00 289 GLN A C 13
ATOM 21749 O O . GLN A 1 107 ? 16.117 0.412 23.812 1.00 0.00 289 GLN A O 13
ATOM 21763 N N . GLY A 1 1 ? -46.832 8.232 9.792 1.00 0.00 183 GLY A N 14
ATOM 21764 C CA . GLY A 1 1 ? -46.123 9.477 10.129 1.00 0.00 183 GLY A CA 14
ATOM 21765 C C . GLY A 1 1 ? -44.759 9.518 9.454 1.00 0.00 183 GLY A C 14
ATOM 21766 O O . GLY A 1 1 ? -43.830 8.893 9.964 1.00 0.00 183 GLY A O 14
ATOM 21770 N N . PRO A 1 2 ? -44.598 10.216 8.316 1.00 0.00 184 PRO A N 14
ATOM 21771 C CA . PRO A 1 2 ? -43.324 10.288 7.604 1.00 0.00 184 PRO A CA 14
ATOM 21772 C C . PRO A 1 2 ? -42.340 11.244 8.303 1.00 0.00 184 PRO A C 14
ATOM 21773 O O . PRO A 1 2 ? -42.789 12.153 9.015 1.00 0.00 184 PRO A O 14
ATOM 21784 N N . PRO A 1 3 ? -41.025 11.102 8.064 1.00 0.00 185 PRO A N 14
ATOM 21785 C CA . PRO A 1 3 ? -40.025 12.012 8.607 1.00 0.00 185 PRO A CA 14
ATOM 21786 C C . PRO A 1 3 ? -40.042 13.356 7.850 1.00 0.00 185 PRO A C 14
ATOM 21787 O O . PRO A 1 3 ? -40.399 13.399 6.668 1.00 0.00 185 PRO A O 14
ATOM 21798 N N . PRO A 1 4 ? -39.648 14.468 8.501 1.00 0.00 186 PRO A N 14
ATOM 21799 C CA . PRO A 1 4 ? -39.464 15.757 7.848 1.00 0.00 186 PRO A CA 14
ATOM 21800 C C . PRO A 1 4 ? -38.080 15.884 7.218 1.00 0.00 186 PRO A C 14
ATOM 21801 O O . PRO A 1 4 ? -37.069 15.922 7.924 1.00 0.00 186 PRO A O 14
ATOM 21812 N N . ALA A 1 5 ? -38.033 16.050 5.899 1.00 0.00 187 ALA A N 14
ATOM 21813 C CA . ALA A 1 5 ? -36.804 16.337 5.158 1.00 0.00 187 ALA A CA 14
ATOM 21814 C C . ALA A 1 5 ? -36.397 17.799 5.386 1.00 0.00 187 ALA A C 14
ATOM 21815 O O . ALA A 1 5 ? -36.560 18.665 4.527 1.00 0.00 187 ALA A O 14
ATOM 21822 N N . ARG A 1 6 ? -35.883 18.089 6.579 1.00 0.00 188 ARG A N 14
ATOM 21823 C CA . ARG A 1 6 ? -35.414 19.417 6.982 1.00 0.00 188 ARG A CA 14
ATOM 21824 C C . ARG A 1 6 ? -33.944 19.662 6.657 1.00 0.00 188 ARG A C 14
ATOM 21825 O O . ARG A 1 6 ? -33.499 20.807 6.735 1.00 0.00 188 ARG A O 14
ATOM 21846 N N . THR A 1 7 ? -33.210 18.596 6.353 1.00 0.00 189 THR A N 14
ATOM 21847 C CA . THR A 1 7 ? -31.791 18.589 6.038 1.00 0.00 189 THR A CA 14
ATOM 21848 C C . THR A 1 7 ? -31.564 17.463 5.021 1.00 0.00 189 THR A C 14
ATOM 21849 O O . THR A 1 7 ? -32.116 16.374 5.232 1.00 0.00 189 THR A O 14
ATOM 21860 N N . PRO A 1 8 ? -30.736 17.650 3.980 1.00 0.00 190 PRO A N 14
ATOM 21861 C CA . PRO A 1 8 ? -30.678 16.725 2.857 1.00 0.00 190 PRO A CA 14
ATOM 21862 C C . PRO A 1 8 ? -30.113 15.371 3.272 1.00 0.00 190 PRO A C 14
ATOM 21863 O O . PRO A 1 8 ? -30.704 14.355 2.918 1.00 0.00 190 PRO A O 14
ATOM 21874 N N . CYS A 1 9 ? -29.034 15.350 4.068 1.00 0.00 191 CYS A N 14
ATOM 21875 C CA . CYS A 1 9 ? -28.486 14.139 4.652 1.00 0.00 191 CYS A CA 14
ATOM 21876 C C . CYS A 1 9 ? -29.533 13.223 5.287 1.00 0.00 191 CYS A C 14
ATOM 21877 O O . CYS A 1 9 ? -29.321 12.012 5.274 1.00 0.00 191 CYS A O 14
ATOM 21884 N N . GLN A 1 10 ? -30.619 13.760 5.862 1.00 0.00 192 GLN A N 14
ATOM 21885 C CA . GLN A 1 10 ? -31.613 12.927 6.521 1.00 0.00 192 GLN A CA 14
ATOM 21886 C C . GLN A 1 10 ? -32.409 12.208 5.441 1.00 0.00 192 GLN A C 14
ATOM 21887 O O . GLN A 1 10 ? -32.546 10.997 5.513 1.00 0.00 192 GLN A O 14
ATOM 21901 N N . GLN A 1 11 ? -32.892 12.934 4.429 1.00 0.00 193 GLN A N 14
ATOM 21902 C CA . GLN A 1 11 ? -33.641 12.338 3.334 1.00 0.00 193 GLN A CA 14
ATOM 21903 C C . GLN A 1 11 ? -32.757 11.356 2.553 1.00 0.00 193 GLN A C 14
ATOM 21904 O O . GLN A 1 11 ? -33.261 10.365 2.040 1.00 0.00 193 GLN A O 14
ATOM 21918 N N . GLU A 1 12 ? -31.452 11.601 2.424 1.00 0.00 194 GLU A N 14
ATOM 21919 C CA . GLU A 1 12 ? -30.546 10.672 1.753 1.00 0.00 194 GLU A CA 14
ATOM 21920 C C . GLU A 1 12 ? -30.316 9.414 2.588 1.00 0.00 194 GLU A C 14
ATOM 21921 O O . GLU A 1 12 ? -30.340 8.313 2.040 1.00 0.00 194 GLU A O 14
ATOM 21933 N N . LEU A 1 13 ? -30.091 9.570 3.899 1.00 0.00 195 LEU A N 14
ATOM 21934 C CA . LEU A 1 13 ? -30.016 8.459 4.851 1.00 0.00 195 LEU A CA 14
ATOM 21935 C C . LEU A 1 13 ? -31.312 7.656 4.772 1.00 0.00 195 LEU A C 14
ATOM 21936 O O . LEU A 1 13 ? -31.283 6.431 4.817 1.00 0.00 195 LEU A O 14
ATOM 21952 N N . ASP A 1 14 ? -32.438 8.345 4.598 1.00 0.00 196 ASP A N 14
ATOM 21953 C CA . ASP A 1 14 ? -33.765 7.737 4.531 1.00 0.00 196 ASP A CA 14
ATOM 21954 C C . ASP A 1 14 ? -33.903 6.927 3.246 1.00 0.00 196 ASP A C 14
ATOM 21955 O O . ASP A 1 14 ? -34.426 5.822 3.286 1.00 0.00 196 ASP A O 14
ATOM 21964 N N . GLN A 1 15 ? -33.350 7.419 2.133 1.00 0.00 197 GLN A N 14
ATOM 21965 C CA . GLN A 1 15 ? -33.278 6.702 0.861 1.00 0.00 197 GLN A CA 14
ATOM 21966 C C . GLN A 1 15 ? -32.355 5.481 0.928 1.00 0.00 197 GLN A C 14
ATOM 21967 O O . GLN A 1 15 ? -32.563 4.538 0.162 1.00 0.00 197 GLN A O 14
ATOM 21981 N N . VAL A 1 16 ? -31.321 5.476 1.785 1.00 0.00 198 VAL A N 14
ATOM 21982 C CA . VAL A 1 16 ? -30.609 4.228 2.063 1.00 0.00 198 VAL A CA 14
ATOM 21983 C C . VAL A 1 16 ? -31.574 3.297 2.789 1.00 0.00 198 VAL A C 14
ATOM 21984 O O . VAL A 1 16 ? -31.779 2.172 2.346 1.00 0.00 198 VAL A O 14
ATOM 21997 N N . LEU A 1 17 ? -32.181 3.775 3.879 1.00 0.00 199 LEU A N 14
ATOM 21998 C CA . LEU A 1 17 ? -32.934 2.943 4.808 1.00 0.00 199 LEU A CA 14
ATOM 21999 C C . LEU A 1 17 ? -34.085 2.257 4.078 1.00 0.00 199 LEU A C 14
ATOM 22000 O O . LEU A 1 17 ? -34.221 1.038 4.123 1.00 0.00 199 LEU A O 14
ATOM 22016 N N . GLU A 1 18 ? -34.808 3.029 3.281 1.00 0.00 200 GLU A N 14
ATOM 22017 C CA . GLU A 1 18 ? -35.907 2.614 2.430 1.00 0.00 200 GLU A CA 14
ATOM 22018 C C . GLU A 1 18 ? -35.452 1.528 1.447 1.00 0.00 200 GLU A C 14
ATOM 22019 O O . GLU A 1 18 ? -36.193 0.575 1.192 1.00 0.00 200 GLU A O 14
ATOM 22031 N N . ARG A 1 19 ? -34.248 1.626 0.880 1.00 0.00 201 ARG A N 14
ATOM 22032 C CA . ARG A 1 19 ? -33.708 0.571 0.028 1.00 0.00 201 ARG A CA 14
ATOM 22033 C C . ARG A 1 19 ? -33.434 -0.679 0.846 1.00 0.00 201 ARG A C 14
ATOM 22034 O O . ARG A 1 19 ? -33.814 -1.759 0.395 1.00 0.00 201 ARG A O 14
ATOM 22055 N N . ILE A 1 20 ? -32.761 -0.573 1.991 1.00 0.00 202 ILE A N 14
ATOM 22056 C CA . ILE A 1 20 ? -32.440 -1.729 2.831 1.00 0.00 202 ILE A CA 14
ATOM 22057 C C . ILE A 1 20 ? -33.753 -2.382 3.296 1.00 0.00 202 ILE A C 14
ATOM 22058 O O . ILE A 1 20 ? -33.811 -3.606 3.437 1.00 0.00 202 ILE A O 14
ATOM 22074 N N . SER A 1 21 ? -34.832 -1.619 3.480 1.00 0.00 203 SER A N 14
ATOM 22075 C CA . SER A 1 21 ? -36.146 -2.162 3.801 1.00 0.00 203 SER A CA 14
ATOM 22076 C C . SER A 1 21 ? -36.736 -2.965 2.628 1.00 0.00 203 SER A C 14
ATOM 22077 O O . SER A 1 21 ? -37.517 -3.885 2.876 1.00 0.00 203 SER A O 14
ATOM 22085 N N . THR A 1 22 ? -36.379 -2.678 1.371 1.00 0.00 204 THR A N 14
ATOM 22086 C CA . THR A 1 22 ? -36.760 -3.505 0.229 1.00 0.00 204 THR A CA 14
ATOM 22087 C C . THR A 1 22 ? -35.788 -4.681 0.071 1.00 0.00 204 THR A C 14
ATOM 22088 O O . THR A 1 22 ? -36.255 -5.814 -0.060 1.00 0.00 204 THR A O 14
ATOM 22099 N N . MET A 1 23 ? -34.465 -4.470 0.080 1.00 0.00 205 MET A N 14
ATOM 22100 C CA . MET A 1 23 ? -33.478 -5.518 -0.182 1.00 0.00 205 MET A CA 14
ATOM 22101 C C . MET A 1 23 ? -33.491 -6.588 0.921 1.00 0.00 205 MET A C 14
ATOM 22102 O O . MET A 1 23 ? -32.807 -6.469 1.936 1.00 0.00 205 MET A O 14
ATOM 22116 N N . ARG A 1 24 ? -34.270 -7.663 0.739 1.00 0.00 206 ARG A N 14
ATOM 22117 C CA . ARG A 1 24 ? -34.185 -8.836 1.610 1.00 0.00 206 ARG A CA 14
ATOM 22118 C C . ARG A 1 24 ? -32.780 -9.424 1.507 1.00 0.00 206 ARG A C 14
ATOM 22119 O O . ARG A 1 24 ? -32.074 -9.511 2.510 1.00 0.00 206 ARG A O 14
ATOM 22140 N N . LEU A 1 25 ? -32.350 -9.736 0.287 1.00 0.00 207 LEU A N 14
ATOM 22141 C CA . LEU A 1 25 ? -30.977 -10.024 -0.093 1.00 0.00 207 LEU A CA 14
ATOM 22142 C C . LEU A 1 25 ? -30.720 -9.298 -1.415 1.00 0.00 207 LEU A C 14
ATOM 22143 O O . LEU A 1 25 ? -31.686 -9.016 -2.137 1.00 0.00 207 LEU A O 14
ATOM 22159 N N . PRO A 1 26 ? -29.456 -9.049 -1.800 1.00 0.00 208 PRO A N 14
ATOM 22160 C CA . PRO A 1 26 ? -29.109 -8.814 -3.188 1.00 0.00 208 PRO A CA 14
ATOM 22161 C C . PRO A 1 26 ? -29.209 -10.148 -3.936 1.00 0.00 208 PRO A C 14
ATOM 22162 O O . PRO A 1 26 ? -29.971 -10.232 -4.897 1.00 0.00 208 PRO A O 14
ATOM 22173 N N . ASP A 1 27 ? -28.510 -11.171 -3.421 1.00 0.00 209 ASP A N 14
ATOM 22174 C CA . ASP A 1 27 ? -28.190 -12.497 -3.958 1.00 0.00 209 ASP A CA 14
ATOM 22175 C C . ASP A 1 27 ? -29.285 -13.084 -4.817 1.00 0.00 209 ASP A C 14
ATOM 22176 O O . ASP A 1 27 ? -29.045 -13.415 -5.976 1.00 0.00 209 ASP A O 14
ATOM 22185 N N . GLU A 1 28 ? -30.492 -13.194 -4.255 1.00 0.00 210 GLU A N 14
ATOM 22186 C CA . GLU A 1 28 ? -31.628 -13.865 -4.876 1.00 0.00 210 GLU A CA 14
ATOM 22187 C C . GLU A 1 28 ? -31.981 -13.264 -6.250 1.00 0.00 210 GLU A C 14
ATOM 22188 O O . GLU A 1 28 ? -32.585 -13.936 -7.090 1.00 0.00 210 GLU A O 14
ATOM 22200 N N . ARG A 1 29 ? -31.572 -12.013 -6.488 1.00 0.00 211 ARG A N 14
ATOM 22201 C CA . ARG A 1 29 ? -31.626 -11.307 -7.758 1.00 0.00 211 ARG A CA 14
ATOM 22202 C C . ARG A 1 29 ? -30.341 -10.486 -7.939 1.00 0.00 211 ARG A C 14
ATOM 22203 O O . ARG A 1 29 ? -30.411 -9.304 -8.303 1.00 0.00 211 ARG A O 14
ATOM 22224 N N . GLY A 1 30 ? -29.172 -11.067 -7.661 1.00 0.00 212 GLY A N 14
ATOM 22225 C CA . GLY A 1 30 ? -27.881 -10.389 -7.723 1.00 0.00 212 GLY A CA 14
ATOM 22226 C C . GLY A 1 30 ? -26.830 -11.239 -8.435 1.00 0.00 212 GLY A C 14
ATOM 22227 O O . GLY A 1 30 ? -25.874 -11.657 -7.780 1.00 0.00 212 GLY A O 14
ATOM 22231 N N . PRO A 1 31 ? -26.983 -11.512 -9.749 1.00 0.00 213 PRO A N 14
ATOM 22232 C CA . PRO A 1 31 ? -25.999 -12.268 -10.523 1.00 0.00 213 PRO A CA 14
ATOM 22233 C C . PRO A 1 31 ? -24.754 -11.436 -10.871 1.00 0.00 213 PRO A C 14
ATOM 22234 O O . PRO A 1 31 ? -23.700 -11.996 -11.164 1.00 0.00 213 PRO A O 14
ATOM 22245 N N . LEU A 1 32 ? -24.864 -10.105 -10.878 1.00 0.00 214 LEU A N 14
ATOM 22246 C CA . LEU A 1 32 ? -23.723 -9.194 -10.902 1.00 0.00 214 LEU A CA 14
ATOM 22247 C C . LEU A 1 32 ? -23.294 -8.996 -9.451 1.00 0.00 214 LEU A C 14
ATOM 22248 O O . LEU A 1 32 ? -24.150 -9.062 -8.570 1.00 0.00 214 LEU A O 14
ATOM 22264 N N . GLU A 1 33 ? -22.018 -8.682 -9.196 1.00 0.00 215 GLU A N 14
ATOM 22265 C CA . GLU A 1 33 ? -21.461 -8.611 -7.843 1.00 0.00 215 GLU A CA 14
ATOM 22266 C C . GLU A 1 33 ? -20.401 -7.499 -7.722 1.00 0.00 215 GLU A C 14
ATOM 22267 O O . GLU A 1 33 ? -19.457 -7.624 -6.942 1.00 0.00 215 GLU A O 14
ATOM 22279 N N . HIS A 1 34 ? -20.528 -6.387 -8.453 1.00 0.00 216 HIS A N 14
ATOM 22280 C CA . HIS A 1 34 ? -19.432 -5.422 -8.617 1.00 0.00 216 HIS A CA 14
ATOM 22281 C C . HIS A 1 34 ? -19.651 -4.075 -7.907 1.00 0.00 216 HIS A C 14
ATOM 22282 O O . HIS A 1 34 ? -18.822 -3.163 -8.047 1.00 0.00 216 HIS A O 14
ATOM 22296 N N . LEU A 1 35 ? -20.758 -3.919 -7.177 1.00 0.00 217 LEU A N 14
ATOM 22297 C CA . LEU A 1 35 ? -21.217 -2.640 -6.619 1.00 0.00 217 LEU A CA 14
ATOM 22298 C C . LEU A 1 35 ? -21.831 -2.763 -5.219 1.00 0.00 217 LEU A C 14
ATOM 22299 O O . LEU A 1 35 ? -21.976 -1.753 -4.531 1.00 0.00 217 LEU A O 14
ATOM 22315 N N . TYR A 1 36 ? -22.232 -3.956 -4.779 1.00 0.00 218 TYR A N 14
ATOM 22316 C CA . TYR A 1 36 ? -22.962 -4.114 -3.526 1.00 0.00 218 TYR A CA 14
ATOM 22317 C C . TYR A 1 36 ? -21.997 -3.895 -2.366 1.00 0.00 218 TYR A C 14
ATOM 22318 O O . TYR A 1 36 ? -20.892 -4.445 -2.329 1.00 0.00 218 TYR A O 14
ATOM 22336 N N . SER A 1 37 ? -22.394 -3.032 -1.440 1.00 0.00 219 SER A N 14
ATOM 22337 C CA . SER A 1 37 ? -21.642 -2.636 -0.263 1.00 0.00 219 SER A CA 14
ATOM 22338 C C . SER A 1 37 ? -22.632 -1.994 0.705 1.00 0.00 219 SER A C 14
ATOM 22339 O O . SER A 1 37 ? -23.772 -1.691 0.329 1.00 0.00 219 SER A O 14
ATOM 22347 N N . LEU A 1 38 ? -22.189 -1.732 1.935 1.00 0.00 220 LEU A N 14
ATOM 22348 C CA . LEU A 1 38 ? -22.973 -1.086 2.977 1.00 0.00 220 LEU A CA 14
ATOM 22349 C C . LEU A 1 38 ? -22.325 0.251 3.283 1.00 0.00 220 LEU A C 14
ATOM 22350 O O . LEU A 1 38 ? -21.115 0.328 3.501 1.00 0.00 220 LEU A O 14
ATOM 22366 N N . HIS A 1 39 ? -23.141 1.296 3.310 1.00 0.00 221 HIS A N 14
ATOM 22367 C CA . HIS A 1 39 ? -22.804 2.606 3.821 1.00 0.00 221 HIS A CA 14
ATOM 22368 C C . HIS A 1 39 ? -24.077 3.133 4.483 1.00 0.00 221 HIS A C 14
ATOM 22369 O O . HIS A 1 39 ? -25.149 3.073 3.889 1.00 0.00 221 HIS A O 14
ATOM 22383 N N . ILE A 1 40 ? -23.950 3.603 5.718 1.00 0.00 222 ILE A N 14
ATOM 22384 C CA . ILE A 1 40 ? -24.977 4.226 6.540 1.00 0.00 222 ILE A CA 14
ATOM 22385 C C . ILE A 1 40 ? -24.451 5.636 6.854 1.00 0.00 222 ILE A C 14
ATOM 22386 O O . ILE A 1 40 ? -23.546 5.772 7.689 1.00 0.00 222 ILE A O 14
ATOM 22402 N N . PRO A 1 41 ? -24.924 6.684 6.161 1.00 0.00 223 PRO A N 14
ATOM 22403 C CA . PRO A 1 41 ? -24.634 8.059 6.542 1.00 0.00 223 PRO A CA 14
ATOM 22404 C C . PRO A 1 41 ? -25.097 8.331 7.975 1.00 0.00 223 PRO A C 14
ATOM 22405 O O . PRO A 1 41 ? -26.014 7.668 8.456 1.00 0.00 223 PRO A O 14
ATOM 22416 N N . ASN A 1 42 ? -24.549 9.367 8.613 1.00 0.00 224 ASN A N 14
ATOM 22417 C CA . ASN A 1 42 ? -25.216 10.036 9.725 1.00 0.00 224 ASN A CA 14
ATOM 22418 C C . ASN A 1 42 ? -25.538 11.457 9.298 1.00 0.00 224 ASN A C 14
ATOM 22419 O O . ASN A 1 42 ? -24.624 12.239 9.029 1.00 0.00 224 ASN A O 14
ATOM 22430 N N . CYS A 1 43 ? -26.813 11.823 9.340 1.00 0.00 225 CYS A N 14
ATOM 22431 C CA . CYS A 1 43 ? -27.236 13.211 9.342 1.00 0.00 225 CYS A CA 14
ATOM 22432 C C . CYS A 1 43 ? -27.485 13.533 10.810 1.00 0.00 225 CYS A C 14
ATOM 22433 O O . CYS A 1 43 ? -28.237 12.799 11.462 1.00 0.00 225 CYS A O 14
ATOM 22440 N N . ASP A 1 44 ? -26.870 14.582 11.348 1.00 0.00 226 ASP A N 14
ATOM 22441 C CA . ASP A 1 44 ? -27.245 15.057 12.683 1.00 0.00 226 ASP A CA 14
ATOM 22442 C C . ASP A 1 44 ? -28.521 15.893 12.544 1.00 0.00 226 ASP A C 14
ATOM 22443 O O . ASP A 1 44 ? -28.900 16.268 11.433 1.00 0.00 226 ASP A O 14
ATOM 22452 N N . LYS A 1 45 ? -29.215 16.189 13.650 1.00 0.00 227 LYS A N 14
ATOM 22453 C CA . LYS A 1 45 ? -30.359 17.115 13.614 1.00 0.00 227 LYS A CA 14
ATOM 22454 C C . LYS A 1 45 ? -29.925 18.577 13.689 1.00 0.00 227 LYS A C 14
ATOM 22455 O O . LYS A 1 45 ? -30.691 19.486 13.365 1.00 0.00 227 LYS A O 14
ATOM 22474 N N . HIS A 1 46 ? -28.696 18.816 14.133 1.00 0.00 228 HIS A N 14
ATOM 22475 C CA . HIS A 1 46 ? -28.040 20.120 14.190 1.00 0.00 228 HIS A CA 14
ATOM 22476 C C . HIS A 1 46 ? -26.936 20.263 13.139 1.00 0.00 228 HIS A C 14
ATOM 22477 O O . HIS A 1 46 ? -26.646 21.376 12.706 1.00 0.00 228 HIS A O 14
ATOM 22491 N N . GLY A 1 47 ? -26.333 19.147 12.718 1.00 0.00 229 GLY A N 14
ATOM 22492 C CA . GLY A 1 47 ? -25.177 19.124 11.835 1.00 0.00 229 GLY A CA 14
ATOM 22493 C C . GLY A 1 47 ? -25.620 18.652 10.462 1.00 0.00 229 GLY A C 14
ATOM 22494 O O . GLY A 1 47 ? -26.200 17.572 10.339 1.00 0.00 229 GLY A O 14
ATOM 22498 N N . LEU A 1 48 ? -25.369 19.478 9.448 1.00 0.00 230 LEU A N 14
ATOM 22499 C CA . LEU A 1 48 ? -25.721 19.162 8.070 1.00 0.00 230 LEU A CA 14
ATOM 22500 C C . LEU A 1 48 ? -24.774 18.097 7.500 1.00 0.00 230 LEU A C 14
ATOM 22501 O O . LEU A 1 48 ? -23.997 17.466 8.219 1.00 0.00 230 LEU A O 14
ATOM 22517 N N . TYR A 1 49 ? -24.848 17.882 6.186 1.00 0.00 231 TYR A N 14
ATOM 22518 C CA . TYR A 1 49 ? -24.028 16.928 5.461 1.00 0.00 231 TYR A CA 14
ATOM 22519 C C . TYR A 1 49 ? -22.572 17.407 5.477 1.00 0.00 231 TYR A C 14
ATOM 22520 O O . TYR A 1 49 ? -22.158 18.146 4.588 1.00 0.00 231 TYR A O 14
ATOM 22538 N N . ASN A 1 50 ? -21.786 17.043 6.490 1.00 0.00 232 ASN A N 14
ATOM 22539 C CA . ASN A 1 50 ? -20.372 17.447 6.591 1.00 0.00 232 ASN A CA 14
ATOM 22540 C C . ASN A 1 50 ? -19.570 16.563 7.550 1.00 0.00 232 ASN A C 14
ATOM 22541 O O . ASN A 1 50 ? -18.574 17.002 8.130 1.00 0.00 232 ASN A O 14
ATOM 22552 N N . LEU A 1 51 ? -19.994 15.308 7.713 1.00 0.00 233 LEU A N 14
ATOM 22553 C CA . LEU A 1 51 ? -19.287 14.322 8.526 1.00 0.00 233 LEU A CA 14
ATOM 22554 C C . LEU A 1 51 ? -18.400 13.475 7.606 1.00 0.00 233 LEU A C 14
ATOM 22555 O O . LEU A 1 51 ? -18.474 13.585 6.378 1.00 0.00 233 LEU A O 14
ATOM 22571 N N . LYS A 1 52 ? -17.615 12.571 8.196 1.00 0.00 234 LYS A N 14
ATOM 22572 C CA . LYS A 1 52 ? -16.801 11.592 7.482 1.00 0.00 234 LYS A CA 14
ATOM 22573 C C . LYS A 1 52 ? -17.482 10.237 7.631 1.00 0.00 234 LYS A C 14
ATOM 22574 O O . LYS A 1 52 ? -18.167 10.014 8.633 1.00 0.00 234 LYS A O 14
ATOM 22593 N N . GLN A 1 53 ? -17.348 9.362 6.638 1.00 0.00 235 GLN A N 14
ATOM 22594 C CA . GLN A 1 53 ? -18.055 8.091 6.554 1.00 0.00 235 GLN A CA 14
ATOM 22595 C C . GLN A 1 53 ? -17.094 7.014 6.068 1.00 0.00 235 GLN A C 14
ATOM 22596 O O . GLN A 1 53 ? -16.032 7.362 5.559 1.00 0.00 235 GLN A O 14
ATOM 22610 N N . CYS A 1 54 ? -17.477 5.737 6.175 1.00 0.00 236 CYS A N 14
ATOM 22611 C CA . CYS A 1 54 ? -16.724 4.566 5.727 1.00 0.00 236 CYS A CA 14
ATOM 22612 C C . CYS A 1 54 ? -17.644 3.604 4.967 1.00 0.00 236 CYS A C 14
ATOM 22613 O O . CYS A 1 54 ? -18.865 3.635 5.149 1.00 0.00 236 CYS A O 14
ATOM 22620 N N . LYS A 1 55 ? -17.053 2.715 4.160 1.00 0.00 237 LYS A N 14
ATOM 22621 C CA . LYS A 1 55 ? -17.744 1.733 3.319 1.00 0.00 237 LYS A CA 14
ATOM 22622 C C . LYS A 1 55 ? -17.406 0.341 3.839 1.00 0.00 237 LYS A C 14
ATOM 22623 O O . LYS A 1 55 ? -16.224 0.048 4.029 1.00 0.00 237 LYS A O 14
ATOM 22642 N N . MET A 1 56 ? -18.411 -0.510 4.045 1.00 0.00 238 MET A N 14
ATOM 22643 C CA . MET A 1 56 ? -18.275 -1.876 4.527 1.00 0.00 238 MET A CA 14
ATOM 22644 C C . MET A 1 56 ? -18.600 -2.804 3.356 1.00 0.00 238 MET A C 14
ATOM 22645 O O . MET A 1 56 ? -19.571 -2.557 2.637 1.00 0.00 238 MET A O 14
ATOM 22659 N N . SER A 1 57 ? -17.845 -3.892 3.189 1.00 0.00 239 SER A N 14
ATOM 22660 C CA . SER A 1 57 ? -18.217 -5.002 2.322 1.00 0.00 239 SER A CA 14
ATOM 22661 C C . SER A 1 57 ? -17.338 -6.200 2.658 1.00 0.00 239 SER A C 14
ATOM 22662 O O . SER A 1 57 ? -17.839 -7.206 3.162 1.00 0.00 239 SER A O 14
ATOM 22670 N N . LEU A 1 58 ? -16.035 -6.100 2.384 1.00 0.00 240 LEU A N 14
ATOM 22671 C CA . LEU A 1 58 ? -15.070 -7.180 2.547 1.00 0.00 240 LEU A CA 14
ATOM 22672 C C . LEU A 1 58 ? -15.048 -7.632 4.004 1.00 0.00 240 LEU A C 14
ATOM 22673 O O . LEU A 1 58 ? -14.923 -6.797 4.897 1.00 0.00 240 LEU A O 14
ATOM 22689 N N . ASN A 1 59 ? -15.133 -8.940 4.245 1.00 0.00 241 ASN A N 14
ATOM 22690 C CA . ASN A 1 59 ? -15.141 -9.532 5.581 1.00 0.00 241 ASN A CA 14
ATOM 22691 C C . ASN A 1 59 ? -13.821 -9.226 6.292 1.00 0.00 241 ASN A C 14
ATOM 22692 O O . ASN A 1 59 ? -13.822 -8.924 7.483 1.00 0.00 241 ASN A O 14
ATOM 22703 N N . GLY A 1 60 ? -12.682 -9.341 5.599 1.00 0.00 242 GLY A N 14
ATOM 22704 C CA . GLY A 1 60 ? -11.362 -9.206 6.217 1.00 0.00 242 GLY A CA 14
ATOM 22705 C C . GLY A 1 60 ? -10.869 -7.764 6.368 1.00 0.00 242 GLY A C 14
ATOM 22706 O O . GLY A 1 60 ? -9.955 -7.513 7.162 1.00 0.00 242 GLY A O 14
ATOM 22710 N N . GLN A 1 61 ? -11.447 -6.830 5.613 1.00 0.00 243 GLN A N 14
ATOM 22711 C CA . GLN A 1 61 ? -11.022 -5.437 5.513 1.00 0.00 243 GLN A CA 14
ATOM 22712 C C . GLN A 1 61 ? -11.545 -4.653 6.732 1.00 0.00 243 GLN A C 14
ATOM 22713 O O . GLN A 1 61 ? -12.315 -5.181 7.537 1.00 0.00 243 GLN A O 14
ATOM 22727 N N . ARG A 1 62 ? -11.159 -3.381 6.889 1.00 0.00 244 ARG A N 14
ATOM 22728 C CA . ARG A 1 62 ? -11.839 -2.440 7.789 1.00 0.00 244 ARG A CA 14
ATOM 22729 C C . ARG A 1 62 ? -12.798 -1.524 7.058 1.00 0.00 244 ARG A C 14
ATOM 22730 O O . ARG A 1 62 ? -13.809 -1.128 7.634 1.00 0.00 244 ARG A O 14
ATOM 22751 N N . GLY A 1 63 ? -12.455 -1.116 5.845 1.00 0.00 245 GLY A N 14
ATOM 22752 C CA . GLY A 1 63 ? -13.242 -0.170 5.074 1.00 0.00 245 GLY A CA 14
ATOM 22753 C C . GLY A 1 63 ? -12.500 1.146 4.994 1.00 0.00 245 GLY A C 14
ATOM 22754 O O . GLY A 1 63 ? -12.043 1.686 6.005 1.00 0.00 245 GLY A O 14
ATOM 22758 N N . GLU A 1 64 ? -12.348 1.647 3.778 1.00 0.00 246 GLU A N 14
ATOM 22759 C CA . GLU A 1 64 ? -11.916 2.998 3.472 1.00 0.00 246 GLU A CA 14
ATOM 22760 C C . GLU A 1 64 ? -12.965 3.993 3.976 1.00 0.00 246 GLU A C 14
ATOM 22761 O O . GLU A 1 64 ? -14.167 3.710 3.915 1.00 0.00 246 GLU A O 14
ATOM 22773 N N . CYS A 1 65 ? -12.493 5.152 4.455 1.00 0.00 247 CYS A N 14
ATOM 22774 C CA . CYS A 1 65 ? -13.314 6.287 4.846 1.00 0.00 247 CYS A CA 14
ATOM 22775 C C . CYS A 1 65 ? -13.043 7.451 3.894 1.00 0.00 247 CYS A C 14
ATOM 22776 O O . CYS A 1 65 ? -12.059 7.433 3.150 1.00 0.00 247 CYS A O 14
ATOM 22783 N N . TRP A 1 66 ? -13.900 8.470 3.946 1.00 0.00 248 TRP A N 14
ATOM 22784 C CA . TRP A 1 66 ? -13.761 9.735 3.243 1.00 0.00 248 TRP A CA 14
ATOM 22785 C C . TRP A 1 66 ? -14.369 10.837 4.109 1.00 0.00 248 TRP A C 14
ATOM 22786 O O . TRP A 1 66 ? -15.286 10.565 4.891 1.00 0.00 248 TRP A O 14
ATOM 22807 N N . CYS A 1 67 ? -13.891 12.073 3.964 1.00 0.00 249 CYS A N 14
ATOM 22808 C CA . CYS A 1 67 ? -14.513 13.269 4.517 1.00 0.00 249 CYS A CA 14
ATOM 22809 C C . CYS A 1 67 ? -15.176 14.047 3.378 1.00 0.00 249 CYS A C 14
ATOM 22810 O O . CYS A 1 67 ? -14.797 13.917 2.208 1.00 0.00 249 CYS A O 14
ATOM 22817 N N . VAL A 1 68 ? -16.170 14.867 3.708 1.00 0.00 250 VAL A N 14
ATOM 22818 C CA . VAL A 1 68 ? -16.897 15.713 2.771 1.00 0.00 250 VAL A CA 14
ATOM 22819 C C . VAL A 1 68 ? -17.373 16.948 3.529 1.00 0.00 250 VAL A C 14
ATOM 22820 O O . VAL A 1 68 ? -17.741 16.843 4.699 1.00 0.00 250 VAL A O 14
ATOM 22833 N N . ASN A 1 69 ? -17.403 18.097 2.852 1.00 0.00 251 ASN A N 14
ATOM 22834 C CA . ASN A 1 69 ? -17.927 19.355 3.378 1.00 0.00 251 ASN A CA 14
ATOM 22835 C C . ASN A 1 69 ? -19.333 19.600 2.815 1.00 0.00 251 ASN A C 14
ATOM 22836 O O . ASN A 1 69 ? -19.729 18.894 1.879 1.00 0.00 251 ASN A O 14
ATOM 22847 N N . PRO A 1 70 ? -20.106 20.566 3.347 1.00 0.00 252 PRO A N 14
ATOM 22848 C CA . PRO A 1 70 ? -21.511 20.788 2.990 1.00 0.00 252 PRO A CA 14
ATOM 22849 C C . PRO A 1 70 ? -21.651 21.534 1.650 1.00 0.00 252 PRO A C 14
ATOM 22850 O O . PRO A 1 70 ? -22.372 22.532 1.555 1.00 0.00 252 PRO A O 14
ATOM 22861 N N . ASN A 1 71 ? -20.904 21.104 0.625 1.00 0.00 253 ASN A N 14
ATOM 22862 C CA . ASN A 1 71 ? -20.885 21.756 -0.680 1.00 0.00 253 ASN A CA 14
ATOM 22863 C C . ASN A 1 71 ? -21.724 21.005 -1.695 1.00 0.00 253 ASN A C 14
ATOM 22864 O O . ASN A 1 71 ? -22.551 21.620 -2.359 1.00 0.00 253 ASN A O 14
ATOM 22875 N N . THR A 1 72 ? -21.487 19.695 -1.863 1.00 0.00 254 THR A N 14
ATOM 22876 C CA . THR A 1 72 ? -22.090 18.969 -2.981 1.00 0.00 254 THR A CA 14
ATOM 22877 C C . THR A 1 72 ? -22.965 17.793 -2.529 1.00 0.00 254 THR A C 14
ATOM 22878 O O . THR A 1 72 ? -23.903 17.441 -3.233 1.00 0.00 254 THR A O 14
ATOM 22889 N N . GLY A 1 73 ? -22.733 17.242 -1.331 1.00 0.00 255 GLY A N 14
ATOM 22890 C CA . GLY A 1 73 ? -23.656 16.336 -0.656 1.00 0.00 255 GLY A CA 14
ATOM 22891 C C . GLY A 1 73 ? -23.886 15.046 -1.430 1.00 0.00 255 GLY A C 14
ATOM 22892 O O . GLY A 1 73 ? -25.028 14.774 -1.775 1.00 0.00 255 GLY A O 14
ATOM 22896 N N . LYS A 1 74 ? -22.819 14.299 -1.741 1.00 0.00 256 LYS A N 14
ATOM 22897 C CA . LYS A 1 74 ? -22.936 13.067 -2.544 1.00 0.00 256 LYS A CA 14
ATOM 22898 C C . LYS A 1 74 ? -22.233 11.868 -1.917 1.00 0.00 256 LYS A C 14
ATOM 22899 O O . LYS A 1 74 ? -22.890 10.962 -1.402 1.00 0.00 256 LYS A O 14
ATOM 22918 N N . LEU A 1 75 ? -20.904 11.814 -2.024 1.00 0.00 257 LEU A N 14
ATOM 22919 C CA . LEU A 1 75 ? -20.068 10.696 -1.626 1.00 0.00 257 LEU A CA 14
ATOM 22920 C C . LEU A 1 75 ? -18.652 11.231 -1.466 1.00 0.00 257 LEU A C 14
ATOM 22921 O O . LEU A 1 75 ? -18.240 11.464 -0.344 1.00 0.00 257 LEU A O 14
ATOM 22937 N N . ILE A 1 76 ? -17.939 11.511 -2.557 1.00 0.00 258 ILE A N 14
ATOM 22938 C CA . ILE A 1 76 ? -16.607 12.111 -2.556 1.00 0.00 258 ILE A CA 14
ATOM 22939 C C . ILE A 1 76 ? -16.688 13.357 -3.436 1.00 0.00 258 ILE A C 14
ATOM 22940 O O . ILE A 1 76 ? -17.477 13.396 -4.387 1.00 0.00 258 ILE A O 14
ATOM 22956 N N . GLN A 1 77 ? -15.849 14.345 -3.126 1.00 0.00 259 GLN A N 14
ATOM 22957 C CA . GLN A 1 77 ? -15.636 15.580 -3.872 1.00 0.00 259 GLN A CA 14
ATOM 22958 C C . GLN A 1 77 ? -14.125 15.776 -4.082 1.00 0.00 259 GLN A C 14
ATOM 22959 O O . GLN A 1 77 ? -13.522 16.733 -3.594 1.00 0.00 259 GLN A O 14
ATOM 22973 N N . GLY A 1 78 ? -13.486 14.861 -4.807 1.00 0.00 260 GLY A N 14
ATOM 22974 C CA . GLY A 1 78 ? -12.120 15.055 -5.271 1.00 0.00 260 GLY A CA 14
ATOM 22975 C C . GLY A 1 78 ? -11.033 14.993 -4.198 1.00 0.00 260 GLY A C 14
ATOM 22976 O O . GLY A 1 78 ? -9.900 15.374 -4.482 1.00 0.00 260 GLY A O 14
ATOM 22980 N N . ALA A 1 79 ? -11.332 14.531 -2.984 1.00 0.00 261 ALA A N 14
ATOM 22981 C CA . ALA A 1 79 ? -10.313 14.295 -1.964 1.00 0.00 261 ALA A CA 14
ATOM 22982 C C . ALA A 1 79 ? -9.345 13.166 -2.407 1.00 0.00 261 ALA A C 14
ATOM 22983 O O . ALA A 1 79 ? -9.623 12.488 -3.407 1.00 0.00 261 ALA A O 14
ATOM 22990 N N . PRO A 1 80 ? -8.210 12.961 -1.712 1.00 0.00 262 PRO A N 14
ATOM 22991 C CA . PRO A 1 80 ? -7.196 11.958 -2.050 1.00 0.00 262 PRO A CA 14
ATOM 22992 C C . PRO A 1 80 ? -7.622 10.547 -1.609 1.00 0.00 262 PRO A C 14
ATOM 22993 O O . PRO A 1 80 ? -8.777 10.307 -1.249 1.00 0.00 262 PRO A O 14
ATOM 23004 N N . THR A 1 81 ? -6.691 9.590 -1.633 1.00 0.00 263 THR A N 14
ATOM 23005 C CA . THR A 1 81 ? -6.850 8.320 -0.934 1.00 0.00 263 THR A CA 14
ATOM 23006 C C . THR A 1 81 ? -6.658 8.562 0.572 1.00 0.00 263 THR A C 14
ATOM 23007 O O . THR A 1 81 ? -6.012 9.537 0.975 1.00 0.00 263 THR A O 14
ATOM 23018 N N . ILE A 1 82 ? -7.175 7.654 1.401 1.00 0.00 264 ILE A N 14
ATOM 23019 C CA . ILE A 1 82 ? -6.985 7.633 2.846 1.00 0.00 264 ILE A CA 14
ATOM 23020 C C . ILE A 1 82 ? -6.424 6.264 3.196 1.00 0.00 264 ILE A C 14
ATOM 23021 O O . ILE A 1 82 ? -6.928 5.229 2.746 1.00 0.00 264 ILE A O 14
ATOM 23037 N N . ARG A 1 83 ? -5.423 6.258 4.076 1.00 0.00 265 ARG A N 14
ATOM 23038 C CA . ARG A 1 83 ? -4.770 5.056 4.564 1.00 0.00 265 ARG A CA 14
ATOM 23039 C C . ARG A 1 83 ? -4.960 4.965 6.067 1.00 0.00 265 ARG A C 14
ATOM 23040 O O . ARG A 1 83 ? -4.009 4.941 6.846 1.00 0.00 265 ARG A O 14
ATOM 23061 N N . GLY A 1 84 ? -6.230 4.905 6.469 1.00 0.00 266 GLY A N 14
ATOM 23062 C CA . GLY A 1 84 ? -6.621 4.473 7.801 1.00 0.00 266 GLY A CA 14
ATOM 23063 C C . GLY A 1 84 ? -6.783 5.626 8.780 1.00 0.00 266 GLY A C 14
ATOM 23064 O O . GLY A 1 84 ? -7.428 5.431 9.811 1.00 0.00 266 GLY A O 14
ATOM 23068 N N . ASP A 1 85 ? -6.283 6.822 8.461 1.00 0.00 267 ASP A N 14
ATOM 23069 C CA . ASP A 1 85 ? -6.551 8.038 9.225 1.00 0.00 267 ASP A CA 14
ATOM 23070 C C . ASP A 1 85 ? -7.194 9.059 8.283 1.00 0.00 267 ASP A C 14
ATOM 23071 O O . ASP A 1 85 ? -6.488 9.538 7.389 1.00 0.00 267 ASP A O 14
ATOM 23080 N N . PRO A 1 86 ? -8.519 9.304 8.349 1.00 0.00 268 PRO A N 14
ATOM 23081 C CA . PRO A 1 86 ? -9.205 10.252 7.476 1.00 0.00 268 PRO A CA 14
ATOM 23082 C C . PRO A 1 86 ? -8.888 11.698 7.878 1.00 0.00 268 PRO A C 14
ATOM 23083 O O . PRO A 1 86 ? -9.719 12.403 8.459 1.00 0.00 268 PRO A O 14
ATOM 23094 N N . GLU A 1 87 ? -7.682 12.142 7.539 1.00 0.00 269 GLU A N 14
ATOM 23095 C CA . GLU A 1 87 ? -7.366 13.556 7.430 1.00 0.00 269 GLU A CA 14
ATOM 23096 C C . GLU A 1 87 ? -8.195 14.137 6.276 1.00 0.00 269 GLU A C 14
ATOM 23097 O O . GLU A 1 87 ? -8.414 13.446 5.272 1.00 0.00 269 GLU A O 14
ATOM 23109 N N . CYS A 1 88 ? -8.611 15.400 6.394 1.00 0.00 270 CYS A N 14
ATOM 23110 C CA . CYS A 1 88 ? -9.319 16.128 5.349 1.00 0.00 270 CYS A CA 14
ATOM 23111 C C . CYS A 1 88 ? -8.434 17.245 4.779 1.00 0.00 270 CYS A C 14
ATOM 23112 O O . CYS A 1 88 ? -7.294 17.412 5.223 1.00 0.00 270 CYS A O 14
ATOM 23119 N N . HIS A 1 89 ? -8.912 17.995 3.778 1.00 0.00 271 HIS A N 14
ATOM 23120 C CA . HIS A 1 89 ? -8.172 19.146 3.266 1.00 0.00 271 HIS A CA 14
ATOM 23121 C C . HIS A 1 89 ? -8.052 20.218 4.347 1.00 0.00 271 HIS A C 14
ATOM 23122 O O . HIS A 1 89 ? -8.930 20.368 5.207 1.00 0.00 271 HIS A O 14
ATOM 23136 N N . LEU A 1 90 ? -6.944 20.955 4.312 1.00 0.00 272 LEU A N 14
ATOM 23137 C CA . LEU A 1 90 ? -6.579 21.968 5.292 1.00 0.00 272 LEU A CA 14
ATOM 23138 C C . LEU A 1 90 ? -5.988 23.157 4.537 1.00 0.00 272 LEU A C 14
ATOM 23139 O O . LEU A 1 90 ? -5.502 23.013 3.410 1.00 0.00 272 LEU A O 14
ATOM 23155 N N . PHE A 1 91 ? -6.014 24.334 5.167 1.00 0.00 273 PHE A N 14
ATOM 23156 C CA . PHE A 1 91 ? -5.500 25.577 4.594 1.00 0.00 273 PHE A CA 14
ATOM 23157 C C . PHE A 1 91 ? -3.972 25.651 4.759 1.00 0.00 273 PHE A C 14
ATOM 23158 O O . PHE A 1 91 ? -3.457 26.603 5.354 1.00 0.00 273 PHE A O 14
ATOM 23175 N N . TYR A 1 92 ? -3.254 24.620 4.303 1.00 0.00 274 TYR A N 14
ATOM 23176 C CA . TYR A 1 92 ? -1.808 24.635 4.131 1.00 0.00 274 TYR A CA 14
ATOM 23177 C C . TYR A 1 92 ? -1.468 23.592 3.068 1.00 0.00 274 TYR A C 14
ATOM 23178 O O . TYR A 1 92 ? -1.768 22.406 3.238 1.00 0.00 274 TYR A O 14
ATOM 23196 N N . ASN A 1 93 ? -0.892 24.031 1.948 1.00 0.00 275 ASN A N 14
ATOM 23197 C CA . ASN A 1 93 ? -0.609 23.238 0.754 1.00 0.00 275 ASN A CA 14
ATOM 23198 C C . ASN A 1 93 ? 0.846 23.486 0.370 1.00 0.00 275 ASN A C 14
ATOM 23199 O O . ASN A 1 93 ? 1.117 24.317 -0.499 1.00 0.00 275 ASN A O 14
ATOM 23210 N N . GLU A 1 94 ? 1.792 22.805 1.016 1.00 0.00 276 GLU A N 14
ATOM 23211 C CA . GLU A 1 94 ? 3.215 22.997 0.717 1.00 0.00 276 GLU A CA 14
ATOM 23212 C C . GLU A 1 94 ? 3.990 21.682 0.720 1.00 0.00 276 GLU A C 14
ATOM 23213 O O . GLU A 1 94 ? 4.844 21.491 -0.149 1.00 0.00 276 GLU A O 14
ATOM 23225 N N . GLN A 1 95 ? 3.671 20.755 1.625 1.00 0.00 277 GLN A N 14
ATOM 23226 C CA . GLN A 1 95 ? 4.138 19.380 1.584 1.00 0.00 277 GLN A CA 14
ATOM 23227 C C . GLN A 1 95 ? 3.150 18.544 2.396 1.00 0.00 277 GLN A C 14
ATOM 23228 O O . GLN A 1 95 ? 2.690 18.996 3.448 1.00 0.00 277 GLN A O 14
ATOM 23242 N N . GLN A 1 96 ? 2.844 17.335 1.920 1.00 0.00 278 GLN A N 14
ATOM 23243 C CA . GLN A 1 96 ? 1.989 16.363 2.594 1.00 0.00 278 GLN A CA 14
ATOM 23244 C C . GLN A 1 96 ? 2.824 15.146 2.972 1.00 0.00 278 GLN A C 14
ATOM 23245 O O . GLN A 1 96 ? 2.625 14.033 2.472 1.00 0.00 278 GLN A O 14
ATOM 23259 N N . GLU A 1 97 ? 3.787 15.374 3.857 1.00 0.00 279 GLU A N 14
ATOM 23260 C CA . GLU A 1 97 ? 4.382 14.323 4.653 1.00 0.00 279 GLU A CA 14
ATOM 23261 C C . GLU A 1 97 ? 4.778 14.930 5.997 1.00 0.00 279 GLU A C 14
ATOM 23262 O O . GLU A 1 97 ? 5.129 16.110 6.080 1.00 0.00 279 GLU A O 14
ATOM 23274 N N . ALA A 1 98 ? 4.630 14.150 7.064 1.00 0.00 280 ALA A N 14
ATOM 23275 C CA . ALA A 1 98 ? 5.074 14.427 8.423 1.00 0.00 280 ALA A CA 14
ATOM 23276 C C . ALA A 1 98 ? 4.792 13.164 9.213 1.00 0.00 280 ALA A C 14
ATOM 23277 O O . ALA A 1 98 ? 3.714 12.580 9.055 1.00 0.00 280 ALA A O 14
ATOM 23284 N N . ARG A 1 99 ? 5.727 12.740 10.059 1.00 0.00 281 ARG A N 14
ATOM 23285 C CA . ARG A 1 99 ? 5.608 11.522 10.846 1.00 0.00 281 ARG A CA 14
ATOM 23286 C C . ARG A 1 99 ? 5.792 11.897 12.307 1.00 0.00 281 ARG A C 14
ATOM 23287 O O . ARG A 1 99 ? 6.885 11.757 12.850 1.00 0.00 281 ARG A O 14
ATOM 23308 N N . GLY A 1 100 ? 4.759 12.480 12.916 1.00 0.00 282 GLY A N 14
ATOM 23309 C CA . GLY A 1 100 ? 4.840 13.101 14.237 1.00 0.00 282 GLY A CA 14
ATOM 23310 C C . GLY A 1 100 ? 5.575 14.438 14.185 1.00 0.00 282 GLY A C 14
ATOM 23311 O O . GLY A 1 100 ? 5.062 15.433 14.700 1.00 0.00 282 GLY A O 14
ATOM 23315 N N . VAL A 1 101 ? 6.755 14.465 13.558 1.00 0.00 283 VAL A N 14
ATOM 23316 C CA . VAL A 1 101 ? 7.588 15.637 13.344 1.00 0.00 283 VAL A CA 14
ATOM 23317 C C . VAL A 1 101 ? 6.746 16.799 12.814 1.00 0.00 283 VAL A C 14
ATOM 23318 O O . VAL A 1 101 ? 6.003 16.660 11.839 1.00 0.00 283 VAL A O 14
ATOM 23331 N N . HIS A 1 102 ? 6.778 17.912 13.538 1.00 0.00 284 HIS A N 14
ATOM 23332 C CA . HIS A 1 102 ? 5.990 19.101 13.298 1.00 0.00 284 HIS A CA 14
ATOM 23333 C C . HIS A 1 102 ? 6.752 20.243 13.953 1.00 0.00 284 HIS A C 14
ATOM 23334 O O . HIS A 1 102 ? 7.197 20.110 15.100 1.00 0.00 284 HIS A O 14
ATOM 23348 N N . THR A 1 103 ? 6.883 21.362 13.253 1.00 0.00 285 THR A N 14
ATOM 23349 C CA . THR A 1 103 ? 7.457 22.582 13.790 1.00 0.00 285 THR A CA 14
ATOM 23350 C C . THR A 1 103 ? 6.579 23.758 13.356 1.00 0.00 285 THR A C 14
ATOM 23351 O O . THR A 1 103 ? 5.791 23.655 12.410 1.00 0.00 285 THR A O 14
ATOM 23362 N N . GLN A 1 104 ? 6.730 24.893 14.032 1.00 0.00 286 GLN A N 14
ATOM 23363 C CA . GLN A 1 104 ? 5.965 26.108 13.763 1.00 0.00 286 GLN A CA 14
ATOM 23364 C C . GLN A 1 104 ? 6.788 27.084 12.920 1.00 0.00 286 GLN A C 14
ATOM 23365 O O . GLN A 1 104 ? 7.866 26.746 12.429 1.00 0.00 286 GLN A O 14
ATOM 23379 N N . ARG A 1 105 ? 6.243 28.276 12.685 1.00 0.00 287 ARG A N 14
ATOM 23380 C CA . ARG A 1 105 ? 6.873 29.386 11.983 1.00 0.00 287 ARG A CA 14
ATOM 23381 C C . ARG A 1 105 ? 6.274 30.661 12.591 1.00 0.00 287 ARG A C 14
ATOM 23382 O O . ARG A 1 105 ? 5.270 30.575 13.306 1.00 0.00 287 ARG A O 14
ATOM 23403 N N . MET A 1 106 ? 6.856 31.833 12.342 1.00 0.00 288 MET A N 14
ATOM 23404 C CA . MET A 1 106 ? 6.299 33.107 12.786 1.00 0.00 288 MET A CA 14
ATOM 23405 C C . MET A 1 106 ? 6.508 34.073 11.625 1.00 0.00 288 MET A C 14
ATOM 23406 O O . MET A 1 106 ? 5.651 34.145 10.740 1.00 0.00 288 MET A O 14
ATOM 23420 N N . GLN A 1 107 ? 7.685 34.696 11.549 1.00 0.00 289 GLN A N 14
ATOM 23421 C CA . GLN A 1 107 ? 8.328 34.925 10.268 1.00 0.00 289 GLN A CA 14
ATOM 23422 C C . GLN A 1 107 ? 9.265 33.737 10.031 1.00 0.00 289 GLN A C 14
ATOM 23423 O O . GLN A 1 107 ? 9.930 33.731 8.973 1.00 0.00 289 GLN A O 14
ATOM 23437 N N . GLY A 1 1 ? -51.060 13.824 7.171 1.00 0.00 183 GLY A N 15
ATOM 23438 C CA . GLY A 1 1 ? -50.647 13.216 5.898 1.00 0.00 183 GLY A CA 15
ATOM 23439 C C . GLY A 1 1 ? -49.330 12.512 6.154 1.00 0.00 183 GLY A C 15
ATOM 23440 O O . GLY A 1 1 ? -49.222 11.910 7.219 1.00 0.00 183 GLY A O 15
ATOM 23444 N N . PRO A 1 2 ? -48.330 12.627 5.267 1.00 0.00 184 PRO A N 15
ATOM 23445 C CA . PRO A 1 2 ? -46.952 12.374 5.667 1.00 0.00 184 PRO A CA 15
ATOM 23446 C C . PRO A 1 2 ? -46.532 13.413 6.730 1.00 0.00 184 PRO A C 15
ATOM 23447 O O . PRO A 1 2 ? -47.227 14.428 6.894 1.00 0.00 184 PRO A O 15
ATOM 23458 N N . PRO A 1 3 ? -45.424 13.192 7.458 1.00 0.00 185 PRO A N 15
ATOM 23459 C CA . PRO A 1 3 ? -44.849 14.202 8.342 1.00 0.00 185 PRO A CA 15
ATOM 23460 C C . PRO A 1 3 ? -44.364 15.431 7.548 1.00 0.00 185 PRO A C 15
ATOM 23461 O O . PRO A 1 3 ? -44.052 15.309 6.358 1.00 0.00 185 PRO A O 15
ATOM 23472 N N . PRO A 1 4 ? -44.228 16.610 8.183 1.00 0.00 186 PRO A N 15
ATOM 23473 C CA . PRO A 1 4 ? -43.717 17.802 7.514 1.00 0.00 186 PRO A CA 15
ATOM 23474 C C . PRO A 1 4 ? -42.202 17.705 7.277 1.00 0.00 186 PRO A C 15
ATOM 23475 O O . PRO A 1 4 ? -41.464 17.143 8.097 1.00 0.00 186 PRO A O 15
ATOM 23486 N N . ALA A 1 5 ? -41.740 18.296 6.174 1.00 0.00 187 ALA A N 15
ATOM 23487 C CA . ALA A 1 5 ? -40.344 18.381 5.750 1.00 0.00 187 ALA A CA 15
ATOM 23488 C C . ALA A 1 5 ? -39.559 19.341 6.643 1.00 0.00 187 ALA A C 15
ATOM 23489 O O . ALA A 1 5 ? -40.068 20.430 6.930 1.00 0.00 187 ALA A O 15
ATOM 23496 N N . ARG A 1 6 ? -38.324 19.008 7.043 1.00 0.00 188 ARG A N 15
ATOM 23497 C CA . ARG A 1 6 ? -37.389 19.989 7.620 1.00 0.00 188 ARG A CA 15
ATOM 23498 C C . ARG A 1 6 ? -35.916 19.695 7.303 1.00 0.00 188 ARG A C 15
ATOM 23499 O O . ARG A 1 6 ? -35.051 20.428 7.783 1.00 0.00 188 ARG A O 15
ATOM 23520 N N . THR A 1 7 ? -35.580 18.577 6.658 1.00 0.00 189 THR A N 15
ATOM 23521 C CA . THR A 1 7 ? -34.263 17.968 6.782 1.00 0.00 189 THR A CA 15
ATOM 23522 C C . THR A 1 7 ? -33.921 17.204 5.488 1.00 0.00 189 THR A C 15
ATOM 23523 O O . THR A 1 7 ? -34.291 16.033 5.380 1.00 0.00 189 THR A O 15
ATOM 23534 N N . PRO A 1 8 ? -33.197 17.811 4.527 1.00 0.00 190 PRO A N 15
ATOM 23535 C CA . PRO A 1 8 ? -32.813 17.153 3.279 1.00 0.00 190 PRO A CA 15
ATOM 23536 C C . PRO A 1 8 ? -32.044 15.857 3.526 1.00 0.00 190 PRO A C 15
ATOM 23537 O O . PRO A 1 8 ? -32.447 14.811 3.018 1.00 0.00 190 PRO A O 15
ATOM 23548 N N . CYS A 1 9 ? -30.984 15.910 4.342 1.00 0.00 191 CYS A N 15
ATOM 23549 C CA . CYS A 1 9 ? -30.174 14.737 4.653 1.00 0.00 191 CYS A CA 15
ATOM 23550 C C . CYS A 1 9 ? -31.004 13.596 5.244 1.00 0.00 191 CYS A C 15
ATOM 23551 O O . CYS A 1 9 ? -30.646 12.446 5.034 1.00 0.00 191 CYS A O 15
ATOM 23558 N N . GLN A 1 10 ? -32.072 13.889 5.997 1.00 0.00 192 GLN A N 15
ATOM 23559 C CA . GLN A 1 10 ? -32.931 12.860 6.562 1.00 0.00 192 GLN A CA 15
ATOM 23560 C C . GLN A 1 10 ? -33.631 12.133 5.426 1.00 0.00 192 GLN A C 15
ATOM 23561 O O . GLN A 1 10 ? -33.603 10.911 5.417 1.00 0.00 192 GLN A O 15
ATOM 23575 N N . GLN A 1 11 ? -34.235 12.846 4.475 1.00 0.00 193 GLN A N 15
ATOM 23576 C CA . GLN A 1 11 ? -34.877 12.211 3.330 1.00 0.00 193 GLN A CA 15
ATOM 23577 C C . GLN A 1 11 ? -33.847 11.413 2.513 1.00 0.00 193 GLN A C 15
ATOM 23578 O O . GLN A 1 11 ? -34.206 10.439 1.854 1.00 0.00 193 GLN A O 15
ATOM 23592 N N . GLU A 1 12 ? -32.578 11.834 2.504 1.00 0.00 194 GLU A N 15
ATOM 23593 C CA . GLU A 1 12 ? -31.502 11.174 1.787 1.00 0.00 194 GLU A CA 15
ATOM 23594 C C . GLU A 1 12 ? -31.105 9.883 2.500 1.00 0.00 194 GLU A C 15
ATOM 23595 O O . GLU A 1 12 ? -31.024 8.837 1.863 1.00 0.00 194 GLU A O 15
ATOM 23607 N N . LEU A 1 13 ? -30.873 9.947 3.817 1.00 0.00 195 LEU A N 15
ATOM 23608 C CA . LEU A 1 13 ? -30.545 8.833 4.710 1.00 0.00 195 LEU A CA 15
ATOM 23609 C C . LEU A 1 13 ? -31.641 7.781 4.589 1.00 0.00 195 LEU A C 15
ATOM 23610 O O . LEU A 1 13 ? -31.353 6.599 4.415 1.00 0.00 195 LEU A O 15
ATOM 23626 N N . ASP A 1 14 ? -32.884 8.252 4.657 1.00 0.00 196 ASP A N 15
ATOM 23627 C CA . ASP A 1 14 ? -34.100 7.441 4.743 1.00 0.00 196 ASP A CA 15
ATOM 23628 C C . ASP A 1 14 ? -34.294 6.679 3.432 1.00 0.00 196 ASP A C 15
ATOM 23629 O O . ASP A 1 14 ? -34.546 5.479 3.448 1.00 0.00 196 ASP A O 15
ATOM 23638 N N . GLN A 1 15 ? -34.038 7.341 2.299 1.00 0.00 197 GLN A N 15
ATOM 23639 C CA . GLN A 1 15 ? -34.019 6.742 0.970 1.00 0.00 197 GLN A CA 15
ATOM 23640 C C . GLN A 1 15 ? -32.950 5.650 0.821 1.00 0.00 197 GLN A C 15
ATOM 23641 O O . GLN A 1 15 ? -33.133 4.723 0.026 1.00 0.00 197 GLN A O 15
ATOM 23655 N N . VAL A 1 16 ? -31.810 5.751 1.511 1.00 0.00 198 VAL A N 15
ATOM 23656 C CA . VAL A 1 16 ? -30.831 4.670 1.484 1.00 0.00 198 VAL A CA 15
ATOM 23657 C C . VAL A 1 16 ? -31.305 3.526 2.379 1.00 0.00 198 VAL A C 15
ATOM 23658 O O . VAL A 1 16 ? -31.162 2.371 1.997 1.00 0.00 198 VAL A O 15
ATOM 23671 N N . LEU A 1 17 ? -31.842 3.826 3.563 1.00 0.00 199 LEU A N 15
ATOM 23672 C CA . LEU A 1 17 ? -32.262 2.826 4.538 1.00 0.00 199 LEU A CA 15
ATOM 23673 C C . LEU A 1 17 ? -33.359 1.955 3.934 1.00 0.00 199 LEU A C 15
ATOM 23674 O O . LEU A 1 17 ? -3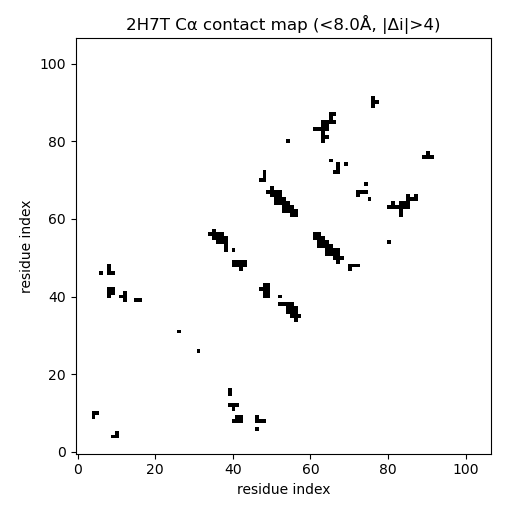3.290 0.728 3.998 1.00 0.00 199 LEU A O 15
ATOM 23690 N N . GLU A 1 18 ? -34.297 2.592 3.231 1.00 0.00 200 GLU A N 15
ATOM 23691 C CA . GLU A 1 18 ? -35.357 1.926 2.498 1.00 0.00 200 GLU A CA 15
ATOM 23692 C C . GLU A 1 18 ? -34.743 0.945 1.498 1.00 0.00 200 GLU A C 15
ATOM 23693 O O . GLU A 1 18 ? -35.074 -0.241 1.505 1.00 0.00 200 GLU A O 15
ATOM 23705 N N . ARG A 1 19 ? -33.793 1.430 0.681 1.00 0.00 201 ARG A N 15
ATOM 23706 C CA . ARG A 1 19 ? -33.101 0.607 -0.307 1.00 0.00 201 ARG A CA 15
ATOM 23707 C C . ARG A 1 19 ? -32.421 -0.571 0.381 1.00 0.00 201 ARG A C 15
ATOM 23708 O O . ARG A 1 19 ? -32.504 -1.691 -0.106 1.00 0.00 201 ARG A O 15
ATOM 23729 N N . ILE A 1 20 ? -31.705 -0.333 1.472 1.00 0.00 202 ILE A N 15
ATOM 23730 C CA . ILE A 1 20 ? -30.953 -1.355 2.185 1.00 0.00 202 ILE A CA 15
ATOM 23731 C C . ILE A 1 20 ? -31.903 -2.467 2.634 1.00 0.00 202 ILE A C 15
ATOM 23732 O O . ILE A 1 20 ? -31.529 -3.640 2.529 1.00 0.00 202 ILE A O 15
ATOM 23748 N N . SER A 1 21 ? -33.116 -2.132 3.075 1.00 0.00 203 SER A N 15
ATOM 23749 C CA . SER A 1 21 ? -34.118 -3.127 3.418 1.00 0.00 203 SER A CA 15
ATOM 23750 C C . SER A 1 21 ? -34.599 -3.871 2.172 1.00 0.00 203 SER A C 15
ATOM 23751 O O . SER A 1 21 ? -34.751 -5.093 2.208 1.00 0.00 203 SER A O 15
ATOM 23759 N N . THR A 1 22 ? -34.826 -3.165 1.065 1.00 0.00 204 THR A N 15
ATOM 23760 C CA . THR A 1 22 ? -35.267 -3.754 -0.185 1.00 0.00 204 THR A CA 15
ATOM 23761 C C . THR A 1 22 ? -34.212 -4.740 -0.715 1.00 0.00 204 THR A C 15
ATOM 23762 O O . THR A 1 22 ? -34.547 -5.889 -1.001 1.00 0.00 204 THR A O 15
ATOM 23773 N N . MET A 1 23 ? -32.932 -4.363 -0.777 1.00 0.00 205 MET A N 15
ATOM 23774 C CA . MET A 1 23 ? -31.820 -5.252 -1.107 1.00 0.00 205 MET A CA 15
ATOM 23775 C C . MET A 1 23 ? -31.467 -6.210 0.050 1.00 0.00 205 MET A C 15
ATOM 23776 O O . MET A 1 23 ? -30.303 -6.593 0.205 1.00 0.00 205 MET A O 15
ATOM 23790 N N . ARG A 1 24 ? -32.416 -6.604 0.901 1.00 0.00 206 ARG A N 15
ATOM 23791 C CA . ARG A 1 24 ? -32.213 -7.612 1.931 1.00 0.00 206 ARG A CA 15
ATOM 23792 C C . ARG A 1 24 ? -33.362 -8.612 1.886 1.00 0.00 206 ARG A C 15
ATOM 23793 O O . ARG A 1 24 ? -34.362 -8.465 2.592 1.00 0.00 206 ARG A O 15
ATOM 23814 N N . LEU A 1 25 ? -33.213 -9.636 1.057 1.00 0.00 207 LEU A N 15
ATOM 23815 C CA . LEU A 1 25 ? -33.973 -10.872 1.186 1.00 0.00 207 LEU A CA 15
ATOM 23816 C C . LEU A 1 25 ? -33.237 -11.780 2.186 1.00 0.00 207 LEU A C 15
ATOM 23817 O O . LEU A 1 25 ? -32.097 -11.483 2.559 1.00 0.00 207 LEU A O 15
ATOM 23833 N N . PRO A 1 26 ? -33.831 -12.914 2.603 1.00 0.00 208 PRO A N 15
ATOM 23834 C CA . PRO A 1 26 ? -33.086 -13.993 3.248 1.00 0.00 208 PRO A CA 15
ATOM 23835 C C . PRO A 1 26 ? -31.954 -14.470 2.332 1.00 0.00 208 PRO A C 15
ATOM 23836 O O . PRO A 1 26 ? -30.779 -14.402 2.699 1.00 0.00 208 PRO A O 15
ATOM 23847 N N . ASP A 1 27 ? -32.326 -14.938 1.147 1.00 0.00 209 ASP A N 15
ATOM 23848 C CA . ASP A 1 27 ? -31.511 -15.451 0.057 1.00 0.00 209 ASP A CA 15
ATOM 23849 C C . ASP A 1 27 ? -32.403 -15.334 -1.185 1.00 0.00 209 ASP A C 15
ATOM 23850 O O . ASP A 1 27 ? -33.625 -15.285 -1.044 1.00 0.00 209 ASP A O 15
ATOM 23859 N N . GLU A 1 28 ? -31.799 -15.200 -2.365 1.00 0.00 210 GLU A N 15
ATOM 23860 C CA . GLU A 1 28 ? -32.336 -15.405 -3.715 1.00 0.00 210 GLU A CA 15
ATOM 23861 C C . GLU A 1 28 ? -31.198 -15.089 -4.690 1.00 0.00 210 GLU A C 15
ATOM 23862 O O . GLU A 1 28 ? -30.937 -15.831 -5.633 1.00 0.00 210 GLU A O 15
ATOM 23874 N N . ARG A 1 29 ? -30.501 -13.974 -4.444 1.00 0.00 211 ARG A N 15
ATOM 23875 C CA . ARG A 1 29 ? -29.381 -13.466 -5.228 1.00 0.00 211 ARG A CA 15
ATOM 23876 C C . ARG A 1 29 ? -28.107 -13.397 -4.394 1.00 0.00 211 ARG A C 15
ATOM 23877 O O . ARG A 1 29 ? -27.042 -13.635 -4.956 1.00 0.00 211 ARG A O 15
ATOM 23898 N N . GLY A 1 30 ? -28.209 -13.093 -3.094 1.00 0.00 212 GLY A N 15
ATOM 23899 C CA . GLY A 1 30 ? -27.053 -13.060 -2.207 1.00 0.00 212 GLY A CA 15
ATOM 23900 C C . GLY A 1 30 ? -26.083 -11.925 -2.565 1.00 0.00 212 GLY A C 15
ATOM 23901 O O . GLY A 1 30 ? -26.531 -10.864 -3.018 1.00 0.00 212 GLY A O 15
ATOM 23905 N N . PRO A 1 31 ? -24.776 -12.061 -2.277 1.00 0.00 213 PRO A N 15
ATOM 23906 C CA . PRO A 1 31 ? -23.746 -11.136 -2.746 1.00 0.00 213 PRO A CA 15
ATOM 23907 C C . PRO A 1 31 ? -23.515 -11.324 -4.259 1.00 0.00 213 PRO A C 15
ATOM 23908 O O . PRO A 1 31 ? -24.348 -11.910 -4.955 1.00 0.00 213 PRO A O 15
ATOM 23919 N N . LEU A 1 32 ? -22.410 -10.796 -4.800 1.00 0.00 214 LEU A N 15
ATOM 23920 C CA . LEU A 1 32 ? -22.016 -11.001 -6.179 1.00 0.00 214 LEU A CA 15
ATOM 23921 C C . LEU A 1 32 ? -20.511 -11.286 -6.158 1.00 0.00 214 LEU A C 15
ATOM 23922 O O . LEU A 1 32 ? -20.131 -12.451 -6.175 1.00 0.00 214 LEU A O 15
ATOM 23938 N N . GLU A 1 33 ? -19.668 -10.250 -6.078 1.00 0.00 215 GLU A N 15
ATOM 23939 C CA . GLU A 1 33 ? -18.208 -10.392 -6.096 1.00 0.00 215 GLU A CA 15
ATOM 23940 C C . GLU A 1 33 ? -17.573 -9.285 -5.239 1.00 0.00 215 GLU A C 15
ATOM 23941 O O . GLU A 1 33 ? -17.051 -9.550 -4.157 1.00 0.00 215 GLU A O 15
ATOM 23953 N N . HIS A 1 34 ? -17.682 -8.025 -5.679 1.00 0.00 216 HIS A N 15
ATOM 23954 C CA . HIS A 1 34 ? -17.186 -6.839 -4.968 1.00 0.00 216 HIS A CA 15
ATOM 23955 C C . HIS A 1 34 ? -18.212 -5.695 -5.026 1.00 0.00 216 HIS A C 15
ATOM 23956 O O . HIS A 1 34 ? -17.862 -4.516 -4.995 1.00 0.00 216 HIS A O 15
ATOM 23970 N N . LEU A 1 35 ? -19.491 -6.047 -5.187 1.00 0.00 217 LEU A N 15
ATOM 23971 C CA . LEU A 1 35 ? -20.595 -5.106 -5.359 1.00 0.00 217 LEU A CA 15
ATOM 23972 C C . LEU A 1 35 ? -21.293 -4.876 -4.024 1.00 0.00 217 LEU A C 15
ATOM 23973 O O . LEU A 1 35 ? -21.467 -3.728 -3.615 1.00 0.00 217 LEU A O 15
ATOM 23989 N N . TYR A 1 36 ? -21.725 -5.968 -3.386 1.00 0.00 218 TYR A N 15
ATOM 23990 C CA . TYR A 1 36 ? -22.498 -5.991 -2.150 1.00 0.00 218 TYR A CA 15
ATOM 23991 C C . TYR A 1 36 ? -21.834 -5.101 -1.101 1.00 0.00 218 TYR A C 15
ATOM 23992 O O . TYR A 1 36 ? -20.667 -5.300 -0.753 1.00 0.00 218 TYR A O 15
ATOM 24010 N N . SER A 1 37 ? -22.540 -4.052 -0.691 1.00 0.00 219 SER A N 15
ATOM 24011 C CA . SER A 1 37 ? -22.026 -2.942 0.085 1.00 0.00 219 SER A CA 15
ATOM 24012 C C . SER A 1 37 ? -23.153 -2.339 0.912 1.00 0.00 219 SER A C 15
ATOM 24013 O O . SER A 1 37 ? -24.152 -1.869 0.355 1.00 0.00 219 SER A O 15
ATOM 24021 N N . LEU A 1 38 ? -22.968 -2.283 2.229 1.00 0.00 220 LEU A N 15
ATOM 24022 C CA . LEU A 1 38 ? -23.711 -1.380 3.097 1.00 0.00 220 LEU A CA 15
ATOM 24023 C C . LEU A 1 38 ? -22.846 -0.131 3.291 1.00 0.00 220 LEU A C 15
ATOM 24024 O O . LEU A 1 38 ? -21.621 -0.226 3.382 1.00 0.00 220 LEU A O 15
ATOM 24040 N N . HIS A 1 39 ? -23.483 1.035 3.357 1.00 0.00 221 HIS A N 15
ATOM 24041 C CA . HIS A 1 39 ? -22.925 2.297 3.820 1.00 0.00 221 HIS A CA 15
ATOM 24042 C C . HIS A 1 39 ? -24.071 3.021 4.539 1.00 0.00 221 HIS A C 15
ATOM 24043 O O . HIS A 1 39 ? -25.185 3.034 4.010 1.00 0.00 221 HIS A O 15
ATOM 24057 N N . ILE A 1 40 ? -23.793 3.614 5.708 1.00 0.00 222 ILE A N 15
ATOM 24058 C CA . ILE A 1 40 ? -24.669 4.518 6.449 1.00 0.00 222 ILE A CA 15
ATOM 24059 C C . ILE A 1 40 ? -23.799 5.727 6.860 1.00 0.00 222 ILE A C 15
ATOM 24060 O O . ILE A 1 40 ? -22.674 5.509 7.320 1.00 0.00 222 ILE A O 15
ATOM 24076 N N . PRO A 1 41 ? -24.244 6.983 6.669 1.00 0.00 223 PRO A N 15
ATOM 24077 C CA . PRO A 1 41 ? -23.654 8.182 7.258 1.00 0.00 223 PRO A CA 15
ATOM 24078 C C . PRO A 1 41 ? -24.365 8.558 8.572 1.00 0.00 223 PRO A C 15
ATOM 24079 O O . PRO A 1 41 ? -25.440 8.042 8.885 1.00 0.00 223 PRO A O 15
ATOM 24090 N N . ASN A 1 42 ? -23.831 9.548 9.288 1.00 0.00 224 ASN A N 15
ATOM 24091 C CA . ASN A 1 42 ? -24.563 10.324 10.295 1.00 0.00 224 ASN A CA 15
ATOM 24092 C C . ASN A 1 42 ? -24.908 11.677 9.680 1.00 0.00 224 ASN A C 15
ATOM 24093 O O . ASN A 1 42 ? -24.060 12.261 8.998 1.00 0.00 224 ASN A O 15
ATOM 24104 N N . CYS A 1 43 ? -26.090 12.214 9.978 1.00 0.00 225 CYS A N 15
ATOM 24105 C CA . CYS A 1 43 ? -26.421 13.613 9.759 1.00 0.00 225 CYS A CA 15
ATOM 24106 C C . CYS A 1 43 ? -27.021 14.173 11.048 1.00 0.00 225 CYS A C 15
ATOM 24107 O O . CYS A 1 43 ? -28.094 13.747 11.477 1.00 0.00 225 CYS A O 15
ATOM 24114 N N . ASP A 1 44 ? -26.360 15.161 11.639 1.00 0.00 226 ASP A N 15
ATOM 24115 C CA . ASP A 1 44 ? -26.840 15.903 12.792 1.00 0.00 226 ASP A CA 15
ATOM 24116 C C . ASP A 1 44 ? -28.149 16.592 12.417 1.00 0.00 226 ASP A C 15
ATOM 24117 O O . ASP A 1 44 ? -28.323 17.033 11.276 1.00 0.00 226 ASP A O 15
ATOM 24126 N N . LYS A 1 45 ? -29.035 16.815 13.389 1.00 0.00 227 LYS A N 15
ATOM 24127 C CA . LYS A 1 45 ? -30.248 17.616 13.217 1.00 0.00 227 LYS A CA 15
ATOM 24128 C C . LYS A 1 45 ? -29.895 19.019 12.713 1.00 0.00 227 LYS A C 15
ATOM 24129 O O . LYS A 1 45 ? -30.669 19.638 11.987 1.00 0.00 227 LYS A O 15
ATOM 24148 N N . HIS A 1 46 ? -28.722 19.528 13.094 1.00 0.00 228 HIS A N 15
ATOM 24149 C CA . HIS A 1 46 ? -28.203 20.836 12.713 1.00 0.00 228 HIS A CA 15
ATOM 24150 C C . HIS A 1 46 ? -27.461 20.834 11.366 1.00 0.00 228 HIS A C 15
ATOM 24151 O O . HIS A 1 46 ? -26.915 21.863 10.961 1.00 0.00 228 HIS A O 15
ATOM 24165 N N . GLY A 1 47 ? -27.449 19.712 10.650 1.00 0.00 229 GLY A N 15
ATOM 24166 C CA . GLY A 1 47 ? -26.962 19.638 9.276 1.00 0.00 229 GLY A CA 15
ATOM 24167 C C . GLY A 1 47 ? -25.451 19.836 9.174 1.00 0.00 229 GLY A C 15
ATOM 24168 O O . GLY A 1 47 ? -24.979 20.363 8.164 1.00 0.00 229 GLY A O 15
ATOM 24172 N N . LEU A 1 48 ? -24.710 19.459 10.223 1.00 0.00 230 LEU A N 15
ATOM 24173 C CA . LEU A 1 48 ? -23.254 19.392 10.260 1.00 0.00 230 LEU A CA 15
ATOM 24174 C C . LEU A 1 48 ? -22.780 18.234 9.377 1.00 0.00 230 LEU A C 15
ATOM 24175 O O . LEU A 1 48 ? -22.273 17.225 9.880 1.00 0.00 230 LEU A O 15
ATOM 24191 N N . TYR A 1 49 ? -22.983 18.323 8.061 1.00 0.00 231 TYR A N 15
ATOM 24192 C CA . TYR A 1 49 ? -22.695 17.261 7.094 1.00 0.00 231 TYR A CA 15
ATOM 24193 C C . TYR A 1 49 ? -21.180 17.264 6.799 1.00 0.00 231 TYR A C 15
ATOM 24194 O O . TYR A 1 49 ? -20.742 17.289 5.654 1.00 0.00 231 TYR A O 15
ATOM 24212 N N . ASN A 1 50 ? -20.375 17.310 7.861 1.00 0.00 232 ASN A N 15
ATOM 24213 C CA . ASN A 1 50 ? -18.948 17.646 7.908 1.00 0.00 232 ASN A CA 15
ATOM 24214 C C . ASN A 1 50 ? -18.175 16.502 8.561 1.00 0.00 232 ASN A C 15
ATOM 24215 O O . ASN A 1 50 ? -17.339 16.701 9.448 1.00 0.00 232 ASN A O 15
ATOM 24226 N N . LEU A 1 51 ? -18.522 15.275 8.181 1.00 0.00 233 LEU A N 15
ATOM 24227 C CA . LEU A 1 51 ? -18.067 14.049 8.818 1.00 0.00 233 LEU A CA 15
ATOM 24228 C C . LEU A 1 51 ? -17.338 13.172 7.814 1.00 0.00 233 LEU A C 15
ATOM 24229 O O . LEU A 1 51 ? -17.309 13.445 6.614 1.00 0.00 233 LEU A O 15
ATOM 24245 N N . LYS A 1 52 ? -16.806 12.064 8.328 1.00 0.00 234 LYS A N 15
ATOM 24246 C CA . LYS A 1 52 ? -16.303 10.961 7.535 1.00 0.00 234 LYS A CA 15
ATOM 24247 C C . LYS A 1 52 ? -17.295 9.816 7.647 1.00 0.00 234 LYS A C 15
ATOM 24248 O O . LYS A 1 52 ? -17.899 9.591 8.704 1.00 0.00 234 LYS A O 15
ATOM 24267 N N . GLN A 1 53 ? -17.500 9.129 6.532 1.00 0.00 235 GLN A N 15
ATOM 24268 C CA . GLN A 1 53 ? -18.518 8.132 6.290 1.00 0.00 235 GLN A CA 15
ATOM 24269 C C . GLN A 1 53 ? -17.788 6.974 5.612 1.00 0.00 235 GLN A C 15
ATOM 24270 O O . GLN A 1 53 ? -16.745 7.198 4.991 1.00 0.00 235 GLN A O 15
ATOM 24284 N N . CYS A 1 54 ? -18.309 5.752 5.736 1.00 0.00 236 CYS A N 15
ATOM 24285 C CA . CYS A 1 54 ? -17.605 4.529 5.376 1.00 0.00 236 CYS A CA 15
ATOM 24286 C C . CYS A 1 54 ? -18.545 3.525 4.713 1.00 0.00 236 CYS A C 15
ATOM 24287 O O . CYS A 1 54 ? -19.769 3.612 4.877 1.00 0.00 236 CYS A O 15
ATOM 24294 N N . LYS A 1 55 ? -17.969 2.569 3.977 1.00 0.00 237 LYS A N 15
ATOM 24295 C CA . LYS A 1 55 ? -18.667 1.499 3.271 1.00 0.00 237 LYS A CA 15
ATOM 24296 C C . LYS A 1 55 ? -18.063 0.194 3.775 1.00 0.00 237 LYS A C 15
ATOM 24297 O O . LYS A 1 55 ? -16.868 -0.042 3.607 1.00 0.00 237 LYS A O 15
ATOM 24316 N N . MET A 1 56 ? -18.850 -0.576 4.513 1.00 0.00 238 MET A N 15
ATOM 24317 C CA . MET A 1 56 ? -18.511 -1.908 4.991 1.00 0.00 238 MET A CA 15
ATOM 24318 C C . MET A 1 56 ? -19.668 -2.872 4.800 1.00 0.00 238 MET A C 15
ATOM 24319 O O . MET A 1 56 ? -20.757 -2.614 5.297 1.00 0.00 238 MET A O 15
ATOM 24333 N N . SER A 1 57 ? -19.434 -4.027 4.194 1.00 0.00 239 SER A N 15
ATOM 24334 C CA . SER A 1 57 ? -20.416 -5.113 4.099 1.00 0.00 239 SER A CA 15
ATOM 24335 C C . SER A 1 57 ? -20.221 -6.180 5.185 1.00 0.00 239 SER A C 15
ATOM 24336 O O . SER A 1 57 ? -21.065 -7.063 5.343 1.00 0.00 239 SER A O 15
ATOM 24344 N N . LEU A 1 58 ? -19.076 -6.173 5.874 1.00 0.00 240 LEU A N 15
ATOM 24345 C CA . LEU A 1 58 ? -18.541 -7.404 6.436 1.00 0.00 240 LEU A CA 15
ATOM 24346 C C . LEU A 1 58 ? -19.216 -7.837 7.738 1.00 0.00 240 LEU A C 15
ATOM 24347 O O . LEU A 1 58 ? -19.323 -9.043 7.956 1.00 0.00 240 LEU A O 15
ATOM 24363 N N . ASN A 1 59 ? -19.610 -6.906 8.612 1.00 0.00 241 ASN A N 15
ATOM 24364 C CA . ASN A 1 59 ? -20.439 -7.151 9.802 1.00 0.00 241 ASN A CA 15
ATOM 24365 C C . ASN A 1 59 ? -20.627 -5.818 10.525 1.00 0.00 241 ASN A C 15
ATOM 24366 O O . ASN A 1 59 ? -21.747 -5.345 10.718 1.00 0.00 241 ASN A O 15
ATOM 24377 N N . GLY A 1 60 ? -19.501 -5.221 10.935 1.00 0.00 242 GLY A N 15
ATOM 24378 C CA . GLY A 1 60 ? -19.454 -4.011 11.740 1.00 0.00 242 GLY A CA 15
ATOM 24379 C C . GLY A 1 60 ? -18.020 -3.728 12.165 1.00 0.00 242 GLY A C 15
ATOM 24380 O O . GLY A 1 60 ? -17.680 -3.871 13.338 1.00 0.00 242 GLY A O 15
ATOM 24384 N N . GLN A 1 61 ? -17.152 -3.361 11.217 1.00 0.00 243 GLN A N 15
ATOM 24385 C CA . GLN A 1 61 ? -15.813 -2.880 11.493 1.00 0.00 243 GLN A CA 15
ATOM 24386 C C . GLN A 1 61 ? -15.429 -1.782 10.491 1.00 0.00 243 GLN A C 15
ATOM 24387 O O . GLN A 1 61 ? -16.017 -1.686 9.405 1.00 0.00 243 GLN A O 15
ATOM 24401 N N . ARG A 1 62 ? -14.398 -0.998 10.830 1.00 0.00 244 ARG A N 15
ATOM 24402 C CA . ARG A 1 62 ? -13.787 0.046 10.000 1.00 0.00 244 ARG A CA 15
ATOM 24403 C C . ARG A 1 62 ? -13.334 -0.480 8.633 1.00 0.00 244 ARG A C 15
ATOM 24404 O O . ARG A 1 62 ? -13.125 -1.691 8.479 1.00 0.00 244 ARG A O 15
ATOM 24425 N N . GLY A 1 63 ? -13.112 0.411 7.666 1.00 0.00 245 GLY A N 15
ATOM 24426 C CA . GLY A 1 63 ? -12.623 0.020 6.353 1.00 0.00 245 GLY A CA 15
ATOM 24427 C C . GLY A 1 63 ? -12.507 1.221 5.424 1.00 0.00 245 GLY A C 15
ATOM 24428 O O . GLY A 1 63 ? -11.892 2.225 5.792 1.00 0.00 245 GLY A O 15
ATOM 24432 N N . GLU A 1 64 ? -13.069 1.104 4.218 1.00 0.00 246 GLU A N 15
ATOM 24433 C CA . GLU A 1 64 ? -13.129 2.182 3.240 1.00 0.00 246 GLU A CA 15
ATOM 24434 C C . GLU A 1 64 ? -13.976 3.313 3.814 1.00 0.00 246 GLU A C 15
ATOM 24435 O O . GLU A 1 64 ? -15.120 3.074 4.199 1.00 0.00 246 GLU A O 15
ATOM 24447 N N . CYS A 1 65 ? -13.429 4.525 3.848 1.00 0.00 247 CYS A N 15
ATOM 24448 C CA . CYS A 1 65 ? -14.109 5.749 4.232 1.00 0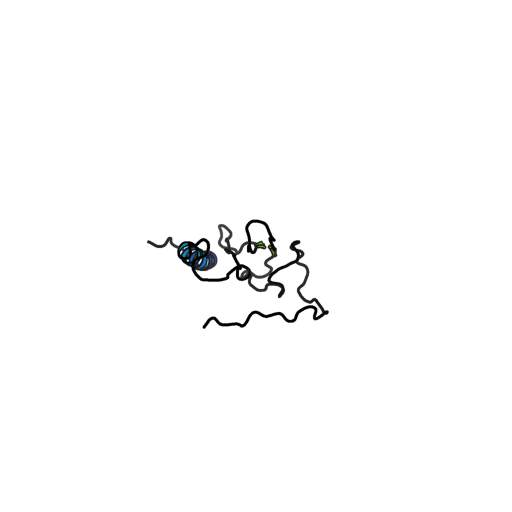.00 247 CYS A CA 15
ATOM 24449 C C . CYS A 1 65 ? -13.685 6.869 3.278 1.00 0.00 247 CYS A C 15
ATOM 24450 O O . CYS A 1 65 ? -12.662 6.770 2.584 1.00 0.00 247 CYS A O 15
ATOM 24457 N N . TRP A 1 66 ? -14.439 7.959 3.297 1.00 0.00 248 TRP A N 15
ATOM 24458 C CA . TRP A 1 66 ? -14.167 9.242 2.656 1.00 0.00 248 TRP A CA 15
ATOM 24459 C C . TRP A 1 66 ? -14.558 10.325 3.673 1.00 0.00 248 TRP A C 15
ATOM 24460 O O . TRP A 1 66 ? -15.196 9.997 4.680 1.00 0.00 248 TRP A O 15
ATOM 24481 N N . CYS A 1 67 ? -14.230 11.595 3.455 1.00 0.00 249 CYS A N 15
ATOM 24482 C CA . CYS A 1 67 ? -14.579 12.711 4.334 1.00 0.00 249 CYS A CA 15
ATOM 24483 C C . CYS A 1 67 ? -15.235 13.804 3.494 1.00 0.00 249 CYS A C 15
ATOM 24484 O O . CYS A 1 67 ? -14.792 14.041 2.370 1.00 0.00 249 CYS A O 15
ATOM 24491 N N . VAL A 1 68 ? -16.281 14.461 3.998 1.00 0.00 250 VAL A N 15
ATOM 24492 C CA . VAL A 1 68 ? -17.067 15.430 3.232 1.00 0.00 250 VAL A CA 15
ATOM 24493 C C . VAL A 1 68 ? -17.411 16.643 4.101 1.00 0.00 250 VAL A C 15
ATOM 24494 O O . VAL A 1 68 ? -17.215 16.612 5.318 1.00 0.00 250 VAL A O 15
ATOM 24507 N N . ASN A 1 69 ? -17.922 17.701 3.468 1.00 0.00 251 ASN A N 15
ATOM 24508 C CA . ASN A 1 69 ? -18.546 18.879 4.073 1.00 0.00 251 ASN A CA 15
ATOM 24509 C C . ASN A 1 69 ? -19.892 19.109 3.371 1.00 0.00 251 ASN A C 15
ATOM 24510 O O . ASN A 1 69 ? -20.112 18.544 2.292 1.00 0.00 251 ASN A O 15
ATOM 24521 N N . PRO A 1 70 ? -20.778 19.984 3.891 1.00 0.00 252 PRO A N 15
ATOM 24522 C CA . PRO A 1 70 ? -22.075 20.293 3.275 1.00 0.00 252 PRO A CA 15
ATOM 24523 C C . PRO A 1 70 ? -21.978 21.044 1.928 1.00 0.00 252 PRO A C 15
ATOM 24524 O O . PRO A 1 70 ? -22.957 21.648 1.487 1.00 0.00 252 PRO A O 15
ATOM 24535 N N . ASN A 1 71 ? -20.826 21.038 1.252 1.00 0.00 253 ASN A N 15
ATOM 24536 C CA . ASN A 1 71 ? -20.589 21.755 0.002 1.00 0.00 253 ASN A CA 15
ATOM 24537 C C . ASN A 1 71 ? -21.492 21.229 -1.099 1.00 0.00 253 ASN A C 15
ATOM 24538 O O . ASN A 1 71 ? -22.118 22.023 -1.790 1.00 0.00 253 ASN A O 15
ATOM 24549 N N . THR A 1 72 ? -21.539 19.914 -1.324 1.00 0.00 254 THR A N 15
ATOM 24550 C CA . THR A 1 72 ? -22.556 19.319 -2.191 1.00 0.00 254 THR A CA 15
ATOM 24551 C C . THR A 1 72 ? -23.386 18.281 -1.421 1.00 0.00 254 THR A C 15
ATOM 24552 O O . THR A 1 72 ? -24.524 18.001 -1.795 1.00 0.00 254 THR A O 15
ATOM 24563 N N . GLY A 1 73 ? -22.863 17.731 -0.318 1.00 0.00 255 GLY A N 15
ATOM 24564 C CA . GLY A 1 73 ? -23.575 16.761 0.502 1.00 0.00 255 GLY A CA 15
ATOM 24565 C C . GLY A 1 73 ? -23.566 15.361 -0.112 1.00 0.00 255 GLY A C 15
ATOM 24566 O O . GLY A 1 73 ? -24.378 14.529 0.275 1.00 0.00 255 GLY A O 15
ATOM 24570 N N . LYS A 1 74 ? -22.701 15.089 -1.098 1.00 0.00 256 LYS A N 15
ATOM 24571 C CA . LYS A 1 74 ? -22.551 13.757 -1.692 1.00 0.00 256 LYS A CA 15
ATOM 24572 C C . LYS A 1 74 ? -21.534 12.943 -0.885 1.00 0.00 256 LYS A C 15
ATOM 24573 O O . LYS A 1 74 ? -21.012 13.396 0.131 1.00 0.00 256 LYS A O 15
ATOM 24592 N N . LEU A 1 75 ? -21.270 11.713 -1.323 1.00 0.00 257 LEU A N 15
ATOM 24593 C CA . LEU A 1 75 ? -20.345 10.740 -0.758 1.00 0.00 257 LEU A CA 15
ATOM 24594 C C . LEU A 1 75 ? -19.053 10.653 -1.585 1.00 0.00 257 LEU A C 15
ATOM 24595 O O . LEU A 1 75 ? -18.324 9.667 -1.490 1.00 0.00 257 LEU A O 15
ATOM 24611 N N . ILE A 1 76 ? -18.789 11.646 -2.434 1.00 0.00 258 ILE A N 15
ATOM 24612 C CA . ILE A 1 76 ? -17.543 11.852 -3.160 1.00 0.00 258 ILE A CA 15
ATOM 24613 C C . ILE A 1 76 ? -17.268 13.355 -3.051 1.00 0.00 258 ILE A C 15
ATOM 24614 O O . ILE A 1 76 ? -18.215 14.147 -2.980 1.00 0.00 258 ILE A O 15
ATOM 24630 N N . GLN A 1 77 ? -15.991 13.734 -3.085 1.00 0.00 259 GLN A N 15
ATOM 24631 C CA . GLN A 1 77 ? -15.512 15.111 -3.078 1.00 0.00 259 GLN A CA 15
ATOM 24632 C C . GLN A 1 77 ? -14.408 15.280 -4.134 1.00 0.00 259 GLN A C 15
ATOM 24633 O O . GLN A 1 77 ? -13.240 15.446 -3.789 1.00 0.00 259 GLN A O 15
ATOM 24647 N N . GLY A 1 78 ? -14.788 15.210 -5.416 1.00 0.00 260 GLY A N 15
ATOM 24648 C CA . GLY A 1 78 ? -13.906 15.461 -6.560 1.00 0.00 260 GLY A CA 15
ATOM 24649 C C . GLY A 1 78 ? -12.565 14.723 -6.507 1.00 0.00 260 GLY A C 15
ATOM 24650 O O . GLY A 1 78 ? -11.552 15.269 -6.940 1.00 0.00 260 GLY A O 15
ATOM 24654 N N . ALA A 1 79 ? -12.539 13.512 -5.946 1.00 0.00 261 ALA A N 15
ATOM 24655 C CA . ALA A 1 79 ? -11.322 12.768 -5.636 1.00 0.00 261 ALA A CA 15
ATOM 24656 C C . ALA A 1 79 ? -11.586 11.262 -5.783 1.00 0.00 261 ALA A C 15
ATOM 24657 O O . ALA A 1 79 ? -12.757 10.858 -5.740 1.00 0.00 261 ALA A O 15
ATOM 24664 N N . PRO A 1 80 ? -10.561 10.406 -5.949 1.00 0.00 262 PRO A N 15
ATOM 24665 C CA . PRO A 1 80 ? -10.748 8.960 -6.036 1.00 0.00 262 PRO A CA 15
ATOM 24666 C C . PRO A 1 80 ? -11.101 8.389 -4.668 1.00 0.00 262 PRO A C 15
ATOM 24667 O O . PRO A 1 80 ? -10.724 8.962 -3.640 1.00 0.00 262 PRO A O 15
ATOM 24678 N N . THR A 1 81 ? -11.768 7.236 -4.644 1.00 0.00 263 THR A N 15
ATOM 24679 C CA . THR A 1 81 ? -11.910 6.504 -3.396 1.00 0.00 263 THR A CA 15
ATOM 24680 C C . THR A 1 81 ? -10.562 5.851 -3.085 1.00 0.00 263 THR A C 15
ATOM 24681 O O . THR A 1 81 ? -9.892 5.319 -3.983 1.00 0.00 263 THR A O 15
ATOM 24692 N N . ILE A 1 82 ? -10.162 5.878 -1.818 1.00 0.00 264 ILE A N 15
ATOM 24693 C CA . ILE A 1 82 ? -8.895 5.356 -1.338 1.00 0.00 264 ILE A CA 15
ATOM 24694 C C . ILE A 1 82 ? -9.172 4.377 -0.214 1.00 0.00 264 ILE A C 15
ATOM 24695 O O . ILE A 1 82 ? -10.066 4.569 0.615 1.00 0.00 264 ILE A O 15
ATOM 24711 N N . ARG A 1 83 ? -8.343 3.339 -0.159 1.00 0.00 265 ARG A N 15
ATOM 24712 C CA . ARG A 1 83 ? -8.340 2.364 0.909 1.00 0.00 265 ARG A CA 15
ATOM 24713 C C . ARG A 1 83 ? -7.237 2.753 1.886 1.00 0.00 265 ARG A C 15
ATOM 24714 O O . ARG A 1 83 ? -6.126 2.228 1.805 1.00 0.00 265 ARG A O 15
ATOM 24735 N N . GLY A 1 84 ? -7.540 3.679 2.787 1.00 0.00 266 GLY A N 15
ATOM 24736 C CA . GLY A 1 84 ? -6.689 3.916 3.939 1.00 0.00 266 GLY A CA 15
ATOM 24737 C C . GLY A 1 84 ? -6.920 5.310 4.482 1.00 0.00 266 GLY A C 15
ATOM 24738 O O . GLY A 1 84 ? -7.422 5.451 5.596 1.00 0.00 266 GLY A O 15
ATOM 24742 N N . ASP A 1 85 ? -6.506 6.329 3.733 1.00 0.00 267 ASP A N 15
ATOM 24743 C CA . ASP A 1 85 ? -6.439 7.712 4.216 1.00 0.00 267 ASP A CA 15
ATOM 24744 C C . ASP A 1 85 ? -7.425 8.538 3.397 1.00 0.00 267 ASP A C 15
ATOM 24745 O O . ASP A 1 85 ? -7.145 8.768 2.221 1.00 0.00 267 ASP A O 15
ATOM 24754 N N . PRO A 1 86 ? -8.585 8.934 3.954 1.00 0.00 268 PRO A N 15
ATOM 24755 C CA . PRO A 1 86 ? -9.676 9.501 3.173 1.00 0.00 268 PRO A CA 15
ATOM 24756 C C . PRO A 1 86 ? -9.308 10.870 2.585 1.00 0.00 268 PRO A C 15
ATOM 24757 O O . PRO A 1 86 ? -9.137 10.991 1.374 1.00 0.00 268 PRO A O 15
ATOM 24768 N N . GLU A 1 87 ? -9.207 11.882 3.443 1.00 0.00 269 GLU A N 15
ATOM 24769 C CA . GLU A 1 87 ? -8.815 13.259 3.166 1.00 0.00 269 GLU A CA 15
ATOM 24770 C C . GLU A 1 87 ? -8.521 13.861 4.541 1.00 0.00 269 GLU A C 15
ATOM 24771 O O . GLU A 1 87 ? -7.425 14.373 4.777 1.00 0.00 269 GLU A O 15
ATOM 24783 N N . CYS A 1 88 ? -9.470 13.729 5.473 1.00 0.00 270 CYS A N 15
ATOM 24784 C CA . CYS A 1 88 ? -9.329 14.203 6.839 1.00 0.00 270 CYS A CA 15
ATOM 24785 C C . CYS A 1 88 ? -8.566 13.164 7.657 1.00 0.00 270 CYS A C 15
ATOM 24786 O O . CYS A 1 88 ? -9.001 12.011 7.751 1.00 0.00 270 CYS A O 15
ATOM 24793 N N . HIS A 1 89 ? -7.520 13.608 8.342 1.00 0.00 271 HIS A N 15
ATOM 24794 C CA . HIS A 1 89 ? -6.781 12.904 9.382 1.00 0.00 271 HIS A CA 15
ATOM 24795 C C . HIS A 1 89 ? -6.253 13.970 10.352 1.00 0.00 271 HIS A C 15
ATOM 24796 O O . HIS A 1 89 ? -6.604 15.146 10.232 1.00 0.00 271 HIS A O 15
ATOM 24810 N N . LEU A 1 90 ? -5.477 13.574 11.360 1.00 0.00 272 LEU A N 15
ATOM 24811 C CA . LEU A 1 90 ? -4.698 14.509 12.165 1.00 0.00 272 LEU A CA 15
ATOM 24812 C C . LEU A 1 90 ? -3.495 14.916 11.310 1.00 0.00 272 LEU A C 15
ATOM 24813 O O . LEU A 1 90 ? -2.920 14.055 10.642 1.00 0.00 272 LEU A O 15
ATOM 24829 N N . PHE A 1 91 ? -3.096 16.188 11.375 1.00 0.00 273 PHE A N 15
ATOM 24830 C CA . PHE A 1 91 ? -2.045 16.812 10.569 1.00 0.00 273 PHE A CA 15
ATOM 24831 C C . PHE A 1 91 ? -0.742 16.009 10.461 1.00 0.00 273 PHE A C 15
ATOM 24832 O O . PHE A 1 91 ? -0.019 16.165 9.475 1.00 0.00 273 PHE A O 15
ATOM 24849 N N . TYR A 1 92 ? -0.373 15.236 11.487 1.00 0.00 274 TYR A N 15
ATOM 24850 C CA . TYR A 1 92 ? 0.869 14.520 11.577 1.00 0.00 274 TYR A CA 15
ATOM 24851 C C . TYR A 1 92 ? 0.653 13.347 12.536 1.00 0.00 274 TYR A C 15
ATOM 24852 O O . TYR A 1 92 ? -0.429 13.145 13.102 1.00 0.00 274 TYR A O 15
ATOM 24870 N N . ASN A 1 93 ? 1.710 12.571 12.703 1.00 0.00 275 ASN A N 15
ATOM 24871 C CA . ASN A 1 93 ? 1.778 11.370 13.525 1.00 0.00 275 ASN A CA 15
ATOM 24872 C C . ASN A 1 93 ? 3.116 11.351 14.260 1.00 0.00 275 ASN A C 15
ATOM 24873 O O . ASN A 1 93 ? 4.124 11.813 13.713 1.00 0.00 275 ASN A O 15
ATOM 24884 N N . GLU A 1 94 ? 3.162 10.827 15.486 1.00 0.00 276 GLU A N 15
ATOM 24885 C CA . GLU A 1 94 ? 4.421 10.664 16.191 1.00 0.00 276 GLU A CA 15
ATOM 24886 C C . GLU A 1 94 ? 5.157 9.487 15.549 1.00 0.00 276 GLU A C 15
ATOM 24887 O O . GLU A 1 94 ? 4.586 8.402 15.401 1.00 0.00 276 GLU A O 15
ATOM 24899 N N . GLN A 1 95 ? 6.386 9.721 15.087 1.00 0.00 277 GLN A N 15
ATOM 24900 C CA . GLN A 1 95 ? 7.181 8.790 14.311 1.00 0.00 277 GLN A CA 15
ATOM 24901 C C . GLN A 1 95 ? 8.648 9.106 14.593 1.00 0.00 277 GLN A C 15
ATOM 24902 O O . GLN A 1 95 ? 9.161 10.147 14.180 1.00 0.00 277 GLN A O 15
ATOM 24916 N N . GLN A 1 96 ? 9.302 8.253 15.380 1.00 0.00 278 GLN A N 15
ATOM 24917 C CA . GLN A 1 96 ? 10.646 8.453 15.880 1.00 0.00 278 GLN A CA 15
ATOM 24918 C C . GLN A 1 96 ? 11.249 7.056 16.020 1.00 0.00 278 GLN A C 15
ATOM 24919 O O . GLN A 1 96 ? 10.926 6.306 16.946 1.00 0.00 278 GLN A O 15
ATOM 24933 N N . GLU A 1 97 ? 12.068 6.688 15.040 1.00 0.00 279 GLU A N 15
ATOM 24934 C CA . GLU A 1 97 ? 12.815 5.444 14.948 1.00 0.00 279 GLU A CA 15
ATOM 24935 C C . GLU A 1 97 ? 14.124 5.787 14.231 1.00 0.00 279 GLU A C 15
ATOM 24936 O O . GLU A 1 97 ? 14.239 6.871 13.645 1.00 0.00 279 GLU A O 15
ATOM 24948 N N . ALA A 1 98 ? 15.101 4.880 14.254 1.00 0.00 280 ALA A N 15
ATOM 24949 C CA . ALA A 1 98 ? 16.354 5.010 13.531 1.00 0.00 280 ALA A CA 15
ATOM 24950 C C . ALA A 1 98 ? 16.710 3.656 12.930 1.00 0.00 280 ALA A C 15
ATOM 24951 O O . ALA A 1 98 ? 16.383 2.615 13.497 1.00 0.00 280 ALA A O 15
ATOM 24958 N N . ARG A 1 99 ? 17.480 3.673 11.839 1.00 0.00 281 ARG A N 15
ATOM 24959 C CA . ARG A 1 99 ? 17.976 2.473 11.166 1.00 0.00 281 ARG A CA 15
ATOM 24960 C C . ARG A 1 99 ? 18.752 1.574 12.136 1.00 0.00 281 ARG A C 15
ATOM 24961 O O . ARG A 1 99 ? 18.737 0.354 11.995 1.00 0.00 281 ARG A O 15
ATOM 24982 N N . GLY A 1 100 ? 19.460 2.167 13.102 1.00 0.00 282 GLY A N 15
ATOM 24983 C CA . GLY A 1 100 ? 20.391 1.455 13.958 1.00 0.00 282 GLY A CA 15
ATOM 24984 C C . GLY A 1 100 ? 21.678 1.207 13.181 1.00 0.00 282 GLY A C 15
ATOM 24985 O O . GLY A 1 100 ? 21.650 0.628 12.093 1.00 0.00 282 GLY A O 15
ATOM 24989 N N . VAL A 1 101 ? 22.803 1.667 13.725 1.00 0.00 283 VAL A N 15
ATOM 24990 C CA . VAL A 1 101 ? 24.134 1.395 13.191 1.00 0.00 283 VAL A CA 15
ATOM 24991 C C . VAL A 1 101 ? 24.885 0.535 14.203 1.00 0.00 283 VAL A C 15
ATOM 24992 O O . VAL A 1 101 ? 24.794 0.765 15.407 1.00 0.00 283 VAL A O 15
ATOM 25005 N N . HIS A 1 102 ? 25.626 -0.453 13.707 1.00 0.00 284 HIS A N 15
ATOM 25006 C CA . HIS A 1 102 ? 26.573 -1.257 14.457 1.00 0.00 284 HIS A CA 15
ATOM 25007 C C . HIS A 1 102 ? 27.578 -1.793 13.436 1.00 0.00 284 HIS A C 15
ATOM 25008 O O . HIS A 1 102 ? 27.262 -1.863 12.245 1.00 0.00 284 HIS A O 15
ATOM 25022 N N . THR A 1 103 ? 28.760 -2.196 13.886 1.00 0.00 285 THR A N 15
ATOM 25023 C CA . THR A 1 103 ? 29.682 -3.017 13.123 1.00 0.00 285 THR A CA 15
ATOM 25024 C C . THR A 1 103 ? 30.560 -3.752 14.137 1.00 0.00 285 THR A C 15
ATOM 25025 O O . THR A 1 103 ? 30.761 -3.263 15.254 1.00 0.00 285 THR A O 15
ATOM 25036 N N . GLN A 1 104 ? 31.093 -4.910 13.749 1.00 0.00 286 GLN A N 15
ATOM 25037 C CA . GLN A 1 104 ? 32.078 -5.668 14.496 1.00 0.00 286 GLN A CA 15
ATOM 25038 C C . GLN A 1 104 ? 32.890 -6.429 13.447 1.00 0.00 286 GLN A C 15
ATOM 25039 O O . GLN A 1 104 ? 32.365 -6.779 12.386 1.00 0.00 286 GLN A O 15
ATOM 25053 N N . ARG A 1 105 ? 34.171 -6.655 13.714 1.00 0.00 287 ARG A N 15
ATOM 25054 C CA . ARG A 1 105 ? 35.046 -7.533 12.954 1.00 0.00 287 ARG A CA 15
ATOM 25055 C C . ARG A 1 105 ? 35.962 -8.163 13.999 1.00 0.00 287 ARG A C 15
ATOM 25056 O O . ARG A 1 105 ? 36.294 -7.489 14.976 1.00 0.00 287 ARG A O 15
ATOM 25077 N N . MET A 1 106 ? 36.328 -9.433 13.826 1.00 0.00 288 MET A N 15
ATOM 25078 C CA . MET A 1 106 ? 37.110 -10.183 14.799 1.00 0.00 288 MET A CA 15
ATOM 25079 C C . MET A 1 106 ? 38.548 -10.243 14.282 1.00 0.00 288 MET A C 15
ATOM 25080 O O . MET A 1 106 ? 39.205 -9.203 14.234 1.00 0.00 288 MET A O 15
ATOM 25094 N N . GLN A 1 107 ? 39.036 -11.415 13.874 1.00 0.00 289 GLN A N 15
ATOM 25095 C CA . GLN A 1 107 ? 40.161 -11.526 12.960 1.00 0.00 289 GLN A CA 15
ATOM 25096 C C . GLN A 1 107 ? 39.659 -11.231 11.551 1.00 0.00 289 GLN A C 15
ATOM 25097 O O . GLN A 1 107 ? 38.428 -11.055 11.370 1.00 0.00 289 GLN A O 15
ATOM 25111 N N . GLY A 1 1 ? -49.709 14.348 12.118 1.00 0.00 183 GLY A N 16
ATOM 25112 C CA . GLY A 1 1 ? -49.638 15.520 11.231 1.00 0.00 183 GLY A CA 16
ATOM 25113 C C . GLY A 1 1 ? -49.039 15.091 9.903 1.00 0.00 183 GLY A C 16
ATOM 25114 O O . GLY A 1 1 ? -49.164 13.912 9.576 1.00 0.00 183 GLY A O 16
ATOM 25118 N N . PRO A 1 2 ? -48.391 15.994 9.155 1.00 0.00 184 PRO A N 16
ATOM 25119 C CA . PRO A 1 2 ? -47.589 15.613 7.999 1.00 0.00 184 PRO A CA 16
ATOM 25120 C C . PRO A 1 2 ? -46.367 14.780 8.440 1.00 0.00 184 PRO A C 16
ATOM 25121 O O . PRO A 1 2 ? -46.059 14.735 9.641 1.00 0.00 184 PRO A O 16
ATOM 25132 N N . PRO A 1 3 ? -45.670 14.118 7.503 1.00 0.00 185 PRO A N 16
ATOM 25133 C CA . PRO A 1 3 ? -44.454 13.367 7.797 1.00 0.00 185 PRO A CA 16
ATOM 25134 C C . PRO A 1 3 ? -43.285 14.297 8.174 1.00 0.00 185 PRO A C 16
ATOM 25135 O O . PRO A 1 3 ? -43.344 15.510 7.936 1.00 0.00 185 PRO A O 16
ATOM 25146 N N . PRO A 1 4 ? -42.192 13.752 8.735 1.00 0.00 186 PRO A N 16
ATOM 25147 C CA . PRO A 1 4 ? -40.921 14.448 8.791 1.00 0.00 186 PRO A CA 16
ATOM 25148 C C . PRO A 1 4 ? -40.359 14.561 7.380 1.00 0.00 186 PRO A C 16
ATOM 25149 O O . PRO A 1 4 ? -40.128 13.541 6.727 1.00 0.00 186 PRO A O 16
ATOM 25160 N N . ALA A 1 5 ? -40.143 15.802 6.945 1.00 0.00 187 ALA A N 16
ATOM 25161 C CA . ALA A 1 5 ? -39.493 16.114 5.677 1.00 0.00 187 ALA A CA 16
ATOM 25162 C C . ALA A 1 5 ? -38.817 17.479 5.773 1.00 0.00 187 ALA A C 16
ATOM 25163 O O . ALA A 1 5 ? -39.483 18.501 5.601 1.00 0.00 187 ALA A O 16
ATOM 25170 N N . ARG A 1 6 ? -37.521 17.514 6.109 1.00 0.00 188 ARG A N 16
ATOM 25171 C CA . ARG A 1 6 ? -36.697 18.727 6.131 1.00 0.00 188 ARG A CA 16
ATOM 25172 C C . ARG A 1 6 ? -35.370 18.435 5.437 1.00 0.00 188 ARG A C 16
ATOM 25173 O O . ARG A 1 6 ? -35.340 18.418 4.207 1.00 0.00 188 ARG A O 16
ATOM 25194 N N . THR A 1 7 ? -34.299 18.190 6.195 1.00 0.00 189 THR A N 16
ATOM 25195 C CA . THR A 1 7 ? -32.927 18.175 5.717 1.00 0.00 189 THR A CA 16
ATOM 25196 C C . THR A 1 7 ? -32.776 17.145 4.585 1.00 0.00 189 THR A C 16
ATOM 25197 O O . THR A 1 7 ? -33.187 15.996 4.772 1.00 0.00 189 THR A O 16
ATOM 25208 N N . PRO A 1 8 ? -32.128 17.490 3.458 1.00 0.00 190 PRO A N 16
ATOM 25209 C CA . PRO A 1 8 ? -31.919 16.558 2.358 1.00 0.00 190 PRO A CA 16
ATOM 25210 C C . PRO A 1 8 ? -31.132 15.336 2.818 1.00 0.00 190 PRO A C 16
ATOM 25211 O O . PRO A 1 8 ? -31.492 14.231 2.441 1.00 0.00 190 PRO A O 16
ATOM 25222 N N . CYS A 1 9 ? -30.151 15.506 3.712 1.00 0.00 191 CYS A N 16
ATOM 25223 C CA . CYS A 1 9 ? -29.420 14.388 4.296 1.00 0.00 191 CYS A CA 16
ATOM 25224 C C . CYS A 1 9 ? -30.365 13.397 4.981 1.00 0.00 191 CYS A C 16
ATOM 25225 O O . CYS A 1 9 ? -30.164 12.199 4.867 1.00 0.00 191 CYS A O 16
ATOM 25232 N N . GLN A 1 10 ? -31.385 13.886 5.708 1.00 0.00 192 GLN A N 16
ATOM 25233 C CA . GLN A 1 10 ? -32.325 13.011 6.405 1.00 0.00 192 GLN A CA 16
ATOM 25234 C C . GLN A 1 10 ? -33.076 12.194 5.358 1.00 0.00 192 GLN A C 16
ATOM 25235 O O . GLN A 1 10 ? -33.058 10.969 5.427 1.00 0.00 192 GLN A O 16
ATOM 25249 N N . GLN A 1 11 ? -33.606 12.856 4.332 1.00 0.00 193 GLN A N 16
ATOM 25250 C CA . GLN A 1 11 ? -34.369 12.237 3.257 1.00 0.00 193 GLN A CA 16
ATOM 25251 C C . GLN A 1 11 ? -33.505 11.279 2.413 1.00 0.00 193 GLN A C 16
ATOM 25252 O O . GLN A 1 11 ? -34.015 10.288 1.894 1.00 0.00 193 GLN A O 16
ATOM 25266 N N . GLU A 1 12 ? -32.204 11.534 2.283 1.00 0.00 194 GLU A N 16
ATOM 25267 C CA . GLU A 1 12 ? -31.253 10.688 1.564 1.00 0.00 194 GLU A CA 16
ATOM 25268 C C . GLU A 1 12 ? -30.915 9.450 2.393 1.00 0.00 194 GLU A C 16
ATOM 25269 O O . GLU A 1 12 ? -31.040 8.330 1.904 1.00 0.00 194 GLU A O 16
ATOM 25281 N N . LEU A 1 13 ? -30.546 9.644 3.664 1.00 0.00 195 LEU A N 16
ATOM 25282 C CA . LEU A 1 13 ? -30.221 8.577 4.604 1.00 0.00 195 LEU A CA 16
ATOM 25283 C C . LEU A 1 13 ? -31.411 7.655 4.750 1.00 0.00 195 LEU A C 16
ATOM 25284 O O . LEU A 1 13 ? -31.230 6.436 4.799 1.00 0.00 195 LEU A O 16
ATOM 25300 N N . ASP A 1 14 ? -32.596 8.244 4.804 1.00 0.00 196 ASP A N 16
ATOM 25301 C CA . ASP A 1 14 ? -33.861 7.553 5.017 1.00 0.00 196 ASP A CA 16
ATOM 25302 C C . ASP A 1 14 ? -34.094 6.547 3.895 1.00 0.00 196 ASP A C 16
ATOM 25303 O O . ASP A 1 14 ? -34.364 5.384 4.161 1.00 0.00 196 ASP A O 16
ATOM 25312 N N . GLN A 1 15 ? -33.912 6.965 2.640 1.00 0.00 197 GLN A N 16
ATOM 25313 C CA . GLN A 1 15 ? -34.142 6.117 1.475 1.00 0.00 197 GLN A CA 16
ATOM 25314 C C . GLN A 1 15 ? -33.093 5.014 1.337 1.00 0.00 197 GLN A C 16
ATOM 25315 O O . GLN A 1 15 ? -33.377 3.978 0.736 1.00 0.00 197 GLN A O 16
ATOM 25329 N N . VAL A 1 16 ? -31.870 5.228 1.812 1.00 0.00 198 VAL A N 16
ATOM 25330 C CA . VAL A 1 16 ? -30.854 4.178 1.835 1.00 0.00 198 VAL A CA 16
ATOM 25331 C C . VAL A 1 16 ? -31.253 3.141 2.880 1.00 0.00 198 VAL A C 16
ATOM 25332 O O . VAL A 1 16 ? -31.208 1.935 2.631 1.00 0.00 198 VAL A O 16
ATOM 25345 N N . LEU A 1 17 ? -31.621 3.607 4.070 1.00 0.00 199 LEU A N 16
ATOM 25346 C CA . LEU A 1 17 ? -31.865 2.748 5.215 1.00 0.00 199 LEU A CA 16
ATOM 25347 C C . LEU A 1 17 ? -33.168 1.963 5.055 1.00 0.00 199 LEU A C 16
ATOM 25348 O O . LEU A 1 17 ? -33.228 0.772 5.360 1.00 0.00 199 LEU A O 16
ATOM 25364 N N . GLU A 1 18 ? -34.162 2.601 4.430 1.00 0.00 200 GLU A N 16
ATOM 25365 C CA . GLU A 1 18 ? -35.363 1.961 3.930 1.00 0.00 200 GLU A CA 16
ATOM 25366 C C . GLU A 1 18 ? -34.972 0.861 2.948 1.00 0.00 200 GLU A C 16
ATOM 25367 O O . GLU A 1 18 ? -35.580 -0.218 2.963 1.00 0.00 200 GLU A O 16
ATOM 25379 N N . ARG A 1 19 ? -33.975 1.086 2.092 1.00 0.00 201 ARG A N 16
ATOM 25380 C CA . ARG A 1 19 ? -33.628 0.102 1.071 1.00 0.00 201 ARG A CA 16
ATOM 25381 C C . ARG A 1 19 ? -32.945 -1.094 1.719 1.00 0.00 201 ARG A C 16
ATOM 25382 O O . ARG A 1 19 ? -33.208 -2.224 1.306 1.00 0.00 201 ARG A O 16
ATOM 25403 N N . ILE A 1 20 ? -32.116 -0.865 2.736 1.00 0.00 202 ILE A N 16
ATOM 25404 C CA . ILE A 1 20 ? -31.466 -1.913 3.505 1.00 0.00 202 ILE A CA 16
ATOM 25405 C C . ILE A 1 20 ? -32.522 -2.856 4.087 1.00 0.00 202 ILE A C 16
ATOM 25406 O O . ILE A 1 20 ? -32.340 -4.077 4.015 1.00 0.00 202 ILE A O 16
ATOM 25422 N N . SER A 1 21 ? -33.639 -2.321 4.582 1.00 0.00 203 SER A N 16
ATOM 25423 C CA . SER A 1 21 ? -34.759 -3.139 5.033 1.00 0.00 203 SER A CA 16
ATOM 25424 C C . SER A 1 21 ? -35.607 -3.714 3.888 1.00 0.00 203 SER A C 16
ATOM 25425 O O . SER A 1 21 ? -36.141 -4.814 4.014 1.00 0.00 203 SER A O 16
ATOM 25433 N N . THR A 1 22 ? -35.762 -3.003 2.773 1.00 0.00 204 THR A N 16
ATOM 25434 C CA . THR A 1 22 ? -36.629 -3.427 1.680 1.00 0.00 204 THR A CA 16
ATOM 25435 C C . THR A 1 22 ? -36.007 -4.586 0.887 1.00 0.00 204 THR A C 16
ATOM 25436 O O . THR A 1 22 ? -36.740 -5.493 0.472 1.00 0.00 204 THR A O 16
ATOM 25447 N N . MET A 1 23 ? -34.692 -4.583 0.639 1.00 0.00 205 MET A N 16
ATOM 25448 C CA . MET A 1 23 ? -33.997 -5.781 0.162 1.00 0.00 205 MET A CA 16
ATOM 25449 C C . MET A 1 23 ? -33.989 -6.777 1.323 1.00 0.00 205 MET A C 16
ATOM 25450 O O . MET A 1 23 ? -33.428 -6.480 2.377 1.00 0.00 205 MET A O 16
ATOM 25464 N N . ARG A 1 24 ? -34.578 -7.960 1.144 1.00 0.00 206 ARG A N 16
ATOM 25465 C CA . ARG A 1 24 ? -34.399 -9.076 2.062 1.00 0.00 206 ARG A CA 16
ATOM 25466 C C . ARG A 1 24 ? -33.124 -9.812 1.677 1.00 0.00 206 ARG A C 16
ATOM 25467 O O . ARG A 1 24 ? -32.151 -9.711 2.416 1.00 0.00 206 ARG A O 16
ATOM 25488 N N . LEU A 1 25 ? -33.091 -10.504 0.541 1.00 0.00 207 LEU A N 16
ATOM 25489 C CA . LEU A 1 25 ? -31.920 -11.230 0.039 1.00 0.00 207 LEU A CA 16
ATOM 25490 C C . LEU A 1 25 ? -31.882 -10.996 -1.479 1.00 0.00 207 LEU A C 16
ATOM 25491 O O . LEU A 1 25 ? -32.734 -11.552 -2.170 1.00 0.00 207 LEU A O 16
ATOM 25507 N N . PRO A 1 26 ? -31.022 -10.110 -2.011 1.00 0.00 208 PRO A N 16
ATOM 25508 C CA . PRO A 1 26 ? -31.038 -9.753 -3.429 1.00 0.00 208 PRO A CA 16
ATOM 25509 C C . PRO A 1 26 ? -30.239 -10.698 -4.339 1.00 0.00 208 PRO A C 16
ATOM 25510 O O . PRO A 1 26 ? -30.518 -10.740 -5.543 1.00 0.00 208 PRO A O 16
ATOM 25521 N N . ASP A 1 27 ? -29.242 -11.426 -3.831 1.00 0.00 209 ASP A N 16
ATOM 25522 C CA . ASP A 1 27 ? -28.509 -12.474 -4.555 1.00 0.00 209 ASP A CA 16
ATOM 25523 C C . ASP A 1 27 ? -29.322 -13.768 -4.533 1.00 0.00 209 ASP A C 16
ATOM 25524 O O . ASP A 1 27 ? -29.064 -14.675 -3.741 1.00 0.00 209 ASP A O 16
ATOM 25533 N N . GLU A 1 28 ? -30.333 -13.857 -5.400 1.00 0.00 210 GLU A N 16
ATOM 25534 C CA . GLU A 1 28 ? -31.161 -15.052 -5.538 1.00 0.00 210 GLU A CA 16
ATOM 25535 C C . GLU A 1 28 ? -31.088 -15.681 -6.925 1.00 0.00 210 GLU A C 16
ATOM 25536 O O . GLU A 1 28 ? -31.322 -16.886 -7.051 1.00 0.00 210 GLU A O 16
ATOM 25548 N N . ARG A 1 29 ? -30.766 -14.910 -7.961 1.00 0.00 211 ARG A N 16
ATOM 25549 C CA . ARG A 1 29 ? -30.597 -15.422 -9.318 1.00 0.00 211 ARG A CA 16
ATOM 25550 C C . ARG A 1 29 ? -29.337 -14.851 -9.958 1.00 0.00 211 ARG A C 16
ATOM 25551 O O . ARG A 1 29 ? -28.704 -15.558 -10.748 1.00 0.00 211 ARG A O 16
ATOM 25572 N N . GLY A 1 30 ? -28.969 -13.612 -9.622 1.00 0.00 212 GLY A N 16
ATOM 25573 C CA . GLY A 1 30 ? -27.763 -12.956 -10.097 1.00 0.00 212 GLY A CA 16
ATOM 25574 C C . GLY A 1 30 ? -26.751 -12.840 -8.963 1.00 0.00 212 GLY A C 16
ATOM 25575 O O . GLY A 1 30 ? -26.788 -11.835 -8.249 1.00 0.00 212 GLY A O 16
ATOM 25579 N N . PRO A 1 31 ? -25.852 -13.819 -8.773 1.00 0.00 213 PRO A N 16
ATOM 25580 C CA . PRO A 1 31 ? -24.649 -13.624 -7.982 1.00 0.00 213 PRO A CA 16
ATOM 25581 C C . PRO A 1 31 ? -23.687 -12.751 -8.798 1.00 0.00 213 PRO A C 16
ATOM 25582 O O . PRO A 1 31 ? -23.271 -13.139 -9.895 1.00 0.00 213 PRO A O 16
ATOM 25593 N N . LEU A 1 32 ? -23.401 -11.548 -8.302 1.00 0.00 214 LEU A N 16
ATOM 25594 C CA . LEU A 1 32 ? -22.495 -10.598 -8.928 1.00 0.00 214 LEU A CA 16
ATOM 25595 C C . LEU A 1 32 ? -21.522 -10.145 -7.859 1.00 0.00 214 LEU A C 16
ATOM 25596 O O . LEU A 1 32 ? -21.939 -9.627 -6.824 1.00 0.00 214 LEU A O 16
ATOM 25612 N N . GLU A 1 33 ? -20.228 -10.294 -8.122 1.00 0.00 215 GLU A N 16
ATOM 25613 C CA . GLU A 1 33 ? -19.169 -9.981 -7.171 1.00 0.00 215 GLU A CA 16
ATOM 25614 C C . GLU A 1 33 ? -18.155 -9.021 -7.797 1.00 0.00 215 GLU A C 16
ATOM 25615 O O . GLU A 1 33 ? -16.950 -9.145 -7.581 1.00 0.00 215 GLU A O 16
ATOM 25627 N N . HIS A 1 34 ? -18.642 -8.026 -8.547 1.00 0.00 216 HIS A N 16
ATOM 25628 C CA . HIS A 1 34 ? -17.824 -6.979 -9.158 1.00 0.00 216 HIS A CA 16
ATOM 25629 C C . HIS A 1 34 ? -18.052 -5.618 -8.483 1.00 0.00 216 HIS A C 16
ATOM 25630 O O . HIS A 1 34 ? -17.124 -5.110 -7.848 1.00 0.00 216 HIS A O 16
ATOM 25644 N N . LEU A 1 35 ? -19.252 -5.023 -8.568 1.00 0.00 217 LEU A N 16
ATOM 25645 C CA . LEU A 1 35 ? -19.570 -3.708 -7.998 1.00 0.00 217 LEU A CA 16
ATOM 25646 C C . LEU A 1 35 ? -20.827 -3.786 -7.130 1.00 0.00 217 LEU A C 16
ATOM 25647 O O . LEU A 1 35 ? -21.945 -3.610 -7.626 1.00 0.00 217 LEU A O 16
ATOM 25663 N N . TYR A 1 36 ? -20.645 -3.999 -5.828 1.00 0.00 218 TYR A N 16
ATOM 25664 C CA . TYR A 1 36 ? -21.693 -4.248 -4.844 1.00 0.00 218 TYR A CA 16
ATOM 25665 C C . TYR A 1 36 ? -21.217 -3.603 -3.539 1.00 0.00 218 TYR A C 16
ATOM 25666 O O . TYR A 1 36 ? -20.281 -4.103 -2.911 1.00 0.00 218 TYR A O 16
ATOM 25684 N N . SER A 1 37 ? -21.729 -2.430 -3.164 1.00 0.00 219 SER A N 16
ATOM 25685 C CA . SER A 1 37 ? -21.435 -1.771 -1.886 1.00 0.00 219 SER A CA 16
ATOM 25686 C C . SER A 1 37 ? -22.573 -0.802 -1.537 1.00 0.00 219 SER A C 16
ATOM 25687 O O . SER A 1 37 ? -23.418 -0.501 -2.384 1.00 0.00 219 SER A O 16
ATOM 25695 N N . LEU A 1 38 ? -22.572 -0.276 -0.307 1.00 0.00 220 LEU A N 16
ATOM 25696 C CA . LEU A 1 38 ? -23.598 0.623 0.213 1.00 0.00 220 LEU A CA 16
ATOM 25697 C C . LEU A 1 38 ? -22.907 1.821 0.864 1.00 0.00 220 LEU A C 16
ATOM 25698 O O . LEU A 1 38 ? -22.285 1.681 1.912 1.00 0.00 220 LEU A O 16
ATOM 25714 N N . HIS A 1 39 ? -22.953 3.007 0.253 1.00 0.00 221 HIS A N 16
ATOM 25715 C CA . HIS A 1 39 ? -22.503 4.234 0.899 1.00 0.00 221 HIS A CA 16
ATOM 25716 C C . HIS A 1 39 ? -23.644 4.771 1.764 1.00 0.00 221 HIS A C 16
ATOM 25717 O O . HIS A 1 39 ? -24.701 5.145 1.245 1.00 0.00 221 HIS A O 16
ATOM 25731 N N . ILE A 1 40 ? -23.421 4.805 3.077 1.00 0.00 222 ILE A N 16
ATOM 25732 C CA . ILE A 1 40 ? -24.333 5.366 4.060 1.00 0.00 222 ILE A CA 16
ATOM 25733 C C . ILE A 1 40 ? -23.764 6.759 4.404 1.00 0.00 222 ILE A C 16
ATOM 25734 O O . ILE A 1 40 ? -22.791 6.840 5.162 1.00 0.00 222 ILE A O 16
ATOM 25750 N N . PRO A 1 41 ? -24.277 7.861 3.818 1.00 0.00 223 PRO A N 16
ATOM 25751 C CA . PRO A 1 41 ? -23.902 9.211 4.223 1.00 0.00 223 PRO A CA 16
ATOM 25752 C C . PRO A 1 41 ? -24.349 9.448 5.665 1.00 0.00 223 PRO A C 16
ATOM 25753 O O . PRO A 1 41 ? -25.538 9.360 5.983 1.00 0.00 223 PRO A O 16
ATOM 25764 N N . ASN A 1 42 ? -23.400 9.679 6.573 1.00 0.00 224 ASN A N 16
ATOM 25765 C CA . ASN A 1 42 ? -23.704 9.921 7.971 1.00 0.00 224 ASN A CA 16
ATOM 25766 C C . ASN A 1 42 ? -24.178 11.357 8.158 1.00 0.00 224 ASN A C 16
ATOM 25767 O O . ASN A 1 42 ? -23.404 12.305 7.992 1.00 0.00 224 ASN A O 16
ATOM 25778 N N . CYS A 1 43 ? -25.434 11.509 8.563 1.00 0.00 225 CYS A N 16
ATOM 25779 C CA . CYS A 1 43 ? -26.032 12.795 8.853 1.00 0.00 225 CYS A CA 16
ATOM 25780 C C . CYS A 1 43 ? -25.991 13.030 10.354 1.00 0.00 225 CYS A C 16
ATOM 25781 O O . CYS A 1 43 ? -26.456 12.179 11.116 1.00 0.00 225 CYS A O 16
ATOM 25788 N N . ASP A 1 44 ? -25.478 14.187 10.775 1.00 0.00 226 ASP A N 16
ATOM 25789 C CA . ASP A 1 44 ? -25.579 14.643 12.159 1.00 0.00 226 ASP A CA 16
ATOM 25790 C C . ASP A 1 44 ? -27.039 14.924 12.514 1.00 0.00 226 ASP A C 16
ATOM 25791 O O . ASP A 1 44 ? -27.858 15.160 11.618 1.00 0.00 226 ASP A O 16
ATOM 25800 N N . LYS A 1 45 ? -27.372 15.007 13.805 1.00 0.00 227 LYS A N 16
ATOM 25801 C CA . LYS A 1 45 ? -28.754 15.251 14.213 1.00 0.00 227 LYS A CA 16
ATOM 25802 C C . LYS A 1 45 ? -29.251 16.605 13.719 1.00 0.00 227 LYS A C 16
ATOM 25803 O O . LYS A 1 45 ? -30.431 16.701 13.392 1.00 0.00 227 LYS A O 16
ATOM 25822 N N . HIS A 1 46 ? -28.373 17.608 13.603 1.00 0.00 228 HIS A N 16
ATOM 25823 C CA . HIS A 1 46 ? -28.731 18.939 13.109 1.00 0.00 228 HIS A CA 16
ATOM 25824 C C . HIS A 1 46 ? -28.440 19.150 11.620 1.00 0.00 228 HIS A C 16
ATOM 25825 O O . HIS A 1 46 ? -28.769 20.224 11.118 1.00 0.00 228 HIS A O 16
ATOM 25839 N N . GLY A 1 47 ? -27.884 18.165 10.897 1.00 0.00 229 GLY A N 16
ATOM 25840 C CA . GLY A 1 47 ? -27.823 18.243 9.435 1.00 0.00 229 GLY A CA 16
ATOM 25841 C C . GLY A 1 47 ? -26.466 18.663 8.896 1.00 0.00 229 GLY A C 16
ATOM 25842 O O . GLY A 1 47 ? -26.378 19.174 7.780 1.00 0.00 229 GLY A O 16
ATOM 25846 N N . LEU A 1 48 ? -25.399 18.464 9.670 1.00 0.00 230 LEU A N 16
ATOM 25847 C CA . LEU A 1 48 ? -24.052 18.751 9.218 1.00 0.00 230 LEU A CA 16
ATOM 25848 C C . LEU A 1 48 ? -23.650 17.657 8.230 1.00 0.00 230 LEU A C 16
ATOM 25849 O O . LEU A 1 48 ? -23.473 16.497 8.614 1.00 0.00 230 LEU A O 16
ATOM 25865 N N . TYR A 1 49 ? -23.547 17.998 6.945 1.00 0.00 231 TYR A N 16
ATOM 25866 C CA . TYR A 1 49 ? -23.087 17.144 5.851 1.00 0.00 231 TYR A CA 16
ATOM 25867 C C . TYR A 1 49 ? -21.581 17.383 5.660 1.00 0.00 231 TYR A C 16
ATOM 25868 O O . TYR A 1 49 ? -21.102 17.637 4.560 1.00 0.00 231 TYR A O 16
ATOM 25886 N N . ASN A 1 50 ? -20.826 17.410 6.761 1.00 0.00 232 ASN A N 16
ATOM 25887 C CA . ASN A 1 50 ? -19.411 17.792 6.728 1.00 0.00 232 ASN A CA 16
ATOM 25888 C C . ASN A 1 50 ? -18.549 17.025 7.730 1.00 0.00 232 ASN A C 16
ATOM 25889 O O . ASN A 1 50 ? -17.411 17.421 7.960 1.00 0.00 232 ASN A O 16
ATOM 25900 N N . LEU A 1 51 ? -19.068 15.974 8.375 1.00 0.00 233 LEU A N 16
ATOM 25901 C CA . LEU A 1 51 ? -18.296 15.247 9.381 1.00 0.00 233 LEU A CA 16
ATOM 25902 C C . LEU A 1 51 ? -17.413 14.198 8.688 1.00 0.00 233 LEU A C 16
ATOM 25903 O O . LEU A 1 51 ? -16.376 14.522 8.100 1.00 0.00 233 LEU A O 16
ATOM 25919 N N . LYS A 1 52 ? -17.807 12.929 8.750 1.00 0.00 234 LYS A N 16
ATOM 25920 C CA . LYS A 1 52 ? -17.099 11.766 8.252 1.00 0.00 234 LYS A CA 16
ATOM 25921 C C . LYS A 1 52 ? -18.155 10.773 7.806 1.00 0.00 234 LYS A C 16
ATOM 25922 O O . LYS A 1 52 ? -19.240 10.758 8.391 1.00 0.00 234 LYS A O 16
ATOM 25941 N N . GLN A 1 53 ? -17.895 9.975 6.775 1.00 0.00 235 GLN A N 16
ATOM 25942 C CA . GLN A 1 53 ? -18.870 9.055 6.215 1.00 0.00 235 GLN A CA 16
ATOM 25943 C C . GLN A 1 53 ? -18.164 7.744 5.907 1.00 0.00 235 GLN A C 16
ATOM 25944 O O . GLN A 1 53 ? -16.935 7.687 5.957 1.00 0.00 235 GLN A O 16
ATOM 25958 N N . CYS A 1 54 ? -18.928 6.706 5.575 1.00 0.00 236 CYS A N 16
ATOM 25959 C CA . CYS A 1 54 ? -18.432 5.357 5.413 1.00 0.00 236 CYS A CA 16
ATOM 25960 C C . CYS A 1 54 ? -19.096 4.660 4.234 1.00 0.00 236 CYS A C 16
ATOM 25961 O O . CYS A 1 54 ? -20.132 5.100 3.715 1.00 0.00 236 CYS A O 16
ATOM 25968 N N . LYS A 1 55 ? -18.490 3.546 3.828 1.00 0.00 237 LYS A N 16
ATOM 25969 C CA . LYS A 1 55 ? -19.033 2.609 2.867 1.00 0.00 237 LYS A CA 16
ATOM 25970 C C . LYS A 1 55 ? -19.207 1.304 3.617 1.00 0.00 237 LYS A C 16
ATOM 25971 O O . LYS A 1 55 ? -18.232 0.711 4.071 1.00 0.00 237 LYS A O 16
ATOM 25990 N N . MET A 1 56 ? -20.453 0.891 3.773 1.00 0.00 238 MET A N 16
ATOM 25991 C CA . MET A 1 56 ? -20.829 -0.404 4.290 1.00 0.00 238 MET A CA 16
ATOM 25992 C C . MET A 1 56 ? -20.484 -1.409 3.191 1.00 0.00 238 MET A C 16
ATOM 25993 O O . MET A 1 56 ? -20.796 -1.193 2.013 1.00 0.00 238 MET A O 16
ATOM 26007 N N . SER A 1 57 ? -19.760 -2.464 3.567 1.00 0.00 239 SER A N 16
ATOM 26008 C CA . SER A 1 57 ? -19.343 -3.513 2.648 1.00 0.00 239 SER A CA 16
ATOM 26009 C C . SER A 1 57 ? -19.277 -4.883 3.337 1.00 0.00 239 SER A C 16
ATOM 26010 O O . SER A 1 57 ? -19.199 -5.901 2.649 1.00 0.00 239 SER A O 16
ATOM 26018 N N . LEU A 1 58 ? -19.349 -4.970 4.671 1.00 0.00 240 LEU A N 16
ATOM 26019 C CA . LEU A 1 58 ? -19.795 -6.192 5.336 1.00 0.00 240 LEU A CA 16
ATOM 26020 C C . LEU A 1 58 ? -20.636 -5.737 6.518 1.00 0.00 240 LEU A C 16
ATOM 26021 O O . LEU A 1 58 ? -21.818 -5.465 6.311 1.00 0.00 240 LEU A O 16
ATOM 26037 N N . ASN A 1 59 ? -20.049 -5.551 7.704 1.00 0.00 241 ASN A N 16
ATOM 26038 C CA . ASN A 1 59 ? -20.727 -4.951 8.842 1.00 0.00 241 ASN A CA 16
ATOM 26039 C C . ASN A 1 59 ? -19.808 -3.861 9.401 1.00 0.00 241 ASN A C 16
ATOM 26040 O O . ASN A 1 59 ? -19.672 -2.821 8.760 1.00 0.00 241 ASN A O 16
ATOM 26051 N N . GLY A 1 60 ? -19.098 -4.076 10.510 1.00 0.00 242 GLY A N 16
ATOM 26052 C CA . GLY A 1 60 ? -18.314 -3.037 11.177 1.00 0.00 242 GLY A CA 16
ATOM 26053 C C . GLY A 1 60 ? -16.807 -3.188 11.020 1.00 0.00 242 GLY A C 16
ATOM 26054 O O . GLY A 1 60 ? -16.074 -2.540 11.763 1.00 0.00 242 GLY A O 16
ATOM 26058 N N . GLN A 1 61 ? -16.327 -4.049 10.112 1.00 0.00 243 GLN A N 16
ATOM 26059 C CA . GLN A 1 61 ? -14.924 -4.469 10.093 1.00 0.00 243 GLN A CA 16
ATOM 26060 C C . GLN A 1 61 ? -14.222 -4.352 8.734 1.00 0.00 243 GLN A C 16
ATOM 26061 O O . GLN A 1 61 ? -12.989 -4.319 8.702 1.00 0.00 243 GLN A O 16
ATOM 26075 N N . ARG A 1 62 ? -14.958 -4.299 7.616 1.00 0.00 244 ARG A N 16
ATOM 26076 C CA . ARG A 1 62 ? -14.372 -4.547 6.288 1.00 0.00 244 ARG A CA 16
ATOM 26077 C C . ARG A 1 62 ? -14.631 -3.428 5.277 1.00 0.00 244 ARG A C 16
ATOM 26078 O O . ARG A 1 62 ? -13.834 -3.250 4.360 1.00 0.00 244 ARG A O 16
ATOM 26099 N N . GLY A 1 63 ? -15.713 -2.673 5.436 1.00 0.00 245 GLY A N 16
ATOM 26100 C CA . GLY A 1 63 ? -15.853 -1.384 4.765 1.00 0.00 245 GLY A CA 16
ATOM 26101 C C . GLY A 1 63 ? -14.961 -0.331 5.427 1.00 0.00 245 GLY A C 16
ATOM 26102 O O . GLY A 1 63 ? -14.340 -0.615 6.450 1.00 0.00 245 GLY A O 16
ATOM 26106 N N . GLU A 1 64 ? -14.955 0.889 4.889 1.00 0.00 246 GLU A N 16
ATOM 26107 C CA . GLU A 1 64 ? -14.040 2.004 5.183 1.00 0.00 246 GLU A CA 16
ATOM 26108 C C . GLU A 1 64 ? -14.817 3.246 5.656 1.00 0.00 246 GLU A C 16
ATOM 26109 O O . GLU A 1 64 ? -16.032 3.296 5.427 1.00 0.00 246 GLU A O 16
ATOM 26121 N N . CYS A 1 65 ? -14.173 4.215 6.333 1.00 0.00 247 CYS A N 16
ATOM 26122 C CA . CYS A 1 65 ? -14.689 5.581 6.471 1.00 0.00 247 CYS A CA 16
ATOM 26123 C C . CYS A 1 65 ? -13.677 6.617 5.934 1.00 0.00 247 CYS A C 16
ATOM 26124 O O . CYS A 1 65 ? -12.510 6.286 5.684 1.00 0.00 247 CYS A O 16
ATOM 26131 N N . TRP A 1 66 ? -14.106 7.872 5.761 1.00 0.00 248 TRP A N 16
ATOM 26132 C CA . TRP A 1 66 ? -13.308 9.033 5.354 1.00 0.00 248 TRP A CA 16
ATOM 26133 C C . TRP A 1 66 ? -13.883 10.308 5.994 1.00 0.00 248 TRP A C 16
ATOM 26134 O O . TRP A 1 66 ? -14.980 10.257 6.553 1.00 0.00 248 TRP A O 16
ATOM 26155 N N . CYS A 1 67 ? -13.193 11.451 5.923 1.00 0.00 249 CYS A N 16
ATOM 26156 C CA . CYS A 1 67 ? -13.667 12.771 6.368 1.00 0.00 249 CYS A CA 16
ATOM 26157 C C . CYS A 1 67 ? -14.082 13.555 5.125 1.00 0.00 249 CYS A C 16
ATOM 26158 O O . CYS A 1 67 ? -13.749 13.148 4.009 1.00 0.00 249 CYS A O 16
ATOM 26165 N N . VAL A 1 68 ? -14.781 14.680 5.274 1.00 0.00 250 VAL A N 16
ATOM 26166 C CA . VAL A 1 68 ? -15.095 15.525 4.127 1.00 0.00 250 VAL A CA 16
ATOM 26167 C C . VAL A 1 68 ? -14.830 16.995 4.450 1.00 0.00 250 VAL A C 16
ATOM 26168 O O . VAL A 1 68 ? -15.267 17.546 5.460 1.00 0.00 250 VAL A O 16
ATOM 26181 N N . ASN A 1 69 ? -14.060 17.623 3.560 1.00 0.00 251 ASN A N 16
ATOM 26182 C CA . ASN A 1 69 ? -13.820 19.063 3.535 1.00 0.00 251 ASN A CA 16
ATOM 26183 C C . ASN A 1 69 ? -15.026 19.781 2.905 1.00 0.00 251 ASN A C 16
ATOM 26184 O O . ASN A 1 69 ? -15.538 20.712 3.526 1.00 0.00 251 ASN A O 16
ATOM 26195 N N . PRO A 1 70 ? -15.499 19.408 1.692 1.00 0.00 252 PRO A N 16
ATOM 26196 C CA . PRO A 1 70 ? -16.677 20.033 1.098 1.00 0.00 252 PRO A CA 16
ATOM 26197 C C . PRO A 1 70 ? -17.980 19.501 1.716 1.00 0.00 252 PRO A C 16
ATOM 26198 O O . PRO A 1 70 ? -18.018 18.434 2.325 1.00 0.00 252 PRO A O 16
ATOM 26209 N N . ASN A 1 71 ? -19.066 20.250 1.511 1.00 0.00 253 ASN A N 16
ATOM 26210 C CA . ASN A 1 71 ? -20.354 20.068 2.199 1.00 0.00 253 ASN A CA 16
ATOM 26211 C C . ASN A 1 71 ? -21.317 19.190 1.408 1.00 0.00 253 ASN A C 16
ATOM 26212 O O . ASN A 1 71 ? -22.351 18.785 1.927 1.00 0.00 253 ASN A O 16
ATOM 26223 N N . THR A 1 72 ? -21.002 18.864 0.151 1.00 0.00 254 THR A N 16
ATOM 26224 C CA . THR A 1 72 ? -21.743 17.848 -0.604 1.00 0.00 254 THR A CA 16
ATOM 26225 C C . THR A 1 72 ? -21.285 16.433 -0.151 1.00 0.00 254 THR A C 16
ATOM 26226 O O . THR A 1 72 ? -21.739 15.428 -0.697 1.00 0.00 254 THR A O 16
ATOM 26237 N N . GLY A 1 73 ? -20.383 16.342 0.840 1.00 0.00 255 GLY A N 16
ATOM 26238 C CA . GLY A 1 73 ? -19.812 15.141 1.421 1.00 0.00 255 GLY A CA 16
ATOM 26239 C C . GLY A 1 73 ? -19.500 14.083 0.370 1.00 0.00 255 GLY A C 16
ATOM 26240 O O . GLY A 1 73 ? -20.130 13.026 0.321 1.00 0.00 255 GLY A O 16
ATOM 26244 N N . LYS A 1 74 ? -18.499 14.362 -0.458 1.00 0.00 256 LYS A N 16
ATOM 26245 C CA . LYS A 1 74 ? -18.046 13.488 -1.535 1.00 0.00 256 LYS A CA 16
ATOM 26246 C C . LYS A 1 74 ? -16.751 12.827 -1.093 1.00 0.00 256 LYS A C 16
ATOM 26247 O O . LYS A 1 74 ? -16.017 13.408 -0.285 1.00 0.00 256 LYS A O 16
ATOM 26266 N N . LEU A 1 75 ? -16.449 11.657 -1.651 1.00 0.00 257 LEU A N 16
ATOM 26267 C CA . LEU A 1 75 ? -15.242 10.880 -1.430 1.00 0.00 257 LEU A CA 16
ATOM 26268 C C . LEU A 1 75 ? -14.015 11.780 -1.379 1.00 0.00 257 LEU A C 16
ATOM 26269 O O . LEU A 1 75 ? -13.743 12.588 -2.274 1.00 0.00 257 LEU A O 16
ATOM 26285 N N . ILE A 1 76 ? -13.344 11.705 -0.237 1.00 0.00 258 ILE A N 16
ATOM 26286 C CA . ILE A 1 76 ? -12.033 12.280 0.028 1.00 0.00 258 ILE A CA 16
ATOM 26287 C C . ILE A 1 76 ? -10.999 11.843 -1.023 1.00 0.00 258 ILE A C 16
ATOM 26288 O O . ILE A 1 76 ? -11.216 10.909 -1.797 1.00 0.00 258 ILE A O 16
ATOM 26304 N N . GLN A 1 77 ? -9.828 12.478 -0.975 1.00 0.00 259 GLN A N 16
ATOM 26305 C CA . GLN A 1 77 ? -8.712 12.196 -1.877 1.00 0.00 259 GLN A CA 16
ATOM 26306 C C . GLN A 1 77 ? -7.409 11.875 -1.142 1.00 0.00 259 GLN A C 16
ATOM 26307 O O . GLN A 1 77 ? -6.683 10.991 -1.592 1.00 0.00 259 GLN A O 16
ATOM 26321 N N . GLY A 1 78 ? -7.131 12.539 -0.015 1.00 0.00 260 GLY A N 16
ATOM 26322 C CA . GLY A 1 78 ? -5.897 12.386 0.755 1.00 0.00 260 GLY A CA 16
ATOM 26323 C C . GLY A 1 78 ? -5.957 11.282 1.800 1.00 0.00 260 GLY A C 16
ATOM 26324 O O . GLY A 1 78 ? -5.168 11.303 2.740 1.00 0.00 260 GLY A O 16
ATOM 26328 N N . ALA A 1 79 ? -6.915 10.365 1.688 1.00 0.00 261 ALA A N 16
ATOM 26329 C CA . ALA A 1 79 ? -7.026 9.165 2.500 1.00 0.00 261 ALA A CA 16
ATOM 26330 C C . ALA A 1 79 ? -7.853 8.139 1.699 1.00 0.00 261 ALA A C 16
ATOM 26331 O O . ALA A 1 79 ? -8.964 7.792 2.118 1.00 0.00 261 ALA A O 16
ATOM 26338 N N . PRO A 1 80 ? -7.403 7.739 0.493 1.00 0.00 262 PRO A N 16
ATOM 26339 C CA . PRO A 1 80 ? -8.244 6.991 -0.433 1.00 0.00 262 PRO A CA 16
ATOM 26340 C C . PRO A 1 80 ? -8.404 5.513 -0.050 1.00 0.00 262 PRO A C 16
ATOM 26341 O O . PRO A 1 80 ? -9.307 4.862 -0.579 1.00 0.00 262 PRO A O 16
ATOM 26352 N N . THR A 1 81 ? -7.540 4.960 0.803 1.00 0.00 263 THR A N 16
ATOM 26353 C CA . THR A 1 81 ? -7.568 3.559 1.202 1.00 0.00 263 THR A CA 16
ATOM 26354 C C . THR A 1 81 ? -7.354 3.499 2.719 1.00 0.00 263 THR A C 16
ATOM 26355 O O . THR A 1 81 ? -6.249 3.772 3.204 1.00 0.00 263 THR A O 16
ATOM 26366 N N . ILE A 1 82 ? -8.377 3.138 3.495 1.00 0.00 264 ILE A N 16
ATOM 26367 C CA . ILE A 1 82 ? -8.367 3.267 4.953 1.00 0.00 264 ILE A CA 16
ATOM 26368 C C . ILE A 1 82 ? -9.159 2.111 5.545 1.00 0.00 264 ILE A C 16
ATOM 26369 O O . ILE A 1 82 ? -10.284 1.856 5.120 1.00 0.00 264 ILE A O 16
ATOM 26385 N N . ARG A 1 83 ? -8.613 1.451 6.573 1.00 0.00 265 ARG A N 16
ATOM 26386 C CA . ARG A 1 83 ? -9.357 0.410 7.270 1.00 0.00 265 ARG A CA 16
ATOM 26387 C C . ARG A 1 83 ? -10.573 0.983 7.981 1.00 0.00 265 ARG A C 16
ATOM 26388 O O . ARG A 1 83 ? -11.692 0.542 7.755 1.00 0.00 265 ARG A O 16
ATOM 26409 N N . GLY A 1 84 ? -10.374 1.957 8.856 1.00 0.00 266 GLY A N 16
ATOM 26410 C CA . GLY A 1 84 ? -11.456 2.545 9.630 1.00 0.00 266 GLY A CA 16
ATOM 26411 C C . GLY A 1 84 ? -10.948 3.646 10.542 1.00 0.00 266 GLY A C 16
ATOM 26412 O O . GLY A 1 84 ? -11.610 3.936 11.536 1.00 0.00 266 GLY A O 16
ATOM 26416 N N . ASP A 1 85 ? -9.772 4.206 10.238 1.00 0.00 267 ASP A N 16
ATOM 26417 C CA . ASP A 1 85 ? -9.170 5.286 11.024 1.00 0.00 267 ASP A CA 16
ATOM 26418 C C . ASP A 1 85 ? -9.559 6.656 10.440 1.00 0.00 267 ASP A C 16
ATOM 26419 O O . ASP A 1 85 ? -9.093 7.002 9.350 1.00 0.00 267 ASP A O 16
ATOM 26428 N N . PRO A 1 86 ? -10.470 7.415 11.067 1.00 0.00 268 PRO A N 16
ATOM 26429 C CA . PRO A 1 86 ? -10.916 8.722 10.596 1.00 0.00 268 PRO A CA 16
ATOM 26430 C C . PRO A 1 86 ? -9.899 9.878 10.606 1.00 0.00 268 PRO A C 16
ATOM 26431 O O . PRO A 1 86 ? -10.339 11.007 10.366 1.00 0.00 268 PRO A O 16
ATOM 26442 N N . GLU A 1 87 ? -8.584 9.695 10.791 1.00 0.00 269 GLU A N 16
ATOM 26443 C CA . GLU A 1 87 ? -7.662 10.836 10.677 1.00 0.00 269 GLU A CA 16
ATOM 26444 C C . GLU A 1 87 ? -7.718 11.386 9.243 1.00 0.00 269 GLU A C 16
ATOM 26445 O O . GLU A 1 87 ? -7.840 10.611 8.285 1.00 0.00 269 GLU A O 16
ATOM 26457 N N . CYS A 1 88 ? -7.640 12.709 9.100 1.00 0.00 270 CYS A N 16
ATOM 26458 C CA . CYS A 1 88 ? -7.440 13.414 7.847 1.00 0.00 270 CYS A CA 16
ATOM 26459 C C . CYS A 1 88 ? -6.288 14.390 8.066 1.00 0.00 270 CYS A C 16
ATOM 26460 O O . CYS A 1 88 ? -6.322 15.169 9.025 1.00 0.00 270 CYS A O 16
ATOM 26467 N N . HIS A 1 89 ? -5.307 14.362 7.163 1.00 0.00 271 HIS A N 16
ATOM 26468 C CA . HIS A 1 89 ? -4.219 15.312 7.028 1.00 0.00 271 HIS A CA 16
ATOM 26469 C C . HIS A 1 89 ? -3.544 15.106 5.661 1.00 0.00 271 HIS A C 16
ATOM 26470 O O . HIS A 1 89 ? -3.717 15.937 4.761 1.00 0.00 271 HIS A O 16
ATOM 26484 N N . LEU A 1 90 ? -2.754 14.038 5.490 1.00 0.00 272 LEU A N 16
ATOM 26485 C CA . LEU A 1 90 ? -1.981 13.769 4.281 1.00 0.00 272 LEU A CA 16
ATOM 26486 C C . LEU A 1 90 ? -1.656 12.292 4.118 1.00 0.00 272 LEU A C 16
ATOM 26487 O O . LEU A 1 90 ? -1.612 11.554 5.098 1.00 0.00 272 LEU A O 16
ATOM 26503 N N . PHE A 1 91 ? -1.394 11.879 2.873 1.00 0.00 273 PHE A N 16
ATOM 26504 C CA . PHE A 1 91 ? -0.987 10.519 2.511 1.00 0.00 273 PHE A CA 16
ATOM 26505 C C . PHE A 1 91 ? 0.208 10.610 1.548 1.00 0.00 273 PHE A C 16
ATOM 26506 O O . PHE A 1 91 ? 0.179 10.154 0.398 1.00 0.00 273 PHE A O 16
ATOM 26523 N N . TYR A 1 92 ? 1.262 11.274 2.014 1.00 0.00 274 TYR A N 16
ATOM 26524 C CA . TYR A 1 92 ? 2.516 11.438 1.303 1.00 0.00 274 TYR A CA 16
ATOM 26525 C C . TYR A 1 92 ? 3.639 11.156 2.293 1.00 0.00 274 TYR A C 16
ATOM 26526 O O . TYR A 1 92 ? 3.873 11.943 3.209 1.00 0.00 274 TYR A O 16
ATOM 26544 N N . ASN A 1 93 ? 4.313 10.020 2.138 1.00 0.00 275 ASN A N 16
ATOM 26545 C CA . ASN A 1 93 ? 5.418 9.613 2.993 1.00 0.00 275 ASN A CA 16
ATOM 26546 C C . ASN A 1 93 ? 6.399 8.774 2.193 1.00 0.00 275 ASN A C 16
ATOM 26547 O O . ASN A 1 93 ? 6.073 8.266 1.123 1.00 0.00 275 ASN A O 16
ATOM 26558 N N . GLU A 1 94 ? 7.608 8.632 2.719 1.00 0.00 276 GLU A N 16
ATOM 26559 C CA . GLU A 1 94 ? 8.737 8.043 2.030 1.00 0.00 276 GLU A CA 16
ATOM 26560 C C . GLU A 1 94 ? 9.435 7.181 3.080 1.00 0.00 276 GLU A C 16
ATOM 26561 O O . GLU A 1 94 ? 9.704 7.655 4.192 1.00 0.00 276 GLU A O 16
ATOM 26573 N N . GLN A 1 95 ? 9.613 5.891 2.788 1.00 0.00 277 GLN A N 16
ATOM 26574 C CA . GLN A 1 95 ? 10.122 4.878 3.714 1.00 0.00 277 GLN A CA 16
ATOM 26575 C C . GLN A 1 95 ? 11.620 5.114 3.980 1.00 0.00 277 GLN A C 16
ATOM 26576 O O . GLN A 1 95 ? 12.267 5.890 3.267 1.00 0.00 277 GLN A O 16
ATOM 26590 N N . GLN A 1 96 ? 12.208 4.462 4.985 1.00 0.00 278 GLN A N 16
ATOM 26591 C CA . GLN A 1 96 ? 13.659 4.318 5.035 1.00 0.00 278 GLN A CA 16
ATOM 26592 C C . GLN A 1 96 ? 14.061 3.242 4.017 1.00 0.00 278 GLN A C 16
ATOM 26593 O O . GLN A 1 96 ? 13.338 2.261 3.813 1.00 0.00 278 GLN A O 16
ATOM 26607 N N . GLU A 1 97 ? 15.203 3.435 3.367 1.00 0.00 279 GLU A N 16
ATOM 26608 C CA . GLU A 1 97 ? 15.720 2.543 2.340 1.00 0.00 279 GLU A CA 16
ATOM 26609 C C . GLU A 1 97 ? 16.297 1.252 2.947 1.00 0.00 279 GLU A C 16
ATOM 26610 O O . GLU A 1 97 ? 16.180 0.995 4.152 1.00 0.00 279 GLU A O 16
ATOM 26622 N N . ALA A 1 98 ? 16.862 0.394 2.093 1.00 0.00 280 ALA A N 16
ATOM 26623 C CA . ALA A 1 98 ? 17.385 -0.904 2.488 1.00 0.00 280 ALA A CA 16
ATOM 26624 C C . ALA A 1 98 ? 18.494 -0.743 3.529 1.00 0.00 280 ALA A C 16
ATOM 26625 O O . ALA A 1 98 ? 19.272 0.207 3.500 1.00 0.00 280 ALA A O 16
ATOM 26632 N N . ARG A 1 99 ? 18.671 -1.768 4.364 1.00 0.00 281 ARG A N 16
ATOM 26633 C CA . ARG A 1 99 ? 19.808 -1.893 5.277 1.00 0.00 281 ARG A CA 16
ATOM 26634 C C . ARG A 1 99 ? 21.047 -2.394 4.510 1.00 0.00 281 ARG A C 16
ATOM 26635 O O . ARG A 1 99 ? 21.899 -3.061 5.088 1.00 0.00 281 ARG A O 16
ATOM 26656 N N . GLY A 1 100 ? 21.135 -2.110 3.207 1.00 0.00 282 GLY A N 16
ATOM 26657 C CA . GLY A 1 100 ? 22.089 -2.732 2.307 1.00 0.00 282 GLY A CA 16
ATOM 26658 C C . GLY A 1 100 ? 21.828 -4.235 2.178 1.00 0.00 282 GLY A C 16
ATOM 26659 O O . GLY A 1 100 ? 20.780 -4.747 2.577 1.00 0.00 282 GLY A O 16
ATOM 26663 N N . VAL A 1 101 ? 22.795 -4.924 1.579 1.00 0.00 283 VAL A N 16
ATOM 26664 C CA . VAL A 1 101 ? 22.952 -6.373 1.583 1.00 0.00 283 VAL A CA 16
ATOM 26665 C C . VAL A 1 101 ? 24.422 -6.683 1.891 1.00 0.00 283 VAL A C 16
ATOM 26666 O O . VAL A 1 101 ? 25.249 -5.771 1.937 1.00 0.00 283 VAL A O 16
ATOM 26679 N N . HIS A 1 102 ? 24.755 -7.958 2.083 1.00 0.00 284 HIS A N 16
ATOM 26680 C CA . HIS A 1 102 ? 26.111 -8.462 2.260 1.00 0.00 284 HIS A CA 16
ATOM 26681 C C . HIS A 1 102 ? 26.321 -9.620 1.280 1.00 0.00 284 HIS A C 16
ATOM 26682 O O . HIS A 1 102 ? 25.381 -10.071 0.625 1.00 0.00 284 HIS A O 16
ATOM 26696 N N . THR A 1 103 ? 27.554 -10.112 1.203 1.00 0.00 285 THR A N 16
ATOM 26697 C CA . THR A 1 103 ? 27.947 -11.319 0.490 1.00 0.00 285 THR A CA 16
ATOM 26698 C C . THR A 1 103 ? 28.935 -12.092 1.379 1.00 0.00 285 THR A C 16
ATOM 26699 O O . THR A 1 103 ? 29.175 -11.685 2.521 1.00 0.00 285 THR A O 16
ATOM 26710 N N . GLN A 1 104 ? 29.477 -13.209 0.888 1.00 0.00 286 GLN A N 16
ATOM 26711 C CA . GLN A 1 104 ? 30.406 -14.077 1.599 1.00 0.00 286 GLN A CA 16
ATOM 26712 C C . GLN A 1 104 ? 31.460 -14.581 0.604 1.00 0.00 286 GLN A C 16
ATOM 26713 O O . GLN A 1 104 ? 31.245 -14.515 -0.606 1.00 0.00 286 GLN A O 16
ATOM 26727 N N . ARG A 1 105 ? 32.576 -15.128 1.094 1.00 0.00 287 ARG A N 16
ATOM 26728 C CA . ARG A 1 105 ? 33.546 -15.870 0.285 1.00 0.00 287 ARG A CA 16
ATOM 26729 C C . ARG A 1 105 ? 34.075 -17.056 1.093 1.00 0.00 287 ARG A C 16
ATOM 26730 O O . ARG A 1 105 ? 33.810 -17.128 2.291 1.00 0.00 287 ARG A O 16
ATOM 26751 N N . MET A 1 106 ? 34.815 -17.963 0.453 1.00 0.00 288 MET A N 16
ATOM 26752 C CA . MET A 1 106 ? 35.355 -19.160 1.100 1.00 0.00 288 MET A CA 16
ATOM 26753 C C . MET A 1 106 ? 36.686 -18.862 1.799 1.00 0.00 288 MET A C 16
ATOM 26754 O O . MET A 1 106 ? 36.847 -19.189 2.972 1.00 0.00 288 MET A O 16
ATOM 26768 N N . GLN A 1 107 ? 37.624 -18.223 1.099 1.00 0.00 289 GLN A N 16
ATOM 26769 C CA . GLN A 1 107 ? 38.886 -17.700 1.607 1.00 0.00 289 GLN A CA 16
ATOM 26770 C C . GLN A 1 107 ? 39.140 -16.380 0.892 1.00 0.00 289 GLN A C 16
ATOM 26771 O O . GLN A 1 107 ? 38.341 -16.031 -0.005 1.00 0.00 289 GLN A O 16
ATOM 26785 N N . GLY A 1 1 ? -44.939 7.124 11.149 1.00 0.00 183 GLY A N 17
ATOM 26786 C CA . GLY A 1 1 ? -45.125 8.135 10.103 1.00 0.00 183 GLY A CA 17
ATOM 26787 C C . GLY A 1 1 ? -43.835 8.260 9.315 1.00 0.00 183 GLY A C 17
ATOM 26788 O O . GLY A 1 1 ? -42.821 7.706 9.737 1.00 0.00 183 GLY A O 17
ATOM 26792 N N . PRO A 1 2 ? -43.848 8.957 8.172 1.00 0.00 184 PRO A N 17
ATOM 26793 C CA . PRO A 1 2 ? -42.642 9.163 7.386 1.00 0.00 184 PRO A CA 17
ATOM 26794 C C . PRO A 1 2 ? -41.649 10.017 8.200 1.00 0.00 184 PRO A C 17
ATOM 26795 O O . PRO A 1 2 ? -42.038 11.076 8.707 1.00 0.00 184 PRO A O 17
ATOM 26806 N N . PRO A 1 3 ? -40.387 9.581 8.357 1.00 0.00 185 PRO A N 17
ATOM 26807 C CA . PRO A 1 3 ? -39.417 10.271 9.195 1.00 0.00 185 PRO A CA 17
ATOM 26808 C C . PRO A 1 3 ? -39.033 11.615 8.551 1.00 0.00 185 PRO A C 17
ATOM 26809 O O . PRO A 1 3 ? -38.831 11.665 7.333 1.00 0.00 185 PRO A O 17
ATOM 26820 N N . PRO A 1 4 ? -38.939 12.717 9.314 1.00 0.00 186 PRO A N 17
ATOM 26821 C CA . PRO A 1 4 ? -38.792 14.058 8.763 1.00 0.00 186 PRO A CA 17
ATOM 26822 C C . PRO A 1 4 ? -37.373 14.374 8.305 1.00 0.00 186 PRO A C 17
ATOM 26823 O O . PRO A 1 4 ? -36.535 14.870 9.060 1.00 0.00 186 PRO A O 17
ATOM 26834 N N . ALA A 1 5 ? -37.165 14.151 7.020 1.00 0.00 187 ALA A N 17
ATOM 26835 C CA . ALA A 1 5 ? -35.917 14.307 6.290 1.00 0.00 187 ALA A CA 17
ATOM 26836 C C . ALA A 1 5 ? -36.071 15.498 5.349 1.00 0.00 187 ALA A C 17
ATOM 26837 O O . ALA A 1 5 ? -36.992 15.479 4.530 1.00 0.00 187 ALA A O 17
ATOM 26844 N N . ARG A 1 6 ? -35.256 16.553 5.509 1.00 0.00 188 ARG A N 17
ATOM 26845 C CA . ARG A 1 6 ? -35.287 17.752 4.664 1.00 0.00 188 ARG A CA 17
ATOM 26846 C C . ARG A 1 6 ? -33.945 18.049 4.010 1.00 0.00 188 ARG A C 17
ATOM 26847 O O . ARG A 1 6 ? -33.898 18.395 2.833 1.00 0.00 188 ARG A O 17
ATOM 26868 N N . THR A 1 7 ? -32.860 17.943 4.762 1.00 0.00 189 THR A N 17
ATOM 26869 C CA . THR A 1 7 ? -31.498 18.101 4.240 1.00 0.00 189 THR A CA 17
ATOM 26870 C C . THR A 1 7 ? -31.158 16.970 3.247 1.00 0.00 189 THR A C 17
ATOM 26871 O O . THR A 1 7 ? -31.767 15.897 3.327 1.00 0.00 189 THR A O 17
ATOM 26882 N N . PRO A 1 8 ? -30.154 17.150 2.363 1.00 0.00 190 PRO A N 17
ATOM 26883 C CA . PRO A 1 8 ? -29.778 16.132 1.385 1.00 0.00 190 PRO A CA 17
ATOM 26884 C C . PRO A 1 8 ? -29.339 14.851 2.092 1.00 0.00 190 PRO A C 17
ATOM 26885 O O . PRO A 1 8 ? -29.857 13.786 1.777 1.00 0.00 190 PRO A O 17
ATOM 26896 N N . CYS A 1 9 ? -28.484 14.963 3.113 1.00 0.00 191 CYS A N 17
ATOM 26897 C CA . CYS A 1 9 ? -28.041 13.849 3.939 1.00 0.00 191 CYS A CA 17
ATOM 26898 C C . CYS A 1 9 ? -29.213 13.015 4.468 1.00 0.00 191 CYS A C 17
ATOM 26899 O O . CYS A 1 9 ? -29.163 11.789 4.409 1.00 0.00 191 CYS A O 17
ATOM 26906 N N . GLN A 1 10 ? -30.264 13.652 5.004 1.00 0.00 192 GLN A N 17
ATOM 26907 C CA . GLN A 1 10 ? -31.376 12.881 5.552 1.00 0.00 192 GLN A CA 17
ATOM 26908 C C . GLN A 1 10 ? -32.152 12.194 4.423 1.00 0.00 192 GLN A C 17
ATOM 26909 O O . GLN A 1 10 ? -32.702 11.124 4.659 1.00 0.00 192 GLN A O 17
ATOM 26923 N N . GLN A 1 11 ? -32.174 12.760 3.210 1.00 0.00 193 GLN A N 17
ATOM 26924 C CA . GLN A 1 11 ? -32.717 12.081 2.043 1.00 0.00 193 GLN A CA 17
ATOM 26925 C C . GLN A 1 11 ? -31.866 10.853 1.723 1.00 0.00 193 GLN A C 17
ATOM 26926 O O . GLN A 1 11 ? -32.404 9.785 1.436 1.00 0.00 193 GLN A O 17
ATOM 26940 N N . GLU A 1 12 ? -30.538 10.998 1.711 1.00 0.00 194 GLU A N 17
ATOM 26941 C CA . GLU A 1 12 ? -29.617 9.920 1.372 1.00 0.00 194 GLU A CA 17
ATOM 26942 C C . GLU A 1 12 ? -29.823 8.749 2.320 1.00 0.00 194 GLU A C 17
ATOM 26943 O O . GLU A 1 12 ? -29.976 7.624 1.845 1.00 0.00 194 GLU A O 17
ATOM 26955 N N . LEU A 1 13 ? -29.850 9.013 3.633 1.00 0.00 195 LEU A N 17
ATOM 26956 C CA . LEU A 1 13 ? -30.048 7.988 4.652 1.00 0.00 195 LEU A CA 17
ATOM 26957 C C . LEU A 1 13 ? -31.391 7.296 4.444 1.00 0.00 195 LEU A C 17
ATOM 26958 O O . LEU A 1 13 ? -31.483 6.082 4.622 1.00 0.00 195 LEU A O 17
ATOM 26974 N N . ASP A 1 14 ? -32.409 8.053 4.030 1.00 0.00 196 ASP A N 17
ATOM 26975 C CA . ASP A 1 14 ? -33.771 7.527 3.873 1.00 0.00 196 ASP A CA 17
ATOM 26976 C C . ASP A 1 14 ? -33.847 6.568 2.683 1.00 0.00 196 ASP A C 17
ATOM 26977 O O . ASP A 1 14 ? -34.574 5.576 2.713 1.00 0.00 196 ASP A O 17
ATOM 26986 N N . GLN A 1 15 ? -33.064 6.841 1.637 1.00 0.00 197 GLN A N 17
ATOM 26987 C CA . GLN A 1 15 ? -32.949 5.996 0.455 1.00 0.00 197 GLN A CA 17
ATOM 26988 C C . GLN A 1 15 ? -32.181 4.705 0.756 1.00 0.00 197 GLN A C 17
ATOM 26989 O O . GLN A 1 15 ? -32.490 3.683 0.138 1.00 0.00 197 GLN A O 17
ATOM 27003 N N . VAL A 1 16 ? -31.234 4.702 1.705 1.00 0.00 198 VAL A N 17
ATOM 27004 C CA . VAL A 1 16 ? -30.661 3.442 2.185 1.00 0.00 198 VAL A CA 17
ATOM 27005 C C . VAL A 1 16 ? -31.701 2.732 3.056 1.00 0.00 198 VAL A C 17
ATOM 27006 O O . VAL A 1 16 ? -31.843 1.514 2.965 1.00 0.00 198 VAL A O 17
ATOM 27019 N N . LEU A 1 17 ? -32.418 3.456 3.923 1.00 0.00 199 LEU A N 17
ATOM 27020 C CA . LEU A 1 17 ? -33.252 2.807 4.923 1.00 0.00 199 LEU A CA 17
ATOM 27021 C C . LEU A 1 17 ? -34.400 2.060 4.262 1.00 0.00 199 LEU A C 17
ATOM 27022 O O . LEU A 1 17 ? -34.652 0.908 4.604 1.00 0.00 199 LEU A O 17
ATOM 27038 N N . GLU A 1 18 ? -35.048 2.678 3.280 1.00 0.00 200 GLU A N 17
ATOM 27039 C CA . GLU A 1 18 ? -36.152 2.062 2.554 1.00 0.00 200 GLU A CA 17
ATOM 27040 C C . GLU A 1 18 ? -35.722 0.743 1.906 1.00 0.00 200 GLU A C 17
ATOM 27041 O O . GLU A 1 18 ? -36.425 -0.268 2.047 1.00 0.00 200 GLU A O 17
ATOM 27053 N N . ARG A 1 19 ? -34.564 0.709 1.234 1.00 0.00 201 ARG A N 17
ATOM 27054 C CA . ARG A 1 19 ? -34.071 -0.542 0.652 1.00 0.00 201 ARG A CA 17
ATOM 27055 C C . ARG A 1 19 ? -33.636 -1.514 1.739 1.00 0.00 201 ARG A C 17
ATOM 27056 O O . ARG A 1 19 ? -33.837 -2.708 1.558 1.00 0.00 201 ARG A O 17
ATOM 27077 N N . ILE A 1 20 ? -33.105 -1.048 2.874 1.00 0.00 202 ILE A N 17
ATOM 27078 C CA . ILE A 1 20 ? -32.743 -1.915 3.993 1.00 0.00 202 ILE A CA 17
ATOM 27079 C C . ILE A 1 20 ? -34.018 -2.583 4.532 1.00 0.00 202 ILE A C 17
ATOM 27080 O O . ILE A 1 20 ? -34.016 -3.779 4.814 1.00 0.00 202 ILE A O 17
ATOM 27096 N N . SER A 1 21 ? -35.122 -1.845 4.657 1.00 0.00 203 SER A N 17
ATOM 27097 C CA . SER A 1 21 ? -36.414 -2.385 5.055 1.00 0.00 203 SER A CA 17
ATOM 27098 C C . SER A 1 21 ? -36.915 -3.413 4.032 1.00 0.00 203 SER A C 17
ATOM 27099 O O . SER A 1 21 ? -37.397 -4.475 4.426 1.00 0.00 203 SER A O 17
ATOM 27107 N N . THR A 1 22 ? -36.750 -3.137 2.737 1.00 0.00 204 THR A N 17
ATOM 27108 C CA . THR A 1 22 ? -37.130 -4.048 1.659 1.00 0.00 204 THR A CA 17
ATOM 27109 C C . THR A 1 22 ? -36.197 -5.282 1.605 1.00 0.00 204 THR A C 17
ATOM 27110 O O . THR A 1 22 ? -36.566 -6.332 1.061 1.00 0.00 204 THR A O 17
ATOM 27121 N N . MET A 1 23 ? -34.990 -5.196 2.172 1.00 0.00 205 MET A N 17
ATOM 27122 C CA . MET A 1 23 ? -33.989 -6.253 2.263 1.00 0.00 205 MET A CA 17
ATOM 27123 C C . MET A 1 23 ? -34.094 -6.928 3.627 1.00 0.00 205 MET A C 17
ATOM 27124 O O . MET A 1 23 ? -33.249 -6.763 4.512 1.00 0.00 205 MET A O 17
ATOM 27138 N N . ARG A 1 24 ? -35.149 -7.717 3.796 1.00 0.00 206 ARG A N 17
ATOM 27139 C CA . ARG A 1 24 ? -35.245 -8.612 4.943 1.00 0.00 206 ARG A CA 17
ATOM 27140 C C . ARG A 1 24 ? -34.305 -9.803 4.771 1.00 0.00 206 ARG A C 17
ATOM 27141 O O . ARG A 1 24 ? -33.638 -10.163 5.737 1.00 0.00 206 ARG A O 17
ATOM 27162 N N . LEU A 1 25 ? -34.268 -10.423 3.583 1.00 0.00 207 LEU A N 17
ATOM 27163 C CA . LEU A 1 25 ? -33.535 -11.673 3.409 1.00 0.00 207 LEU A CA 17
ATOM 27164 C C . LEU A 1 25 ? -32.021 -11.478 3.612 1.00 0.00 207 LEU A C 17
ATOM 27165 O O . LEU A 1 25 ? -31.459 -10.490 3.122 1.00 0.00 207 LEU A O 17
ATOM 27181 N N . PRO A 1 26 ? -31.346 -12.417 4.299 1.00 0.00 208 PRO A N 17
ATOM 27182 C CA . PRO A 1 26 ? -29.898 -12.450 4.417 1.00 0.00 208 PRO A CA 17
ATOM 27183 C C . PRO A 1 26 ? -29.263 -12.913 3.102 1.00 0.00 208 PRO A C 17
ATOM 27184 O O . PRO A 1 26 ? -29.108 -14.117 2.870 1.00 0.00 208 PRO A O 17
ATOM 27195 N N . ASP A 1 27 ? -28.925 -11.944 2.259 1.00 0.00 209 ASP A N 17
ATOM 27196 C CA . ASP A 1 27 ? -27.945 -12.004 1.176 1.00 0.00 209 ASP A CA 17
ATOM 27197 C C . ASP A 1 27 ? -27.161 -10.687 1.229 1.00 0.00 209 ASP A C 17
ATOM 27198 O O . ASP A 1 27 ? -27.722 -9.669 1.652 1.00 0.00 209 ASP A O 17
ATOM 27207 N N . GLU A 1 28 ? -25.877 -10.695 0.856 1.00 0.00 210 GLU A N 17
ATOM 27208 C CA . GLU A 1 28 ? -24.974 -9.555 1.027 1.00 0.00 210 GLU A CA 17
ATOM 27209 C C . GLU A 1 28 ? -24.997 -8.577 -0.158 1.00 0.00 210 GLU A C 17
ATOM 27210 O O . GLU A 1 28 ? -24.453 -7.471 -0.048 1.00 0.00 210 GLU A O 17
ATOM 27222 N N . ARG A 1 29 ? -25.559 -8.973 -1.303 1.00 0.00 211 ARG A N 17
ATOM 27223 C CA . ARG A 1 29 ? -25.539 -8.206 -2.544 1.00 0.00 211 ARG A CA 17
ATOM 27224 C C . ARG A 1 29 ? -26.928 -7.656 -2.827 1.00 0.00 211 ARG A C 17
ATOM 27225 O O . ARG A 1 29 ? -27.072 -6.443 -3.019 1.00 0.00 211 ARG A O 17
ATOM 27246 N N . GLY A 1 30 ? -27.954 -8.500 -2.796 1.00 0.00 212 GLY A N 17
ATOM 27247 C CA . GLY A 1 30 ? -29.198 -8.160 -3.465 1.00 0.00 212 GLY A CA 17
ATOM 27248 C C . GLY A 1 30 ? -29.019 -8.279 -4.990 1.00 0.00 212 GLY A C 17
ATOM 27249 O O . GLY A 1 30 ? -28.074 -8.927 -5.446 1.00 0.00 212 GLY A O 17
ATOM 27253 N N . PRO A 1 31 ? -29.918 -7.711 -5.809 1.00 0.00 213 PRO A N 17
ATOM 27254 C CA . PRO A 1 31 ? -30.061 -8.104 -7.209 1.00 0.00 213 PRO A CA 17
ATOM 27255 C C . PRO A 1 31 ? -29.057 -7.453 -8.170 1.00 0.00 213 PRO A C 17
ATOM 27256 O O . PRO A 1 31 ? -29.191 -7.631 -9.380 1.00 0.00 213 PRO A O 17
ATOM 27267 N N . LEU A 1 32 ? -28.110 -6.630 -7.704 1.00 0.00 214 LEU A N 17
ATOM 27268 C CA . LEU A 1 32 ? -27.110 -6.016 -8.581 1.00 0.00 214 LEU A CA 17
ATOM 27269 C C . LEU A 1 32 ? -25.900 -6.940 -8.721 1.00 0.00 214 LEU A C 17
ATOM 27270 O O . LEU A 1 32 ? -25.605 -7.728 -7.821 1.00 0.00 214 LEU A O 17
ATOM 27286 N N . GLU A 1 33 ? -25.175 -6.796 -9.834 1.00 0.00 215 GLU A N 17
ATOM 27287 C CA . GLU A 1 33 ? -24.034 -7.635 -10.208 1.00 0.00 215 GLU A CA 17
ATOM 27288 C C . GLU A 1 33 ? -22.799 -6.797 -10.570 1.00 0.00 215 GLU A C 17
ATOM 27289 O O . GLU A 1 33 ? -21.715 -7.341 -10.760 1.00 0.00 215 GLU A O 17
ATOM 27301 N N . HIS A 1 34 ? -22.927 -5.471 -10.668 1.00 0.00 216 HIS A N 17
ATOM 27302 C CA . HIS A 1 34 ? -21.902 -4.606 -11.258 1.00 0.00 216 HIS A CA 17
ATOM 27303 C C . HIS A 1 34 ? -21.294 -3.669 -10.224 1.00 0.00 216 HIS A C 17
ATOM 27304 O O . HIS A 1 34 ? -20.070 -3.523 -10.151 1.00 0.00 216 HIS A O 17
ATOM 27318 N N . LEU A 1 35 ? -22.157 -3.003 -9.460 1.00 0.00 217 LEU A N 17
ATOM 27319 C CA . LEU A 1 35 ? -21.848 -1.945 -8.517 1.00 0.00 217 LEU A CA 17
ATOM 27320 C C . LEU A 1 35 ? -22.781 -2.162 -7.348 1.00 0.00 217 LEU A C 17
ATOM 27321 O O . LEU A 1 35 ? -23.975 -2.379 -7.558 1.00 0.00 217 LEU A O 17
ATOM 27337 N N . TYR A 1 36 ? -22.257 -2.097 -6.136 1.00 0.00 218 TYR A N 17
ATOM 27338 C CA . TYR A 1 36 ? -23.014 -2.228 -4.909 1.00 0.00 218 TYR A CA 17
ATOM 27339 C C . TYR A 1 36 ? -22.140 -1.603 -3.835 1.00 0.00 218 TYR A C 17
ATOM 27340 O O . TYR A 1 36 ? -20.911 -1.724 -3.867 1.00 0.00 218 TYR A O 17
ATOM 27358 N N . SER A 1 37 ? -22.744 -0.820 -2.953 1.00 0.00 219 SER A N 17
ATOM 27359 C CA . SER A 1 37 ? -22.050 -0.059 -1.930 1.00 0.00 219 SER A CA 17
ATOM 27360 C C . SER A 1 37 ? -23.092 0.347 -0.897 1.00 0.00 219 SER A C 17
ATOM 27361 O O . SER A 1 37 ? -24.156 0.837 -1.280 1.00 0.00 219 SER A O 17
ATOM 27369 N N . LEU A 1 38 ? -22.805 0.165 0.391 1.00 0.00 220 LEU A N 17
ATOM 27370 C CA . LEU A 1 38 ? -23.721 0.510 1.475 1.00 0.00 220 LEU A CA 17
ATOM 27371 C C . LEU A 1 38 ? -23.002 1.499 2.386 1.00 0.00 220 LEU A C 17
ATOM 27372 O O . LEU A 1 38 ? -22.011 1.144 3.034 1.00 0.00 220 LEU A O 17
ATOM 27388 N N . HIS A 1 39 ? -23.490 2.736 2.444 1.00 0.00 221 HIS A N 17
ATOM 27389 C CA . HIS A 1 39 ? -23.109 3.726 3.435 1.00 0.00 221 HIS A CA 17
ATOM 27390 C C . HIS A 1 39 ? -24.398 4.362 3.936 1.00 0.00 221 HIS A C 17
ATOM 27391 O O . HIS A 1 39 ? -25.019 5.120 3.196 1.00 0.00 221 HIS A O 17
ATOM 27405 N N . ILE A 1 40 ? -24.796 4.059 5.171 1.00 0.00 222 ILE A N 17
ATOM 27406 C CA . ILE A 1 40 ? -25.785 4.850 5.897 1.00 0.00 222 ILE A CA 17
ATOM 27407 C C . ILE A 1 40 ? -25.045 6.085 6.443 1.00 0.00 222 ILE A C 17
ATOM 27408 O O . ILE A 1 40 ? -24.200 5.908 7.335 1.00 0.00 222 ILE A O 17
ATOM 27424 N N . PRO A 1 41 ? -25.297 7.313 5.950 1.00 0.00 223 PRO A N 17
ATOM 27425 C CA . PRO A 1 41 ? -24.777 8.518 6.584 1.00 0.00 223 PRO A CA 17
ATOM 27426 C C . PRO A 1 41 ? -25.504 8.796 7.904 1.00 0.00 223 PRO A C 17
ATOM 27427 O O . PRO A 1 41 ? -26.572 8.249 8.169 1.00 0.00 223 PRO A O 17
ATOM 27438 N N . ASN A 1 42 ? -24.932 9.695 8.707 1.00 0.00 224 ASN A N 17
ATOM 27439 C CA . ASN A 1 42 ? -25.604 10.348 9.821 1.00 0.00 224 ASN A CA 17
ATOM 27440 C C . ASN A 1 42 ? -25.701 11.828 9.484 1.00 0.00 224 ASN A C 17
ATOM 27441 O O . ASN A 1 42 ? -24.780 12.374 8.875 1.00 0.00 224 ASN A O 17
ATOM 27452 N N . CYS A 1 43 ? -26.781 12.475 9.906 1.00 0.00 225 CYS A N 17
ATOM 27453 C CA . CYS A 1 43 ? -26.990 13.902 9.754 1.00 0.00 225 CYS A CA 17
ATOM 27454 C C . CYS A 1 43 ? -27.255 14.429 11.152 1.00 0.00 225 CYS A C 17
ATOM 27455 O O . CYS A 1 43 ? -28.050 13.844 11.899 1.00 0.00 225 CYS A O 17
ATOM 27462 N N . ASP A 1 44 ? -26.579 15.500 11.547 1.00 0.00 226 ASP A N 17
ATOM 27463 C CA . ASP A 1 44 ? -26.785 16.066 12.871 1.00 0.00 226 ASP A CA 17
ATOM 27464 C C . ASP A 1 44 ? -28.141 16.751 12.952 1.00 0.00 226 ASP A C 17
ATOM 27465 O O . ASP A 1 44 ? -28.704 17.139 11.926 1.00 0.00 226 ASP A O 17
ATOM 27474 N N . LYS A 1 45 ? -28.646 16.969 14.167 1.00 0.00 227 LYS A N 17
ATOM 27475 C CA . LYS A 1 45 ? -29.914 17.680 14.334 1.00 0.00 227 LYS A CA 17
ATOM 27476 C C . LYS A 1 45 ? -29.807 19.112 13.849 1.00 0.00 227 LYS A C 17
ATOM 27477 O O . LYS A 1 45 ? -30.743 19.600 13.217 1.00 0.00 227 LYS A O 17
ATOM 27496 N N . HIS A 1 46 ? -28.671 19.778 14.054 1.00 0.00 228 HIS A N 17
ATOM 27497 C CA . HIS A 1 46 ? -28.463 21.112 13.518 1.00 0.00 228 HIS A CA 17
ATOM 27498 C C . HIS A 1 46 ? -28.254 21.061 12.001 1.00 0.00 228 HIS A C 17
ATOM 27499 O O . HIS A 1 46 ? -28.341 22.104 11.356 1.00 0.00 228 HIS A O 17
ATOM 27513 N N . GLY A 1 47 ? -28.037 19.886 11.404 1.00 0.00 229 GLY A N 17
ATOM 27514 C CA . GLY A 1 47 ? -28.019 19.707 9.957 1.00 0.00 229 GLY A CA 17
ATOM 27515 C C . GLY A 1 47 ? -26.608 19.625 9.378 1.00 0.00 229 GLY A C 17
ATOM 27516 O O . GLY A 1 47 ? -26.453 19.712 8.159 1.00 0.00 229 GLY A O 17
ATOM 27520 N N . LEU A 1 48 ? -25.592 19.477 10.232 1.00 0.00 230 LEU A N 17
ATOM 27521 C CA . LEU A 1 48 ? -24.234 19.147 9.815 1.00 0.00 230 LEU A CA 17
ATOM 27522 C C . LEU A 1 48 ? -24.247 17.748 9.178 1.00 0.00 230 LEU A C 17
ATOM 27523 O O . LEU A 1 48 ? -25.046 16.897 9.584 1.00 0.00 230 LEU A O 17
ATOM 27539 N N . TYR A 1 49 ? -23.367 17.487 8.213 1.00 0.00 231 TYR A N 17
ATOM 27540 C CA . TYR A 1 49 ? -23.216 16.154 7.631 1.00 0.00 231 TYR A CA 17
ATOM 27541 C C . TYR A 1 49 ? -22.444 15.269 8.619 1.00 0.00 231 TYR A C 17
ATOM 27542 O O . TYR A 1 49 ? -22.005 15.731 9.677 1.00 0.00 231 TYR A O 17
ATOM 27560 N N . ASN A 1 50 ? -22.244 13.990 8.298 1.00 0.00 232 ASN A N 17
ATOM 27561 C CA . ASN A 1 50 ? -21.284 13.162 9.017 1.00 0.00 232 ASN A CA 17
ATOM 27562 C C . ASN A 1 50 ? -19.900 13.545 8.521 1.00 0.00 232 ASN A C 17
ATOM 27563 O O . ASN A 1 50 ? -19.579 13.257 7.372 1.00 0.00 232 ASN A O 17
ATOM 27574 N N . LEU A 1 51 ? -19.106 14.214 9.356 1.00 0.00 233 LEU A N 17
ATOM 27575 C CA . LEU A 1 51 ? -17.802 14.773 9.029 1.00 0.00 233 LEU A CA 17
ATOM 27576 C C . LEU A 1 51 ? -16.834 13.756 8.425 1.00 0.00 233 LEU A C 17
ATOM 27577 O O . LEU A 1 51 ? -16.002 14.166 7.620 1.00 0.00 233 LEU A O 17
ATOM 27593 N N . LYS A 1 52 ? -16.939 12.460 8.756 1.00 0.00 234 LYS A N 17
ATOM 27594 C CA . LYS A 1 52 ? -16.191 11.403 8.074 1.00 0.00 234 LYS A CA 17
ATOM 27595 C C . LYS A 1 52 ? -17.009 10.123 7.995 1.00 0.00 234 LYS A C 17
ATOM 27596 O O . LYS A 1 52 ? -17.697 9.781 8.954 1.00 0.00 234 LYS A O 17
ATOM 27615 N N . GLN A 1 53 ? -16.970 9.452 6.847 1.00 0.00 235 GLN A N 17
ATOM 27616 C CA . GLN A 1 53 ? -17.872 8.400 6.422 1.00 0.00 235 GLN A CA 17
ATOM 27617 C C . GLN A 1 53 ? -17.020 7.310 5.776 1.00 0.00 235 GLN A C 17
ATOM 27618 O O . GLN A 1 53 ? -16.000 7.635 5.163 1.00 0.00 235 GLN A O 17
ATOM 27632 N N . CYS A 1 54 ? -17.458 6.052 5.843 1.00 0.00 236 CYS A N 17
ATOM 27633 C CA . CYS A 1 54 ? -16.868 4.896 5.179 1.00 0.00 236 CYS A CA 17
ATOM 27634 C C . CYS A 1 54 ? -17.928 4.139 4.394 1.00 0.00 236 CYS A C 17
ATOM 27635 O O . CYS A 1 54 ? -19.102 4.149 4.769 1.00 0.00 236 CYS A O 17
ATOM 27642 N N . LYS A 1 55 ? -17.525 3.407 3.355 1.00 0.00 237 LYS A N 17
ATOM 27643 C CA . LYS A 1 55 ? -18.443 2.720 2.451 1.00 0.00 237 LYS A CA 17
ATOM 27644 C C . LYS A 1 55 ? -18.187 1.226 2.519 1.00 0.00 237 LYS A C 17
ATOM 27645 O O . LYS A 1 55 ? -17.054 0.780 2.320 1.00 0.00 237 LYS A O 17
ATOM 27664 N N . MET A 1 56 ? -19.217 0.441 2.823 1.00 0.00 238 MET A N 17
ATOM 27665 C CA . MET A 1 56 ? -19.133 -1.005 2.719 1.00 0.00 238 MET A CA 17
ATOM 27666 C C . MET A 1 56 ? -19.131 -1.391 1.237 1.00 0.00 238 MET A C 17
ATOM 27667 O O . MET A 1 56 ? -19.657 -0.652 0.402 1.00 0.00 238 MET A O 17
ATOM 27681 N N . SER A 1 57 ? -18.528 -2.535 0.899 1.00 0.00 239 SER A N 17
ATOM 27682 C CA . SER A 1 57 ? -18.478 -3.075 -0.461 1.00 0.00 239 SER A CA 17
ATOM 27683 C C . SER A 1 57 ? -18.524 -4.607 -0.461 1.00 0.00 239 SER A C 17
ATOM 27684 O O . SER A 1 57 ? -19.315 -5.185 -1.203 1.00 0.00 239 SER A O 17
ATOM 27692 N N . LEU A 1 58 ? -17.690 -5.274 0.351 1.00 0.00 240 LEU A N 17
ATOM 27693 C CA . LEU A 1 58 ? -17.641 -6.731 0.415 1.00 0.00 240 LEU A CA 17
ATOM 27694 C C . LEU A 1 58 ? -18.001 -7.194 1.820 1.00 0.00 240 LEU A C 17
ATOM 27695 O O . LEU A 1 58 ? -18.997 -7.908 1.968 1.00 0.00 240 LEU A O 17
ATOM 27711 N N . ASN A 1 59 ? -17.241 -6.815 2.850 1.00 0.00 241 ASN A N 17
ATOM 27712 C CA . ASN A 1 59 ? -17.614 -7.117 4.235 1.00 0.00 241 ASN A CA 17
ATOM 27713 C C . ASN A 1 59 ? -16.894 -6.285 5.303 1.00 0.00 241 ASN A C 17
ATOM 27714 O O . ASN A 1 59 ? -17.490 -6.066 6.357 1.00 0.00 241 ASN A O 17
ATOM 27725 N N . GLY A 1 60 ? -15.667 -5.799 5.056 1.00 0.00 242 GLY A N 17
ATOM 27726 C CA . GLY A 1 60 ? -14.975 -4.904 5.993 1.00 0.00 242 GLY A CA 17
ATOM 27727 C C . GLY A 1 60 ? -13.443 -4.905 5.927 1.00 0.00 242 GLY A C 17
ATOM 27728 O O . GLY A 1 60 ? -12.801 -4.672 6.954 1.00 0.00 242 GLY A O 17
ATOM 27732 N N . GLN A 1 61 ? -12.839 -5.218 4.772 1.00 0.00 243 GLN A N 17
ATOM 27733 C CA . GLN A 1 61 ? -11.420 -5.568 4.689 1.00 0.00 243 GLN A CA 17
ATOM 27734 C C . GLN A 1 61 ? -10.468 -4.481 5.200 1.00 0.00 243 GLN A C 17
ATOM 27735 O O . GLN A 1 61 ? -9.474 -4.827 5.831 1.00 0.00 243 GLN A O 17
ATOM 27749 N N . ARG A 1 62 ? -10.675 -3.196 4.868 1.00 0.00 244 ARG A N 17
ATOM 27750 C CA . ARG A 1 62 ? -9.628 -2.174 5.068 1.00 0.00 244 ARG A CA 17
ATOM 27751 C C . ARG A 1 62 ? -10.144 -0.820 5.568 1.00 0.00 244 ARG A C 17
ATOM 27752 O O . ARG A 1 62 ? -9.346 -0.067 6.125 1.00 0.00 244 ARG A O 17
ATOM 27773 N N . GLY A 1 63 ? -11.431 -0.511 5.398 1.00 0.00 245 GLY A N 17
ATOM 27774 C CA . GLY A 1 63 ? -11.996 0.772 5.800 1.00 0.00 245 GLY A CA 17
ATOM 27775 C C . GLY A 1 63 ? -11.732 1.809 4.720 1.00 0.00 245 GLY A C 17
ATOM 27776 O O . GLY A 1 63 ? -10.770 2.574 4.817 1.00 0.00 245 GLY A O 17
ATOM 27780 N N . GLU A 1 64 ? -12.568 1.824 3.674 1.00 0.00 246 GLU A N 17
ATOM 27781 C CA . GLU A 1 64 ? -12.512 2.881 2.671 1.00 0.00 246 GLU A CA 17
ATOM 27782 C C . GLU A 1 64 ? -13.426 4.014 3.128 1.00 0.00 246 GLU A C 17
ATOM 27783 O O . GLU A 1 64 ? -14.622 3.801 3.335 1.00 0.00 246 GLU A O 17
ATOM 27795 N N . CYS A 1 65 ? -12.841 5.189 3.353 1.00 0.00 247 CYS A N 17
ATOM 27796 C CA . CYS A 1 65 ? -13.464 6.298 4.058 1.00 0.00 247 CYS A CA 17
ATOM 27797 C C . CYS A 1 65 ? -12.982 7.634 3.482 1.00 0.00 247 CYS A C 17
ATOM 27798 O O . CYS A 1 65 ? -11.968 7.706 2.780 1.00 0.00 247 CYS A O 17
ATOM 27805 N N . TRP A 1 66 ? -13.686 8.716 3.789 1.00 0.00 248 TRP A N 17
ATOM 27806 C CA . TRP A 1 66 ? -13.401 10.082 3.363 1.00 0.00 248 TRP A CA 17
ATOM 27807 C C . TRP A 1 66 ? -13.942 11.028 4.430 1.00 0.00 248 TRP A C 17
ATOM 27808 O O . TRP A 1 66 ? -14.651 10.590 5.337 1.00 0.00 248 TRP A O 17
ATOM 27829 N N . CYS A 1 67 ? -13.621 12.314 4.339 1.00 0.00 249 CYS A N 17
ATOM 27830 C CA . CYS A 1 67 ? -14.065 13.369 5.245 1.00 0.00 249 CYS A CA 17
ATOM 27831 C C . CYS A 1 67 ? -14.744 14.447 4.394 1.00 0.00 249 CYS A C 17
ATOM 27832 O O . CYS A 1 67 ? -14.341 14.631 3.237 1.00 0.00 249 CYS A O 17
ATOM 27839 N N . VAL A 1 68 ? -15.723 15.195 4.922 1.00 0.00 250 VAL A N 17
ATOM 27840 C CA . VAL A 1 68 ? -16.507 16.118 4.093 1.00 0.00 250 VAL A CA 17
ATOM 27841 C C . VAL A 1 68 ? -16.224 17.561 4.490 1.00 0.00 250 VAL A C 17
ATOM 27842 O O . VAL A 1 68 ? -16.312 17.937 5.658 1.00 0.00 250 VAL A O 17
ATOM 27855 N N . ASN A 1 69 ? -15.878 18.380 3.494 1.00 0.00 251 ASN A N 17
ATOM 27856 C CA . ASN A 1 69 ? -15.526 19.776 3.702 1.00 0.00 251 ASN A CA 17
ATOM 27857 C C . ASN A 1 69 ? -16.783 20.651 3.718 1.00 0.00 251 ASN A C 17
ATOM 27858 O O . ASN A 1 69 ? -17.109 21.174 4.787 1.00 0.00 251 ASN A O 17
ATOM 27869 N N . PRO A 1 70 ? -17.550 20.808 2.623 1.00 0.00 252 PRO A N 17
ATOM 27870 C CA . PRO A 1 70 ? -18.874 21.388 2.727 1.00 0.00 252 PRO A CA 17
ATOM 27871 C C . PRO A 1 70 ? -19.845 20.380 3.352 1.00 0.00 252 PRO A C 17
ATOM 27872 O O . PRO A 1 70 ? -19.567 19.180 3.473 1.00 0.00 252 PRO A O 17
ATOM 27883 N N . ASN A 1 71 ? -21.041 20.867 3.631 1.00 0.00 253 ASN A N 17
ATOM 27884 C CA . ASN A 1 71 ? -22.153 20.188 4.295 1.00 0.00 253 ASN A CA 17
ATOM 27885 C C . ASN A 1 71 ? -22.779 19.118 3.414 1.00 0.00 253 ASN A C 17
ATOM 27886 O O . ASN A 1 71 ? -23.672 18.406 3.859 1.00 0.00 253 ASN A O 17
ATOM 27897 N N . THR A 1 72 ? -22.405 19.064 2.145 1.00 0.00 254 THR A N 17
ATOM 27898 C CA . THR A 1 72 ? -22.877 18.073 1.191 1.00 0.00 254 THR A CA 17
ATOM 27899 C C . THR A 1 72 ? -21.712 17.177 0.739 1.00 0.00 254 THR A C 17
ATOM 27900 O O . THR A 1 72 ? -21.914 16.277 -0.059 1.00 0.00 254 THR A O 17
ATOM 27911 N N . GLY A 1 73 ? -20.479 17.414 1.214 1.00 0.00 255 GLY A N 17
ATOM 27912 C CA . GLY A 1 73 ? -19.334 16.529 1.034 1.00 0.00 255 GLY A CA 17
ATOM 27913 C C . GLY A 1 73 ? -18.901 16.216 -0.390 1.00 0.00 255 GLY A C 17
ATOM 27914 O O . GLY A 1 73 ? -18.131 15.280 -0.583 1.00 0.00 255 GLY A O 17
ATOM 27918 N N . LYS A 1 74 ? -19.376 16.977 -1.376 1.00 0.00 256 LYS A N 17
ATOM 27919 C CA . LYS A 1 74 ? -19.205 16.625 -2.788 1.00 0.00 256 LYS A CA 17
ATOM 27920 C C . LYS A 1 74 ? -17.779 16.928 -3.232 1.00 0.00 256 LYS A C 17
ATOM 27921 O O . LYS A 1 74 ? -17.487 18.019 -3.731 1.00 0.00 256 LYS A O 17
ATOM 27940 N N . LEU A 1 75 ? -16.867 16.000 -2.967 1.00 0.00 257 LEU A N 17
ATOM 27941 C CA . LEU A 1 75 ? -15.457 16.072 -3.308 1.00 0.00 257 LEU A CA 17
ATOM 27942 C C . LEU A 1 75 ? -15.018 14.663 -3.681 1.00 0.00 257 LEU A C 17
ATOM 27943 O O . LEU A 1 75 ? -14.504 14.445 -4.782 1.00 0.00 257 LEU A O 17
ATOM 27959 N N . ILE A 1 76 ? -15.249 13.711 -2.774 1.00 0.00 258 ILE A N 17
ATOM 27960 C CA . ILE A 1 76 ? -14.791 12.324 -2.867 1.00 0.00 258 ILE A CA 17
ATOM 27961 C C . ILE A 1 76 ? -15.788 11.410 -2.151 1.00 0.00 258 ILE A C 17
ATOM 27962 O O . ILE A 1 76 ? -16.486 11.863 -1.245 1.00 0.00 258 ILE A O 17
ATOM 27978 N N . GLN A 1 77 ? -15.834 10.136 -2.553 1.00 0.00 259 GLN A N 17
ATOM 27979 C CA . GLN A 1 77 ? -16.688 9.098 -1.964 1.00 0.00 259 GLN A CA 17
ATOM 27980 C C . GLN A 1 77 ? -16.124 7.685 -2.216 1.00 0.00 259 GLN A C 17
ATOM 27981 O O . GLN A 1 77 ? -16.499 6.713 -1.555 1.00 0.00 259 GLN A O 17
ATOM 27995 N N . GLY A 1 78 ? -15.242 7.538 -3.206 1.00 0.00 260 GLY A N 17
ATOM 27996 C CA . GLY A 1 78 ? -14.558 6.320 -3.605 1.00 0.00 260 GLY A CA 17
ATOM 27997 C C . GLY A 1 78 ? -13.067 6.563 -3.552 1.00 0.00 260 GLY A C 17
ATOM 27998 O O . GLY A 1 78 ? -12.391 6.508 -4.580 1.00 0.00 260 GLY A O 17
ATOM 28002 N N . ALA A 1 79 ? -12.580 6.884 -2.358 1.00 0.00 261 ALA A N 17
ATOM 28003 C CA . ALA A 1 79 ? -11.163 7.147 -2.138 1.00 0.00 261 ALA A CA 17
ATOM 28004 C C . ALA A 1 79 ? -10.295 5.962 -2.614 1.00 0.00 261 ALA A C 17
ATOM 28005 O O . ALA A 1 79 ? -10.717 4.814 -2.472 1.00 0.00 261 ALA A O 17
ATOM 28012 N N . PRO A 1 80 ? -9.091 6.188 -3.173 1.00 0.00 262 PRO A N 17
ATOM 28013 C CA . PRO A 1 80 ? -8.319 5.139 -3.839 1.00 0.00 262 PRO A CA 17
ATOM 28014 C C . PRO A 1 80 ? -7.680 4.128 -2.881 1.00 0.00 262 PRO A C 17
ATOM 28015 O O . PRO A 1 80 ? -7.768 2.927 -3.139 1.00 0.00 262 PRO A O 17
ATOM 28026 N N . THR A 1 81 ? -6.951 4.571 -1.857 1.00 0.00 263 THR A N 17
ATOM 28027 C CA . THR A 1 81 ? -6.424 3.730 -0.788 1.00 0.00 263 THR A CA 17
ATOM 28028 C C . THR A 1 81 ? -6.678 4.492 0.507 1.00 0.00 263 THR A C 17
ATOM 28029 O O . THR A 1 81 ? -6.220 5.633 0.624 1.00 0.00 263 THR A O 17
ATOM 28040 N N . ILE A 1 82 ? -7.442 3.918 1.436 1.00 0.00 264 ILE A N 17
ATOM 28041 C CA . ILE A 1 82 ? -7.624 4.458 2.777 1.00 0.00 264 ILE A CA 17
ATOM 28042 C C . ILE A 1 82 ? -7.543 3.303 3.761 1.00 0.00 264 ILE A C 17
ATOM 28043 O O . ILE A 1 82 ? -7.811 2.144 3.432 1.00 0.00 264 ILE A O 17
ATOM 28059 N N . ARG A 1 83 ? -7.146 3.673 4.974 1.00 0.00 265 ARG A N 17
ATOM 28060 C CA . ARG A 1 83 ? -6.697 2.820 6.054 1.00 0.00 265 ARG A CA 17
ATOM 28061 C C . ARG A 1 83 ? -7.616 2.986 7.262 1.00 0.00 265 ARG A C 17
ATOM 28062 O O . ARG A 1 83 ? -7.150 3.045 8.403 1.00 0.00 265 ARG A O 17
ATOM 28083 N N . GLY A 1 84 ? -8.918 3.147 7.028 1.00 0.00 266 GLY A N 17
ATOM 28084 C CA . GLY A 1 84 ? -9.888 3.500 8.043 1.00 0.00 266 GLY A CA 17
ATOM 28085 C C . GLY A 1 84 ? -9.917 5.012 8.188 1.00 0.00 266 GLY A C 17
ATOM 28086 O O . GLY A 1 84 ? -10.880 5.648 7.778 1.00 0.00 266 GLY A O 17
ATOM 28090 N N . ASP A 1 85 ? -8.870 5.608 8.747 1.00 0.00 267 ASP A N 17
ATOM 28091 C CA . ASP A 1 85 ? -8.882 7.020 9.115 1.00 0.00 267 ASP A CA 17
ATOM 28092 C C . ASP A 1 85 ? -8.415 7.830 7.898 1.00 0.00 267 ASP A C 17
ATOM 28093 O O . ASP A 1 85 ? -7.254 7.667 7.501 1.00 0.00 267 ASP A O 17
ATOM 28102 N N . PRO A 1 86 ? -9.276 8.625 7.237 1.00 0.00 268 PRO A N 17
ATOM 28103 C CA . PRO A 1 86 ? -8.867 9.477 6.129 1.00 0.00 268 PRO A CA 17
ATOM 28104 C C . PRO A 1 86 ? -8.092 10.695 6.647 1.00 0.00 268 PRO A C 17
ATOM 28105 O O . PRO A 1 86 ? -7.886 10.864 7.853 1.00 0.00 268 PRO A O 17
ATOM 28116 N N . GLU A 1 87 ? -7.670 11.567 5.736 1.00 0.00 269 GLU A N 17
ATOM 28117 C CA . GLU A 1 87 ? -6.841 12.722 6.038 1.00 0.00 269 GLU A CA 17
ATOM 28118 C C . GLU A 1 87 ? -7.392 13.913 5.246 1.00 0.00 269 GLU A C 17
ATOM 28119 O O . GLU A 1 87 ? -7.379 13.880 4.010 1.00 0.00 269 GLU A O 17
ATOM 28131 N N . CYS A 1 88 ? -7.903 14.959 5.908 1.00 0.00 270 CYS A N 17
ATOM 28132 C CA . CYS A 1 88 ? -8.507 16.116 5.250 1.00 0.00 270 CYS A CA 17
ATOM 28133 C C . CYS A 1 88 ? -8.015 17.412 5.887 1.00 0.00 270 CYS A C 17
ATOM 28134 O O . CYS A 1 88 ? -8.102 17.586 7.101 1.00 0.00 270 CYS A O 17
ATOM 28141 N N . HIS A 1 89 ? -7.553 18.344 5.050 1.00 0.00 271 HIS A N 17
ATOM 28142 C CA . HIS A 1 89 ? -7.252 19.723 5.422 1.00 0.00 271 HIS A CA 17
ATOM 28143 C C . HIS A 1 89 ? -7.183 20.564 4.136 1.00 0.00 271 HIS A C 17
ATOM 28144 O O . HIS A 1 89 ? -7.807 20.184 3.133 1.00 0.00 271 HIS A O 17
ATOM 28158 N N . LEU A 1 90 ? -6.505 21.719 4.147 1.00 0.00 272 LEU A N 17
ATOM 28159 C CA . LEU A 1 90 ? -6.388 22.582 2.972 1.00 0.00 272 LEU A CA 17
ATOM 28160 C C . LEU A 1 90 ? -5.485 21.931 1.935 1.00 0.00 272 LEU A C 17
ATOM 28161 O O . LEU A 1 90 ? -4.476 21.316 2.281 1.00 0.00 272 LEU A O 17
ATOM 28177 N N . PHE A 1 91 ? -5.827 22.107 0.659 1.00 0.00 273 PHE A N 17
ATOM 28178 C CA . PHE A 1 91 ? -5.093 21.555 -0.471 1.00 0.00 273 PHE A CA 17
ATOM 28179 C C . PHE A 1 91 ? -3.926 22.481 -0.817 1.00 0.00 273 PHE A C 17
ATOM 28180 O O . PHE A 1 91 ? -3.906 23.135 -1.868 1.00 0.00 273 PHE A O 17
ATOM 28197 N N . TYR A 1 92 ? -2.982 22.602 0.116 1.00 0.00 274 TYR A N 17
ATOM 28198 C CA . TYR A 1 92 ? -1.840 23.494 0.014 1.00 0.00 274 TYR A CA 17
ATOM 28199 C C . TYR A 1 92 ? -0.552 22.761 0.414 1.00 0.00 274 TYR A C 17
ATOM 28200 O O . TYR A 1 92 ? 0.060 23.052 1.440 1.00 0.00 274 TYR A O 17
ATOM 28218 N N . ASN A 1 93 ? -0.123 21.821 -0.428 1.00 0.00 275 ASN A N 17
ATOM 28219 C CA . ASN A 1 93 ? 1.265 21.392 -0.581 1.00 0.00 275 ASN A CA 17
ATOM 28220 C C . ASN A 1 93 ? 1.465 21.188 -2.070 1.00 0.00 275 ASN A C 17
ATOM 28221 O O . ASN A 1 93 ? 0.590 20.600 -2.713 1.00 0.00 275 ASN A O 17
ATOM 28232 N N . GLU A 1 94 ? 2.615 21.553 -2.620 1.00 0.00 276 GLU A N 17
ATOM 28233 C CA . GLU A 1 94 ? 3.021 21.093 -3.936 1.00 0.00 276 GLU A CA 17
ATOM 28234 C C . GLU A 1 94 ? 4.542 21.022 -3.951 1.00 0.00 276 GLU A C 17
ATOM 28235 O O . GLU A 1 94 ? 5.223 22.040 -4.099 1.00 0.00 276 GLU A O 17
ATOM 28247 N N . GLN A 1 95 ? 5.056 19.815 -3.724 1.00 0.00 277 GLN A N 17
ATOM 28248 C CA . GLN A 1 95 ? 6.442 19.434 -3.921 1.00 0.00 277 GLN A CA 17
ATOM 28249 C C . GLN A 1 95 ? 6.477 17.987 -4.415 1.00 0.00 277 GLN A C 17
ATOM 28250 O O . GLN A 1 95 ? 5.504 17.240 -4.267 1.00 0.00 277 GLN A O 17
ATOM 28264 N N . GLN A 1 96 ? 7.632 17.583 -4.931 1.00 0.00 278 GLN A N 17
ATOM 28265 C CA . GLN A 1 96 ? 8.087 16.209 -5.038 1.00 0.00 278 GLN A CA 17
ATOM 28266 C C . GLN A 1 96 ? 9.623 16.252 -4.977 1.00 0.00 278 GLN A C 17
ATOM 28267 O O . GLN A 1 96 ? 10.215 17.338 -5.075 1.00 0.00 278 GLN A O 17
ATOM 28281 N N . GLU A 1 97 ? 10.264 15.091 -4.883 1.00 0.00 279 GLU A N 17
ATOM 28282 C CA . GLU A 1 97 ? 11.679 14.863 -5.147 1.00 0.00 279 GLU A CA 17
ATOM 28283 C C . GLU A 1 97 ? 11.768 13.649 -6.090 1.00 0.00 279 GLU A C 17
ATOM 28284 O O . GLU A 1 97 ? 10.733 13.123 -6.519 1.00 0.00 279 GLU A O 17
ATOM 28296 N N . ALA A 1 98 ? 12.973 13.218 -6.466 1.00 0.00 280 ALA A N 17
ATOM 28297 C CA . ALA A 1 98 ? 13.197 12.036 -7.284 1.00 0.00 280 ALA A CA 17
ATOM 28298 C C . ALA A 1 98 ? 13.477 10.834 -6.368 1.00 0.00 280 ALA A C 17
ATOM 28299 O O . ALA A 1 98 ? 13.229 10.869 -5.164 1.00 0.00 280 ALA A O 17
ATOM 28306 N N . ARG A 1 99 ? 13.970 9.739 -6.958 1.00 0.00 281 ARG A N 17
ATOM 28307 C CA . ARG A 1 99 ? 14.668 8.666 -6.256 1.00 0.00 281 ARG A CA 17
ATOM 28308 C C . ARG A 1 99 ? 15.557 8.003 -7.297 1.00 0.00 281 ARG A C 17
ATOM 28309 O O . ARG A 1 99 ? 15.118 7.066 -7.964 1.00 0.00 281 ARG A O 17
ATOM 28330 N N . GLY A 1 100 ? 16.752 8.552 -7.520 1.00 0.00 282 GLY A N 17
ATOM 28331 C CA . GLY A 1 100 ? 17.593 8.198 -8.661 1.00 0.00 282 GLY A CA 17
ATOM 28332 C C . GLY A 1 100 ? 19.019 7.891 -8.237 1.00 0.00 282 GLY A C 17
ATOM 28333 O O . GLY A 1 100 ? 19.459 6.748 -8.340 1.00 0.00 282 GLY A O 17
ATOM 28337 N N . VAL A 1 101 ? 19.751 8.910 -7.777 1.00 0.00 283 VAL A N 17
ATOM 28338 C CA . VAL A 1 101 ? 21.118 8.741 -7.293 1.00 0.00 283 VAL A CA 17
ATOM 28339 C C . VAL A 1 101 ? 21.139 7.794 -6.083 1.00 0.00 283 VAL A C 17
ATOM 28340 O O . VAL A 1 101 ? 20.113 7.595 -5.426 1.00 0.00 283 VAL A O 17
ATOM 28353 N N . HIS A 1 102 ? 22.312 7.227 -5.770 1.00 0.00 284 HIS A N 17
ATOM 28354 C CA . HIS A 1 102 ? 22.462 6.345 -4.620 1.00 0.00 284 HIS A CA 17
ATOM 28355 C C . HIS A 1 102 ? 23.790 6.546 -3.894 1.00 0.00 284 HIS A C 17
ATOM 28356 O O . HIS A 1 102 ? 23.797 6.585 -2.667 1.00 0.00 284 HIS A O 17
ATOM 28370 N N . THR A 1 103 ? 24.898 6.664 -4.628 1.00 0.00 285 THR A N 17
ATOM 28371 C CA . THR A 1 103 ? 26.210 7.084 -4.146 1.00 0.00 285 THR A CA 17
ATOM 28372 C C . THR A 1 103 ? 27.067 7.373 -5.390 1.00 0.00 285 THR A C 17
ATOM 28373 O O . THR A 1 103 ? 26.665 7.026 -6.506 1.00 0.00 285 THR A O 17
ATOM 28384 N N . GLN A 1 104 ? 28.237 7.989 -5.214 1.00 0.00 286 GLN A N 17
ATOM 28385 C CA . GLN A 1 104 ? 29.302 8.109 -6.201 1.00 0.00 286 GLN A CA 17
ATOM 28386 C C . GLN A 1 104 ? 30.599 8.367 -5.421 1.00 0.00 286 GLN A C 17
ATOM 28387 O O . GLN A 1 104 ? 30.543 8.758 -4.253 1.00 0.00 286 GLN A O 17
ATOM 28401 N N . ARG A 1 105 ? 31.772 8.162 -6.036 1.00 0.00 287 ARG A N 17
ATOM 28402 C CA . ARG A 1 105 ? 33.017 8.674 -5.457 1.00 0.00 287 ARG A CA 17
ATOM 28403 C C . ARG A 1 105 ? 33.074 10.187 -5.706 1.00 0.00 287 ARG A C 17
ATOM 28404 O O . ARG A 1 105 ? 32.484 10.653 -6.678 1.00 0.00 287 ARG A O 17
ATOM 28425 N N . MET A 1 106 ? 33.762 10.931 -4.838 1.00 0.00 288 MET A N 17
ATOM 28426 C CA . MET A 1 106 ? 33.878 12.391 -4.906 1.00 0.00 288 MET A CA 17
ATOM 28427 C C . MET A 1 106 ? 34.906 12.822 -5.968 1.00 0.00 288 MET A C 17
ATOM 28428 O O . MET A 1 106 ? 35.176 12.060 -6.896 1.00 0.00 288 MET A O 17
ATOM 28442 N N . GLN A 1 107 ? 35.438 14.047 -5.869 1.00 0.00 289 GLN A N 17
ATOM 28443 C CA . GLN A 1 107 ? 36.560 14.533 -6.674 1.00 0.00 289 GLN A CA 17
ATOM 28444 C C . GLN A 1 107 ? 37.744 13.571 -6.579 1.00 0.00 289 GLN A C 17
ATOM 28445 O O . GLN A 1 107 ? 38.474 13.464 -7.597 1.00 0.00 289 GLN A O 17
ATOM 28459 N N . GLY A 1 1 ? -46.877 5.621 9.327 1.00 0.00 183 GLY A N 18
ATOM 28460 C CA . GLY A 1 1 ? -47.090 7.047 9.032 1.00 0.00 183 GLY A CA 18
ATOM 28461 C C . GLY A 1 1 ? -45.735 7.702 8.842 1.00 0.00 183 GLY A C 18
ATOM 28462 O O . GLY A 1 1 ? -44.810 7.282 9.531 1.00 0.00 183 GLY A O 18
ATOM 28466 N N . PRO A 1 2 ? -45.602 8.676 7.925 1.00 0.00 184 PRO A N 18
ATOM 28467 C CA . PRO A 1 2 ? -44.302 9.165 7.471 1.00 0.00 184 PRO A CA 18
ATOM 28468 C C . PRO A 1 2 ? -43.454 9.707 8.638 1.00 0.00 184 PRO A C 18
ATOM 28469 O O . PRO A 1 2 ? -44.028 10.151 9.637 1.00 0.00 184 PRO A O 18
ATOM 28480 N N . PRO A 1 3 ? -42.110 9.642 8.579 1.00 0.00 185 PRO A N 18
ATOM 28481 C CA . PRO A 1 3 ? -41.245 10.178 9.629 1.00 0.00 185 PRO A CA 18
ATOM 28482 C C . PRO A 1 3 ? -41.323 11.712 9.709 1.00 0.00 185 PRO A C 18
ATOM 28483 O O . PRO A 1 3 ? -41.747 12.359 8.746 1.00 0.00 185 PRO A O 18
ATOM 28494 N N . PRO A 1 4 ? -40.869 12.328 10.814 1.00 0.00 186 PRO A N 18
ATOM 28495 C CA . PRO A 1 4 ? -40.676 13.762 10.880 1.00 0.00 186 PRO A CA 18
ATOM 28496 C C . PRO A 1 4 ? -39.376 14.144 10.191 1.00 0.00 186 PRO A C 18
ATOM 28497 O O . PRO A 1 4 ? -38.278 14.089 10.759 1.00 0.00 186 PRO A O 18
ATOM 28508 N N . ALA A 1 5 ? -39.541 14.555 8.945 1.00 0.00 187 ALA A N 18
ATOM 28509 C CA . ALA A 1 5 ? -38.468 15.137 8.157 1.00 0.00 187 ALA A CA 18
ATOM 28510 C C . ALA A 1 5 ? -38.118 16.499 8.756 1.00 0.00 187 ALA A C 18
ATOM 28511 O O . ALA A 1 5 ? -39.021 17.264 9.111 1.00 0.00 187 ALA A O 18
ATOM 28518 N N . ARG A 1 6 ? -36.827 16.834 8.835 1.00 0.00 188 ARG A N 18
ATOM 28519 C CA . ARG A 1 6 ? -36.354 18.122 9.347 1.00 0.00 188 ARG A CA 18
ATOM 28520 C C . ARG A 1 6 ? -35.334 18.741 8.406 1.00 0.00 188 ARG A C 18
ATOM 28521 O O . ARG A 1 6 ? -35.554 19.848 7.924 1.00 0.00 188 ARG A O 18
ATOM 28542 N N . THR A 1 7 ? -34.227 18.049 8.148 1.00 0.00 189 THR A N 18
ATOM 28543 C CA . THR A 1 7 ? -33.159 18.527 7.274 1.00 0.00 189 THR A CA 18
ATOM 28544 C C . THR A 1 7 ? -33.002 17.522 6.123 1.00 0.00 189 THR A C 18
ATOM 28545 O O . THR A 1 7 ? -33.169 16.324 6.368 1.00 0.00 189 THR A O 18
ATOM 28556 N N . PRO A 1 8 ? -32.676 17.951 4.893 1.00 0.00 190 PRO A N 18
ATOM 28557 C CA . PRO A 1 8 ? -32.828 17.119 3.701 1.00 0.00 190 PRO A CA 18
ATOM 28558 C C . PRO A 1 8 ? -31.858 15.933 3.678 1.00 0.00 190 PRO A C 18
ATOM 28559 O O . PRO A 1 8 ? -32.191 14.891 3.116 1.00 0.00 190 PRO A O 18
ATOM 28570 N N . CYS A 1 9 ? -30.699 16.042 4.335 1.00 0.00 191 CYS A N 18
ATOM 28571 C CA . CYS A 1 9 ? -29.775 14.925 4.499 1.00 0.00 191 CYS A CA 18
ATOM 28572 C C . CYS A 1 9 ? -30.414 13.749 5.247 1.00 0.00 191 CYS A C 18
ATOM 28573 O O . CYS A 1 9 ? -30.063 12.600 4.999 1.00 0.00 191 CYS A O 18
ATOM 28580 N N . GLN A 1 10 ? -31.328 14.030 6.185 1.00 0.00 192 GLN A N 18
ATOM 28581 C CA . GLN A 1 10 ? -32.034 12.987 6.910 1.00 0.00 192 GLN A CA 18
ATOM 28582 C C . GLN A 1 10 ? -32.927 12.238 5.931 1.00 0.00 192 GLN A C 18
ATOM 28583 O O . GLN A 1 10 ? -32.983 11.021 6.002 1.00 0.00 192 GLN A O 18
ATOM 28597 N N . GLN A 1 11 ? -33.614 12.947 5.029 1.00 0.00 193 GLN A N 18
ATOM 28598 C CA . GLN A 1 11 ? -34.469 12.306 4.040 1.00 0.00 193 GLN A CA 18
ATOM 28599 C C . GLN A 1 11 ? -33.630 11.504 3.051 1.00 0.00 193 GLN A C 18
ATOM 28600 O O . GLN A 1 11 ? -34.069 10.444 2.630 1.00 0.00 193 GLN A O 18
ATOM 28614 N N . GLU A 1 12 ? -32.421 11.952 2.697 1.00 0.00 194 GLU A N 18
ATOM 28615 C CA . GLU A 1 12 ? -31.561 11.137 1.851 1.00 0.00 194 GLU A CA 18
ATOM 28616 C C . GLU A 1 12 ? -31.214 9.815 2.531 1.00 0.00 194 GLU A C 18
ATOM 28617 O O . GLU A 1 12 ? -31.382 8.765 1.911 1.00 0.00 194 GLU A O 18
ATOM 28629 N N . LEU A 1 13 ? -30.766 9.857 3.791 1.00 0.00 195 LEU A N 18
ATOM 28630 C CA . LEU A 1 13 ? -30.476 8.653 4.565 1.00 0.00 195 LEU A CA 18
ATOM 28631 C C . LEU A 1 13 ? -31.731 7.800 4.718 1.00 0.00 195 LEU A C 18
ATOM 28632 O O . LEU A 1 13 ? -31.650 6.577 4.691 1.00 0.00 195 LEU A O 18
ATOM 28648 N N . ASP A 1 14 ? -32.884 8.436 4.885 1.00 0.00 196 ASP A N 18
ATOM 28649 C CA . ASP A 1 14 ? -34.151 7.743 5.118 1.00 0.00 196 ASP A CA 18
ATOM 28650 C C . ASP A 1 14 ? -34.518 6.934 3.876 1.00 0.00 196 ASP A C 18
ATOM 28651 O O . ASP A 1 14 ? -34.748 5.727 3.950 1.00 0.00 196 ASP A O 18
ATOM 28660 N N . GLN A 1 15 ? -34.432 7.576 2.713 1.00 0.00 197 GLN A N 18
ATOM 28661 C CA . GLN A 1 15 ? -34.635 6.981 1.405 1.00 0.00 197 GLN A CA 18
ATOM 28662 C C . GLN A 1 15 ? -33.589 5.895 1.100 1.00 0.00 197 GLN A C 18
ATOM 28663 O O . GLN A 1 15 ? -33.907 4.965 0.357 1.00 0.00 197 GLN A O 18
ATOM 28677 N N . VAL A 1 16 ? -32.343 6.002 1.584 1.00 0.00 198 VAL A N 18
ATOM 28678 C CA . VAL A 1 16 ? -31.348 4.934 1.434 1.00 0.00 198 VAL A CA 18
ATOM 28679 C C . VAL A 1 16 ? -31.787 3.752 2.286 1.00 0.00 198 VAL A C 18
ATOM 28680 O O . VAL A 1 16 ? -31.806 2.616 1.818 1.00 0.00 198 VAL A O 18
ATOM 28693 N N . LEU A 1 17 ? -32.060 4.008 3.560 1.00 0.00 199 LEU A N 18
ATOM 28694 C CA . LEU A 1 17 ? -32.193 2.962 4.545 1.00 0.00 199 LEU A CA 18
ATOM 28695 C C . LEU A 1 17 ? -33.493 2.196 4.354 1.00 0.00 199 LEU A C 18
ATOM 28696 O O . LEU A 1 17 ? -33.499 0.973 4.469 1.00 0.00 199 LEU A O 18
ATOM 28712 N N . GLU A 1 18 ? -34.578 2.888 3.993 1.00 0.00 200 GLU A N 18
ATOM 28713 C CA . GLU A 1 18 ? -35.814 2.266 3.525 1.00 0.00 200 GLU A CA 18
ATOM 28714 C C . GLU A 1 18 ? -35.514 1.386 2.316 1.00 0.00 200 GLU A C 18
ATOM 28715 O O . GLU A 1 18 ? -36.026 0.269 2.232 1.00 0.00 200 GLU A O 18
ATOM 28727 N N . ARG A 1 19 ? -34.654 1.848 1.401 1.00 0.00 201 ARG A N 18
ATOM 28728 C CA . ARG A 1 19 ? -34.346 1.039 0.239 1.00 0.00 201 ARG A CA 18
ATOM 28729 C C . ARG A 1 19 ? -33.621 -0.218 0.665 1.00 0.00 201 ARG A C 18
ATOM 28730 O O . ARG A 1 19 ? -33.968 -1.282 0.177 1.00 0.00 201 ARG A O 18
ATOM 28751 N N . ILE A 1 20 ? -32.658 -0.132 1.575 1.00 0.00 202 ILE A N 18
ATOM 28752 C CA . ILE A 1 20 ? -31.943 -1.298 2.078 1.00 0.00 202 ILE A CA 18
ATOM 28753 C C . ILE A 1 20 ? -32.920 -2.288 2.730 1.00 0.00 202 ILE A C 18
ATOM 28754 O O . ILE A 1 20 ? -32.727 -3.493 2.577 1.00 0.00 202 ILE A O 18
ATOM 28770 N N . SER A 1 21 ? -33.972 -1.827 3.408 1.00 0.00 203 SER A N 18
ATOM 28771 C CA . SER A 1 21 ? -34.989 -2.711 3.966 1.00 0.00 203 SER A CA 18
ATOM 28772 C C . SER A 1 21 ? -35.778 -3.462 2.878 1.00 0.00 203 SER A C 18
ATOM 28773 O O . SER A 1 21 ? -36.085 -4.648 3.063 1.00 0.00 203 SER A O 18
ATOM 28781 N N . THR A 1 22 ? -36.115 -2.796 1.770 1.00 0.00 204 THR A N 18
ATOM 28782 C CA . THR A 1 22 ? -36.904 -3.349 0.672 1.00 0.00 204 THR A CA 18
ATOM 28783 C C . THR A 1 22 ? -36.043 -4.201 -0.284 1.00 0.00 204 THR A C 18
ATOM 28784 O O . THR A 1 22 ? -36.475 -5.301 -0.656 1.00 0.00 204 THR A O 18
ATOM 28795 N N . MET A 1 23 ? -34.849 -3.732 -0.678 1.00 0.00 205 MET A N 18
ATOM 28796 C CA . MET A 1 23 ? -33.789 -4.523 -1.301 1.00 0.00 205 MET A CA 18
ATOM 28797 C C . MET A 1 23 ? -33.587 -5.826 -0.544 1.00 0.00 205 MET A C 18
ATOM 28798 O O . MET A 1 23 ? -33.653 -5.860 0.686 1.00 0.00 205 MET A O 18
ATOM 28812 N N . ARG A 1 24 ? -33.359 -6.918 -1.280 1.00 0.00 206 ARG A N 18
ATOM 28813 C CA . ARG A 1 24 ? -33.247 -8.227 -0.655 1.00 0.00 206 ARG A CA 18
ATOM 28814 C C . ARG A 1 24 ? -32.603 -9.215 -1.609 1.00 0.00 206 ARG A C 18
ATOM 28815 O O . ARG A 1 24 ? -31.500 -9.681 -1.343 1.00 0.00 206 ARG A O 18
ATOM 28836 N N . LEU A 1 25 ? -33.310 -9.545 -2.692 1.00 0.00 207 LEU A N 18
ATOM 28837 C CA . LEU A 1 25 ? -33.010 -10.690 -3.549 1.00 0.00 207 LEU A CA 18
ATOM 28838 C C . LEU A 1 25 ? -31.671 -10.428 -4.243 1.00 0.00 207 LEU A C 18
ATOM 28839 O O . LEU A 1 25 ? -31.597 -9.501 -5.049 1.00 0.00 207 LEU A O 18
ATOM 28855 N N . PRO A 1 26 ? -30.594 -11.165 -3.920 1.00 0.00 208 PRO A N 18
ATOM 28856 C CA . PRO A 1 26 ? -29.277 -10.869 -4.462 1.00 0.00 208 PRO A CA 18
ATOM 28857 C C . PRO A 1 26 ? -29.074 -11.463 -5.857 1.00 0.00 208 PRO A C 18
ATOM 28858 O O . PRO A 1 26 ? -28.074 -11.166 -6.507 1.00 0.00 208 PRO A O 18
ATOM 28869 N N . ASP A 1 27 ? -29.956 -12.356 -6.312 1.00 0.00 209 ASP A N 18
ATOM 28870 C CA . ASP A 1 27 ? -29.947 -12.887 -7.674 1.00 0.00 209 ASP A CA 18
ATOM 28871 C C . ASP A 1 27 ? -30.726 -11.929 -8.577 1.00 0.00 209 ASP A C 18
ATOM 28872 O O . ASP A 1 27 ? -31.828 -12.242 -9.034 1.00 0.00 209 ASP A O 18
ATOM 28881 N N . GLU A 1 28 ? -30.180 -10.726 -8.763 1.00 0.00 210 GLU A N 18
ATOM 28882 C CA . GLU A 1 28 ? -30.842 -9.674 -9.514 1.00 0.00 210 GLU A CA 18
ATOM 28883 C C . GLU A 1 28 ? -30.654 -9.890 -11.019 1.00 0.00 210 GLU A C 18
ATOM 28884 O O . GLU A 1 28 ? -31.658 -10.018 -11.718 1.00 0.00 210 GLU A O 18
ATOM 28896 N N . ARG A 1 29 ? -29.409 -9.898 -11.523 1.00 0.00 211 ARG A N 18
ATOM 28897 C CA . ARG A 1 29 ? -29.088 -10.153 -12.929 1.00 0.00 211 ARG A CA 18
ATOM 28898 C C . ARG A 1 29 ? -27.585 -10.391 -13.118 1.00 0.00 211 ARG A C 18
ATOM 28899 O O . ARG A 1 29 ? -26.807 -9.459 -13.320 1.00 0.00 211 ARG A O 18
ATOM 28920 N N . GLY A 1 30 ? -27.176 -11.660 -13.134 1.00 0.00 212 GLY A N 18
ATOM 28921 C CA . GLY A 1 30 ? -25.820 -12.084 -13.459 1.00 0.00 212 GLY A CA 18
ATOM 28922 C C . GLY A 1 30 ? -25.022 -12.506 -12.221 1.00 0.00 212 GLY A C 18
ATOM 28923 O O . GLY A 1 30 ? -25.579 -12.623 -11.132 1.00 0.00 212 GLY A O 18
ATOM 28927 N N . PRO A 1 31 ? -23.706 -12.736 -12.367 1.00 0.00 213 PRO A N 18
ATOM 28928 C CA . PRO A 1 31 ? -22.824 -13.188 -11.291 1.00 0.00 213 PRO A CA 18
ATOM 28929 C C . PRO A 1 31 ? -22.472 -12.088 -10.268 1.00 0.00 213 PRO A C 18
ATOM 28930 O O . PRO A 1 31 ? -21.560 -12.294 -9.461 1.00 0.00 213 PRO A O 18
ATOM 28941 N N . LEU A 1 32 ? -23.120 -10.920 -10.337 1.00 0.00 214 LEU A N 18
ATOM 28942 C CA . LEU A 1 32 ? -22.820 -9.686 -9.613 1.00 0.00 214 LEU A CA 18
ATOM 28943 C C . LEU A 1 32 ? -24.128 -8.967 -9.285 1.00 0.00 214 LEU A C 18
ATOM 28944 O O . LEU A 1 32 ? -25.201 -9.417 -9.699 1.00 0.00 214 LEU A O 18
ATOM 28960 N N . GLU A 1 33 ? -24.043 -7.826 -8.603 1.00 0.00 215 GLU A N 18
ATOM 28961 C CA . GLU A 1 33 ? -25.143 -6.884 -8.444 1.00 0.00 215 GLU A CA 18
ATOM 28962 C C . GLU A 1 33 ? -24.590 -5.469 -8.658 1.00 0.00 215 GLU A C 18
ATOM 28963 O O . GLU A 1 33 ? -23.376 -5.275 -8.586 1.00 0.00 215 GLU A O 18
ATOM 28975 N N . HIS A 1 34 ? -25.451 -4.471 -8.888 1.00 0.00 216 HIS A N 18
ATOM 28976 C CA . HIS A 1 34 ? -25.055 -3.064 -8.987 1.00 0.00 216 HIS A CA 18
ATOM 28977 C C . HIS A 1 34 ? -24.317 -2.563 -7.742 1.00 0.00 216 HIS A C 18
ATOM 28978 O O . HIS A 1 34 ? -23.576 -1.580 -7.829 1.00 0.00 216 HIS A O 18
ATOM 28992 N N . LEU A 1 35 ? -24.600 -3.146 -6.573 1.00 0.00 217 LEU A N 18
ATOM 28993 C CA . LEU A 1 35 ? -24.121 -2.678 -5.286 1.00 0.00 217 LEU A CA 18
ATOM 28994 C C . LEU A 1 35 ? -24.077 -3.894 -4.357 1.00 0.00 217 LEU A C 18
ATOM 28995 O O . LEU A 1 35 ? -24.939 -4.767 -4.435 1.00 0.00 217 LEU A O 18
ATOM 29011 N N . TYR A 1 36 ? -23.043 -3.972 -3.519 1.00 0.00 218 TYR A N 18
ATOM 29012 C CA . TYR A 1 36 ? -22.732 -5.145 -2.694 1.00 0.00 218 TYR A CA 18
ATOM 29013 C C . TYR A 1 36 ? -21.823 -4.797 -1.508 1.00 0.00 218 TYR A C 18
ATOM 29014 O O . TYR A 1 36 ? -21.734 -5.580 -0.555 1.00 0.00 218 TYR A O 18
ATOM 29032 N N . SER A 1 37 ? -21.139 -3.648 -1.545 1.00 0.00 219 SER A N 18
ATOM 29033 C CA . SER A 1 37 ? -20.473 -3.088 -0.376 1.00 0.00 219 SER A CA 18
ATOM 29034 C C . SER A 1 37 ? -21.507 -2.290 0.425 1.00 0.00 219 SER A C 18
ATOM 29035 O O . SER A 1 37 ? -22.537 -1.875 -0.114 1.00 0.00 219 SER A O 18
ATOM 29043 N N . LEU A 1 38 ? -21.227 -2.030 1.698 1.00 0.00 220 LEU A N 18
ATOM 29044 C CA . LEU A 1 38 ? -22.180 -1.527 2.672 1.00 0.00 220 LEU A CA 18
ATOM 29045 C C . LEU A 1 38 ? -21.712 -0.128 3.071 1.00 0.00 220 LEU A C 18
ATOM 29046 O O . LEU A 1 38 ? -20.715 0.018 3.779 1.00 0.00 220 LEU A O 18
ATOM 29062 N N . HIS A 1 39 ? -22.388 0.908 2.575 1.00 0.00 221 HIS A N 18
ATOM 29063 C CA . HIS A 1 39 ? -21.994 2.308 2.724 1.00 0.00 221 HIS A CA 18
ATOM 29064 C C . HIS A 1 39 ? -23.266 3.140 2.908 1.00 0.00 221 HIS A C 18
ATOM 29065 O O . HIS A 1 39 ? -24.258 2.904 2.215 1.00 0.00 221 HIS A O 18
ATOM 29079 N N . ILE A 1 40 ? -23.251 4.073 3.868 1.00 0.00 222 ILE A N 18
ATOM 29080 C CA . ILE A 1 40 ? -24.417 4.792 4.380 1.00 0.00 222 ILE A CA 18
ATOM 29081 C C . ILE A 1 40 ? -24.024 6.274 4.574 1.00 0.00 222 ILE A C 18
ATOM 29082 O O . ILE A 1 40 ? -22.889 6.544 4.984 1.00 0.00 222 ILE A O 18
ATOM 29098 N N . PRO A 1 41 ? -24.898 7.243 4.244 1.00 0.00 223 PRO A N 18
ATOM 29099 C CA . PRO A 1 41 ? -24.669 8.664 4.489 1.00 0.00 223 PRO A CA 18
ATOM 29100 C C . PRO A 1 41 ? -25.056 9.072 5.925 1.00 0.00 223 PRO A C 18
ATOM 29101 O O . PRO A 1 41 ? -26.221 9.347 6.211 1.00 0.00 223 PRO A O 18
ATOM 29112 N N . ASN A 1 42 ? -24.092 9.159 6.844 1.00 0.00 224 ASN A N 18
ATOM 29113 C CA . ASN A 1 42 ? -24.331 9.805 8.133 1.00 0.00 224 ASN A CA 18
ATOM 29114 C C . ASN A 1 42 ? -24.390 11.321 7.931 1.00 0.00 224 ASN A C 18
ATOM 29115 O O . ASN A 1 42 ? -23.433 11.898 7.412 1.00 0.00 224 ASN A O 18
ATOM 29126 N N . CYS A 1 43 ? -25.434 11.984 8.418 1.00 0.00 225 CYS A N 18
ATOM 29127 C CA . CYS A 1 43 ? -25.511 13.436 8.443 1.00 0.00 225 CYS A CA 18
ATOM 29128 C C . CYS A 1 43 ? -25.092 13.901 9.844 1.00 0.00 225 CYS A C 18
ATOM 29129 O O . CYS A 1 43 ? -25.248 13.173 10.829 1.00 0.00 225 CYS A O 18
ATOM 29136 N N . ASP A 1 44 ? -24.591 15.127 9.962 1.00 0.00 226 ASP A N 18
ATOM 29137 C CA . ASP A 1 44 ? -24.085 15.708 11.203 1.00 0.00 226 ASP A CA 18
ATOM 29138 C C . ASP A 1 44 ? -25.201 15.743 12.253 1.00 0.00 226 ASP A C 18
ATOM 29139 O O . ASP A 1 44 ? -26.389 15.693 11.918 1.00 0.00 226 ASP A O 18
ATOM 29148 N N . LYS A 1 45 ? -24.848 15.860 13.534 1.00 0.00 227 LYS A N 18
ATOM 29149 C CA . LYS A 1 45 ? -25.768 15.780 14.670 1.00 0.00 227 LYS A CA 18
ATOM 29150 C C . LYS A 1 45 ? -26.826 16.869 14.548 1.00 0.00 227 LYS A C 18
ATOM 29151 O O . LYS A 1 45 ? -28.014 16.603 14.731 1.00 0.00 227 LYS A O 18
ATOM 29170 N N . HIS A 1 46 ? -26.427 18.081 14.157 1.00 0.00 228 HIS A N 18
ATOM 29171 C CA . HIS A 1 46 ? -27.336 19.209 13.953 1.00 0.00 228 HIS A CA 18
ATOM 29172 C C . HIS A 1 46 ? -28.177 19.031 12.678 1.00 0.00 228 HIS A C 18
ATOM 29173 O O . HIS A 1 46 ? -29.155 19.750 12.462 1.00 0.00 228 HIS A O 18
ATOM 29187 N N . GLY A 1 47 ? -27.832 18.069 11.824 1.00 0.00 229 GLY A N 18
ATOM 29188 C CA . GLY A 1 47 ? -28.305 17.964 10.462 1.00 0.00 229 GLY A CA 18
ATOM 29189 C C . GLY A 1 47 ? -27.700 19.108 9.667 1.00 0.00 229 GLY A C 18
ATOM 29190 O O . GLY A 1 47 ? -28.399 20.075 9.356 1.00 0.00 229 GLY A O 18
ATOM 29194 N N . LEU A 1 48 ? -26.392 19.053 9.400 1.00 0.00 230 LEU A N 18
ATOM 29195 C CA . LEU A 1 48 ? -25.780 19.881 8.369 1.00 0.00 230 LEU A CA 18
ATOM 29196 C C . LEU A 1 48 ? -25.855 19.052 7.088 1.00 0.00 230 LEU A C 18
ATOM 29197 O O . LEU A 1 48 ? -26.911 19.056 6.454 1.00 0.00 230 LEU A O 18
ATOM 29213 N N . TYR A 1 49 ? -24.830 18.265 6.776 1.00 0.00 231 TYR A N 18
ATOM 29214 C CA . TYR A 1 49 ? -24.820 17.345 5.653 1.00 0.00 231 TYR A CA 18
ATOM 29215 C C . TYR A 1 49 ? -23.945 16.134 5.997 1.00 0.00 231 TYR A C 18
ATOM 29216 O O . TYR A 1 49 ? -23.686 15.872 7.177 1.00 0.00 231 TYR A O 18
ATOM 29234 N N . ASN A 1 50 ? -23.500 15.398 4.972 1.00 0.00 232 ASN A N 18
ATOM 29235 C CA . ASN A 1 50 ? -22.368 14.483 5.085 1.00 0.00 232 ASN A CA 18
ATOM 29236 C C . ASN A 1 50 ? -21.189 15.252 5.685 1.00 0.00 232 ASN A C 18
ATOM 29237 O O . ASN A 1 50 ? -20.954 16.402 5.306 1.00 0.00 232 ASN A O 18
ATOM 29248 N N . LEU A 1 51 ? -20.438 14.625 6.589 1.00 0.00 233 LEU A N 18
ATOM 29249 C CA . LEU A 1 51 ? -19.228 15.183 7.195 1.00 0.00 233 LEU A CA 18
ATOM 29250 C C . LEU A 1 51 ? -18.171 14.095 7.296 1.00 0.00 233 LEU A C 18
ATOM 29251 O O . LEU A 1 51 ? -17.076 14.273 6.779 1.00 0.00 233 LEU A O 18
ATOM 29267 N N . LYS A 1 52 ? -18.495 12.933 7.862 1.00 0.00 234 LYS A N 18
ATOM 29268 C CA . LYS A 1 52 ? -17.648 11.741 7.761 1.00 0.00 234 LYS A CA 18
ATOM 29269 C C . LYS A 1 52 ? -18.488 10.493 7.510 1.00 0.00 234 LYS A C 18
ATOM 29270 O O . LYS A 1 52 ? -19.592 10.362 8.043 1.00 0.00 234 LYS A O 18
ATOM 29289 N N . GLN A 1 53 ? -18.006 9.601 6.642 1.00 0.00 235 GLN A N 18
ATOM 29290 C CA . GLN A 1 53 ? -18.695 8.407 6.170 1.00 0.00 235 GLN A CA 18
ATOM 29291 C C . GLN A 1 53 ? -17.759 7.209 6.402 1.00 0.00 235 GLN A C 18
ATOM 29292 O O . GLN A 1 53 ? -16.610 7.395 6.803 1.00 0.00 235 GLN A O 18
ATOM 29306 N N . CYS A 1 54 ? -18.222 5.979 6.158 1.00 0.00 236 CYS A N 18
ATOM 29307 C CA . CYS A 1 54 ? -17.394 4.773 6.106 1.00 0.00 236 CYS A CA 18
ATOM 29308 C C . CYS A 1 54 ? -17.892 3.848 4.997 1.00 0.00 236 CYS A C 18
ATOM 29309 O O . CYS A 1 54 ? -19.008 4.027 4.493 1.00 0.00 236 CYS A O 18
ATOM 29316 N N . LYS A 1 55 ? -17.076 2.852 4.638 1.00 0.00 237 LYS A N 18
ATOM 29317 C CA . LYS A 1 55 ? -17.380 1.819 3.654 1.00 0.00 237 LYS A CA 18
ATOM 29318 C C . LYS A 1 55 ? -16.973 0.486 4.270 1.00 0.00 237 LYS A C 18
ATOM 29319 O O . LYS A 1 55 ? -15.790 0.236 4.503 1.00 0.00 237 LYS A O 18
ATOM 29338 N N . MET A 1 56 ? -17.962 -0.346 4.559 1.00 0.00 238 MET A N 18
ATOM 29339 C CA . MET A 1 56 ? -17.779 -1.741 4.936 1.00 0.00 238 MET A CA 18
ATOM 29340 C C . MET A 1 56 ? -17.778 -2.569 3.645 1.00 0.00 238 MET A C 18
ATOM 29341 O O . MET A 1 56 ? -18.586 -2.316 2.746 1.00 0.00 238 MET A O 18
ATOM 29355 N N . SER A 1 57 ? -16.901 -3.567 3.541 1.00 0.00 239 SER A N 18
ATOM 29356 C CA . SER A 1 57 ? -16.951 -4.624 2.532 1.00 0.00 239 SER A CA 18
ATOM 29357 C C . SER A 1 57 ? -16.025 -5.760 2.995 1.00 0.00 239 SER A C 18
ATOM 29358 O O . SER A 1 57 ? -15.563 -5.766 4.142 1.00 0.00 239 SER A O 18
ATOM 29366 N N . LEU A 1 58 ? -15.774 -6.755 2.143 1.00 0.00 240 LEU A N 18
ATOM 29367 C CA . LEU A 1 58 ? -14.984 -7.950 2.470 1.00 0.00 240 LEU A CA 18
ATOM 29368 C C . LEU A 1 58 ? -13.712 -8.090 1.629 1.00 0.00 240 LEU A C 18
ATOM 29369 O O . LEU A 1 58 ? -12.830 -8.870 1.989 1.00 0.00 240 LEU A O 18
ATOM 29385 N N . ASN A 1 59 ? -13.547 -7.278 0.587 1.00 0.00 241 ASN A N 18
ATOM 29386 C CA . ASN A 1 59 ? -12.315 -7.129 -0.178 1.00 0.00 241 ASN A CA 18
ATOM 29387 C C . ASN A 1 59 ? -12.053 -5.638 -0.305 1.00 0.00 241 ASN A C 18
ATOM 29388 O O . ASN A 1 59 ? -12.999 -4.868 -0.493 1.00 0.00 241 ASN A O 18
ATOM 29399 N N . GLY A 1 60 ? -10.791 -5.227 -0.187 1.00 0.00 242 GLY A N 18
ATOM 29400 C CA . GLY A 1 60 ? -10.379 -3.836 -0.224 1.00 0.00 242 GLY A CA 18
ATOM 29401 C C . GLY A 1 60 ? -10.671 -3.136 1.097 1.00 0.00 242 GLY A C 18
ATOM 29402 O O . GLY A 1 60 ? -9.757 -2.602 1.721 1.00 0.00 242 GLY A O 18
ATOM 29406 N N . GLN A 1 61 ? -11.934 -3.116 1.516 1.00 0.00 243 GLN A N 18
ATOM 29407 C CA . GLN A 1 61 ? -12.370 -2.430 2.720 1.00 0.00 243 GLN A CA 18
ATOM 29408 C C . GLN A 1 61 ? -11.855 -3.161 3.961 1.00 0.00 243 GLN A C 18
ATOM 29409 O O . GLN A 1 61 ? -12.112 -4.356 4.137 1.00 0.00 243 GLN A O 18
ATOM 29423 N N . ARG A 1 62 ? -11.175 -2.410 4.834 1.00 0.00 244 ARG A N 18
ATOM 29424 C CA . ARG A 1 62 ? -11.086 -2.672 6.268 1.00 0.00 244 ARG A CA 18
ATOM 29425 C C . ARG A 1 62 ? -11.637 -1.435 6.969 1.00 0.00 244 ARG A C 18
ATOM 29426 O O . ARG A 1 62 ? -10.873 -0.671 7.560 1.00 0.00 244 ARG A O 18
ATOM 29447 N N . GLY A 1 63 ? -12.949 -1.214 6.870 1.00 0.00 245 GLY A N 18
ATOM 29448 C CA . GLY A 1 63 ? -13.621 -0.166 7.622 1.00 0.00 245 GLY A CA 18
ATOM 29449 C C . GLY A 1 63 ? -12.998 1.199 7.356 1.00 0.00 245 GLY A C 18
ATOM 29450 O O . GLY A 1 63 ? -12.732 1.947 8.300 1.00 0.00 245 GLY A O 18
ATOM 29454 N N . GLU A 1 64 ? -12.721 1.479 6.082 1.00 0.00 246 GLU A N 18
ATOM 29455 C CA . GLU A 1 64 ? -12.195 2.755 5.631 1.00 0.00 246 GLU A CA 18
ATOM 29456 C C . GLU A 1 64 ? -13.281 3.807 5.825 1.00 0.00 246 GLU A C 18
ATOM 29457 O O . GLU A 1 64 ? -14.397 3.640 5.328 1.00 0.00 246 GLU A O 18
ATOM 29469 N N . CYS A 1 65 ? -12.946 4.879 6.538 1.00 0.00 247 CYS A N 18
ATOM 29470 C CA . CYS A 1 65 ? -13.748 6.079 6.678 1.00 0.00 247 CYS A CA 18
ATOM 29471 C C . CYS A 1 65 ? -12.994 7.222 5.997 1.00 0.00 247 CYS A C 18
ATOM 29472 O O . CYS A 1 65 ? -11.805 7.123 5.677 1.00 0.00 247 CYS A O 18
ATOM 29479 N N . TRP A 1 66 ? -13.705 8.317 5.752 1.00 0.00 248 TRP A N 18
ATOM 29480 C CA . TRP A 1 66 ? -13.161 9.552 5.221 1.00 0.00 248 TRP A CA 18
ATOM 29481 C C . TRP A 1 66 ? -14.055 10.677 5.714 1.00 0.00 248 TRP A C 18
ATOM 29482 O O . TRP A 1 66 ? -15.249 10.468 5.964 1.00 0.00 248 TRP A O 18
ATOM 29503 N N . CYS A 1 67 ? -13.491 11.877 5.769 1.00 0.00 249 CYS A N 18
ATOM 29504 C CA . CYS A 1 67 ? -14.219 13.105 6.006 1.00 0.00 249 CYS A CA 18
ATOM 29505 C C . CYS A 1 67 ? -14.372 13.828 4.668 1.00 0.00 249 CYS A C 18
ATOM 29506 O O . CYS A 1 67 ? -13.571 13.632 3.741 1.00 0.00 249 CYS A O 18
ATOM 29513 N N . VAL A 1 68 ? -15.399 14.662 4.584 1.00 0.00 250 VAL A N 18
ATOM 29514 C CA . VAL A 1 68 ? -15.808 15.485 3.466 1.00 0.00 250 VAL A CA 18
ATOM 29515 C C . VAL A 1 68 ? -16.194 16.855 4.029 1.00 0.00 250 VAL A C 18
ATOM 29516 O O . VAL A 1 68 ? -16.861 16.935 5.058 1.00 0.00 250 VAL A O 18
ATOM 29529 N N . ASN A 1 69 ? -15.820 17.940 3.352 1.00 0.00 251 ASN A N 18
ATOM 29530 C CA . ASN A 1 69 ? -16.482 19.233 3.559 1.00 0.00 251 ASN A CA 18
ATOM 29531 C C . ASN A 1 69 ? -17.944 19.105 3.100 1.00 0.00 251 ASN A C 18
ATOM 29532 O O . ASN A 1 69 ? -18.206 18.312 2.192 1.00 0.00 251 ASN A O 18
ATOM 29543 N N . PRO A 1 70 ? -18.901 19.901 3.605 1.00 0.00 252 PRO A N 18
ATOM 29544 C CA . PRO A 1 70 ? -20.325 19.691 3.323 1.00 0.00 252 PRO A CA 18
ATOM 29545 C C . PRO A 1 70 ? -20.742 19.844 1.846 1.00 0.00 252 PRO A C 18
ATOM 29546 O O . PRO A 1 70 ? -21.779 19.308 1.460 1.00 0.00 252 PRO A O 18
ATOM 29557 N N . ASN A 1 71 ? -19.932 20.480 0.991 1.00 0.00 253 ASN A N 18
ATOM 29558 C CA . ASN A 1 71 ? -20.128 20.584 -0.461 1.00 0.00 253 ASN A CA 18
ATOM 29559 C C . ASN A 1 71 ? -19.322 19.520 -1.203 1.00 0.00 253 ASN A C 18
ATOM 29560 O O . ASN A 1 71 ? -19.599 19.193 -2.348 1.00 0.00 253 ASN A O 18
ATOM 29571 N N . THR A 1 72 ? -18.335 18.946 -0.530 1.00 0.00 254 THR A N 18
ATOM 29572 C CA . THR A 1 72 ? -17.509 17.837 -0.976 1.00 0.00 254 THR A CA 18
ATOM 29573 C C . THR A 1 72 ? -18.161 16.523 -0.496 1.00 0.00 254 THR A C 18
ATOM 29574 O O . THR A 1 72 ? -17.618 15.441 -0.700 1.00 0.00 254 THR A O 18
ATOM 29585 N N . GLY A 1 73 ? -19.349 16.604 0.130 1.00 0.00 255 GLY A N 18
ATOM 29586 C CA . GLY A 1 73 ? -20.129 15.506 0.678 1.00 0.00 255 GLY A CA 18
ATOM 29587 C C . GLY A 1 73 ? -20.361 14.371 -0.313 1.00 0.00 255 GLY A C 18
ATOM 29588 O O . GLY A 1 73 ? -20.597 13.236 0.109 1.00 0.00 255 GLY A O 18
ATOM 29592 N N . LYS A 1 74 ? -20.266 14.672 -1.611 1.00 0.00 256 LYS A N 18
ATOM 29593 C CA . LYS A 1 74 ? -20.257 13.677 -2.684 1.00 0.00 256 LYS A CA 18
ATOM 29594 C C . LYS A 1 74 ? -19.043 13.893 -3.590 1.00 0.00 256 LYS A C 18
ATOM 29595 O O . LYS A 1 74 ? -19.177 14.470 -4.671 1.00 0.00 256 LYS A O 18
ATOM 29614 N N . LEU A 1 75 ? -17.848 13.488 -3.140 1.00 0.00 257 LEU A N 18
ATOM 29615 C CA . LEU A 1 75 ? -16.607 13.678 -3.892 1.00 0.00 257 LEU A CA 18
ATOM 29616 C C . LEU A 1 75 ? -15.565 12.588 -3.542 1.00 0.00 257 LEU A C 18
ATOM 29617 O O . LEU A 1 75 ? -14.380 12.738 -3.834 1.00 0.00 257 LEU A O 18
ATOM 29633 N N . ILE A 1 76 ? -15.981 11.508 -2.858 1.00 0.00 258 ILE A N 18
ATOM 29634 C CA . ILE A 1 76 ? -15.130 10.360 -2.486 1.00 0.00 258 ILE A CA 18
ATOM 29635 C C . ILE A 1 76 ? -15.852 9.023 -2.742 1.00 0.00 258 ILE A C 18
ATOM 29636 O O . ILE A 1 76 ? -15.233 7.958 -2.694 1.00 0.00 258 ILE A O 18
ATOM 29652 N N . GLN A 1 77 ? -17.161 9.036 -2.995 1.00 0.00 259 GLN A N 18
ATOM 29653 C CA . GLN A 1 77 ? -17.903 7.824 -3.323 1.00 0.00 259 GLN A CA 18
ATOM 29654 C C . GLN A 1 77 ? -17.421 7.298 -4.678 1.00 0.00 259 GLN A C 18
ATOM 29655 O O . GLN A 1 77 ? -17.773 7.839 -5.722 1.00 0.00 259 GLN A O 18
ATOM 29669 N N . GLY A 1 78 ? -16.590 6.258 -4.635 1.00 0.00 260 GLY A N 18
ATOM 29670 C CA . GLY A 1 78 ? -16.019 5.586 -5.794 1.00 0.00 260 GLY A CA 18
ATOM 29671 C C . GLY A 1 78 ? -14.504 5.771 -5.879 1.00 0.00 260 GLY A C 18
ATOM 29672 O O . GLY A 1 78 ? -13.895 5.282 -6.834 1.00 0.00 260 GLY A O 18
ATOM 29676 N N . ALA A 1 79 ? -13.900 6.482 -4.923 1.00 0.00 261 ALA A N 18
ATOM 29677 C CA . ALA A 1 79 ? -12.461 6.666 -4.782 1.00 0.00 261 ALA A CA 18
ATOM 29678 C C . ALA A 1 79 ? -11.790 5.382 -4.255 1.00 0.00 261 ALA A C 18
ATOM 29679 O O . ALA A 1 79 ? -12.489 4.468 -3.802 1.00 0.00 261 ALA A O 18
ATOM 29686 N N . PRO A 1 80 ? -10.445 5.302 -4.247 1.00 0.00 262 PRO A N 18
ATOM 29687 C CA . PRO A 1 80 ? -9.731 4.295 -3.469 1.00 0.00 262 PRO A CA 18
ATOM 29688 C C . PRO A 1 80 ? -9.909 4.545 -1.960 1.00 0.00 262 PRO A C 18
ATOM 29689 O O . PRO A 1 80 ? -10.614 5.471 -1.536 1.00 0.00 262 PRO A O 18
ATOM 29700 N N . THR A 1 81 ? -9.244 3.740 -1.133 1.00 0.00 263 THR A N 18
ATOM 29701 C CA . THR A 1 81 ? -9.327 3.856 0.316 1.00 0.00 263 THR A CA 18
ATOM 29702 C C . THR A 1 81 ? -8.547 5.101 0.726 1.00 0.00 263 THR A C 18
ATOM 29703 O O . THR A 1 81 ? -7.700 5.608 -0.014 1.00 0.00 263 THR A O 18
ATOM 29714 N N . ILE A 1 82 ? -8.794 5.573 1.941 1.00 0.00 264 ILE A N 18
ATOM 29715 C CA . ILE A 1 82 ? -7.910 6.497 2.630 1.00 0.00 264 ILE A CA 18
ATOM 29716 C C . ILE A 1 82 ? -6.995 5.616 3.480 1.00 0.00 264 ILE A C 18
ATOM 29717 O O . ILE A 1 82 ? -7.339 4.471 3.786 1.00 0.00 264 ILE A O 18
ATOM 29733 N N . ARG A 1 83 ? -5.845 6.157 3.881 1.00 0.00 265 ARG A N 18
ATOM 29734 C CA . ARG A 1 83 ? -4.893 5.574 4.830 1.00 0.00 265 ARG A CA 18
ATOM 29735 C C . ARG A 1 83 ? -5.479 5.200 6.200 1.00 0.00 265 ARG A C 18
ATOM 29736 O O . ARG A 1 83 ? -4.703 4.845 7.082 1.00 0.00 265 ARG A O 18
ATOM 29757 N N . GLY A 1 84 ? -6.785 5.333 6.431 1.00 0.00 266 GLY A N 18
ATOM 29758 C CA . GLY A 1 84 ? -7.406 5.080 7.717 1.00 0.00 266 GLY A CA 18
ATOM 29759 C C . GLY A 1 84 ? -7.711 6.376 8.461 1.00 0.00 266 GLY A C 18
ATOM 29760 O O . GLY A 1 84 ? -8.235 6.287 9.569 1.00 0.00 266 GLY A O 18
ATOM 29764 N N . ASP A 1 85 ? -7.442 7.544 7.866 1.00 0.00 267 ASP A N 18
ATOM 29765 C CA . ASP A 1 85 ? -7.480 8.860 8.507 1.00 0.00 267 ASP A CA 18
ATOM 29766 C C . ASP A 1 85 ? -8.753 9.658 8.161 1.00 0.00 267 ASP A C 18
ATOM 29767 O O . ASP A 1 85 ? -8.821 10.285 7.099 1.00 0.00 267 ASP A O 18
ATOM 29776 N N . PRO A 1 86 ? -9.774 9.676 9.034 1.00 0.00 268 PRO A N 18
ATOM 29777 C CA . PRO A 1 86 ? -10.896 10.599 8.924 1.00 0.00 268 PRO A CA 18
ATOM 29778 C C . PRO A 1 86 ? -10.578 12.008 9.461 1.00 0.00 268 PRO A C 18
ATOM 29779 O O . PRO A 1 86 ? -11.423 12.893 9.303 1.00 0.00 268 PRO A O 18
ATOM 29790 N N . GLU A 1 87 ? -9.431 12.236 10.117 1.00 0.00 269 GLU A N 18
ATOM 29791 C CA . GLU A 1 87 ? -9.180 13.436 10.904 1.00 0.00 269 GLU A CA 18
ATOM 29792 C C . GLU A 1 87 ? -8.747 14.568 9.977 1.00 0.00 269 GLU A C 18
ATOM 29793 O O . GLU A 1 87 ? -7.564 14.854 9.805 1.00 0.00 269 GLU A O 18
ATOM 29805 N N . CYS A 1 88 ? -9.716 15.187 9.314 1.00 0.00 270 CYS A N 18
ATOM 29806 C CA . CYS A 1 88 ? -9.457 16.068 8.196 1.00 0.00 270 CYS A CA 18
ATOM 29807 C C . CYS A 1 88 ? -9.102 17.459 8.711 1.00 0.00 270 CYS A C 18
ATOM 29808 O O . CYS A 1 88 ? -9.878 18.077 9.441 1.00 0.00 270 CYS A O 18
ATOM 29815 N N . HIS A 1 89 ? -7.982 17.993 8.230 1.00 0.00 271 HIS A N 18
ATOM 29816 C CA . HIS A 1 89 ? -7.454 19.314 8.541 1.00 0.00 271 HIS A CA 18
ATOM 29817 C C . HIS A 1 89 ? -6.179 19.455 7.710 1.00 0.00 271 HIS A C 18
ATOM 29818 O O . HIS A 1 89 ? -5.147 18.892 8.058 1.00 0.00 271 HIS A O 18
ATOM 29832 N N . LEU A 1 90 ? -6.259 20.074 6.534 1.00 0.00 272 LEU A N 18
ATOM 29833 C CA . LEU A 1 90 ? -5.178 20.021 5.551 1.00 0.00 272 LEU A CA 18
ATOM 29834 C C . LEU A 1 90 ? -3.966 20.793 6.073 1.00 0.00 272 LEU A C 18
ATOM 29835 O O . LEU A 1 90 ? -3.875 22.012 5.908 1.00 0.00 272 LEU A O 18
ATOM 29851 N N . PHE A 1 91 ? -3.067 20.086 6.762 1.00 0.00 273 PHE A N 18
ATOM 29852 C CA . PHE A 1 91 ? -2.007 20.671 7.564 1.00 0.00 273 PHE A CA 18
ATOM 29853 C C . PHE A 1 91 ? -0.915 19.621 7.807 1.00 0.00 273 PHE A C 18
ATOM 29854 O O . PHE A 1 91 ? -0.695 19.177 8.936 1.00 0.00 273 PHE A O 18
ATOM 29871 N N . TYR A 1 92 ? -0.269 19.157 6.738 1.00 0.00 274 TYR A N 18
ATOM 29872 C CA . TYR A 1 92 ? 0.779 18.140 6.749 1.00 0.00 274 TYR A CA 18
ATOM 29873 C C . TYR A 1 92 ? 1.661 18.401 5.522 1.00 0.00 274 TYR A C 18
ATOM 29874 O O . TYR A 1 92 ? 1.184 18.2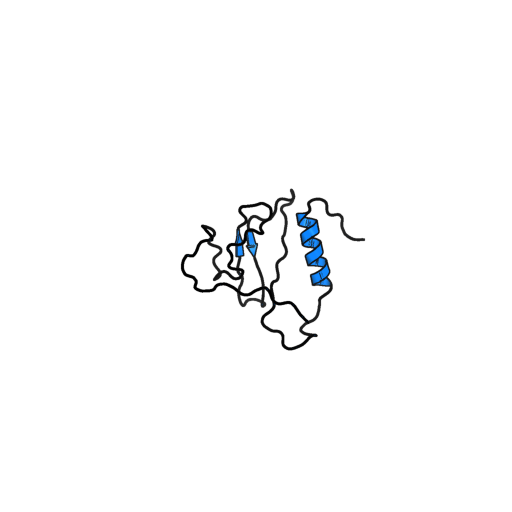32 4.394 1.00 0.00 274 TYR A O 18
ATOM 29892 N N . ASN A 1 93 ? 2.925 18.796 5.702 1.00 0.00 275 ASN A N 18
ATOM 29893 C CA . ASN A 1 93 ? 4.009 18.449 4.779 1.00 0.00 275 ASN A CA 18
ATOM 29894 C C . ASN A 1 93 ? 5.316 18.465 5.564 1.00 0.00 275 ASN A C 18
ATOM 29895 O O . ASN A 1 93 ? 5.512 19.374 6.369 1.00 0.00 275 ASN A O 18
ATOM 29906 N N . GLU A 1 94 ? 6.176 17.466 5.376 1.00 0.00 276 GLU A N 18
ATOM 29907 C CA . GLU A 1 94 ? 7.454 17.322 6.057 1.00 0.00 276 GLU A CA 18
ATOM 29908 C C . GLU A 1 94 ? 8.255 16.295 5.250 1.00 0.00 276 GLU A C 18
ATOM 29909 O O . GLU A 1 94 ? 8.017 15.092 5.386 1.00 0.00 276 GLU A O 18
ATOM 29921 N N . GLN A 1 95 ? 9.140 16.729 4.346 1.00 0.00 277 GLN A N 18
ATOM 29922 C CA . GLN A 1 95 ? 9.883 15.790 3.507 1.00 0.00 277 GLN A CA 18
ATOM 29923 C C . GLN A 1 95 ? 11.191 16.415 3.003 1.00 0.00 277 GLN A C 18
ATOM 29924 O O . GLN A 1 95 ? 11.383 16.597 1.800 1.00 0.00 277 GLN A O 18
ATOM 29938 N N . GLN A 1 96 ? 12.104 16.745 3.919 1.00 0.00 278 GLN A N 18
ATOM 29939 C CA . GLN A 1 96 ? 13.449 17.197 3.575 1.00 0.00 278 GLN A CA 18
ATOM 29940 C C . GLN A 1 96 ? 14.474 16.471 4.447 1.00 0.00 278 GLN A C 18
ATOM 29941 O O . GLN A 1 96 ? 15.307 15.746 3.901 1.00 0.00 278 GLN A O 18
ATOM 29955 N N . GLU A 1 97 ? 14.448 16.666 5.772 1.00 0.00 279 GLU A N 18
ATOM 29956 C CA . GLU A 1 97 ? 15.551 16.247 6.638 1.00 0.00 279 GLU A CA 18
ATOM 29957 C C . GLU A 1 97 ? 15.857 14.745 6.545 1.00 0.00 279 GLU A C 18
ATOM 29958 O O . GLU A 1 97 ? 14.957 13.905 6.416 1.00 0.00 279 GLU A O 18
ATOM 29970 N N . ALA A 1 98 ? 17.145 14.419 6.677 1.00 0.00 280 ALA A N 18
ATOM 29971 C CA . ALA A 1 98 ? 17.693 13.082 6.821 1.00 0.00 280 ALA A CA 18
ATOM 29972 C C . ALA A 1 98 ? 18.853 13.156 7.805 1.00 0.00 280 ALA A C 18
ATOM 29973 O O . ALA A 1 98 ? 19.442 14.216 8.008 1.00 0.00 280 ALA A O 18
ATOM 29980 N N . ARG A 1 99 ? 19.229 12.012 8.377 1.00 0.00 281 ARG A N 18
ATOM 29981 C CA . ARG A 1 99 ? 20.379 11.906 9.283 1.00 0.00 281 ARG A CA 18
ATOM 29982 C C . ARG A 1 99 ? 21.698 11.772 8.513 1.00 0.00 281 ARG A C 18
ATOM 29983 O O . ARG A 1 99 ? 22.758 11.716 9.130 1.00 0.00 281 ARG A O 18
ATOM 30004 N N . GLY A 1 100 ? 21.632 11.697 7.183 1.00 0.00 282 GLY A N 18
ATOM 30005 C CA . GLY A 1 100 ? 22.713 11.213 6.342 1.00 0.00 282 GLY A CA 18
ATOM 30006 C C . GLY A 1 100 ? 22.710 9.685 6.342 1.00 0.00 282 GLY A C 18
ATOM 30007 O O . GLY A 1 100 ? 22.093 9.053 7.198 1.00 0.00 282 GLY A O 18
ATOM 30011 N N . VAL A 1 101 ? 23.388 9.095 5.356 1.00 0.00 283 VAL A N 18
ATOM 30012 C CA . VAL A 1 101 ? 23.527 7.642 5.214 1.00 0.00 283 VAL A CA 18
ATOM 30013 C C . VAL A 1 101 ? 24.964 7.215 4.877 1.00 0.00 283 VAL A C 18
ATOM 30014 O O . VAL A 1 101 ? 25.289 6.036 4.978 1.00 0.00 283 VAL A O 18
ATOM 30027 N N . HIS A 1 102 ? 25.840 8.146 4.481 1.00 0.00 284 HIS A N 18
ATOM 30028 C CA . HIS A 1 102 ? 27.231 7.841 4.183 1.00 0.00 284 HIS A CA 18
ATOM 30029 C C . HIS A 1 102 ? 27.974 7.683 5.510 1.00 0.00 284 HIS A C 18
ATOM 30030 O O . HIS A 1 102 ? 28.224 8.677 6.189 1.00 0.00 284 HIS A O 18
ATOM 30044 N N . THR A 1 103 ? 28.306 6.453 5.895 1.00 0.00 285 THR A N 18
ATOM 30045 C CA . THR A 1 103 ? 29.155 6.168 7.040 1.00 0.00 285 THR A CA 18
ATOM 30046 C C . THR A 1 103 ? 29.893 4.857 6.752 1.00 0.00 285 THR A C 18
ATOM 30047 O O . THR A 1 103 ? 29.381 3.998 6.033 1.00 0.00 285 THR A O 18
ATOM 30058 N N . GLN A 1 104 ? 31.089 4.698 7.317 1.00 0.00 286 GLN A N 18
ATOM 30059 C CA . GLN A 1 104 ? 31.903 3.488 7.275 1.00 0.00 286 GLN A CA 18
ATOM 30060 C C . GLN A 1 104 ? 32.880 3.572 8.459 1.00 0.00 286 GLN A C 18
ATOM 30061 O O . GLN A 1 104 ? 32.846 4.540 9.221 1.00 0.00 286 GLN A O 18
ATOM 30075 N N . ARG A 1 105 ? 33.795 2.610 8.597 1.00 0.00 287 ARG A N 18
ATOM 30076 C CA . ARG A 1 105 ? 35.029 2.775 9.360 1.00 0.00 287 ARG A CA 18
ATOM 30077 C C . ARG A 1 105 ? 36.178 2.372 8.426 1.00 0.00 287 ARG A C 18
ATOM 30078 O O . ARG A 1 105 ? 35.936 1.769 7.379 1.00 0.00 287 ARG A O 18
ATOM 30099 N N . MET A 1 106 ? 37.410 2.772 8.747 1.00 0.00 288 MET A N 18
ATOM 30100 C CA . MET A 1 106 ? 38.579 2.564 7.878 1.00 0.00 288 MET A CA 18
ATOM 30101 C C . MET A 1 106 ? 39.139 1.137 7.975 1.00 0.00 288 MET A C 18
ATOM 30102 O O . MET A 1 106 ? 40.066 0.775 7.252 1.00 0.00 288 MET A O 18
ATOM 30116 N N . GLN A 1 107 ? 38.613 0.329 8.885 1.00 0.00 289 GLN A N 18
ATOM 30117 C CA . GLN A 1 107 ? 38.835 -1.094 9.055 1.00 0.00 289 GLN A CA 18
ATOM 30118 C C . GLN A 1 107 ? 37.584 -1.577 9.790 1.00 0.00 289 GLN A C 18
ATOM 30119 O O . GLN A 1 107 ? 37.656 -2.534 10.581 1.00 0.00 289 GLN A O 18
ATOM 30133 N N . GLY A 1 1 ? -43.201 5.938 15.357 1.00 0.00 183 GLY A N 19
ATOM 30134 C CA . GLY A 1 1 ? -44.005 6.872 14.569 1.00 0.00 183 GLY A CA 19
ATOM 30135 C C . GLY A 1 1 ? -43.146 7.482 13.480 1.00 0.00 183 GLY A C 19
ATOM 30136 O O . GLY A 1 1 ? -41.937 7.259 13.468 1.00 0.00 183 GLY A O 19
ATOM 30140 N N . PRO A 1 2 ? -43.755 8.221 12.544 1.00 0.00 184 PRO A N 19
ATOM 30141 C CA . PRO A 1 2 ? -43.032 8.808 11.426 1.00 0.00 184 PRO A CA 19
ATOM 30142 C C . PRO A 1 2 ? -42.106 9.917 11.964 1.00 0.00 184 PRO A C 19
ATOM 30143 O O . PRO A 1 2 ? -42.627 10.867 12.562 1.00 0.00 184 PRO A O 19
ATOM 30154 N N . PRO A 1 3 ? -40.772 9.826 11.794 1.00 0.00 185 PRO A N 19
ATOM 30155 C CA . PRO A 1 3 ? -39.812 10.658 12.522 1.00 0.00 185 PRO A CA 19
ATOM 30156 C C . PRO A 1 3 ? -39.909 12.154 12.177 1.00 0.00 185 PRO A C 19
ATOM 30157 O O . PRO A 1 3 ? -40.471 12.517 11.140 1.00 0.00 185 PRO A O 19
ATOM 30168 N N . PRO A 1 4 ? -39.364 13.053 13.018 1.00 0.00 186 PRO A N 19
ATOM 30169 C CA . PRO A 1 4 ? -39.439 14.494 12.812 1.00 0.00 186 PRO A CA 19
ATOM 30170 C C . PRO A 1 4 ? -38.655 14.929 11.574 1.00 0.00 186 PRO A C 19
ATOM 30171 O O . PRO A 1 4 ? -37.432 14.785 11.519 1.00 0.00 186 PRO A O 19
ATOM 30182 N N . ALA A 1 5 ? -39.362 15.495 10.597 1.00 0.00 187 ALA A N 19
ATOM 30183 C CA . ALA A 1 5 ? -38.807 16.108 9.403 1.00 0.00 187 ALA A CA 19
ATOM 30184 C C . ALA A 1 5 ? -37.954 17.316 9.795 1.00 0.00 187 ALA A C 19
ATOM 30185 O O . ALA A 1 5 ? -38.492 18.364 10.167 1.00 0.00 187 ALA A O 19
ATOM 30192 N N . ARG A 1 6 ? -36.629 17.177 9.796 1.00 0.00 188 ARG A N 19
ATOM 30193 C CA . ARG A 1 6 ? -35.687 18.209 10.209 1.00 0.00 188 ARG A CA 19
ATOM 30194 C C . ARG A 1 6 ? -34.626 18.476 9.151 1.00 0.00 188 ARG A C 19
ATOM 30195 O O . ARG A 1 6 ? -34.193 19.622 9.061 1.00 0.00 188 ARG A O 19
ATOM 30216 N N . THR A 1 7 ? -34.167 17.475 8.405 1.00 0.00 189 THR A N 19
ATOM 30217 C CA . THR A 1 7 ? -32.981 17.624 7.564 1.00 0.00 189 THR A CA 19
ATOM 30218 C C . THR A 1 7 ? -33.082 16.682 6.363 1.00 0.00 189 THR A C 19
ATOM 30219 O O . THR A 1 7 ? -33.327 15.494 6.590 1.00 0.00 189 THR A O 19
ATOM 30230 N N . PRO A 1 8 ? -32.835 17.126 5.116 1.00 0.00 190 PRO A N 19
ATOM 30231 C CA . PRO A 1 8 ? -32.851 16.230 3.972 1.00 0.00 190 PRO A CA 19
ATOM 30232 C C . PRO A 1 8 ? -31.755 15.156 4.053 1.00 0.00 190 PRO A C 19
ATOM 30233 O O . PRO A 1 8 ? -31.959 14.083 3.497 1.00 0.00 190 PRO A O 19
ATOM 30244 N N . CYS A 1 9 ? -30.660 15.356 4.804 1.00 0.00 191 CYS A N 19
ATOM 30245 C CA . CYS A 1 9 ? -29.689 14.293 5.071 1.00 0.00 191 CYS A CA 19
ATOM 30246 C C . CYS A 1 9 ? -30.332 13.078 5.746 1.00 0.00 191 CYS A C 19
ATOM 30247 O O . CYS A 1 9 ? -29.940 11.942 5.474 1.00 0.00 191 CYS A O 19
ATOM 30254 N N . GLN A 1 10 ? -31.302 13.297 6.639 1.00 0.00 192 GLN A N 19
ATOM 30255 C CA . GLN A 1 10 ? -32.028 12.218 7.293 1.00 0.00 192 GLN A CA 19
ATOM 30256 C C . GLN A 1 10 ? -32.931 11.549 6.265 1.00 0.00 192 GLN A C 19
ATOM 30257 O O . GLN A 1 10 ? -32.982 10.328 6.230 1.00 0.00 192 GLN A O 19
ATOM 30271 N N . GLN A 1 11 ? -33.632 12.329 5.439 1.00 0.00 193 GLN A N 19
ATOM 30272 C CA . GLN A 1 11 ? -34.561 11.796 4.456 1.00 0.00 193 GLN A CA 19
ATOM 30273 C C . GLN A 1 11 ? -33.828 11.022 3.349 1.00 0.00 193 GLN A C 19
ATOM 30274 O O . GLN A 1 11 ? -34.384 10.076 2.801 1.00 0.00 193 GLN A O 19
ATOM 30288 N N . GLU A 1 12 ? -32.589 11.394 3.016 1.00 0.00 194 GLU A N 19
ATOM 30289 C CA . GLU A 1 12 ? -31.708 10.640 2.122 1.00 0.00 194 GLU A CA 19
ATOM 30290 C C . GLU A 1 12 ? -31.366 9.296 2.747 1.00 0.00 194 GLU A C 19
ATOM 30291 O O . GLU A 1 12 ? -31.536 8.257 2.120 1.00 0.00 194 GLU A O 19
ATOM 30303 N N . LEU A 1 13 ? -30.920 9.315 4.006 1.00 0.00 195 LEU A N 19
ATOM 30304 C CA . LEU A 1 13 ? -30.508 8.116 4.710 1.00 0.00 195 LEU A CA 19
ATOM 30305 C C . LEU A 1 13 ? -31.689 7.171 4.832 1.00 0.00 195 LEU A C 19
ATOM 30306 O O . LEU A 1 13 ? -31.553 5.976 4.572 1.00 0.00 195 LEU A O 19
ATOM 30322 N N . ASP A 1 14 ? -32.832 7.730 5.222 1.00 0.00 196 ASP A N 19
ATOM 30323 C CA . ASP A 1 14 ? -34.064 6.995 5.453 1.00 0.00 196 ASP A CA 19
ATOM 30324 C C . ASP A 1 14 ? -34.483 6.305 4.166 1.00 0.00 196 ASP A C 19
ATOM 30325 O O . ASP A 1 14 ? -34.845 5.129 4.196 1.00 0.00 196 ASP A O 19
ATOM 30334 N N . GLN A 1 15 ? -34.360 7.008 3.037 1.00 0.00 197 GLN A N 19
ATOM 30335 C CA . GLN A 1 15 ? -34.611 6.481 1.713 1.00 0.00 197 GLN A CA 19
ATOM 30336 C C . GLN A 1 15 ? -33.671 5.338 1.356 1.00 0.00 197 GLN A C 19
ATOM 30337 O O . GLN A 1 15 ? -34.168 4.342 0.837 1.00 0.00 197 GLN A O 19
ATOM 30351 N N . VAL A 1 16 ? -32.346 5.454 1.523 1.00 0.00 198 VAL A N 19
ATOM 30352 C CA . VAL A 1 16 ? -31.468 4.351 1.111 1.00 0.00 198 VAL A CA 19
ATOM 30353 C C . VAL A 1 16 ? -31.759 3.139 1.999 1.00 0.00 198 VAL A C 19
ATOM 30354 O O . VAL A 1 16 ? -31.816 2.019 1.500 1.00 0.00 198 VAL A O 19
ATOM 30367 N N . LEU A 1 17 ? -31.967 3.346 3.297 1.00 0.00 199 LEU A N 19
ATOM 30368 C CA . LEU A 1 17 ? -32.265 2.284 4.246 1.00 0.00 199 LEU A CA 19
ATOM 30369 C C . LEU A 1 17 ? -33.575 1.588 3.843 1.00 0.00 199 LEU A C 19
ATOM 30370 O O . LEU A 1 17 ? -33.637 0.358 3.763 1.00 0.00 199 LEU A O 19
ATOM 30386 N N . GLU A 1 18 ? -34.604 2.367 3.502 1.00 0.00 200 GLU A N 19
ATOM 30387 C CA . GLU A 1 18 ? -35.882 1.857 3.018 1.00 0.00 200 GLU A CA 19
ATOM 30388 C C . GLU A 1 18 ? -35.688 1.092 1.702 1.00 0.00 200 GLU A C 19
ATOM 30389 O O . GLU A 1 18 ? -36.269 0.023 1.497 1.00 0.00 200 GLU A O 19
ATOM 30401 N N . ARG A 1 19 ? -34.841 1.609 0.810 1.00 0.00 201 ARG A N 19
ATOM 30402 C CA . ARG A 1 19 ? -34.535 0.987 -0.470 1.00 0.00 201 ARG A CA 19
ATOM 30403 C C . ARG A 1 19 ? -33.925 -0.385 -0.226 1.00 0.00 201 ARG A C 19
ATOM 30404 O O . ARG A 1 19 ? -34.414 -1.373 -0.767 1.00 0.00 201 ARG A O 19
ATOM 30425 N N . ILE A 1 20 ? -32.892 -0.453 0.618 1.00 0.00 202 ILE A N 19
ATOM 30426 C CA . ILE A 1 20 ? -32.184 -1.667 1.008 1.00 0.00 202 ILE A CA 19
ATOM 30427 C C . ILE A 1 20 ? -33.180 -2.653 1.616 1.00 0.00 202 ILE A C 19
ATOM 30428 O O . ILE A 1 20 ? -33.076 -3.851 1.368 1.00 0.00 202 ILE A O 19
ATOM 30444 N N . SER A 1 21 ? -34.148 -2.159 2.387 1.00 0.00 203 SER A N 19
ATOM 30445 C CA . SER A 1 21 ? -35.153 -2.999 3.027 1.00 0.00 203 SER A CA 19
ATOM 30446 C C . SER A 1 21 ? -36.097 -3.595 1.979 1.00 0.00 203 SER A C 19
ATOM 30447 O O . SER A 1 21 ? -36.427 -4.781 2.015 1.00 0.00 203 SER A O 19
ATOM 30455 N N . THR A 1 22 ? -36.495 -2.788 1.003 1.00 0.00 204 THR A N 19
ATOM 30456 C CA . THR A 1 22 ? -37.423 -3.172 -0.039 1.00 0.00 204 THR A CA 19
ATOM 30457 C C . THR A 1 22 ? -36.774 -4.174 -1.005 1.00 0.00 204 THR A C 19
ATOM 30458 O O . THR A 1 22 ? -37.382 -5.199 -1.314 1.00 0.00 204 THR A O 19
ATOM 30469 N N . MET A 1 23 ? -35.530 -3.944 -1.441 1.00 0.00 205 MET A N 19
ATOM 30470 C CA . MET A 1 23 ? -34.810 -4.897 -2.293 1.00 0.00 205 MET A CA 19
ATOM 30471 C C . MET A 1 23 ? -34.343 -6.157 -1.558 1.00 0.00 205 MET A C 19
ATOM 30472 O O . MET A 1 23 ? -33.768 -7.041 -2.191 1.00 0.00 205 MET A O 19
ATOM 30486 N N . ARG A 1 24 ? -34.480 -6.223 -0.229 1.00 0.00 206 ARG A N 19
ATOM 30487 C CA . ARG A 1 24 ? -33.877 -7.282 0.568 1.00 0.00 206 ARG A CA 19
ATOM 30488 C C . ARG A 1 24 ? -34.543 -8.616 0.251 1.00 0.00 206 ARG A C 19
ATOM 30489 O O . ARG A 1 24 ? -35.577 -8.962 0.826 1.00 0.00 206 ARG A O 19
ATOM 30510 N N . LEU A 1 25 ? -33.942 -9.378 -0.660 1.00 0.00 207 LEU A N 19
ATOM 30511 C CA . LEU A 1 25 ? -34.229 -10.797 -0.798 1.00 0.00 207 LEU A CA 19
ATOM 30512 C C . LEU A 1 25 ? -33.949 -11.486 0.543 1.00 0.00 207 LEU A C 19
ATOM 30513 O O . LEU A 1 25 ? -33.098 -11.004 1.302 1.00 0.00 207 LEU A O 19
ATOM 30529 N N . PRO A 1 26 ? -34.611 -12.615 0.836 1.00 0.00 208 PRO A N 19
ATOM 30530 C CA . PRO A 1 26 ? -34.363 -13.358 2.055 1.00 0.00 208 PRO A CA 19
ATOM 30531 C C . PRO A 1 26 ? -32.942 -13.918 2.019 1.00 0.00 208 PRO A C 19
ATOM 30532 O O . PRO A 1 26 ? -32.627 -14.774 1.186 1.00 0.00 208 PRO A O 19
ATOM 30543 N N . ASP A 1 27 ? -32.065 -13.435 2.909 1.00 0.00 209 ASP A N 19
ATOM 30544 C CA . ASP A 1 27 ? -30.816 -14.136 3.206 1.00 0.00 209 ASP A CA 19
ATOM 30545 C C . ASP A 1 27 ? -31.209 -15.479 3.818 1.00 0.00 209 ASP A C 19
ATOM 30546 O O . ASP A 1 27 ? -31.865 -15.549 4.859 1.00 0.00 209 ASP A O 19
ATOM 30555 N N . GLU A 1 28 ? -30.979 -16.542 3.062 1.00 0.00 210 GLU A N 19
ATOM 30556 C CA . GLU A 1 28 ? -31.619 -17.834 3.253 1.00 0.00 210 GLU A CA 19
ATOM 30557 C C . GLU A 1 28 ? -30.745 -18.974 2.723 1.00 0.00 210 GLU A C 19
ATOM 30558 O O . GLU A 1 28 ? -30.845 -20.092 3.224 1.00 0.00 210 GLU A O 19
ATOM 30570 N N . ARG A 1 29 ? -29.873 -18.710 1.743 1.00 0.00 211 ARG A N 19
ATOM 30571 C CA . ARG A 1 29 ? -28.737 -19.574 1.406 1.00 0.00 211 ARG A CA 19
ATOM 30572 C C . ARG A 1 29 ? -27.619 -18.828 0.674 1.00 0.00 211 ARG A C 19
ATOM 30573 O O . ARG A 1 29 ? -26.499 -19.331 0.620 1.00 0.00 211 ARG A O 19
ATOM 30594 N N . GLY A 1 30 ? -27.862 -17.626 0.150 1.00 0.00 212 GLY A N 19
ATOM 30595 C CA . GLY A 1 30 ? -26.863 -16.787 -0.491 1.00 0.00 212 GLY A CA 19
ATOM 30596 C C . GLY A 1 30 ? -26.655 -15.519 0.333 1.00 0.00 212 GLY A C 19
ATOM 30597 O O . GLY A 1 30 ? -27.366 -14.543 0.083 1.00 0.00 212 GLY A O 19
ATOM 30601 N N . PRO A 1 31 ? -25.700 -15.474 1.281 1.00 0.00 213 PRO A N 19
ATOM 30602 C CA . PRO A 1 31 ? -25.441 -14.286 2.099 1.00 0.00 213 PRO A CA 19
ATOM 30603 C C . PRO A 1 31 ? -24.887 -13.098 1.298 1.00 0.00 213 PRO A C 19
ATOM 30604 O O . PRO A 1 31 ? -24.738 -12.005 1.842 1.00 0.00 213 PRO A O 19
ATOM 30615 N N . LEU A 1 32 ? -24.539 -13.315 0.032 1.00 0.00 214 LEU A N 19
ATOM 30616 C CA . LEU A 1 32 ? -24.117 -12.375 -0.994 1.00 0.00 214 LEU A CA 19
ATOM 30617 C C . LEU A 1 32 ? -24.085 -13.154 -2.307 1.00 0.00 214 LEU A C 19
ATOM 30618 O O . LEU A 1 32 ? -24.352 -14.362 -2.304 1.00 0.00 214 LEU A O 19
ATOM 30634 N N . GLU A 1 33 ? -23.737 -12.490 -3.405 1.00 0.00 215 GLU A N 19
ATOM 30635 C CA . GLU A 1 33 ? -23.217 -13.120 -4.612 1.00 0.00 215 GLU A CA 19
ATOM 30636 C C . GLU A 1 33 ? -22.043 -12.280 -5.117 1.00 0.00 215 GLU A C 19
ATOM 30637 O O . GLU A 1 33 ? -20.898 -12.737 -5.080 1.00 0.00 215 GLU A O 19
ATOM 30649 N N . HIS A 1 34 ? -22.305 -11.048 -5.572 1.00 0.00 216 HIS A N 19
ATOM 30650 C CA . HIS A 1 34 ? -21.373 -10.356 -6.457 1.00 0.00 216 HIS A CA 19
ATOM 30651 C C . HIS A 1 34 ? -21.290 -8.839 -6.306 1.00 0.00 216 HIS A C 19
ATOM 30652 O O . HIS A 1 34 ? -20.312 -8.277 -6.806 1.00 0.00 216 HIS A O 19
ATOM 30666 N N . LEU A 1 35 ? -22.270 -8.163 -5.690 1.00 0.00 217 LEU A N 19
ATOM 30667 C CA . LEU A 1 35 ? -22.310 -6.700 -5.704 1.00 0.00 217 LEU A CA 19
ATOM 30668 C C . LEU A 1 35 ? -22.800 -6.143 -4.369 1.00 0.00 217 LEU A C 19
ATOM 30669 O O . LEU A 1 35 ? -24.008 -6.031 -4.142 1.00 0.00 217 LEU A O 19
ATOM 30685 N N . TYR A 1 36 ? -21.892 -5.809 -3.455 1.00 0.00 218 TYR A N 19
ATOM 30686 C CA . TYR A 1 36 ? -22.238 -5.470 -2.075 1.00 0.00 218 TYR A CA 19
ATOM 30687 C C . TYR A 1 36 ? -21.315 -4.386 -1.517 1.00 0.00 218 TYR A C 19
ATOM 30688 O O . TYR A 1 36 ? -20.090 -4.478 -1.632 1.00 0.00 218 TYR A O 19
ATOM 30706 N N . SER A 1 37 ? -21.896 -3.361 -0.896 1.00 0.00 219 SER A N 19
ATOM 30707 C CA . SER A 1 37 ? -21.191 -2.272 -0.248 1.00 0.00 219 SER A CA 19
ATOM 30708 C C . SER A 1 37 ? -22.189 -1.638 0.717 1.00 0.00 219 SER A C 19
ATOM 30709 O O . SER A 1 37 ? -23.246 -1.163 0.286 1.00 0.00 219 SER A O 19
ATOM 30717 N N . LEU A 1 38 ? -21.903 -1.654 2.019 1.00 0.00 220 LEU A N 19
ATOM 30718 C CA . LEU A 1 38 ? -22.738 -1.041 3.044 1.00 0.00 220 LEU A CA 19
ATOM 30719 C C . LEU A 1 38 ? -22.171 0.353 3.268 1.00 0.00 220 LEU A C 19
ATOM 30720 O O . LEU A 1 38 ? -21.113 0.522 3.873 1.00 0.00 220 LEU A O 19
ATOM 30736 N N . HIS A 1 39 ? -22.864 1.358 2.749 1.00 0.00 221 HIS A N 19
ATOM 30737 C CA . HIS A 1 39 ? -22.519 2.759 2.890 1.00 0.00 221 HIS A CA 19
ATOM 30738 C C . HIS A 1 39 ? -23.831 3.519 3.027 1.00 0.00 221 HIS A C 19
ATOM 30739 O O . HIS A 1 39 ? -24.731 3.341 2.202 1.00 0.00 221 HIS A O 19
ATOM 30753 N N . ILE A 1 40 ? -23.939 4.323 4.082 1.00 0.00 222 ILE A N 19
ATOM 30754 C CA . ILE A 1 40 ? -25.133 5.047 4.495 1.00 0.00 222 ILE A CA 19
ATOM 30755 C C . ILE A 1 40 ? -24.689 6.498 4.784 1.00 0.00 222 ILE A C 19
ATOM 30756 O O . ILE A 1 40 ? -23.648 6.681 5.430 1.00 0.00 222 ILE A O 19
ATOM 30772 N N . PRO A 1 41 ? -25.407 7.531 4.306 1.00 0.00 223 PRO A N 19
ATOM 30773 C CA . PRO A 1 41 ? -24.956 8.914 4.370 1.00 0.00 223 PRO A CA 19
ATOM 30774 C C . PRO A 1 41 ? -25.267 9.525 5.746 1.00 0.00 223 PRO A C 19
ATOM 30775 O O . PRO A 1 41 ? -26.239 10.266 5.904 1.00 0.00 223 PRO A O 19
ATOM 30786 N N . ASN A 1 42 ? -24.428 9.259 6.751 1.00 0.00 224 ASN A N 19
ATOM 30787 C CA . ASN A 1 42 ? -24.645 9.741 8.118 1.00 0.00 224 ASN A CA 19
ATOM 30788 C C . ASN A 1 42 ? -24.369 11.241 8.207 1.00 0.00 224 ASN A C 19
ATOM 30789 O O . ASN A 1 42 ? -23.347 11.701 7.687 1.00 0.00 224 ASN A O 19
ATOM 30800 N N . CYS A 1 43 ? -25.190 11.975 8.955 1.00 0.00 225 CYS A N 19
ATOM 30801 C CA . CYS A 1 43 ? -25.276 13.433 8.917 1.00 0.00 225 CYS A CA 19
ATOM 30802 C C . CYS A 1 43 ? -24.434 14.039 10.036 1.00 0.00 225 CYS A C 19
ATOM 30803 O O . CYS A 1 43 ? -24.035 13.357 10.983 1.00 0.00 225 CYS A O 19
ATOM 30810 N N . ASP A 1 44 ? -24.017 15.290 9.843 1.00 0.00 226 ASP A N 19
ATOM 30811 C CA . ASP A 1 44 ? -23.364 16.082 10.883 1.00 0.00 226 ASP A CA 19
ATOM 30812 C C . ASP A 1 44 ? -24.343 16.231 12.052 1.00 0.00 226 ASP A C 19
ATOM 30813 O O . ASP A 1 44 ? -25.545 16.370 11.833 1.00 0.00 226 ASP A O 19
ATOM 30822 N N . LYS A 1 45 ? -23.828 16.254 13.282 1.00 0.00 227 LYS A N 19
ATOM 30823 C CA . LYS A 1 45 ? -24.559 16.589 14.506 1.00 0.00 227 LYS A CA 19
ATOM 30824 C C . LYS A 1 45 ? -25.283 17.926 14.322 1.00 0.00 227 LYS A C 19
ATOM 30825 O O . LYS A 1 45 ? -26.417 18.091 14.760 1.00 0.00 227 LYS A O 19
ATOM 30844 N N . HIS A 1 46 ? -24.627 18.893 13.680 1.00 0.00 228 HIS A N 19
ATOM 30845 C CA . HIS A 1 46 ? -25.179 20.211 13.405 1.00 0.00 228 HIS A CA 19
ATOM 30846 C C . HIS A 1 46 ? -26.206 20.188 12.256 1.00 0.00 228 HIS A C 19
ATOM 30847 O O . HIS A 1 46 ? -26.797 21.227 11.945 1.00 0.00 228 HIS A O 19
ATOM 30861 N N . GLY A 1 47 ? -26.464 19.036 11.631 1.00 0.00 229 GLY A N 19
ATOM 30862 C CA . GLY A 1 47 ? -27.528 18.834 10.658 1.00 0.00 229 GLY A CA 19
ATOM 30863 C C . GLY A 1 47 ? -27.187 19.334 9.256 1.00 0.00 229 GLY A C 19
ATOM 30864 O O . GLY A 1 47 ? -28.093 19.458 8.436 1.00 0.00 229 GLY A O 19
ATOM 30868 N N . LEU A 1 48 ? -25.916 19.658 8.987 1.00 0.00 230 LEU A N 19
ATOM 30869 C CA . LEU A 1 48 ? -25.451 20.268 7.742 1.00 0.00 230 LEU A CA 19
ATOM 30870 C C . LEU A 1 48 ? -25.760 19.358 6.557 1.00 0.00 230 LEU A C 19
ATOM 30871 O O . LEU A 1 48 ? -26.592 19.713 5.725 1.00 0.00 230 LEU A O 19
ATOM 30887 N N . TYR A 1 49 ? -25.073 18.223 6.428 1.00 0.00 231 TYR A N 19
ATOM 30888 C CA . TYR A 1 49 ? -25.347 17.229 5.399 1.00 0.00 231 TYR A CA 19
ATOM 30889 C C . TYR A 1 49 ? -24.736 15.891 5.799 1.00 0.00 231 TYR A C 19
ATOM 30890 O O . TYR A 1 49 ? -25.469 14.929 5.970 1.00 0.00 231 TYR A O 19
ATOM 30908 N N . ASN A 1 50 ? -23.409 15.799 5.905 1.00 0.00 232 ASN A N 19
ATOM 30909 C CA . ASN A 1 50 ? -22.570 14.605 6.068 1.00 0.00 232 ASN A CA 19
ATOM 30910 C C . ASN A 1 50 ? -21.219 15.159 6.515 1.00 0.00 232 ASN A C 19
ATOM 30911 O O . ASN A 1 50 ? -20.706 16.043 5.845 1.00 0.00 232 ASN A O 19
ATOM 30922 N N . LEU A 1 51 ? -20.636 14.710 7.629 1.00 0.00 233 LEU A N 19
ATOM 30923 C CA . LEU A 1 51 ? -19.372 15.265 8.132 1.00 0.00 233 LEU A CA 19
ATOM 30924 C C . LEU A 1 51 ? -18.237 14.311 7.792 1.00 0.00 233 LEU A C 19
ATOM 30925 O O . LEU A 1 51 ? -17.273 14.680 7.129 1.00 0.00 233 LEU A O 19
ATOM 30941 N N . LYS A 1 52 ? -18.362 13.049 8.201 1.00 0.00 234 LYS A N 19
ATOM 30942 C CA . LYS A 1 52 ? -17.461 11.983 7.775 1.00 0.00 234 LYS A CA 19
ATOM 30943 C C . LYS A 1 52 ? -18.269 10.733 7.479 1.00 0.00 234 LYS A C 19
ATOM 30944 O O . LYS A 1 52 ? -19.242 10.449 8.190 1.00 0.00 234 LYS A O 19
ATOM 30963 N N . GLN A 1 53 ? -17.925 9.987 6.438 1.00 0.00 235 GLN A N 19
ATOM 30964 C CA . GLN A 1 53 ? -18.606 8.771 6.040 1.00 0.00 235 GLN A CA 19
ATOM 30965 C C . GLN A 1 53 ? -17.616 7.614 6.203 1.00 0.00 235 GLN A C 19
ATOM 30966 O O . GLN A 1 53 ? -16.438 7.839 6.475 1.00 0.00 235 GLN A O 19
ATOM 30980 N N . CYS A 1 54 ? -18.095 6.381 6.045 1.00 0.00 236 CYS A N 19
ATOM 30981 C CA . CYS A 1 54 ? -17.308 5.157 6.085 1.00 0.00 236 CYS A CA 19
ATOM 30982 C C . CYS A 1 54 ? -17.893 4.186 5.063 1.00 0.00 236 CYS A C 19
ATOM 30983 O O . CYS A 1 54 ? -18.976 4.432 4.508 1.00 0.00 236 CYS A O 19
ATOM 30990 N N . LYS A 1 55 ? -17.180 3.092 4.799 1.00 0.00 237 LYS A N 19
ATOM 30991 C CA . LYS A 1 55 ? -17.606 2.014 3.907 1.00 0.00 237 LYS A CA 19
ATOM 30992 C C . LYS A 1 55 ? -17.497 0.705 4.686 1.00 0.00 237 LYS A C 19
ATOM 30993 O O . LYS A 1 55 ? -16.661 0.593 5.579 1.00 0.00 237 LYS A O 19
ATOM 31012 N N . MET A 1 56 ? -18.385 -0.243 4.398 1.00 0.00 238 MET A N 19
ATOM 31013 C CA . MET A 1 56 ? -18.349 -1.614 4.878 1.00 0.00 238 MET A CA 19
ATOM 31014 C C . MET A 1 56 ? -18.589 -2.545 3.697 1.00 0.00 238 MET A C 19
ATOM 31015 O O . MET A 1 56 ? -19.185 -2.167 2.685 1.00 0.00 238 MET A O 19
ATOM 31029 N N . SER A 1 57 ? -18.140 -3.775 3.883 1.00 0.00 239 SER A N 19
ATOM 31030 C CA . SER A 1 57 ? -18.395 -4.931 3.030 1.00 0.00 239 SER A CA 19
ATOM 31031 C C . SER A 1 57 ? -17.845 -6.181 3.724 1.00 0.00 239 SER A C 19
ATOM 31032 O O . SER A 1 57 ? -18.568 -6.858 4.459 1.00 0.00 239 SER A O 19
ATOM 31040 N N . LEU A 1 58 ? -16.558 -6.484 3.539 1.00 0.00 240 LEU A N 19
ATOM 31041 C CA . LEU A 1 58 ? -15.913 -7.653 4.125 1.00 0.00 240 LEU A CA 19
ATOM 31042 C C . LEU A 1 58 ? -14.446 -7.376 4.428 1.00 0.00 240 LEU A C 19
ATOM 31043 O O . LEU A 1 58 ? -14.059 -7.416 5.593 1.00 0.00 240 LEU A O 19
ATOM 31059 N N . ASN A 1 59 ? -13.638 -7.101 3.399 1.00 0.00 241 ASN A N 19
ATOM 31060 C CA . ASN A 1 59 ? -12.220 -6.782 3.569 1.00 0.00 241 ASN A CA 19
ATOM 31061 C C . ASN A 1 59 ? -12.160 -5.466 4.327 1.00 0.00 241 ASN A C 19
ATOM 31062 O O . ASN A 1 59 ? -11.846 -5.438 5.517 1.00 0.00 241 ASN A O 19
ATOM 31073 N N . GLY A 1 60 ? -12.556 -4.384 3.660 1.00 0.00 242 GLY A N 19
ATOM 31074 C CA . GLY A 1 60 ? -12.917 -3.120 4.265 1.00 0.00 242 GLY A CA 19
ATOM 31075 C C . GLY A 1 60 ? -14.303 -3.265 4.861 1.00 0.00 242 GLY A C 19
ATOM 31076 O O . GLY A 1 60 ? -15.295 -2.809 4.290 1.00 0.00 242 GLY A O 19
ATOM 31080 N N . GLN A 1 61 ? -14.363 -3.967 5.990 1.00 0.00 243 GLN A N 19
ATOM 31081 C CA . GLN A 1 61 ? -15.407 -3.789 6.978 1.00 0.00 243 GLN A CA 19
ATOM 31082 C C . GLN A 1 61 ? -15.237 -2.412 7.640 1.00 0.00 243 GLN A C 19
ATOM 31083 O O . GLN A 1 61 ? -14.413 -1.606 7.204 1.00 0.00 243 GLN A O 19
ATOM 31097 N N . ARG A 1 62 ? -16.013 -2.136 8.692 1.00 0.00 244 ARG A N 19
ATOM 31098 C CA . ARG A 1 62 ? -15.952 -0.889 9.435 1.00 0.00 244 ARG A CA 19
ATOM 31099 C C . ARG A 1 62 ? -14.516 -0.578 9.854 1.00 0.00 244 ARG A C 19
ATOM 31100 O O . ARG A 1 62 ? -13.951 -1.294 10.678 1.00 0.00 244 ARG A O 19
ATOM 31121 N N . GLY A 1 63 ? -13.957 0.501 9.311 1.00 0.00 245 GLY A N 19
ATOM 31122 C CA . GLY A 1 63 ? -12.642 0.991 9.675 1.00 0.00 245 GLY A CA 19
ATOM 31123 C C . GLY A 1 63 ? -12.315 2.198 8.819 1.00 0.00 245 GLY A C 19
ATOM 31124 O O . GLY A 1 63 ? -12.182 3.310 9.334 1.00 0.00 245 GLY A O 19
ATOM 31128 N N . GLU A 1 64 ? -12.239 1.974 7.508 1.00 0.00 246 GLU A N 19
ATOM 31129 C CA . GLU A 1 64 ? -12.006 2.998 6.495 1.00 0.00 246 GLU A CA 19
ATOM 31130 C C . GLU A 1 64 ? -13.151 4.011 6.511 1.00 0.00 246 GLU A C 19
ATOM 31131 O O . GLU A 1 64 ? -14.318 3.664 6.288 1.00 0.00 246 GLU A O 19
ATOM 31143 N N . CYS A 1 65 ? -12.801 5.262 6.798 1.00 0.00 247 CYS A N 19
ATOM 31144 C CA . CYS A 1 65 ? -13.687 6.410 6.858 1.00 0.00 247 CYS A CA 19
ATOM 31145 C C . CYS A 1 65 ? -12.960 7.595 6.225 1.00 0.00 247 CYS A C 19
ATOM 31146 O O . CYS A 1 65 ? -11.730 7.617 6.183 1.00 0.00 247 CYS A O 19
ATOM 31153 N N . TRP A 1 66 ? -13.703 8.599 5.781 1.00 0.00 248 TRP A N 19
ATOM 31154 C CA . TRP A 1 66 ? -13.171 9.814 5.182 1.00 0.00 248 TRP A CA 19
ATOM 31155 C C . TRP A 1 66 ? -14.086 10.968 5.561 1.00 0.00 248 TRP A C 19
ATOM 31156 O O . TRP A 1 66 ? -15.261 10.757 5.873 1.00 0.00 248 TRP A O 19
ATOM 31177 N N . CYS A 1 67 ? -13.570 12.187 5.474 1.00 0.00 249 CYS A N 19
ATOM 31178 C CA . CYS A 1 67 ? -14.295 13.398 5.814 1.00 0.00 249 CYS A CA 19
ATOM 31179 C C . CYS A 1 67 ? -14.738 14.074 4.529 1.00 0.00 249 CYS A C 19
ATOM 31180 O O . CYS A 1 67 ? -14.149 13.855 3.470 1.00 0.00 249 CYS A O 19
ATOM 31187 N N . VAL A 1 68 ? -15.805 14.861 4.610 1.00 0.00 250 VAL A N 19
ATOM 31188 C CA . VAL A 1 68 ? -16.422 15.514 3.471 1.00 0.00 250 VAL A CA 19
ATOM 31189 C C . VAL A 1 68 ? -16.829 16.909 3.944 1.00 0.00 250 VAL A C 19
ATOM 31190 O O . VAL A 1 68 ? -17.366 17.059 5.042 1.00 0.00 250 VAL A O 19
ATOM 31203 N N . ASN A 1 69 ? -16.562 17.942 3.145 1.00 0.00 251 ASN A N 19
ATOM 31204 C CA . ASN A 1 69 ? -17.129 19.257 3.423 1.00 0.00 251 ASN A CA 19
ATOM 31205 C C . ASN A 1 69 ? -18.466 19.389 2.686 1.00 0.00 251 ASN A C 19
ATOM 31206 O O . ASN A 1 69 ? -18.636 18.767 1.623 1.00 0.00 251 ASN A O 19
ATOM 31217 N N . PRO A 1 70 ? -19.368 20.276 3.154 1.00 0.00 252 PRO A N 19
ATOM 31218 C CA . PRO A 1 70 ? -20.658 20.576 2.527 1.00 0.00 252 PRO A CA 19
ATOM 31219 C C . PRO A 1 70 ? -20.646 20.990 1.050 1.00 0.00 252 PRO A C 19
ATOM 31220 O O . PRO A 1 70 ? -21.724 21.219 0.504 1.00 0.00 252 PRO A O 19
ATOM 31231 N N . ASN A 1 71 ? -19.481 21.111 0.403 1.00 0.00 253 ASN A N 19
ATOM 31232 C CA . ASN A 1 71 ? -19.340 21.689 -0.928 1.00 0.00 253 ASN A CA 19
ATOM 31233 C C . ASN A 1 71 ? -20.089 20.842 -1.940 1.00 0.00 253 ASN A C 19
ATOM 31234 O O . ASN A 1 71 ? -20.880 21.374 -2.718 1.00 0.00 253 ASN A O 19
ATOM 31245 N N . THR A 1 72 ? -19.821 19.533 -1.951 1.00 0.00 254 THR A N 19
ATOM 31246 C CA . THR A 1 72 ? -20.572 18.551 -2.725 1.00 0.00 254 THR A CA 19
ATOM 31247 C C . THR A 1 72 ? -21.157 17.511 -1.757 1.00 0.00 254 THR A C 19
ATOM 31248 O O . THR A 1 72 ? -21.904 16.620 -2.155 1.00 0.00 254 THR A O 19
ATOM 31259 N N . GLY A 1 73 ? -20.842 17.607 -0.461 1.00 0.00 255 GLY A N 19
ATOM 31260 C CA . GLY A 1 73 ? -21.510 16.843 0.564 1.00 0.00 255 GLY A CA 19
ATOM 31261 C C . GLY A 1 73 ? -20.838 15.521 0.869 1.00 0.00 255 GLY A C 19
ATOM 31262 O O . GLY A 1 73 ? -20.852 15.121 2.029 1.00 0.00 255 GLY A O 19
ATOM 31266 N N . LYS A 1 74 ? -20.257 14.836 -0.128 1.00 0.00 256 LYS A N 19
ATOM 31267 C CA . LYS A 1 74 ? -19.760 13.474 0.045 1.00 0.00 256 LYS A CA 19
ATOM 31268 C C . LYS A 1 74 ? -18.536 13.161 -0.820 1.00 0.00 256 LYS A C 19
ATOM 31269 O O . LYS A 1 74 ? -18.246 12.000 -1.109 1.00 0.00 256 LYS A O 19
ATOM 31288 N N . LEU A 1 75 ? -17.815 14.192 -1.251 1.00 0.00 257 LEU A N 19
ATOM 31289 C CA . LEU A 1 75 ? -16.847 14.126 -2.336 1.00 0.00 257 LEU A CA 19
ATOM 31290 C C . LEU A 1 75 ? -15.504 13.648 -1.795 1.00 0.00 257 LEU A C 19
ATOM 31291 O O . LEU A 1 75 ? -14.769 14.434 -1.202 1.00 0.00 257 LEU A O 19
ATOM 31307 N N . ILE A 1 76 ? -15.208 12.364 -1.997 1.00 0.00 258 ILE A N 19
ATOM 31308 C CA . ILE A 1 76 ? -13.879 11.768 -1.808 1.00 0.00 258 ILE A CA 19
ATOM 31309 C C . ILE A 1 76 ? -13.697 10.617 -2.804 1.00 0.00 258 ILE A C 19
ATOM 31310 O O . ILE A 1 76 ? -12.789 10.671 -3.637 1.00 0.00 258 ILE A O 19
ATOM 31326 N N . GLN A 1 77 ? -14.528 9.575 -2.692 1.00 0.00 259 GLN A N 19
ATOM 31327 C CA . GLN A 1 77 ? -14.303 8.181 -3.079 1.00 0.00 259 GLN A CA 19
ATOM 31328 C C . GLN A 1 77 ? -13.260 7.991 -4.186 1.00 0.00 259 GLN A C 19
ATOM 31329 O O . GLN A 1 77 ? -13.557 8.173 -5.371 1.00 0.00 259 GLN A O 19
ATOM 31343 N N . GLY A 1 78 ? -12.032 7.653 -3.796 1.00 0.00 260 GLY A N 19
ATOM 31344 C CA . GLY A 1 78 ? -10.893 7.489 -4.689 1.00 0.00 260 GLY A CA 19
ATOM 31345 C C . GLY A 1 78 ? -9.750 8.415 -4.293 1.00 0.00 260 GLY A C 19
ATOM 31346 O O . GLY A 1 78 ? -8.592 8.003 -4.366 1.00 0.00 260 GLY A O 19
ATOM 31350 N N . ALA A 1 79 ? -10.067 9.626 -3.814 1.00 0.00 261 ALA A N 19
ATOM 31351 C CA . ALA A 1 79 ? -9.092 10.512 -3.191 1.00 0.00 261 ALA A CA 19
ATOM 31352 C C . ALA A 1 79 ? -8.436 9.766 -2.022 1.00 0.00 261 ALA A C 19
ATOM 31353 O O . ALA A 1 79 ? -9.145 9.037 -1.314 1.00 0.00 261 ALA A O 19
ATOM 31360 N N . PRO A 1 80 ? -7.120 9.933 -1.801 1.00 0.00 262 PRO A N 19
ATOM 31361 C CA . PRO A 1 80 ? -6.325 9.037 -0.977 1.00 0.00 262 PRO A CA 19
ATOM 31362 C C . PRO A 1 80 ? -6.872 9.048 0.440 1.00 0.00 262 PRO A C 19
ATOM 31363 O O . PRO A 1 80 ? -7.051 10.120 1.030 1.00 0.00 262 PRO A O 19
ATOM 31374 N N . THR A 1 81 ? -7.227 7.874 0.952 1.00 0.00 263 THR A N 19
ATOM 31375 C CA . THR A 1 81 ? -7.943 7.740 2.212 1.00 0.00 263 THR A CA 19
ATOM 31376 C C . THR A 1 81 ? -7.016 7.074 3.224 1.00 0.00 263 THR A C 19
ATOM 31377 O O . THR A 1 81 ? -6.025 6.442 2.841 1.00 0.00 263 THR A O 19
ATOM 31388 N N . ILE A 1 82 ? -7.306 7.224 4.512 1.00 0.00 264 ILE A N 19
ATOM 31389 C CA . ILE A 1 82 ? -6.466 6.666 5.563 1.00 0.00 264 ILE A CA 19
ATOM 31390 C C . ILE A 1 82 ? -7.041 5.296 5.932 1.00 0.00 264 ILE A C 19
ATOM 31391 O O . ILE A 1 82 ? -8.213 5.006 5.687 1.00 0.00 264 ILE A O 19
ATOM 31407 N N . ARG A 1 83 ? -6.214 4.439 6.544 1.00 0.00 265 ARG A N 19
ATOM 31408 C CA . ARG A 1 83 ? -6.600 3.071 6.879 1.00 0.00 265 ARG A CA 19
ATOM 31409 C C . ARG A 1 83 ? -7.791 3.019 7.831 1.00 0.00 265 ARG A C 19
ATOM 31410 O O . ARG A 1 83 ? -8.515 2.020 7.844 1.00 0.00 265 ARG A O 19
ATOM 31431 N N . GLY A 1 84 ? -8.004 4.078 8.600 1.00 0.00 266 GLY A N 19
ATOM 31432 C CA . GLY A 1 84 ? -9.107 4.175 9.532 1.00 0.00 266 GLY A CA 19
ATOM 31433 C C . GLY A 1 84 ? -8.895 5.282 10.549 1.00 0.00 266 GLY A C 19
ATOM 31434 O O . GLY A 1 84 ? -9.423 5.176 11.659 1.00 0.00 266 GLY A O 19
ATOM 31438 N N . ASP A 1 85 ? -8.135 6.319 10.196 1.00 0.00 267 ASP A N 19
ATOM 31439 C CA . ASP A 1 85 ? -8.038 7.552 10.974 1.00 0.00 267 ASP A CA 19
ATOM 31440 C C . ASP A 1 85 ? -8.737 8.654 10.170 1.00 0.00 267 ASP A C 19
ATOM 31441 O O . ASP A 1 85 ? -8.181 9.120 9.175 1.00 0.00 267 ASP A O 19
ATOM 31450 N N . PRO A 1 86 ? -10.002 8.997 10.467 1.00 0.00 268 PRO A N 19
ATOM 31451 C CA . PRO A 1 86 ? -10.722 10.030 9.748 1.00 0.00 268 PRO A CA 19
ATOM 31452 C C . PRO A 1 86 ? -10.277 11.402 10.255 1.00 0.00 268 PRO A C 19
ATOM 31453 O O . PRO A 1 86 ? -10.908 11.990 11.142 1.00 0.00 268 PRO A O 19
ATOM 31464 N N . GLU A 1 87 ? -9.211 11.919 9.656 1.00 0.00 269 GLU A N 19
ATOM 31465 C CA . GLU A 1 87 ? -8.877 13.339 9.592 1.00 0.00 269 GLU A CA 19
ATOM 31466 C C . GLU A 1 87 ? -9.778 14.031 8.545 1.00 0.00 269 GLU A C 19
ATOM 31467 O O . GLU A 1 87 ? -10.715 13.401 8.033 1.00 0.00 269 GLU A O 19
ATOM 31479 N N . CYS A 1 88 ? -9.537 15.308 8.224 1.00 0.00 270 CYS A N 19
ATOM 31480 C CA . CYS A 1 88 ? -10.127 15.967 7.058 1.00 0.00 270 CYS A CA 19
ATOM 31481 C C . CYS A 1 88 ? -9.015 16.712 6.330 1.00 0.00 270 CYS A C 19
ATOM 31482 O O . CYS A 1 88 ? -8.388 17.577 6.947 1.00 0.00 270 CYS A O 19
ATOM 31489 N N . HIS A 1 89 ? -8.868 16.497 5.020 1.00 0.00 271 HIS A N 19
ATOM 31490 C CA . HIS A 1 89 ? -7.743 17.031 4.263 1.00 0.00 271 HIS A CA 19
ATOM 31491 C C . HIS A 1 89 ? -8.228 18.124 3.317 1.00 0.00 271 HIS A C 19
ATOM 31492 O O . HIS A 1 89 ? -9.007 17.866 2.392 1.00 0.00 271 HIS A O 19
ATOM 31506 N N . LEU A 1 90 ? -7.823 19.364 3.596 1.00 0.00 272 LEU A N 19
ATOM 31507 C CA . LEU A 1 90 ? -8.076 20.521 2.745 1.00 0.00 272 LEU A CA 19
ATOM 31508 C C . LEU A 1 90 ? -7.189 20.461 1.490 1.00 0.00 272 LEU A C 19
ATOM 31509 O O . LEU A 1 90 ? -6.141 19.809 1.503 1.00 0.00 272 LEU A O 19
ATOM 31525 N N . PHE A 1 91 ? -7.566 21.189 0.434 1.00 0.00 273 PHE A N 19
ATOM 31526 C CA . PHE A 1 91 ? -6.937 21.183 -0.897 1.00 0.00 273 PHE A CA 19
ATOM 31527 C C . PHE A 1 91 ? -5.553 21.861 -0.962 1.00 0.00 273 PHE A C 19
ATOM 31528 O O . PHE A 1 91 ? -5.164 22.337 -2.031 1.00 0.00 273 PHE A O 19
ATOM 31545 N N . TYR A 1 92 ? -4.821 21.981 0.149 1.00 0.00 274 TYR A N 19
ATOM 31546 C CA . TYR A 1 92 ? -3.499 22.595 0.180 1.00 0.00 274 TYR A CA 19
ATOM 31547 C C . TYR A 1 92 ? -2.496 21.546 0.643 1.00 0.00 274 TYR A C 19
ATOM 31548 O O . TYR A 1 92 ? -2.384 21.264 1.839 1.00 0.00 274 TYR A O 19
ATOM 31566 N N . ASN A 1 93 ? -1.822 20.889 -0.296 1.00 0.00 275 ASN A N 19
ATOM 31567 C CA . ASN A 1 93 ? -0.779 19.914 0.008 1.00 0.00 275 ASN A CA 19
ATOM 31568 C C . ASN A 1 93 ? 0.151 19.758 -1.182 1.00 0.00 275 ASN A C 19
ATOM 31569 O O . ASN A 1 93 ? -0.296 19.847 -2.326 1.00 0.00 275 ASN A O 19
ATOM 31580 N N . GLU A 1 94 ? 1.413 19.449 -0.902 1.00 0.00 276 GLU A N 19
ATOM 31581 C CA . GLU A 1 94 ? 2.347 18.865 -1.841 1.00 0.00 276 GLU A CA 19
ATOM 31582 C C . GLU A 1 94 ? 3.118 17.771 -1.102 1.00 0.00 276 GLU A C 19
ATOM 31583 O O . GLU A 1 94 ? 2.846 16.589 -1.317 1.00 0.00 276 GLU A O 19
ATOM 31595 N N . GLN A 1 95 ? 4.052 18.133 -0.216 1.00 0.00 277 GLN A N 19
ATOM 31596 C CA . GLN A 1 95 ? 4.949 17.193 0.445 1.00 0.00 277 GLN A CA 19
ATOM 31597 C C . GLN A 1 95 ? 5.446 17.771 1.781 1.00 0.00 277 GLN A C 19
ATOM 31598 O O . GLN A 1 95 ? 5.165 18.922 2.113 1.00 0.00 277 GLN A O 19
ATOM 31612 N N . GLN A 1 96 ? 6.160 16.958 2.564 1.00 0.00 278 GLN A N 19
ATOM 31613 C CA . GLN A 1 96 ? 6.550 17.246 3.939 1.00 0.00 278 GLN A CA 19
ATOM 31614 C C . GLN A 1 96 ? 7.768 16.396 4.338 1.00 0.00 278 GLN A C 19
ATOM 31615 O O . GLN A 1 96 ? 7.775 15.775 5.403 1.00 0.00 278 GLN A O 19
ATOM 31629 N N . GLU A 1 97 ? 8.787 16.313 3.477 1.00 0.00 279 GLU A N 19
ATOM 31630 C CA . GLU A 1 97 ? 9.981 15.495 3.687 1.00 0.00 279 GLU A CA 19
ATOM 31631 C C . GLU A 1 97 ? 11.230 16.342 3.472 1.00 0.00 279 GLU A C 19
ATOM 31632 O O . GLU A 1 97 ? 11.905 16.254 2.440 1.00 0.00 279 GLU A O 19
ATOM 31644 N N . ALA A 1 98 ? 11.556 17.167 4.467 1.00 0.00 280 ALA A N 19
ATOM 31645 C CA . ALA A 1 98 ? 12.765 17.980 4.495 1.00 0.00 280 ALA A CA 19
ATOM 31646 C C . ALA A 1 98 ? 13.585 17.603 5.726 1.00 0.00 280 ALA A C 19
ATOM 31647 O O . ALA A 1 98 ? 13.365 18.125 6.819 1.00 0.00 280 ALA A O 19
ATOM 31654 N N . ARG A 1 99 ? 14.562 16.707 5.548 1.00 0.00 281 ARG A N 19
ATOM 31655 C CA . ARG A 1 99 ? 15.565 16.411 6.572 1.00 0.00 281 ARG A CA 19
ATOM 31656 C C . ARG A 1 99 ? 16.414 17.652 6.887 1.00 0.00 281 ARG A C 19
ATOM 31657 O O . ARG A 1 99 ? 17.036 17.720 7.942 1.00 0.00 281 ARG A O 19
ATOM 31678 N N . GLY A 1 100 ? 16.468 18.619 5.973 1.00 0.00 282 GLY A N 19
ATOM 31679 C CA . GLY A 1 100 ? 17.183 19.876 6.079 1.00 0.00 282 GLY A CA 19
ATOM 31680 C C . GLY A 1 100 ? 17.360 20.422 4.668 1.00 0.00 282 GLY A C 19
ATOM 31681 O O . GLY A 1 100 ? 17.086 19.717 3.694 1.00 0.00 282 GLY A O 19
ATOM 31685 N N . VAL A 1 101 ? 17.823 21.663 4.546 1.00 0.00 283 VAL A N 19
ATOM 31686 C CA . VAL A 1 101 ? 18.161 22.307 3.282 1.00 0.00 283 VAL A CA 19
ATOM 31687 C C . VAL A 1 101 ? 19.451 23.094 3.545 1.00 0.00 283 VAL A C 19
ATOM 31688 O O . VAL A 1 101 ? 19.720 23.480 4.683 1.00 0.00 283 VAL A O 19
ATOM 31701 N N . HIS A 1 102 ? 20.248 23.339 2.503 1.00 0.00 284 HIS A N 19
ATOM 31702 C CA . HIS A 1 102 ? 21.448 24.159 2.546 1.00 0.00 284 HIS A CA 19
ATOM 31703 C C . HIS A 1 102 ? 21.380 25.040 1.301 1.00 0.00 284 HIS A C 19
ATOM 31704 O O . HIS A 1 102 ? 21.781 24.619 0.218 1.00 0.00 284 HIS A O 19
ATOM 31718 N N . THR A 1 103 ? 20.789 26.225 1.427 1.00 0.00 285 THR A N 19
ATOM 31719 C CA . THR A 1 103 ? 20.688 27.190 0.343 1.00 0.00 285 THR A CA 19
ATOM 31720 C C . THR A 1 103 ? 22.102 27.668 -0.006 1.00 0.00 285 THR A C 19
ATOM 31721 O O . THR A 1 103 ? 22.852 28.049 0.892 1.00 0.00 285 THR A O 19
ATOM 31732 N N . GLN A 1 104 ? 22.477 27.658 -1.288 1.00 0.00 286 GLN A N 19
ATOM 31733 C CA . GLN A 1 104 ? 23.782 28.106 -1.766 1.00 0.00 286 GLN A CA 19
ATOM 31734 C C . GLN A 1 104 ? 23.596 28.942 -3.035 1.00 0.00 286 GLN A C 19
ATOM 31735 O O . GLN A 1 104 ? 22.485 29.077 -3.551 1.00 0.00 286 GLN A O 19
ATOM 31749 N N . ARG A 1 105 ? 24.696 29.487 -3.547 1.00 0.00 287 ARG A N 19
ATOM 31750 C CA . ARG A 1 105 ? 24.823 30.140 -4.844 1.00 0.00 287 ARG A CA 19
ATOM 31751 C C . ARG A 1 105 ? 26.165 29.648 -5.401 1.00 0.00 287 ARG A C 19
ATOM 31752 O O . ARG A 1 105 ? 27.028 29.237 -4.625 1.00 0.00 287 ARG A O 19
ATOM 31773 N N . MET A 1 106 ? 26.349 29.708 -6.718 1.00 0.00 288 MET A N 19
ATOM 31774 C CA . MET A 1 106 ? 27.678 29.732 -7.322 1.00 0.00 288 MET A CA 19
ATOM 31775 C C . MET A 1 106 ? 28.288 31.130 -7.075 1.00 0.00 288 MET A C 19
ATOM 31776 O O . MET A 1 106 ? 27.762 31.908 -6.273 1.00 0.00 288 MET A O 19
ATOM 31790 N N . GLN A 1 107 ? 29.395 31.464 -7.741 1.00 0.00 289 GLN A N 19
ATOM 31791 C CA . GLN A 1 107 ? 29.765 32.862 -7.923 1.00 0.00 289 GLN A CA 19
ATOM 31792 C C . GLN A 1 107 ? 28.630 33.580 -8.641 1.00 0.00 289 GLN A C 19
ATOM 31793 O O . GLN A 1 107 ? 27.902 32.945 -9.429 1.00 0.00 289 GLN A O 19
ATOM 31807 N N . GLY A 1 1 ? -46.552 4.405 11.011 1.00 0.00 183 GLY A N 20
ATOM 31808 C CA . GLY A 1 1 ? -46.166 5.581 10.231 1.00 0.00 183 GLY A CA 20
ATOM 31809 C C . GLY A 1 1 ? -44.860 6.105 10.783 1.00 0.00 183 GLY A C 20
ATOM 31810 O O . GLY A 1 1 ? -44.760 6.244 12.002 1.00 0.00 183 GLY A O 20
ATOM 31814 N N . PRO A 1 2 ? -43.867 6.386 9.927 1.00 0.00 184 PRO A N 20
ATOM 31815 C CA . PRO A 1 2 ? -42.572 6.871 10.369 1.00 0.00 184 PRO A CA 20
ATOM 31816 C C . PRO A 1 2 ? -42.709 8.267 11.003 1.00 0.00 184 PRO A C 20
ATOM 31817 O O . PRO A 1 2 ? -43.751 8.921 10.855 1.00 0.00 184 PRO A O 20
ATOM 31828 N N . PRO A 1 3 ? -41.662 8.777 11.670 1.00 0.00 185 PRO A N 20
ATOM 31829 C CA . PRO A 1 3 ? -41.649 10.153 12.143 1.00 0.00 185 PRO A CA 20
ATOM 31830 C C . PRO A 1 3 ? -41.719 11.128 10.955 1.00 0.00 185 PRO A C 20
ATOM 31831 O O . PRO A 1 3 ? -41.393 10.749 9.823 1.00 0.00 185 PRO A O 20
ATOM 31842 N N . PRO A 1 4 ? -42.086 12.399 11.186 1.00 0.00 186 PRO A N 20
ATOM 31843 C CA . PRO A 1 4 ? -41.853 13.459 10.216 1.00 0.00 186 PRO A CA 20
ATOM 31844 C C . PRO A 1 4 ? -40.355 13.775 10.189 1.00 0.00 186 PRO A C 20
ATOM 31845 O O . PRO A 1 4 ? -39.606 13.304 11.057 1.00 0.00 186 PRO A O 20
ATOM 31856 N N . ALA A 1 5 ? -39.910 14.584 9.232 1.00 0.00 187 ALA A N 20
ATOM 31857 C CA . ALA A 1 5 ? -38.502 14.883 9.019 1.00 0.00 187 ALA A CA 20
ATOM 31858 C C . ALA A 1 5 ? -38.283 16.372 8.727 1.00 0.00 187 ALA A C 20
ATOM 31859 O O . ALA A 1 5 ? -39.231 17.164 8.804 1.00 0.00 187 ALA A O 20
ATOM 31866 N N . ARG A 1 6 ? -37.023 16.780 8.525 1.00 0.00 188 ARG A N 20
ATOM 31867 C CA . ARG A 1 6 ? -36.639 18.184 8.359 1.00 0.00 188 ARG A CA 20
ATOM 31868 C C . ARG A 1 6 ? -35.310 18.414 7.622 1.00 0.00 188 ARG A C 20
ATOM 31869 O O . ARG A 1 6 ? -35.019 19.583 7.370 1.00 0.00 188 ARG A O 20
ATOM 31890 N N . THR A 1 7 ? -34.492 17.401 7.305 1.00 0.00 189 THR A N 20
ATOM 31891 C CA . THR A 1 7 ? -33.170 17.611 6.693 1.00 0.00 189 THR A CA 20
ATOM 31892 C C . THR A 1 7 ? -33.038 16.811 5.386 1.00 0.00 189 THR A C 20
ATOM 31893 O O . THR A 1 7 ? -33.302 15.605 5.403 1.00 0.00 189 THR A O 20
ATOM 31904 N N . PRO A 1 8 ? -32.540 17.389 4.279 1.00 0.00 190 PRO A N 20
ATOM 31905 C CA . PRO A 1 8 ? -32.418 16.686 3.006 1.00 0.00 190 PRO A CA 20
ATOM 31906 C C . PRO A 1 8 ? -31.469 15.489 3.069 1.00 0.00 190 PRO A C 20
ATOM 31907 O O . PRO A 1 8 ? -31.845 14.430 2.573 1.00 0.00 190 PRO A O 20
ATOM 31918 N N . CYS A 1 9 ? -30.286 15.612 3.684 1.00 0.00 191 CYS A N 20
ATOM 31919 C CA . CYS A 1 9 ? -29.369 14.488 3.839 1.00 0.00 191 CYS A CA 20
ATOM 31920 C C . CYS A 1 9 ? -29.995 13.348 4.646 1.00 0.00 191 CYS A C 20
ATOM 31921 O O . CYS A 1 9 ? -29.661 12.187 4.421 1.00 0.00 191 CYS A O 20
ATOM 31928 N N . GLN A 1 10 ? -30.869 13.645 5.614 1.00 0.00 192 GLN A N 20
ATOM 31929 C CA . GLN A 1 10 ? -31.554 12.594 6.358 1.00 0.00 192 GLN A CA 20
ATOM 31930 C C . GLN A 1 10 ? -32.612 11.940 5.461 1.00 0.00 192 GLN A C 20
ATOM 31931 O O . GLN A 1 10 ? -32.817 10.739 5.569 1.00 0.00 192 GLN A O 20
ATOM 31945 N N . GLN A 1 11 ? -33.226 12.689 4.533 1.00 0.00 193 GLN A N 20
ATOM 31946 C CA . GLN A 1 11 ? -34.171 12.149 3.559 1.00 0.00 193 GLN A CA 20
ATOM 31947 C C . GLN A 1 11 ? -33.464 11.206 2.577 1.00 0.00 193 GLN A C 20
ATOM 31948 O O . GLN A 1 11 ? -34.076 10.272 2.070 1.00 0.00 193 GLN A O 20
ATOM 31962 N N . GLU A 1 12 ? -32.182 11.436 2.285 1.00 0.00 194 GLU A N 20
ATOM 31963 C CA . GLU A 1 12 ? -31.414 10.491 1.486 1.00 0.00 194 GLU A CA 20
ATOM 31964 C C . GLU A 1 12 ? -31.201 9.199 2.273 1.00 0.00 194 GLU A C 20
ATOM 31965 O O . GLU A 1 12 ? -31.492 8.121 1.766 1.00 0.00 194 GLU A O 20
ATOM 31977 N N . LEU A 1 13 ? -30.727 9.315 3.520 1.00 0.00 195 LEU A N 20
ATOM 31978 C CA . LEU A 1 13 ? -30.407 8.164 4.358 1.00 0.00 195 LEU A CA 20
ATOM 31979 C C . LEU A 1 13 ? -31.646 7.338 4.642 1.00 0.00 195 LEU A C 20
ATOM 31980 O O . LEU A 1 13 ? -31.534 6.122 4.734 1.00 0.00 195 LEU A O 20
ATOM 31996 N N . ASP A 1 14 ? -32.801 7.985 4.770 1.00 0.00 196 ASP A N 20
ATOM 31997 C CA . ASP A 1 14 ? -34.066 7.305 5.050 1.00 0.00 196 ASP A CA 20
ATOM 31998 C C . ASP A 1 14 ? -34.393 6.372 3.888 1.00 0.00 196 ASP A C 20
ATOM 31999 O O . ASP A 1 14 ? -34.593 5.175 4.089 1.00 0.00 196 ASP A O 20
ATOM 32008 N N . GLN A 1 15 ? -34.298 6.879 2.658 1.00 0.00 197 GLN A N 20
ATOM 32009 C CA . GLN A 1 15 ? -34.487 6.081 1.457 1.00 0.00 197 GLN A CA 20
ATOM 32010 C C . GLN A 1 15 ? -33.466 4.934 1.357 1.00 0.00 197 GLN A C 20
ATOM 32011 O O . GLN A 1 15 ? -33.814 3.862 0.857 1.00 0.00 197 GLN A O 20
ATOM 32025 N N . VAL A 1 16 ? -32.220 5.126 1.798 1.00 0.00 198 VAL A N 20
ATOM 32026 C CA . VAL A 1 16 ? -31.209 4.065 1.791 1.00 0.00 198 VAL A CA 20
ATOM 32027 C C . VAL A 1 16 ? -31.559 3.006 2.844 1.00 0.00 198 VAL A C 20
ATOM 32028 O O . VAL A 1 16 ? -31.491 1.806 2.582 1.00 0.00 198 VAL A O 20
ATOM 32041 N N . LEU A 1 17 ? -31.902 3.434 4.057 1.00 0.00 199 LEU A N 20
ATOM 32042 C CA . LEU A 1 17 ? -32.139 2.584 5.215 1.00 0.00 199 LEU A CA 20
ATOM 32043 C C . LEU A 1 17 ? -33.386 1.738 4.999 1.00 0.00 199 LEU A C 20
ATOM 32044 O O . LEU A 1 17 ? -33.347 0.523 5.217 1.00 0.00 199 LEU A O 20
ATOM 32060 N N . GLU A 1 18 ? -34.455 2.361 4.511 1.00 0.00 200 GLU A N 20
ATOM 32061 C CA . GLU A 1 18 ? -35.678 1.700 4.096 1.00 0.00 200 GLU A CA 20
ATOM 32062 C C . GLU A 1 18 ? -35.346 0.664 3.023 1.00 0.00 200 GLU A C 20
ATOM 32063 O O . GLU A 1 18 ? -35.814 -0.478 3.107 1.00 0.00 200 GLU A O 20
ATOM 32075 N N . ARG A 1 19 ? -34.521 1.025 2.028 1.00 0.00 201 ARG A N 20
ATOM 32076 C CA . ARG A 1 19 ? -34.091 0.082 1.009 1.00 0.00 201 ARG A CA 20
ATOM 32077 C C . ARG A 1 19 ? -33.435 -1.142 1.633 1.00 0.00 201 ARG A C 20
ATOM 32078 O O . ARG A 1 19 ? -33.867 -2.237 1.285 1.00 0.00 201 ARG A O 20
ATOM 32099 N N . ILE A 1 20 ? -32.459 -0.996 2.531 1.00 0.00 202 ILE A N 20
ATOM 32100 C CA . ILE A 1 20 ? -31.758 -2.143 3.113 1.00 0.00 202 ILE A CA 20
ATOM 32101 C C . ILE A 1 20 ? -32.760 -3.109 3.774 1.00 0.00 202 ILE A C 20
ATOM 32102 O O . ILE A 1 20 ? -32.667 -4.315 3.547 1.00 0.00 202 ILE A O 20
ATOM 32118 N N . SER A 1 21 ? -33.733 -2.617 4.549 1.00 0.00 203 SER A N 20
ATOM 32119 C CA . SER A 1 21 ? -34.734 -3.495 5.159 1.00 0.00 203 SER A CA 20
ATOM 32120 C C . SER A 1 21 ? -35.678 -4.101 4.115 1.00 0.00 203 SER A C 20
ATOM 32121 O O . SER A 1 21 ? -36.016 -5.284 4.207 1.00 0.00 203 SER A O 20
ATOM 32129 N N . THR A 1 22 ? -36.123 -3.323 3.126 1.00 0.00 204 THR A N 20
ATOM 32130 C CA . THR A 1 22 ? -37.070 -3.809 2.127 1.00 0.00 204 THR A CA 20
ATOM 32131 C C . THR A 1 22 ? -36.397 -4.874 1.255 1.00 0.00 204 THR A C 20
ATOM 32132 O O . THR A 1 22 ? -36.986 -5.921 0.995 1.00 0.00 204 THR A O 20
ATOM 32143 N N . MET A 1 23 ? -35.168 -4.627 0.801 1.00 0.00 205 MET A N 20
ATOM 32144 C CA . MET A 1 23 ? -34.385 -5.480 -0.072 1.00 0.00 205 MET A CA 20
ATOM 32145 C C . MET A 1 23 ? -33.077 -5.827 0.638 1.00 0.00 205 MET A C 20
ATOM 32146 O O . MET A 1 23 ? -32.027 -5.251 0.336 1.00 0.00 205 MET A O 20
ATOM 32160 N N . ARG A 1 24 ? -33.137 -6.772 1.575 1.00 0.00 206 ARG A N 20
ATOM 32161 C CA . ARG A 1 24 ? -31.966 -7.330 2.245 1.00 0.00 206 ARG A CA 20
ATOM 32162 C C . ARG A 1 24 ? -31.244 -8.259 1.268 1.00 0.00 206 ARG A C 20
ATOM 32163 O O . ARG A 1 24 ? -31.475 -9.471 1.258 1.00 0.00 206 ARG A O 20
ATOM 32184 N N . LEU A 1 25 ? -30.413 -7.701 0.397 1.00 0.00 207 LEU A N 20
ATOM 32185 C CA . LEU A 1 25 ? -29.655 -8.407 -0.629 1.00 0.00 207 LEU A CA 20
ATOM 32186 C C . LEU A 1 25 ? -28.224 -7.873 -0.563 1.00 0.00 207 LEU A C 20
ATOM 32187 O O . LEU A 1 25 ? -28.047 -6.665 -0.399 1.00 0.00 207 LEU A O 20
ATOM 32203 N N . PRO A 1 26 ? -27.189 -8.705 -0.740 1.00 0.00 208 PRO A N 20
ATOM 32204 C CA . PRO A 1 26 ? -25.818 -8.210 -0.819 1.00 0.00 208 PRO A CA 20
ATOM 32205 C C . PRO A 1 26 ? -25.619 -7.292 -2.034 1.00 0.00 208 PRO A C 20
ATOM 32206 O O . PRO A 1 26 ? -24.905 -6.290 -1.941 1.00 0.00 208 PRO A O 20
ATOM 32217 N N . ASP A 1 27 ? -26.290 -7.604 -3.139 1.00 0.00 209 ASP A N 20
ATOM 32218 C CA . ASP A 1 27 ? -26.231 -6.933 -4.425 1.00 0.00 209 ASP A CA 20
ATOM 32219 C C . ASP A 1 27 ? -27.637 -6.961 -4.996 1.00 0.00 209 ASP A C 20
ATOM 32220 O O . ASP A 1 27 ? -28.235 -8.027 -5.139 1.00 0.00 209 ASP A O 20
ATOM 32229 N N . GLU A 1 28 ? -28.205 -5.783 -5.237 1.00 0.00 210 GLU A N 20
ATOM 32230 C CA . GLU A 1 28 ? -29.490 -5.623 -5.896 1.00 0.00 210 GLU A CA 20
ATOM 32231 C C . GLU A 1 28 ? -29.350 -5.947 -7.389 1.00 0.00 210 GLU A C 20
ATOM 32232 O O . GLU A 1 28 ? -30.028 -6.865 -7.858 1.00 0.00 210 GLU A O 20
ATOM 32244 N N . ARG A 1 29 ? -28.446 -5.287 -8.136 1.00 0.00 211 ARG A N 20
ATOM 32245 C CA . ARG A 1 29 ? -28.215 -5.605 -9.543 1.00 0.00 211 ARG A CA 20
ATOM 32246 C C . ARG A 1 29 ? -26.920 -4.959 -10.059 1.00 0.00 211 ARG A C 20
ATOM 32247 O O . ARG A 1 29 ? -26.967 -3.871 -10.632 1.00 0.00 211 ARG A O 20
ATOM 32268 N N . GLY A 1 30 ? -25.773 -5.629 -9.929 1.00 0.00 212 GLY A N 20
ATOM 32269 C CA . GLY A 1 30 ? -24.567 -5.231 -10.652 1.00 0.00 212 GLY A CA 20
ATOM 32270 C C . GLY A 1 30 ? -23.520 -6.348 -10.627 1.00 0.00 212 GLY A C 20
ATOM 32271 O O . GLY A 1 30 ? -23.558 -7.161 -9.701 1.00 0.00 212 GLY A O 20
ATOM 32275 N N . PRO A 1 31 ? -22.599 -6.409 -11.610 1.00 0.00 213 PRO A N 20
ATOM 32276 C CA . PRO A 1 31 ? -21.572 -7.442 -11.713 1.00 0.00 213 PRO A CA 20
ATOM 32277 C C . PRO A 1 31 ? -20.285 -7.035 -10.974 1.00 0.00 213 PRO A C 20
ATOM 32278 O O . PRO A 1 31 ? -20.222 -5.998 -10.300 1.00 0.00 213 PRO A O 20
ATOM 32289 N N . LEU A 1 32 ? -19.227 -7.837 -11.101 1.00 0.00 214 LEU A N 20
ATOM 32290 C CA . LEU A 1 32 ? -17.855 -7.434 -10.816 1.00 0.00 214 LEU A CA 20
ATOM 32291 C C . LEU A 1 32 ? -17.319 -6.752 -12.078 1.00 0.00 214 LEU A C 20
ATOM 32292 O O . LEU A 1 32 ? -17.424 -7.334 -13.160 1.00 0.00 214 LEU A O 20
ATOM 32308 N N . GLU A 1 33 ? -16.735 -5.554 -11.954 1.00 0.00 215 GLU A N 20
ATOM 32309 C CA . GLU A 1 33 ? -15.869 -4.971 -12.985 1.00 0.00 215 GLU A CA 20
ATOM 32310 C C . GLU A 1 33 ? -14.651 -4.282 -12.349 1.00 0.00 215 GLU A C 20
ATOM 32311 O O . GLU A 1 33 ? -13.681 -4.954 -11.997 1.00 0.00 215 GLU A O 20
ATOM 32323 N N . HIS A 1 34 ? -14.678 -2.963 -12.135 1.00 0.00 216 HIS A N 20
ATOM 32324 C CA . HIS A 1 34 ? -13.618 -2.276 -11.406 1.00 0.00 216 HIS A CA 20
ATOM 32325 C C . HIS A 1 34 ? -14.010 -2.237 -9.946 1.00 0.00 216 HIS A C 20
ATOM 32326 O O . HIS A 1 34 ? -13.411 -2.925 -9.116 1.00 0.00 216 HIS A O 20
ATOM 32340 N N . LEU A 1 35 ? -15.047 -1.474 -9.644 1.00 0.00 217 LEU A N 20
ATOM 32341 C CA . LEU A 1 35 ? -15.436 -1.078 -8.310 1.00 0.00 217 LEU A CA 20
ATOM 32342 C C . LEU A 1 35 ? -16.945 -1.238 -8.182 1.00 0.00 217 LEU A C 20
ATOM 32343 O O . LEU A 1 35 ? -17.665 -1.199 -9.184 1.00 0.00 217 LEU A O 20
ATOM 32359 N N . TYR A 1 36 ? -17.381 -1.549 -6.965 1.00 0.00 218 TYR A N 20
ATOM 32360 C CA . TYR A 1 36 ? -18.703 -2.050 -6.627 1.00 0.00 218 TYR A CA 20
ATOM 32361 C C . TYR A 1 36 ? -18.751 -2.070 -5.100 1.00 0.00 218 TYR A C 20
ATOM 32362 O O . TYR A 1 36 ? -17.869 -2.679 -4.481 1.00 0.00 218 TYR A O 20
ATOM 32380 N N . SER A 1 37 ? -19.728 -1.385 -4.499 1.00 0.00 219 SER A N 20
ATOM 32381 C CA . SER A 1 37 ? -20.003 -1.370 -3.062 1.00 0.00 219 SER A CA 20
ATOM 32382 C C . SER A 1 37 ? -21.257 -0.533 -2.774 1.00 0.00 219 SER A C 20
ATOM 32383 O O . SER A 1 37 ? -22.004 -0.204 -3.701 1.00 0.00 219 SER A O 20
ATOM 32391 N N . LEU A 1 38 ? -21.530 -0.188 -1.509 1.00 0.00 220 LEU A N 20
ATOM 32392 C CA . LEU A 1 38 ? -22.630 0.695 -1.122 1.00 0.00 220 LEU A CA 20
ATOM 32393 C C . LEU A 1 38 ? -22.108 1.774 -0.170 1.00 0.00 220 LEU A C 20
ATOM 32394 O O . LEU A 1 38 ? -21.161 1.534 0.588 1.00 0.00 220 LEU A O 20
ATOM 32410 N N . HIS A 1 39 ? -22.758 2.939 -0.146 1.00 0.00 221 HIS A N 20
ATOM 32411 C CA . HIS A 1 39 ? -22.374 4.093 0.665 1.00 0.00 221 HIS A CA 20
ATOM 32412 C C . HIS A 1 39 ? -23.639 4.787 1.182 1.00 0.00 221 HIS A C 20
ATOM 32413 O O . HIS A 1 39 ? -24.345 5.457 0.425 1.00 0.00 221 HIS A O 20
ATOM 32427 N N . ILE A 1 40 ? -23.899 4.645 2.483 1.00 0.00 222 ILE A N 20
ATOM 32428 C CA . ILE A 1 40 ? -24.997 5.309 3.177 1.00 0.00 222 ILE A CA 20
ATOM 32429 C C . ILE A 1 40 ? -24.558 6.765 3.411 1.00 0.00 222 ILE A C 20
ATOM 32430 O O . ILE A 1 40 ? -23.521 6.970 4.054 1.00 0.00 222 ILE A O 20
ATOM 32446 N N . PRO A 1 41 ? -25.308 7.763 2.915 1.00 0.00 223 PRO A N 20
ATOM 32447 C CA . PRO A 1 41 ? -25.013 9.177 3.103 1.00 0.00 223 PRO A CA 20
ATOM 32448 C C . PRO A 1 41 ? -25.422 9.630 4.508 1.00 0.00 223 PRO A C 20
ATOM 32449 O O . PRO A 1 41 ? -26.552 10.066 4.727 1.00 0.00 223 PRO A O 20
ATOM 32460 N N . ASN A 1 42 ? -24.535 9.500 5.491 1.00 0.00 224 ASN A N 20
ATOM 32461 C CA . ASN A 1 42 ? -24.842 9.816 6.878 1.00 0.00 224 ASN A CA 20
ATOM 32462 C C . ASN A 1 42 ? -24.665 11.310 7.153 1.00 0.00 224 ASN A C 20
ATOM 32463 O O . ASN A 1 42 ? -23.793 11.957 6.570 1.00 0.00 224 ASN A O 20
ATOM 32474 N N . CYS A 1 43 ? -25.490 11.871 8.033 1.00 0.00 225 CYS A N 20
ATOM 32475 C CA . CYS A 1 43 ? -25.481 13.270 8.428 1.00 0.00 225 CYS A CA 20
ATOM 32476 C C . CYS A 1 43 ? -25.569 13.321 9.952 1.00 0.00 225 CYS A C 20
ATOM 32477 O O . CYS A 1 43 ? -26.101 12.416 10.601 1.00 0.00 225 CYS A O 20
ATOM 32484 N N . ASP A 1 44 ? -25.043 14.392 10.532 1.00 0.00 226 ASP A N 20
ATOM 32485 C CA . ASP A 1 44 ? -24.971 14.560 11.977 1.00 0.00 226 ASP A CA 20
ATOM 32486 C C . ASP A 1 44 ? -26.347 14.853 12.587 1.00 0.00 226 ASP A C 20
ATOM 32487 O O . ASP A 1 44 ? -27.296 15.148 11.853 1.00 0.00 226 ASP A O 20
ATOM 32496 N N . LYS A 1 45 ? -26.483 14.861 13.921 1.00 0.00 227 LYS A N 20
ATOM 32497 C CA . LYS A 1 45 ? -27.763 15.255 14.542 1.00 0.00 227 LYS A CA 20
ATOM 32498 C C . LYS A 1 45 ? -28.114 16.705 14.247 1.00 0.00 227 LYS A C 20
ATOM 32499 O O . LYS A 1 45 ? -29.291 17.012 14.039 1.00 0.00 227 LYS A O 20
ATOM 32518 N N . HIS A 1 46 ? -27.112 17.581 14.173 1.00 0.00 228 HIS A N 20
ATOM 32519 C CA . HIS A 1 46 ? -27.296 18.955 13.734 1.00 0.00 228 HIS A CA 20
ATOM 32520 C C . HIS A 1 46 ? -27.546 19.064 12.231 1.00 0.00 228 HIS A C 20
ATOM 32521 O O . HIS A 1 46 ? -27.994 20.123 11.785 1.00 0.00 228 HIS A O 20
ATOM 32535 N N . GLY A 1 47 ? -27.281 18.014 11.451 1.00 0.00 229 GLY A N 20
ATOM 32536 C CA . GLY A 1 47 ? -27.302 18.095 10.001 1.00 0.00 229 GLY A CA 20
ATOM 32537 C C . GLY A 1 47 ? -26.094 18.901 9.542 1.00 0.00 229 GLY A C 20
ATOM 32538 O O . GLY A 1 47 ? -26.204 20.089 9.235 1.00 0.00 229 GLY A O 20
ATOM 32542 N N . LEU A 1 48 ? -24.929 18.257 9.523 1.00 0.00 230 LEU A N 20
ATOM 32543 C CA . LEU A 1 48 ? -23.729 18.717 8.836 1.00 0.00 230 LEU A CA 20
ATOM 32544 C C . LEU A 1 48 ? -23.299 17.502 8.031 1.00 0.00 230 LEU A C 20
ATOM 32545 O O . LEU A 1 48 ? -23.030 16.457 8.628 1.00 0.00 230 LEU A O 20
ATOM 32561 N N . TYR A 1 49 ? -23.282 17.593 6.701 1.00 0.00 231 TYR A N 20
ATOM 32562 C CA . TYR A 1 49 ? -22.799 16.507 5.836 1.00 0.00 231 TYR A CA 20
ATOM 32563 C C . TYR A 1 49 ? -21.262 16.466 5.776 1.00 0.00 231 TYR A C 20
ATOM 32564 O O . TYR A 1 49 ? -20.660 15.601 5.142 1.00 0.00 231 TYR A O 20
ATOM 32582 N N . ASN A 1 50 ? -20.630 17.443 6.423 1.00 0.00 232 ASN A N 20
ATOM 32583 C CA . ASN A 1 50 ? -19.241 17.870 6.310 1.00 0.00 232 ASN A CA 20
ATOM 32584 C C . ASN A 1 50 ? -18.510 17.595 7.624 1.00 0.00 232 ASN A C 20
ATOM 32585 O O . ASN A 1 50 ? -17.851 18.464 8.201 1.00 0.00 232 ASN A O 20
ATOM 32596 N N . LEU A 1 51 ? -18.646 16.361 8.106 1.00 0.00 233 LEU A N 20
ATOM 32597 C CA . LEU A 1 51 ? -17.853 15.809 9.189 1.00 0.00 233 LEU A CA 20
ATOM 32598 C C . LEU A 1 51 ? -17.165 14.563 8.630 1.00 0.00 233 LEU A C 20
ATOM 32599 O O . LEU A 1 51 ? -16.116 14.685 7.995 1.00 0.00 233 LEU A O 20
ATOM 32615 N N . LYS A 1 52 ? -17.786 13.385 8.762 1.00 0.00 234 LYS A N 20
ATOM 32616 C CA . LYS A 1 52 ? -17.295 12.140 8.177 1.00 0.00 234 LYS A CA 20
ATOM 32617 C C . LYS A 1 52 ? -18.427 11.341 7.539 1.00 0.00 234 LYS A C 20
ATOM 32618 O O . LYS A 1 52 ? -19.602 11.608 7.784 1.00 0.00 234 LYS A O 20
ATOM 32637 N N . GLN A 1 53 ? -18.074 10.385 6.687 1.00 0.00 235 GLN A N 20
ATOM 32638 C CA . GLN A 1 53 ? -18.969 9.524 5.927 1.00 0.00 235 GLN A CA 20
ATOM 32639 C C . GLN A 1 53 ? -18.372 8.125 5.978 1.00 0.00 235 GLN A C 20
ATOM 32640 O O . GLN A 1 53 ? -17.146 8.023 6.037 1.00 0.00 235 GLN A O 20
ATOM 32654 N N . CYS A 1 54 ? -19.199 7.077 5.917 1.00 0.00 236 CYS A N 20
ATOM 32655 C CA . CYS A 1 54 ? -18.794 5.679 6.015 1.00 0.00 236 CYS A CA 20
ATOM 32656 C C . CYS A 1 54 ? -19.260 4.866 4.804 1.00 0.00 236 CYS A C 20
ATOM 32657 O O . CYS A 1 54 ? -20.270 5.166 4.151 1.00 0.00 236 CYS A O 20
ATOM 32664 N N . LYS A 1 55 ? -18.533 3.781 4.519 1.00 0.00 237 LYS A N 20
ATOM 32665 C CA . LYS A 1 55 ? -18.694 2.945 3.330 1.00 0.00 237 LYS A CA 20
ATOM 32666 C C . LYS A 1 55 ? -18.852 1.487 3.761 1.00 0.00 237 LYS A C 20
ATOM 32667 O O . LYS A 1 55 ? -18.121 1.046 4.660 1.00 0.00 237 LYS A O 20
ATOM 32686 N N . MET A 1 56 ? -19.812 0.754 3.191 1.00 0.00 238 MET A N 20
ATOM 32687 C CA . MET A 1 56 ? -20.061 -0.644 3.517 1.00 0.00 238 MET A CA 20
ATOM 32688 C C . MET A 1 56 ? -19.666 -1.464 2.295 1.00 0.00 238 MET A C 20
ATOM 32689 O O . MET A 1 56 ? -20.282 -1.357 1.230 1.00 0.00 238 MET A O 20
ATOM 32703 N N . SER A 1 57 ? -18.663 -2.311 2.484 1.00 0.00 239 SER A N 20
ATOM 32704 C CA . SER A 1 57 ? -18.038 -3.105 1.449 1.00 0.00 239 SER A CA 20
ATOM 32705 C C . SER A 1 57 ? -18.031 -4.552 1.931 1.00 0.00 239 SER A C 20
ATOM 32706 O O . SER A 1 57 ? -18.790 -5.382 1.431 1.00 0.00 239 SER A O 20
ATOM 32714 N N . LEU A 1 58 ? -17.198 -4.865 2.923 1.00 0.00 240 LEU A N 20
ATOM 32715 C CA . LEU A 1 58 ? -17.197 -6.160 3.589 1.00 0.00 240 LEU A CA 20
ATOM 32716 C C . LEU A 1 58 ? -18.451 -6.313 4.442 1.00 0.00 240 LEU A C 20
ATOM 32717 O O . LEU A 1 58 ? -19.084 -5.328 4.827 1.00 0.00 240 LEU A O 20
ATOM 32733 N N . ASN A 1 59 ? -18.767 -7.561 4.789 1.00 0.00 241 ASN A N 20
ATOM 32734 C CA . ASN A 1 59 ? -19.816 -7.879 5.749 1.00 0.00 241 ASN A CA 20
ATOM 32735 C C . ASN A 1 59 ? -19.194 -8.148 7.118 1.00 0.00 241 ASN A C 20
ATOM 32736 O O . ASN A 1 59 ? -19.654 -7.607 8.122 1.00 0.00 241 ASN A O 20
ATOM 32747 N N . GLY A 1 60 ? -18.175 -9.011 7.186 1.00 0.00 242 GLY A N 20
ATOM 32748 C CA . GLY A 1 60 ? -17.564 -9.413 8.451 1.00 0.00 242 GLY A CA 20
ATOM 32749 C C . GLY A 1 60 ? -16.707 -8.312 9.066 1.00 0.00 242 GLY A C 20
ATOM 32750 O O . GLY A 1 60 ? -16.875 -7.963 10.241 1.00 0.00 242 GLY A O 20
ATOM 32754 N N . GLN A 1 61 ? -15.772 -7.800 8.270 1.00 0.00 243 GLN A N 20
ATOM 32755 C CA . GLN A 1 61 ? -14.841 -6.753 8.672 1.00 0.00 243 GLN A CA 20
ATOM 32756 C C . GLN A 1 61 ? -15.640 -5.468 8.935 1.00 0.00 243 GLN A C 20
ATOM 32757 O O . GLN A 1 61 ? -16.668 -5.220 8.287 1.00 0.00 243 GLN A O 20
ATOM 32771 N N . ARG A 1 62 ? -15.209 -4.671 9.913 1.00 0.00 244 ARG A N 20
ATOM 32772 C CA . ARG A 1 62 ? -15.959 -3.497 10.357 1.00 0.00 244 ARG A CA 20
ATOM 32773 C C . ARG A 1 62 ? -15.919 -2.410 9.283 1.00 0.00 244 ARG A C 20
ATOM 32774 O O . ARG A 1 62 ? -15.074 -2.459 8.386 1.00 0.00 244 ARG A O 20
ATOM 32795 N N . GLY A 1 63 ? -16.829 -1.439 9.389 1.00 0.00 245 GLY A N 20
ATOM 32796 C CA . GLY A 1 63 ? -16.933 -0.331 8.452 1.00 0.00 245 GLY A CA 20
ATOM 32797 C C . GLY A 1 63 ? -15.659 0.504 8.424 1.00 0.00 245 GLY A C 20
ATOM 32798 O O . GLY A 1 63 ? -14.815 0.387 9.316 1.00 0.00 245 GLY A O 20
ATOM 32802 N N . GLU A 1 64 ? -15.491 1.339 7.399 1.00 0.00 246 GLU A N 20
ATOM 32803 C CA . GLU A 1 64 ? -14.513 2.417 7.391 1.00 0.00 246 GLU A CA 20
ATOM 32804 C C . GLU A 1 64 ? -15.246 3.729 7.117 1.00 0.00 246 GLU A C 20
ATOM 32805 O O . GLU A 1 64 ? -16.171 3.740 6.299 1.00 0.00 246 GLU A O 20
ATOM 32817 N N . CYS A 1 65 ? -14.798 4.816 7.754 1.00 0.00 247 CYS A N 20
ATOM 32818 C CA . CYS A 1 65 ? -15.204 6.191 7.485 1.00 0.00 247 CYS A CA 20
ATOM 32819 C C . CYS A 1 65 ? -14.006 6.997 6.987 1.00 0.00 247 CYS A C 20
ATOM 32820 O O . CYS A 1 65 ? -12.863 6.579 7.159 1.00 0.00 247 CYS A O 20
ATOM 32827 N N . TRP A 1 66 ? -14.258 8.184 6.439 1.00 0.00 248 TRP A N 20
ATOM 32828 C CA . TRP A 1 66 ? -13.274 9.204 6.095 1.00 0.00 248 TRP A CA 20
ATOM 32829 C C . TRP A 1 66 ? -13.924 10.559 6.352 1.00 0.00 248 TRP A C 20
ATOM 32830 O O . TRP A 1 66 ? -15.141 10.630 6.528 1.00 0.00 248 TRP A O 20
ATOM 32851 N N . CYS A 1 67 ? -13.148 11.637 6.302 1.00 0.00 249 CYS A N 20
ATOM 32852 C CA . CYS A 1 67 ? -13.637 12.980 6.577 1.00 0.00 249 CYS A CA 20
ATOM 32853 C C . CYS A 1 67 ? -13.849 13.655 5.230 1.00 0.00 249 CYS A C 20
ATOM 32854 O O . CYS A 1 67 ? -13.226 13.268 4.236 1.00 0.00 249 CYS A O 20
ATOM 32861 N N . VAL A 1 68 ? -14.735 14.645 5.189 1.00 0.00 250 VAL A N 20
ATOM 32862 C CA . VAL A 1 68 ? -14.995 15.376 3.963 1.00 0.00 250 VAL A CA 20
ATOM 32863 C C . VAL A 1 68 ? -14.978 16.861 4.298 1.00 0.00 250 VAL A C 20
ATOM 32864 O O . VAL A 1 68 ? -15.711 17.327 5.167 1.00 0.00 250 VAL A O 20
ATOM 32877 N N . ASN A 1 69 ? -14.168 17.613 3.553 1.00 0.00 251 ASN A N 20
ATOM 32878 C CA . ASN A 1 69 ? -14.198 19.068 3.564 1.00 0.00 251 ASN A CA 20
ATOM 32879 C C . ASN A 1 69 ? -15.483 19.574 2.894 1.00 0.00 251 ASN A C 20
ATOM 32880 O O . ASN A 1 69 ? -16.237 20.294 3.553 1.00 0.00 251 ASN A O 20
ATOM 32891 N N . PRO A 1 70 ? -15.763 19.245 1.613 1.00 0.00 252 PRO A N 20
ATOM 32892 C CA . PRO A 1 70 ? -16.966 19.718 0.943 1.00 0.00 252 PRO A CA 20
ATOM 32893 C C . PRO A 1 70 ? -18.205 18.948 1.413 1.00 0.00 252 PRO A C 20
ATOM 32894 O O . PRO A 1 70 ? -18.184 17.733 1.632 1.00 0.00 252 PRO A O 20
ATOM 32905 N N . ASN A 1 71 ? -19.331 19.652 1.440 1.00 0.00 253 ASN A N 20
ATOM 32906 C CA . ASN A 1 71 ? -20.650 19.200 1.885 1.00 0.00 253 ASN A CA 20
ATOM 32907 C C . ASN A 1 71 ? -21.289 18.219 0.915 1.00 0.00 253 ASN A C 20
ATOM 32908 O O . ASN A 1 71 ? -22.302 17.620 1.241 1.00 0.00 253 ASN A O 20
ATOM 32919 N N . THR A 1 72 ? -20.728 18.054 -0.278 1.00 0.00 254 THR A N 20
ATOM 32920 C CA . THR A 1 72 ? -21.205 17.060 -1.225 1.00 0.00 254 THR A CA 20
ATOM 32921 C C . THR A 1 72 ? -20.652 15.682 -0.818 1.00 0.00 254 THR A C 20
ATOM 32922 O O . THR A 1 72 ? -21.046 14.666 -1.383 1.00 0.00 254 THR A O 20
ATOM 32933 N N . GLY A 1 73 ? -19.716 15.625 0.142 1.00 0.00 255 GLY A N 20
ATOM 32934 C CA . GLY A 1 73 ? -19.099 14.408 0.648 1.00 0.00 255 GLY A CA 20
ATOM 32935 C C . GLY A 1 73 ? -18.148 13.735 -0.341 1.00 0.00 255 GLY A C 20
ATOM 32936 O O . GLY A 1 73 ? -17.539 12.724 -0.002 1.00 0.00 255 GLY A O 20
ATOM 32940 N N . LYS A 1 74 ? -17.984 14.283 -1.552 1.00 0.00 256 LYS A N 20
ATOM 32941 C CA . LYS A 1 74 ? -17.389 13.508 -2.656 1.00 0.00 256 LYS A CA 20
ATOM 32942 C C . LYS A 1 74 ? -15.865 13.438 -2.606 1.00 0.00 256 LYS A C 20
ATOM 32943 O O . LYS A 1 74 ? -15.249 12.737 -3.415 1.00 0.00 256 LYS A O 20
ATOM 32962 N N . LEU A 1 75 ? -15.240 14.130 -1.654 1.00 0.00 257 LEU A N 20
ATOM 32963 C CA . LEU A 1 75 ? -13.832 13.986 -1.326 1.00 0.00 257 LEU A CA 20
ATOM 32964 C C . LEU A 1 75 ? -13.677 12.680 -0.538 1.00 0.00 257 LEU A C 20
ATOM 32965 O O . LEU A 1 75 ? -13.498 12.706 0.678 1.00 0.00 257 LEU A O 20
ATOM 32981 N N . ILE A 1 76 ? -13.815 11.529 -1.202 1.00 0.00 258 ILE A N 20
ATOM 32982 C CA . ILE A 1 76 ? -13.684 10.217 -0.568 1.00 0.00 258 ILE A CA 20
ATOM 32983 C C . ILE A 1 76 ? -12.220 9.925 -0.216 1.00 0.00 258 ILE A C 20
ATOM 32984 O O . ILE A 1 76 ? -11.526 9.180 -0.905 1.00 0.00 258 ILE A O 20
ATOM 33000 N N . GLN A 1 77 ? -11.748 10.516 0.881 1.00 0.00 259 GLN A N 20
ATOM 33001 C CA . GLN A 1 77 ? -10.395 10.345 1.403 1.00 0.00 259 GLN A CA 20
ATOM 33002 C C . GLN A 1 77 ? -10.159 8.957 2.001 1.00 0.00 259 GLN A C 20
ATOM 33003 O O . GLN A 1 77 ? -9.028 8.653 2.370 1.00 0.00 259 GLN A O 20
ATOM 33017 N N . GLY A 1 78 ? -11.183 8.098 2.068 1.00 0.00 260 GLY A N 20
ATOM 33018 C CA . GLY A 1 78 ? -11.105 6.733 2.576 1.00 0.00 260 GLY A CA 20
ATOM 33019 C C . GLY A 1 78 ? -10.487 5.779 1.562 1.00 0.00 260 GLY A C 20
ATOM 33020 O O . GLY A 1 78 ? -11.030 4.697 1.345 1.00 0.00 260 GLY A O 20
ATOM 33024 N N . ALA A 1 79 ? -9.404 6.207 0.910 1.00 0.00 261 ALA A N 20
ATOM 33025 C CA . ALA A 1 79 ? -8.453 5.348 0.231 1.00 0.00 261 ALA A CA 20
ATOM 33026 C C . ALA A 1 79 ? -7.478 4.791 1.286 1.00 0.00 261 ALA A C 20
ATOM 33027 O O . ALA A 1 79 ? -7.636 3.618 1.632 1.00 0.00 261 ALA A O 20
ATOM 33034 N N . PRO A 1 80 ? -6.525 5.561 1.857 1.00 0.00 262 PRO A N 20
ATOM 33035 C CA . PRO A 1 80 ? -5.690 5.073 2.953 1.00 0.00 262 PRO A CA 20
ATOM 33036 C C . PRO A 1 80 ? -6.520 4.771 4.206 1.00 0.00 262 PRO A C 20
ATOM 33037 O O . PRO A 1 80 ? -7.699 5.115 4.296 1.00 0.00 262 PRO A O 20
ATOM 33048 N N . THR A 1 81 ? -5.886 4.124 5.180 1.00 0.00 263 THR A N 20
ATOM 33049 C CA . THR A 1 81 ? -6.564 3.533 6.321 1.00 0.00 263 THR A CA 20
ATOM 33050 C C . THR A 1 81 ? -7.015 4.625 7.295 1.00 0.00 263 THR A C 20
ATOM 33051 O O . THR A 1 81 ? -6.310 5.620 7.495 1.00 0.00 263 THR A O 20
ATOM 33062 N N . ILE A 1 82 ? -8.172 4.426 7.927 1.00 0.00 264 ILE A N 20
ATOM 33063 C CA . ILE A 1 82 ? -8.703 5.287 8.979 1.00 0.00 264 ILE A CA 20
ATOM 33064 C C . ILE A 1 82 ? -9.099 4.372 10.145 1.00 0.00 264 ILE A C 20
ATOM 33065 O O . ILE A 1 82 ? -9.774 3.359 9.937 1.00 0.00 264 ILE A O 20
ATOM 33081 N N . ARG A 1 83 ? -8.717 4.719 11.381 1.00 0.00 265 ARG A N 20
ATOM 33082 C CA . ARG A 1 83 ? -9.077 4.002 12.621 1.00 0.00 265 ARG A CA 20
ATOM 33083 C C . ARG A 1 83 ? -10.511 4.312 13.069 1.00 0.00 265 ARG A C 20
ATOM 33084 O O . ARG A 1 83 ? -10.812 4.371 14.260 1.00 0.00 265 ARG A O 20
ATOM 33105 N N . GLY A 1 84 ? -11.400 4.564 12.118 1.00 0.00 266 GLY A N 20
ATOM 33106 C CA . GLY A 1 84 ? -12.781 4.938 12.336 1.00 0.00 266 GLY A CA 20
ATOM 33107 C C . GLY A 1 84 ? -12.962 6.436 12.518 1.00 0.00 266 GLY A C 20
ATOM 33108 O O . GLY A 1 84 ? -13.949 6.964 11.998 1.00 0.00 266 GLY A O 20
ATOM 33112 N N . ASP A 1 85 ? -12.011 7.120 13.155 1.00 0.00 267 ASP A N 20
ATOM 33113 C CA . ASP A 1 85 ? -12.011 8.573 13.273 1.00 0.00 267 ASP A CA 20
ATOM 33114 C C . ASP A 1 85 ? -10.892 9.128 12.393 1.00 0.00 267 ASP A C 20
ATOM 33115 O O . ASP A 1 85 ? -9.728 8.770 12.589 1.00 0.00 267 ASP A O 20
ATOM 33124 N N . PRO A 1 86 ? -11.220 9.941 11.376 1.00 0.00 268 PRO A N 20
ATOM 33125 C CA . PRO A 1 86 ? -10.250 10.656 10.570 1.00 0.00 268 PRO A CA 20
ATOM 33126 C C . PRO A 1 86 ? -9.740 11.886 11.337 1.00 0.00 268 PRO A C 20
ATOM 33127 O O . PRO A 1 86 ? -10.406 12.923 11.381 1.00 0.00 268 PRO A O 20
ATOM 33138 N N . GLU A 1 87 ? -8.538 11.804 11.908 1.00 0.00 269 GLU A N 20
ATOM 33139 C CA . GLU A 1 87 ? -7.800 12.936 12.481 1.00 0.00 269 GLU A CA 20
ATOM 33140 C C . GLU A 1 87 ? -7.254 13.837 11.346 1.00 0.00 269 GLU A C 20
ATOM 33141 O O . GLU A 1 87 ? -6.059 14.141 11.291 1.00 0.00 269 GLU A O 20
ATOM 33153 N N . CYS A 1 88 ? -8.109 14.229 10.393 1.00 0.00 270 CYS A N 20
ATOM 33154 C CA . CYS A 1 88 ? -7.756 15.095 9.277 1.00 0.00 270 CYS A CA 20
ATOM 33155 C C . CYS A 1 88 ? -8.180 16.526 9.608 1.00 0.00 270 CYS A C 20
ATOM 33156 O O . CYS A 1 88 ? -9.329 16.757 10.006 1.00 0.00 270 CYS A O 20
ATOM 33163 N N . HIS A 1 89 ? -7.264 17.475 9.437 1.00 0.00 271 HIS A N 20
ATOM 33164 C CA . HIS A 1 89 ? -7.506 18.900 9.578 1.00 0.00 271 HIS A CA 20
ATOM 33165 C C . HIS A 1 89 ? -6.465 19.652 8.751 1.00 0.00 271 HIS A C 20
ATOM 33166 O O . HIS A 1 89 ? -6.837 20.316 7.785 1.00 0.00 271 HIS A O 20
ATOM 33180 N N . LEU A 1 90 ? -5.180 19.534 9.112 1.00 0.00 272 LEU A N 20
ATOM 33181 C CA . LEU A 1 90 ? -4.101 20.424 8.681 1.00 0.00 272 LEU A CA 20
ATOM 33182 C C . LEU A 1 90 ? -2.895 19.590 8.240 1.00 0.00 272 LEU A C 20
ATOM 33183 O O . LEU A 1 90 ? -2.745 18.435 8.658 1.00 0.00 272 LEU A O 20
ATOM 33199 N N . PHE A 1 91 ? -2.018 20.164 7.415 1.00 0.00 273 PHE A N 20
ATOM 33200 C CA . PHE A 1 91 ? -0.773 19.550 6.950 1.00 0.00 273 PHE A CA 20
ATOM 33201 C C . PHE A 1 91 ? 0.287 19.563 8.065 1.00 0.00 273 PHE A C 20
ATOM 33202 O O . PHE A 1 91 ? 1.346 20.176 7.932 1.00 0.00 273 PHE A O 20
ATOM 33219 N N . TYR A 1 92 ? -0.017 18.931 9.201 1.00 0.00 274 TYR A N 20
ATOM 33220 C CA . TYR A 1 92 ? 0.797 18.994 10.403 1.00 0.00 274 TYR A CA 20
ATOM 33221 C C . TYR A 1 92 ? 0.688 17.692 11.191 1.00 0.00 274 TYR A C 20
ATOM 33222 O O . TYR A 1 92 ? -0.379 17.409 11.738 1.00 0.00 274 TYR A O 20
ATOM 33240 N N . ASN A 1 93 ? 1.767 16.900 11.227 1.00 0.00 275 ASN A N 20
ATOM 33241 C CA . ASN A 1 93 ? 1.981 15.752 12.116 1.00 0.00 275 ASN A CA 20
ATOM 33242 C C . ASN A 1 93 ? 3.360 15.161 11.828 1.00 0.00 275 ASN A C 20
ATOM 33243 O O . ASN A 1 93 ? 3.526 14.493 10.806 1.00 0.00 275 ASN A O 20
ATOM 33254 N N . GLU A 1 94 ? 4.340 15.382 12.701 1.00 0.00 276 GLU A N 20
ATOM 33255 C CA . GLU A 1 94 ? 5.642 14.727 12.613 1.00 0.00 276 GLU A CA 20
ATOM 33256 C C . GLU A 1 94 ? 6.052 14.212 13.999 1.00 0.00 276 GLU A C 20
ATOM 33257 O O . GLU A 1 94 ? 6.173 14.978 14.956 1.00 0.00 276 GLU A O 20
ATOM 33269 N N . GLN A 1 95 ? 6.211 12.893 14.130 1.00 0.00 277 GLN A N 20
ATOM 33270 C CA . GLN A 1 95 ? 6.663 12.222 15.346 1.00 0.00 277 GLN A CA 20
ATOM 33271 C C . GLN A 1 95 ? 7.218 10.867 14.914 1.00 0.00 277 GLN A C 20
ATOM 33272 O O . GLN A 1 95 ? 6.503 10.099 14.263 1.00 0.00 277 GLN A O 20
ATOM 33286 N N . GLN A 1 96 ? 8.484 10.573 15.206 1.00 0.00 278 GLN A N 20
ATOM 33287 C CA . GLN A 1 96 ? 9.139 9.316 14.867 1.00 0.00 278 GLN A CA 20
ATOM 33288 C C . GLN A 1 96 ? 9.847 8.809 16.121 1.00 0.00 278 GLN A C 20
ATOM 33289 O O . GLN A 1 96 ? 10.925 9.289 16.470 1.00 0.00 278 GLN A O 20
ATOM 33303 N N . GLU A 1 97 ? 9.245 7.819 16.778 1.00 0.00 279 GLU A N 20
ATOM 33304 C CA . GLU A 1 97 ? 9.787 7.168 17.960 1.00 0.00 279 GLU A CA 20
ATOM 33305 C C . GLU A 1 97 ? 10.078 5.700 17.650 1.00 0.00 279 GLU A C 20
ATOM 33306 O O . GLU A 1 97 ? 9.458 5.092 16.770 1.00 0.00 279 GLU A O 20
ATOM 33318 N N . ALA A 1 98 ? 11.017 5.123 18.396 1.00 0.00 280 ALA A N 20
ATOM 33319 C CA . ALA A 1 98 ? 11.299 3.701 18.366 1.00 0.00 280 ALA A CA 20
ATOM 33320 C C . ALA A 1 98 ? 10.130 2.962 19.017 1.00 0.00 280 ALA A C 20
ATOM 33321 O O . ALA A 1 98 ? 9.743 3.282 20.138 1.00 0.00 280 ALA A O 20
ATOM 33328 N N . ARG A 1 99 ? 9.622 1.930 18.345 1.00 0.00 281 ARG A N 20
ATOM 33329 C CA . ARG A 1 99 ? 8.413 1.153 18.657 1.00 0.00 281 ARG A CA 20
ATOM 33330 C C . ARG A 1 99 ? 8.289 0.541 20.060 1.00 0.00 281 ARG A C 20
ATOM 33331 O O . ARG A 1 99 ? 7.294 -0.139 20.306 1.00 0.00 281 ARG A O 20
ATOM 33352 N N . GLY A 1 100 ? 9.265 0.688 20.955 1.00 0.00 282 GLY A N 20
ATOM 33353 C CA . GLY A 1 100 ? 9.261 0.032 22.256 1.00 0.00 282 GLY A CA 20
ATOM 33354 C C . GLY A 1 100 ? 9.659 -1.431 22.098 1.00 0.00 282 GLY A C 20
ATOM 33355 O O . GLY A 1 100 ? 8.831 -2.284 21.771 1.00 0.00 282 GLY A O 20
ATOM 33359 N N . VAL A 1 101 ? 10.945 -1.738 22.273 1.00 0.00 283 VAL A N 20
ATOM 33360 C CA . VAL A 1 101 ? 11.352 -3.124 22.485 1.00 0.00 283 VAL A CA 20
ATOM 33361 C C . VAL A 1 101 ? 10.835 -3.588 23.848 1.00 0.00 283 VAL A C 20
ATOM 33362 O O . VAL A 1 101 ? 10.614 -2.783 24.752 1.00 0.00 283 VAL A O 20
ATOM 33375 N N . HIS A 1 102 ? 10.678 -4.898 23.999 1.00 0.00 284 HIS A N 20
ATOM 33376 C CA . HIS A 1 102 ? 10.273 -5.562 25.224 1.00 0.00 284 HIS A CA 20
ATOM 33377 C C . HIS A 1 102 ? 10.773 -7.006 25.150 1.00 0.00 284 HIS A C 20
ATOM 33378 O O . HIS A 1 102 ? 11.193 -7.473 24.090 1.00 0.00 284 HIS A O 20
ATOM 33392 N N . THR A 1 103 ? 10.701 -7.717 26.268 1.00 0.00 285 THR A N 20
ATOM 33393 C CA . THR A 1 103 ? 10.959 -9.145 26.382 1.00 0.00 285 THR A CA 20
ATOM 33394 C C . THR A 1 103 ? 9.955 -9.722 27.395 1.00 0.00 285 THR A C 20
ATOM 33395 O O . THR A 1 103 ? 9.123 -8.982 27.927 1.00 0.00 285 THR A O 20
ATOM 33406 N N . GLN A 1 104 ? 10.013 -11.028 27.668 1.00 0.00 286 GLN A N 20
ATOM 33407 C CA . GLN A 1 104 ? 9.198 -11.696 28.676 1.00 0.00 286 GLN A CA 20
ATOM 33408 C C . GLN A 1 104 ? 10.035 -12.751 29.410 1.00 0.00 286 GLN A C 20
ATOM 33409 O O . GLN A 1 104 ? 11.241 -12.859 29.205 1.00 0.00 286 GLN A O 20
ATOM 33423 N N . ARG A 1 105 ? 9.381 -13.545 30.259 1.00 0.00 287 ARG A N 20
ATOM 33424 C CA . ARG A 1 105 ? 9.939 -14.739 30.886 1.00 0.00 287 ARG A CA 20
ATOM 33425 C C . ARG A 1 105 ? 9.094 -15.947 30.467 1.00 0.00 287 ARG A C 20
ATOM 33426 O O . ARG A 1 105 ? 8.099 -15.779 29.756 1.00 0.00 287 ARG A O 20
ATOM 33447 N N . MET A 1 106 ? 9.505 -17.147 30.874 1.00 0.00 288 MET A N 20
ATOM 33448 C CA . MET A 1 106 ? 8.738 -18.383 30.708 1.00 0.00 288 MET A CA 20
ATOM 33449 C C . MET A 1 106 ? 7.651 -18.448 31.802 1.00 0.00 288 MET A C 20
ATOM 33450 O O . MET A 1 106 ? 7.331 -17.417 32.400 1.00 0.00 288 MET A O 20
ATOM 33464 N N . GLN A 1 107 ? 7.062 -19.624 32.046 1.00 0.00 289 GLN A N 20
ATOM 33465 C CA . GLN A 1 107 ? 6.233 -19.846 33.230 1.00 0.00 289 GLN A CA 20
ATOM 33466 C C . GLN A 1 107 ? 7.079 -19.635 34.484 1.00 0.00 289 GLN A C 20
ATOM 33467 O O . GLN A 1 107 ? 6.486 -19.304 35.529 1.00 0.00 289 GLN A O 20
#

Secondary structure (DSSP, 8-state):
-PPP--SHHHHHHHHHHHHHHH---SS-SSS-SS---B----B-TTSPBPSEEEEBSSTTT--EEEE-SSTT-----S-SS--SS---S-----S-S----------

Radius of gyration: 16.04 Å; Cα contacts (8 Å, |Δi|>4): 100; chains: 1; bounding box: 47×37×33 Å

InterPro domains:
  IPR000716 Thyroglobulin type-1 [PF00086] (227-306)
  IPR000716 Thyroglobulin type-1 [PS00484] (257-291)
  IPR000716 Thyroglobulin type-1 [PS51162] (224-306)
  IPR000716 Thyroglobulin type-1 [SM00211] (258-310)
  IPR000716 Thyroglobulin type-1 [cd00191] (226-306)
  IPR000867 Insulin-like growth factor-binding protein, IGFBP [PF00219] (42-111)
  IPR000867 Insulin-like growth factor-binding protein, IGFBP [PS51323] (38-134)
  IPR000867 Insulin-like growth factor-binding protein, IGFBP [SM00121] (40-133)
  IPR009030 Growth factor receptor cysteine-rich domain superfamily [SSF57184] (39-136)
  IPR012210 Insulin-like growth factor binding protein 2 [PR01978] (87-98)
  IPR012210 Insulin-like growth factor binding protein 2 [PR01978] (238-251)
  IPR012210 Insulin-like growth factor binding protein 2 [PR01978] (303-312)
  IPR017891 Insulin-like growth factor binding protein, N-terminal, Cys-rich conserved site [PS00222] (83-98)
  IPR022321 Insulin-like growth factor-binding protein family 1-6, chordata [PR01976] (95-111)
  IPR022321 Insulin-like growth factor-binding protein family 1-6, chordata [PR01976] (119-131)
  IPR022321 Insulin-like growth factor-binding protein family 1-6, chordata [PR01976] (226-237)
  IPR022321 Insulin-like growth factor-binding protein family 1-6, chordata [PR01976] (258-286)
  IPR036857 Thyroglobulin type-1 superfamily [G3DSA:4.10.800.10] (225-308)
  IPR036857 Thyroglobulin type-1 superfamily [SSF57610] (220-310)

Sequence (107 aa):
GPPPARTPCQQELDQVLERISTMRLPDERGPLEHLYSLHIPNCDKHGLYNLKQCKMSLNGQRGECWCVNPNTGKLIQGAPTIRGDPECHLFYNEQQEARGVHTQRMQGPPPARTPCQQELDQVLERISTMRLPDERGPLEHLYSLHIPNCDKHGLYNLKQCKMSLNGQRGECWCVNPNTGKLIQGAPTIRGDPECHLFYNEQQEARGVHTQRMQGPPPARTPCQQELDQVLERISTMRLPDERGPLEHLYSLHIPNCDKHGLYNLKQCKMSLNGQRGECWCVNPNTGKLIQGAPTIRGDPECHLFYNEQQEARGVHTQRMQGPPPARTPCQQELDQVLERISTMRLPDERGPLEHLYSLHIPNCDKHGLYNLKQCKMSLNGQRGECWCVNPNTGKLIQGAPTIRGDPECHLFYNEQQEARGVHTQRMQGPPPARTPCQQELDQVLERISTMRLPDERGPLEHLYSLHIPNCDKHGLYNLKQCKMSLNGQRGECWCVNPNTGKLIQGAPTIRGDPECHLFYNEQQEARGVHTQRMQGPPPARTPCQQELDQVLERISTMRLPDERGPLEHLYSLHIPNCDKHGLYNLKQCKMSLNGQRGECWCVNPNTGKLIQGAPTIRGDPECHLFYNEQQEARGVHTQRMQGPPPARTPCQQELDQVLERISTMRLPDERGPLEHLYSLHIPNCDKHGLYNLKQCKMSLNGQRGECWCVNPNTGKLIQGAPTIRGDPECHLFYNEQQEARGVHTQRMQGPPPARTPCQQELDQVLERISTMRLPDERGPLEHLYSLHIPNCDKHGLYNLKQCKMSLNGQRGECWCVNPNTGKLIQGAPTIRGDPECHLFYNEQQEARGVHTQRMQGPPPARTPCQQELDQVLERISTMRLPDERGPLEHLYSLHIPNCDKHGLYNLKQCKMSLNGQRGECWCVNPNTGKLIQGAPTIRGDPECHLFYNEQQEARGVHTQRMQGPPPARTPCQQELDQVLERISTMRLPDERGPLEHLYSLHIPNCDKHGLYNLKQCKMSLNGQRGECWCVNPNTGKLIQGAPTIRGDPECHLFYNEQQEARGVHTQRMQGPPPARTPCQQELDQVLERISTMRLPDERGPLEHLYSLHIPNCDKHGLYNLKQCKMSLNGQRGECWCVNPNTGKLIQGAPTIRGDPECHLFYNEQQEARGVHTQRMQGPPPARTPCQQELDQVLERISTMRLPDERGPLEHLYSLHIPNCDKHGLYNLKQCKMSLNGQRGECWCVNPNTGKLIQGAPTIRGDPECHLFYNEQQEARGVHTQRMQGPPPARTPCQQELDQVLERISTMRLPDERGPLEHLYSLHIPNCDKHGLYNLKQCKMSLNGQRGECWCVNPNTGKLIQGAPTIRGDPECHLFYNEQQEARGVHTQRMQGPPPARTPCQQELDQVLERISTMRLPDERGPLEHLYSLHIPNCDKHGLYNLKQCKMSLNGQRGECWCVNPNTGKLIQGAPTIRGDPECHLFYNEQQEARGVHTQRMQGPPPARTPCQQELDQVLERISTMRLPDERGPLEHLYSLHIPNCDKHGLYNLKQCKMSLNGQRGECWCVNPNTGKLIQGAPTIRGDPECHLFYNEQQEARGVHTQRMQGPPPARTPCQQELDQVLERISTMRLPDERGPLEHLYSLHIPNCDKHGLYNLKQCKMSLNGQRGECWCVNPNTGKLIQGAPTIRGDPECHLFYNEQQEARGVHTQRMQGPPPARTPCQQELDQVLERISTMRLPDERGPLEHLYSLHIPNCDKHGLYNLKQCKMSLNGQRGECWCVNPNTGKLIQGAPTIRGDPECHLFYNEQQEARGVHTQRMQGPPPARTPCQQELDQVLERISTMRLPDERGPLEHLYSLHIPNCDKHGLYNLKQCKMSLNGQRGECWCVNPNTGKLIQGAPTIRGDPECHLFYNEQQEARGVHTQRMQGPPPARTPCQQELDQVLERISTMRLPDERGPLEHLYSLHIPNCDKHGLYNLKQCKMSLNGQRGECWCVNPNTGKLIQGAPTIRGDPECHLFYNEQQEARGVHTQRMQGPPPARTPCQQELDQVLERISTMRLPDERGPLEHLYSLHIPNCDKHGLYNLKQCKMSLNGQRGECWCVNPNTGKLIQGAPTIRGDPECHLFYNEQQEARGVHTQRMQ